Protein 8BOU (pdb70)

InterPro domains:
  IPR002052 DNA methylase, N-6 adenine-specific, conserved site [PS00092] (614-620)
  IPR008928 Six-hairpin glycosidase superfamily [SSF48208] (299-788)
  IPR010383 Glycosyl hydrolase 94, supersandwich domain [PF06165] (11-293)
  IPR011013 Galactose mutarotase-like domain superfamily [SSF74650] (1-279)
  IPR012341 Six-hairpin glycosidase-like superfamily [G3DSA:1.50.10.10] (323-723)
  IPR033432 Glycosyl hydrolase 94, catalytic domain [PF17167] (309-727)
  IPR037018 Glycoside hydrolase family 65, N-terminal domain [G3DSA:2.70.98.40] (1-312)
  IPR037828 N,N'-diacetylchitobiose phosphorylase, N-terminal [cd11755] (1-301)
  IPR052047 Glycosyl Hydrolase 94 Enzymes [PTHR37469] (2-785)

Nearest PDB structures (foldseek):
  8bou-assembly1_A  TM=1.000E+00  e=0.000E+00  Blautia producta ATCC 27340 = DSM 2950
  1v7v-assembly1_A  TM=9.413E-01  e=2.863E-84  Vibrio proteolyticus
  8ho9-assembly1_B  TM=9.185E-01  e=2.836E-79  Acetivibrio thermocellus
  8hob-assembly1_B  TM=9.188E-01  e=3.646E-79  Acetivibrio thermocellus
  8ho8-assembly1_B  TM=9.212E-01  e=7.005E-79  Acetivibrio thermocellus

Solvent-accessible surface area: 53765 Å² total; per-residue (Å²): 89,74,141,92,43,3,1,70,23,24,61,165,121,25,10,0,0,2,65,80,9,21,0,16,26,50,0,0,0,1,0,17,37,26,110,2,0,0,0,0,0,5,6,0,0,1,0,0,0,27,144,33,5,1,80,6,4,0,5,16,10,30,26,41,50,67,18,41,3,5,1,1,1,0,0,16,2,57,124,81,140,39,30,2,1,1,5,26,34,4,28,26,38,83,64,117,78,4,100,25,39,8,46,0,0,0,2,4,0,25,5,115,6,80,26,46,94,1,14,1,28,0,8,2,0,4,6,64,87,26,28,16,1,0,1,34,0,70,0,28,0,72,6,132,104,86,6,69,1,5,0,3,0,0,0,4,0,2,0,18,26,28,16,68,47,2,56,26,44,2,49,16,0,20,2,0,0,36,9,28,68,75,52,54,11,0,3,0,31,4,12,4,3,6,83,112,40,114,133,73,117,71,10,51,137,53,89,42,70,32,2,2,0,0,3,8,20,24,102,26,60,4,29,0,0,39,7,95,21,1,5,11,92,80,69,25,6,76,25,0,81,4,4,68,106,17,120,5,48,46,112,62,4,33,6,23,17,0,0,0,0,0,2,1,71,6,103,0,136,67,59,57,38,73,19,1,0,1,0,0,0,39,37,153,38,83,88,1,69,103,16,2,112,123,0,106,149,8,70,96,20,2,115,97,12,50,94,106,4,32,158,77,15,40,29,53,2,62,58,2,41,2,139,11,84,12,134,36,0,28,0,0,1,13,0,1,0,2,1,0,0,0,2,1,12,52,2,17,27,22,1,0,21,33,24,6,18,101,102,72,10,61,24,0,14,47,4,0,6,2,0,22,0,0,5,14,2,2,47,108,46,0,16,105,42,1,80,60,0,0,8,0,0,0,43,41,0,1,1,3,0,15,0,21,105,110,19,70,42,30,149,23,21,13,7,113,59,87,64,1,49,157,105,9,58,50,63,40,16,28,8,0,0,6,5,3,1,0,15,0,0,19,37,4,0,1,15,39,20,49,35,113,2,1,80,52,73,8,55,2,0,30,162,50,147,10,40,0,12,57,0,0,44,51,1,2,108,8,8,33,79,63,64,22,171,43,21,0,3,6,6,25,86,10,4,19,6,82,14,5,86,10,22,145,57,0,2,2,0,0,0,0,0,7,1,31,42,1,0,39,2,0,61,86,0,0,152,69,62,170,43,98,141,34,46,111,94,0,33,118,47,14,123,99,0,48,114,24,0,49,152,69,0,78,27,121,17,20,2,7,2,0,10,12,68,133,50,73,63,9,1,77,28,98,36,84,22,1,17,0,8,0,4,0,0,0,10,0,13,16,6,42,4,9,68,116,103,10,2,50,94,0,0,66,27,0,62,178,72,0,45,16,102,7,0,0,0,2,1,13,40,15,6,57,46,106,33,29,112,6,0,20,5,0,10,16,0,19,0,0,5,17,0,0,0,0,14,7,17,0,0,1,13,0,0,15,0,0,1,61,70,11,34,0,52,52,0,26,61,1,1,49,30,10,0,0,3,20,1,7,57,71,0,48,79,6,57,17,2,0,0,0,5,4,28,0,6,0,0,93,58,7,101,36,58,0,67,6,31,3,9,0,0,5,11,0,0,1,11,0,2,12,0,0,11,31,0,0,3,0,7,35,21,38,11,120,0,0,102,4,18,1,0,1,5,92,152,11,105,85,4,50,1,39,0,53,3,62,79,20,59,0,71,2,34,4,54,0,76,41,100,46,46,42,36,57,126,100,2,23,4,52,68,100,108,26,122,46,13,66,0,41,38,124,61,21,66,132,121,1,81,0,58,0,37,3,31,190,79,100,0,1,87,34,23,61,167,127,25,12,0,0,2,67,74,9,20,1,17,27,48,0,0,0,1,2,19,32,20,117,2,0,0,0,0,0,6,6,0,0,1,0,0,0,31,165,36,5,1,74,7,2,0,5,16,8,28,28,39,49,68,17,40,3,4,1,1,1,0,0,14,1,65,123,79,139,37,28,2,0,1,4,26,33,5,28,27,37,84,68,119,76,3,97,26,40,8,46,0,0,0,2,4,0,23,4,110,6,66,25,42,93,1,12,1,31,0,7,2,0,4,6,77,87,27,33,16,2,0,1,32,1,70,0,26,0,71,6,133,100,88,5,70,1,4,1,4,0,0,0,3,0,2,0,18,28,25,19,47,53,2,56,25,43,2,54,17,0,20,2,0,0,38,8,28,64,80,53,52,8,0,3,0,32,4,14,5,2,6,88,99,40,125,142,71,106,62,14,62,133,47,93,23,65,23,1,2,0,0,3,8,19,24,103,27,71,6,30,0,0,35,6,97,29,1,4,13,99,78,66,25,6,76,27,0,87,4,3,67,100,18,144,4,48,52,110,67,2,30,5,21,19,0,0,0,0,0,3,1,70,6,103,0,142,66,60,59,36,73,18,1,0,0,0,0,0,34,36,107,46,73,84,2,74,100,16,4,113,116,0,107,147,9,70,102,21,1,114,83,11,47,105,108,4,31,166,79,15,38,28,51,2,57,55,3,38,7,148,10,82,13,184,58,0,22,6,0,3,15,0,0,0,3,2,0,0,0,2,1,12,52,2,22,30,26,1,0,21,35,23,6,16,93,103,71,13,66,24,0,13,52,7,0,5,4,0,21,0,0,5,16,3,3,44,109,40,0,18,103,43,0,77,61,0,0,8,0,0,0,30,46,0,0,1,1,0,13,0,31,115,112,21,75,44,31,143,22,28,7,12,114,59,88,66,0,48,150,109,8,55,49,62,37,18,30,7,0,0,6,4,4,1,0,15,0,0,22,40,6,0,1,14,39,24,45,28,119,3,0,65,50,79,8,53,1,0,26,158,51,148,10,36,0,12,64,0,0,36,64,1,0,104,7,6,48,81,65,79,16,134,31,31,3,3,5,6,30,114,13,6,19,5,91,15,5,106,11,15,145,76,0,1,3,2,0,0,0,0,7,6,33,44,0,1,38,2,0,60,87,0,0,146,73,75,172,32,100,131,28,42,111,70,0,56,109,86,9,135,94,8,50,77,26,0,44,153,67,1,84,30,116,4,23,1,5,1,0,10,4,70,116,44,72,67,12,1,75,28,101,39,83,22,2,16,0,8,0,5,0,0,0,10,0,14,14,5,44,4,11,88,120,128,21,3,33,122,0,0,54,15,0,68,171,76,0,38,16,103,5,0,0,0,2,1,14,41,14,6,62,51,109,28,31,105,2,0,23,5,0,9,17,0,21,0,0,7,15,0,0,0,0,16,9,16,0,0,0,13,0,0,18,0,0,2,66,60,16,39,0,68,52,0,17,58,0,1,55,25,12,0,0,7,21,2,14,76,61,0,28,78,6,51,13,3,0,0,0,5,3,26,0,6,1,0,87,58,6,101,34,60,0,74,7,32,3,10,1,0,6,11,1,0,1,12,0,2,11,0,0,10,32,0,0,2,0,6,41,26,38,11,115,0,0,104,4,31,3,0,0,2,102,124,3,104,85,4,63,1,46,0,49,3,65,78,17,51,0,37,1,69,3,48,0,79,48,68,52,46,48,33,55,128,100,1,20,3,53,66,99,101,28,124,48,17,48,0,45,34,141,70,23,66,126,100,0,80,2,54,0,52,3,32

Secondary structure (DSSP, 8-state):
--TTSSEEEETTTTEEEE--S--SS--EEEEE-SSEEEEEETTSBEEEEES-TTTSB-B--B-SSS-BSB-EEEEEETTT--EEESSSTTTT--TTTEEEEEEEETTEEEEEEEETTEEEEEEEEPPTT-SEEEEEEEEEE-SSS-EEEEEEEEE-B-SSSSHHHHHT-HHHHTTSEEEEE-SSEEEEEETGGGGGPPTT--BTTB--EEEEEEEESS---EEEEEHHHHH-TT--TTS-HHHHTTS------BSS-EEEEEEEEEEE-TT-EEEEEEEEES--HHHHHHHHHHTSSHHHHHHHHHHHHHHHHHHHHTTEEEE-S-HHHHHIIIIIHHHHHHHHHHHTT--SSSB-S---EEEHHHHHHHHHTTTTT-HHHHHHHHHHHHHTB-TTSPBPSEEETT--TTS---TTSHHHHHHH---S-BSSTGGGHHHHHHHHHHHH--THHHH-EEE-SSS-EEEHHHHHHHHHHHHHHSB-SSSSBB-BS--S-TTB---TT-EEHHHHHHHHHHHHHHHHHHHHHT-HHHHHHHHHHHHHHHHHHHHHSB-SSSB--EE-TTSPEES-TT-SSS-EEHHHHHHHHHHT-S-HHHHHHHHHHHHHHHEETTEE-SEESPSSSS--TTBGGGGSPTTBTTBT-EEHHHHHHHHHHHHHTT-HHHHHHHHHHH-TGGGGGGHHHH-S-TTS-EEEE--TTSTTTT-EEEESSSSHHHHHHHIIIIIIS-EEEETTEEEE-----TT--EEEEEEEETTEEEEEEEE-TT--SS--SEEEETTEE-STTEEEGGG--SEEEEEEE--/----EEEETTTTEEEE--S--SS--EEEEE-SSSEEEEETTSBEEEEESEEEEEE-B--B-SSS-BSB-EEEEEETTT--EEESSSTTT---TTT-EEEEEEETTEEEEEEEETTEEEEEEEEPPTT-SEEEEEEEEEE-SSS-EEEEEEEEE-B-SSSSHHHHHTBHHHHTTSEEEEE-SSEEEEEETGGGGGSPTT--BTTB--EEEEEEEESS---EEEEEHHHHH-TT--TTS-HHHHTTS------BSS-EEEEEEEEEEE-TT-EEEEEEEEE---HHHHHHHHHHTSSHHHHHHHHHHHHHHHHHHHHTTEEEE-S-HHHHHIIIIIHHHHHHHHHHHTT--SSS--S---EEEHHHHHHHHHTTTTT-HHHHHHHHHHHHHTB-TTSPBPSEEETT--TTS---TTSHHHHHHH---S-BSSGGGGHHHHHHHHHHHH--GGGGG-EEE-SSS-EEEHHHHHHHHHHHHHTSB-TTSSBB-BS--S-TTB---TT-EEHHHHHHHHHHHHHHHHHHHHTT-HHHHHHHHHHHHHHHHHHHHHTB-SSSB--EE-TTS-EET-TT-SSS-EEHHHHHHHHHHT-S-HHHHHHHHHHHHHHHEETTEE-SEESPSSSS--TTBGGGGSPTTBTTBT-EEHHHHHHHHHHHHHTT-HHHHHHHHHHH-TGGGGGGHHHH-S-TTS-EEEE--TTSTTTT-EEEESSSTHHHHHHHIIIIIIT-EEEETTEEEE-----TT--EEEEEEEETTEEEEEEEE-TT--SS--SEEEETTEE-STTEEEGGG--SEEEEEEE--

Sequence (1612 aa):
GSHMKYGYFDEEKKEYVITRPDTPAPWVNYLGSPEYGAIISNNAGGYSFEKSGANGRILRYVFNNFDQPGRYIYIRDQENKDFWSASWQPVGKPQDVYQCECRHGTAYTNMRAEYSEISSEVLYYVPLGAAYEVWRLRLTNNSDRPRNLCVTGYAEFTNNSNYEQDQVNLQYSQFITQTAFRGNRICQMIHANLDQLEPGKDVDDKQVTERFFGLAGNPVTSWCGDKDGFLGRYHGYDAPKGVIEGKLSCLPNYNGNGCGALSSDFVLKPGEAKEVVFVLGMKKDAEVEEILKRYEIPETVCREEFHKLVKYWHGYLSHFQVKTPSREFNTMVNTWNAYNCFMTFIWSRAASFIYCGLRNGYGYRDTVQDIQGIIHLAPDMALEKIRFMLSAQADNGGGLPLVKFTHNPGHEDTPDDASYVKETGHPAYRADDALWLFPTVYKYIAETGNMDFIDEVIPFANRGKATVYEHLKRAVKFSMDHLGRHGMPAGLYADWNDCLRLGKDGESTFVAMQFYYAMTILKKFAKYKKDVEYMEFLCERQKKLEELIQKFCWDEGRFIRGFTENGEIIGKSTDPEANMWLNPQSWAVISGVANEEQADRVLDVVEKRLNTEYGLVLMDPPYHAHAFDGALAVIYNPGTKENAGIFSQSQGWIILAEALRGHGERAFTYFMENAPAAQNDRADIRKLEPYCYGQFTEGKDSPNFGRSHVHWLTGTASTIMVGCVEGILGIRPDFYGIRLAPAIPKEWEEYEVEKDFRGCHLHIKVKNPGHVESGCEKLVVNGNVVTGSYIPADLLTEQTDIELFISHMKYGYFDEEKKEYVITRPDTPAPWVNYLGSPEEYGAIISNNAGGYSFEKSGANGRILRYVFNNFDQPGRYIYIRDQENKDFWSASWQPVGKPQDVYQCECRHGTAYTNMRAEYSEISSEVLYYVPLGAAYEVWRLRLTNNSDRPRNLCVTGYAEFTNNSNYEQDQVNLQYSQFITQTAFRGNRICQMIHANLDQLEPGKDVDDKQVTERFFGLAGNPVTSWCGDKDGFLGRYHGYDAPKGVIEGKLSCLPNYNGNGCGALSSDFVLKPGEAKEVVFVLGMKKDAEVEEILKRYEIPETVCREEFHKLVKYWHGYLSHFQVKTPSREFNTMVNTWNAYNCFMTFIWSRAASFIYCGLRNGYGYRDTVQDIQGIIHLAPDMALEKIRFMLSAQADNGGGLPLVKFTHNPGHEDTPDDASYVKETGHPAYRADDALWLFPTVYKYIAETGNMDFIDEVIPFANRGKATVYEEHLKRAVKFSMDHLGRHGMPAGLYADWNDCLRLGKDGESTFVAMQFYYAMTILKKFAKYKKDVEYMEFLCCERQKKLEELIQKFCWDEGRFIRGFTENGEIIGKSTDPEANMWLNPQSWAVISGVANEEEQADRVLDVVEKRLNTEYGLVLMDPPYHAHAFDGALAVIYNPGTKENAGIFSQSQGWIILAEALRGHGERAFTYFMENAPAAQNDRADIRKLEPYCYGQFTEGKDSPNFGRSHVHWLTGTASTIMVGCVEGILGIRPDFYGIRRLAPAIPKEWEEYEVEKDFRGCHHLHIKVKNPGHVESGCEKLVVNGNVVTGSYIPADLLTEQTDDIELFIS

Structure (mmCIF, N/CA/C/O backbone):
data_8BOU
#
_entry.id   8BOU
#
_cell.length_a   98.460
_cell.length_b   135.290
_cell.length_c   166.990
_cell.angle_alpha   90.000
_cell.angle_beta   90.000
_cell.angle_gamma   90.000
#
_symmetry.space_group_name_H-M   'P 21 21 21'
#
loop_
_entity.id
_entity.type
_entity.pdbx_description
1 polymer "N,N'-diacetylchitobiose phosphorylase"
2 non-polymer GLYCEROL
3 non-polymer '2-(N-MORPHOLINO)-ETHANESULFONIC ACID'
4 non-polymer 'ACETATE ION'
5 non-polymer 'CHLORIDE ION'
6 non-polymer 'SULFATE ION'
7 non-polymer 1,2-ETHANEDIOL
8 water water
#
loop_
_atom_site.group_PDB
_atom_site.id
_atom_site.type_symbol
_atom_site.label_atom_id
_atom_site.label_alt_id
_atom_site.label_comp_id
_atom_site.label_asym_id
_atom_site.label_entity_id
_atom_site.label_seq_id
_atom_site.pdbx_PDB_ins_code
_atom_site.Cartn_x
_atom_site.Cartn_y
_atom_site.Cartn_z
_atom_site.occupancy
_atom_site.B_iso_or_equiv
_atom_site.auth_seq_id
_atom_site.auth_comp_id
_atom_site.auth_asym_id
_atom_site.auth_atom_id
_atom_site.pdbx_PDB_model_num
ATOM 1 N N . GLY A 1 18 ? 85.77540 92.04103 139.91063 1.000 117.37010 18 GLY A N 1
ATOM 2 C CA . GLY A 1 18 ? 85.70550 93.48835 139.83839 1.000 120.67871 18 GLY A CA 1
ATOM 3 C C . GLY A 1 18 ? 84.64918 93.96674 138.86393 1.000 121.65908 18 GLY A C 1
ATOM 4 O O . GLY A 1 18 ? 84.97666 94.52054 137.81532 1.000 116.12818 18 GLY A O 1
ATOM 5 N N . SER A 1 19 ? 83.37661 93.76474 139.23071 1.000 139.31705 19 SER A N 1
ATOM 6 C CA . SER A 1 19 ? 82.27618 94.00259 138.29715 1.000 131.64805 19 SER A CA 1
ATOM 7 C C . SER A 1 19 ? 82.31226 95.41409 137.72182 1.000 133.51547 19 SER A C 1
ATOM 8 O O . SER A 1 19 ? 81.96481 95.62158 136.55349 1.000 133.02459 19 SER A O 1
ATOM 11 N N . HIS A 1 20 ? 82.74024 96.39318 138.51796 1.000 121.40815 20 HIS A N 1
ATOM 12 C CA . HIS A 1 20 ? 82.90552 97.76110 138.03817 1.000 120.10312 20 HIS A CA 1
ATOM 13 C C . HIS A 1 20 ? 83.95761 97.81306 136.93467 1.000 116.36846 20 HIS A C 1
ATOM 14 O O . HIS A 1 20 ? 85.14891 97.62419 137.20339 1.000 111.67322 20 HIS A O 1
ATOM 21 N N . MET A 1 21 ? 83.52701 98.07042 135.69824 1.000 105.74039 21 MET A N 1
ATOM 22 C CA . MET A 1 21 ? 84.40497 98.08580 134.52622 1.000 90.04594 21 MET A CA 1
ATOM 23 C C . MET A 1 21 ? 85.18965 96.77449 134.42231 1.000 84.51277 21 MET A C 1
ATOM 24 O O . MET A 1 21 ? 86.42240 96.75252 134.40214 1.000 81.83184 21 MET A O 1
ATOM 29 N N . LYS A 1 22 ? 84.43548 95.67079 134.35711 1.000 86.95646 22 LYS A N 1
ATOM 30 C CA . LYS A 1 22 ? 85.02233 94.33149 134.40870 1.000 77.22704 22 LYS A CA 1
ATOM 31 C C . LYS A 1 22 ? 86.13378 94.16307 133.38436 1.000 62.21089 22 LYS A C 1
ATOM 32 O O . LYS A 1 22 ? 87.29903 93.94317 133.73454 1.000 68.84367 22 LYS A O 1
ATOM 38 N N . TYR A 1 23 ? 85.78106 94.24069 132.10559 1.000 56.12210 23 TYR A N 1
ATOM 39 C CA . TYR A 1 23 ? 86.70646 93.93278 131.03181 1.000 59.90337 23 TYR A CA 1
ATOM 40 C C . TYR A 1 23 ? 87.10338 95.14935 130.21347 1.000 57.37744 23 TYR A C 1
ATOM 41 O O . TYR A 1 23 ? 87.97017 95.02909 129.34102 1.000 57.04199 23 TYR A O 1
ATOM 50 N N . GLY A 1 24 ? 86.51291 96.30925 130.47048 1.000 60.66437 24 GLY A N 1
ATOM 51 C CA . GLY A 1 24 ? 86.91045 97.48974 129.73099 1.000 54.67037 24 GLY A CA 1
ATOM 52 C C . GLY A 1 24 ? 86.05497 98.68808 130.07142 1.000 63.30248 24 GLY A C 1
ATOM 53 O O . GLY A 1 24 ? 85.15668 98.62897 130.91839 1.000 62.17776 24 GLY A O 1
ATOM 54 N N . TYR A 1 25 ? 86.35461 99.78853 129.38360 1.000 55.81173 25 TYR A N 1
ATOM 55 C CA . TYR A 1 25 ? 85.66010 101.04994 129.59200 1.000 66.71853 25 TYR A CA 1
ATOM 56 C C . TYR A 1 25 ? 85.57503 101.79116 128.26434 1.000 59.06390 25 TYR A C 1
ATOM 57 O O . TYR A 1 25 ? 86.27699 101.47061 127.30172 1.000 59.98452 25 TYR A O 1
ATOM 66 N N . PHE A 1 26 ? 84.71011 102.80205 128.22818 1.000 60.66573 26 PHE A N 1
ATOM 67 C CA . PHE A 1 26 ? 84.51732 103.61791 127.03665 1.000 60.34308 26 PHE A CA 1
ATOM 68 C C . PHE A 1 26 ? 85.40595 104.85399 127.09825 1.000 58.66056 26 PHE A C 1
ATOM 69 O O . PHE A 1 26 ? 85.37483 105.60119 128.08148 1.000 59.01429 26 PHE A O 1
ATOM 77 N N . ASP A 1 27 ? 86.19489 105.06356 126.04671 1.000 57.51673 27 ASP A N 1
ATOM 78 C CA . ASP A 1 27 ? 87.01622 106.26379 125.89132 1.000 65.51255 27 ASP A CA 1
ATOM 79 C C . ASP A 1 27 ? 86.25151 107.20956 124.97103 1.000 65.34225 27 ASP A C 1
ATOM 80 O O . ASP A 1 27 ? 86.33738 107.10633 123.74485 1.000 68.48068 27 ASP A O 1
ATOM 85 N N . GLU A 1 28 ? 85.50552 108.13849 125.56670 1.000 67.99262 28 GLU A N 1
ATOM 86 C CA . GLU A 1 28 ? 84.66737 109.03358 124.78271 1.000 67.24727 28 GLU A CA 1
ATOM 87 C C . GLU A 1 28 ? 85.44858 110.17128 124.13909 1.000 66.49693 28 GLU A C 1
ATOM 88 O O . GLU A 1 28 ? 84.88673 110.88908 123.30499 1.000 70.15584 28 GLU A O 1
ATOM 94 N N . GLU A 1 29 ? 86.72046 110.35424 124.49805 1.000 68.48314 29 GLU A N 1
ATOM 95 C CA . GLU A 1 29 ? 87.54498 111.33912 123.80701 1.000 65.88118 29 GLU A CA 1
ATOM 96 C C . GLU A 1 29 ? 88.05747 110.79535 122.47902 1.000 65.84618 29 GLU A C 1
ATOM 97 O O . GLU A 1 29 ? 88.03439 111.50108 121.46477 1.000 66.77703 29 GLU A O 1
ATOM 103 N N . LYS A 1 30 ? 88.51672 109.54561 122.46595 1.000 66.18268 30 LYS A N 1
ATOM 104 C CA . LYS A 1 30 ? 88.96433 108.89371 121.24392 1.000 58.42633 30 LYS A CA 1
ATOM 105 C C . LYS A 1 30 ? 87.84159 108.17848 120.50613 1.000 57.07996 30 LYS A C 1
ATOM 106 O O . LYS A 1 30 ? 88.06173 107.71495 119.38146 1.000 55.39979 30 LYS A O 1
ATOM 112 N N . LYS A 1 31 ? 86.65205 108.08813 121.10603 1.000 63.71433 31 LYS A N 1
ATOM 113 C CA . LYS A 1 31 ? 85.53399 107.32142 120.55331 1.000 56.16986 31 LYS A CA 1
ATOM 114 C C . LYS A 1 31 ? 85.94083 105.86835 120.31499 1.000 64.17862 31 LYS A C 1
ATOM 115 O O . LYS A 1 31 ? 85.79394 105.32334 119.21843 1.000 60.93732 31 LYS A O 1
ATOM 121 N N . GLU A 1 32 ? 86.47026 105.24265 121.36458 1.000 63.32148 32 GLU A N 1
ATOM 122 C CA . GLU A 1 32 ? 86.92152 103.86147 121.30471 1.000 62.22924 32 GLU A CA 1
ATOM 123 C C . GLU A 1 32 ? 86.45258 103.12829 122.55148 1.000 58.92612 32 GLU A C 1
ATOM 124 O O . GLU A 1 32 ? 86.18827 103.73674 123.59177 1.000 58.64810 32 GLU A O 1
ATOM 130 N N . TYR A 1 33 ? 86.34466 101.80882 122.43651 1.000 53.27483 33 TYR A N 1
ATOM 131 C CA . TYR A 1 33 ? 86.15094 100.95079 123.59575 1.000 56.81527 33 TYR A CA 1
ATOM 132 C C . TYR A 1 33 ? 87.47208 100.27531 123.93212 1.000 55.70138 33 TYR A C 1
ATOM 133 O O . TYR A 1 33 ? 88.08120 99.62802 123.07323 1.000 58.71628 33 TYR A O 1
ATOM 142 N N . VAL A 1 34 ? 87.90514 100.42915 125.17752 1.000 55.15538 34 VAL A N 1
ATOM 143 C CA . VAL A 1 34 ? 89.19980 99.94471 125.63952 1.000 56.70756 34 VAL A CA 1
ATOM 144 C C . VAL A 1 34 ? 88.96906 98.65001 126.40476 1.000 54.67115 34 VAL A C 1
ATOM 145 O O . VAL A 1 34 ? 88.37832 98.66273 127.48679 1.000 58.34667 34 VAL A O 1
ATOM 149 N N . ILE A 1 35 ? 89.42873 97.53237 125.85040 1.000 52.01521 35 ILE A N 1
ATOM 150 C CA . ILE A 1 35 ? 89.40674 96.24274 126.52845 1.000 51.88178 35 ILE A CA 1
ATOM 151 C C . ILE A 1 35 ? 90.72843 96.10237 127.27210 1.000 51.99575 35 ILE A C 1
ATOM 152 O O . ILE A 1 35 ? 91.78296 95.94475 126.65175 1.000 51.49021 35 ILE A O 1
ATOM 157 N N . THR A 1 36 ? 90.67156 96.17083 128.60076 1.000 52.75406 36 THR A N 1
ATOM 158 C CA . THR A 1 36 ? 91.86446 96.08332 129.43139 1.000 53.05613 36 THR A CA 1
ATOM 159 C C . THR A 1 36 ? 92.14747 94.66977 129.91415 1.000 53.69141 36 THR A C 1
ATOM 160 O O . THR A 1 36 ? 93.26503 94.39636 130.36606 1.000 54.39756 36 THR A O 1
ATOM 164 N N . ARG A 1 37 ? 91.17004 93.77635 129.83030 1.000 54.61407 37 ARG A N 1
ATOM 165 C CA . ARG A 1 37 ? 91.31947 92.39368 130.27965 1.000 52.62833 37 ARG A CA 1
ATOM 166 C C . ARG A 1 37 ? 90.97940 91.46796 129.12180 1.000 58.03713 37 ARG A C 1
ATOM 167 O O . ARG A 1 37 ? 89.80953 91.41851 128.69686 1.000 59.23998 37 ARG A O 1
ATOM 175 N N . PRO A 1 38 ? 91.94267 90.71511 128.58126 1.000 55.54689 38 PRO A N 1
ATOM 176 C CA . PRO A 1 38 ? 91.70102 90.01887 127.30747 1.000 50.34430 38 PRO A CA 1
ATOM 177 C C . PRO A 1 38 ? 90.83397 88.77235 127.40704 1.000 55.59545 38 PRO A C 1
ATOM 178 O O . PRO A 1 38 ? 90.27257 88.35974 126.38304 1.000 52.47716 38 PRO A O 1
ATOM 182 N N . ASP A 1 39 ? 90.70308 88.14983 128.57981 1.000 50.88456 39 ASP A N 1
ATOM 183 C CA . ASP A 1 39 ? 89.86816 86.95388 128.71063 1.000 52.96907 39 ASP A CA 1
ATOM 184 C C . ASP A 1 39 ? 88.39029 87.34365 128.83243 1.000 55.76875 39 ASP A C 1
ATOM 185 O O . ASP A 1 39 ? 87.71371 87.09287 129.83044 1.000 52.01489 39 ASP A O 1
ATOM 190 N N . THR A 1 40 ? 87.89473 87.96199 127.76227 1.000 50.83186 40 THR A N 1
ATOM 191 C CA . THR A 1 40 ? 86.52415 88.43577 127.70444 1.000 55.16084 40 THR A CA 1
ATOM 192 C C . THR A 1 40 ? 85.54429 87.26097 127.69542 1.000 51.25295 40 THR A C 1
ATOM 193 O O . THR A 1 40 ? 85.89541 86.15104 127.28966 1.000 54.01662 40 THR A O 1
ATOM 197 N N . PRO A 1 41 ? 84.30373 87.48209 128.14490 1.000 54.49462 41 PRO A N 1
ATOM 198 C CA . PRO A 1 41 ? 83.32461 86.37866 128.16884 1.000 52.08986 41 PRO A CA 1
ATOM 199 C C . PRO A 1 41 ? 82.98446 85.83915 126.79377 1.000 57.55224 41 PRO A C 1
ATOM 200 O O . PRO A 1 41 ? 82.45405 84.72579 126.69165 1.000 54.36361 41 PRO A O 1
ATOM 204 N N . ALA A 1 42 ? 83.25804 86.59587 125.73950 1.000 55.03182 42 ALA A N 1
ATOM 205 C CA . ALA A 1 42 ? 83.04891 86.16110 124.36858 1.000 50.16416 42 ALA A CA 1
ATOM 206 C C . ALA A 1 42 ? 84.03002 86.91912 123.49317 1.000 52.97463 42 ALA A C 1
ATOM 207 O O . ALA A 1 42 ? 84.58190 87.94046 123.91935 1.000 49.73003 42 ALA A O 1
ATOM 209 N N . PRO A 1 43 ? 84.29383 86.43843 122.27971 1.000 48.92859 43 PRO A N 1
ATOM 210 C CA . PRO A 1 43 ? 85.07842 87.25094 121.33966 1.000 54.19307 43 PRO A CA 1
ATOM 211 C C . PRO A 1 43 ? 84.34027 88.54384 121.02831 1.000 52.81610 43 PRO A C 1
ATOM 212 O O . PRO A 1 43 ? 83.22789 88.53140 120.49719 1.000 56.14919 43 PRO A O 1
ATOM 216 N N . TRP A 1 44 ? 84.95466 89.66694 121.39485 1.000 48.96981 44 TRP A N 1
ATOM 217 C CA . TRP A 1 44 ? 84.38274 90.98946 121.16263 1.000 50.61538 44 TRP A CA 1
ATOM 218 C C . TRP A 1 44 ? 85.02074 91.55874 119.90172 1.000 51.95283 44 TRP A C 1
ATOM 219 O O . TRP A 1 44 ? 86.22122 91.84815 119.88050 1.000 49.04003 44 TRP A O 1
ATOM 230 N N . VAL A 1 45 ? 84.21623 91.72442 118.85751 1.000 49.64131 45 VAL A N 1
ATOM 231 C CA . VAL A 1 45 ? 84.72602 91.93596 117.51346 1.000 49.60326 45 VAL A CA 1
ATOM 232 C C . VAL A 1 45 ? 84.50184 93.38068 117.07121 1.000 56.89313 45 VAL A C 1
ATOM 233 O O . VAL A 1 45 ? 83.75353 94.14696 117.67932 1.000 49.59997 45 VAL A O 1
ATOM 237 N N . ASN A 1 46 ? 85.17232 93.73563 115.98157 1.000 51.08271 46 ASN A N 1
ATOM 238 C CA . ASN A 1 46 ? 85.04489 95.01780 115.31746 1.000 49.14222 46 ASN A CA 1
ATOM 239 C C . ASN A 1 46 ? 85.13757 94.77841 113.81666 1.000 50.95710 46 ASN A C 1
ATOM 240 O O . ASN A 1 46 ? 85.64556 93.74549 113.35621 1.000 50.47157 46 ASN A O 1
ATOM 245 N N . TYR A 1 47 ? 84.63613 95.74886 113.05818 1.000 49.40392 47 TYR A N 1
ATOM 246 C CA . TYR A 1 47 ? 84.53379 95.65603 111.60989 1.000 50.79815 47 TYR A CA 1
ATOM 247 C C . TYR A 1 47 ? 85.50703 96.62203 110.94880 1.000 54.37234 47 TYR A C 1
ATOM 248 O O . TYR A 1 47 ? 85.62171 97.78328 111.35577 1.000 57.52525 47 TYR A O 1
ATOM 257 N N . LEU A 1 48 ? 86.20428 96.13341 109.92744 1.000 53.64262 48 LEU A N 1
ATOM 258 C CA . LEU A 1 48 ? 87.13668 96.93097 109.14765 1.000 54.07693 48 LEU A CA 1
ATOM 259 C C . LEU A 1 48 ? 86.73436 96.87687 107.68335 1.000 53.74872 48 LEU A C 1
ATOM 260 O O . LEU A 1 48 ? 86.32502 95.82517 107.18212 1.000 53.00696 48 LEU A O 1
ATOM 265 N N . GLY A 1 49 ? 86.84675 98.01626 107.00433 1.000 58.40474 49 GLY A N 1
ATOM 266 C CA . GLY A 1 49 ? 86.50157 98.07504 105.59855 1.000 50.73645 49 GLY A CA 1
ATOM 267 C C . GLY A 1 49 ? 85.00050 98.13617 105.36493 1.000 52.57883 49 GLY A C 1
ATOM 268 O O . GLY A 1 49 ? 84.24494 98.73876 106.12871 1.000 59.44321 49 GLY A O 1
ATOM 269 N N . SER A 1 50 ? 84.57328 97.49183 104.28197 1.000 52.38754 50 SER A N 1
ATOM 270 C CA . SER A 1 50 ? 83.19165 97.49912 103.82064 1.000 57.39789 50 SER A CA 1
ATOM 271 C C . SER A 1 50 ? 82.88258 96.12820 103.23016 1.000 58.39631 50 SER A C 1
ATOM 272 O O . SER A 1 50 ? 83.77447 95.27567 103.18365 1.000 52.76073 50 SER A O 1
ATOM 275 N N . PRO A 1 51 ? 81.65087 95.85423 102.78922 1.000 57.35172 51 PRO A N 1
ATOM 276 C CA . PRO A 1 51 ? 81.42015 94.58911 102.07293 1.000 57.05336 51 PRO A CA 1
ATOM 277 C C . PRO A 1 51 ? 82.30332 94.41790 100.84569 1.000 64.09007 51 PRO A C 1
ATOM 278 O O . PRO A 1 51 ? 82.57431 93.27737 100.45202 1.000 60.04157 51 PRO A O 1
ATOM 282 N N . GLU A 1 52 ? 82.76443 95.51427 100.23510 1.000 60.43476 52 GLU A N 1
ATOM 283 C CA . GLU A 1 52 ? 83.69550 95.42174 99.11260 1.000 56.95823 52 GLU A CA 1
ATOM 284 C C . GLU A 1 52 ? 84.95350 94.65760 99.51092 1.000 53.86562 52 GLU A C 1
ATOM 285 O O . GLU A 1 52 ? 85.33850 93.68046 98.85921 1.000 57.14874 52 GLU A O 1
ATOM 291 N N . TYR A 1 53 ? 85.62083 95.10993 100.57218 1.000 52.71026 53 TYR A N 1
ATOM 292 C CA . TYR A 1 53 ? 86.67887 94.34666 101.23095 1.000 52.19722 53 TYR A CA 1
ATOM 293 C C . TYR A 1 53 ? 86.48816 94.51735 102.72982 1.000 53.80099 53 TYR A C 1
ATOM 294 O O . TYR A 1 53 ? 86.72533 95.60461 103.26598 1.000 54.07263 53 TYR A O 1
ATOM 303 N N . GLY A 1 54 ? 86.05962 93.45568 103.40339 1.000 55.85108 54 GLY A N 1
ATOM 304 C CA . GLY A 1 54 ? 85.75030 93.51470 104.81743 1.000 55.50315 54 GLY A CA 1
ATOM 305 C C . GLY A 1 54 ? 86.63942 92.59547 105.62929 1.000 53.82034 54 GLY A C 1
ATOM 306 O O . GLY A 1 54 ? 87.13550 91.58501 105.13077 1.000 51.10805 54 GLY A O 1
ATOM 307 N N . ALA A 1 55 ? 86.83830 92.96033 106.89312 1.000 54.91931 55 ALA A N 1
ATOM 308 C CA . ALA A 1 55 ? 87.61884 92.15091 107.82158 1.000 53.21873 55 ALA A CA 1
ATOM 309 C C . ALA A 1 55 ? 87.00375 92.28402 109.20459 1.000 58.03581 55 ALA A C 1
ATOM 310 O O . ALA A 1 55 ? 86.90441 93.39424 109.73527 1.000 52.09700 55 ALA A O 1
ATOM 312 N N . ILE A 1 56 ? 86.58060 91.16074 109.77578 1.000 49.97866 56 ILE A N 1
ATOM 313 C CA . ILE A 1 56 ? 86.03301 91.11585 111.12575 1.000 47.47932 56 ILE A CA 1
ATOM 314 C C . ILE A 1 56 ? 87.12288 90.59781 112.05002 1.000 57.46490 56 ILE A C 1
ATOM 315 O O . ILE A 1 56 ? 87.74598 89.56604 111.76598 1.000 59.53331 56 ILE A O 1
ATOM 320 N N . ILE A 1 57 ? 87.37169 91.31143 113.14681 1.000 51.38526 57 ILE A N 1
ATOM 321 C CA . ILE A 1 57 ? 88.49945 90.99415 114.01556 1.000 46.95242 57 ILE A CA 1
ATOM 322 C C . ILE A 1 57 ? 88.03806 91.01068 115.46744 1.000 49.38711 57 ILE A C 1
ATOM 323 O O . ILE A 1 57 ? 87.36958 91.95284 115.90179 1.000 49.60721 57 ILE A O 1
ATOM 328 N N . SER A 1 58 ? 88.39090 89.96875 116.21271 1.000 46.96256 58 SER A N 1
ATOM 329 C CA . SER A 1 58 ? 88.06319 89.88347 117.62666 1.000 47.25098 58 SER A CA 1
ATOM 330 C C . SER A 1 58 ? 89.17064 90.51458 118.46540 1.000 47.37112 58 SER A C 1
ATOM 331 O O . SER A 1 58 ? 90.24485 90.85670 117.96823 1.000 47.18309 58 SER A O 1
ATOM 334 N N . ASN A 1 59 ? 88.90174 90.65714 119.76535 1.000 47.77311 59 ASN A N 1
ATOM 335 C CA . ASN A 1 59 ? 89.89855 91.22271 120.66745 1.000 51.45965 59 ASN A CA 1
ATOM 336 C C . ASN A 1 59 ? 91.10621 90.31387 120.85581 1.000 50.17042 59 ASN A C 1
ATOM 337 O O . ASN A 1 59 ? 92.07535 90.72734 121.50138 1.000 55.03134 59 ASN A O 1
ATOM 342 N N . ASN A 1 60 ? 91.07206 89.09557 120.31727 1.000 47.31344 60 ASN A N 1
ATOM 343 C CA . ASN A 1 60 ? 92.22676 88.20712 120.29795 1.000 51.66477 60 ASN A CA 1
ATOM 344 C C . ASN A 1 60 ? 92.66255 87.91586 118.86611 1.000 50.71064 60 ASN A C 1
ATOM 345 O O . ASN A 1 60 ? 93.19137 86.84123 118.57547 1.000 46.37402 60 ASN A O 1
ATOM 350 N N . ALA A 1 61 ? 92.41798 88.86990 117.96470 1.000 46.56988 61 ALA A N 1
ATOM 351 C CA . ALA A 1 61 ? 92.85836 88.87914 116.57141 1.000 46.29064 61 ALA A CA 1
ATOM 352 C C . ALA A 1 61 ? 92.19668 87.80843 115.71289 1.000 49.31252 61 ALA A C 1
ATOM 353 O O . ALA A 1 61 ? 92.56700 87.65259 114.54257 1.000 45.84529 61 ALA A O 1
ATOM 355 N N . GLY A 1 62 ? 91.22845 87.07183 116.24419 1.000 46.05923 62 GLY A N 1
ATOM 356 C CA . GLY A 1 62 ? 90.54719 86.07210 115.45237 1.000 45.88111 62 GLY A CA 1
ATOM 357 C C . GLY A 1 62 ? 89.61045 86.69272 114.43236 1.000 54.26462 62 GLY A C 1
ATOM 358 O O . GLY A 1 62 ? 89.25006 87.87086 114.48922 1.000 48.12771 62 GLY A O 1
ATOM 359 N N . GLY A 1 63 ? 89.21044 85.86815 113.46150 1.000 46.08900 63 GLY A N 1
ATOM 360 C CA . GLY A 1 63 ? 88.22071 86.27979 112.49653 1.000 45.99646 63 GLY A CA 1
ATOM 361 C C . GLY A 1 63 ? 88.65181 85.93137 111.08841 1.000 50.19555 63 GLY A C 1
ATOM 362 O O . GLY A 1 63 ? 89.45686 85.01933 110.86062 1.000 53.42687 63 GLY A O 1
ATOM 363 N N . TYR A 1 64 ? 88.10593 86.67681 110.13388 1.000 50.07212 64 TYR A N 1
ATOM 364 C CA . TYR A 1 64 ? 88.28265 86.36718 108.72357 1.000 50.59374 64 TYR A CA 1
ATOM 365 C C . TYR A 1 64 ? 88.01521 87.61656 107.89872 1.000 56.04703 64 TYR A C 1
ATOM 366 O O . TYR A 1 64 ? 87.38793 88.57119 108.36584 1.000 55.60059 64 TYR A O 1
ATOM 375 N N . SER A 1 65 ? 88.49772 87.58839 106.65802 1.000 51.09364 65 SER A N 1
ATOM 376 C CA . SER A 1 65 ? 88.33193 88.68119 105.71273 1.000 48.84574 65 SER A CA 1
ATOM 377 C C . SER A 1 65 ? 87.70913 88.14908 104.42913 1.000 57.45497 65 SER A C 1
ATOM 378 O O . SER A 1 65 ? 87.81360 86.96153 104.11237 1.000 56.85012 65 SER A O 1
ATOM 381 N N . PHE A 1 66 ? 87.06416 89.04250 103.68063 1.000 55.59103 66 PHE A N 1
ATOM 382 C CA . PHE A 1 66 ? 86.32598 88.61286 102.50081 1.000 50.30003 66 PHE A CA 1
ATOM 383 C C . PHE A 1 66 ? 86.17030 89.76771 101.52266 1.000 56.49374 66 PHE A C 1
ATOM 384 O O . PHE A 1 66 ? 86.27248 90.94212 101.88842 1.000 53.40200 66 PHE A O 1
ATOM 392 N N . GLU A 1 67 ? 85.90488 89.40509 100.26932 1.000 51.46256 67 GLU A N 1
ATOM 393 C CA . GLU A 1 67 ? 85.60149 90.34759 99.20178 1.000 61.76859 67 GLU A CA 1
ATOM 394 C C . GLU A 1 67 ? 84.16940 90.11919 98.73825 1.000 64.24982 67 GLU A C 1
ATOM 395 O O . GLU A 1 67 ? 83.79187 88.98567 98.42201 1.000 54.93447 67 GLU A O 1
ATOM 401 N N . LYS A 1 68 ? 83.37659 91.19494 98.70964 1.000 60.81266 68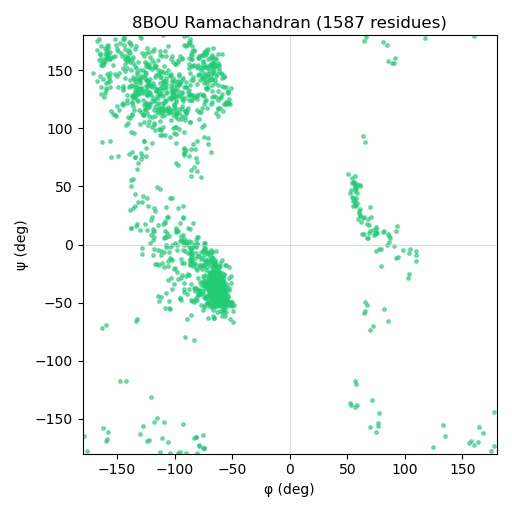 LYS A N 1
ATOM 402 C CA . LYS A 1 68 ? 82.00384 91.19161 98.20292 1.000 62.78632 68 LYS A CA 1
ATOM 403 C C . LYS A 1 68 ? 81.05826 90.32977 99.03773 1.000 60.42513 68 LYS A C 1
ATOM 404 O O . LYS A 1 68 ? 79.97189 90.78562 99.40898 1.000 62.80181 68 LYS A O 1
ATOM 410 N N . SER A 1 69 ? 81.44327 89.09100 99.33649 1.000 59.77045 69 SER A N 1
ATOM 411 C CA . SER A 1 69 ? 80.58343 88.16789 100.06444 1.000 58.06547 69 SER A CA 1
ATOM 412 C C . SER A 1 69 ? 81.36842 87.48947 101.17708 1.000 55.02692 69 SER A C 1
ATOM 413 O O . SER A 1 69 ? 82.51507 87.07779 100.97843 1.000 60.02518 69 SER A O 1
ATOM 416 N N . GLY A 1 70 ? 80.73650 87.36285 102.34659 1.000 56.47467 70 GLY A N 1
ATOM 417 C CA . GLY A 1 70 ? 81.41710 86.77948 103.49063 1.000 49.12907 70 GLY A CA 1
ATOM 418 C C . GLY A 1 70 ? 81.64920 85.28596 103.37197 1.000 54.06304 70 GLY A C 1
ATOM 419 O O . GLY A 1 70 ? 82.62234 84.76129 103.92350 1.000 50.69267 70 GLY A O 1
ATOM 420 N N . ALA A 1 71 ? 80.76849 84.57879 102.66033 1.000 53.10097 71 ALA A N 1
ATOM 421 C CA . ALA A 1 71 ? 80.87789 83.13332 102.52748 1.000 50.93525 71 ALA A CA 1
ATOM 422 C C . ALA A 1 71 ? 81.24240 82.66863 101.12613 1.000 53.38140 71 ALA A C 1
ATOM 423 O O . ALA A 1 71 ? 81.64843 81.51331 100.96636 1.000 51.12702 71 ALA A O 1
ATOM 425 N N . ASN A 1 72 ? 81.10617 83.52521 100.11460 1.000 49.85582 72 ASN A N 1
ATOM 426 C CA . ASN A 1 72 ? 81.53117 83.19974 98.76158 1.000 50.88262 72 ASN A CA 1
ATOM 427 C C . ASN A 1 72 ? 82.78447 83.95229 98.33732 1.000 50.95618 72 ASN A C 1
ATOM 428 O O . ASN A 1 72 ? 83.27353 83.73448 97.22397 1.000 56.44848 72 ASN A O 1
ATOM 433 N N . GLY A 1 73 ? 83.31560 84.82821 99.18637 1.000 52.26370 73 GLY A N 1
ATOM 434 C CA . GLY A 1 73 ? 84.55483 85.51687 98.88432 1.000 51.47764 73 GLY A CA 1
ATOM 435 C C . GLY A 1 73 ? 85.52382 85.52376 100.04967 1.000 52.13294 73 GLY A C 1
ATOM 436 O O . GLY A 1 73 ? 86.28775 86.47734 100.21979 1.000 53.69473 73 GLY A O 1
ATOM 437 N N . ARG A 1 74 ? 85.51111 84.45777 100.84893 1.000 48.37199 74 ARG A N 1
ATOM 438 C CA . ARG A 1 74 ? 86.29084 84.40536 102.07960 1.000 48.82698 74 ARG A CA 1
ATOM 439 C C . ARG A 1 74 ? 87.76984 84.18542 101.77912 1.000 48.25634 74 ARG A C 1
ATOM 440 O O . ARG A 1 74 ? 88.13731 83.24766 101.06407 1.000 48.45542 74 ARG A O 1
ATOM 448 N N . ILE A 1 75 ? 88.61449 85.03817 102.34861 1.000 47.32262 75 ILE A N 1
ATOM 449 C CA . ILE A 1 75 ? 90.05537 85.00008 102.11978 1.000 49.65592 75 ILE A CA 1
ATOM 450 C C . ILE A 1 75 ? 90.77718 84.21626 103.21075 1.000 47.72215 75 ILE A C 1
ATOM 451 O O . ILE A 1 75 ? 91.64369 83.39071 102.92371 1.000 52.81350 75 ILE A O 1
ATOM 456 N N . LEU A 1 76 ? 90.43677 84.46561 104.47041 1.000 46.40555 76 LEU A N 1
ATOM 457 C CA . LEU A 1 76 ? 91.02231 83.75474 105.59829 1.000 52.85969 76 LEU A CA 1
ATOM 458 C C . LEU A 1 76 ? 90.04439 82.71580 106.12718 1.000 47.76692 76 LEU A C 1
ATOM 459 O O . LEU A 1 76 ? 88.84621 82.98366 106.25461 1.000 51.01479 76 LEU A O 1
ATOM 464 N N . ARG A 1 77 ? 90.55863 81.53100 106.44001 1.000 48.86081 77 ARG A N 1
ATOM 465 C CA . ARG A 1 77 ? 89.71438 80.50803 107.03766 1.000 51.56383 77 ARG A CA 1
ATOM 466 C C . ARG A 1 77 ? 89.41909 80.85483 108.49004 1.000 48.66326 77 ARG A C 1
ATOM 467 O O . ARG A 1 77 ? 90.26040 81.41748 109.19626 1.000 47.75004 77 ARG A O 1
ATOM 475 N N . TYR A 1 78 ? 88.20929 80.52077 108.93104 1.000 49.77601 78 TYR A N 1
ATOM 476 C CA . TYR A 1 78 ? 87.80133 80.74066 110.31075 1.000 45.64699 78 TYR A CA 1
ATOM 477 C C . TYR A 1 78 ? 86.88703 79.59963 110.72545 1.000 49.10252 78 TYR A C 1
ATOM 478 O O . TYR A 1 78 ? 85.97098 79.23832 109.98086 1.000 52.06156 78 TYR A O 1
ATOM 487 N N . VAL A 1 79 ? 87.14308 79.03129 111.89838 1.000 53.44306 79 VAL A N 1
ATOM 488 C CA . VAL A 1 79 ? 86.32222 77.96124 112.45235 1.000 45.99371 79 VAL A CA 1
ATOM 489 C C . VAL A 1 79 ? 85.33674 78.59964 113.42406 1.000 50.31268 79 VAL A C 1
ATOM 490 O O . VAL A 1 79 ? 85.71732 79.04094 114.51412 1.000 49.80175 79 VAL A O 1
ATOM 494 N N . PHE A 1 80 ? 84.06847 78.65351 113.02644 1.000 48.65344 80 PHE A N 1
ATOM 495 C CA . PHE A 1 80 ? 83.03312 79.30633 113.81100 1.000 51.39187 80 PHE A CA 1
ATOM 496 C C . PHE A 1 80 ? 82.57133 78.41307 114.95988 1.000 53.11040 80 PHE A C 1
ATOM 497 O O . PHE A 1 80 ? 82.77547 77.19464 114.95874 1.000 51.38484 80 PHE A O 1
ATOM 505 N N . ASN A 1 81 ? 81.93910 79.04758 115.95188 1.000 47.52458 81 ASN A N 1
ATOM 506 C CA . ASN A 1 81 ? 81.33675 78.34901 117.08985 1.000 47.98408 81 ASN A CA 1
ATOM 507 C C . ASN A 1 81 ? 82.35368 77.45830 117.80130 1.000 56.98314 81 ASN A C 1
ATOM 508 O O . ASN A 1 81 ? 82.04544 76.34083 118.21890 1.000 49.47015 81 ASN A O 1
ATOM 513 N N . ASN A 1 82 ? 83.58183 77.95582 117.93988 1.000 57.20269 82 ASN A N 1
ATOM 514 C CA . ASN A 1 82 ? 84.64273 77.16406 118.54823 1.000 51.31742 82 ASN A CA 1
ATOM 515 C C . ASN A 1 82 ? 85.54663 78.03138 119.41654 1.000 47.38383 82 ASN A C 1
ATOM 516 O O . ASN A 1 82 ? 85.08866 78.61453 120.40379 1.000 56.41634 82 ASN A O 1
ATOM 521 N N . PHE A 1 83 ? 86.82755 78.13027 119.05559 1.000 47.08542 83 PHE A N 1
ATOM 522 C CA . PHE A 1 83 ? 87.83152 78.77350 119.89529 1.000 56.10251 83 PHE A CA 1
ATOM 523 C C . PHE A 1 83 ? 88.29638 80.12024 119.34723 1.000 50.60252 83 PHE A C 1
ATOM 524 O O . PHE A 1 83 ? 89.35406 80.61133 119.75460 1.000 52.96651 83 PHE A O 1
ATOM 532 N N . ASP A 1 84 ? 87.52993 80.72988 118.43978 1.000 52.72354 84 ASP A N 1
ATOM 533 C CA . ASP A 1 84 ? 87.90240 82.00795 117.82690 1.000 46.38529 84 ASP A CA 1
ATOM 534 C C . ASP A 1 84 ? 89.26584 81.89967 117.14030 1.000 58.41059 84 ASP A C 1
ATOM 535 O O . ASP A 1 84 ? 90.15760 82.73036 117.32745 1.000 49.56286 84 ASP A O 1
ATOM 540 N N . GLN A 1 85 ? 89.42693 80.84672 116.34576 1.000 48.77855 85 GLN A N 1
ATOM 541 C CA . GLN A 1 85 ? 90.68043 80.55663 115.67103 1.000 49.16092 85 GLN A CA 1
ATOM 542 C C . GLN A 1 85 ? 90.38788 80.10683 114.24858 1.000 48.14528 85 GLN A C 1
ATOM 543 O O . GLN A 1 85 ? 89.32333 79.53442 113.98338 1.000 45.56674 85 GLN A O 1
ATOM 549 N N . PRO A 1 86 ? 91.30454 80.37241 113.30360 1.000 45.31684 86 PRO A N 1
ATOM 550 C CA . PRO A 1 86 ? 92.54661 81.12561 113.51353 1.000 45.99263 86 PRO A CA 1
ATOM 551 C C . PRO A 1 86 ? 92.32199 82.63535 113.48744 1.000 48.76654 86 PRO A C 1
ATOM 552 O O . PRO A 1 86 ? 91.18029 83.08930 113.56524 1.000 45.38419 86 PRO A O 1
ATOM 556 N N . GLY A 1 87 ? 93.40242 83.39875 113.37922 1.000 50.51184 87 GLY A N 1
ATOM 557 C CA . GLY A 1 87 ? 93.29088 84.83732 113.36023 1.000 45.39852 87 GLY A CA 1
ATOM 558 C C . GLY A 1 87 ? 94.50338 85.48348 112.72950 1.000 49.67498 87 GLY A C 1
ATOM 559 O O . GLY A 1 87 ? 95.32952 84.82068 112.09913 1.000 47.14606 87 GLY A O 1
ATOM 560 N N . ARG A 1 88 ? 94.59641 86.80235 112.91227 1.000 49.63126 88 ARG A N 1
ATOM 561 C CA . ARG A 1 88 ? 95.68789 87.60090 112.35446 1.000 45.73047 88 ARG A CA 1
ATOM 562 C C . ARG A 1 88 ? 96.79769 87.67952 113.39848 1.000 50.10524 88 ARG A C 1
ATOM 563 O O . ARG A 1 88 ? 96.97882 88.67707 114.10135 1.000 52.40849 88 ARG A O 1
ATOM 571 N N . TYR A 1 89 ? 97.56342 86.59624 113.48183 1.000 48.30551 89 TYR A N 1
ATOM 572 C CA . TYR A 1 89 ? 98.48194 86.37701 114.58737 1.000 45.95174 89 TYR A CA 1
ATOM 573 C C . TYR A 1 89 ? 99.85677 86.95483 114.29078 1.000 49.24799 89 TYR A C 1
ATOM 574 O O . TYR A 1 89 ? 100.39933 86.78316 113.19527 1.000 49.19521 89 TYR A O 1
ATOM 583 N N . ILE A 1 90 ? 100.41801 87.63512 115.28530 1.000 47.81136 90 ILE A N 1
ATOM 584 C CA . ILE A 1 90 ? 101.77009 88.16948 115.21883 1.000 54.13684 90 ILE A CA 1
ATOM 585 C C . ILE A 1 90 ? 102.52756 87.64955 116.43059 1.000 50.42514 90 ILE A C 1
ATOM 586 O O . ILE A 1 90 ? 102.15681 87.94426 117.57326 1.000 47.23402 90 ILE A O 1
ATOM 591 N N . TYR A 1 91 ? 103.56674 86.86244 116.18233 1.000 48.99641 91 TYR A N 1
ATOM 592 C CA . TYR A 1 91 ? 104.41728 86.31415 117.22541 1.000 47.64304 91 TYR A CA 1
ATOM 593 C C . TYR A 1 91 ? 105.69213 87.13812 117.32649 1.000 48.14765 91 TYR A C 1
ATOM 594 O O . TYR A 1 91 ? 106.28360 87.50872 116.31107 1.000 48.41862 91 TYR A O 1
ATOM 603 N N . ILE A 1 92 ? 106.10290 87.42821 118.55589 1.000 51.51772 92 ILE A N 1
ATOM 604 C CA . ILE A 1 92 ? 107.37397 88.07587 118.85117 1.000 50.86223 92 ILE A CA 1
ATOM 605 C C . ILE A 1 92 ? 108.19219 87.09557 119.67454 1.000 53.77015 92 ILE A C 1
ATOM 606 O O . ILE A 1 92 ? 107.72994 86.61980 120.71953 1.000 57.89220 92 ILE A O 1
ATOM 611 N N . ARG A 1 93 ? 109.39807 86.78998 119.20895 1.000 50.47925 93 ARG A N 1
ATOM 612 C CA . ARG A 1 93 ? 110.26973 85.82907 119.86617 1.000 50.57159 93 ARG A CA 1
ATOM 613 C C . ARG A 1 93 ? 111.57410 86.51080 120.25087 1.000 53.19302 93 ARG A C 1
ATOM 614 O O . ARG A 1 93 ? 112.21142 87.15702 119.41412 1.000 52.28060 93 ARG A O 1
ATOM 622 N N . ASP A 1 94 ? 111.96070 86.37300 121.51442 1.000 51.95095 94 ASP A N 1
ATOM 623 C CA . ASP A 1 94 ? 113.24967 86.86599 121.97836 1.000 52.83978 94 ASP A CA 1
ATOM 624 C C . ASP A 1 94 ? 114.32725 85.85479 121.60180 1.000 63.54107 94 ASP A C 1
ATOM 625 O O . ASP A 1 94 ? 114.31479 84.71764 122.08514 1.000 55.76125 94 ASP A O 1
ATOM 630 N N . GLN A 1 95 ? 115.26003 86.26858 120.74004 1.000 59.87212 95 GLN A N 1
ATOM 631 C CA . GLN A 1 95 ? 116.29119 85.35448 120.26228 1.000 54.18279 95 GLN A CA 1
ATOM 632 C C . GLN A 1 95 ? 117.28258 84.96984 121.35040 1.000 56.59897 95 GLN A C 1
ATOM 633 O O . GLN A 1 95 ? 117.99832 83.97531 121.19376 1.000 73.39862 95 GLN A O 1
ATOM 639 N N . GLU A 1 96 ? 117.33746 85.72563 122.44739 1.000 64.13904 96 GLU A N 1
ATOM 640 C CA . GLU A 1 96 ? 118.32470 85.45681 123.48594 1.000 67.27620 96 GLU A CA 1
ATOM 641 C C . GLU A 1 96 ? 117.90337 84.29620 124.38116 1.000 59.66262 96 GLU A C 1
ATOM 642 O O . GLU A 1 96 ? 118.73612 83.45757 124.74150 1.000 61.70775 96 GLU A O 1
ATOM 648 N N . ASN A 1 97 ? 116.62452 84.23049 124.75515 1.000 56.07813 97 ASN A N 1
ATOM 649 C CA . ASN A 1 97 ? 116.13594 83.19082 125.65350 1.000 57.59109 97 ASN A CA 1
ATOM 650 C C . ASN A 1 97 ? 115.08736 82.29414 125.00706 1.000 57.29258 97 ASN A C 1
ATOM 651 O O . ASN A 1 97 ? 114.48833 81.46290 125.70096 1.000 63.96239 97 ASN A O 1
ATOM 656 N N . LYS A 1 98 ? 114.84111 82.45079 123.70535 1.000 59.89265 98 LYS A N 1
ATOM 657 C CA . LYS A 1 98 ? 113.93318 81.62784 122.90813 1.000 64.21002 98 LYS A CA 1
ATOM 658 C C . LYS A 1 98 ? 112.47508 81.75021 123.33868 1.000 61.27194 98 LYS A C 1
ATOM 659 O O . LYS A 1 98 ? 111.62789 80.98730 122.85518 1.000 57.40733 98 LYS A O 1
ATOM 665 N N . ASP A 1 99 ? 112.15165 82.68854 124.22375 1.000 55.33665 99 ASP A N 1
ATOM 666 C CA . ASP A 1 99 ? 110.77347 82.90021 124.63763 1.000 52.59993 99 ASP A CA 1
ATOM 667 C C . ASP A 1 99 ? 110.01388 83.66737 123.56171 1.000 58.77815 99 ASP A C 1
ATOM 668 O O . ASP A 1 99 ? 110.57392 84.51744 122.86442 1.000 53.96715 99 ASP A O 1
ATOM 673 N N . PHE A 1 100 ? 108.72592 83.35698 123.42385 1.000 51.07026 100 PHE A N 1
ATOM 674 C CA . PHE A 1 100 ? 107.89644 84.03209 122.43833 1.000 52.44783 100 PHE A CA 1
ATOM 675 C C . PHE A 1 100 ? 106.49665 84.25210 122.99404 1.000 49.95316 100 PHE A C 1
ATOM 676 O O . PHE A 1 100 ? 106.03550 83.54749 123.89480 1.000 50.16175 100 PHE A O 1
ATOM 684 N N . TRP A 1 101 ? 105.83157 85.25801 122.43503 1.000 50.55747 101 TRP A N 1
ATOM 685 C CA . TRP A 1 101 ? 104.47408 85.61908 122.81335 1.000 49.20118 101 TRP A CA 1
ATOM 686 C C . TRP A 1 101 ? 103.77490 86.16239 121.57634 1.000 55.15848 101 TRP A C 1
ATOM 687 O O . TRP A 1 101 ? 104.38737 86.32898 120.52229 1.000 53.30361 101 TRP A O 1
ATOM 698 N N . SER A 1 102 ? 102.47906 86.42476 121.69955 1.000 52.77272 102 SER A N 1
ATOM 699 C CA . SER A 1 102 ? 101.70590 86.95294 120.58584 1.000 51.99932 102 SER A CA 1
ATOM 700 C C . SER A 1 102 ? 101.32596 88.40589 120.84693 1.000 47.91716 102 SER A C 1
ATOM 701 O O . SER A 1 102 ? 101.23443 88.84585 121.99674 1.000 49.99233 102 SER A O 1
ATOM 704 N N . ALA A 1 103 ? 101.12337 89.15519 119.75851 1.000 55.98488 103 ALA A N 1
ATOM 705 C CA . ALA A 1 103 ? 100.75190 90.56187 119.88537 1.000 47.85383 103 ALA A CA 1
ATOM 706 C C . ALA A 1 103 ? 99.36896 90.72041 120.50023 1.000 51.07497 103 ALA A C 1
ATOM 707 O O . ALA A 1 103 ? 99.09815 91.72589 121.16833 1.000 48.19219 103 ALA A O 1
ATOM 709 N N . SER A 1 104 ? 98.48313 89.75982 120.26524 1.000 47.47387 104 SER A N 1
ATOM 710 C CA . SER A 1 104 ? 97.26160 89.59794 121.03509 1.000 47.55448 104 SER A CA 1
ATOM 711 C C . SER A 1 104 ? 97.51758 88.58014 122.13857 1.000 52.00223 104 SER A C 1
ATOM 712 O O . SER A 1 104 ? 98.49007 87.82431 122.09381 1.000 49.02100 104 SER A O 1
ATOM 715 N N . TRP A 1 105 ? 96.64621 88.57942 123.14852 1.000 48.10265 105 TRP A N 1
ATOM 716 C CA . TRP A 1 105 ? 96.82198 87.64947 124.25989 1.000 48.46148 105 TRP A CA 1
ATOM 717 C C . TRP A 1 105 ? 96.81410 86.20894 123.76314 1.000 49.02582 105 TRP A C 1
ATOM 718 O O . TRP A 1 105 ? 97.79915 85.47720 123.91070 1.000 49.96196 105 TRP A O 1
ATOM 729 N N . GLN A 1 106 ? 95.71343 85.78953 123.17141 1.000 50.20539 106 GLN A N 1
ATOM 730 C CA . GLN A 1 106 ? 95.70992 84.53435 122.44548 1.000 53.39070 106 GLN A CA 1
ATOM 731 C C . GLN A 1 106 ? 96.41429 84.72516 121.10293 1.000 50.71564 106 GLN A C 1
ATOM 732 O O . GLN A 1 106 ? 96.43069 85.83326 120.56027 1.000 50.00883 106 GLN A O 1
ATOM 738 N N . PRO A 1 107 ? 96.99590 83.65738 120.53007 1.000 52.87396 107 PRO A N 1
ATOM 739 C CA . PRO A 1 107 ? 96.94331 82.24768 120.93554 1.000 52.87914 107 PRO A CA 1
ATOM 740 C C . PRO A 1 107 ? 97.98039 81.80796 121.97100 1.000 49.16653 107 PRO A C 1
ATOM 741 O O . PRO A 1 107 ? 97.82392 80.72439 122.53282 1.000 51.43792 107 PRO A O 1
ATOM 745 N N . VAL A 1 108 ? 99.01729 82.61170 122.21750 1.000 47.65965 108 VAL A N 1
ATOM 746 C CA . VAL A 1 108 ? 100.05202 82.18987 123.15817 1.000 51.41945 108 VAL A CA 1
ATOM 747 C C . VAL A 1 108 ? 99.50951 82.18547 124.58297 1.000 52.29811 108 VAL A C 1
ATOM 748 O O . VAL A 1 108 ? 99.82908 81.29562 125.37918 1.000 55.88657 108 VAL A O 1
ATOM 752 N N . GLY A 1 109 ? 98.67693 83.16638 124.92391 1.000 51.18646 109 GLY A N 1
ATOM 753 C CA . GLY A 1 109 ? 98.02493 83.19844 126.21919 1.000 49.99945 109 GLY A CA 1
ATOM 754 C C . GLY A 1 109 ? 98.97077 83.26719 127.39988 1.000 53.67248 109 GLY A C 1
ATOM 755 O O . GLY A 1 109 ? 98.85002 82.47732 128.34123 1.000 56.03043 109 GLY A O 1
ATOM 756 N N . LYS A 1 110 ? 99.91512 84.20595 127.36001 1.000 53.00383 110 LYS A N 1
ATOM 757 C CA . LYS A 1 110 ? 100.85296 84.37477 128.45812 1.000 50.99919 110 LYS A CA 1
ATOM 758 C C . LYS A 1 110 ? 100.10580 84.72708 129.74408 1.000 54.01841 110 LYS A C 1
ATOM 759 O O . LYS A 1 110 ? 99.04472 85.35798 129.70122 1.000 57.21553 110 LYS A O 1
ATOM 765 N N . PRO A 1 111 ? 100.63095 84.32113 130.90102 1.000 55.80887 111 PRO A N 1
ATOM 766 C CA . PRO A 1 111 ? 99.99824 84.70405 132.16920 1.000 59.90572 111 PRO A CA 1
ATOM 767 C C . PRO A 1 111 ? 99.89751 86.21675 132.29057 1.000 64.03858 111 PRO A C 1
ATOM 768 O O . PRO A 1 111 ? 100.84421 86.94953 131.99529 1.000 63.99703 111 PRO A O 1
ATOM 772 N N . GLN A 1 112 ? 98.72937 86.68173 132.73077 1.000 61.35541 112 GLN A N 1
ATOM 773 C CA . GLN A 1 112 ? 98.43934 88.10875 132.70053 1.000 67.70485 112 GLN A CA 1
ATOM 774 C C . GLN A 1 112 ? 99.18242 88.89679 133.77151 1.000 61.72598 112 GLN A C 1
ATOM 775 O O . GLN A 1 112 ? 99.09152 90.12879 133.77849 1.000 67.36989 112 GLN A O 1
ATOM 781 N N . ASP A 1 113 ? 99.92040 88.23114 134.66129 1.000 61.10807 113 ASP A N 1
ATOM 782 C CA . ASP A 1 113 ? 100.72016 88.94895 135.64552 1.000 61.15247 113 ASP A CA 1
ATOM 783 C C . ASP A 1 113 ? 102.06742 89.39329 135.08929 1.000 69.88949 113 ASP A C 1
ATOM 784 O O . ASP A 1 113 ? 102.72097 90.24994 135.69505 1.000 62.28051 113 ASP A O 1
ATOM 789 N N . VAL A 1 114 ? 102.49611 88.83198 133.95873 1.000 57.99901 114 VAL A N 1
ATOM 790 C CA . VAL A 1 114 ? 103.70764 89.26115 133.27176 1.000 55.13246 114 VAL A CA 1
ATOM 791 C C . VAL A 1 114 ? 103.42484 89.78554 131.87455 1.000 54.10459 114 VAL A C 1
ATOM 792 O O . VAL A 1 114 ? 104.34678 90.26203 131.20467 1.000 54.74239 114 VAL A O 1
ATOM 796 N N . TYR A 1 115 ? 102.17650 89.72271 131.41986 1.000 55.58151 115 TYR A N 1
ATOM 797 C CA . TYR A 1 115 ? 101.79104 90.11916 130.06988 1.000 55.93606 115 TYR A CA 1
ATOM 798 C C . TYR A 1 115 ? 100.64259 91.10971 130.19051 1.000 61.60841 115 TYR A C 1
ATOM 799 O O . TYR A 1 115 ? 99.54288 90.73525 130.61019 1.000 59.77532 115 TYR A O 1
ATOM 808 N N . GLN A 1 116 ? 100.89002 92.36920 129.83952 1.000 54.72578 116 GLN A N 1
ATOM 809 C CA . GLN A 1 116 ? 99.84668 93.38512 129.87144 1.000 61.65272 116 GLN A CA 1
ATOM 810 C C . GLN A 1 116 ? 99.39163 93.67475 128.44976 1.000 54.30049 116 GLN A C 1
ATOM 811 O O . GLN A 1 116 ? 100.19119 93.62312 127.51624 1.000 56.45928 116 GLN A O 1
ATOM 817 N N . CYS A 1 117 ? 98.10644 93.95930 128.27752 1.000 51.69372 117 CYS A N 1
ATOM 818 C CA . CYS A 1 117 ? 97.60955 94.20742 126.93236 1.000 50.99852 117 CYS A CA 1
ATOM 819 C C . CYS A 1 117 ? 96.31996 95.00920 127.00565 1.000 55.24369 117 CYS A C 1
ATOM 820 O O . CYS A 1 117 ? 95.68766 95.12874 128.05854 1.000 54.66974 117 CYS A O 1
ATOM 823 N N . GLU A 1 118 ? 95.93993 95.55252 125.85305 1.000 51.31317 118 GLU A N 1
ATOM 824 C CA . GLU A 1 118 ? 94.79335 96.44514 125.75719 1.000 59.07777 118 GLU A CA 1
ATOM 825 C C . GLU A 1 118 ? 94.34857 96.50808 124.30540 1.000 51.87555 118 GLU A C 1
ATOM 826 O O . GLU A 1 118 ? 95.15916 96.78641 123.41988 1.000 53.72988 118 GLU A O 1
ATOM 832 N N . CYS A 1 119 ? 93.07029 96.25167 124.06329 1.000 50.30000 119 CYS A N 1
ATOM 833 C CA . CYS A 1 119 ? 92.51772 96.25823 122.71211 1.000 49.83016 119 CYS A CA 1
ATOM 834 C C . CYS A 1 119 ? 91.52707 97.40787 122.58937 1.000 50.30496 119 CYS A C 1
ATOM 835 O O . CYS A 1 119 ? 90.46915 97.39203 123.22197 1.000 56.97311 119 CYS A O 1
ATOM 838 N N . ARG A 1 120 ? 91.86704 98.40089 121.77813 1.000 52.59385 120 ARG A N 1
ATOM 839 C CA . ARG A 1 120 ? 91.01067 99.55504 121.54362 1.000 58.88021 120 ARG A CA 1
ATOM 840 C C . ARG A 1 120 ? 90.26137 99.33412 120.23720 1.000 53.94327 120 ARG A C 1
ATOM 841 O O . ARG A 1 120 ? 90.87036 99.28926 119.16398 1.000 53.96783 120 ARG A O 1
ATOM 849 N N . HIS A 1 121 ? 88.94577 99.18011 120.33195 1.000 62.57683 121 HIS A N 1
ATOM 850 C CA . HIS A 1 121 ? 88.09146 99.10405 119.15482 1.000 54.53835 121 HIS A CA 1
ATOM 851 C C . HIS A 1 121 ? 87.58392 100.50328 118.82847 1.000 57.19451 121 HIS A C 1
ATOM 852 O O . HIS A 1 121 ? 86.98067 101.16647 119.68023 1.000 51.97904 121 HIS A O 1
ATOM 859 N N . GLY A 1 122 ? 87.84434 100.95482 117.60619 1.000 57.93581 122 GLY A N 1
ATOM 860 C CA . GLY A 1 122 ? 87.35642 102.24220 117.15855 1.000 51.94593 122 GLY A CA 1
ATOM 861 C C . GLY A 1 122 ? 86.53282 102.12069 115.89507 1.000 62.70644 122 GLY A C 1
ATOM 862 O O . GLY A 1 122 ? 86.18383 101.00849 115.48414 1.000 51.43175 122 GLY A O 1
ATOM 863 N N . THR A 1 123 ? 86.21926 103.25264 115.26636 1.000 59.32947 123 THR A N 1
ATOM 864 C CA . THR A 1 123 ? 85.41788 103.25690 114.04432 1.000 57.08706 123 THR A CA 1
ATOM 865 C C . THR A 1 123 ? 86.30526 102.81816 112.88668 1.000 52.81670 123 THR A C 1
ATOM 866 O O . THR A 1 123 ? 87.11048 103.59976 112.37407 1.000 52.48762 123 THR A O 1
ATOM 870 N N . ALA A 1 124 ? 86.16126 101.54973 112.48945 1.000 51.61276 124 ALA A N 1
ATOM 871 C CA . ALA A 1 124 ? 86.85368 100.95754 111.34298 1.000 52.83327 124 ALA A CA 1
ATOM 872 C C . ALA A 1 124 ? 88.35350 100.79034 111.58082 1.000 56.03443 124 ALA A C 1
ATOM 873 O O . ALA A 1 124 ? 89.14572 100.86817 110.63976 1.000 57.79043 124 ALA A O 1
ATOM 875 N N . TYR A 1 125 ? 88.75643 100.54616 112.82651 1.000 53.75446 125 TYR A N 1
ATOM 876 C CA . TYR A 1 125 ? 90.14178 100.21408 113.13502 1.000 50.02564 125 TYR A CA 1
ATOM 877 C C . TYR A 1 125 ? 90.18560 99.53970 114.49721 1.000 51.85086 125 TYR A C 1
ATOM 878 O O . TYR A 1 125 ? 89.27993 99.70529 115.31913 1.000 50.23643 125 TYR A O 1
ATOM 887 N N . THR A 1 126 ? 91.25467 98.77588 114.72642 1.000 50.78360 126 THR A N 1
ATOM 888 C CA . THR A 1 126 ? 91.43895 98.06370 115.99019 1.000 54.72349 126 THR A CA 1
ATOM 889 C C . THR A 1 126 ? 92.90836 98.12417 116.38042 1.000 50.48263 126 THR A C 1
ATOM 890 O O . THR A 1 126 ? 93.77192 97.71508 115.60368 1.000 51.38474 126 THR A O 1
ATOM 894 N N . ASN A 1 127 ? 93.19636 98.62321 117.57871 1.000 50.76264 127 ASN A N 1
ATOM 895 C CA . ASN A 1 127 ? 94.56639 98.83557 118.03465 1.000 53.19036 127 ASN A CA 1
ATOM 896 C C . ASN A 1 127 ? 94.86215 97.90674 119.20614 1.000 49.93138 127 ASN A C 1
ATOM 897 O O . ASN A 1 127 ? 94.25109 98.03437 120.26898 1.000 51.83485 127 ASN A O 1
ATOM 902 N N . MET A 1 128 ? 95.80297 96.98389 119.01876 1.000 54.32559 128 MET A N 1
ATOM 903 C CA . MET A 1 128 ? 96.14991 95.98952 120.03092 1.000 58.43944 128 MET A CA 1
ATOM 904 C C . MET A 1 128 ? 97.52710 96.31480 120.59573 1.000 49.96273 128 MET A C 1
ATOM 905 O O . MET A 1 128 ? 98.53696 96.20238 119.89163 1.000 50.05441 128 MET A O 1
ATOM 910 N N . ARG A 1 129 ? 97.55570 96.72184 121.86046 1.000 54.94190 129 ARG A N 1
ATOM 911 C CA . ARG A 1 129 ? 98.77036 97.03424 122.59506 1.000 55.13168 129 ARG A CA 1
ATOM 912 C C . ARG A 1 129 ? 99.12574 95.86786 123.50537 1.000 52.13009 129 ARG A C 1
ATOM 913 O O . ARG A 1 129 ? 98.24505 95.25819 124.11829 1.000 50.58169 129 ARG A O 1
ATOM 921 N N . ALA A 1 130 ? 100.41811 95.57622 123.60998 1.000 52.50266 130 ALA A N 1
ATOM 922 C CA . ALA A 1 130 ? 100.88359 94.55446 124.53396 1.000 50.36583 130 ALA A CA 1
ATOM 923 C C . ALA A 1 130 ? 102.26426 94.93479 125.04317 1.000 50.94824 130 ALA A C 1
ATOM 924 O O . ALA A 1 130 ? 103.05135 95.56732 124.33877 1.000 57.47743 130 ALA A O 1
ATOM 926 N N . GLU A 1 131 ? 102.54073 94.55908 126.28492 1.000 51.48007 131 GLU A N 1
ATOM 927 C CA . GLU A 1 131 ? 103.85478 94.72510 126.88212 1.000 56.74567 131 GLU A CA 1
ATOM 928 C C . GLU A 1 131 ? 104.23125 93.43328 127.58819 1.000 58.73034 131 GLU A C 1
ATOM 929 O O . GLU A 1 131 ? 103.44077 92.88310 128.36947 1.000 52.39608 131 GLU A O 1
ATOM 935 N N . TYR A 1 132 ? 105.43488 92.95117 127.29001 1.000 52.38571 132 TYR A N 1
ATOM 936 C CA . TYR A 1 132 ? 105.93506 91.70711 127.85810 1.000 52.62107 132 TYR A CA 1
ATOM 937 C C . TYR A 1 132 ? 107.45006 91.71357 127.74564 1.000 58.00543 132 TYR A C 1
ATOM 938 O O . TYR A 1 132 ? 107.98806 92.05695 126.68832 1.000 52.81137 132 TYR A O 1
ATOM 947 N N . SER A 1 133 ? 108.12808 91.33821 128.83204 1.000 54.10081 133 SER A N 1
ATOM 948 C CA . SER A 1 133 ? 109.59039 91.28924 128.86976 1.000 54.74915 133 SER A CA 1
ATOM 949 C C . SER A 1 133 ? 110.20307 92.63265 128.47323 1.000 57.96844 133 SER A C 1
ATOM 950 O O . SER A 1 133 ? 111.23420 92.69077 127.79910 1.000 56.39188 133 SER A O 1
ATOM 953 N N . GLU A 1 134 ? 109.55529 93.72130 128.89428 1.000 56.51161 134 GLU A N 1
ATOM 954 C CA . GLU A 1 134 ? 109.97608 95.09139 128.60008 1.000 55.26012 134 GLU A CA 1
ATOM 955 C C . GLU A 1 134 ? 109.98793 95.38896 127.10410 1.000 57.53076 134 GLU A C 1
ATOM 956 O O . GLU A 1 134 ? 110.71485 96.27729 126.64804 1.000 55.60091 134 GLU A O 1
ATOM 962 N N . ILE A 1 135 ? 109.19312 94.65434 126.33189 1.000 54.59892 135 ILE A N 1
ATOM 963 C CA . ILE A 1 135 ? 108.99718 94.90590 124.91056 1.000 52.98446 135 ILE A CA 1
ATOM 964 C C . ILE A 1 135 ? 107.55677 95.34781 124.71483 1.000 52.44904 135 ILE A C 1
ATOM 965 O O . ILE A 1 135 ? 106.62661 94.68440 125.19626 1.000 54.44716 135 ILE A O 1
ATOM 970 N N . SER A 1 136 ? 107.37303 96.46719 124.01945 1.000 55.12273 136 SER A N 1
ATOM 971 C CA . SER A 1 136 ? 106.05522 97.01523 123.73899 1.000 56.06632 136 SER A CA 1
ATOM 972 C C . SER A 1 136 ? 105.72281 96.79066 122.27067 1.000 53.63666 136 SER A C 1
ATOM 973 O O . SER A 1 136 ? 106.54069 97.07929 121.39224 1.000 59.79666 136 SER A O 1
ATOM 976 N N . SER A 1 137 ? 104.53325 96.26452 122.01124 1.000 50.72903 137 SER A N 1
ATOM 977 C CA . SER A 1 137 ? 104.03917 96.04067 120.66408 1.000 51.64489 137 SER A CA 1
ATOM 978 C C . SER A 1 137 ? 102.70870 96.75668 120.49856 1.000 49.98353 137 SER A C 1
ATOM 979 O O . SER A 1 137 ? 101.89106 96.78817 121.42325 1.000 50.72552 137 SER A O 1
ATOM 982 N N . GLU A 1 138 ? 102.50475 97.34146 119.32211 1.000 51.31416 138 GLU A N 1
ATOM 983 C CA . GLU A 1 138 ? 101.24206 97.99133 118.97950 1.000 56.87872 138 GLU A CA 1
ATOM 984 C C . GLU A 1 138 ? 100.88966 97.60495 117.55113 1.000 49.29150 138 GLU A C 1
ATOM 985 O O . GLU A 1 138 ? 101.57761 98.01537 116.61353 1.000 49.86138 138 GLU A O 1
ATOM 991 N N . VAL A 1 139 ? 99.82912 96.82320 117.37929 1.000 48.82636 139 VAL A N 1
ATOM 992 C CA . VAL A 1 139 ? 99.35245 96.43021 116.05777 1.000 48.44903 139 VAL A CA 1
ATOM 993 C C . VAL A 1 139 ? 98.06548 97.18880 115.76936 1.000 48.55458 139 VAL A C 1
ATOM 994 O O . VAL A 1 139 ? 97.05397 96.99929 116.45325 1.000 52.64255 139 VAL A O 1
ATOM 998 N N . LEU A 1 140 ? 98.10624 98.04682 114.76283 1.000 51.16768 140 LEU A N 1
ATOM 999 C CA . LEU A 1 140 ? 96.93111 98.76080 114.28160 1.000 61.28804 140 LEU A CA 1
ATOM 1000 C C . LEU A 1 140 ? 96.40556 98.02382 113.05358 1.000 48.94066 140 LEU A C 1
ATOM 1001 O O . LEU A 1 140 ? 97.07460 97.97890 112.01561 1.000 58.00873 140 LEU A O 1
ATOM 1006 N N . TYR A 1 141 ? 95.23129 97.41250 113.19271 1.000 53.01880 141 TYR A N 1
ATOM 1007 C CA . TYR A 1 141 ? 94.54479 96.71389 112.11603 1.000 49.55930 141 TYR A CA 1
ATOM 1008 C C . TYR A 1 141 ? 93.52322 97.65094 111.49167 1.000 53.10545 141 TYR A C 1
ATOM 1009 O O . TYR A 1 141 ? 92.67934 98.21497 112.20201 1.000 52.47011 141 TYR A O 1
ATOM 1018 N N . TYR A 1 142 ? 93.58196 97.79502 110.17021 1.000 50.78597 142 TYR A N 1
ATOM 1019 C CA . TYR A 1 142 ? 92.59582 98.62208 109.48793 1.000 50.88242 142 TYR A CA 1
ATOM 1020 C C . TYR A 1 142 ? 92.61348 98.32260 107.99928 1.000 53.46076 142 TYR A C 1
ATOM 1021 O O . TYR A 1 142 ? 93.62135 97.88286 107.44448 1.000 50.40162 142 TYR A O 1
ATOM 1030 N N . VAL A 1 143 ? 91.48032 98.58116 107.36159 1.000 56.50600 143 VAL A N 1
ATOM 1031 C CA . VAL A 1 143 ? 91.37786 98.62458 105.90637 1.000 49.99380 143 VAL A CA 1
ATOM 1032 C C . VAL A 1 143 ? 91.39607 100.09066 105.49462 1.000 57.68783 143 VAL A C 1
ATOM 1033 O O . VAL A 1 143 ? 90.52927 100.85662 105.94513 1.000 54.43897 143 VAL A O 1
ATOM 1037 N N . PRO A 1 144 ? 92.35499 100.53209 104.67995 1.000 59.62377 144 PRO A N 1
ATOM 1038 C CA . PRO A 1 144 ? 92.39064 101.94608 104.29177 1.000 52.01004 144 PRO A CA 1
ATOM 1039 C C . PRO A 1 144 ? 91.12733 102.34230 103.54371 1.000 63.20580 144 PRO A C 1
ATOM 1040 O O . PRO A 1 144 ? 90.47582 101.51816 102.89724 1.000 57.35322 144 PRO A O 1
ATOM 1044 N N . LEU A 1 145 ? 90.77955 103.62227 103.65472 1.000 61.76936 145 LEU A N 1
ATOM 1045 C CA . LEU A 1 145 ? 89.58005 104.14369 103.01222 1.000 60.12470 145 LEU A CA 1
ATOM 1046 C C . LEU A 1 145 ? 89.62054 103.88491 101.51151 1.000 54.82610 145 LEU A C 1
ATOM 1047 O O . LEU A 1 145 ? 90.54379 104.32468 100.81926 1.000 66.56435 145 LEU A O 1
ATOM 1052 N N . GLY A 1 146 ? 88.61938 103.16346 101.01278 1.000 64.60755 146 GLY A N 1
ATOM 1053 C CA . GLY A 1 146 ? 88.51936 102.86028 99.60154 1.000 72.14826 146 GLY A CA 1
ATOM 1054 C C . GLY A 1 146 ? 89.43412 101.76348 99.10656 1.000 65.40605 146 GLY A C 1
ATOM 1055 O O . GLY A 1 146 ? 89.35309 101.40073 97.92582 1.000 75.47295 146 GLY A O 1
ATOM 1056 N N . ALA A 1 147 ? 90.29454 101.21945 99.96063 1.000 64.72437 147 ALA A N 1
ATOM 1057 C CA . ALA A 1 147 ? 91.23252 100.20054 99.52517 1.000 60.11877 147 ALA A CA 1
ATOM 1058 C C . ALA A 1 147 ? 90.59029 98.81737 99.56451 1.000 63.52764 147 ALA A C 1
ATOM 1059 O O . ALA A 1 147 ? 89.58980 98.58218 100.24733 1.000 67.59276 147 ALA A O 1
ATOM 1061 N N . ALA A 1 148 ? 91.18306 97.89556 98.80765 1.000 58.33206 148 ALA A N 1
ATOM 1062 C CA . ALA A 1 148 ? 90.73853 96.50865 98.80890 1.000 56.92549 148 ALA A CA 1
ATOM 1063 C C . ALA A 1 148 ? 91.83193 95.61211 99.37309 1.000 56.28631 148 ALA A C 1
ATOM 1064 O O . ALA A 1 148 ? 92.19311 94.59803 98.76743 1.000 56.14519 148 ALA A O 1
ATOM 1066 N N . TYR A 1 149 ? 92.37215 95.99538 100.52565 1.000 53.32955 149 TYR A N 1
ATOM 1067 C CA . TYR A 1 149 ? 93.32103 95.17366 101.26424 1.000 55.26953 149 TYR A CA 1
ATOM 1068 C C . TYR A 1 149 ? 93.31905 95.65380 102.70782 1.000 57.03232 149 TYR A C 1
ATOM 1069 O O . TYR A 1 149 ? 92.78413 96.71763 103.02690 1.000 57.88614 149 TYR A O 1
ATOM 1078 N N . GLU A 1 150 ? 93.92240 94.85533 103.58105 1.000 48.93932 150 GLU A N 1
ATOM 1079 C CA . GLU A 1 150 ? 93.99195 95.18034 104.99435 1.000 48.63207 150 GLU A CA 1
ATOM 1080 C C . GLU A 1 150 ? 95.44334 95.29106 105.43408 1.000 55.10193 150 GLU A C 1
ATOM 1081 O O . GLU A 1 150 ? 96.33557 94.63743 104.87704 1.000 50.99214 150 GLU A O 1
ATOM 1087 N N . VAL A 1 151 ? 95.65582 96.12028 106.45388 1.000 52.05080 151 VAL A N 1
ATOM 1088 C CA . VAL A 1 151 ? 96.97140 96.46505 106.96773 1.000 48.68783 151 VAL A CA 1
ATOM 1089 C C . VAL A 1 151 ? 97.00146 96.13802 108.45287 1.000 49.78736 151 VAL A C 1
ATOM 1090 O O . VAL A 1 151 ? 96.10337 96.54365 109.20501 1.000 53.48734 151 VAL A O 1
ATOM 1094 N N . TRP A 1 152 ? 98.02183 95.39131 108.86405 1.000 48.06362 152 TRP A N 1
ATOM 1095 C CA . TRP A 1 152 ? 98.37379 95.20027 110.26662 1.000 53.30452 152 TRP A CA 1
ATOM 1096 C C . TRP A 1 152 ? 99.70643 95.92315 110.44360 1.000 53.27144 152 TRP A C 1
ATOM 1097 O O . TRP A 1 152 ? 100.76109 95.39393 110.07964 1.000 48.27206 152 TRP A O 1
ATOM 1108 N N . ARG A 1 153 ? 99.65538 97.15044 110.95440 1.000 58.38684 153 ARG A N 1
ATOM 1109 C CA . ARG A 1 153 ? 100.85868 97.93672 111.19225 1.000 50.17752 153 ARG A CA 1
ATOM 1110 C C . ARG A 1 153 ? 101.37870 97.62287 112.58786 1.000 50.55608 153 ARG A C 1
ATOM 1111 O O . ARG A 1 153 ? 100.69532 97.88895 113.57870 1.000 51.15561 153 ARG A O 1
ATOM 1119 N N . LEU A 1 154 ? 102.58150 97.06632 112.66775 1.000 53.03556 154 LEU A N 1
ATOM 1120 C CA . LEU A 1 154 ? 103.18892 96.70203 113.93882 1.000 52.24534 154 LEU A CA 1
ATOM 1121 C C . LEU A 1 154 ? 104.28272 97.69898 114.29107 1.000 54.91761 154 LEU A C 1
ATOM 1122 O O . LEU A 1 154 ? 105.19183 97.93998 113.49032 1.000 56.00886 154 LEU A O 1
ATOM 1127 N N . ARG A 1 155 ? 104.19131 98.27008 115.48828 1.000 58.18771 155 ARG A N 1
ATOM 1128 C CA . ARG A 1 155 ? 105.22409 99.13019 116.04987 1.000 50.66118 155 ARG A CA 1
ATOM 1129 C C . ARG A 1 155 ? 105.81698 98.42733 117.26279 1.000 53.10148 155 ARG A C 1
ATOM 1130 O O . ARG A 1 155 ? 105.08906 98.08215 118.20062 1.000 51.95332 155 ARG A O 1
ATOM 1138 N N . LEU A 1 156 ? 107.12682 98.20253 117.22960 1.000 53.08542 156 LEU A N 1
ATOM 1139 C CA . LEU A 1 156 ? 107.86021 97.53842 118.29771 1.000 52.59593 156 LEU A CA 1
ATOM 1140 C C . LEU A 1 156 ? 108.76269 98.55505 118.97818 1.000 54.26989 156 LEU A C 1
ATOM 1141 O O . LEU A 1 156 ? 109.46955 99.30752 118.30155 1.000 59.40595 156 LEU A O 1
ATOM 1146 N N . THR A 1 157 ? 108.74910 98.56834 120.30796 1.000 52.41218 157 THR A N 1
ATOM 1147 C CA . THR A 1 157 ? 109.57764 99.47863 121.08473 1.000 55.68386 157 THR A CA 1
ATOM 1148 C C . THR A 1 157 ? 110.28976 98.70490 122.18301 1.000 59.50012 157 THR A C 1
ATOM 1149 O O . THR A 1 157 ? 109.66055 97.94158 122.92642 1.000 53.35572 157 THR A O 1
ATOM 1153 N N . ASN A 1 158 ? 111.60112 98.90956 122.27629 1.000 56.09473 158 ASN A N 1
ATOM 1154 C CA . ASN A 1 158 ? 112.43589 98.26658 123.28279 1.000 54.87753 158 ASN A CA 1
ATOM 1155 C C . ASN A 1 158 ? 112.49510 99.17161 124.50824 1.000 57.11834 158 ASN A C 1
ATOM 1156 O O . ASN A 1 158 ? 113.15914 100.21310 124.48926 1.000 56.56842 158 ASN A O 1
ATOM 1161 N N . ASN A 1 159 ? 111.80861 98.77184 125.57509 1.000 55.63563 159 ASN A N 1
ATOM 1162 C CA . ASN A 1 159 ? 111.78054 99.54467 126.80834 1.000 56.44412 159 ASN A CA 1
ATOM 1163 C C . ASN A 1 159 ? 112.84949 99.11342 127.80580 1.000 57.32459 159 ASN A C 1
ATOM 1164 O O . ASN A 1 159 ? 112.90204 99.66593 128.90933 1.000 65.68281 159 ASN A O 1
ATOM 1169 N N . SER A 1 160 ? 113.69997 98.15446 127.44939 1.000 57.29253 160 SER A N 1
ATOM 1170 C CA . SER A 1 160 ? 114.76643 97.69990 128.32765 1.000 58.21221 160 SER A CA 1
ATOM 1171 C C . SER A 1 160 ? 116.03838 98.51465 128.09610 1.000 64.43825 160 SER A C 1
ATOM 1172 O O . SER A 1 160 ? 116.14381 99.30172 127.15394 1.000 65.00604 160 SER A O 1
ATOM 1175 N N . ASP A 1 161 ? 117.02085 98.31218 128.97535 1.000 64.81209 161 ASP A N 1
ATOM 1176 C CA . ASP A 1 161 ? 118.26586 99.06844 128.94146 1.000 66.03933 161 ASP A CA 1
ATOM 1177 C C . ASP A 1 161 ? 119.38054 98.34279 128.19095 1.000 65.56289 161 ASP A C 1
ATOM 1178 O O . ASP A 1 161 ? 120.55664 98.67875 128.36537 1.000 64.33863 161 ASP A O 1
ATOM 1183 N N . ARG A 1 162 ? 119.04061 97.36108 127.36866 1.000 65.84906 162 ARG A N 1
ATOM 1184 C CA . ARG A 1 162 ? 120.01855 96.58783 126.62183 1.000 67.86684 162 ARG A CA 1
ATOM 1185 C C . ARG A 1 162 ? 119.49141 96.37095 125.21182 1.000 59.44667 162 ARG A C 1
ATOM 1186 O O . ARG A 1 162 ? 118.28302 96.46427 124.97558 1.000 60.16210 162 ARG A O 1
ATOM 1194 N N . PRO A 1 163 ? 120.37683 96.10615 124.25170 1.000 64.65837 163 PRO A N 1
ATOM 1195 C CA . PRO A 1 163 ? 119.90547 95.78099 122.90012 1.000 58.72785 163 PRO A CA 1
ATOM 1196 C C . PRO A 1 163 ? 119.11932 94.47944 122.90853 1.000 58.89897 163 PRO A C 1
ATOM 1197 O O . PRO A 1 163 ? 119.42315 93.55544 123.66567 1.000 61.27538 163 PRO A O 1
ATOM 1201 N N . ARG A 1 164 ? 118.09199 94.41380 122.06503 1.000 56.85196 164 ARG A N 1
ATOM 1202 C CA . ARG A 1 164 ? 117.23691 93.23678 121.99464 1.000 56.01863 164 ARG A CA 1
ATOM 1203 C C . ARG A 1 164 ? 117.17445 92.73234 120.56151 1.000 55.46590 164 ARG A C 1
ATOM 1204 O O . ARG A 1 164 ? 116.97705 93.51846 119.62866 1.000 56.71693 164 ARG A O 1
ATOM 1212 N N . ASN A 1 165 ? 117.35544 91.42310 120.39276 1.000 55.67170 165 ASN A N 1
ATOM 1213 C CA . ASN A 1 165 ? 117.22119 90.75106 119.10394 1.000 54.84245 165 ASN A CA 1
ATOM 1214 C C . ASN A 1 165 ? 115.90510 89.98750 119.11569 1.000 55.50881 165 ASN A C 1
ATOM 1215 O O . ASN A 1 165 ? 115.73834 89.03750 119.88823 1.000 57.63852 165 ASN A O 1
ATOM 1220 N N . LEU A 1 166 ? 114.97550 90.39973 118.26369 1.000 53.16076 166 LEU A N 1
ATOM 1221 C CA . LEU A 1 166 ? 113.65293 89.80112 118.21724 1.000 55.76804 166 LEU A CA 1
ATOM 1222 C C . LEU A 1 166 ? 113.36772 89.26338 116.82341 1.000 56.92297 166 LEU A C 1
ATOM 1223 O O . LEU A 1 166 ? 113.91643 89.73768 115.82800 1.000 53.65837 166 LEU A O 1
ATOM 1228 N N . CYS A 1 167 ? 112.51915 88.24678 116.76398 1.000 56.97108 167 CYS A N 1
ATOM 1229 C CA . CYS A 1 167 ? 112.03286 87.70885 115.50222 1.000 55.36477 167 CYS A CA 1
ATOM 1230 C C . CYS A 1 167 ? 110.51681 87.80545 115.50811 1.000 51.47997 167 CYS A C 1
ATOM 1231 O O . CYS A 1 167 ? 109.85888 87.21558 116.37236 1.000 53.52558 167 CYS A O 1
ATOM 1234 N N . VAL A 1 168 ? 109.97028 88.56850 114.56666 1.000 54.65591 168 VAL A N 1
ATOM 1235 C CA . VAL A 1 168 ? 108.53067 88.75960 114.44762 1.000 52.00304 168 VAL A CA 1
ATOM 1236 C C . VAL A 1 168 ? 108.02209 87.89992 113.30240 1.000 48.68936 168 VAL A C 1
ATOM 1237 O O . VAL A 1 168 ? 108.58998 87.91323 112.20528 1.000 48.92144 168 VAL A O 1
ATOM 1241 N N . THR A 1 169 ? 106.94502 87.16317 113.55308 1.000 53.76330 169 THR A N 1
ATOM 1242 C CA . THR A 1 169 ? 106.33387 86.28380 112.56606 1.000 47.85243 169 THR A CA 1
ATOM 1243 C C . THR A 1 169 ? 104.86567 86.64620 112.41251 1.000 47.36202 169 THR A C 1
ATOM 1244 O O . THR A 1 169 ? 104.10330 86.57868 113.38042 1.000 49.06721 169 THR A O 1
ATOM 1248 N N . GLY A 1 170 ? 104.46998 87.02542 111.20135 1.000 47.28904 170 GLY A N 1
ATOM 1249 C CA . GLY A 1 170 ? 103.06318 87.19336 110.88512 1.000 46.90324 170 GLY A CA 1
ATOM 1250 C C . GLY A 1 170 ? 102.50742 85.91239 110.28355 1.000 50.01973 170 GLY A C 1
ATOM 1251 O O . GLY A 1 170 ? 103.18114 85.22973 109.51591 1.000 52.28462 170 GLY A O 1
ATOM 1252 N N . TYR A 1 171 ? 101.26980 85.58772 110.65035 1.000 46.30474 171 TYR A N 1
ATOM 1253 C CA . TYR A 1 171 ? 100.62194 84.37389 110.16806 1.000 50.93157 171 TYR A CA 1
ATOM 1254 C C . TYR A 1 171 ? 99.22430 84.69183 109.66312 1.000 48.53156 171 TYR A C 1
ATOM 1255 O O . TYR A 1 171 ? 98.44073 85.34477 110.35973 1.000 51.78453 171 TYR A O 1
ATOM 1264 N N . ALA A 1 172 ? 98.91545 84.21583 108.45858 1.000 55.65501 172 ALA A N 1
ATOM 1265 C CA . ALA A 1 172 ? 97.58542 84.33286 107.87667 1.000 45.82729 172 ALA A CA 1
ATOM 1266 C C . ALA A 1 172 ? 97.21111 82.99175 107.26544 1.000 45.79630 172 ALA A C 1
ATOM 1267 O O . ALA A 1 172 ? 97.96426 82.44964 106.45074 1.000 49.15643 172 ALA A O 1
ATOM 1269 N N . GLU A 1 173 ? 96.05770 82.45506 107.66282 1.000 53.26367 173 GLU A N 1
ATOM 1270 C CA . GLU A 1 173 ? 95.59971 81.14434 107.20209 1.000 47.58972 173 GLU A CA 1
ATOM 1271 C C . GLU A 1 173 ? 94.59921 81.34752 106.06833 1.000 45.74802 173 GLU A C 1
ATOM 1272 O O . GLU A 1 173 ? 93.42572 81.64700 106.30473 1.000 47.83426 173 GLU A O 1
ATOM 1278 N N . PHE A 1 174 ? 95.06712 81.16995 104.83543 1.000 47.50878 174 PHE A N 1
ATOM 1279 C CA . PHE A 1 174 ? 94.21600 81.32885 103.66789 1.000 47.85326 174 PHE A CA 1
ATOM 1280 C C . PHE A 1 174 ? 93.16487 80.22432 103.60571 1.000 52.70129 174 PHE A C 1
ATOM 1281 O O . PHE A 1 174 ? 93.33622 79.12887 104.14810 1.000 51.36093 174 PHE A O 1
ATOM 1289 N N . THR A 1 175 ? 92.06383 80.52795 102.92551 1.000 47.15382 175 THR A N 1
ATOM 1290 C CA . THR A 1 175 ? 91.15969 79.48789 102.46951 1.000 47.68122 175 THR A CA 1
ATOM 1291 C C . THR A 1 175 ? 91.71747 78.84883 101.20297 1.000 50.61792 175 THR A C 1
ATOM 1292 O O . THR A 1 175 ? 92.49323 79.45699 100.46075 1.000 51.01326 175 THR A O 1
ATOM 1296 N N . ASN A 1 176 ? 91.32170 77.59969 100.96412 1.000 53.57809 176 ASN A N 1
ATOM 1297 C CA . ASN A 1 176 ? 91.66185 76.94425 99.70836 1.000 47.73535 176 ASN A CA 1
ATOM 1298 C C . ASN A 1 176 ? 90.67757 77.28090 98.60053 1.000 50.83382 176 ASN A C 1
ATOM 1299 O O . ASN A 1 176 ? 90.92672 76.93766 97.43910 1.000 48.77444 176 ASN A O 1
ATOM 1304 N N . ASN A 1 177 ? 89.57475 77.94242 98.93949 1.000 48.49296 177 ASN A N 1
ATOM 1305 C CA . ASN A 1 177 ? 88.57422 78.37054 97.97675 1.000 53.58797 177 ASN A CA 1
ATOM 1306 C C . ASN A 1 177 ? 87.73147 79.44479 98.64401 1.000 49.58724 177 ASN A C 1
ATOM 1307 O O . ASN A 1 177 ? 87.45314 79.35888 99.84283 1.000 47.99444 177 ASN A O 1
ATOM 1312 N N . SER A 1 178 ? 87.34117 80.45814 97.86710 1.000 48.91849 178 SER A N 1
ATOM 1313 C CA . SER A 1 178 ? 86.58203 81.56815 98.43527 1.000 50.48334 178 SER A CA 1
ATOM 1314 C C . SER A 1 178 ? 85.20268 81.12714 98.90446 1.000 54.15822 178 SER A C 1
ATOM 1315 O O . SER A 1 178 ? 84.64055 81.73180 99.82457 1.000 52.55206 178 SER A O 1
ATOM 1318 N N . ASN A 1 179 ? 84.64133 80.09032 98.28925 1.000 49.25386 179 ASN A N 1
ATOM 1319 C CA . ASN A 1 179 ? 83.35514 79.56583 98.72104 1.000 50.66406 179 ASN A CA 1
ATOM 1320 C C . ASN A 1 179 ? 83.55227 78.65500 99.92531 1.000 50.21262 179 ASN A C 1
ATOM 1321 O O . ASN A 1 179 ? 84.37548 77.73438 99.89085 1.000 48.78464 179 ASN A O 1
ATOM 1326 N N . TYR A 1 180 ? 82.79006 78.91417 100.99013 1.000 53.29631 180 TYR A N 1
ATOM 1327 C CA . TYR A 1 180 ? 82.98946 78.18427 102.23753 1.000 48.13423 180 TYR A CA 1
ATOM 1328 C C . TYR A 1 180 ? 82.69816 76.69682 102.06974 1.000 48.31152 180 TYR A C 1
ATOM 1329 O O . TYR A 1 180 ? 83.36457 75.85851 102.68339 1.000 52.66332 180 TYR A O 1
ATOM 1338 N N . GLU A 1 181 ? 81.70606 76.34529 101.24873 1.000 48.90186 181 GLU A N 1
ATOM 1339 C CA . GLU A 1 181 ? 81.38402 74.93309 101.06668 1.000 49.15850 181 GLU A CA 1
ATOM 1340 C C . GLU A 1 181 ? 82.51052 74.20302 100.34819 1.000 54.38973 181 GLU A C 1
ATOM 1341 O O . GLU A 1 181 ? 82.84928 73.06771 100.70196 1.000 50.06590 181 GLU A O 1
ATOM 1347 N N . GLN A 1 182 ? 83.10283 74.84250 99.33837 1.000 51.90489 182 GLN A N 1
ATOM 1348 C CA . GLN A 1 182 ? 84.22640 74.23863 98.63259 1.000 49.54118 182 GLN A CA 1
ATOM 1349 C C . GLN A 1 182 ? 85.41474 74.03477 99.56299 1.000 53.22795 182 GLN A C 1
ATOM 1350 O O . GLN A 1 182 ? 86.09150 73.00112 99.50536 1.000 48.77017 182 GLN A O 1
ATOM 1356 N N . ASP A 1 183 ? 85.67476 75.00799 100.43665 1.000 55.20652 183 ASP A N 1
ATOM 1357 C CA . ASP A 1 183 ? 86.84724 74.96262 101.30171 1.000 49.27887 183 ASP A CA 1
ATOM 1358 C C . ASP A 1 183 ? 86.65470 74.02839 102.49115 1.000 50.28520 183 ASP A C 1
ATOM 1359 O O . ASP A 1 183 ? 87.62034 73.40612 102.94824 1.000 47.31528 183 ASP A O 1
ATOM 1364 N N . GLN A 1 184 ? 85.42695 73.90409 102.99086 1.000 49.70149 184 GLN A N 1
ATOM 1365 C CA . GLN A 1 184 ? 85.15326 73.17827 104.22325 1.000 49.95903 184 GLN A CA 1
ATOM 1366 C C . GLN A 1 184 ? 84.62275 71.77209 103.99689 1.000 49.25833 184 GLN A C 1
ATOM 1367 O O . GLN A 1 184 ? 84.93064 70.87404 104.78683 1.000 55.30781 184 GLN A O 1
ATOM 1373 N N . VAL A 1 185 ? 83.83942 71.55618 102.94614 1.000 48.32671 185 VAL A N 1
ATOM 1374 C CA . VAL A 1 185 ? 83.14577 70.29479 102.72026 1.000 51.38515 185 VAL A CA 1
ATOM 1375 C C . VAL A 1 185 ? 83.75804 69.51960 101.55737 1.000 57.97053 185 VAL A C 1
ATOM 1376 O O . VAL A 1 185 ? 84.13784 68.35729 101.70607 1.000 52.90633 185 VAL A O 1
ATOM 1380 N N . ASN A 1 186 ? 83.86831 70.15291 100.38929 1.000 54.38473 186 ASN A N 1
ATOM 1381 C CA . ASN A 1 186 ? 84.39127 69.49251 99.19336 1.000 54.42543 186 ASN A CA 1
ATOM 1382 C C . ASN A 1 186 ? 85.91805 69.38124 99.25693 1.000 49.57046 186 ASN A C 1
ATOM 1383 O O . ASN A 1 186 ? 86.64804 69.85363 98.38682 1.000 56.01824 186 ASN A O 1
ATOM 1388 N N . LEU A 1 187 ? 86.39344 68.72181 100.31782 1.000 54.85063 187 LEU A N 1
ATOM 1389 C CA . LEU A 1 187 ? 87.83237 68.60162 100.53712 1.000 49.71393 187 LEU A CA 1
ATOM 1390 C C . LEU A 1 187 ? 88.50005 67.78816 99.43336 1.000 52.53716 187 LEU A C 1
ATOM 1391 O O . LEU A 1 187 ? 89.59686 68.13548 98.97744 1.000 55.93082 187 LEU A O 1
ATOM 1396 N N . GLN A 1 188 ? 87.84364 66.71587 98.97430 1.000 50.13718 188 GLN A N 1
ATOM 1397 C CA . GLN A 1 188 ? 88.39712 65.87483 97.91723 1.000 53.41634 188 GLN A CA 1
ATOM 1398 C C . GLN A 1 188 ? 88.66594 66.64339 96.63240 1.000 51.36390 188 GLN A C 1
ATOM 1399 O O . GLN A 1 188 ? 89.35017 66.11746 95.74822 1.000 53.89761 188 GLN A O 1
ATOM 1405 N N . TYR A 1 189 ? 88.13665 67.85886 96.50172 1.000 52.50992 189 TYR A N 1
ATOM 1406 C CA . TYR A 1 189 ? 88.44955 68.73719 95.38225 1.000 51.20551 189 TYR A CA 1
ATOM 1407 C C . TYR A 1 189 ? 89.40955 69.84902 95.79509 1.000 55.82836 189 TYR A C 1
ATOM 1408 O O . TYR A 1 189 ? 90.48662 69.99398 95.20941 1.000 53.95145 189 TYR A O 1
ATOM 1417 N N . SER A 1 190 ? 89.04875 70.62270 96.82224 1.000 55.61115 190 SER A N 1
ATOM 1418 C CA . SER A 1 190 ? 89.79173 71.83321 97.15470 1.000 56.47861 190 SER A CA 1
ATOM 1419 C C . SER A 1 190 ? 91.13956 71.55928 97.81154 1.000 52.47884 190 SER A C 1
ATOM 1420 O O . SER A 1 190 ? 91.95795 72.48149 97.89771 1.000 53.72156 190 SER A O 1
ATOM 1423 N N . GLN A 1 191 ? 91.40038 70.33332 98.27046 1.000 50.65364 191 GLN A N 1
ATOM 1424 C CA . GLN A 1 191 ? 92.71275 70.03574 98.83661 1.000 52.64179 191 GLN A CA 1
ATOM 1425 C C . GLN A 1 191 ? 93.79800 69.89606 97.78185 1.000 50.65799 191 GLN A C 1
ATOM 1426 O O . GLN A 1 191 ? 94.94751 69.61925 98.13955 1.000 49.70770 191 GLN A O 1
ATOM 1432 N N . PHE A 1 192 ? 93.47503 70.07500 96.50060 1.000 50.60931 192 PHE A N 1
ATOM 1433 C CA . PHE A 1 192 ? 94.41594 69.74730 95.43919 1.000 50.95295 192 PHE A CA 1
ATOM 1434 C C . PHE A 1 192 ? 94.41503 70.79354 94.32844 1.000 51.34096 192 PHE A C 1
ATOM 1435 O O . PHE A 1 192 ? 94.69083 70.46774 93.16813 1.000 52.13784 192 PHE A O 1
ATOM 1443 N N . ILE A 1 193 ? 94.12465 72.05410 94.65923 1.000 50.87884 193 ILE A N 1
ATOM 1444 C CA . ILE A 1 193 ? 94.06196 73.11948 93.66596 1.000 51.28951 193 ILE A CA 1
ATOM 1445 C C . ILE A 1 193 ? 94.90277 74.33272 94.03370 1.000 50.96713 193 ILE A C 1
ATOM 1446 O O . ILE A 1 193 ? 94.9801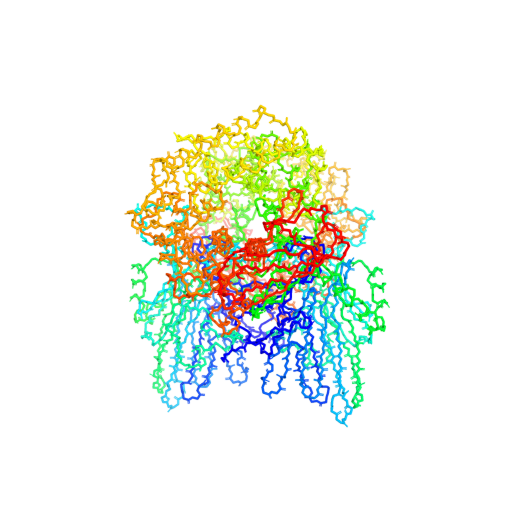9 75.27453 93.24376 1.000 51.97331 193 ILE A O 1
ATOM 1451 N N . THR A 1 194 ? 95.53732 74.35468 95.20203 1.000 51.30582 194 THR A N 1
ATOM 1452 C CA . THR A 1 194 ? 96.24495 75.54391 95.65273 1.000 57.33248 194 THR A CA 1
ATOM 1453 C C . THR A 1 194 ? 97.75054 75.31370 95.68676 1.000 53.74853 194 THR A C 1
ATOM 1454 O O . THR A 1 194 ? 98.22813 74.19412 95.90072 1.000 50.38402 194 THR A O 1
ATOM 1458 N N . GLN A 1 195 ? 98.48932 76.39832 95.45922 1.000 54.42505 195 GLN A N 1
ATOM 1459 C CA . GLN A 1 195 ? 99.93818 76.40859 95.62561 1.000 50.63218 195 GLN A CA 1
ATOM 1460 C C . GLN A 1 195 ? 100.35162 77.73445 96.24802 1.000 54.60180 195 GLN A C 1
ATOM 1461 O O . GLN A 1 195 ? 99.61973 78.72115 96.18223 1.000 57.19613 195 GLN A O 1
ATOM 1467 N N . THR A 1 196 ? 101.53238 77.75456 96.86445 1.000 50.65314 196 THR A N 1
ATOM 1468 C CA . THR A 1 196 ? 102.10064 78.98657 97.39351 1.000 54.81304 196 THR A CA 1
ATOM 1469 C C . THR A 1 196 ? 103.46605 79.23457 96.76897 1.000 52.19276 196 THR A C 1
ATOM 1470 O O . THR A 1 196 ? 104.15687 78.29989 96.35331 1.000 54.12809 196 THR A O 1
ATOM 1474 N N . ALA A 1 197 ? 103.84541 80.50853 96.70092 1.000 53.12615 197 ALA A N 1
ATOM 1475 C CA . ALA A 1 197 ? 105.12552 80.90257 96.13176 1.000 58.47077 197 ALA A CA 1
ATOM 1476 C C . ALA A 1 197 ? 105.67906 82.09703 96.89338 1.000 57.11719 197 ALA A C 1
ATOM 1477 O O . ALA A 1 197 ? 104.94631 83.03808 97.21065 1.000 54.87886 197 ALA A O 1
ATOM 1479 N N . PHE A 1 198 ? 106.97507 82.05303 97.18274 1.000 51.87827 198 PHE A N 1
ATOM 1480 C CA . PHE A 1 198 ? 107.65474 83.15300 97.84870 1.000 51.85681 198 PHE A CA 1
ATOM 1481 C C . PHE A 1 198 ? 108.23653 84.10254 96.81210 1.000 53.86787 198 PHE A C 1
ATOM 1482 O O . PHE A 1 198 ? 108.84253 83.66937 95.82779 1.000 53.52562 198 PHE A O 1
ATOM 1490 N N . ARG A 1 199 ? 108.04957 85.40067 97.03705 1.000 53.98440 199 ARG A N 1
ATOM 1491 C CA . ARG A 1 199 ? 108.47447 86.41809 96.07935 1.000 59.61855 199 ARG A CA 1
ATOM 1492 C C . ARG A 1 199 ? 109.12676 87.59390 96.80307 1.000 56.75172 199 ARG A C 1
ATOM 1493 O O . ARG A 1 199 ? 108.72724 88.74909 96.65621 1.000 53.57617 199 ARG A O 1
ATOM 1501 N N . GLY A 1 200 ? 110.15174 87.30050 97.59967 1.000 57.52106 200 GLY A N 1
ATOM 1502 C CA . GLY A 1 200 ? 110.98299 88.33759 98.17937 1.000 60.68653 200 GLY A CA 1
ATOM 1503 C C . GLY A 1 200 ? 110.46404 88.92791 99.47282 1.000 59.20792 200 GLY A C 1
ATOM 1504 O O . GLY A 1 200 ? 111.09294 88.78019 100.52495 1.000 55.21164 200 GLY A O 1
ATOM 1505 N N . ASN A 1 201 ? 109.32368 89.61389 99.40698 1.000 52.57742 201 ASN A N 1
ATOM 1506 C CA . ASN A 1 201 ? 108.73027 90.24793 100.57743 1.000 54.38689 201 ASN A CA 1
ATOM 1507 C C . ASN A 1 201 ? 107.29995 89.79012 100.81733 1.000 58.56342 201 ASN A C 1
ATOM 1508 O O . ASN A 1 201 ? 106.58631 90.40670 101.61902 1.000 50.62188 201 ASN A O 1
ATOM 1513 N N . ARG A 1 202 ? 106.86072 88.72961 100.14731 1.000 54.08068 202 ARG A N 1
ATOM 1514 C CA . ARG A 1 202 ? 105.46781 88.32482 100.23399 1.000 52.67536 202 ARG A CA 1
ATOM 1515 C C . ARG A 1 202 ? 105.34291 86.85769 99.86365 1.000 52.38569 202 ARG A C 1
ATOM 1516 O O . ARG A 1 202 ? 106.22516 86.27515 99.22694 1.000 54.20133 202 ARG A O 1
ATOM 1524 N N . ILE A 1 203 ? 104.22505 86.27349 100.27898 1.000 51.83252 203 ILE A N 1
ATOM 1525 C CA . ILE A 1 203 ? 103.79802 84.95041 99.84834 1.000 49.56760 203 ILE A CA 1
ATOM 1526 C C . ILE A 1 203 ? 102.54656 85.12749 99.00275 1.000 49.59528 203 ILE A C 1
ATOM 1527 O O . ILE A 1 203 ? 101.59592 85.80534 99.41741 1.000 49.23059 203 ILE A O 1
ATOM 1532 N N . CYS A 1 204 ? 102.55517 84.54026 97.81326 1.000 53.28638 204 CYS A N 1
ATOM 1533 C CA . CYS A 1 204 ? 101.41023 84.55843 96.91939 1.000 51.05035 204 CYS A CA 1
ATOM 1534 C C . CYS A 1 204 ? 100.79289 83.16783 96.87645 1.000 58.62724 204 CYS A C 1
ATOM 1535 O O . CYS A 1 204 ? 101.48325 82.18301 96.59204 1.000 55.36338 204 CYS A O 1
ATOM 1538 N N . GLN A 1 205 ? 99.50241 83.09234 97.17700 1.000 53.25065 205 GLN A N 1
ATOM 1539 C CA . GLN A 1 205 ? 98.74109 81.85630 97.10305 1.000 51.05825 205 GLN A CA 1
ATOM 1540 C C . GLN A 1 205 ? 97.91755 81.86295 95.82271 1.000 54.52909 205 GLN A C 1
ATOM 1541 O O . GLN A 1 205 ? 97.21160 82.83695 95.53724 1.000 53.63882 205 GLN A O 1
ATOM 1547 N N . MET A 1 206 ? 98.02271 80.78478 95.05287 1.000 50.42284 206 MET A N 1
ATOM 1548 C CA . MET A 1 206 ? 97.31688 80.62847 93.79055 1.000 51.08697 206 MET A CA 1
ATOM 1549 C C . MET A 1 206 ? 96.26608 79.53727 93.94228 1.000 57.57188 206 MET A C 1
ATOM 1550 O O . MET A 1 206 ? 96.59966 78.38042 94.24265 1.000 52.47482 206 MET A O 1
ATOM 1555 N N . ILE A 1 207 ? 95.00480 79.92509 93.76392 1.000 60.03858 207 ILE A N 1
ATOM 1556 C CA . ILE A 1 207 ? 93.88289 79.00406 93.65766 1.000 50.83586 207 ILE A CA 1
ATOM 1557 C C . ILE A 1 207 ? 93.72930 78.62384 92.19404 1.000 55.15838 207 ILE A C 1
ATOM 1558 O O . ILE A 1 207 ? 93.69631 79.50117 91.31531 1.000 56.61267 207 ILE A O 1
ATOM 1563 N N . HIS A 1 208 ? 93.61673 77.31575 91.93990 1.000 51.99335 208 HIS A N 1
ATOM 1564 C CA . HIS A 1 208 ? 93.70140 76.74655 90.59603 1.000 54.06741 208 HIS A CA 1
ATOM 1565 C C . HIS A 1 208 ? 95.02248 77.14131 89.93661 1.000 54.21683 208 HIS A C 1
ATOM 1566 O O . HIS A 1 208 ? 95.06177 77.63959 88.81128 1.000 54.41127 208 HIS A O 1
ATOM 1573 N N . ALA A 1 209 ? 96.11785 76.89806 90.66354 1.000 53.12736 209 ALA A N 1
ATOM 1574 C CA . ALA A 1 209 ? 97.43520 77.35851 90.23379 1.000 53.60960 209 ALA A CA 1
ATOM 1575 C C . ALA A 1 209 ? 97.81417 76.80042 88.86681 1.000 55.64711 209 ALA A C 1
ATOM 1576 O O . ALA A 1 209 ? 98.36553 77.52178 88.02474 1.000 62.29403 209 ALA A O 1
ATOM 1578 N N . ASN A 1 210 ? 97.51104 75.52378 88.61796 1.000 55.00420 210 ASN A N 1
ATOM 1579 C CA . ASN A 1 210 ? 97.90899 74.89198 87.36624 1.000 56.17019 210 ASN A CA 1
ATOM 1580 C C . ASN A 1 210 ? 97.24112 75.50869 86.14336 1.000 59.44437 210 ASN A C 1
ATOM 1581 O O . ASN A 1 210 ? 97.57641 75.12294 85.01722 1.000 58.18179 210 ASN A O 1
ATOM 1586 N N . LEU A 1 211 ? 96.30772 76.43814 86.32818 1.000 56.69812 211 LEU A N 1
ATOM 1587 C CA . LEU A 1 211 ? 95.70931 77.16848 85.22243 1.000 60.60052 211 LEU A CA 1
ATOM 1588 C C . LEU A 1 211 ? 96.52020 78.39813 84.83200 1.000 62.57779 211 LEU A C 1
ATOM 1589 O O . LEU A 1 211 ? 96.01457 79.25143 84.09490 1.000 58.70701 211 LEU A O 1
ATOM 1594 N N . ASP A 1 212 ? 97.75978 78.51409 85.31867 1.000 62.51976 212 ASP A N 1
ATOM 1595 C CA . ASP A 1 212 ? 98.55656 79.70591 85.04549 1.000 58.19152 212 ASP A CA 1
ATOM 1596 C C . ASP A 1 212 ? 98.90225 79.86054 83.56980 1.000 71.60370 212 ASP A C 1
ATOM 1597 O O . ASP A 1 212 ? 99.14451 80.98613 83.12138 1.000 71.82564 212 ASP A O 1
ATOM 1602 N N . GLN A 1 213 ? 98.93183 78.76982 82.80441 1.000 61.88490 213 GLN A N 1
ATOM 1603 C CA . GLN A 1 213 ? 99.33241 78.82390 81.40465 1.000 64.75693 213 GLN A CA 1
ATOM 1604 C C . GLN A 1 213 ? 98.15181 78.63341 80.45762 1.000 62.81146 213 GLN A C 1
ATOM 1605 O O . GLN A 1 213 ? 98.30760 78.08195 79.36646 1.000 68.67509 213 GLN A O 1
ATOM 1611 N N . LEU A 1 214 ? 96.96967 79.09101 80.85823 1.000 69.74782 214 LEU A N 1
ATOM 1612 C CA . LEU A 1 214 ? 95.82363 79.07747 79.96224 1.000 69.41181 214 LEU A CA 1
ATOM 1613 C C . LEU A 1 214 ? 95.96183 80.16973 78.90775 1.000 78.11690 214 LEU A C 1
ATOM 1614 O O . LEU A 1 214 ? 96.61010 81.19734 79.12563 1.000 78.12403 214 LEU A O 1
ATOM 1619 N N . GLU A 1 215 ? 95.33691 79.93775 77.75165 1.000 85.38089 215 GLU A N 1
ATOM 1620 C CA . GLU A 1 215 ? 95.34501 80.92484 76.68584 1.000 86.93415 215 GLU A CA 1
ATOM 1621 C C . GLU A 1 215 ? 94.64701 82.20280 77.15313 1.000 94.24684 215 GLU A C 1
ATOM 1622 O O . GLU A 1 215 ? 93.83770 82.17072 78.08355 1.000 96.36697 215 GLU A O 1
ATOM 1628 N N . PRO A 1 216 ? 94.96517 83.35428 76.52890 1.000 104.15240 216 PRO A N 1
ATOM 1629 C CA . PRO A 1 216 ? 94.43977 84.63865 77.02231 1.000 106.16953 216 PRO A CA 1
ATOM 1630 C C . PRO A 1 216 ? 92.92718 84.67598 77.18932 1.000 102.34359 216 PRO A C 1
ATOM 1631 O O . PRO A 1 216 ? 92.17830 84.44874 76.23338 1.000 102.41745 216 PRO A O 1
ATOM 1635 N N . GLY A 1 217 ? 92.47315 84.95805 78.41313 1.000 90.73127 217 GLY A N 1
ATOM 1636 C CA . GLY A 1 217 ? 91.06396 85.09883 78.71008 1.000 92.82517 217 GLY A CA 1
ATOM 1637 C C . GLY A 1 217 ? 90.29548 83.80724 78.88636 1.000 95.53604 217 GLY A C 1
ATOM 1638 O O . GLY A 1 217 ? 89.20818 83.82857 79.47687 1.000 91.01265 217 GLY A O 1
ATOM 1639 N N . LYS A 1 218 ? 90.81790 82.68403 78.40077 1.000 92.66638 218 LYS A N 1
ATOM 1640 C CA . LYS A 1 218 ? 90.10041 81.42154 78.48056 1.000 87.42746 218 LYS A CA 1
ATOM 1641 C C . LYS A 1 218 ? 90.01469 80.93153 79.92498 1.000 81.34002 218 LYS A C 1
ATOM 1642 O O . LYS A 1 218 ? 90.77861 81.34389 80.80219 1.000 77.93789 218 LYS A O 1
ATOM 1648 N N . ASP A 1 219 ? 89.05814 80.03744 80.16316 1.000 70.83682 219 ASP A N 1
ATOM 1649 C CA . ASP A 1 219 ? 88.87425 79.41557 81.46477 1.000 67.27270 219 ASP A CA 1
ATOM 1650 C C . ASP A 1 219 ? 88.63232 77.92710 81.26455 1.000 65.91810 219 ASP A C 1
ATOM 1651 O O . ASP A 1 219 ? 88.27765 77.47737 80.17220 1.000 62.72537 219 ASP A O 1
ATOM 1656 N N . VAL A 1 220 ? 88.83389 77.16270 82.33407 1.000 60.35849 220 VAL A N 1
ATOM 1657 C CA . VAL A 1 220 ? 88.56869 75.72810 82.34392 1.000 65.33328 220 VAL A CA 1
ATOM 1658 C C . VAL A 1 220 ? 87.57998 75.44789 83.46400 1.000 63.97493 220 VAL A C 1
ATOM 1659 O O . VAL A 1 220 ? 87.87733 75.70707 84.63635 1.000 63.94619 220 VAL A O 1
ATOM 1663 N N . ASP A 1 221 ? 86.40772 74.92224 83.10280 1.000 63.42051 221 ASP A N 1
ATOM 1664 C CA . ASP A 1 221 ? 85.35020 74.60614 84.06425 1.000 73.37092 221 ASP A CA 1
ATOM 1665 C C . ASP A 1 221 ? 84.95651 75.84283 84.87408 1.000 72.52387 221 ASP A C 1
ATOM 1666 O O . ASP A 1 221 ? 84.81976 75.79487 86.09869 1.000 71.65442 221 ASP A O 1
ATOM 1671 N N . ASP A 1 222 ? 84.77768 76.96421 84.16799 1.000 67.76765 222 ASP A N 1
ATOM 1672 C CA . ASP A 1 222 ? 84.42171 78.24764 84.78255 1.000 66.45911 222 ASP A CA 1
ATOM 1673 C C . ASP A 1 222 ? 85.41173 78.63714 85.87759 1.000 68.14524 222 ASP A C 1
ATOM 1674 O O . ASP A 1 222 ? 85.04629 79.26174 86.87608 1.000 73.28330 222 ASP A O 1
ATOM 1679 N N . LYS A 1 223 ? 86.67638 78.26993 85.69683 1.000 60.08676 223 LYS A N 1
ATOM 1680 C CA . LYS A 1 223 ? 87.70428 78.49472 86.69939 1.000 59.14292 223 LYS A CA 1
ATOM 1681 C C . LYS A 1 223 ? 88.94904 79.06556 86.04156 1.000 65.29286 223 LYS A C 1
ATOM 1682 O O . LYS A 1 223 ? 89.31468 78.67055 84.93066 1.000 70.81299 223 LYS A O 1
ATOM 1688 N N . GLN A 1 224 ? 89.58215 80.01328 86.72852 1.000 63.23192 224 GLN A N 1
ATOM 1689 C CA . GLN A 1 224 ? 90.87455 80.55115 86.33470 1.000 57.83634 224 GLN A CA 1
ATOM 1690 C C . GLN A 1 224 ? 91.72134 80.69214 87.58974 1.000 55.37361 224 GLN A C 1
ATOM 1691 O O . GLN A 1 224 ? 91.23716 80.51092 88.70959 1.000 58.28785 224 GLN A O 1
ATOM 1697 N N . VAL A 1 225 ? 93.00487 81.00442 87.40013 1.000 55.55255 225 VAL A N 1
ATOM 1698 C CA . VAL A 1 225 ? 93.86604 81.27942 88.54364 1.000 54.63196 225 VAL A CA 1
ATOM 1699 C C . VAL A 1 225 ? 93.33522 82.49115 89.28753 1.000 54.11636 225 VAL A C 1
ATOM 1700 O O . VAL A 1 225 ? 93.02262 83.52282 88.67985 1.000 54.72356 225 VAL A O 1
ATOM 1704 N N . THR A 1 226 ? 93.22213 82.37478 90.60738 1.000 53.08014 226 THR A N 1
ATOM 1705 C CA . THR A 1 226 ? 92.99460 83.54473 91.44233 1.000 52.58728 226 THR A CA 1
ATOM 1706 C C . THR A 1 226 ? 94.10347 83.62473 92.47991 1.000 52.38156 226 THR A C 1
ATOM 1707 O O . THR A 1 226 ? 94.70789 82.61250 92.83975 1.000 55.28698 226 THR A O 1
ATOM 1711 N N . GLU A 1 227 ? 94.38664 84.83574 92.94628 1.000 51.73189 227 GLU A N 1
ATOM 1712 C CA . GLU A 1 227 ? 95.57759 85.07125 93.74725 1.000 52.98481 227 GLU A CA 1
ATOM 1713 C C . GLU A 1 227 ? 95.24073 85.80908 95.03336 1.000 51.44588 227 GLU A C 1
ATOM 1714 O O . GLU A 1 227 ? 94.48379 86.78438 95.02792 1.000 57.21563 227 GLU A O 1
ATOM 1720 N N . ARG A 1 228 ? 95.81374 85.32844 96.13127 1.000 51.10058 228 ARG A N 1
ATOM 1721 C CA . ARG A 1 228 ? 95.81089 86.01638 97.41049 1.000 49.31426 228 ARG A CA 1
ATOM 1722 C C . ARG A 1 228 ? 97.25729 86.28585 97.80060 1.000 51.87935 228 ARG A C 1
ATOM 1723 O O . ARG A 1 228 ? 98.17663 85.62831 97.31086 1.000 52.99478 228 ARG A O 1
ATOM 1731 N N . PHE A 1 229 ? 97.47016 87.26419 98.67788 1.000 50.31329 229 PHE A N 1
ATOM 1732 C CA . PHE A 1 229 ? 98.83149 87.64273 99.02787 1.000 49.12851 229 PHE A CA 1
ATOM 1733 C C . PHE A 1 229 ? 98.92976 87.99997 100.50052 1.000 52.09526 229 PHE A C 1
ATOM 1734 O O . PHE A 1 229 ? 97.97734 88.49724 101.10751 1.000 53.11311 229 PHE A O 1
ATOM 1742 N N . PHE A 1 230 ? 100.10877 87.74156 101.06044 1.000 53.43603 230 PHE A N 1
ATOM 1743 C CA . PHE A 1 230 ? 100.45088 88.15617 102.41791 1.000 52.57800 230 PHE A CA 1
ATOM 1744 C C . PHE A 1 230 ? 101.87212 88.69616 102.37133 1.000 53.42173 230 PHE A C 1
ATOM 1745 O O . PHE A 1 230 ? 102.81452 87.93450 102.14394 1.000 58.95161 230 PHE A O 1
ATOM 1753 N N . GLY A 1 231 ? 102.03089 90.00379 102.57357 1.000 53.09122 231 GLY A N 1
ATOM 1754 C CA . GLY A 1 231 ? 103.31723 90.63877 102.40902 1.000 53.56414 231 GLY A CA 1
ATOM 1755 C C . GLY A 1 231 ? 103.73907 91.39930 103.65090 1.000 57.57464 231 GLY A C 1
ATOM 1756 O O . GLY A 1 231 ? 102.94148 91.67568 104.54747 1.000 57.18152 231 GLY A O 1
ATOM 1757 N N . LEU A 1 232 ? 105.02628 91.73830 103.68103 1.000 55.63565 232 LEU A N 1
ATOM 1758 C CA . LEU A 1 232 ? 105.62255 92.49418 104.77279 1.000 55.90205 232 LEU A CA 1
ATOM 1759 C C . LEU A 1 232 ? 106.47017 93.61592 104.19230 1.000 60.85375 232 LEU A C 1
ATOM 1760 O O . LEU A 1 232 ? 107.29386 93.37775 103.30312 1.000 53.56630 232 LEU A O 1
ATOM 1765 N N . ALA A 1 233 ? 106.26372 94.83363 104.69242 1.000 52.74267 233 ALA A N 1
ATOM 1766 C CA . ALA A 1 233 ? 107.00674 96.00637 104.25508 1.000 55.66386 233 ALA A CA 1
ATOM 1767 C C . ALA A 1 233 ? 107.51430 96.76031 105.47421 1.000 55.01021 233 ALA A C 1
ATOM 1768 O O . ALA A 1 233 ? 106.82192 96.84668 106.49243 1.000 51.09161 233 ALA A O 1
ATOM 1770 N N . GLY A 1 234 ? 108.72551 97.30256 105.36613 1.000 57.03954 234 GLY A N 1
ATOM 1771 C CA . GLY A 1 234 ? 109.36733 98.01105 106.45613 1.000 57.29988 234 GLY A CA 1
ATOM 1772 C C . GLY A 1 234 ? 110.54397 97.28351 107.06950 1.000 57.55230 234 GLY A C 1
ATOM 1773 O O . GLY A 1 234 ? 111.25471 97.87505 107.89234 1.000 53.53882 234 GLY A O 1
ATOM 1774 N N . ASN A 1 235 ? 110.77136 96.02399 106.69874 1.000 54.50432 235 ASN A N 1
ATOM 1775 C CA . ASN A 1 235 ? 111.87193 95.20994 107.20009 1.000 55.82884 235 ASN A CA 1
ATOM 1776 C C . ASN A 1 235 ? 112.02698 93.99180 106.29576 1.000 61.06142 235 ASN A C 1
ATOM 1777 O O . ASN A 1 235 ? 111.02635 93.47153 105.78511 1.000 55.62338 235 ASN A O 1
ATOM 1782 N N . PRO A 1 236 ? 113.24913 93.51489 106.06181 1.000 55.75778 236 PRO A N 1
ATOM 1783 C CA . PRO A 1 236 ? 113.42645 92.36292 105.16770 1.000 53.90627 236 PRO A CA 1
ATOM 1784 C C . PRO A 1 236 ? 112.84199 91.08680 105.75702 1.000 61.33958 236 PRO A C 1
ATOM 1785 O O . PRO A 1 236 ? 112.91088 90.84464 106.96475 1.000 52.36259 236 PRO A O 1
ATOM 1789 N N . VAL A 1 237 ? 112.25721 90.26845 104.88426 1.000 57.53992 237 VAL A N 1
ATOM 1790 C CA . VAL A 1 237 ? 111.81972 88.93482 105.28032 1.000 51.56319 237 VAL A CA 1
ATOM 1791 C C . VAL A 1 237 ? 113.05108 88.05428 105.44248 1.000 52.09537 237 VAL A C 1
ATOM 1792 O O . VAL A 1 237 ? 113.85967 87.91677 104.51719 1.000 55.98615 237 VAL A O 1
ATOM 1796 N N . THR A 1 238 ? 113.20761 87.46446 106.62660 1.000 53.70214 238 THR A N 1
ATOM 1797 C CA . THR A 1 238 ? 114.34006 86.59120 106.89704 1.000 53.96326 238 THR A CA 1
ATOM 1798 C C . THR A 1 238 ? 114.00361 85.11474 106.75171 1.000 57.54964 238 THR A C 1
ATOM 1799 O O . THR A 1 238 ? 114.91374 84.31074 106.52386 1.000 52.74735 238 THR A O 1
ATOM 1803 N N . SER A 1 239 ? 112.73129 84.74207 106.88061 1.000 54.71738 239 SER A N 1
ATOM 1804 C CA . SER A 1 239 ? 112.30890 83.38269 106.55891 1.000 53.16611 239 SER A CA 1
ATOM 1805 C C . SER A 1 239 ? 110.81124 83.39327 106.28825 1.000 56.30969 239 SER A C 1
ATOM 1806 O O . SER A 1 239 ? 110.11082 84.34952 106.62264 1.000 52.67111 239 SER A O 1
ATOM 1809 N N . TRP A 1 240 ? 110.32575 82.32112 105.66897 1.000 52.51912 240 TRP A N 1
ATOM 1810 C CA . TRP A 1 240 ? 108.93766 82.28037 105.23198 1.000 49.67304 240 TRP A CA 1
ATOM 1811 C C . TRP A 1 240 ? 108.43843 80.84380 105.26279 1.000 55.49263 240 TRP A C 1
ATOM 1812 O O . TRP A 1 240 ? 109.21447 79.89777 105.40396 1.000 56.16090 240 TRP A O 1
ATOM 1823 N N . CYS A 1 241 ? 107.12175 80.69100 105.12593 1.000 52.47018 241 CYS A N 1
ATOM 1824 C CA . CYS A 1 241 ? 106.50582 79.37154 105.05459 1.000 48.75836 241 CYS A CA 1
ATOM 1825 C C . CYS A 1 241 ? 105.09694 79.51700 104.50195 1.000 52.64663 241 CYS A C 1
ATOM 1826 O O . CYS A 1 241 ? 104.31648 80.33681 104.99633 1.000 52.03860 241 CYS A O 1
ATOM 1829 N N . GLY A 1 242 ? 104.77622 78.72204 103.48243 1.000 48.54762 242 GLY A N 1
ATOM 1830 C CA . GLY A 1 242 ? 103.45434 78.72084 102.89201 1.000 48.26752 242 GLY A CA 1
ATOM 1831 C C . GLY A 1 242 ? 102.63071 77.48736 103.17727 1.000 48.02933 242 GLY A C 1
ATOM 1832 O O . GLY A 1 242 ? 101.52873 77.35725 102.62886 1.000 51.68983 242 GLY A O 1
ATOM 1833 N N . ASP A 1 243 ? 103.11646 76.57482 104.01073 1.000 50.71185 243 ASP A N 1
ATOM 1834 C CA . ASP A 1 243 ? 102.42723 75.33303 104.33147 1.000 51.56853 243 ASP A CA 1
ATOM 1835 C C . ASP A 1 243 ? 102.02412 75.37368 105.79816 1.000 49.80029 243 ASP A C 1
ATOM 1836 O O . ASP A 1 243 ? 102.89017 75.41418 106.67876 1.000 47.58636 243 ASP A O 1
ATOM 1841 N N . LYS A 1 244 ? 100.71271 75.36565 106.05370 1.000 52.06535 244 LYS A N 1
ATOM 1842 C CA . LYS A 1 244 ? 100.21823 75.43836 107.42615 1.000 55.17492 244 LYS A CA 1
ATOM 1843 C C . LYS A 1 244 ? 100.81005 74.32851 108.28735 1.000 46.96975 244 LYS A C 1
ATOM 1844 O O . LYS A 1 244 ? 101.36446 74.59121 109.36123 1.000 51.16992 244 LYS A O 1
ATOM 1850 N N . ASP A 1 245 ? 100.71780 73.07932 107.82062 1.000 54.12073 245 ASP A N 1
ATOM 1851 C CA . ASP A 1 245 ? 101.24738 71.95825 108.59265 1.000 54.16343 245 ASP A CA 1
ATOM 1852 C C . ASP A 1 245 ? 102.74000 72.12020 108.85113 1.000 47.96894 245 ASP A C 1
ATOM 1853 O O . ASP A 1 245 ? 103.22507 71.80941 109.94442 1.000 54.22100 245 ASP A O 1
ATOM 1858 N N . GLY A 1 246 ? 103.48464 72.60920 107.85824 1.000 48.73712 246 GLY A N 1
ATOM 1859 C CA . GLY A 1 246 ? 104.89361 72.88237 108.07156 1.000 49.00236 246 GLY A CA 1
ATOM 1860 C C . GLY A 1 246 ? 105.14099 73.98628 109.07845 1.000 48.36888 246 GLY A C 1
ATOM 1861 O O . GLY A 1 246 ? 106.11702 73.93284 109.83161 1.000 50.68772 246 GLY A O 1
ATOM 1862 N N . PHE A 1 247 ? 104.26055 74.98926 109.11987 1.000 50.91934 247 PHE A N 1
ATOM 1863 C CA . PHE A 1 247 ? 104.45015 76.10574 110.04101 1.000 47.65039 247 PHE A CA 1
ATOM 1864 C C . PHE A 1 247 ? 104.13711 75.69219 111.47448 1.000 48.36818 247 PHE A C 1
ATOM 1865 O O . PHE A 1 247 ? 104.95603 75.88409 112.38111 1.000 47.86514 247 PHE A O 1
ATOM 1873 N N . LEU A 1 248 ? 102.95599 75.11093 111.69457 1.000 47.29796 248 LEU A N 1
ATOM 1874 C CA . LEU A 1 248 ? 102.56112 74.70139 113.03878 1.000 48.19912 248 LEU A CA 1
ATOM 1875 C C . LEU A 1 248 ? 103.40159 73.53103 113.53085 1.000 53.12704 248 LEU A C 1
ATOM 1876 O O . LEU A 1 248 ? 103.89961 73.54205 114.66224 1.000 51.31450 248 LEU A O 1
ATOM 1881 N N . GLY A 1 249 ? 103.57607 72.51770 112.69424 1.000 51.09995 249 GLY A N 1
ATOM 1882 C CA . GLY A 1 249 ? 104.16520 71.27120 113.12872 1.000 50.08655 249 GLY A CA 1
ATOM 1883 C C . GLY A 1 249 ? 103.11035 70.27797 113.58499 1.000 58.41974 249 GLY A C 1
ATOM 1884 O O . GLY A 1 249 ? 101.97312 70.62790 113.90091 1.000 57.22095 249 GLY A O 1
ATOM 1885 N N . ARG A 1 250 ? 103.50827 69.00930 113.61533 1.000 52.68121 250 ARG A N 1
ATOM 1886 C CA . ARG A 1 250 ? 102.56530 67.93828 113.90687 1.000 53.74660 250 ARG A CA 1
ATOM 1887 C C . ARG A 1 250 ? 102.05308 68.04672 115.33730 1.000 49.74502 250 ARG A C 1
ATOM 1888 O O . ARG A 1 250 ? 102.83976 68.14197 116.28426 1.000 55.24726 250 ARG A O 1
ATOM 1896 N N . TYR A 1 251 ? 100.72575 68.04447 115.48410 1.000 48.97561 251 TYR A N 1
ATOM 1897 C CA . TYR A 1 251 ? 100.05656 68.07605 116.78734 1.000 59.67264 251 TYR A CA 1
ATOM 1898 C C . TYR A 1 251 ? 100.40838 69.32942 117.58538 1.000 60.57234 251 TYR A C 1
ATOM 1899 O O . TYR A 1 251 ? 100.40122 69.31579 118.81867 1.000 56.79068 251 TYR A O 1
ATOM 1908 N N . HIS A 1 252 ? 100.71079 70.42154 116.88843 1.000 55.30042 252 HIS A N 1
ATOM 1909 C CA . HIS A 1 252 ? 100.91695 71.72402 117.50387 1.000 48.99208 252 HIS A CA 1
ATOM 1910 C C . HIS A 1 252 ? 99.73434 72.62647 117.18383 1.000 50.29010 252 HIS A C 1
ATOM 1911 O O . HIS A 1 252 ? 99.17939 72.57177 116.08156 1.000 48.75147 252 HIS A O 1
ATOM 1918 N N . GLY A 1 253 ? 99.34655 73.45447 118.15339 1.000 57.83699 253 GLY A N 1
ATOM 1919 C CA . GLY A 1 253 ? 98.32796 74.45668 117.94532 1.000 47.12745 253 GLY A CA 1
ATOM 1920 C C . GLY A 1 253 ? 98.93655 75.81829 117.64472 1.000 51.96411 253 GLY A C 1
ATOM 1921 O O . GLY A 1 253 ? 100.15067 75.99688 117.58706 1.000 48.57612 253 GLY A O 1
ATOM 1922 N N . TYR A 1 254 ? 98.05073 76.79828 117.45458 1.000 47.42172 254 TYR A N 1
ATOM 1923 C CA . TYR A 1 254 ? 98.50794 78.16175 117.21511 1.000 48.51907 254 TYR A CA 1
ATOM 1924 C C . TYR A 1 254 ? 99.23534 78.74448 118.42002 1.000 46.74275 254 TYR A C 1
ATOM 1925 O O . TYR A 1 254 ? 99.93584 79.75093 118.27667 1.000 48.59761 254 TYR A O 1
ATOM 1934 N N . ASP A 1 255 ? 99.09515 78.12535 119.59578 1.000 47.10889 255 ASP A N 1
ATOM 1935 C CA . ASP A 1 255 ? 99.76053 78.62307 120.79474 1.000 47.55458 255 ASP A CA 1
ATOM 1936 C C . ASP A 1 255 ? 101.27482 78.47464 120.70968 1.000 53.22181 255 ASP A C 1
ATOM 1937 O O . ASP A 1 255 ? 102.00734 79.21272 121.37984 1.000 48.20820 255 ASP A O 1
ATOM 1942 N N . ALA A 1 256 ? 101.76436 77.52543 119.90832 1.000 47.87801 256 ALA A N 1
ATOM 1943 C CA . ALA A 1 256 ? 103.19744 77.24378 119.81822 1.000 48.30398 256 ALA A CA 1
ATOM 1944 C C . ALA A 1 256 ? 103.50413 76.62001 118.46499 1.000 50.75225 256 ALA A C 1
ATOM 1945 O O . ALA A 1 256 ? 103.73975 75.41319 118.35138 1.000 55.04541 256 ALA A O 1
ATOM 1947 N N . PRO A 1 257 ? 103.50606 77.42612 117.40610 1.000 50.34259 257 PRO A N 1
ATOM 1948 C CA . PRO A 1 257 ? 103.90927 76.90945 116.09389 1.000 50.48071 257 PRO A CA 1
ATOM 1949 C C . PRO A 1 257 ? 105.37490 76.50241 116.09870 1.000 51.95551 257 PRO A C 1
ATOM 1950 O O . PRO A 1 257 ? 106.22113 77.16614 116.70379 1.000 49.36275 257 PRO A O 1
ATOM 1954 N N . LYS A 1 258 ? 105.66824 75.39583 115.41332 1.000 55.59909 258 LYS A N 1
ATOM 1955 C CA . LYS A 1 258 ? 107.04626 74.92061 115.32661 1.000 50.65147 258 LYS A CA 1
ATOM 1956 C C . LYS A 1 258 ? 107.94996 75.97824 114.70225 1.000 49.27926 258 LYS A C 1
ATOM 1957 O O . LYS A 1 258 ? 109.03304 76.27357 115.22326 1.000 53.89744 258 LYS A O 1
ATOM 1963 N N . GLY A 1 259 ? 107.49620 76.59300 113.60595 1.000 48.85257 259 GLY A N 1
ATOM 1964 C CA . GLY A 1 259 ? 108.28618 77.62820 112.95951 1.000 49.00481 259 GLY A CA 1
ATOM 1965 C C . GLY A 1 259 ? 108.61436 78.79573 113.86935 1.000 52.44607 259 GLY A C 1
ATOM 1966 O O . GLY A 1 259 ? 109.65191 79.44359 113.70543 1.000 52.23805 259 GLY A O 1
ATOM 1967 N N . VAL A 1 260 ? 107.74334 79.08446 114.83590 1.000 52.05193 260 VAL A N 1
ATOM 1968 C CA . VAL A 1 260 ? 108.05636 80.11932 115.81288 1.000 48.87752 260 VAL A CA 1
ATOM 1969 C C . VAL A 1 260 ? 109.00374 79.57880 116.87490 1.000 56.99710 260 VAL A C 1
ATOM 1970 O O . VAL A 1 260 ? 109.94598 80.26596 117.28834 1.000 50.62270 260 VAL A O 1
ATOM 1974 N N . ILE A 1 261 ? 108.78811 78.33417 117.31257 1.000 54.35227 261 ILE A N 1
ATOM 1975 C CA . ILE A 1 261 ? 109.63209 77.75708 118.35576 1.000 50.42925 261 ILE A CA 1
ATOM 1976 C C . ILE A 1 261 ? 111.07848 77.68250 117.88875 1.000 59.28442 261 ILE A C 1
ATOM 1977 O O . ILE A 1 261 ? 112.00612 78.03613 118.62684 1.000 55.77676 261 ILE A O 1
ATOM 1982 N N . GLU A 1 262 ? 111.29314 77.23511 116.65297 1.000 59.37838 262 GLU A N 1
ATOM 1983 C CA . GLU A 1 262 ? 112.64042 77.03298 116.14091 1.000 59.52685 262 GLU A CA 1
ATOM 1984 C C . GLU A 1 262 ? 113.32917 78.32911 115.73500 1.000 58.76357 262 GLU A C 1
ATOM 1985 O O . GLU A 1 262 ? 114.51857 78.29769 115.40331 1.000 61.24529 262 GLU A O 1
ATOM 1991 N N . GLY A 1 263 ? 112.62618 79.45949 115.76243 1.000 58.60530 263 GLY A N 1
ATOM 1992 C CA . GLY A 1 263 ? 113.23836 80.72677 115.41821 1.000 55.11816 263 GLY A CA 1
ATOM 1993 C C . GLY A 1 263 ? 113.53473 80.91513 113.95074 1.000 59.41878 263 GLY A C 1
ATOM 1994 O O . GLY A 1 263 ? 114.24967 81.85560 113.59238 1.000 70.40629 263 GLY A O 1
ATOM 1995 N N . LYS A 1 264 ? 113.00498 80.05116 113.09044 1.000 61.42055 264 LYS A N 1
ATOM 1996 C CA . LYS A 1 264 ? 113.23450 80.13479 111.65667 1.000 68.43911 264 LYS A CA 1
ATOM 1997 C C . LYS A 1 264 ? 112.18542 79.27911 110.96503 1.000 57.94910 264 LYS A C 1
ATOM 1998 O O . LYS A 1 264 ? 111.90934 78.15908 111.40121 1.000 55.82317 264 LYS A O 1
ATOM 2004 N N . LEU A 1 265 ? 111.59908 79.81449 109.90175 1.000 57.40054 265 LEU A N 1
ATOM 2005 C CA . LEU A 1 265 ? 110.55369 79.10579 109.18424 1.000 54.95369 265 LEU A CA 1
ATOM 2006 C C . LEU A 1 265 ? 111.16123 78.17056 108.14218 1.000 53.56721 265 LEU A C 1
ATOM 2007 O O . LEU A 1 265 ? 112.33320 78.28169 107.77519 1.000 62.92437 265 LEU A O 1
ATOM 2012 N N . SER A 1 266 ? 110.33465 77.23751 107.66429 1.000 54.60068 266 SER A N 1
ATOM 2013 C CA . SER A 1 266 ? 110.81958 76.16444 106.80301 1.000 61.62054 266 SER A CA 1
ATOM 2014 C C . SER A 1 266 ? 111.31102 76.66003 105.45020 1.000 55.99389 266 SER A C 1
ATOM 2015 O O . SER A 1 266 ? 112.11391 75.96926 104.81310 1.000 53.33093 266 SER A O 1
ATOM 2018 N N . CYS A 1 267 ? 110.84975 77.82996 105.00133 1.000 54.68127 267 CYS A N 1
ATOM 2019 C CA . CYS A 1 267 ? 111.13323 78.33777 103.65661 1.000 54.44621 267 CYS A CA 1
ATOM 2020 C C . CYS A 1 267 ? 110.66729 77.36028 102.58188 1.000 53.82103 267 CYS A C 1
ATOM 2021 O O . CYS A 1 267 ? 111.27890 77.24699 101.51674 1.000 58.28390 267 CYS A O 1
ATOM 2024 N N . LEU A 1 268 ? 109.57419 76.65066 102.85940 1.000 54.08081 268 LEU A N 1
ATOM 2025 C CA . LEU A 1 268 ? 108.97663 75.70965 101.93370 1.000 56.21788 268 LEU A CA 1
ATOM 2026 C C . LEU A 1 268 ? 107.53848 76.10842 101.63367 1.000 53.13970 268 LEU A C 1
ATOM 2027 O O . LEU A 1 268 ? 106.82533 76.57784 102.52746 1.000 49.89176 268 LEU A O 1
ATOM 2032 N N . PRO A 1 269 ? 107.08548 75.93860 100.39603 1.000 54.51249 269 PRO A N 1
ATOM 2033 C CA . PRO A 1 269 ? 105.70053 76.29240 100.06783 1.000 50.34703 269 PRO A CA 1
ATOM 2034 C C . PRO A 1 269 ? 104.73825 75.15132 100.34329 1.000 55.12685 269 PRO A C 1
ATOM 2035 O O . PRO A 1 269 ? 105.15313 74.05928 100.74427 1.000 50.35962 269 PRO A O 1
ATOM 2039 N N . ASN A 1 270 ? 103.45024 75.39119 100.13462 1.000 50.81760 270 ASN A N 1
ATOM 2040 C CA . ASN A 1 270 ? 102.47410 74.31580 100.11319 1.000 49.46767 270 ASN A CA 1
ATOM 2041 C C . ASN A 1 270 ? 102.22072 73.89133 98.67198 1.000 50.26376 270 ASN A C 1
ATOM 2042 O O . ASN A 1 270 ? 102.30125 74.69625 97.73999 1.000 50.38994 270 ASN A O 1
ATOM 2047 N N . TYR A 1 271 ? 101.94817 72.60068 98.50063 1.000 59.60261 271 TYR A N 1
ATOM 2048 C CA . TYR A 1 271 ? 101.61207 72.01285 97.20394 1.000 52.55614 271 TYR A CA 1
ATOM 2049 C C . TYR A 1 271 ? 100.53125 70.97876 97.50073 1.000 56.61774 271 TYR A C 1
ATOM 2050 O O . TYR A 1 271 ? 100.83715 69.88800 97.99213 1.000 50.85195 271 TYR A O 1
ATOM 2059 N N . ASN A 1 272 ? 99.27795 71.33578 97.20017 1.000 53.61921 272 ASN A N 1
ATOM 2060 C CA . ASN A 1 272 ? 98.08132 70.69828 97.74623 1.000 55.79609 272 ASN A CA 1
ATOM 2061 C C . ASN A 1 272 ? 97.99751 70.97363 99.24181 1.000 50.38247 272 ASN A C 1
ATOM 2062 O O . ASN A 1 272 ? 98.87365 71.63646 99.80625 1.000 49.16071 272 ASN A O 1
ATOM 2067 N N . GLY A 1 273 ? 96.94678 70.47680 99.89067 1.000 49.03529 273 GLY A N 1
ATOM 2068 C CA . GLY A 1 273 ? 96.84277 70.66704 101.32078 1.000 48.45685 273 GLY A CA 1
ATOM 2069 C C . GLY A 1 273 ? 96.39763 72.07508 101.68301 1.000 52.35951 273 GLY A C 1
ATOM 2070 O O . GLY A 1 273 ? 95.77084 72.78901 100.89529 1.000 51.59292 273 GLY A O 1
ATOM 2071 N N . ASN A 1 274 ? 96.73822 72.48032 102.90065 1.000 48.60674 274 ASN A N 1
ATOM 2072 C CA . ASN A 1 274 ? 96.30840 73.75499 103.46365 1.000 56.43131 274 ASN A CA 1
ATOM 2073 C C . ASN A 1 274 ? 97.48433 74.72364 103.45718 1.000 52.05900 274 ASN A C 1
ATOM 2074 O O . ASN A 1 274 ? 98.47259 74.51556 104.16902 1.000 52.52562 274 ASN A O 1
ATOM 2079 N N . GLY A 1 275 ? 97.37600 75.78003 102.64399 1.000 48.39291 275 GLY A N 1
ATOM 2080 C CA . GLY A 1 275 ? 98.40772 76.79227 102.58003 1.000 50.80559 275 GLY A CA 1
ATOM 2081 C C . GLY A 1 275 ? 98.21504 77.88837 103.61492 1.000 52.85572 275 GLY A C 1
ATOM 2082 O O . GLY A 1 275 ? 97.22041 77.93772 104.33558 1.000 59.69891 275 GLY A O 1
ATOM 2083 N N . CYS A 1 276 ? 99.19332 78.78596 103.67558 1.000 50.00412 276 CYS A N 1
ATOM 2084 C CA . CYS A 1 276 ? 99.18734 79.84242 104.67739 1.000 55.06316 276 CYS A CA 1
ATOM 2085 C C . CYS A 1 276 ? 100.18185 80.91697 104.26888 1.000 50.58365 276 CYS A C 1
ATOM 2086 O O . CYS A 1 276 ? 100.96416 80.74815 103.33205 1.000 49.29795 276 CYS A O 1
ATOM 2089 N N . GLY A 1 277 ? 100.13961 82.02896 104.99429 1.000 52.54199 277 GLY A N 1
ATOM 2090 C CA . GLY A 1 277 ? 101.13140 83.07063 104.84163 1.000 49.88713 277 GLY A CA 1
ATOM 2091 C C . GLY A 1 277 ? 101.88220 83.30976 106.13445 1.000 48.93873 277 GLY A C 1
ATOM 2092 O O . GLY A 1 277 ? 101.36313 83.96542 107.04116 1.000 50.00925 277 GLY A O 1
ATOM 2093 N N . ALA A 1 278 ? 103.09530 82.76876 106.23968 1.000 47.19296 278 ALA A N 1
ATOM 2094 C CA . ALA A 1 278 ? 103.94772 82.94647 107.40936 1.000 47.24825 278 ALA A CA 1
ATOM 2095 C C . ALA A 1 278 ? 105.21952 83.66391 106.98078 1.000 52.76060 278 ALA A C 1
ATOM 2096 O O . ALA A 1 278 ? 105.93493 83.18655 106.09294 1.000 49.43473 278 ALA A O 1
ATOM 2098 N N . LEU A 1 279 ? 105.49849 84.80494 107.61122 1.000 54.90120 279 LEU A N 1
ATOM 2099 C CA . LEU A 1 279 ? 106.65514 85.63168 107.28201 1.000 52.39634 279 LEU A CA 1
ATOM 2100 C C . LEU A 1 279 ? 107.36073 86.02063 108.57040 1.000 48.47457 279 LEU A C 1
ATOM 2101 O O .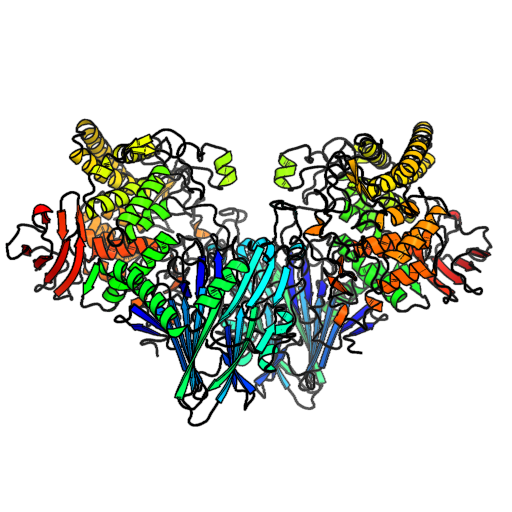 LEU A 1 279 ? 106.73804 86.59688 109.46677 1.000 48.16974 279 LEU A O 1
ATOM 2106 N N . SER A 1 280 ? 108.65484 85.71904 108.65819 1.000 49.00084 280 SER A N 1
ATOM 2107 C CA . SER A 1 280 ? 109.46938 86.01132 109.82795 1.000 49.27089 280 SER A CA 1
ATOM 2108 C C . SER A 1 280 ? 110.55008 87.01410 109.45056 1.000 56.50360 280 SER A C 1
ATOM 2109 O O . SER A 1 280 ? 111.25318 86.82936 108.44709 1.000 57.85399 280 SER A O 1
ATOM 2112 N N . SER A 1 281 ? 110.68774 88.05073 110.27890 1.000 50.00854 281 SER A N 1
ATOM 2113 C CA . SER A 1 281 ? 111.60701 89.16073 110.08127 1.000 55.33842 281 SER A CA 1
ATOM 2114 C C . SER A 1 281 ? 112.40543 89.38970 111.35884 1.000 64.17154 281 SER A C 1
ATOM 2115 O O . SER A 1 281 ? 111.86379 89.29881 112.46629 1.000 58.41248 281 SER A O 1
ATOM 2118 N N . ASP A 1 282 ? 113.69165 89.69529 111.19879 1.000 64.16131 282 ASP A N 1
ATOM 2119 C CA . ASP A 1 282 ? 114.60387 89.90267 112.31544 1.000 59.42730 282 ASP A CA 1
ATOM 2120 C C . ASP A 1 282 ? 114.70982 91.38586 112.65088 1.000 63.64028 282 ASP A C 1
ATOM 2121 O O . ASP A 1 282 ? 114.76821 92.23528 111.75683 1.000 65.50452 282 ASP A O 1
ATOM 2126 N N . PHE A 1 283 ? 114.74721 91.68696 113.94757 1.000 55.25572 283 PHE A N 1
ATOM 2127 C CA . PHE A 1 283 ? 114.83242 93.04240 114.46562 1.000 59.10879 283 PHE A CA 1
ATOM 2128 C C . PHE A 1 283 ? 115.96497 93.11961 115.47449 1.000 58.56843 283 PHE A C 1
ATOM 2129 O O . PHE A 1 283 ? 116.09592 92.24759 116.33798 1.000 54.99331 283 PHE A O 1
ATOM 2137 N N . VAL A 1 284 ? 116.77120 94.16953 115.37070 1.000 61.81566 284 VAL A N 1
ATOM 2138 C CA . VAL A 1 284 ? 117.75787 94.51316 116.38598 1.000 56.07564 284 VAL A CA 1
ATOM 2139 C C . VAL A 1 284 ? 117.39726 95.90572 116.87767 1.000 55.57204 284 VAL A C 1
ATOM 2140 O O . VAL A 1 284 ? 117.54607 96.88842 116.14079 1.000 59.33571 284 VAL A O 1
ATOM 2144 N N . LEU A 1 285 ? 116.90463 95.99419 118.10869 1.000 55.45270 285 LEU A N 1
ATOM 2145 C CA . LEU A 1 285 ? 116.43071 97.25023 118.67332 1.000 55.59707 285 LEU A CA 1
ATOM 2146 C C . LEU A 1 285 ? 117.39777 97.71214 119.75237 1.000 56.58458 285 LEU A C 1
ATOM 2147 O O . LEU A 1 285 ? 117.65156 96.98431 120.72030 1.000 56.78087 285 LEU A O 1
ATOM 2152 N N . LYS A 1 286 ? 117.94029 98.91450 119.57471 1.000 63.24385 286 LYS A N 1
ATOM 2153 C CA . LYS A 1 286 ? 118.70686 99.55924 120.62168 1.000 59.69604 286 LYS A CA 1
ATOM 2154 C C . LYS A 1 286 ? 117.78095 99.92318 121.78003 1.000 58.07279 286 LYS A C 1
ATOM 2155 O O . LYS A 1 286 ? 116.55918 99.96860 121.61527 1.000 57.25245 286 LYS A O 1
ATOM 2161 N N . PRO A 1 287 ? 118.33401 100.16413 122.96954 1.000 58.89789 287 PRO A N 1
ATOM 2162 C CA . PRO A 1 287 ? 117.49451 100.62730 124.08571 1.000 58.94109 287 PRO A CA 1
ATOM 2163 C C . PRO A 1 287 ? 116.74213 101.89528 123.71099 1.000 58.75499 287 PRO A C 1
ATOM 2164 O O . PRO A 1 287 ? 117.34032 102.91354 123.35413 1.000 59.74086 287 PRO A O 1
ATOM 2168 N N . GLY A 1 288 ? 115.41488 101.82001 123.77737 1.000 57.94791 288 GLY A N 1
ATOM 2169 C CA . GLY A 1 288 ? 114.56551 102.94593 123.45464 1.000 57.81446 288 GLY A CA 1
ATOM 2170 C C . GLY A 1 288 ? 114.21784 103.09460 121.99002 1.000 61.29041 288 GLY A C 1
ATOM 2171 O O . GLY A 1 288 ? 113.52030 104.05191 121.63117 1.000 60.74871 288 GLY A O 1
ATOM 2172 N N . GLU A 1 289 ? 114.67279 102.18462 121.13412 1.000 56.84807 289 GLU A N 1
ATOM 2173 C CA . GLU A 1 289 ? 114.44076 102.29234 119.70259 1.000 56.42303 289 GLU A CA 1
ATOM 2174 C C . GLU A 1 289 ? 113.10374 101.66721 119.33019 1.000 61.78119 289 GLU A C 1
ATOM 2175 O O . GLU A 1 289 ? 112.74101 100.59433 119.82406 1.000 54.85532 289 GLU A O 1
ATOM 2181 N N . ALA A 1 290 ? 112.37275 102.35184 118.45657 1.000 61.16684 290 ALA A N 1
ATOM 2182 C CA . ALA A 1 290 ? 111.09601 101.87948 117.94831 1.000 54.90502 290 ALA A CA 1
ATOM 2183 C C . ALA A 1 290 ? 111.19805 101.66422 116.44527 1.000 55.19255 290 ALA A C 1
ATOM 2184 O O . ALA A 1 290 ? 111.89455 102.40703 115.74524 1.000 58.11989 290 ALA A O 1
ATOM 2186 N N . LYS A 1 291 ? 110.50643 100.63867 115.95906 1.000 59.16054 291 LYS A N 1
ATOM 2187 C CA . LYS A 1 291 ? 110.49462 100.30601 114.54197 1.000 61.46824 291 LYS A CA 1
ATOM 2188 C C . LYS A 1 291 ? 109.08576 99.91798 114.12244 1.000 57.58960 291 LYS A C 1
ATOM 2189 O O . LYS A 1 291 ? 108.39928 99.17724 114.83094 1.000 53.40887 291 LYS A O 1
ATOM 2195 N N . GLU A 1 292 ? 108.66300 100.42047 112.96674 1.000 52.88896 292 GLU A N 1
ATOM 2196 C CA . GLU A 1 292 ? 107.33655 100.15925 112.42731 1.000 62.39556 292 GLU A CA 1
ATOM 2197 C C . GLU A 1 292 ? 107.46016 99.35782 111.13898 1.000 61.22989 292 GLU A C 1
ATOM 2198 O O . GLU A 1 292 ? 108.28482 99.68159 110.27739 1.000 57.12573 292 GLU A O 1
ATOM 2204 N N . VAL A 1 293 ? 106.65217 98.30325 111.02487 1.000 53.80879 293 VAL A N 1
ATOM 2205 C CA . VAL A 1 293 ? 106.53541 97.50211 109.81420 1.000 50.72849 293 VAL A CA 1
ATOM 2206 C C . VAL A 1 293 ? 105.05385 97.29157 109.53032 1.000 57.36694 293 VAL A C 1
ATOM 2207 O O . VAL A 1 293 ? 104.19018 97.60290 110.34957 1.000 53.23710 293 VAL A O 1
ATOM 2211 N N . VAL A 1 294 ? 104.76510 96.74343 108.35437 1.000 57.41563 294 VAL A N 1
ATOM 2212 C CA . VAL A 1 294 ? 103.38937 96.57199 107.90380 1.000 49.55016 294 VAL A CA 1
ATOM 2213 C C . VAL A 1 294 ? 103.23513 95.18842 107.29009 1.000 63.15285 294 VAL A C 1
ATOM 2214 O O . VAL A 1 294 ? 104.01510 94.80094 106.41286 1.000 58.29933 294 VAL A O 1
ATOM 2218 N N . PHE A 1 295 ? 102.24257 94.43882 107.76379 1.000 52.82338 295 PHE A N 1
ATOM 2219 C CA . PHE A 1 295 ? 101.74530 93.26419 107.06609 1.000 51.41671 295 PHE A CA 1
ATOM 2220 C C . PHE A 1 295 ? 100.52229 93.67487 106.25755 1.000 59.07301 295 PHE A C 1
ATOM 2221 O O . PHE A 1 295 ? 99.68092 94.43686 106.73944 1.000 51.29709 295 PHE A O 1
ATOM 2229 N N . VAL A 1 296 ? 100.43264 93.19049 105.02234 1.000 54.11961 296 VAL A N 1
ATOM 2230 C CA . VAL A 1 296 ? 99.30152 93.49100 104.15398 1.000 53.49063 296 VAL A CA 1
ATOM 2231 C C . VAL A 1 296 ? 98.68756 92.18368 103.68160 1.000 58.58676 296 VAL A C 1
ATOM 2232 O O . VAL A 1 296 ? 99.40164 91.21601 103.39554 1.000 54.03637 296 VAL A O 1
ATOM 2236 N N . LEU A 1 297 ? 97.36051 92.15983 103.60229 1.000 50.86556 297 LEU A N 1
ATOM 2237 C CA . LEU A 1 297 ? 96.64716 90.97687 103.14503 1.000 47.95168 297 LEU A CA 1
ATOM 2238 C C . LEU A 1 297 ? 95.55200 91.39070 102.17632 1.000 49.42588 297 LEU A C 1
ATOM 2239 O O . LEU A 1 297 ? 94.93645 92.44628 102.34022 1.000 50.38500 297 LEU A O 1
ATOM 2244 N N . GLY A 1 298 ? 95.31743 90.56008 101.16905 1.000 50.73601 298 GLY A N 1
ATOM 2245 C CA . GLY A 1 298 ? 94.25951 90.84026 100.22115 1.000 48.93806 298 GLY A CA 1
ATOM 2246 C C . GLY A 1 298 ? 94.21544 89.78796 99.13679 1.000 56.40145 298 GLY A C 1
ATOM 2247 O O . GLY A 1 298 ? 94.92204 88.77892 99.18960 1.000 50.84277 298 GLY A O 1
ATOM 2248 N N . MET A 1 299 ? 93.36773 90.04693 98.14462 1.000 55.09799 299 MET A N 1
ATOM 2249 C CA . MET A 1 299 ? 93.12707 89.14985 97.01552 1.000 52.31916 299 MET A CA 1
ATOM 2250 C C . MET A 1 299 ? 93.38182 89.93225 95.73363 1.000 61.33215 299 MET A C 1
ATOM 2251 O O . MET A 1 299 ? 92.44534 90.34529 95.04665 1.000 57.12820 299 MET A O 1
ATOM 2256 N N . LYS A 1 300 ? 94.65778 90.13872 95.41429 1.000 56.06427 300 LYS A N 1
ATOM 2257 C CA . LYS A 1 300 ? 95.04324 90.90526 94.23954 1.000 66.16854 300 LYS A CA 1
ATOM 2258 C C . LYS A 1 300 ? 96.21439 90.21641 93.55174 1.000 66.38613 300 LYS A C 1
ATOM 2259 O O . LYS A 1 300 ? 96.86997 89.33880 94.12008 1.000 63.74715 300 LYS A O 1
ATOM 2265 N N . LYS A 1 301 ? 96.47089 90.62245 92.31024 1.000 60.96510 301 LYS A N 1
ATOM 2266 C CA . LYS A 1 301 ? 97.52764 90.01564 91.51564 1.000 71.46366 301 LYS A CA 1
ATOM 2267 C C . LYS A 1 301 ? 98.87906 90.65837 91.81989 1.000 69.81768 301 LYS A C 1
ATOM 2268 O O . LYS A 1 301 ? 98.96608 91.76378 92.36136 1.000 75.86044 301 LYS A O 1
ATOM 2274 N N . ASP A 1 302 ? 99.94176 89.94788 91.42704 1.000 66.38834 302 ASP A N 1
ATOM 2275 C CA . ASP A 1 302 ? 101.30360 90.30717 91.82017 1.000 74.58490 302 ASP A CA 1
ATOM 2276 C C . ASP A 1 302 ? 101.65902 91.74694 91.46040 1.000 73.18767 302 ASP A C 1
ATOM 2277 O O . ASP A 1 302 ? 102.29849 92.45324 92.25203 1.000 76.02560 302 ASP A O 1
ATOM 2282 N N . ALA A 1 303 ? 101.26892 92.19370 90.26332 1.000 82.95963 303 ALA A N 1
ATOM 2283 C CA . ALA A 1 303 ? 101.67033 93.51852 89.79798 1.000 71.89067 303 ALA A CA 1
ATOM 2284 C C . ALA A 1 303 ? 101.14665 94.61415 90.71784 1.000 79.11384 303 ALA A C 1
ATOM 2285 O O . ALA A 1 303 ? 101.86685 95.56944 91.03246 1.000 83.56216 303 ALA A O 1
ATOM 2287 N N . GLU A 1 304 ? 99.89434 94.49246 91.16134 1.000 68.90172 304 GLU A N 1
ATOM 2288 C CA . GLU A 1 304 ? 99.34200 95.47092 92.08957 1.000 64.69363 304 GLU A CA 1
ATOM 2289 C C . GLU A 1 304 ? 99.92124 95.30479 93.48988 1.000 70.91626 304 GLU A C 1
ATOM 2290 O O . GLU A 1 304 ? 100.09464 96.29731 94.21136 1.000 65.74170 304 GLU A O 1
ATOM 2296 N N . VAL A 1 305 ? 100.22252 94.06509 93.88790 1.000 63.96150 305 VAL A N 1
ATOM 2297 C CA . VAL A 1 305 ? 100.76331 93.81640 95.22135 1.000 61.90910 305 VAL A CA 1
ATOM 2298 C C . VAL A 1 305 ? 102.12826 94.47106 95.37345 1.000 68.25053 305 VAL A C 1
ATOM 2299 O O . VAL A 1 305 ? 102.46824 94.98919 96.44436 1.000 68.03586 305 VAL A O 1
ATOM 2303 N N . GLU A 1 306 ? 102.93640 94.45081 94.31084 1.000 63.62423 306 GLU A N 1
ATOM 2304 C CA . GLU A 1 306 ? 104.23813 95.10751 94.37517 1.000 66.57157 306 GLU A CA 1
ATOM 2305 C C . GLU A 1 306 ? 104.09010 96.59115 94.69012 1.000 63.34470 306 GLU A C 1
ATOM 2306 O O . GLU A 1 306 ? 104.81171 97.12689 95.53940 1.000 65.47422 306 GLU A O 1
ATOM 2312 N N . GLU A 1 307 ? 103.14666 97.26634 94.02662 1.000 65.24096 307 GLU A N 1
ATOM 2313 C CA . GLU A 1 307 ? 102.91573 98.68436 94.28948 1.000 69.46361 307 GLU A CA 1
ATOM 2314 C C . GLU A 1 307 ? 102.38490 98.90772 95.69969 1.000 59.82282 307 GLU A C 1
ATOM 2315 O O . GLU A 1 307 ? 102.81628 99.84024 96.39431 1.000 68.77123 307 GLU A O 1
ATOM 2321 N N . ILE A 1 308 ? 101.44551 98.06382 96.13548 1.000 57.44329 308 ILE A N 1
ATOM 2322 C CA . ILE A 1 308 ? 100.90014 98.18583 97.48619 1.000 58.56517 308 ILE A CA 1
ATOM 2323 C C . ILE A 1 308 ? 102.01695 98.08689 98.51874 1.000 64.92975 308 ILE A C 1
ATOM 2324 O O . ILE A 1 308 ? 102.09045 98.88457 99.46113 1.000 69.64889 308 ILE A O 1
ATOM 2329 N N . LEU A 1 309 ? 102.91702 97.11712 98.34200 1.000 62.00654 309 LEU A N 1
ATOM 2330 C CA . LEU A 1 309 ? 104.00921 96.93129 99.29279 1.000 58.79983 309 LEU A CA 1
ATOM 2331 C C . LEU A 1 309 ? 105.00466 98.08242 99.23197 1.000 62.78229 309 LEU A C 1
ATOM 2332 O O . LEU A 1 309 ? 105.47544 98.55532 100.27345 1.000 57.37706 309 LEU A O 1
ATOM 2337 N N . LYS A 1 310 ? 105.34330 98.54161 98.02256 1.000 60.35164 310 LYS A N 1
ATOM 2338 C CA . LYS A 1 310 ? 106.23438 99.68825 97.88823 1.000 64.07718 310 LYS A CA 1
ATOM 2339 C C . LYS A 1 310 ? 105.66980 100.91312 98.59243 1.000 68.14313 310 LYS A C 1
ATOM 2340 O O . LYS A 1 310 ? 106.43109 101.74272 99.10340 1.000 67.68819 310 LYS A O 1
ATOM 2346 N N . ARG A 1 311 ? 104.34038 101.03833 98.63374 1.000 62.94078 311 ARG A N 1
ATOM 2347 C CA . ARG A 1 311 ? 103.72281 102.18616 99.29286 1.000 60.02131 311 ARG A CA 1
ATOM 2348 C C . ARG A 1 311 ? 104.03851 102.23131 100.78759 1.000 63.79672 311 ARG A C 1
ATOM 2349 O O . ARG A 1 311 ? 104.07379 103.31545 101.38163 1.000 56.67159 311 ARG A O 1
ATOM 2357 N N . TYR A 1 312 ? 104.28797 101.07857 101.41083 1.000 60.14874 312 TYR A N 1
ATOM 2358 C CA . TYR A 1 312 ? 104.48954 101.00366 102.85328 1.000 53.11425 312 TYR A CA 1
ATOM 2359 C C . TYR A 1 312 ? 105.94851 100.76087 103.23514 1.000 61.84900 312 TYR A C 1
ATOM 2360 O O . TYR A 1 312 ? 106.22006 100.25369 104.32950 1.000 59.65643 312 TYR A O 1
ATOM 2369 N N . GLU A 1 313 ? 106.89104 101.12047 102.35807 1.000 56.17700 313 GLU A N 1
ATOM 2370 C CA . GLU A 1 313 ? 108.31065 100.91432 102.64058 1.000 64.54372 313 GLU A CA 1
ATOM 2371 C C . GLU A 1 313 ? 108.71854 101.60227 103.93881 1.000 62.03589 313 GLU A C 1
ATOM 2372 O O . GLU A 1 313 ? 109.22892 100.96310 104.86559 1.000 65.57290 313 GLU A O 1
ATOM 2378 N N . ILE A 1 314 ? 108.51295 102.91297 104.01456 1.000 64.16592 314 ILE A N 1
ATOM 2379 C CA . ILE A 1 314 ? 108.67202 103.66024 105.25935 1.000 67.23678 314 ILE A CA 1
ATOM 2380 C C . ILE A 1 314 ? 107.26737 103.95687 105.77280 1.000 59.25875 314 ILE A C 1
ATOM 2381 O O . ILE A 1 314 ? 106.66913 104.97596 105.39486 1.000 65.92121 314 ILE A O 1
ATOM 2386 N N . PRO A 1 315 ? 106.70671 103.10275 106.63365 1.000 59.39490 315 PRO A N 1
ATOM 2387 C CA . PRO A 1 315 ? 105.25534 103.10311 106.85459 1.000 54.90503 315 PRO A CA 1
ATOM 2388 C C . PRO A 1 315 ? 104.69779 104.08509 107.87510 1.000 55.75296 315 PRO A C 1
ATOM 2389 O O . PRO A 1 315 ? 103.47230 104.26374 107.89315 1.000 59.23948 315 PRO A O 1
ATOM 2393 N N . GLU A 1 316 ? 105.52175 104.71480 108.71695 1.000 55.03333 316 GLU A N 1
ATOM 2394 C CA . GLU A 1 316 ? 104.98602 105.50629 109.82497 1.000 62.34492 316 GLU A CA 1
ATOM 2395 C C . GLU A 1 316 ? 104.05780 106.61142 109.32920 1.000 54.27371 316 GLU A C 1
ATOM 2396 O O . GLU A 1 316 ? 102.89401 106.69934 109.74177 1.000 54.00945 316 GLU A O 1
ATOM 2402 N N . THR A 1 317 ? 104.55705 107.46186 108.43057 1.000 55.07748 317 THR A N 1
ATOM 2403 C CA . THR A 1 317 ? 103.78110 108.62249 108.00697 1.000 55.72561 317 THR A CA 1
ATOM 2404 C C . THR A 1 317 ? 102.56391 108.21711 107.18385 1.000 59.44191 317 THR A C 1
ATOM 2405 O O . THR A 1 317 ? 101.46658 108.74320 107.39903 1.000 62.53091 317 THR A O 1
ATOM 2409 N N . VAL A 1 318 ? 102.73106 107.29131 106.23534 1.000 57.11849 318 VAL A N 1
ATOM 2410 C CA . VAL A 1 318 ? 101.60460 106.90643 105.38722 1.000 54.88676 318 VAL A CA 1
ATOM 2411 C C . VAL A 1 318 ? 100.51698 106.24194 106.22073 1.000 56.14008 318 VAL A C 1
ATOM 2412 O O . VAL A 1 318 ? 99.31862 106.47851 106.01246 1.000 58.94484 318 VAL A O 1
ATOM 2416 N N . CYS A 1 319 ? 100.91520 105.42634 107.19985 1.000 54.32091 319 CYS A N 1
ATOM 2417 C CA . CYS A 1 319 ? 99.93278 104.76651 108.04956 1.000 52.69333 319 CYS A CA 1
ATOM 2418 C C . CYS A 1 319 ? 99.22129 105.76601 108.94966 1.000 56.28124 319 CYS A C 1
ATOM 2419 O O . CYS A 1 319 ? 98.00187 105.67382 109.13703 1.000 56.05502 319 CYS A O 1
ATOM 2422 N N . ARG A 1 320 ? 99.95623 106.73236 109.51298 1.000 53.60869 320 ARG A N 1
ATOM 2423 C CA . ARG A 1 320 ? 99.29489 107.76189 110.30832 1.000 54.08141 320 ARG A CA 1
ATOM 2424 C C . ARG A 1 320 ? 98.33300 108.57714 109.45411 1.000 54.67228 320 ARG A C 1
ATOM 2425 O O . ARG A 1 320 ? 97.23974 108.93068 109.90781 1.000 55.68186 320 ARG A O 1
ATOM 2433 N N . GLU A 1 321 ? 98.71171 108.86402 108.20501 1.000 58.13756 321 GLU A N 1
ATOM 2434 C CA . GLU A 1 321 ? 97.83363 109.62186 107.31822 1.000 59.37373 321 GLU A CA 1
ATOM 2435 C C . GLU A 1 321 ? 96.56052 108.84715 107.00844 1.000 58.16408 321 GLU A C 1
ATOM 2436 O O . GLU A 1 321 ? 95.46159 109.41426 107.01305 1.000 64.47411 321 GLU A O 1
ATOM 2442 N N . GLU A 1 322 ? 96.68676 107.54837 106.73348 1.000 54.49574 322 GLU A N 1
ATOM 2443 C CA . GLU A 1 322 ? 95.50196 106.75167 106.42795 1.000 61.09498 322 GLU A CA 1
ATOM 2444 C C . GLU A 1 322 ? 94.61247 106.58949 107.65651 1.000 53.69588 322 GLU A C 1
ATOM 2445 O O . GLU A 1 322 ? 93.37801 106.63049 107.55018 1.000 61.41562 322 GLU A O 1
ATOM 2451 N N . PHE A 1 323 ? 95.22075 106.41756 108.83251 1.000 57.74083 323 PHE A N 1
ATOM 2452 C CA . PHE A 1 323 ? 94.44818 106.38817 110.06864 1.000 58.00175 323 PHE A CA 1
ATOM 2453 C C . PHE A 1 323 ? 93.69753 107.69628 110.27264 1.000 55.83254 323 PHE A C 1
ATOM 2454 O O . PHE A 1 323 ? 92.51914 107.69344 110.65268 1.000 63.87695 323 PHE A O 1
ATOM 2462 N N . HIS A 1 324 ? 94.36949 108.82553 110.02519 1.000 59.34284 324 HIS A N 1
ATOM 2463 C CA . HIS A 1 324 ? 93.71962 110.12633 110.13138 1.000 62.85360 324 HIS A CA 1
ATOM 2464 C C . HIS A 1 324 ? 92.55352 110.23667 109.16089 1.000 56.09155 324 HIS A C 1
ATOM 2465 O O . HIS A 1 324 ? 91.49452 110.76250 109.51381 1.000 64.30625 324 HIS A O 1
ATOM 2472 N N . LYS A 1 325 ? 92.73654 109.75837 107.92821 1.000 58.80581 325 LYS A N 1
ATOM 2473 C CA . LYS A 1 325 ? 91.66128 109.80464 106.94039 1.000 62.53758 325 LYS A CA 1
ATOM 2474 C C . LYS A 1 325 ? 90.44612 109.01703 107.41772 1.000 60.67358 325 LYS A C 1
ATOM 2475 O O . LYS A 1 325 ? 89.30792 109.50097 107.34707 1.000 57.50396 325 LYS A O 1
ATOM 2481 N N . LEU A 1 326 ? 90.67543 107.79437 107.90869 1.000 55.69914 326 LEU A N 1
ATOM 2482 C CA . LEU A 1 326 ? 89.57808 106.96175 108.39933 1.000 54.42456 326 LEU A CA 1
ATOM 2483 C C . LEU A 1 326 ? 88.85329 107.63361 109.56001 1.000 56.41382 326 LEU A C 1
ATOM 2484 O O . LEU A 1 326 ? 87.61158 107.68987 109.59465 1.000 62.72406 326 LEU A O 1
ATOM 2489 N N . VAL A 1 327 ? 89.62133 108.13389 110.53227 1.000 57.79091 327 VAL A N 1
ATOM 2490 C CA . VAL A 1 327 ? 89.02871 108.78163 111.69785 1.000 55.36518 327 VAL A CA 1
ATOM 2491 C C . VAL A 1 327 ? 88.22212 109.99947 111.27050 1.000 60.33075 327 VAL A C 1
ATOM 2492 O O . VAL A 1 327 ? 87.09423 110.20341 111.72589 1.000 56.89846 327 VAL A O 1
ATOM 2496 N N . LYS A 1 328 ? 88.78286 110.82240 110.38069 1.000 57.04455 328 LYS A N 1
ATOM 2497 C CA . LYS A 1 328 ? 88.07336 112.01094 109.91863 1.000 63.79583 328 LYS A CA 1
ATOM 2498 C C . LYS A 1 328 ? 86.76139 111.63524 109.24864 1.000 64.83170 328 LYS A C 1
ATOM 2499 O O . LYS A 1 328 ? 85.71433 112.20668 109.55790 1.000 59.13953 328 LYS A O 1
ATOM 2505 N N . TYR A 1 329 ? 86.79698 110.65060 108.34915 1.000 57.77927 329 TYR A N 1
ATOM 2506 C CA . TYR A 1 329 ? 85.58679 110.20415 107.66469 1.000 57.96369 329 TYR A CA 1
ATOM 2507 C C . TYR A 1 329 ? 84.49868 109.80766 108.66203 1.000 60.99450 329 TYR A C 1
ATOM 2508 O O . TYR A 1 329 ? 83.39619 110.38269 108.67797 1.000 59.91137 329 TYR A O 1
ATOM 2517 N N . TRP A 1 330 ? 84.80638 108.84346 109.53337 1.000 56.87976 330 TRP A N 1
ATOM 2518 C CA . TRP A 1 330 ? 83.75989 108.27767 110.38165 1.000 56.75041 330 TRP A CA 1
ATOM 2519 C C . TRP A 1 330 ? 83.33636 109.24960 111.48213 1.000 62.67996 330 TRP A C 1
ATOM 2520 O O . TRP A 1 330 ? 82.13663 109.43148 111.73828 1.000 63.42633 330 TRP A O 1
ATOM 2531 N N . HIS A 1 331 ? 84.30307 109.88794 112.14659 1.000 57.57133 331 HIS A N 1
ATOM 2532 C CA . HIS A 1 331 ? 83.97334 110.87834 113.16212 1.000 60.34244 331 HIS A CA 1
ATOM 2533 C C . HIS A 1 331 ? 83.22161 112.06439 112.57334 1.000 62.43605 331 HIS A C 1
ATOM 2534 O O . HIS A 1 331 ? 82.38121 112.65602 113.25541 1.000 68.64974 331 HIS A O 1
ATOM 2541 N N . GLY A 1 332 ? 83.49022 112.42675 111.31498 1.000 62.37527 332 GLY A N 1
ATOM 2542 C CA . GLY A 1 332 ? 82.77245 113.53120 110.71089 1.000 65.22667 332 GLY A CA 1
ATOM 2543 C C . GLY A 1 332 ? 81.35104 113.16995 110.35576 1.000 67.40442 332 GLY A C 1
ATOM 2544 O O . GLY A 1 332 ? 80.46254 114.02567 110.39938 1.000 66.28129 332 GLY A O 1
ATOM 2545 N N . TYR A 1 333 ? 81.11034 111.90632 109.99564 1.000 68.78123 333 TYR A N 1
ATOM 2546 C CA . TYR A 1 333 ? 79.72201 111.46803 109.88048 1.000 65.46491 333 TYR A CA 1
ATOM 2547 C C . TYR A 1 333 ? 79.02724 111.48523 111.23903 1.000 73.07099 333 TYR A C 1
ATOM 2548 O O . TYR A 1 333 ? 77.85304 111.86329 111.33718 1.000 68.58013 333 TYR A O 1
ATOM 2557 N N . LEU A 1 334 ? 79.74299 111.10283 112.30158 1.000 65.82179 334 LEU A N 1
ATOM 2558 C CA . LEU A 1 334 ? 79.13122 111.08000 113.63061 1.000 60.81528 334 LEU A CA 1
ATOM 2559 C C . LEU A 1 334 ? 78.86961 112.48278 114.17497 1.000 68.02024 334 LEU A C 1
ATOM 2560 O O . LEU A 1 334 ? 77.90914 112.68516 114.92718 1.000 62.83006 334 LEU A O 1
ATOM 2565 N N . SER A 1 335 ? 79.70875 113.45537 113.81728 1.000 68.76967 335 SER A N 1
ATOM 2566 C CA . SER A 1 335 ? 79.64924 114.78627 114.41089 1.000 63.63705 335 SER A CA 1
ATOM 2567 C C . SER A 1 335 ? 78.38983 115.55869 114.04656 1.000 65.02553 335 SER A C 1
ATOM 2568 O O . SER A 1 335 ? 78.14428 116.61325 114.64073 1.000 66.14208 335 SER A O 1
ATOM 2571 N N . HIS A 1 336 ? 77.59153 115.07468 113.09477 1.000 65.07371 336 HIS A N 1
ATOM 2572 C CA . HIS A 1 336 ? 76.37852 115.78795 112.71644 1.000 66.49832 336 HIS A CA 1
ATOM 2573 C C . HIS A 1 336 ? 75.30015 115.72564 113.78938 1.000 69.22610 336 HIS A C 1
ATOM 2574 O O . HIS A 1 336 ? 74.28536 116.42057 113.66364 1.000 69.87202 336 HIS A O 1
ATOM 2581 N N . PHE A 1 337 ? 75.49641 114.92407 114.83470 1.000 68.80709 337 PHE A N 1
ATOM 2582 C CA . PHE A 1 337 ? 74.55565 114.85904 115.95021 1.000 76.26168 337 PHE A CA 1
ATOM 2583 C C . PHE A 1 337 ? 75.32585 114.42045 117.18712 1.000 71.72898 337 PHE A C 1
ATOM 2584 O O . PHE A 1 337 ? 75.78663 113.27748 117.25713 1.000 64.83304 337 PHE A O 1
ATOM 2592 N N . GLN A 1 338 ? 75.46507 115.32367 118.15536 1.000 72.48404 338 GLN A N 1
ATOM 2593 C CA . GLN A 1 338 ? 76.17049 115.02103 119.39349 1.000 66.43576 338 GLN A CA 1
ATOM 2594 C C . GLN A 1 338 ? 75.37088 115.54750 120.57498 1.000 73.30652 338 GLN A C 1
ATOM 2595 O O . GLN A 1 338 ? 74.87344 116.67383 120.54332 1.000 73.88975 338 GLN A O 1
ATOM 2601 N N . VAL A 1 339 ? 75.25121 114.73706 121.62135 1.000 73.90455 339 VAL A N 1
ATOM 2602 C CA . VAL A 1 339 ? 74.45360 115.11313 122.78054 1.000 68.55143 339 VAL A CA 1
ATOM 2603 C C . VAL A 1 339 ? 75.35299 115.22937 124.00207 1.000 68.44837 339 VAL A C 1
ATOM 2604 O O . VAL A 1 339 ? 76.41627 114.60615 124.08522 1.000 67.23570 339 VAL A O 1
ATOM 2608 N N . LYS A 1 340 ? 74.91518 116.05355 124.95268 1.000 77.00673 340 LYS A N 1
ATOM 2609 C CA . LYS A 1 340 ? 75.58770 116.22198 126.24016 1.000 75.22568 340 LYS A CA 1
ATOM 2610 C C . LYS A 1 340 ? 74.49092 116.20099 127.29959 1.000 81.58785 340 LYS A C 1
ATOM 2611 O O . LYS A 1 340 ? 73.84187 117.22405 127.54653 1.000 76.04163 340 LYS A O 1
ATOM 2617 N N . THR A 1 341 ? 74.27006 115.03085 127.88880 1.000 69.43738 341 THR A N 1
ATOM 2618 C CA . THR A 1 341 ? 73.25356 114.78218 128.89634 1.000 70.84086 341 THR A CA 1
ATOM 2619 C C . THR A 1 341 ? 73.91451 114.27617 130.17254 1.000 73.22294 341 THR A C 1
ATOM 2620 O O . THR A 1 341 ? 75.06670 113.82811 130.14622 1.000 80.78979 341 THR A O 1
ATOM 2624 N N . PRO A 1 342 ? 73.22333 114.34496 131.31455 1.000 78.85643 342 PRO A N 1
ATOM 2625 C CA . PRO A 1 342 ? 73.82807 113.84088 132.55907 1.000 71.72858 342 PRO A CA 1
ATOM 2626 C C . PRO A 1 342 ? 74.08289 112.34215 132.56036 1.000 71.35186 342 PRO A C 1
ATOM 2627 O O . PRO A 1 342 ? 74.83221 111.86301 133.41999 1.000 74.54750 342 PRO A O 1
ATOM 2631 N N . SER A 1 343 ? 73.49704 111.58687 131.63263 1.000 72.17039 343 SER A N 1
ATOM 2632 C CA . SER A 1 343 ? 73.66361 110.13630 131.59084 1.000 78.59121 343 SER A CA 1
ATOM 2633 C C . SER A 1 343 ? 74.86296 109.79251 130.71423 1.000 74.59982 343 SER A C 1
ATOM 2634 O O . SER A 1 343 ? 74.83198 109.99936 129.49653 1.000 77.21156 343 SER A O 1
ATOM 2637 N N . ARG A 1 344 ? 75.91331 109.24967 131.33436 1.000 66.53920 344 ARG A N 1
ATOM 2638 C CA . ARG A 1 344 ? 77.11360 108.88877 130.58697 1.000 70.13815 344 ARG A CA 1
ATOM 2639 C C . ARG A 1 344 ? 76.82941 107.77703 129.58234 1.000 71.43218 344 ARG A C 1
ATOM 2640 O O . ARG A 1 344 ? 77.33650 107.80503 128.45443 1.000 67.17247 344 ARG A O 1
ATOM 2648 N N . GLU A 1 345 ? 76.02012 106.78875 129.97284 1.000 66.18157 345 GLU A N 1
ATOM 2649 C CA . GLU A 1 345 ? 75.69332 105.69617 129.06080 1.000 69.42564 345 GLU A CA 1
ATOM 2650 C C . GLU A 1 345 ? 74.91361 106.20159 127.85380 1.000 69.24253 345 GLU A C 1
ATOM 2651 O O . GLU A 1 345 ? 75.18193 105.79747 126.71439 1.000 70.71601 345 GLU A O 1
ATOM 2657 N N . PHE A 1 346 ? 73.93443 107.07803 128.08678 1.000 72.12196 346 PHE A N 1
ATOM 2658 C CA . PHE A 1 346 ? 73.18646 107.66300 126.98006 1.000 65.48752 346 PHE A CA 1
ATOM 2659 C C . PHE A 1 346 ? 74.10889 108.44226 126.05256 1.000 64.13911 346 PHE A C 1
ATOM 2660 O O . PHE A 1 346 ? 73.99613 108.34237 124.82417 1.000 65.52389 346 PHE A O 1
ATOM 2668 N N . ASN A 1 347 ? 75.03352 109.21883 126.62580 1.000 66.19880 347 ASN A N 1
ATOM 2669 C CA . ASN A 1 347 ? 75.99104 109.96722 125.81667 1.000 63.70546 347 ASN A CA 1
ATOM 2670 C C . ASN A 1 347 ? 76.82122 109.03110 124.95031 1.000 65.58854 347 ASN A C 1
ATOM 2671 O O . ASN A 1 347 ? 76.96747 109.24779 123.74204 1.000 62.57612 347 ASN A O 1
ATOM 2676 N N . THR A 1 348 ? 77.37042 107.97759 125.55861 1.000 61.88675 348 THR A N 1
ATOM 2677 C CA . THR A 1 348 ? 78.22038 107.04796 124.82337 1.000 60.84635 348 THR A CA 1
ATOM 2678 C C . THR A 1 348 ? 77.45404 106.36455 123.69823 1.000 62.09850 348 THR A C 1
ATOM 2679 O O . THR A 1 348 ? 77.96847 106.22448 122.58193 1.000 61.95588 348 THR A O 1
ATOM 2683 N N . MET A 1 349 ? 76.22145 105.93270 123.97049 1.000 61.87782 349 MET A N 1
ATOM 2684 C CA . MET A 1 349 ? 75.44319 105.24428 122.94657 1.000 58.88101 349 MET A CA 1
ATOM 2685 C C . MET A 1 349 ? 75.06485 106.18796 121.80930 1.000 64.14058 349 MET A C 1
ATOM 2686 O O . MET A 1 349 ? 75.34567 105.90712 120.63869 1.000 58.53909 349 MET A O 1
ATOM 2691 N N . VAL A 1 350 ? 74.43899 107.32195 122.13227 1.000 60.08276 350 VAL A N 1
ATOM 2692 C CA . VAL A 1 350 ? 73.92355 108.20093 121.08756 1.000 60.42284 350 VAL A CA 1
ATOM 2693 C C . VAL A 1 350 ? 75.06256 108.82966 120.29140 1.000 66.50331 350 VAL A C 1
ATOM 2694 O O . VAL A 1 350 ? 74.99409 108.92701 119.05947 1.000 60.57579 350 VAL A O 1
ATOM 2698 N N . ASN A 1 351 ? 76.13276 109.25146 120.97249 1.000 60.95673 351 ASN A N 1
ATOM 2699 C CA . ASN A 1 351 ? 77.18857 110.00226 120.30034 1.000 61.28319 351 ASN A CA 1
ATOM 2700 C C . ASN A 1 351 ? 78.05707 109.11689 119.41808 1.000 71.52331 351 ASN A C 1
ATOM 2701 O O . ASN A 1 351 ? 78.56290 109.58199 118.39013 1.000 67.39897 351 ASN A O 1
ATOM 2706 N N . THR A 1 352 ? 78.24615 107.85134 119.79277 1.000 67.05611 352 THR A N 1
ATOM 2707 C CA . THR A 1 352 ? 79.26908 107.04204 119.14354 1.000 68.02461 352 THR A CA 1
ATOM 2708 C C . THR A 1 352 ? 78.77605 105.65837 118.73568 1.000 64.72190 352 THR A C 1
ATOM 2709 O O . THR A 1 352 ? 78.72907 105.33864 117.54349 1.000 57.35426 352 THR A O 1
ATOM 2713 N N . TRP A 1 353 ? 78.40178 104.83080 119.71088 1.000 58.50134 353 TRP A N 1
ATOM 2714 C CA . TRP A 1 353 ? 78.30339 103.40202 119.43879 1.000 56.88471 353 TRP A CA 1
ATOM 2715 C C . TRP A 1 353 ? 76.97599 103.01930 118.79583 1.000 59.73193 353 TRP A C 1
ATOM 2716 O O . TRP A 1 353 ? 76.94924 102.15842 117.91086 1.000 56.36350 353 TRP A O 1
ATOM 2727 N N . ASN A 1 354 ? 75.86872 103.64601 119.19355 1.000 56.72551 354 ASN A N 1
ATOM 2728 C CA . ASN A 1 354 ? 74.63355 103.41071 118.45301 1.000 58.09652 354 ASN A CA 1
ATOM 2729 C C . ASN A 1 354 ? 74.74183 103.95292 117.03314 1.000 58.14653 354 ASN A C 1
ATOM 2730 O O . ASN A 1 354 ? 74.27901 103.31303 116.08477 1.000 56.21222 354 ASN A O 1
ATOM 2735 N N . ALA A 1 355 ? 75.37609 105.11565 116.86335 1.000 57.94215 355 ALA A N 1
ATOM 2736 C CA . ALA A 1 355 ? 75.53037 105.69352 115.53076 1.000 58.21952 355 ALA A CA 1
ATOM 2737 C C . ALA A 1 355 ? 76.43691 104.83373 114.65573 1.000 56.77356 355 ALA A C 1
ATOM 2738 O O . ALA A 1 355 ? 76.11912 104.55802 113.48898 1.000 59.03966 355 ALA A O 1
ATOM 2740 N N . TYR A 1 356 ? 77.58269 104.41642 115.20243 1.000 59.24319 356 TYR A N 1
ATOM 2741 C CA . TYR A 1 356 ? 78.47767 103.51550 114.48287 1.000 59.24512 356 TYR A CA 1
ATOM 2742 C C . TYR A 1 356 ? 77.77543 102.20734 114.13900 1.000 55.25550 356 TYR A C 1
ATOM 2743 O O . TYR A 1 356 ? 77.93214 101.68059 113.03178 1.000 59.45231 356 TYR A O 1
ATOM 2752 N N . ASN A 1 357 ? 76.98455 101.67754 115.07590 1.000 58.81668 357 ASN A N 1
ATOM 2753 C CA . ASN A 1 357 ? 76.22907 100.45435 114.82738 1.000 55.48586 357 ASN A CA 1
ATOM 2754 C C . ASN A 1 357 ? 75.21366 100.64826 113.70915 1.000 56.49816 357 ASN A C 1
ATOM 2755 O O . ASN A 1 357 ? 75.00229 99.74834 112.88696 1.000 55.56332 357 ASN A O 1
ATOM 2760 N N . CYS A 1 358 ? 74.55897 101.81065 113.67708 1.000 55.29449 358 CYS A N 1
ATOM 2761 C CA . CYS A 1 358 ? 73.60040 102.09378 112.61537 1.000 55.61780 358 CYS A CA 1
ATOM 2762 C C . CYS A 1 358 ? 74.29030 102.15330 111.26341 1.000 55.65394 358 CYS A C 1
ATOM 2763 O O . CYS A 1 358 ? 73.76188 101.65023 110.26603 1.000 62.65851 358 CYS A O 1
ATOM 2766 N N . PHE A 1 359 ? 75.47838 102.75763 111.21131 1.000 55.81404 359 PHE A N 1
ATOM 2767 C CA . PHE A 1 359 ? 76.22789 102.76775 109.95748 1.000 55.91668 359 PHE A CA 1
ATOM 2768 C C . PHE A 1 359 ? 76.63693 101.35651 109.55098 1.000 57.72643 359 PHE A C 1
ATOM 2769 O O . PHE A 1 359 ? 76.59371 101.00474 108.36464 1.000 60.00378 359 PHE A O 1
ATOM 2777 N N . MET A 1 360 ? 77.01540 100.52814 110.52733 1.000 55.00136 360 MET A N 1
ATOM 2778 C CA . MET A 1 360 ? 77.39039 99.14793 110.23469 1.000 54.16700 360 MET A CA 1
ATOM 2779 C C . MET A 1 360 ? 76.21503 98.37386 109.65189 1.000 60.78239 360 MET A C 1
ATOM 2780 O O . MET A 1 360 ? 76.35978 97.66389 108.65232 1.000 57.54101 360 MET A O 1
ATOM 2785 N N . THR A 1 361 ? 75.03580 98.50257 110.26331 1.000 63.94658 361 THR A N 1
ATOM 2786 C CA . THR A 1 361 ? 73.86872 97.78639 109.75404 1.000 56.86143 361 THR A CA 1
ATOM 2787 C C . THR A 1 361 ? 73.40121 98.34884 108.41717 1.000 63.67674 361 THR A C 1
ATOM 2788 O O . THR A 1 361 ? 72.88922 97.59899 107.57869 1.000 66.54620 361 THR A O 1
ATOM 2792 N N . PHE A 1 362 ? 73.57145 99.65568 108.19630 1.000 62.20650 362 PHE A N 1
ATOM 2793 C CA . PHE A 1 362 ? 73.15694 100.25576 106.93303 1.000 63.63603 362 PHE A CA 1
ATOM 2794 C C . PHE A 1 362 ? 74.05438 99.81014 105.78603 1.000 63.85597 362 PHE A C 1
ATOM 2795 O O . PHE A 1 362 ? 73.56965 99.54416 104.68008 1.000 63.45890 362 PHE A O 1
ATOM 2803 N N . ILE A 1 363 ? 75.35985 99.72721 106.02329 1.000 55.61122 363 ILE A N 1
ATOM 2804 C CA . ILE A 1 363 ? 76.29878 99.39869 104.95518 1.000 59.40381 363 ILE A CA 1
ATOM 2805 C C . ILE A 1 363 ? 76.43047 97.89238 104.76633 1.000 55.46998 363 ILE A C 1
ATOM 2806 O O . ILE A 1 363 ? 76.35310 97.38922 103.64236 1.000 62.13488 363 ILE A O 1
ATOM 2811 N N . TRP A 1 364 ? 76.62663 97.15010 105.85540 1.000 61.74771 364 TRP A N 1
ATOM 2812 C CA . TRP A 1 364 ? 76.87452 95.71541 105.80101 1.000 62.46520 364 TRP A CA 1
ATOM 2813 C C . TRP A 1 364 ? 75.60277 94.87868 105.78786 1.000 62.00458 364 TRP A C 1
ATOM 2814 O O . TRP A 1 364 ? 75.68399 93.67290 105.52678 1.000 57.35127 364 TRP A O 1
ATOM 2825 N N . SER A 1 365 ? 74.44389 95.47700 106.07198 1.000 60.62795 365 SER A N 1
ATOM 2826 C CA . SER A 1 365 ? 73.16021 94.76888 106.10869 1.000 60.08394 365 SER A CA 1
ATOM 2827 C C . SER A 1 365 ? 73.28805 93.62625 107.11145 1.000 56.61800 365 SER A C 1
ATOM 2828 O O . SER A 1 365 ? 73.49477 93.90169 108.30603 1.000 57.36728 365 SER A O 1
ATOM 2831 N N . ARG A 1 366 ? 73.16963 92.36490 106.70296 1.000 57.17271 366 ARG A N 1
ATOM 2832 C CA . ARG A 1 366 ? 73.43429 91.20870 107.55470 1.000 61.49028 366 ARG A CA 1
ATOM 2833 C C . ARG A 1 366 ? 74.40772 90.26884 106.86405 1.000 58.58534 366 ARG A C 1
ATOM 2834 O O . ARG A 1 366 ? 74.25181 89.04515 106.89697 1.000 55.52755 366 ARG A O 1
ATOM 2842 N N . ALA A 1 367 ? 75.43735 90.83802 106.23379 1.000 58.10143 367 ALA A N 1
ATOM 2843 C CA . ALA A 1 367 ? 76.29026 90.06276 105.33965 1.000 57.09551 367 ALA A CA 1
ATOM 2844 C C . ALA A 1 367 ? 77.11137 89.02715 106.09859 1.000 68.79052 367 ALA A C 1
ATOM 2845 O O . ALA A 1 367 ? 77.13055 87.84757 105.72787 1.000 59.31354 367 ALA A O 1
ATOM 2847 N N . ALA A 1 368 ? 77.80390 89.44443 107.15658 1.000 56.33828 368 ALA A N 1
ATOM 2848 C CA . ALA A 1 368 ? 78.75688 88.54971 107.79560 1.000 53.65109 368 ALA A CA 1
ATOM 2849 C C . ALA A 1 368 ? 79.02353 88.99696 109.22510 1.000 60.32346 368 ALA A C 1
ATOM 2850 O O . ALA A 1 368 ? 79.02307 90.19287 109.53034 1.000 51.96496 368 ALA A O 1
ATOM 2852 N N . SER A 1 369 ? 79.26378 88.01457 110.08743 1.000 51.64874 369 SER A N 1
ATOM 2853 C CA . SER A 1 369 ? 79.61443 88.23234 111.48519 1.000 51.40459 369 SER A CA 1
ATOM 2854 C C . SER A 1 369 ? 80.23606 86.93798 112.00550 1.000 54.89276 369 SER A C 1
ATOM 2855 O O . SER A 1 369 ? 80.73593 86.12292 111.22166 1.000 51.43250 369 SER A O 1
ATOM 2858 N N . PHE A 1 370 ? 80.21225 86.74863 113.32290 1.000 54.92733 370 PHE A N 1
ATOM 2859 C CA . PHE A 1 370 ? 80.60453 85.47178 113.90335 1.000 53.46062 370 PHE A CA 1
ATOM 2860 C C . PHE A 1 370 ? 79.42111 84.53105 114.07147 1.000 55.09922 370 PHE A C 1
ATOM 2861 O O . PHE A 1 370 ? 79.61414 83.37296 114.45540 1.000 51.04386 370 PHE A O 1
ATOM 2869 N N . ILE A 1 371 ? 78.20961 85.00691 113.79644 1.000 51.00681 371 ILE A N 1
ATOM 2870 C CA . ILE A 1 371 ? 77.02083 84.17283 113.76720 1.000 55.31220 371 ILE A CA 1
ATOM 2871 C C . ILE A 1 371 ? 76.53403 83.94855 112.34124 1.000 58.50412 371 ILE A C 1
ATOM 2872 O O . ILE A 1 371 ? 76.15395 82.83287 111.97940 1.000 55.14630 371 ILE A O 1
ATOM 2877 N N . TYR A 1 372 ? 76.55285 84.99400 111.51659 1.000 51.38519 372 TYR A N 1
ATOM 2878 C CA . TYR A 1 372 ? 76.18428 84.89247 110.10969 1.000 51.72008 372 TYR A CA 1
ATOM 2879 C C . TYR A 1 372 ? 77.42335 84.49228 109.31742 1.000 53.89943 372 TYR A C 1
ATOM 2880 O O . TYR A 1 372 ? 78.32183 85.31123 109.09677 1.000 51.85824 372 TYR A O 1
ATOM 2889 N N . CYS A 1 373 ? 77.47361 83.22839 108.89515 1.000 52.07514 373 CYS A N 1
ATOM 2890 C CA . CYS A 1 373 ? 78.61895 82.69760 108.16890 1.000 52.32820 373 CYS A CA 1
ATOM 2891 C C . CYS A 1 373 ? 78.21234 81.96888 106.89447 1.000 52.88530 373 CYS A C 1
ATOM 2892 O O . CYS A 1 373 ? 79.04363 81.26988 106.30311 1.000 53.22102 373 CYS A O 1
ATOM 2895 N N . GLY A 1 374 ? 76.95971 82.10726 106.46029 1.000 59.29924 374 GLY A N 1
ATOM 2896 C CA . GLY A 1 374 ? 76.46394 81.43711 105.28383 1.000 55.53403 374 GLY A CA 1
ATOM 2897 C C . GLY A 1 374 ? 76.29589 82.37125 104.10075 1.000 54.18759 374 GLY A C 1
ATOM 2898 O O . GLY A 1 374 ? 76.72788 83.52545 104.10706 1.000 60.07381 374 GLY A O 1
ATOM 2899 N N . LEU A 1 375 ? 75.64114 81.84732 103.07049 1.000 58.05001 375 LEU A N 1
ATOM 2900 C CA . LEU A 1 375 ? 75.46680 82.58957 101.83327 1.000 62.68580 375 LEU A CA 1
ATOM 2901 C C . LEU A 1 375 ? 74.32730 83.59471 101.94836 1.000 65.96505 375 LEU A C 1
ATOM 2902 O O . LEU A 1 375 ? 73.32403 83.36161 102.62859 1.000 67.91164 375 LEU A O 1
ATOM 2907 N N . ARG A 1 376 ? 74.50069 84.72731 101.27486 1.000 66.21857 376 ARG A N 1
ATOM 2908 C CA . ARG A 1 376 ? 73.45856 85.72805 101.10756 1.000 70.63886 376 ARG A CA 1
ATOM 2909 C C . ARG A 1 376 ? 73.20301 85.91846 99.62013 1.000 68.30914 376 ARG A C 1
ATOM 2910 O O . ARG A 1 376 ? 74.14560 85.97910 98.82499 1.000 74.63995 376 ARG A O 1
ATOM 2918 N N . ASN A 1 377 ? 71.92826 86.00499 99.24132 1.000 74.68169 377 ASN A N 1
ATOM 2919 C CA . ASN A 1 377 ? 71.56102 86.21610 97.84676 1.000 79.06842 377 ASN A CA 1
ATOM 2920 C C . ASN A 1 377 ? 70.78971 87.51242 97.63134 1.000 79.53711 377 ASN A C 1
ATOM 2921 O O . ASN A 1 377 ? 70.21485 87.70493 96.55324 1.000 85.26655 377 ASN A O 1
ATOM 2926 N N . GLY A 1 378 ? 70.76471 88.40333 98.61203 1.000 80.17526 378 GLY A N 1
ATOM 2927 C CA . GLY A 1 378 ? 70.09319 89.67425 98.44446 1.000 76.12556 378 GLY A CA 1
ATOM 2928 C C . GLY A 1 378 ? 69.85062 90.34828 99.78140 1.000 65.90017 378 GLY A C 1
ATOM 2929 O O . GLY A 1 378 ? 70.36777 89.92907 100.81614 1.000 73.37178 378 GLY A O 1
ATOM 2930 N N . TYR A 1 379 ? 69.04861 91.40972 99.72680 1.000 68.30137 379 TYR A N 1
ATOM 2931 C CA . TYR A 1 379 ? 68.68945 92.19762 100.89720 1.000 67.62310 379 TYR A CA 1
ATOM 2932 C C . TYR A 1 379 ? 67.23780 91.94139 101.27743 1.000 63.45382 379 TYR A C 1
ATOM 2933 O O . TYR A 1 379 ? 66.36454 91.85662 100.40862 1.000 65.66042 379 TYR A O 1
ATOM 2942 N N . GLY A 1 380 ? 66.98428 91.81770 102.57719 1.000 57.36610 380 GLY A N 1
ATOM 2943 C CA . GLY A 1 380 ? 65.61295 91.77178 103.05042 1.000 59.68189 380 GLY A CA 1
ATOM 2944 C C . GLY A 1 380 ? 64.96627 93.14038 102.93116 1.000 74.43273 380 GLY A C 1
ATOM 2945 O O . GLY A 1 380 ? 65.58806 94.16936 103.20213 1.000 64.66497 380 GLY A O 1
ATOM 2946 N N . TYR A 1 381 ? 63.70101 93.15288 102.50419 1.000 63.74273 381 TYR A N 1
ATOM 2947 C CA . TYR A 1 381 ? 63.04724 94.42686 102.22207 1.000 64.87666 381 TYR A CA 1
ATOM 2948 C C . TYR A 1 381 ? 62.85009 95.23913 103.49588 1.000 65.31255 381 TYR A C 1
ATOM 2949 O O . TYR A 1 381 ? 63.38328 96.34669 103.62574 1.000 61.32844 381 TYR A O 1
ATOM 2958 N N . ARG A 1 382 ? 62.08342 94.70483 104.45054 1.000 62.43590 382 ARG A N 1
ATOM 2959 C CA . ARG A 1 382 ? 61.84150 95.43827 105.68852 1.000 68.71440 382 ARG A CA 1
ATOM 2960 C C . ARG A 1 382 ? 63.14289 95.75834 106.41497 1.000 67.28472 382 ARG A C 1
ATOM 2961 O O . ARG A 1 382 ? 63.26503 96.82740 107.02704 1.000 68.96216 382 ARG A O 1
ATOM 2969 N N . ASP A 1 383 ? 64.13457 94.86805 106.32196 1.000 61.57073 383 ASP A N 1
ATOM 2970 C CA . ASP A 1 383 ? 65.40323 95.07736 107.01194 1.000 65.19152 383 ASP A CA 1
ATOM 2971 C C . ASP A 1 383 ? 66.12051 96.31342 106.48236 1.000 65.96204 383 ASP A C 1
ATOM 2972 O O . ASP A 1 383 ? 66.51085 97.19514 107.25354 1.000 64.42996 383 ASP A O 1
ATOM 2977 N N . THR A 1 384 ? 66.30759 96.38593 105.16101 1.000 57.98226 384 THR A N 1
ATOM 2978 C CA . THR A 1 384 ? 67.00369 97.51310 104.53833 1.000 68.26945 384 THR A CA 1
ATOM 2979 C C . THR A 1 384 ? 66.26382 98.83082 104.76144 1.000 62.18923 384 THR A C 1
ATOM 2980 O O . THR A 1 384 ? 66.86578 99.84413 105.15745 1.000 65.32351 384 THR A O 1
ATOM 2984 N N . VAL A 1 385 ? 64.95704 98.83680 104.49341 1.000 60.46223 385 VAL A N 1
ATOM 2985 C CA . VAL A 1 385 ? 64.16682 100.05222 104.65030 1.000 67.21302 385 VAL A CA 1
ATOM 2986 C C . VAL A 1 385 ? 64.23033 100.54667 106.08820 1.000 67.52035 385 VAL A C 1
ATOM 2987 O O . VAL A 1 385 ? 64.37943 101.74887 106.33871 1.000 70.30601 385 VAL A O 1
ATOM 2991 N N . GLN A 1 386 ? 64.13205 99.63111 107.05642 1.000 61.46047 386 GLN A N 1
ATOM 2992 C CA . GLN A 1 386 ? 64.19633 100.04231 108.45418 1.000 62.09089 386 GLN A CA 1
ATOM 2993 C C . GLN A 1 386 ? 65.59590 100.51605 108.83147 1.000 66.39390 386 GLN A C 1
ATOM 2994 O O . GLN A 1 386 ? 65.74428 101.47854 109.59475 1.000 63.78414 386 GLN A O 1
ATOM 3000 N N . ASP A 1 387 ? 66.63476 99.85903 108.30230 1.000 62.13287 387 ASP A N 1
ATOM 3001 C CA . ASP A 1 387 ? 68.00417 100.25755 108.61117 1.000 61.94833 387 ASP A CA 1
ATOM 3002 C C . ASP A 1 387 ? 68.30866 101.65631 108.09541 1.000 63.29755 387 ASP A C 1
ATOM 3003 O O . ASP A 1 387 ? 69.17661 102.34443 108.64623 1.000 61.93350 387 ASP A O 1
ATOM 3008 N N . ILE A 1 388 ? 67.62061 102.08519 107.03354 1.000 65.06208 388 ILE A N 1
ATOM 3009 C CA . ILE A 1 388 ? 67.83397 103.43903 106.51754 1.000 67.09679 388 ILE A CA 1
ATOM 3010 C C . ILE A 1 388 ? 67.62898 104.47923 107.61869 1.000 68.29092 388 ILE A C 1
ATOM 3011 O O . ILE A 1 388 ? 68.38187 105.45744 107.71613 1.000 69.49152 388 ILE A O 1
ATOM 3016 N N . GLN A 1 389 ? 66.62451 104.27140 108.47891 1.000 66.33617 389 GLN A N 1
ATOM 3017 C CA . GLN A 1 389 ? 66.23300 105.29464 109.44848 1.000 65.00405 389 GLN A CA 1
ATOM 3018 C C . GLN A 1 389 ? 67.36862 105.67328 110.39191 1.000 62.54233 389 GLN A C 1
ATOM 3019 O O . GLN A 1 389 ? 67.47257 106.83661 110.79849 1.000 63.01360 389 GLN A O 1
ATOM 3025 N N . GLY A 1 390 ? 68.22483 104.71558 110.75176 1.000 60.31000 390 GLY A N 1
ATOM 3026 C CA . GLY A 1 390 ? 69.22330 104.95428 111.78004 1.000 61.35099 390 GLY A CA 1
ATOM 3027 C C . GLY A 1 390 ? 70.29224 105.96173 111.40888 1.000 65.57823 390 GLY A C 1
ATOM 3028 O O . GLY A 1 390 ? 71.00407 106.44407 112.29604 1.000 62.53138 390 GLY A O 1
ATOM 3029 N N . ILE A 1 391 ? 70.42325 106.29305 110.12456 1.000 64.46318 391 ILE A N 1
ATOM 3030 C CA . ILE A 1 391 ? 71.47286 107.18526 109.65420 1.000 66.81044 391 ILE A CA 1
ATOM 3031 C C . ILE A 1 391 ? 70.91133 108.41993 108.96237 1.000 60.34537 391 ILE A C 1
ATOM 3032 O O . ILE A 1 391 ? 71.67070 109.19478 108.38085 1.000 64.25262 391 ILE A O 1
ATOM 3037 N N . ILE A 1 392 ? 69.59075 108.61867 109.01342 1.000 68.35411 392 ILE A N 1
ATOM 3038 C CA . ILE A 1 392 ? 68.96480 109.71128 108.27002 1.000 69.98399 392 ILE A CA 1
ATOM 3039 C C . ILE A 1 392 ? 69.48827 111.05909 108.75104 1.000 71.44665 392 ILE A C 1
ATOM 3040 O O . ILE A 1 392 ? 69.74362 111.96607 107.94868 1.000 71.24681 392 ILE A O 1
ATOM 3045 N N . HIS A 1 393 ? 69.67069 111.20929 110.06032 1.000 64.27818 393 HIS A N 1
ATOM 3046 C CA . HIS A 1 393 ? 70.18548 112.45355 110.61616 1.000 68.08578 393 HIS A CA 1
ATOM 3047 C C . HIS A 1 393 ? 71.70267 112.55780 110.53895 1.000 69.86059 393 HIS A C 1
ATOM 3048 O O . HIS A 1 393 ? 72.25693 113.57579 110.96652 1.000 63.66330 393 HIS A O 1
ATOM 3055 N N . LEU A 1 394 ? 72.38440 111.54296 110.00981 1.000 68.78122 394 LEU A N 1
ATOM 3056 C CA . LEU A 1 394 ? 73.83858 111.53717 109.91542 1.000 61.82054 394 LEU A CA 1
ATOM 3057 C C . LEU A 1 394 ? 74.33934 111.58968 108.48014 1.000 65.49497 394 LEU A C 1
ATOM 3058 O O . LEU A 1 394 ? 75.21552 112.39816 108.16006 1.000 63.13505 394 LEU A O 1
ATOM 3063 N N . ALA A 1 395 ? 73.80698 110.74212 107.60165 1.000 71.32413 395 ALA A N 1
ATOM 3064 C CA . ALA A 1 395 ? 74.20634 110.69222 106.19526 1.000 69.44812 395 ALA A CA 1
ATOM 3065 C C . ALA A 1 395 ? 72.94855 110.76214 105.34004 1.000 70.68959 395 ALA A C 1
ATOM 3066 O O . ALA A 1 395 ? 72.46660 109.73884 104.83426 1.000 66.97156 395 ALA A O 1
ATOM 3068 N N . PRO A 1 396 ? 72.38655 111.96002 105.15893 1.000 67.12525 396 PRO A N 1
ATOM 3069 C CA . PRO A 1 396 ? 71.11600 112.06656 104.42240 1.000 64.10250 396 PRO A CA 1
ATOM 3070 C C . PRO A 1 396 ? 71.21168 111.65405 102.96354 1.000 72.26712 396 PRO A C 1
ATOM 3071 O O . PRO A 1 396 ? 70.23954 111.11244 102.42295 1.000 73.41135 396 PRO A O 1
ATOM 3075 N N . ASP A 1 397 ? 72.34842 111.88865 102.30380 1.000 72.62528 397 ASP A N 1
ATOM 3076 C CA . ASP A 1 397 ? 72.46687 111.50626 100.89900 1.000 74.82025 397 ASP A CA 1
ATOM 3077 C C . ASP A 1 397 ? 72.55905 109.99161 100.74637 1.000 69.45559 397 ASP A C 1
ATOM 3078 O O . ASP A 1 397 ? 72.01765 109.42211 99.78865 1.000 76.71075 397 ASP A O 1
ATOM 3083 N N . MET A 1 398 ? 73.23421 109.32286 101.68529 1.000 66.14913 398 MET A N 1
ATOM 3084 C CA . MET A 1 398 ? 73.22301 107.86353 101.71616 1.000 64.30937 398 MET A CA 1
ATOM 3085 C C . MET A 1 398 ? 71.80351 107.33569 101.87841 1.000 70.09127 398 MET A C 1
ATOM 3086 O O . MET A 1 398 ? 71.39066 106.39251 101.18827 1.000 75.23506 398 MET A O 1
ATOM 3091 N N . ALA A 1 399 ? 71.04765 107.92774 102.80811 1.000 65.29213 399 ALA A N 1
ATOM 3092 C CA . ALA A 1 399 ? 69.66086 107.52679 103.00982 1.000 69.10000 399 ALA A CA 1
ATOM 3093 C C . ALA A 1 399 ? 68.83866 107.74891 101.74965 1.000 67.29448 399 ALA A C 1
ATOM 3094 O O . ALA A 1 399 ? 67.98782 106.92439 101.40429 1.000 71.62569 399 ALA A O 1
ATOM 3096 N N . LEU A 1 400 ? 69.08643 108.85309 101.04254 1.000 64.53149 400 LEU A N 1
ATOM 3097 C CA . LEU A 1 400 ? 68.36732 109.10714 99.79909 1.000 67.89462 400 LEU A CA 1
ATOM 3098 C C . LEU A 1 400 ? 68.68108 108.04746 98.75161 1.000 66.61360 400 LEU A C 1
ATOM 3099 O O . LEU A 1 400 ? 67.77733 107.55420 98.06753 1.000 67.32463 400 LEU A O 1
ATOM 3104 N N . GLU A 1 401 ? 69.95654 107.68497 98.61150 1.000 64.26916 401 GLU A N 1
ATOM 3105 C CA . GLU A 1 401 ? 70.32971 106.67127 97.62923 1.000 69.09736 401 GLU A CA 1
ATOM 3106 C C . GLU A 1 401 ? 69.68850 105.32545 97.95694 1.000 68.19220 401 GLU A C 1
ATOM 3107 O O . GLU A 1 401 ? 69.13469 104.65206 97.07623 1.000 69.62867 401 GLU A O 1
ATOM 3113 N N . LYS A 1 402 ? 69.73654 104.92461 99.22995 1.000 62.43604 402 LYS A N 1
ATOM 3114 C CA . LYS A 1 402 ? 69.15462 103.64122 99.61173 1.000 67.64527 402 LYS A CA 1
ATOM 3115 C C . LYS A 1 402 ? 67.63372 103.65683 99.49549 1.000 67.77882 402 LYS A C 1
ATOM 3116 O O . LYS A 1 402 ? 67.03200 102.63678 99.14186 1.000 66.91102 402 LYS A O 1
ATOM 3122 N N . ILE A 1 403 ? 66.99887 104.80302 99.75385 1.000 67.40921 403 ILE A N 1
ATOM 3123 C CA . ILE A 1 403 ? 65.55318 104.90852 99.58952 1.000 72.20362 403 ILE A CA 1
ATOM 3124 C C . ILE A 1 403 ? 65.17807 104.81393 98.11704 1.000 75.11622 403 ILE A C 1
ATOM 3125 O O . ILE A 1 403 ? 64.20376 104.14536 97.75398 1.000 74.04169 403 ILE A O 1
ATOM 3130 N N . ARG A 1 404 ? 65.93570 105.49014 97.24957 1.000 77.66194 404 ARG A N 1
ATOM 3131 C CA . ARG A 1 404 ? 65.75273 105.33902 95.80987 1.000 74.94132 404 ARG A CA 1
ATOM 3132 C C . ARG A 1 404 ? 65.83008 103.87356 95.40707 1.000 74.91144 404 ARG A C 1
ATOM 3133 O O . ARG A 1 404 ? 64.97353 103.36789 94.67082 1.000 73.98808 404 ARG A O 1
ATOM 3141 N N . PHE A 1 405 ? 66.86226 103.17643 95.88931 1.000 67.91845 405 PHE A N 1
ATOM 3142 C CA . PHE A 1 405 ? 67.04073 101.77004 95.54138 1.000 64.57964 405 PHE A CA 1
ATOM 3143 C C . PHE A 1 405 ? 65.86073 100.92934 96.01861 1.000 67.26660 405 PHE A C 1
ATOM 3144 O O . PHE A 1 405 ? 65.32304 100.10557 95.26846 1.000 70.22997 405 PHE A O 1
ATOM 3152 N N . MET A 1 406 ? 65.43436 101.13605 97.26593 1.000 63.80203 406 MET A N 1
ATOM 3153 C CA . MET A 1 406 ? 64.35199 100.33216 97.82520 1.000 63.66269 406 MET A CA 1
ATOM 3154 C C . MET A 1 406 ? 63.03084 100.61266 97.11625 1.000 73.40465 406 MET A C 1
ATOM 3155 O O . MET A 1 406 ? 62.20860 99.70594 96.93983 1.000 71.21903 406 MET A O 1
ATOM 3160 N N . LEU A 1 407 ? 62.80500 101.86262 96.70539 1.000 70.63268 407 LEU A N 1
ATOM 3161 C CA . LEU A 1 407 ? 61.60551 102.17717 95.93667 1.000 74.38747 407 LEU A CA 1
ATOM 3162 C C . LEU A 1 407 ? 61.66336 101.53969 94.55577 1.000 76.25771 407 LEU A C 1
ATOM 3163 O O . LEU A 1 407 ? 60.63946 101.08519 94.03145 1.000 69.10957 407 LEU A O 1
ATOM 3168 N N . SER A 1 408 ? 62.85493 101.49068 93.95369 1.000 73.38983 408 SER A N 1
ATOM 3169 C CA . SER A 1 408 ? 63.03030 100.73090 92.72189 1.000 74.54667 408 SER A CA 1
ATOM 3170 C C . SER A 1 408 ? 62.86415 99.23320 92.94725 1.000 81.78888 408 SER A C 1
ATOM 3171 O O . SER A 1 408 ? 62.65744 98.49109 91.98084 1.000 77.22930 408 SER A O 1
ATOM 3174 N N . ALA A 1 409 ? 62.96039 98.77586 94.19421 1.000 72.01900 409 ALA A N 1
ATOM 3175 C CA . ALA A 1 409 ? 62.71334 97.38223 94.53957 1.000 76.72498 409 ALA A CA 1
ATOM 3176 C C . ALA A 1 409 ? 61.24171 97.08751 94.80077 1.000 81.64636 409 ALA A C 1
ATOM 3177 O O . ALA A 1 409 ? 60.90405 95.94917 95.14504 1.000 76.15422 409 ALA A O 1
ATOM 3179 N N . GLN A 1 410 ? 60.36698 98.08014 94.65659 1.000 74.67889 410 GLN A N 1
ATOM 3180 C CA . GLN A 1 410 ? 58.93509 97.87060 94.81616 1.000 77.19117 410 GLN A CA 1
ATOM 3181 C C . GLN A 1 410 ? 58.33570 97.34455 93.51836 1.000 78.37674 410 GLN A C 1
ATOM 3182 O O . GLN A 1 410 ? 58.75533 97.72840 92.42253 1.000 77.54788 410 GLN A O 1
ATOM 3188 N N . ALA A 1 411 ? 57.34603 96.46476 93.64590 1.000 80.82212 411 ALA A N 1
ATOM 3189 C CA . ALA A 1 411 ? 56.76706 95.79749 92.49165 1.000 81.84624 411 ALA A CA 1
ATOM 3190 C C . ALA A 1 411 ? 55.59619 96.59958 91.92464 1.000 80.68024 411 ALA A C 1
ATOM 3191 O O . ALA A 1 411 ? 55.24203 97.67309 92.41816 1.000 77.57326 411 ALA A O 1
ATOM 3193 N N . ASP A 1 412 ? 54.98279 96.05551 90.86828 1.000 91.23610 412 ASP A N 1
ATOM 3194 C CA . ASP A 1 412 ? 53.86603 96.72890 90.20890 1.000 86.30098 412 ASP A CA 1
ATOM 3195 C C . ASP A 1 412 ? 52.69211 96.92924 91.15490 1.000 86.35211 412 ASP A C 1
ATOM 3196 O O . ASP A 1 412 ? 52.12514 98.02514 91.23840 1.000 80.22754 412 ASP A O 1
ATOM 3201 N N . ASN A 1 413 ? 52.28848 95.86463 91.84957 1.000 84.94608 413 ASN A N 1
ATOM 3202 C CA . ASN A 1 413 ? 51.10547 95.92968 92.69626 1.000 81.13264 413 ASN A CA 1
ATOM 3203 C C . ASN A 1 413 ? 51.28452 96.87950 93.87141 1.000 77.39122 413 ASN A C 1
ATOM 3204 O O . ASN A 1 413 ? 50.28924 97.28156 94.48046 1.000 86.39323 413 ASN A O 1
ATOM 3209 N N . GLY A 1 414 ? 52.52037 97.25442 94.19359 1.000 74.47707 414 GLY A N 1
ATOM 3210 C CA . GLY A 1 414 ? 52.81572 98.12809 95.30490 1.000 73.41929 414 GLY A CA 1
ATOM 3211 C C . GLY A 1 414 ? 53.51260 97.44172 96.45742 1.000 77.57365 414 GLY A C 1
ATOM 3212 O O . GLY A 1 414 ? 54.04242 98.12773 97.34214 1.000 75.25804 414 GLY A O 1
ATOM 3213 N N . GLY A 1 415 ? 53.52358 96.11102 96.47720 1.000 71.32853 415 GLY A N 1
ATOM 3214 C CA . GLY A 1 415 ? 54.24696 95.39605 97.50575 1.000 82.09305 415 GLY A CA 1
ATOM 3215 C C . GLY A 1 415 ? 55.73050 95.30889 97.19949 1.000 80.00548 415 GLY A C 1
ATOM 3216 O O . GLY A 1 415 ? 56.16176 95.33963 96.04730 1.000 77.47724 415 GLY A O 1
ATOM 3217 N N . GLY A 1 416 ? 56.52454 95.20695 98.26075 1.000 76.59902 416 GLY A N 1
ATOM 3218 C CA . GLY A 1 416 ? 57.96342 95.10323 98.11855 1.000 72.09544 416 GLY A CA 1
ATOM 3219 C C . GLY A 1 416 ? 58.39044 93.66063 97.90481 1.000 66.97838 416 GLY A C 1
ATOM 3220 O O . GLY A 1 416 ? 57.82159 92.73691 98.48482 1.000 70.34022 416 GLY A O 1
ATOM 3221 N N . LEU A 1 417 ? 59.38789 93.48056 97.04634 1.000 68.15953 417 LEU A N 1
ATOM 3222 C CA . LEU A 1 417 ? 59.98854 92.16585 96.88452 1.000 67.50152 417 LEU A CA 1
ATOM 3223 C C . LEU A 1 417 ? 60.55209 91.71086 98.22660 1.000 68.71270 417 LEU A C 1
ATOM 3224 O O . LEU A 1 417 ? 61.31710 92.45767 98.85347 1.000 62.78710 417 LEU A O 1
ATOM 3229 N N . PRO A 1 418 ? 60.18798 90.51913 98.71191 1.000 63.44472 418 PRO A N 1
ATOM 3230 C CA . PRO A 1 418 ? 60.70454 90.08375 100.02101 1.000 69.35346 418 PRO A CA 1
ATOM 3231 C C . PRO A 1 418 ? 62.21962 90.06294 100.07961 1.000 63.45199 418 PRO A C 1
ATOM 3232 O O . PRO A 1 418 ? 62.80311 90.40219 101.11664 1.000 67.01303 418 PRO A O 1
ATOM 3236 N N . LEU A 1 419 ? 62.87426 89.69178 98.98210 1.000 66.79844 419 LEU A N 1
ATOM 3237 C CA . LEU A 1 419 ? 64.32624 89.73888 98.87705 1.000 73.05113 419 LEU A CA 1
ATOM 3238 C C . LEU A 1 419 ? 64.69655 90.51002 97.62044 1.000 72.52486 419 LEU A C 1
ATOM 3239 O O . LEU A 1 419 ? 64.24629 90.16549 96.52240 1.000 72.39609 419 LEU A O 1
ATOM 3244 N N . VAL A 1 420 ? 65.50872 91.54815 97.78250 1.000 64.87214 420 VAL A N 1
ATOM 3245 C CA . VAL A 1 420 ? 66.00054 92.33796 96.66009 1.000 66.79589 420 VAL A CA 1
ATOM 3246 C C . VAL A 1 420 ? 67.34578 91.76770 96.23221 1.000 71.64124 420 VAL A C 1
ATOM 3247 O O . VAL A 1 420 ? 68.29752 91.74952 97.01932 1.000 71.04713 420 VAL A O 1
ATOM 3251 N N . LYS A 1 421 ? 67.42460 91.30185 94.98740 1.000 71.84502 421 LYS A N 1
ATOM 3252 C CA . LYS A 1 421 ? 68.64781 90.68548 94.49270 1.000 66.30227 421 LYS A CA 1
ATOM 3253 C C . LYS A 1 421 ? 69.79577 91.68880 94.48236 1.000 79.82400 421 LYS A C 1
ATOM 3254 O O . LYS A 1 421 ? 69.59145 92.90218 94.38956 1.000 80.38027 421 LYS A O 1
ATOM 3260 N N . PHE A 1 422 ? 71.02110 91.16637 94.58993 1.000 81.61053 422 PHE A N 1
ATOM 3261 C CA . PHE A 1 422 ? 72.19677 92.01615 94.43332 1.000 74.86083 422 PHE A CA 1
ATOM 3262 C C . PHE A 1 422 ? 72.29562 92.56355 93.01649 1.000 81.03865 422 PHE A C 1
ATOM 3263 O O . PHE A 1 422 ? 72.81390 93.66693 92.81122 1.000 80.81429 422 PHE A O 1
ATOM 3271 N N . THR A 1 423 ? 71.80787 91.80714 92.03166 1.000 77.02785 423 THR A N 1
ATOM 3272 C CA . THR A 1 423 ? 71.72800 92.25547 90.64784 1.000 72.55810 423 THR A CA 1
ATOM 3273 C C . THR A 1 423 ? 70.38007 92.88333 90.31726 1.000 77.47580 423 THR A C 1
ATOM 3274 O O . THR A 1 423 ? 69.90220 92.75255 89.18187 1.000 84.94837 423 THR A O 1
ATOM 3278 N N . HIS A 1 424 ? 69.75173 93.55334 91.28455 1.000 77.10615 424 HIS A N 1
ATOM 3279 C CA . HIS A 1 424 ? 68.42452 94.12970 91.10406 1.000 74.71771 424 HIS A CA 1
ATOM 3280 C C . HIS A 1 424 ? 68.40534 95.11050 89.93907 1.000 78.94281 424 HIS A C 1
ATOM 3281 O O . HIS A 1 424 ? 69.06248 96.15520 89.98728 1.000 77.21597 424 HIS A O 1
ATOM 3288 N N . ASN A 1 425 ? 67.65947 94.77737 88.88878 1.000 77.49666 425 ASN A N 1
ATOM 3289 C CA . ASN A 1 425 ? 67.56843 95.60441 87.68494 1.000 78.54459 425 ASN A CA 1
ATOM 3290 C C . ASN A 1 425 ? 66.13613 96.08777 87.51056 1.000 78.77221 425 ASN A C 1
ATOM 3291 O O . ASN A 1 425 ? 65.28570 95.34094 86.99349 1.000 76.03485 425 ASN A O 1
ATOM 3296 N N . PRO A 1 426 ? 65.81815 97.31486 87.92442 1.000 80.83786 426 PRO A N 1
ATOM 3297 C CA . PRO A 1 426 ? 64.43435 97.79776 87.80913 1.000 81.76902 426 PRO A CA 1
ATOM 3298 C C . PRO A 1 426 ? 63.95022 97.77285 86.36627 1.000 88.80088 426 PRO A C 1
ATOM 3299 O O . PRO A 1 426 ? 64.66907 98.15595 85.44052 1.000 86.66563 426 PRO A O 1
ATOM 3303 N N . GLY A 1 427 ? 62.71301 97.30884 86.18512 1.000 92.39389 427 GLY A N 1
ATOM 3304 C CA . GLY A 1 427 ? 62.12327 97.16400 84.87379 1.000 84.28481 427 GLY A CA 1
ATOM 3305 C C . GLY A 1 427 ? 62.30991 95.80565 84.23347 1.000 84.89040 427 GLY A C 1
ATOM 3306 O O . GLY A 1 427 ? 61.64933 95.51838 83.22690 1.000 90.13678 427 GLY A O 1
ATOM 3307 N N . HIS A 1 428 ? 63.18043 94.95587 84.78640 1.000 84.91811 428 HIS A N 1
ATOM 3308 C CA . HIS A 1 428 ? 63.47428 93.65239 84.20225 1.000 76.14431 428 HIS A CA 1
ATOM 3309 C C . HIS A 1 428 ? 63.46220 92.53941 85.24528 1.000 77.10008 428 HIS A C 1
ATOM 3310 O O . HIS A 1 428 ? 63.96441 91.44374 84.97677 1.000 86.04679 428 HIS A O 1
ATOM 3317 N N . GLU A 1 429 ? 62.90025 92.78917 86.42246 1.000 82.04823 429 GLU A N 1
ATOM 3318 C CA . GLU A 1 429 ? 62.95106 91.84232 87.52626 1.000 77.96987 429 GLU A CA 1
ATOM 3319 C C . GLU A 1 429 ? 61.67996 91.00371 87.59694 1.000 77.64904 429 GLU A C 1
ATOM 3320 O O . GLU A 1 429 ? 60.61568 91.39362 87.11054 1.000 83.27559 429 GLU A O 1
ATOM 3326 N N . ASP A 1 430 ? 61.80897 89.83583 88.22172 1.000 80.08410 430 ASP A N 1
ATOM 3327 C CA . ASP A 1 430 ? 60.67201 88.97240 88.48460 1.000 78.86154 430 ASP A CA 1
ATOM 3328 C C . ASP A 1 430 ? 60.08820 89.28644 89.86193 1.000 81.79953 430 ASP A C 1
ATOM 3329 O O . ASP A 1 430 ? 60.57675 90.14862 90.59609 1.000 75.68882 430 ASP A O 1
ATOM 3334 N N . THR A 1 431 ? 59.03511 88.56704 90.21974 1.000 86.01933 431 THR A N 1
ATOM 3335 C CA . THR A 1 431 ? 58.23204 88.84789 91.39747 1.000 76.97049 431 THR A CA 1
ATOM 3336 C C . THR A 1 431 ? 57.84503 87.52654 92.04356 1.000 80.03403 431 THR A C 1
ATOM 3337 O O . THR A 1 431 ? 57.93856 86.47146 91.40762 1.000 80.28294 431 THR A O 1
ATOM 3341 N N . PRO A 1 432 ? 57.44033 87.54554 93.31895 1.000 84.62950 432 PRO A N 1
ATOM 3342 C CA . PRO A 1 432 ? 56.93594 86.30932 93.94366 1.000 89.67984 432 PRO A CA 1
ATOM 3343 C C . PRO A 1 432 ? 55.86237 85.59042 93.13963 1.000 92.49515 432 PRO A C 1
ATOM 3344 O O . PRO A 1 432 ? 55.72807 84.36601 93.26494 1.000 98.99354 432 PRO A O 1
ATOM 3348 N N . ASP A 1 433 ? 55.09264 86.30739 92.31656 1.000 90.48517 433 ASP A N 1
ATOM 3349 C CA . ASP A 1 433 ? 54.10993 85.66323 91.45292 1.000 88.92416 433 ASP A CA 1
ATOM 3350 C C . ASP A 1 433 ? 54.74838 84.91538 90.28891 1.000 90.27953 433 ASP A C 1
ATOM 3351 O O . ASP A 1 433 ? 54.03199 84.23315 89.54854 1.000 98.68047 433 ASP A O 1
ATOM 3356 N N . ASP A 1 434 ? 56.06150 85.03003 90.10715 1.000 90.27399 434 ASP A N 1
ATOM 3357 C CA . ASP A 1 434 ? 56.78605 84.31347 89.06718 1.000 88.81602 434 ASP A CA 1
ATOM 3358 C C . ASP A 1 434 ? 57.52266 83.12604 89.67391 1.000 94.64870 434 ASP A C 1
ATOM 3359 O O . ASP A 1 434 ? 58.07129 83.21938 90.77617 1.000 93.04053 434 ASP A O 1
ATOM 3364 N N . ALA A 1 435 ? 57.53414 82.00717 88.94483 1.000 91.97619 435 ALA A N 1
ATOM 3365 C CA . ALA A 1 435 ? 58.20419 80.81063 89.44361 1.000 83.48214 435 ALA A CA 1
ATOM 3366 C C . ALA A 1 435 ? 59.71828 80.97492 89.45457 1.000 92.36295 435 ALA A C 1
ATOM 3367 O O . ALA A 1 435 ? 60.39632 80.41048 90.32321 1.000 93.95666 435 ALA A O 1
ATOM 3369 N N . SER A 1 436 ? 60.26260 81.74010 88.50449 1.000 91.54271 436 SER A N 1
ATOM 3370 C CA . SER A 1 436 ? 61.70596 81.94946 88.45517 1.000 93.18379 436 SER A CA 1
ATOM 3371 C C . SER A 1 436 ? 62.20034 82.68113 89.69576 1.000 98.10769 436 SER A C 1
ATOM 3372 O O . SER A 1 436 ? 63.26618 82.35724 90.23238 1.000 95.95472 436 SER A O 1
ATOM 3375 N N . TYR A 1 437 ? 61.43824 83.67176 90.16700 1.000 95.07431 437 TYR A N 1
ATOM 3376 C CA . TYR A 1 437 ? 61.82873 84.39231 91.37467 1.000 92.04303 437 TYR A CA 1
ATOM 3377 C C . TYR A 1 437 ? 61.80936 83.47590 92.59085 1.000 86.62069 437 TYR A C 1
ATOM 3378 O O . TYR A 1 437 ? 62.73349 83.50330 93.41194 1.000 84.52036 437 TYR A O 1
ATOM 3387 N N . VAL A 1 438 ? 60.76151 82.65893 92.72503 1.000 90.42011 438 VAL A N 1
ATOM 3388 C CA . VAL A 1 438 ? 60.67548 81.73931 93.85661 1.000 94.65499 438 VAL A CA 1
ATOM 3389 C C . VAL A 1 438 ? 61.83075 80.74751 93.82526 1.000 90.75547 438 VAL A C 1
ATOM 3390 O O . VAL A 1 438 ? 62.42699 80.43199 94.86248 1.000 85.33956 438 VAL A O 1
ATOM 3394 N N . LYS A 1 439 ? 62.17449 80.25098 92.63442 1.000 97.06453 439 LYS A N 1
ATOM 3395 C CA . LYS A 1 439 ? 63.27875 79.30341 92.52248 1.000 105.60499 439 LYS A CA 1
ATOM 3396 C C . LYS A 1 439 ? 64.61652 79.96839 92.82650 1.000 101.79714 439 LYS A C 1
ATOM 3397 O O . LYS A 1 439 ? 65.49823 79.35164 93.43595 1.000 110.12110 439 LYS A O 1
ATOM 3403 N N . GLU A 1 440 ? 64.78178 81.22914 92.42302 1.000 92.40318 440 GLU A N 1
ATOM 3404 C CA . GLU A 1 440 ? 66.07215 81.89678 92.55699 1.000 87.04717 440 GLU A CA 1
ATOM 3405 C C . GLU A 1 440 ? 66.29333 82.42448 93.97071 1.000 86.92774 440 GLU A C 1
ATOM 3406 O O . GLU A 1 440 ? 67.35657 82.20732 94.56244 1.000 87.37958 440 GLU A O 1
ATOM 3412 N N . THR A 1 441 ? 65.30372 83.12161 94.52704 1.000 87.84818 441 THR A N 1
ATOM 3413 C CA . THR A 1 441 ? 65.47308 83.77721 95.81849 1.000 85.10246 441 THR A CA 1
ATOM 3414 C C . THR A 1 441 ? 65.01561 82.92421 96.99342 1.000 83.97635 441 THR A C 1
ATOM 3415 O O . THR A 1 441 ? 65.51494 83.10782 98.11003 1.000 77.94011 441 THR A O 1
ATOM 3419 N N . GLY A 1 442 ? 64.08307 82.00191 96.77730 1.000 83.95294 442 GLY A N 1
ATOM 3420 C CA . GLY A 1 442 ? 63.57965 81.17365 97.85193 1.000 79.59269 442 GLY A CA 1
ATOM 3421 C C . GLY A 1 442 ? 62.43942 81.76653 98.64756 1.000 78.88759 442 GLY A C 1
ATOM 3422 O O . GLY A 1 442 ? 62.05052 81.18554 99.66793 1.000 80.69488 442 GLY A O 1
ATOM 3423 N N . HIS A 1 443 ? 61.89546 82.90474 98.22408 1.000 86.37968 443 HIS A N 1
ATOM 3424 C CA . HIS A 1 443 ? 60.73424 83.49666 98.87070 1.000 80.16144 443 HIS A CA 1
ATOM 3425 C C . HIS A 1 443 ? 59.51668 83.27585 97.98868 1.000 75.07370 443 HIS A C 1
ATOM 3426 O O . HIS A 1 443 ? 59.49396 83.75895 96.84691 1.000 83.11825 443 HIS A O 1
ATOM 3433 N N . PRO A 1 444 ? 58.49527 82.55746 98.45759 1.000 84.94683 444 PRO A N 1
ATOM 3434 C CA . PRO A 1 444 ? 57.41356 82.14151 97.55497 1.000 82.42273 444 PRO A CA 1
ATOM 3435 C C . PRO A 1 444 ? 56.27737 83.14422 97.42506 1.000 86.79535 444 PRO A C 1
ATOM 3436 O O . PRO A 1 444 ? 55.57997 83.15220 96.40574 1.000 91.55799 444 PRO A O 1
ATOM 3440 N N . ALA A 1 445 ? 56.06991 83.98781 98.43394 1.000 75.96497 445 ALA A N 1
ATOM 3441 C CA . ALA A 1 445 ? 54.91714 84.87581 98.45034 1.000 82.73717 445 ALA A CA 1
ATOM 3442 C C . ALA A 1 445 ? 55.31950 86.24340 98.98390 1.000 79.29882 445 ALA A C 1
ATOM 3443 O O . ALA A 1 445 ? 56.39174 86.42144 99.56785 1.000 77.53198 445 ALA A O 1
ATOM 3445 N N . TYR A 1 446 ? 54.43888 87.21706 98.76587 1.000 83.07415 446 TYR A N 1
ATOM 3446 C CA . TYR A 1 446 ? 54.63126 88.54938 99.31683 1.000 76.52308 446 TYR A CA 1
ATOM 3447 C C . TYR A 1 446 ? 54.39572 88.54443 100.82194 1.000 73.89848 446 TYR A C 1
ATOM 3448 O O . TYR A 1 446 ? 53.62677 87.73873 101.35267 1.000 72.93084 446 TYR A O 1
ATOM 3457 N N . ARG A 1 447 ? 55.05912 89.46512 101.50871 1.000 76.18818 447 ARG A N 1
ATOM 3458 C CA . ARG A 1 447 ? 54.84943 89.67096 102.93183 1.000 68.26273 447 ARG A CA 1
ATOM 3459 C C . ARG A 1 447 ? 54.01967 90.92915 103.15263 1.000 75.03717 447 ARG A C 1
ATOM 3460 O O . ARG A 1 447 ? 54.11800 91.90153 102.40012 1.000 81.57051 447 ARG A O 1
ATOM 3468 N N . ALA A 1 448 ? 53.18790 90.89548 104.19492 1.000 76.46145 448 ALA A N 1
ATOM 3469 C CA . ALA A 1 448 ? 52.14555 91.90370 104.34327 1.000 67.25611 448 ALA A CA 1
ATOM 3470 C C . ALA A 1 448 ? 52.67736 93.25214 104.80918 1.000 70.17908 448 ALA A C 1
ATOM 3471 O O . ALA A 1 448 ? 51.98607 94.26276 104.64454 1.000 76.72085 448 ALA A O 1
ATOM 3473 N N . ASP A 1 449 ? 53.88357 93.30141 105.37059 1.000 65.64586 449 ASP A N 1
ATOM 3474 C CA . ASP A 1 449 ? 54.36917 94.50732 106.02309 1.000 65.97182 449 ASP A CA 1
ATOM 3475 C C . ASP A 1 449 ? 55.51882 95.19314 105.29898 1.000 70.02244 449 ASP A C 1
ATOM 3476 O O . ASP A 1 449 ? 55.87360 96.31480 105.67779 1.000 68.91078 449 ASP A O 1
ATOM 3481 N N . ASP A 1 450 ? 56.09738 94.56408 104.27079 1.000 70.75664 450 ASP A N 1
ATOM 3482 C CA . ASP A 1 450 ? 57.35018 95.05142 103.69401 1.000 67.22044 450 ASP A CA 1
ATOM 3483 C C . ASP A 1 450 ? 57.22267 96.49169 103.20399 1.000 72.73084 450 ASP A C 1
ATOM 3484 O O . ASP A 1 450 ? 58.00572 97.36341 103.59920 1.000 71.13150 450 ASP A O 1
ATOM 3489 N N . ALA A 1 451 ? 56.23279 96.76489 102.34834 1.000 67.84200 451 ALA A N 1
ATOM 3490 C CA . ALA A 1 451 ? 56.12271 98.09437 101.75201 1.000 73.01122 451 ALA A CA 1
ATOM 3491 C C . ALA A 1 451 ? 55.74340 99.15761 102.77796 1.000 70.88159 451 ALA A C 1
ATOM 3492 O O . ALA A 1 451 ? 56.14311 100.31972 102.63656 1.000 72.47053 451 ALA A O 1
ATOM 3494 N N . LEU A 1 452 ? 54.98589 98.78399 103.81397 1.000 73.12228 452 LEU A N 1
ATOM 3495 C CA . LEU A 1 452 ? 54.52715 99.76498 104.79457 1.000 72.44787 452 LEU A CA 1
ATOM 3496 C C . LEU A 1 452 ? 55.69176 100.47033 105.47884 1.000 74.59847 452 LEU A C 1
ATOM 3497 O O . LEU A 1 452 ? 55.59379 101.66133 105.80320 1.000 71.57603 452 LEU A O 1
ATOM 3502 N N . TRP A 1 453 ? 56.80669 99.76308 105.68411 1.000 73.17186 453 TRP A N 1
ATOM 3503 C CA . TRP A 1 453 ? 57.97355 100.36393 106.32021 1.000 71.08227 453 TRP A CA 1
ATOM 3504 C C . TRP A 1 453 ? 58.51692 101.55322 105.53987 1.000 71.29264 453 TRP A C 1
ATOM 3505 O O . TRP A 1 453 ? 59.26291 102.35973 106.10576 1.000 74.63727 453 TRP A O 1
ATOM 3516 N N . LEU A 1 454 ? 58.16405 101.68195 104.25741 1.000 73.08445 454 LEU A N 1
ATOM 3517 C CA . LEU A 1 454 ? 58.60210 102.84251 103.49057 1.000 70.21288 454 LEU A CA 1
ATOM 3518 C C . LEU A 1 454 ? 58.04030 104.13603 104.06172 1.000 75.35142 454 LEU A C 1
ATOM 3519 O O . LEU A 1 454 ? 58.67130 105.19225 103.94051 1.000 73.87217 454 LEU A O 1
ATOM 3524 N N . PHE A 1 455 ? 56.86326 104.07635 104.69524 1.000 71.59086 455 PHE A N 1
ATOM 3525 C CA . PHE A 1 455 ? 56.19353 105.31694 105.08410 1.000 70.48564 455 PHE A CA 1
ATOM 3526 C C . PHE A 1 455 ? 56.89561 106.02139 106.23782 1.000 70.42305 455 PHE A C 1
ATOM 3527 O O . PHE A 1 455 ? 57.15867 107.23140 106.12067 1.000 78.64016 455 PHE A O 1
ATOM 3535 N N . PRO A 1 456 ? 57.22986 105.36545 107.35474 1.000 69.41112 456 PRO A N 1
ATOM 3536 C CA . PRO A 1 456 ? 58.03377 106.06752 108.36735 1.000 68.34894 456 PRO A CA 1
ATOM 3537 C C . PRO A 1 456 ? 59.41607 106.44420 107.86797 1.000 74.72076 456 PRO A C 1
ATOM 3538 O O . PRO A 1 456 ? 59.96340 107.46621 108.29792 1.000 76.00223 456 PRO A O 1
ATOM 3542 N N . THR A 1 457 ? 59.99193 105.65845 106.95703 1.000 70.68948 457 THR A N 1
ATOM 3543 C CA . THR A 1 457 ? 61.33822 105.94437 106.47186 1.000 68.98754 457 THR A CA 1
ATOM 3544 C C . THR A 1 457 ? 61.34919 107.17936 105.57594 1.000 67.28749 457 THR A C 1
ATOM 3545 O O . THR A 1 457 ? 61.97109 108.19656 105.90929 1.000 72.31284 457 THR A O 1
ATOM 3549 N N . VAL A 1 458 ? 60.64600 107.11028 104.43900 1.000 65.51780 458 VAL A N 1
ATOM 3550 C CA . VAL A 1 458 ? 60.66555 108.19859 103.45937 1.000 75.22675 458 VAL A CA 1
ATOM 3551 C C . VAL A 1 458 ? 60.31649 109.52460 104.12319 1.000 77.15791 458 VAL A C 1
ATOM 3552 O O . VAL A 1 458 ? 61.04313 110.51830 103.98844 1.000 72.49015 458 VAL A O 1
ATOM 3556 N N . TYR A 1 459 ? 59.20351 109.55108 104.86331 1.000 71.23393 459 TYR A N 1
ATOM 3557 C CA . TYR A 1 459 ? 58.81964 110.75222 105.59804 1.000 68.74056 459 TYR A CA 1
ATOM 3558 C C . TYR A 1 459 ? 59.97805 111.27816 106.43298 1.000 76.09875 459 TYR A C 1
ATOM 3559 O O . TYR A 1 459 ? 60.37259 112.44510 106.30737 1.000 70.52999 459 TYR A O 1
ATOM 3568 N N . LYS A 1 460 ? 60.56279 110.41110 107.26633 1.000 71.07096 460 LYS A N 1
ATOM 3569 C CA . LYS A 1 460 ? 61.62507 110.85938 108.15852 1.000 76.98210 460 LYS A CA 1
ATOM 3570 C C . LYS A 1 460 ? 62.81297 111.39858 107.37752 1.000 71.61675 460 LYS A C 1
ATOM 3571 O O . LYS A 1 460 ? 63.53561 112.27058 107.87363 1.000 77.25090 460 LYS A O 1
ATOM 3577 N N . TYR A 1 461 ? 63.02086 110.91407 106.15098 1.000 66.03033 461 TYR A N 1
ATOM 3578 C CA . TYR A 1 461 ? 64.06413 111.49577 105.31640 1.000 66.91837 461 TYR A CA 1
ATOM 3579 C C . TYR A 1 461 ? 63.66896 112.89465 104.86233 1.000 69.72046 461 TYR A C 1
ATOM 3580 O O . TYR A 1 461 ? 64.42997 113.85497 105.03462 1.000 70.02750 461 TYR A O 1
ATOM 3589 N N . ILE A 1 462 ? 62.46614 113.03070 104.29909 1.000 70.11999 462 ILE A N 1
ATOM 3590 C CA . ILE A 1 462 ? 62.05244 114.31437 103.74365 1.000 70.05204 462 ILE A CA 1
ATOM 3591 C C . ILE A 1 462 ? 61.91969 115.35067 104.85003 1.000 74.39553 462 ILE A C 1
ATOM 3592 O O . ILE A 1 462 ? 62.22969 116.53248 104.65528 1.000 77.01725 462 ILE A O 1
ATOM 3597 N N . ALA A 1 463 ? 61.47545 114.92260 106.03366 1.000 70.13520 463 ALA A N 1
ATOM 3598 C CA . ALA A 1 463 ? 61.42513 115.83082 107.17188 1.000 70.65372 463 ALA A CA 1
ATOM 3599 C C . ALA A 1 463 ? 62.81950 116.27772 107.58954 1.000 82.17045 463 ALA A C 1
ATOM 3600 O O . ALA A 1 463 ? 63.00201 117.42413 108.01788 1.000 71.28763 463 ALA A O 1
ATOM 3602 N N . GLU A 1 464 ? 63.81610 115.39671 107.45977 1.000 76.17814 464 GLU A N 1
ATOM 3603 C CA . GLU A 1 464 ? 65.17007 115.75601 107.86589 1.000 72.05857 464 GLU A CA 1
ATOM 3604 C C . GLU A 1 464 ? 65.81885 116.71573 106.87723 1.000 77.74114 464 GLU A C 1
ATOM 3605 O O . GLU A 1 464 ? 66.59016 117.59430 107.28124 1.000 69.57488 464 GLU A O 1
ATOM 3611 N N . THR A 1 465 ? 65.51072 116.57625 105.58933 1.000 69.54288 465 THR A N 1
ATOM 3612 C CA . THR A 1 465 ? 66.20111 117.31326 104.54127 1.000 70.22309 465 THR A CA 1
ATOM 3613 C C . THR A 1 465 ? 65.38614 118.44607 103.93965 1.000 77.72455 465 THR A C 1
ATOM 3614 O O . THR A 1 465 ? 65.96759 119.44476 103.51145 1.000 72.70343 465 THR A O 1
ATOM 3618 N N . GLY A 1 466 ? 64.06312 118.32340 103.89881 1.000 74.47187 466 GLY A N 1
ATOM 3619 C CA . GLY A 1 466 ? 63.25737 119.27467 103.16663 1.000 74.71481 466 GLY A CA 1
ATOM 3620 C C . GLY A 1 466 ? 63.28717 119.09190 101.66835 1.000 76.78112 466 GLY A C 1
ATOM 3621 O O . GLY A 1 466 ? 62.78885 119.95984 100.94262 1.000 76.46504 466 GLY A O 1
ATOM 3622 N N . ASN A 1 467 ? 63.86043 117.99041 101.18163 1.000 73.32584 467 ASN A N 1
ATOM 3623 C CA . ASN A 1 467 ? 63.93323 117.69726 99.75099 1.000 75.60861 467 ASN A CA 1
ATOM 3624 C C . ASN A 1 467 ? 62.52525 117.41138 99.23566 1.000 74.54127 467 ASN A C 1
ATOM 3625 O O . ASN A 1 467 ? 62.10794 116.26473 99.05796 1.000 78.83637 467 ASN A O 1
ATOM 3630 N N . MET A 1 468 ? 61.77637 118.48949 98.99379 1.000 76.10459 468 MET A N 1
ATOM 3631 C CA . MET A 1 468 ? 60.41780 118.34677 98.47971 1.000 77.13387 468 MET A CA 1
ATOM 3632 C C . MET A 1 468 ? 60.41761 117.76395 97.07208 1.000 81.73068 468 MET A C 1
ATOM 3633 O O . MET A 1 468 ? 59.51767 116.99486 96.71112 1.000 88.81879 468 MET A O 1
ATOM 3638 N N . ASP A 1 469 ? 61.42847 118.10698 96.26875 1.000 85.86018 469 ASP A N 1
ATOM 3639 C CA . ASP A 1 469 ? 61.48232 117.62962 94.89023 1.000 92.41702 469 ASP A CA 1
ATOM 3640 C C . ASP A 1 469 ? 61.48959 116.10877 94.81586 1.000 89.37016 469 ASP A C 1
ATOM 3641 O O . ASP A 1 469 ? 61.07208 115.53690 93.80211 1.000 90.79350 469 ASP A O 1
ATOM 3646 N N . PHE A 1 470 ? 61.94921 115.43571 95.87495 1.000 83.82304 470 PHE A N 1
ATOM 3647 C CA . PHE A 1 470 ? 61.98293 113.97723 95.85572 1.000 75.70473 470 PHE A CA 1
ATOM 3648 C C . PHE A 1 470 ? 60.58398 113.38385 95.76342 1.000 80.63479 470 PHE A C 1
ATOM 3649 O O . PHE A 1 470 ? 60.41609 112.28598 95.22216 1.000 82.75906 470 PHE A O 1
ATOM 3657 N N . ILE A 1 471 ? 59.56852 114.08815 96.27429 1.000 86.64725 471 ILE A N 1
ATOM 3658 C CA . ILE A 1 471 ? 58.19847 113.60524 96.11390 1.000 84.08393 471 ILE A CA 1
ATOM 3659 C C . ILE A 1 471 ? 57.83100 113.52540 94.63815 1.000 83.72628 471 ILE A C 1
ATOM 3660 O O . ILE A 1 471 ? 57.05711 112.65136 94.22629 1.000 80.15703 471 ILE A O 1
ATOM 3665 N N . ASP A 1 472 ? 58.38715 114.42222 93.81899 1.000 90.39558 472 ASP A N 1
ATOM 3666 C CA . ASP A 1 472 ? 58.14247 114.41866 92.38160 1.000 93.02394 472 ASP A CA 1
ATOM 3667 C C . ASP A 1 472 ? 59.00577 113.41565 91.63125 1.000 100.54924 472 ASP A C 1
ATOM 3668 O O . ASP A 1 472 ? 58.65954 113.04699 90.50328 1.000 98.46302 472 ASP A O 1
ATOM 3673 N N . GLU A 1 473 ? 60.11530 112.97697 92.22164 1.000 88.98939 473 GLU A N 1
ATOM 3674 C CA . GLU A 1 473 ? 61.08268 112.16046 91.50002 1.000 87.55768 473 GLU A CA 1
ATOM 3675 C C . GLU A 1 473 ? 60.45751 110.84562 91.05691 1.000 92.78528 473 GLU A C 1
ATOM 3676 O O . GLU A 1 473 ? 59.91951 110.09299 91.87504 1.000 90.02531 473 GLU A O 1
ATOM 3682 N N . VAL A 1 474 ? 60.52996 110.57490 89.75938 1.000 90.22006 474 VAL A N 1
ATOM 3683 C CA . VAL A 1 474 ? 60.01093 109.33049 89.20867 1.000 81.63780 474 VAL A CA 1
ATOM 3684 C C . VAL A 1 474 ? 61.05817 108.24013 89.38531 1.000 85.43512 474 VAL A C 1
ATOM 3685 O O . VAL A 1 474 ? 62.21980 108.40705 88.99513 1.000 82.26415 474 VAL A O 1
ATOM 3689 N N . ILE A 1 475 ? 60.65431 107.12598 89.98651 1.000 85.01951 475 ILE A N 1
ATOM 3690 C CA . ILE A 1 475 ? 61.53858 105.97818 90.17772 1.000 86.85689 475 ILE A CA 1
ATOM 3691 C C . ILE A 1 475 ? 60.88116 104.75563 89.54713 1.000 81.97469 475 ILE A C 1
ATOM 3692 O O . ILE A 1 475 ? 59.67961 104.52438 89.75708 1.000 80.03764 475 ILE A O 1
ATOM 3697 N N . PRO A 1 476 ? 61.60622 103.96223 88.76272 1.000 78.42340 476 PRO A N 1
ATOM 3698 C CA . PRO A 1 476 ? 60.99255 102.78578 88.14106 1.000 81.31243 476 PRO A CA 1
ATOM 3699 C C . PRO A 1 476 ? 60.59918 101.74602 89.17647 1.000 79.83765 476 PRO A C 1
ATOM 3700 O O . PRO A 1 476 ? 61.12115 101.70352 90.29200 1.000 85.83045 476 PRO A O 1
ATOM 3704 N N . PHE A 1 477 ? 59.64976 100.90210 88.78821 1.000 82.25137 477 PHE A N 1
ATOM 3705 C CA . PHE A 1 477 ? 59.25992 99.76704 89.60673 1.000 90.17660 477 PHE A CA 1
ATOM 3706 C C . PHE A 1 477 ? 60.16763 98.57534 89.30613 1.000 87.90439 477 PHE A C 1
ATOM 3707 O O . PHE A 1 477 ? 61.00748 98.61140 88.40388 1.000 86.30198 477 PHE A O 1
ATOM 3715 N N . ALA A 1 478 ? 59.98900 97.50298 90.08005 1.000 79.57205 478 ALA A N 1
ATOM 3716 C CA . ALA A 1 478 ? 60.87607 96.34939 89.95788 1.000 77.41942 478 ALA A CA 1
ATOM 3717 C C . ALA A 1 478 ? 60.64891 95.60500 88.64710 1.000 82.11745 478 ALA A C 1
ATOM 3718 O O . ALA A 1 478 ? 61.60090 95.31676 87.91236 1.000 80.41706 478 ALA A O 1
ATOM 3720 N N . ASN A 1 479 ? 59.39464 95.28397 88.33536 1.000 79.11429 479 ASN A N 1
ATOM 3721 C CA . ASN A 1 479 ? 59.10442 94.44692 87.17828 1.000 84.38245 479 ASN A CA 1
ATOM 3722 C C . ASN A 1 479 ? 58.77703 95.26480 85.93220 1.000 84.56659 479 ASN A C 1
ATOM 3723 O O . ASN A 1 479 ? 59.29269 94.97607 84.84785 1.000 90.57635 479 ASN A O 1
ATOM 3728 N N . ARG A 1 480 ? 57.93038 96.28222 86.06575 1.000 84.20179 480 ARG A N 1
ATOM 3729 C CA . ARG A 1 480 ? 57.50229 97.06488 84.91537 1.000 94.26205 480 ARG A CA 1
ATOM 3730 C C . ARG A 1 480 ? 56.90691 98.37443 85.40836 1.000 90.90239 480 ARG A C 1
ATOM 3731 O O . ARG A 1 480 ? 56.41309 98.46101 86.53572 1.000 90.21400 480 ARG A O 1
ATOM 3739 N N . GLY A 1 481 ? 56.96052 99.39057 84.55092 1.000 90.90735 481 GLY A N 1
ATOM 3740 C CA . GLY A 1 481 ? 56.36718 100.67296 84.86662 1.000 88.24993 481 GLY A CA 1
ATOM 3741 C C . GLY A 1 481 ? 57.24320 101.53655 85.75495 1.000 88.79961 481 GLY A C 1
ATOM 3742 O O . GLY A 1 481 ? 58.29885 101.13376 86.24623 1.000 86.60566 481 GLY A O 1
ATOM 3743 N N . LYS A 1 482 ? 56.77482 102.76529 85.95953 1.000 90.61859 482 LYS A N 1
ATOM 3744 C CA . LYS A 1 482 ? 57.48139 103.75188 86.76413 1.000 91.93657 482 LYS A CA 1
ATOM 3745 C C . LYS A 1 482 ? 56.46855 104.76642 87.27179 1.000 87.98694 482 LYS A C 1
ATOM 3746 O O . LYS A 1 482 ? 55.37848 104.91182 86.71186 1.000 101.17313 482 LYS A O 1
ATOM 3752 N N . ALA A 1 483 ? 56.84246 105.46732 88.33939 1.000 87.11153 483 ALA A N 1
ATOM 3753 C CA . ALA A 1 483 ? 55.96488 106.45663 88.95421 1.000 87.78648 483 ALA A CA 1
ATOM 3754 C C . ALA A 1 483 ? 56.78021 107.29024 89.93307 1.000 85.26332 483 ALA A C 1
ATOM 3755 O O . ALA A 1 483 ? 57.91499 106.94844 90.27683 1.000 82.33305 483 ALA A O 1
ATOM 3757 N N . THR A 1 484 ? 56.17990 108.39129 90.38098 1.000 80.96618 484 THR A N 1
ATOM 3758 C CA . THR A 1 484 ? 56.81598 109.25760 91.36066 1.000 83.66701 484 THR A CA 1
ATOM 3759 C C . THR A 1 484 ? 56.81312 108.59669 92.73969 1.000 81.39935 484 THR A C 1
ATOM 3760 O O . THR A 1 484 ? 56.13314 107.59531 92.98137 1.000 84.30320 484 THR A O 1
ATOM 3764 N N . VAL A 1 485 ? 57.59276 109.17960 93.65488 1.000 80.17592 485 VAL A N 1
ATOM 3765 C CA . VAL A 1 485 ? 57.65860 108.66794 95.02303 1.000 81.26843 485 VAL A CA 1
ATOM 3766 C C . VAL A 1 485 ? 56.28333 108.71198 95.67588 1.000 83.17625 485 VAL A C 1
ATOM 3767 O O . VAL A 1 485 ? 55.86318 107.76081 96.35062 1.000 85.63097 485 VAL A O 1
ATOM 3771 N N . TYR A 1 486 ? 55.56705 109.82245 95.49367 1.000 87.70461 486 TYR A N 1
ATOM 3772 C CA . TYR A 1 486 ? 54.19904 109.91972 95.98806 1.000 86.27901 486 TYR A CA 1
ATOM 3773 C C . TYR A 1 486 ? 53.33271 108.80814 95.41086 1.000 87.27946 486 TYR A C 1
ATOM 3774 O O . TYR A 1 486 ? 52.57596 108.15302 96.13921 1.000 86.57318 486 TYR A O 1
ATOM 3783 N N . GLU A 1 487 ? 53.45529 108.55973 94.10533 1.000 94.55542 487 GLU A N 1
ATOM 3784 C CA . GLU A 1 487 ? 52.71843 107.46344 93.49024 1.000 95.34863 487 GLU A CA 1
ATOM 3785 C C . GLU A 1 487 ? 53.23275 106.10752 93.96022 1.000 94.63443 487 GLU A C 1
ATOM 3786 O O . GLU A 1 487 ? 52.47163 105.13743 93.98336 1.000 93.78436 487 GLU A O 1
ATOM 3792 N N . HIS A 1 488 ? 54.50437 106.01987 94.36080 1.000 87.61559 488 HIS A N 1
ATOM 3793 C CA . HIS A 1 488 ? 55.00969 104.77014 94.92600 1.000 87.39685 488 HIS A CA 1
ATOM 3794 C C . HIS A 1 488 ? 54.33681 104.45719 96.25813 1.000 77.83387 488 HIS A C 1
ATOM 3795 O O . HIS A 1 488 ? 53.92943 103.31456 96.50567 1.000 78.57006 488 HIS A O 1
ATOM 3802 N N . LEU A 1 489 ? 54.20377 105.46189 97.12664 1.000 80.35390 489 LEU A N 1
ATOM 3803 C CA . LEU A 1 489 ? 53.48872 105.25330 98.38317 1.000 75.72663 489 LEU A CA 1
ATOM 3804 C C . LEU A 1 489 ? 52.00735 104.98663 98.13622 1.000 79.62917 489 LEU A C 1
ATOM 3805 O O . LEU A 1 489 ? 51.38311 104.18491 98.84744 1.000 82.78743 489 LEU A O 1
ATOM 3810 N N . LYS A 1 490 ? 51.42977 105.65039 97.13061 1.000 84.35929 490 LYS A N 1
ATOM 3811 C CA . LYS A 1 490 ? 50.06114 105.34383 96.72714 1.000 83.65566 490 LYS A CA 1
ATOM 3812 C C . LYS A 1 490 ? 49.92195 103.87878 96.32912 1.000 84.46004 490 LYS A C 1
ATOM 3813 O O . LYS A 1 490 ? 48.96403 103.20585 96.72639 1.000 80.57098 490 LYS A O 1
ATOM 3819 N N . ARG A 1 491 ? 50.87357 103.36918 95.54407 1.000 77.73826 491 ARG A N 1
ATOM 3820 C CA . ARG A 1 491 ? 50.83428 101.97328 95.12594 1.000 80.93633 491 ARG A CA 1
ATOM 3821 C C . ARG A 1 491 ? 51.00387 101.03731 96.31400 1.000 82.09693 491 ARG A C 1
ATOM 3822 O O . ARG A 1 491 ? 50.39728 99.96303 96.35112 1.000 76.73511 491 ARG A O 1
ATOM 3830 N N . ALA A 1 492 ? 51.83128 101.42245 97.28860 1.000 75.64589 492 ALA A N 1
ATOM 3831 C CA . ALA A 1 492 ? 51.97480 100.61472 98.49845 1.000 72.59430 492 ALA A CA 1
ATOM 3832 C C . ALA A 1 492 ? 50.64980 100.51159 99.24838 1.000 79.32272 492 ALA A C 1
ATOM 3833 O O . ALA A 1 492 ? 50.24065 99.42152 99.67745 1.000 77.82026 492 ALA A O 1
ATOM 3835 N N . VAL A 1 493 ? 49.96329 101.64584 99.41436 1.000 83.73428 493 VAL A N 1
ATOM 3836 C CA . VAL A 1 493 ? 48.66343 101.63497 100.08302 1.000 78.88058 493 VAL A CA 1
ATOM 3837 C C . VAL A 1 493 ? 47.64417 100.83823 99.27784 1.000 85.79400 493 VAL A C 1
ATOM 3838 O O . VAL A 1 493 ? 46.78457 100.15576 99.84930 1.000 90.64628 493 VAL A O 1
ATOM 3842 N N . LYS A 1 494 ? 47.73115 100.88904 97.94693 1.000 82.94601 494 LYS A N 1
ATOM 3843 C CA . LYS A 1 494 ? 46.81962 100.10311 97.11968 1.000 79.40639 494 LYS A CA 1
ATOM 3844 C C . LYS A 1 494 ? 47.08399 98.60817 97.27168 1.000 90.51970 494 LYS A C 1
ATOM 3845 O O . LYS A 1 494 ? 46.14208 97.80942 97.34375 1.000 92.95044 494 LYS A O 1
ATOM 3851 N N . PHE A 1 495 ? 48.35844 98.21278 97.31859 1.000 81.21512 495 PHE A N 1
ATOM 3852 C CA . PHE A 1 495 ? 48.70076 96.81096 97.53909 1.000 82.57131 495 PHE A CA 1
ATOM 3853 C C . PHE A 1 495 ? 48.15759 96.32738 98.87383 1.000 85.04227 495 PHE A C 1
ATOM 3854 O O . PHE A 1 495 ? 47.55618 95.24975 98.96267 1.000 83.99889 495 PHE A O 1
ATOM 3862 N N . SER A 1 496 ? 48.36910 97.11327 99.93114 1.000 84.48568 496 SER A N 1
ATOM 3863 C CA . SER A 1 496 ? 47.80508 96.74782 101.22352 1.000 86.48361 496 SER A CA 1
ATOM 3864 C C . SER A 1 496 ? 46.28035 96.76350 101.20652 1.000 92.54167 496 SER A C 1
ATOM 3865 O O . SER A 1 496 ? 45.65636 96.07388 102.02020 1.000 91.62975 496 SER A O 1
ATOM 3868 N N . MET A 1 497 ? 45.67225 97.52254 100.29172 1.000 96.30525 497 MET A N 1
ATOM 3869 C CA . MET A 1 497 ? 44.22243 97.57266 100.15478 1.000 86.92796 497 MET A CA 1
ATOM 3870 C C . MET A 1 497 ? 43.66443 96.48213 99.25236 1.000 90.62543 497 MET A C 1
ATOM 3871 O O . MET A 1 497 ? 42.45651 96.22007 99.29390 1.000 86.07322 497 MET A O 1
ATOM 3876 N N . ASP A 1 498 ? 44.50502 95.85620 98.43264 1.000 93.33850 498 ASP A N 1
ATOM 3877 C CA . ASP A 1 498 ? 44.07688 94.77996 97.55191 1.000 85.15138 498 ASP A CA 1
ATOM 3878 C C . ASP A 1 498 ? 44.08905 93.41843 98.22962 1.000 90.70114 498 ASP A C 1
ATOM 3879 O O . ASP A 1 498 ? 43.59820 92.44744 97.64339 1.000 99.05854 498 ASP A O 1
ATOM 3884 N N . HIS A 1 499 ? 44.63489 93.32221 99.44251 1.000 89.83372 499 HIS A N 1
ATOM 3885 C CA . HIS A 1 499 ? 44.78730 92.05171 100.14456 1.000 91.83878 499 HIS A CA 1
ATOM 3886 C C . HIS A 1 499 ? 44.27421 92.22086 101.57611 1.000 89.66800 499 HIS A C 1
ATOM 3887 O O . HIS A 1 499 ? 45.04347 92.23026 102.53884 1.000 84.96063 499 HIS A O 1
ATOM 3894 N N . LEU A 1 500 ? 42.95897 92.35759 101.70539 1.000 97.27485 500 LEU A N 1
ATOM 3895 C CA . LEU A 1 500 ? 42.31001 92.46452 103.00237 1.000 97.75300 500 LEU A CA 1
ATOM 3896 C C . LEU A 1 500 ? 41.85707 91.09136 103.48633 1.000 89.85461 500 LEU A C 1
ATOM 3897 O O . LEU A 1 500 ? 41.71064 90.14545 102.70874 1.000 93.13887 500 LEU A O 1
ATOM 3902 N N . GLY A 1 501 ? 41.63471 90.99513 104.78843 1.000 86.70829 501 GLY A N 1
ATOM 3903 C CA . GLY A 1 501 ? 41.17234 89.77344 105.41437 1.000 89.14641 501 GLY A CA 1
ATOM 3904 C C . GLY A 1 501 ? 39.66634 89.71813 105.53017 1.000 88.74737 501 GLY A C 1
ATOM 3905 O O . GLY A 1 501 ? 38.93407 90.34869 104.76138 1.000 99.80190 501 GLY A O 1
ATOM 3906 N N . ARG A 1 502 ? 39.19500 88.94899 106.51066 1.000 104.27878 502 ARG A N 1
ATOM 3907 C CA . ARG A 1 502 ? 37.76500 88.81998 106.75972 1.000 97.79475 502 ARG A CA 1
ATOM 3908 C C . ARG A 1 502 ? 37.23289 89.89783 107.69232 1.000 94.09545 502 ARG A C 1
ATOM 3909 O O . ARG A 1 502 ? 36.04312 90.22840 107.62959 1.000 95.51937 502 ARG A O 1
ATOM 3917 N N . HIS A 1 503 ? 38.08252 90.45034 108.55727 1.000 95.27534 503 HIS A N 1
ATOM 3918 C CA . HIS A 1 503 ? 37.70695 91.55661 109.42445 1.000 94.62045 503 HIS A CA 1
ATOM 3919 C C . HIS A 1 503 ? 38.03734 92.91298 108.81323 1.000 97.94045 503 HIS A C 1
ATOM 3920 O O . HIS A 1 503 ? 38.21092 93.88758 109.55255 1.000 103.45732 503 HIS A O 1
ATOM 3927 N N . GLY A 1 504 ? 38.14392 92.99247 107.48734 1.000 87.70068 504 GLY A N 1
ATOM 3928 C CA . GLY A 1 504 ? 38.43278 94.24675 106.82050 1.000 89.78582 504 GLY A CA 1
ATOM 3929 C C . GLY A 1 504 ? 39.82782 94.78978 107.02639 1.000 87.37410 504 GLY A C 1
ATOM 3930 O O . GLY A 1 504 ? 40.08275 95.94658 106.67880 1.000 90.95966 504 GLY A O 1
ATOM 3931 N N . MET A 1 505 ? 40.73758 93.99852 107.57635 1.000 85.10044 505 MET A N 1
ATOM 3932 C CA . MET A 1 505 ? 42.10406 94.41250 107.84053 1.000 92.59620 505 MET A CA 1
ATOM 3933 C C . MET A 1 505 ? 43.07046 93.68369 106.91183 1.000 78.98958 505 MET A C 1
ATOM 3934 O O . MET A 1 505 ? 42.71057 92.67018 106.30353 1.000 78.24791 505 MET A O 1
ATOM 3939 N N . PRO A 1 506 ? 44.29550 94.18834 106.75207 1.000 79.08605 506 PRO A N 1
ATOM 3940 C CA . PRO A 1 506 ? 45.24052 93.55568 105.82104 1.000 84.70583 506 PRO A CA 1
ATOM 3941 C C . PRO A 1 506 ? 45.42269 92.06981 106.09573 1.000 81.90174 506 PRO A C 1
ATOM 3942 O O . PRO A 1 506 ? 45.61807 91.64629 107.23776 1.000 72.36977 506 PRO A O 1
ATOM 3946 N N . ALA A 1 507 ? 45.34460 91.27473 105.03178 1.000 76.96155 507 ALA A N 1
ATOM 3947 C CA . ALA A 1 507 ? 45.54089 89.83926 105.15214 1.000 73.19419 507 ALA A CA 1
ATOM 3948 C C . ALA A 1 507 ? 46.98667 89.52826 105.52220 1.000 79.03537 507 ALA A C 1
ATOM 3949 O O . ALA A 1 507 ? 47.90982 90.28758 105.21318 1.000 77.66890 507 ALA A O 1
ATOM 3951 N N . GLY A 1 508 ? 47.17557 88.39174 106.19611 1.000 76.76386 508 GLY A N 1
ATOM 3952 C CA . GLY A 1 508 ? 48.49760 88.04174 106.68521 1.000 78.63286 508 GLY A CA 1
ATOM 3953 C C . GLY A 1 508 ? 49.51131 87.81221 105.58252 1.000 84.22687 508 GLY A C 1
ATOM 3954 O O . GLY A 1 508 ? 50.70381 88.07534 105.76890 1.000 77.41018 508 GLY A O 1
ATOM 3955 N N . LEU A 1 509 ? 49.05849 87.33064 104.42993 1.000 79.01181 509 LEU A N 1
ATOM 3956 C CA . LEU A 1 509 ? 49.92872 87.00023 103.28564 1.000 74.90172 509 LEU A CA 1
ATOM 3957 C C . LEU A 1 509 ? 50.93783 85.95605 103.77759 1.000 85.11561 509 LEU A C 1
ATOM 3958 O O . LEU A 1 509 ? 50.55974 85.03447 104.51725 1.000 89.30025 509 LEU A O 1
ATOM 3963 N N . TYR A 1 510 ? 52.21406 86.06016 103.40384 1.000 68.27275 510 TYR A N 1
ATOM 3964 C CA . TYR A 1 510 ? 53.18834 85.07722 103.86688 1.000 80.17754 510 TYR A CA 1
ATOM 3965 C C . TYR A 1 510 ? 53.45916 85.23511 105.35843 1.000 78.98076 510 TYR A C 1
ATOM 3966 O O . TYR A 1 510 ? 53.34916 84.27025 106.12451 1.000 87.54827 510 TYR A O 1
ATOM 3975 N N . ALA A 1 511 ? 53.80628 86.44361 105.78846 1.000 79.24704 511 ALA A N 1
ATOM 3976 C CA . ALA A 1 511 ? 54.07901 86.72825 107.19362 1.000 77.15910 511 ALA A CA 1
ATOM 3977 C C . ALA A 1 511 ? 54.13249 88.24023 107.37042 1.000 73.83313 511 ALA A C 1
ATOM 3978 O O . ALA A 1 511 ? 54.03554 89.00510 106.40491 1.000 72.19026 511 ALA A O 1
ATOM 3980 N N . ASP A 1 512 ? 54.28298 88.66405 108.62367 1.000 66.73115 512 ASP A N 1
ATOM 3981 C CA . ASP A 1 512 ? 54.55708 90.03880 108.99482 1.000 68.00572 512 ASP A CA 1
ATOM 3982 C C . ASP A 1 512 ? 56.00052 90.12228 109.49956 1.000 71.19365 512 ASP A C 1
ATOM 3983 O O . ASP A 1 512 ? 56.84552 89.30460 109.09242 1.000 70.97934 512 ASP A O 1
ATOM 3988 N N . TRP A 1 513 ? 56.28052 91.08711 110.37937 1.000 71.95197 513 TRP A N 1
ATOM 3989 C CA . TRP A 1 513 ? 57.63369 91.23680 110.90655 1.000 71.03965 513 TRP A CA 1
ATOM 3990 C C . TRP A 1 513 ? 58.08022 89.98741 111.65906 1.000 71.55797 513 TRP A C 1
ATOM 3991 O O . TRP A 1 513 ? 59.24849 89.58921 111.57715 1.000 65.91671 513 TRP A O 1
ATOM 4002 N N . ASN A 1 514 ? 57.16680 89.35632 112.39468 1.000 65.46441 514 ASN A N 1
ATOM 4003 C CA . ASN A 1 514 ? 57.49507 88.17391 113.18226 1.000 65.01149 514 ASN A CA 1
ATOM 4004 C C . ASN A 1 514 ? 57.61423 86.96075 112.26721 1.000 70.00926 514 ASN A C 1
ATOM 4005 O O . ASN A 1 514 ? 56.63369 86.55069 111.63684 1.000 75.15717 514 ASN A O 1
ATOM 4010 N N . ASP A 1 515 ? 58.81274 86.37618 112.21386 1.000 75.48027 515 ASP A N 1
ATOM 4011 C CA . ASP A 1 515 ? 59.06732 85.23821 111.33837 1.000 73.32208 515 ASP A CA 1
ATOM 4012 C C . ASP A 1 515 ? 58.39701 83.95685 111.81978 1.000 71.76498 515 ASP A C 1
ATOM 4013 O O . ASP A 1 515 ? 58.22882 83.02658 111.02367 1.000 77.88287 515 ASP A O 1
ATOM 4018 N N . CYS A 1 516 ? 58.01738 83.87995 113.09521 1.000 67.67701 516 CYS A N 1
ATOM 4019 C CA . CYS A 1 516 ? 57.55876 82.63345 113.69641 1.000 74.17629 516 CYS A CA 1
ATOM 4020 C C . CYS A 1 516 ? 56.05697 82.60471 113.95701 1.000 73.47471 516 CYS A C 1
ATOM 4021 O O . CYS A 1 516 ? 55.56550 81.65212 114.57227 1.000 69.61417 516 CYS A O 1
ATOM 4024 N N . LEU A 1 517 ? 55.31596 83.60991 113.50289 1.000 65.14622 517 LEU A N 1
ATOM 4025 C CA . LEU A 1 517 ? 53.87168 83.68546 113.71252 1.000 61.81875 517 LEU A CA 1
ATOM 4026 C C . LEU A 1 517 ? 53.18078 83.49313 112.36388 1.000 68.57020 517 LEU A C 1
ATOM 4027 O O . LEU A 1 517 ? 52.98526 84.44625 111.60829 1.000 69.56728 517 LEU A O 1
ATOM 4032 N N . ARG A 1 518 ? 52.80579 82.24853 112.07031 1.000 68.36678 518 ARG A N 1
ATOM 4033 C CA . ARG A 1 518 ? 52.12847 81.90645 110.81987 1.000 67.92623 518 ARG A CA 1
ATOM 4034 C C . ARG A 1 518 ? 50.62465 81.97923 111.05178 1.000 78.07154 518 ARG A C 1
ATOM 4035 O O . ARG A 1 518 ? 50.01520 81.03203 111.55420 1.000 74.77560 518 ARG A O 1
ATOM 4043 N N . LEU A 1 519 ? 50.02058 83.10635 110.68524 1.000 75.03292 519 LEU A N 1
ATOM 4044 C CA . LEU A 1 519 ? 48.57902 83.27774 110.79816 1.000 68.24315 519 LEU A CA 1
ATOM 4045 C C . LEU A 1 519 ? 47.83280 82.84799 109.54276 1.000 74.05560 519 LEU A C 1
ATOM 4046 O O . LEU A 1 519 ? 46.60324 82.95771 109.50240 1.000 85.93756 519 LEU A O 1
ATOM 4051 N N . GLY A 1 520 ? 48.53666 82.36127 108.52904 1.000 68.55436 520 GLY A N 1
ATOM 4052 C CA . GLY A 1 520 ? 47.92086 82.02082 107.26584 1.000 76.44090 520 GLY A CA 1
ATOM 4053 C C . GLY A 1 520 ? 47.80923 83.21929 106.33925 1.000 83.41935 520 GLY A C 1
ATOM 4054 O O . GLY A 1 520 ? 47.82388 84.37603 106.75804 1.000 82.74558 520 GLY A O 1
ATOM 4055 N N . LYS A 1 521 ? 47.69875 82.92264 105.04235 1.000 86.02282 521 LYS A N 1
ATOM 4056 C CA . LYS A 1 521 ? 47.58267 83.98795 104.05423 1.000 85.05918 521 LYS A CA 1
ATOM 4057 C C . LYS A 1 521 ? 46.26512 84.74043 104.17263 1.000 87.09846 521 LYS A C 1
ATOM 4058 O O . LYS A 1 521 ? 46.16724 85.87372 103.68944 1.000 89.94852 521 LYS A O 1
ATOM 4064 N N . ASP A 1 522 ? 45.25873 84.14473 104.80935 1.000 89.70992 522 ASP A N 1
ATOM 4065 C CA . ASP A 1 522 ? 43.97108 84.78978 105.01807 1.000 90.56509 522 ASP A CA 1
ATOM 4066 C C . ASP A 1 522 ? 43.78187 85.26164 106.45342 1.000 84.17542 522 ASP A C 1
ATOM 4067 O O . ASP A 1 522 ? 42.68533 85.70272 106.81113 1.000 82.05692 522 ASP A O 1
ATOM 4072 N N . GLY A 1 523 ? 44.82040 85.17263 107.28324 1.000 86.17073 523 GLY A N 1
ATOM 4073 C CA . GLY A 1 523 ? 44.76892 85.71514 108.62157 1.000 79.48513 523 GLY A CA 1
ATOM 4074 C C . GLY A 1 523 ? 44.89186 87.22588 108.62011 1.000 76.16802 523 GLY A C 1
ATOM 4075 O O . GLY A 1 523 ? 44.93125 87.88179 107.58001 1.000 78.70605 523 GLY A O 1
ATOM 4076 N N . GLU A 1 524 ? 44.95566 87.78848 109.82404 1.000 71.90326 524 GLU A N 1
ATOM 4077 C CA . GLU A 1 524 ? 45.06191 89.23594 109.97814 1.000 77.23424 524 GLU A CA 1
ATOM 4078 C C . GLU A 1 524 ? 45.93509 89.52970 111.18529 1.000 71.30714 524 GLU A C 1
ATOM 4079 O O . GLU A 1 524 ? 45.61616 89.09599 112.29534 1.000 86.85421 524 GLU A O 1
ATOM 4085 N N . SER A 1 525 ? 47.02521 90.26039 110.97254 1.000 69.36888 525 SER A N 1
ATOM 4086 C CA . SER A 1 525 ? 47.94748 90.61752 112.04179 1.000 68.15622 525 SER A CA 1
ATOM 4087 C C . SER A 1 525 ? 47.69867 92.05665 112.47444 1.000 70.68151 525 SER A C 1
ATOM 4088 O O . SER A 1 525 ? 47.62209 92.95917 111.63344 1.000 77.62815 525 SER A O 1
ATOM 4091 N N . THR A 1 526 ? 47.56933 92.26320 113.78803 1.000 68.55781 526 THR A N 1
ATOM 4092 C CA . THR A 1 526 ? 47.34651 93.60731 114.31349 1.000 70.35522 526 THR A CA 1
ATOM 4093 C C . THR A 1 526 ? 48.51977 94.52719 113.99619 1.000 77.13869 526 THR A C 1
ATOM 4094 O O . THR A 1 526 ? 48.32593 95.71333 113.69946 1.000 75.43178 526 THR A O 1
ATOM 4098 N N . PHE A 1 527 ? 49.74386 93.99528 114.07225 1.000 68.41827 527 PHE A N 1
ATOM 4099 C CA . PHE A 1 527 ? 50.93969 94.74080 113.68820 1.000 69.78514 527 PHE A CA 1
ATOM 4100 C C . PHE A 1 527 ? 50.76387 95.40568 112.32660 1.000 74.75956 527 PHE A C 1
ATOM 4101 O O . PHE A 1 527 ? 50.98595 96.61476 112.17339 1.000 75.48213 527 PHE A O 1
ATOM 4109 N N . VAL A 1 528 ? 50.36092 94.62035 111.32467 1.000 69.93617 528 VAL A N 1
ATOM 4110 C CA . VAL A 1 528 ? 50.20963 95.14582 109.97155 1.000 75.19292 528 VAL A CA 1
ATOM 4111 C C . VAL A 1 528 ? 49.10825 96.19488 109.92253 1.000 75.87683 528 VAL A C 1
ATOM 4112 O O . VAL A 1 528 ? 49.20375 97.17763 109.18076 1.000 81.25587 528 VAL A O 1
ATOM 4116 N N . ALA A 1 529 ? 48.04992 96.01090 110.71466 1.000 82.19519 529 ALA A N 1
ATOM 4117 C CA . ALA A 1 529 ? 46.95934 96.98072 110.72004 1.000 75.14311 529 ALA A CA 1
ATOM 4118 C C . ALA A 1 529 ? 47.42280 98.33153 111.25620 1.000 80.89978 529 ALA A C 1
ATOM 4119 O O . ALA A 1 529 ? 47.09383 99.38325 110.68951 1.000 81.86858 529 ALA A O 1
ATOM 4121 N N . MET A 1 530 ? 48.19804 98.32466 112.34247 1.000 69.78137 530 MET A N 1
ATOM 4122 C CA . MET A 1 530 ? 48.71982 99.58167 112.87245 1.000 72.20043 530 MET A CA 1
ATOM 4123 C C . MET A 1 530 ? 49.71365 100.21210 111.90408 1.000 79.34015 530 MET A C 1
ATOM 4124 O O . MET A 1 530 ? 49.72649 101.43999 111.72282 1.000 82.89442 530 MET A O 1
ATOM 4129 N N . GLN A 1 531 ? 50.55269 99.38469 111.27300 1.000 67.93329 531 GLN A N 1
ATOM 4130 C CA . GLN A 1 531 ? 51.45491 99.88926 110.24372 1.000 75.68032 531 GLN A CA 1
ATOM 4131 C C . GLN A 1 531 ? 50.67941 100.57249 109.12553 1.000 72.38016 531 GLN A C 1
ATOM 4132 O O . GLN A 1 531 ? 51.08133 101.63352 108.63670 1.000 76.83667 531 GLN A O 1
ATOM 4138 N N . PHE A 1 532 ? 49.55611 99.97944 108.71774 1.000 73.27852 532 PHE A N 1
ATOM 4139 C CA . PHE A 1 532 ? 48.75290 100.53899 107.63606 1.000 73.09187 532 PHE A CA 1
ATOM 4140 C C . PHE A 1 532 ? 48.09282 101.84696 108.05434 1.000 78.24794 532 PHE A C 1
ATOM 4141 O O . PHE A 1 532 ? 48.01150 102.78980 107.25878 1.000 78.78807 532 PHE A O 1
ATOM 4149 N N . TYR A 1 533 ? 47.62347 101.92516 109.30071 1.000 81.30081 533 TYR A N 1
ATOM 4150 C CA . TYR A 1 533 ? 47.07121 103.17950 109.80877 1.000 79.83725 533 TYR A CA 1
ATOM 4151 C C . TYR A 1 533 ? 48.11677 104.29206 109.77934 1.000 83.74224 533 TYR A C 1
ATOM 4152 O O . TYR A 1 533 ? 47.84330 105.41769 109.33261 1.000 86.20468 533 TYR A O 1
ATOM 4161 N N . TYR A 1 534 ? 49.32912 103.99330 110.25488 1.000 75.04111 534 TYR A N 1
ATOM 4162 C CA . TYR A 1 534 ? 50.37499 105.01226 110.25840 1.000 80.46067 534 TYR A CA 1
ATOM 4163 C C . TYR A 1 534 ? 50.77772 105.39520 108.83873 1.000 81.65863 534 TYR A C 1
ATOM 4164 O O . TYR A 1 534 ? 51.06378 106.56871 108.56072 1.000 76.60312 534 TYR A O 1
ATOM 4173 N N . ALA A 1 535 ? 50.80909 104.41719 107.92934 1.000 73.48017 535 ALA A N 1
ATOM 4174 C CA . ALA A 1 535 ? 51.07666 104.71393 106.52718 1.000 71.16173 535 ALA A CA 1
ATOM 4175 C C . ALA A 1 535 ? 50.01720 105.64443 105.95651 1.000 79.47063 535 ALA A C 1
ATOM 4176 O O . ALA A 1 535 ? 50.32936 106.55316 105.17860 1.000 81.28260 535 ALA A O 1
ATOM 4178 N N . MET A 1 536 ? 48.75599 105.43049 106.33689 1.000 87.22435 536 MET A N 1
ATOM 4179 C CA . MET A 1 536 ? 47.68264 106.31012 105.88978 1.000 78.12831 536 MET A CA 1
ATOM 4180 C C . MET A 1 536 ? 47.88476 107.72828 106.40184 1.000 89.52055 536 MET A C 1
ATOM 4181 O O . MET A 1 536 ? 47.67119 108.69556 105.66551 1.000 89.30286 536 MET A O 1
ATOM 4186 N N . THR A 1 537 ? 48.29499 107.87265 107.66349 1.000 85.16962 537 THR A N 1
ATOM 4187 C CA . THR A 1 537 ? 48.54412 109.21066 108.20464 1.000 87.49589 537 THR A CA 1
ATOM 4188 C C . THR A 1 537 ? 49.68105 109.90921 107.45643 1.000 83.09453 537 THR A C 1
ATOM 4189 O O . THR A 1 537 ? 49.57894 111.09167 107.08577 1.000 78.56740 537 THR A O 1
ATOM 4193 N N . ILE A 1 538 ? 50.77816 109.18495 107.22814 1.000 78.57950 538 ILE A N 1
ATOM 4194 C CA . ILE A 1 538 ? 51.92413 109.75283 106.51920 1.000 81.25341 538 ILE A CA 1
ATOM 4195 C C . ILE A 1 538 ? 51.51941 110.17715 105.10906 1.000 81.71761 538 ILE A C 1
ATOM 4196 O O . ILE A 1 538 ? 51.83665 111.28602 104.64753 1.000 83.18493 538 ILE A O 1
ATOM 4201 N N . LEU A 1 539 ? 50.79394 109.30302 104.40825 1.000 82.14710 539 LEU A N 1
ATOM 4202 C CA . LEU A 1 539 ? 50.33452 109.63173 103.06601 1.000 91.12509 539 LEU A CA 1
ATOM 4203 C C . LEU A 1 539 ? 49.33575 110.78183 103.08167 1.000 86.66477 539 LEU A C 1
ATOM 4204 O O . LEU A 1 539 ? 49.24155 111.52516 102.10279 1.000 91.96096 539 LEU A O 1
ATOM 4209 N N . LYS A 1 540 ? 48.58898 110.94707 104.17682 1.000 90.37478 540 LYS A N 1
ATOM 4210 C CA . LYS A 1 540 ? 47.72887 112.11750 104.31967 1.000 90.48109 540 LYS A CA 1
ATOM 4211 C C . LYS A 1 540 ? 48.55389 113.39443 104.35747 1.000 90.20285 540 LYS A C 1
ATOM 4212 O O . LYS A 1 540 ? 48.18831 114.39890 103.73615 1.000 90.60617 540 LYS A O 1
ATOM 4218 N N . LYS A 1 541 ? 49.66649 113.37639 105.09427 1.000 95.65678 541 LYS A N 1
ATOM 4219 C CA . LYS A 1 541 ? 50.57080 114.52802 105.08006 1.000 95.91331 541 LYS A CA 1
ATOM 4220 C C . LYS A 1 541 ? 51.06042 114.82126 103.66235 1.000 85.82809 541 LYS A C 1
ATOM 4221 O O . LYS A 1 541 ? 51.05177 115.97705 103.20388 1.000 86.72226 541 LYS A O 1
ATOM 4227 N N . PHE A 1 542 ? 51.48794 113.77534 102.94950 1.000 81.74419 542 PHE A N 1
ATOM 4228 C CA . PHE A 1 542 ? 51.96256 113.97141 101.57847 1.000 85.46571 542 PHE A CA 1
ATOM 4229 C C . PHE A 1 542 ? 50.86636 114.54465 100.68078 1.000 84.58425 542 PHE A C 1
ATOM 4230 O O . PHE A 1 542 ? 51.11483 115.46343 99.88846 1.000 84.77599 542 PHE A O 1
ATOM 4238 N N . ALA A 1 543 ? 49.64619 114.01648 100.79250 1.000 86.59339 543 ALA A N 1
ATOM 4239 C CA . ALA A 1 543 ? 48.54573 114.49141 99.96111 1.000 99.78575 543 ALA A CA 1
ATOM 4240 C C . ALA A 1 543 ? 48.18438 115.93202 100.29433 1.000 101.43849 543 ALA A C 1
ATOM 4241 O O . ALA A 1 543 ? 47.79667 116.70045 99.40609 1.000 107.35151 543 ALA A O 1
ATOM 4243 N N . LYS A 1 544 ? 48.29627 116.31503 101.56957 1.000 98.51740 544 LYS A N 1
ATOM 4244 C CA . LYS A 1 544 ? 48.10366 117.71467 101.92978 1.000 96.76015 544 LYS A CA 1
ATOM 4245 C C . LYS A 1 544 ? 49.12820 118.59680 101.23699 1.000 97.52041 544 LYS A C 1
ATOM 4246 O O . LYS A 1 544 ? 48.78955 119.67289 100.72968 1.000 102.79236 544 LYS A O 1
ATOM 4252 N N . TYR A 1 545 ? 50.38981 118.15958 101.20377 1.000 96.59769 545 TYR A N 1
ATOM 4253 C CA . TYR A 1 545 ? 51.38475 118.94778 100.48017 1.000 99.85873 545 TYR A CA 1
ATOM 4254 C C . TYR A 1 545 ? 51.07857 119.00294 98.98730 1.000 95.72156 545 TYR A C 1
ATOM 4255 O O . TYR A 1 545 ? 51.35101 120.01822 98.33583 1.000 93.65770 545 TYR A O 1
ATOM 4264 N N . LYS A 1 546 ? 50.50843 117.93637 98.43047 1.000 99.19015 546 LYS A N 1
ATOM 4265 C CA . LYS A 1 546 ? 50.33445 117.82941 96.98656 1.000 102.76178 54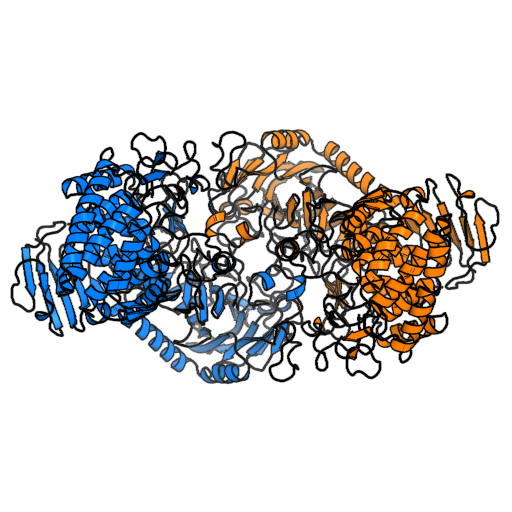6 LYS A CA 1
ATOM 4266 C C . LYS A 1 546 ? 48.97638 118.31594 96.48911 1.000 102.72271 546 LYS A C 1
ATOM 4267 O O . LYS A 1 546 ? 48.70994 118.22088 95.28554 1.000 94.05101 546 LYS A O 1
ATOM 4273 N N . LYS A 1 547 ? 48.12200 118.83638 97.37180 1.000 110.03276 547 LYS A N 1
ATOM 4274 C CA . LYS A 1 547 ? 46.78342 119.30331 96.99702 1.000 107.15173 547 LYS A CA 1
ATOM 4275 C C . LYS A 1 547 ? 45.99594 118.21359 96.27224 1.000 107.64080 547 LYS A C 1
ATOM 4276 O O . LYS A 1 547 ? 45.30004 118.46791 95.28651 1.000 108.19679 547 LYS A O 1
ATOM 4282 N N . ASP A 1 548 ? 46.11542 116.98211 96.76134 1.000 103.43109 548 ASP A N 1
ATOM 4283 C CA . ASP A 1 548 ? 45.34066 115.86038 96.23426 1.000 103.68968 548 ASP A CA 1
ATOM 4284 C C . ASP A 1 548 ? 44.11404 115.64394 97.11956 1.000 100.06430 548 ASP A C 1
ATOM 4285 O O . ASP A 1 548 ? 43.97833 114.64611 97.82891 1.000 105.27536 548 ASP A O 1
ATOM 4290 N N . VAL A 1 549 ? 43.20666 116.62374 97.05690 1.000 108.13788 549 VAL A N 1
ATOM 4291 C CA . VAL A 1 549 ? 42.08655 116.67330 97.99372 1.000 106.04852 549 VAL A CA 1
ATOM 4292 C C . VAL A 1 549 ? 41.17233 115.46493 97.83327 1.000 111.02928 549 VAL A C 1
ATOM 4293 O O . VAL A 1 549 ? 40.62367 114.96227 98.82095 1.000 112.92328 549 VAL A O 1
ATOM 4297 N N . GLU A 1 550 ? 41.00528 114.96557 96.60601 1.000 106.15488 550 GLU A N 1
ATOM 4298 C CA . GLU A 1 550 ? 40.20918 113.75832 96.40154 1.000 112.72786 550 GLU A CA 1
ATOM 4299 C C . GLU A 1 550 ? 40.84636 112.56545 97.10455 1.000 108.24516 550 GLU A C 1
ATOM 4300 O O . GLU A 1 550 ? 40.17949 111.82133 97.84075 1.000 114.62380 550 GLU A O 1
ATOM 4306 N N . TYR A 1 551 ? 42.14944 112.37521 96.89383 1.000 99.45105 551 TYR A N 1
ATOM 4307 C CA . TYR A 1 551 ? 42.86024 111.32701 97.61014 1.000 100.80800 551 TYR A CA 1
ATOM 4308 C C . TYR A 1 551 ? 42.86007 111.58058 99.11022 1.000 104.30434 551 TYR A C 1
ATOM 4309 O O . TYR A 1 551 ? 42.87904 110.62960 99.89544 1.000 100.64602 551 TYR A O 1
ATOM 4318 N N . MET A 1 552 ? 42.82190 112.84811 99.52995 1.000 105.61812 552 MET A N 1
ATOM 4319 C CA . MET A 1 552 ? 42.76400 113.14162 100.95862 1.000 106.76111 552 MET A CA 1
ATOM 4320 C C . MET A 1 552 ? 41.44255 112.68394 101.56541 1.000 110.89148 552 MET A C 1
ATOM 4321 O O . MET A 1 552 ? 41.42104 112.14353 102.67808 1.000 108.30432 552 MET A O 1
ATOM 4326 N N . GLU A 1 553 ? 40.32762 112.90219 100.85954 1.000 103.02224 553 GLU A N 1
ATOM 4327 C CA . GLU A 1 553 ? 39.05091 112.38507 101.34585 1.000 111.03096 553 GLU A CA 1
ATOM 4328 C C . GLU A 1 553 ? 39.04953 110.86335 101.36155 1.000 102.93856 553 GLU A C 1
ATOM 4329 O O . GLU A 1 553 ? 38.55139 110.25049 102.31370 1.000 105.34062 553 GLU A O 1
ATOM 4335 N N . PHE A 1 554 ? 39.59450 110.23895 100.31225 1.000 93.43341 554 PHE A N 1
ATOM 4336 C CA . PHE A 1 554 ? 39.78372 108.78859 100.32569 1.000 102.97267 554 PHE A CA 1
ATOM 4337 C C . PHE A 1 554 ? 40.51489 108.35429 101.59379 1.000 102.28097 554 PHE A C 1
ATOM 4338 O O . PHE A 1 554 ? 40.07902 107.43426 102.30022 1.000 101.65691 554 PHE A O 1
ATOM 4346 N N . LEU A 1 555 ? 41.63977 109.00904 101.88659 1.000 101.17948 555 LEU A N 1
ATOM 4347 C CA . LEU A 1 555 ? 42.47981 108.60821 103.00946 1.000 99.50800 555 LEU A CA 1
ATOM 4348 C C . LEU A 1 555 ? 41.74861 108.77852 104.33236 1.000 97.13208 555 LEU A C 1
ATOM 4349 O O . LEU A 1 555 ? 41.74047 107.86899 105.16459 1.000 101.96848 555 LEU A O 1
ATOM 4354 N N . CYS A 1 556 ? 41.11939 109.93701 104.53940 1.000 104.99073 556 CYS A N 1
ATOM 4355 C CA . CYS A 1 556 ? 40.38140 110.17309 105.77778 1.000 112.59471 556 CYS A CA 1
ATOM 4356 C C . CYS A 1 556 ? 39.26349 109.15171 105.95339 1.000 103.93309 556 CYS A C 1
ATOM 4357 O O . CYS A 1 556 ? 39.06636 108.60937 107.04780 1.000 97.16114 556 CYS A O 1
ATOM 4360 N N . GLU A 1 557 ? 38.53356 108.86007 104.87433 1.000 103.77333 557 GLU A N 1
ATOM 4361 C CA . GLU A 1 557 ? 37.42084 107.91945 104.94673 1.000 107.01304 557 GLU A CA 1
ATOM 4362 C C . GLU A 1 557 ? 37.90113 106.52285 105.32416 1.000 110.17095 557 GLU A C 1
ATOM 4363 O O . GLU A 1 557 ? 37.46004 105.94303 106.32858 1.000 109.59564 557 GLU A O 1
ATOM 4369 N N . ARG A 1 558 ? 38.80355 105.95949 104.51555 1.000 104.89874 558 ARG A N 1
ATOM 4370 C CA . ARG A 1 558 ? 39.28729 104.61277 104.79012 1.000 109.18181 558 ARG A CA 1
ATOM 4371 C C . ARG A 1 558 ? 40.05997 104.54037 106.09861 1.000 100.95513 558 ARG A C 1
ATOM 4372 O O . ARG A 1 558 ? 40.09118 103.47915 106.72387 1.000 97.48644 558 ARG A O 1
ATOM 4380 N N . GLN A 1 559 ? 40.63161 105.65470 106.55794 1.000 101.28328 559 GLN A N 1
ATOM 4381 C CA . GLN A 1 559 ? 41.34920 105.66328 107.82587 1.000 96.68518 559 GLN A CA 1
ATOM 4382 C C . GLN A 1 559 ? 40.38384 105.60259 109.00234 1.000 99.46094 559 GLN A C 1
ATOM 4383 O O . GLN A 1 559 ? 40.59081 104.83078 109.94669 1.000 98.80121 559 GLN A O 1
ATOM 4389 N N . LYS A 1 560 ? 39.32481 106.41904 108.96796 1.000 102.41417 560 LYS A N 1
ATOM 4390 C CA . LYS A 1 560 ? 38.27837 106.30887 109.97992 1.000 103.59485 560 LYS A CA 1
ATOM 4391 C C . LYS A 1 560 ? 37.69979 104.90027 110.01081 1.000 97.71471 560 LYS A C 1
ATOM 4392 O O . LYS A 1 560 ? 37.51317 104.31580 111.08858 1.000 95.85460 560 LYS A O 1
ATOM 4398 N N . LYS A 1 561 ? 37.43752 104.32686 108.83293 1.000 100.00623 561 LYS A N 1
ATOM 4399 C CA . LYS A 1 561 ? 36.92166 102.96205 108.77962 1.000 105.22179 561 LYS A CA 1
ATOM 4400 C C . LYS A 1 561 ? 37.89717 101.97738 109.41834 1.000 102.76144 561 LYS A C 1
ATOM 4401 O O . LYS A 1 561 ? 37.51976 101.20640 110.30973 1.000 100.40080 561 LYS A O 1
ATOM 4407 N N . LEU A 1 562 ? 39.15828 101.99610 108.97277 1.000 97.40245 562 LEU A N 1
ATOM 4408 C CA . LEU A 1 562 ? 40.15612 101.04774 109.45702 1.000 103.42025 562 LEU A CA 1
ATOM 4409 C C . LEU A 1 562 ? 40.33717 101.16285 110.96514 1.000 98.08878 562 LEU A C 1
ATOM 4410 O O . LEU A 1 562 ? 40.48126 100.14915 111.66058 1.000 94.22114 562 LEU A O 1
ATOM 4415 N N . GLU A 1 563 ? 40.31059 102.38932 111.49229 1.000 95.21830 563 GLU A N 1
ATOM 4416 C CA . GLU A 1 563 ? 40.37139 102.56990 112.93793 1.000 94.60627 563 GLU A CA 1
ATOM 4417 C C . GLU A 1 563 ? 39.15977 101.94570 113.61785 1.000 97.41259 563 GLU A C 1
ATOM 4418 O O . GLU A 1 563 ? 39.28733 101.31474 114.67592 1.000 89.76794 563 GLU A O 1
ATOM 4424 N N . GLU A 1 564 ? 37.97388 102.10942 113.02425 1.000 93.28148 564 GLU A N 1
ATOM 4425 C CA . GLU A 1 564 ? 36.77975 101.49202 113.59273 1.000 92.50311 564 GLU A CA 1
ATOM 4426 C C . GLU A 1 564 ? 36.92499 99.97530 113.66262 1.000 93.41279 564 GLU A C 1
ATOM 4427 O O . GLU A 1 564 ? 36.63490 99.35962 114.69667 1.000 90.90420 564 GLU A O 1
ATOM 4433 N N . LEU A 1 565 ? 37.38070 99.35234 112.57043 1.000 92.64569 565 LEU A N 1
ATOM 4434 C CA . LEU A 1 565 ? 37.50250 97.89491 112.58802 1.000 98.75303 565 LEU A CA 1
ATOM 4435 C C . LEU A 1 565 ? 38.57905 97.44514 113.57151 1.000 100.11674 565 LEU A C 1
ATOM 4436 O O . LEU A 1 565 ? 38.41579 96.42157 114.25150 1.000 93.18594 565 LEU A O 1
ATOM 4441 N N . ILE A 1 566 ? 39.67751 98.20185 113.67746 1.000 93.84836 566 ILE A N 1
ATOM 4442 C CA . ILE A 1 566 ? 40.72627 97.84460 114.63091 1.000 93.00568 566 ILE A CA 1
ATOM 4443 C C . ILE A 1 566 ? 40.17949 97.86770 116.05170 1.000 84.59445 566 ILE A C 1
ATOM 4444 O O . ILE A 1 566 ? 40.32245 96.89895 116.80568 1.000 87.10623 566 ILE A O 1
ATOM 4449 N N . GLN A 1 567 ? 39.53624 98.97245 116.43808 1.000 90.78833 567 GLN A N 1
ATOM 4450 C CA . GLN A 1 567 ? 39.03278 99.07644 117.80363 1.000 91.19132 567 GLN A CA 1
ATOM 4451 C C . GLN A 1 567 ? 37.87894 98.12086 118.07721 1.000 95.55994 567 GLN A C 1
ATOM 4452 O O . GLN A 1 567 ? 37.65570 97.75909 119.23755 1.000 91.85288 567 GLN A O 1
ATOM 4458 N N . LYS A 1 568 ? 37.14817 97.69504 117.04545 1.000 96.66507 568 LYS A N 1
ATOM 4459 C CA . LYS A 1 568 ? 36.04280 96.77403 117.27848 1.000 84.94433 568 LYS A CA 1
ATOM 4460 C C . LYS A 1 568 ? 36.52383 95.33266 117.40901 1.000 101.87000 568 LYS A C 1
ATOM 4461 O O . LYS A 1 568 ? 35.99057 94.57312 118.22638 1.000 91.06666 568 LYS A O 1
ATOM 4467 N N . PHE A 1 569 ? 37.53436 94.93586 116.63094 1.000 97.73435 569 PHE A N 1
ATOM 4468 C CA . PHE A 1 569 ? 37.92941 93.53466 116.57538 1.000 101.11589 569 PHE A CA 1
ATOM 4469 C C . PHE A 1 569 ? 39.20234 93.21299 117.35147 1.000 94.78487 569 PHE A C 1
ATOM 4470 O O . PHE A 1 569 ? 39.48968 92.03003 117.56179 1.000 94.30247 569 PHE A O 1
ATOM 4478 N N . CYS A 1 570 ? 39.96531 94.21607 117.79240 1.000 87.64842 570 CYS A N 1
ATOM 4479 C CA . CYS A 1 570 ? 41.26986 93.97052 118.38949 1.000 86.93915 570 CYS A CA 1
ATOM 4480 C C . CYS A 1 570 ? 41.39711 94.39684 119.84360 1.000 84.28691 570 CYS A C 1
ATOM 4481 O O . CYS A 1 570 ? 42.33720 93.95201 120.51085 1.000 87.03437 570 CYS A O 1
ATOM 4484 N N . TRP A 1 571 ? 40.50042 95.23633 120.35328 1.000 90.84245 571 TRP A N 1
ATOM 4485 C CA . TRP A 1 571 ? 40.62192 95.70805 121.72683 1.000 84.45054 571 TRP A CA 1
ATOM 4486 C C . TRP A 1 571 ? 40.26750 94.58767 122.69915 1.000 85.38223 571 TRP A C 1
ATOM 4487 O O . TRP A 1 571 ? 39.17977 94.00737 122.62160 1.000 90.32243 571 TRP A O 1
ATOM 4498 N N . ASP A 1 572 ? 41.18985 94.28334 123.61258 1.000 88.47279 572 ASP A N 1
ATOM 4499 C CA . ASP A 1 572 ? 40.98088 93.24414 124.61415 1.000 94.53514 572 ASP A CA 1
ATOM 4500 C C . ASP A 1 572 ? 41.01374 93.85081 126.01290 1.000 92.26151 572 ASP A C 1
ATOM 4501 O O . ASP A 1 572 ? 40.70200 95.03294 126.18883 1.000 94.14285 572 ASP A O 1
ATOM 4506 N N . GLU A 1 573 ? 41.39461 93.05350 127.01126 1.000 101.01494 573 GLU A N 1
ATOM 4507 C CA . GLU A 1 573 ? 41.46626 93.51945 128.39065 1.000 105.94347 573 GLU A CA 1
ATOM 4508 C C . GLU A 1 573 ? 42.63231 94.48238 128.57564 1.000 100.56992 573 GLU A C 1
ATOM 4509 O O . GLU A 1 573 ? 43.72975 94.07127 128.96698 1.000 97.93028 573 GLU A O 1
ATOM 4515 N N . GLY A 1 574 ? 42.40148 95.76436 128.30039 1.000 97.71702 574 GLY A N 1
ATOM 4516 C CA . GLY A 1 574 ? 43.44965 96.75566 128.42075 1.000 83.91247 574 GLY A CA 1
ATOM 4517 C C . GLY A 1 574 ? 44.60782 96.56798 127.47174 1.000 96.23464 574 GLY A C 1
ATOM 4518 O O . GLY A 1 574 ? 45.70914 97.04989 127.74751 1.000 95.81430 574 GLY A O 1
ATOM 4519 N N . ARG A 1 575 ? 44.39075 95.88379 126.35259 1.000 92.57552 575 ARG A N 1
ATOM 4520 C CA . ARG A 1 575 ? 45.46319 95.58485 125.41560 1.000 74.84343 575 ARG A CA 1
ATOM 4521 C C . ARG A 1 575 ? 44.85803 95.26918 124.05694 1.000 76.62859 575 ARG A C 1
ATOM 4522 O O . ARG A 1 575 ? 43.67512 94.93881 123.94508 1.000 79.14656 575 ARG A O 1
ATOM 4530 N N . PHE A 1 576 ? 45.68803 95.37511 123.02499 1.000 72.67012 576 PHE A N 1
ATOM 4531 C CA . PHE A 1 576 ? 45.31674 94.96699 121.67870 1.000 81.13816 576 PHE A CA 1
ATOM 4532 C C . PHE A 1 576 ? 45.80773 93.54763 121.42852 1.000 81.92684 576 PHE A C 1
ATOM 4533 O O . PHE A 1 576 ? 46.91818 93.18561 121.82745 1.000 79.82611 576 PHE A O 1
ATOM 4541 N N . ILE A 1 577 ? 44.97104 92.74357 120.77422 1.000 83.24628 577 ILE A N 1
ATOM 4542 C CA . ILE A 1 577 ? 45.29811 91.34657 120.50977 1.000 75.40683 577 ILE A CA 1
ATOM 4543 C C . ILE A 1 577 ? 46.38032 91.27174 119.44045 1.000 78.20919 577 ILE A C 1
ATOM 4544 O O . ILE A 1 577 ? 46.65633 92.25928 118.75037 1.000 83.99207 577 ILE A O 1
ATOM 4549 N N . ARG A 1 578 ? 47.00486 90.10035 119.29857 1.000 76.12452 578 ARG A N 1
ATOM 4550 C CA . ARG A 1 578 ? 48.07561 89.94543 118.31927 1.000 67.46476 578 ARG A CA 1
ATOM 4551 C C . ARG A 1 578 ? 47.52991 89.81884 116.90166 1.000 68.00213 578 ARG A C 1
ATOM 4552 O O . ARG A 1 578 ? 48.15310 90.30340 115.95066 1.000 74.91896 578 ARG A O 1
ATOM 4560 N N . GLY A 1 579 ? 46.38294 89.17663 116.73656 1.000 72.56016 579 GLY A N 1
ATOM 4561 C CA . GLY A 1 579 ? 45.77112 89.08158 115.42903 1.000 70.78130 579 GLY A CA 1
ATOM 4562 C C . GLY A 1 579 ? 44.82993 87.89549 115.34358 1.000 77.24614 579 GLY A C 1
ATOM 4563 O O . GLY A 1 579 ? 44.49827 87.26137 116.34593 1.000 77.02880 579 GLY A O 1
ATOM 4564 N N . PHE A 1 580 ? 44.40945 87.61792 114.11066 1.000 76.62868 580 PHE A N 1
ATOM 4565 C CA . PHE A 1 580 ? 43.50300 86.52390 113.79540 1.000 83.20167 580 PHE A CA 1
ATOM 4566 C C . PHE A 1 580 ? 44.18842 85.55021 112.84887 1.000 74.51282 580 PHE A C 1
ATOM 4567 O O . PHE A 1 580 ? 44.87878 85.96490 111.91216 1.000 81.41115 580 PHE A O 1
ATOM 4575 N N . THR A 1 581 ? 43.99231 84.25923 113.08853 1.000 75.51607 581 THR A N 1
ATOM 4576 C CA . THR A 1 581 ? 44.41921 83.24284 112.14013 1.000 84.44094 581 THR A CA 1
ATOM 4577 C C . THR A 1 581 ? 43.33369 83.02403 111.09195 1.000 86.56623 581 THR A C 1
ATOM 4578 O O . THR A 1 581 ? 42.16205 83.34733 111.29890 1.000 81.34737 581 THR A O 1
ATOM 4582 N N . GLU A 1 582 ? 43.73754 82.46255 109.95222 1.000 90.85403 582 GLU A N 1
ATOM 4583 C CA . GLU A 1 582 ? 42.77449 82.19844 108.88951 1.000 88.25799 582 GLU A CA 1
ATOM 4584 C C . GLU A 1 582 ? 41.77806 81.10555 109.25350 1.000 98.44418 582 GLU A C 1
ATOM 4585 O O . GLU A 1 582 ? 40.85663 80.84882 108.46987 1.000 97.58641 582 GLU A O 1
ATOM 4591 N N . ASN A 1 583 ? 41.93531 80.46471 110.41097 1.000 101.15261 583 ASN A N 1
ATOM 4592 C CA . ASN A 1 583 ? 40.97774 79.48929 110.91080 1.000 104.17908 583 ASN A CA 1
ATOM 4593 C C . ASN A 1 583 ? 40.07456 80.05338 111.99928 1.000 101.81060 583 ASN A C 1
ATOM 4594 O O . ASN A 1 583 ? 39.21670 79.32714 112.51050 1.000 110.74521 583 ASN A O 1
ATOM 4599 N N . GLY A 1 584 ? 40.24943 81.32150 112.37010 1.000 100.08201 584 GLY A N 1
ATOM 4600 C CA . GLY A 1 584 ? 39.36360 81.98373 113.30395 1.000 93.08412 584 GLY A CA 1
ATOM 4601 C C . GLY A 1 584 ? 39.90307 82.18016 114.70419 1.000 90.99766 584 GLY A C 1
ATOM 4602 O O . GLY A 1 584 ? 39.22244 82.80958 115.52349 1.000 98.46855 584 GLY A O 1
ATOM 4603 N N . GLU A 1 585 ? 41.09379 81.67054 115.00760 1.000 92.19496 585 GLU A N 1
ATOM 4604 C CA . GLU A 1 585 ? 41.63622 81.79215 116.35321 1.000 86.16358 585 GLU A CA 1
ATOM 4605 C C . GLU A 1 585 ? 42.04857 83.22959 116.64771 1.000 78.22307 585 GLU A C 1
ATOM 4606 O O . GLU A 1 585 ? 42.50011 83.96572 115.76666 1.000 84.21886 585 GLU A O 1
ATOM 4612 N N . ILE A 1 586 ? 41.89513 83.62277 117.90837 1.000 86.69010 586 ILE A N 1
ATOM 4613 C CA . ILE A 1 586 ? 42.33753 84.92592 118.38864 1.000 73.84074 586 ILE A CA 1
ATOM 4614 C C . ILE A 1 586 ? 43.65675 84.71124 119.11511 1.000 72.21927 586 ILE A C 1
ATOM 4615 O O . ILE A 1 586 ? 43.72231 83.94363 120.08278 1.000 80.17482 586 ILE A O 1
ATOM 4620 N N . ILE A 1 587 ? 44.71183 85.36570 118.64125 1.000 73.34593 587 ILE A N 1
ATOM 4621 C CA . ILE A 1 587 ? 46.03023 85.28327 119.25842 1.000 71.95252 587 ILE A CA 1
ATOM 4622 C C . ILE A 1 587 ? 46.25368 86.54597 120.07495 1.000 77.55659 587 ILE A C 1
ATOM 4623 O O . ILE A 1 587 ? 46.04195 87.66005 119.57969 1.000 75.16203 587 ILE A O 1
ATOM 4628 N N . GLY A 1 588 ? 46.67297 86.37600 121.32505 1.000 72.43269 588 GLY A N 1
ATOM 4629 C CA . GLY A 1 588 ? 46.86278 87.50190 122.21483 1.000 71.66076 588 GLY A CA 1
ATOM 4630 C C . GLY A 1 588 ? 45.67370 87.84776 123.07971 1.000 76.75531 588 GLY A C 1
ATOM 4631 O O . GLY A 1 588 ? 45.62960 88.95490 123.62798 1.000 82.30724 588 GLY A O 1
ATOM 4632 N N . LYS A 1 589 ? 44.70362 86.94533 123.21420 1.000 79.11413 589 LYS A N 1
ATOM 4633 C CA . LYS A 1 589 ? 43.56960 87.18735 124.09612 1.000 84.70258 589 LYS A CA 1
ATOM 4634 C C . LYS A 1 589 ? 44.01073 87.06759 125.54853 1.000 81.78407 589 LYS A C 1
ATOM 4635 O O . LYS A 1 589 ? 44.71034 86.11982 125.91559 1.000 78.49982 589 LYS A O 1
ATOM 4641 N N . SER A 1 590 ? 43.58575 88.02682 126.37702 1.000 82.01838 590 SER A N 1
ATOM 4642 C CA . SER A 1 590 ? 44.00359 88.06210 127.77645 1.000 81.81930 590 SER A CA 1
ATOM 4643 C C . SER A 1 590 ? 43.74350 86.74412 128.49484 1.000 81.59216 590 SER A C 1
ATOM 4644 O O . SER A 1 590 ? 44.46110 86.40062 129.44067 1.000 74.73259 590 SER A O 1
ATOM 4647 N N . THR A 1 591 ? 42.73302 85.99475 128.06343 1.000 80.11882 591 THR A N 1
ATOM 4648 C CA . THR A 1 591 ? 42.35869 84.74078 128.70134 1.000 86.60779 591 THR A CA 1
ATOM 4649 C C . THR A 1 591 ? 43.13345 83.53948 128.17219 1.000 85.52345 591 THR A C 1
ATOM 4650 O O . THR A 1 591 ? 42.94719 82.43033 128.68313 1.000 83.01686 591 THR A O 1
ATOM 4654 N N . ASP A 1 592 ? 43.98951 83.72658 127.17209 1.000 80.50952 592 ASP A N 1
ATOM 4655 C CA . ASP A 1 592 ? 44.73625 82.60590 126.62109 1.000 72.46811 592 ASP A CA 1
ATOM 4656 C C . ASP A 1 592 ? 45.78315 82.12761 127.62542 1.000 78.92804 592 ASP A C 1
ATOM 4657 O O . ASP A 1 592 ? 46.40881 82.94468 128.30830 1.000 77.60809 592 ASP A O 1
ATOM 4662 N N . PRO A 1 593 ? 45.99608 80.81317 127.73933 1.000 77.94160 593 PRO A N 1
ATOM 4663 C CA . PRO A 1 593 ? 46.96585 80.31801 128.72955 1.000 70.92037 593 PRO A CA 1
ATOM 4664 C C . PRO A 1 593 ? 48.40075 80.69492 128.41209 1.000 70.48815 593 PRO A C 1
ATOM 4665 O O . PRO A 1 593 ? 49.19254 80.90476 129.33915 1.000 68.81132 593 PRO A O 1
ATOM 4669 N N . GLU A 1 594 ? 48.76485 80.78469 127.13703 1.000 77.57183 594 GLU A N 1
ATOM 4670 C CA . GLU A 1 594 ? 50.10800 81.17476 126.73980 1.000 75.53977 594 GLU A CA 1
ATOM 4671 C C . GLU A 1 594 ? 50.02826 82.29976 125.71932 1.000 69.64457 594 GLU A C 1
ATOM 4672 O O . GLU A 1 594 ? 49.11131 82.34671 124.89480 1.000 76.61135 594 GLU A O 1
ATOM 4678 N N . ALA A 1 595 ? 50.99710 83.21101 125.79576 1.000 65.62069 595 ALA A N 1
ATOM 4679 C CA . ALA A 1 595 ? 51.10778 84.33909 124.87313 1.000 74.04604 595 ALA A CA 1
ATOM 4680 C C . ALA A 1 595 ? 49.81905 85.15832 124.84448 1.000 76.82354 595 ALA A C 1
ATOM 4681 O O . ALA A 1 595 ? 49.22836 85.40360 123.79003 1.000 72.22756 595 ALA A O 1
ATOM 4683 N N . ASN A 1 596 ? 49.38030 85.58404 126.02679 1.000 67.44506 596 ASN A N 1
ATOM 4684 C CA . ASN A 1 596 ? 48.18011 86.39886 126.15074 1.000 77.01152 596 ASN A CA 1
ATOM 4685 C C . ASN A 1 596 ? 48.47571 87.89322 126.18209 1.000 76.20201 596 ASN A C 1
ATOM 4686 O O . ASN A 1 596 ? 47.54583 88.68796 126.35716 1.000 71.06968 596 ASN A O 1
ATOM 4691 N N . MET A 1 597 ? 49.73548 88.29456 126.01127 1.000 67.12888 597 MET A N 1
ATOM 4692 C CA . MET A 1 597 ? 50.10812 89.70527 126.09505 1.000 74.59643 597 MET A CA 1
ATOM 4693 C C . MET A 1 597 ? 51.32308 89.93853 125.20796 1.000 74.12084 597 MET A C 1
ATOM 4694 O O . MET A 1 597 ? 52.42084 89.47935 125.53327 1.000 70.54581 597 MET A O 1
ATOM 4699 N N . TRP A 1 598 ? 51.13275 90.65939 124.10521 1.000 68.37948 598 TRP A N 1
ATOM 4700 C CA . TRP A 1 598 ? 52.19129 90.92576 123.14273 1.000 64.59967 598 TRP A CA 1
ATOM 4701 C C . TRP A 1 598 ? 52.58739 92.39790 123.17917 1.000 73.85535 598 TRP A C 1
ATOM 4702 O O . TRP A 1 598 ? 51.76019 93.27620 123.43597 1.000 73.39479 598 TRP A O 1
ATOM 4713 N N . LEU A 1 599 ? 53.86644 92.66057 122.90007 1.000 73.64805 599 LEU A N 1
ATOM 4714 C CA . LEU A 1 599 ? 54.41434 94.00506 123.06388 1.000 70.45778 599 LEU A CA 1
ATOM 4715 C C . LEU A 1 599 ? 54.17802 94.87072 121.83075 1.000 70.18730 599 LEU A C 1
ATOM 4716 O O . LEU A 1 599 ? 53.73547 96.02388 121.94136 1.000 77.55757 599 LEU A O 1
ATOM 4721 N N . ASN A 1 600 ? 54.47402 94.32704 120.65197 1.000 69.31065 600 ASN A N 1
ATOM 4722 C CA . ASN A 1 600 ? 54.39775 95.11517 119.42525 1.000 68.08586 600 ASN A CA 1
ATOM 4723 C C . ASN A 1 600 ? 53.00945 95.67842 119.12832 1.000 71.82983 600 ASN A C 1
ATOM 4724 O O . ASN A 1 600 ? 52.93581 96.83107 118.66311 1.000 65.58094 600 ASN A O 1
ATOM 4729 N N . PRO A 1 601 ? 51.89758 94.95383 119.33570 1.000 68.66201 601 PRO A N 1
ATOM 4730 C CA . PRO A 1 601 ? 50.58680 95.57950 119.08491 1.000 66.28897 601 PRO A CA 1
ATOM 4731 C C . PRO A 1 601 ? 50.36424 96.84519 119.89027 1.000 73.97721 601 PRO A C 1
ATOM 4732 O O . PRO A 1 601 ? 49.85994 97.83399 119.34934 1.000 76.97398 601 PRO A O 1
ATOM 4736 N N . GLN A 1 602 ? 50.75814 96.85570 121.16451 1.000 68.73912 602 GLN A N 1
ATOM 4737 C CA . GLN A 1 602 ? 50.57541 98.04990 121.98436 1.000 75.62973 602 GLN A CA 1
ATOM 4738 C C . GLN A 1 602 ? 51.54524 99.15175 121.57536 1.000 70.47009 602 GLN A C 1
ATOM 4739 O O . GLN A 1 602 ? 51.15940 100.32934 121.46791 1.000 70.74549 602 GLN A O 1
ATOM 4745 N N . SER A 1 603 ? 52.81003 98.78378 121.35084 1.000 67.59075 603 SER A N 1
ATOM 4746 C CA . SER A 1 603 ? 53.79595 99.74489 120.87107 1.000 65.29258 603 SER A CA 1
ATOM 4747 C C . SER A 1 603 ? 53.27455 100.49434 119.65298 1.000 70.03725 603 SER A C 1
ATOM 4748 O O . SER A 1 603 ? 53.29133 101.73048 119.60739 1.000 66.44434 603 SER A O 1
ATOM 4751 N N . TRP A 1 604 ? 52.76657 99.75793 118.66482 1.000 65.81244 604 TRP A N 1
ATOM 4752 C CA . TRP A 1 604 ? 52.35820 100.39864 117.42342 1.000 71.82802 604 TRP A CA 1
ATOM 4753 C C . TRP A 1 604 ? 50.94401 100.95967 117.48193 1.000 67.93960 604 TRP A C 1
ATOM 4754 O O . TRP A 1 604 ? 50.59976 101.80584 116.65095 1.000 68.63218 604 TRP A O 1
ATOM 4765 N N . ALA A 1 605 ? 50.13241 100.53695 118.45396 1.000 71.14768 605 ALA A N 1
ATOM 4766 C CA . ALA A 1 605 ? 48.94240 101.30218 118.80022 1.000 74.28966 605 ALA A CA 1
ATOM 4767 C C . ALA A 1 605 ? 49.32530 102.72290 119.17778 1.000 78.38553 605 ALA A C 1
ATOM 4768 O O . ALA A 1 605 ? 48.73000 103.69360 118.69564 1.000 75.25312 605 ALA A O 1
ATOM 4770 N N . VAL A 1 606 ? 50.34050 102.85963 120.03055 1.000 74.82563 606 VAL A N 1
ATOM 4771 C CA . VAL A 1 606 ? 50.78228 104.19038 120.43866 1.000 73.91715 606 VAL A CA 1
ATOM 4772 C C . VAL A 1 606 ? 51.41206 104.93146 119.26164 1.000 76.52870 606 VAL A C 1
ATOM 4773 O O . VAL A 1 606 ? 51.09737 106.09988 119.00401 1.000 77.31986 606 VAL A O 1
ATOM 4777 N N . ILE A 1 607 ? 52.29715 104.25824 118.52040 1.000 81.19419 607 ILE A N 1
ATOM 4778 C CA . ILE A 1 607 ? 53.04820 104.93080 117.45933 1.000 70.52844 607 ILE A CA 1
ATOM 4779 C C . ILE A 1 607 ? 52.11872 105.40153 116.34353 1.000 75.63601 607 ILE A C 1
ATOM 4780 O O . ILE A 1 607 ? 52.17377 106.56231 115.92129 1.000 76.89767 607 ILE A O 1
ATOM 4785 N N . SER A 1 608 ? 51.26245 104.51015 115.83636 1.000 72.72245 608 SER A N 1
ATOM 4786 C CA . SER A 1 608 ? 50.40658 104.86344 114.70941 1.000 70.44158 608 SER A CA 1
ATOM 4787 C C . SER A 1 608 ? 49.27393 105.80581 115.09322 1.000 78.17628 608 SER A C 1
ATOM 4788 O O . SER A 1 608 ? 48.64017 106.37713 114.19965 1.000 86.12670 608 SER A O 1
ATOM 4791 N N . GLY A 1 609 ? 49.00178 105.98191 116.38296 1.000 74.16951 609 GLY A N 1
ATOM 4792 C CA . GLY A 1 609 ? 47.92165 106.84724 116.80527 1.000 82.67072 609 GLY A CA 1
ATOM 4793 C C . GLY A 1 609 ? 46.54477 106.22538 116.77236 1.000 86.60246 609 GLY A C 1
ATOM 4794 O O . GLY A 1 609 ? 45.55390 106.95536 116.89375 1.000 80.97474 609 GLY A O 1
ATOM 4795 N N . VAL A 1 610 ? 46.44730 104.90402 116.59758 1.000 87.18795 610 VAL A N 1
ATOM 4796 C CA . VAL A 1 610 ? 45.15057 104.23392 116.67304 1.000 79.01133 610 VAL A CA 1
ATOM 4797 C C . VAL A 1 610 ? 44.56239 104.38750 118.06907 1.000 87.58235 610 VAL A C 1
ATOM 4798 O O . VAL A 1 610 ? 43.38580 104.73137 118.23546 1.000 89.82746 610 VAL A O 1
ATOM 4802 N N . ALA A 1 611 ? 45.37573 104.14203 119.09181 1.000 89.25702 611 ALA A N 1
ATOM 4803 C CA . ALA A 1 611 ? 44.93227 104.30191 120.46661 1.000 88.63016 611 ALA A CA 1
ATOM 4804 C C . ALA A 1 611 ? 44.87973 105.77793 120.83352 1.000 103.60117 611 ALA A C 1
ATOM 4805 O O . ALA A 1 611 ? 45.72513 106.56916 120.40331 1.000 107.53413 611 ALA A O 1
ATOM 4807 N N . ASN A 1 612 ? 43.87857 106.15005 121.63269 1.000 105.82685 612 ASN A N 1
ATOM 4808 C CA . ASN A 1 612 ? 43.79568 107.52122 122.12206 1.000 113.01956 612 ASN A CA 1
ATOM 4809 C C . ASN A 1 612 ? 44.81619 107.74845 123.23293 1.000 109.40263 612 ASN A C 1
ATOM 4810 O O . ASN A 1 612 ? 45.74920 106.95594 123.39823 1.000 107.17577 612 ASN A O 1
ATOM 4815 N N . GLU A 1 613 ? 44.65064 108.82328 124.00239 1.000 114.39835 613 GLU A N 1
ATOM 4816 C CA . GLU A 1 613 ? 45.64799 109.16027 125.01219 1.000 107.92317 613 GLU A CA 1
ATOM 4817 C C . GLU A 1 613 ? 45.53350 108.23959 126.22273 1.000 108.74038 613 GLU A C 1
ATOM 4818 O O . GLU A 1 613 ? 46.50206 107.57182 126.60666 1.000 109.74728 613 GLU A O 1
ATOM 4824 N N . GLU A 1 614 ? 44.34568 108.18357 126.83120 1.000 111.87088 614 GLU A N 1
ATOM 4825 C CA . GLU A 1 614 ? 44.16387 107.31770 127.98944 1.000 109.02523 614 GLU A CA 1
ATOM 4826 C C . GLU A 1 614 ? 44.29663 105.84555 127.61563 1.000 102.16942 614 GLU A C 1
ATOM 4827 O O . GLU A 1 614 ? 44.81253 105.05808 128.41321 1.000 101.37173 614 GLU A O 1
ATOM 4833 N N . GLN A 1 615 ? 43.87225 105.46140 126.40629 1.000 99.02525 615 GLN A N 1
ATOM 4834 C CA . GLN A 1 615 ? 44.04639 104.08045 125.95944 1.000 96.48153 615 GLN A CA 1
ATOM 4835 C C . GLN A 1 615 ? 45.52177 103.73073 125.80910 1.000 93.99038 615 GLN A C 1
ATOM 4836 O O . GLN A 1 615 ? 45.95596 102.64222 126.21516 1.000 92.11969 615 GLN A O 1
ATOM 4842 N N . ALA A 1 616 ? 46.30079 104.63293 125.20505 1.000 93.68170 616 ALA A N 1
ATOM 4843 C CA . ALA A 1 616 ? 47.74506 104.44328 125.14894 1.000 96.45600 616 ALA A CA 1
ATOM 4844 C C . ALA A 1 616 ? 48.32716 104.30967 126.54761 1.000 91.72368 616 ALA A C 1
ATOM 4845 O O . ALA A 1 616 ? 49.22857 103.49586 126.78010 1.000 85.40627 616 ALA A O 1
ATOM 4847 N N . ASP A 1 617 ? 47.81061 105.08931 127.49889 1.000 86.04635 617 ASP A N 1
ATOM 4848 C CA . ASP A 1 617 ? 48.29451 104.97812 128.86959 1.000 87.02120 617 ASP A CA 1
ATOM 4849 C C . ASP A 1 617 ? 47.99790 103.60037 129.45418 1.000 88.94640 617 ASP A C 1
ATOM 4850 O O . ASP A 1 617 ? 48.86763 102.99599 130.09330 1.000 91.05663 617 ASP A O 1
ATOM 4855 N N . ARG A 1 618 ? 46.78238 103.08119 129.24017 1.000 82.25380 618 ARG A N 1
ATOM 4856 C CA . ARG A 1 618 ? 46.46981 101.73590 129.72737 1.000 91.35720 618 ARG A CA 1
ATOM 4857 C C . ARG A 1 618 ? 47.41337 100.70316 129.12454 1.000 82.89693 618 ARG A C 1
ATOM 4858 O O . ARG A 1 618 ? 47.96287 99.85604 129.84164 1.000 83.10207 618 ARG A O 1
ATOM 4866 N N . VAL A 1 619 ? 47.59593 100.74279 127.79964 1.000 84.11573 619 VAL A N 1
ATOM 4867 C CA . VAL A 1 619 ? 48.38937 99.69945 127.15234 1.000 86.27622 619 VAL A CA 1
ATOM 4868 C C . VAL A 1 619 ? 49.84762 99.78062 127.59572 1.000 76.77457 619 VAL A C 1
ATOM 4869 O O . VAL A 1 619 ? 50.50557 98.75171 127.79408 1.000 84.06773 619 VAL A O 1
ATOM 4873 N N . LEU A 1 620 ? 50.36511 100.99308 127.81362 1.000 81.37171 620 LEU A N 1
ATOM 4874 C CA . LEU A 1 620 ? 51.74424 101.11387 128.27749 1.000 81.22334 620 LEU A CA 1
ATOM 4875 C C . LEU A 1 620 ? 51.88521 100.65377 129.72621 1.000 79.03714 620 LEU A C 1
ATOM 4876 O O . LEU A 1 620 ? 52.87660 100.00055 130.08533 1.000 78.22396 620 LEU A O 1
ATOM 4881 N N . ASP A 1 621 ? 50.89636 100.96419 130.56961 1.000 72.57458 621 ASP A N 1
ATOM 4882 C CA . ASP A 1 621 ? 50.91920 100.46199 131.93863 1.000 82.19536 621 ASP A CA 1
ATOM 4883 C C . ASP A 1 621 ? 50.93645 98.93939 131.96435 1.000 76.49696 621 ASP A C 1
ATOM 4884 O O . ASP A 1 621 ? 51.71196 98.33163 132.71461 1.000 74.40481 621 ASP A O 1
ATOM 4889 N N . VAL A 1 622 ? 50.10105 98.30142 131.13984 1.000 72.33233 622 VAL A N 1
ATOM 4890 C CA . VAL A 1 622 ? 50.03635 96.84525 131.20857 1.000 76.38386 622 VAL A CA 1
ATOM 4891 C C . VAL A 1 622 ? 51.28854 96.22317 130.60062 1.000 77.16894 622 VAL A C 1
ATOM 4892 O O . VAL A 1 622 ? 51.75574 95.18231 131.07857 1.000 75.50559 622 VAL A O 1
ATOM 4896 N N . VAL A 1 623 ? 51.87715 96.84014 129.56761 1.000 69.09737 623 VAL A N 1
ATOM 4897 C CA . VAL A 1 623 ? 53.10752 96.24957 129.04408 1.000 80.14557 623 VAL A CA 1
ATOM 4898 C C . VAL A 1 623 ? 54.23983 96.38660 130.05409 1.000 74.72412 623 VAL A C 1
ATOM 4899 O O . VAL A 1 623 ? 55.07451 95.48247 130.17045 1.000 77.81695 623 VAL A O 1
ATOM 4903 N N . GLU A 1 624 ? 54.28301 97.47901 130.82528 1.000 77.06076 624 GLU A N 1
ATOM 4904 C CA . GLU A 1 624 ? 55.26482 97.53757 131.90645 1.000 83.49004 624 GLU A CA 1
ATOM 4905 C C . GLU A 1 624 ? 55.00259 96.45132 132.94142 1.000 78.10368 624 GLU A C 1
ATOM 4906 O O . GLU A 1 624 ? 55.91756 95.72059 133.33910 1.000 79.11327 624 GLU A O 1
ATOM 4912 N N . LYS A 1 625 ? 53.75173 96.32870 133.38881 1.000 74.09318 625 LYS A N 1
ATOM 4913 C CA . LYS A 1 625 ? 53.45318 95.39992 134.47384 1.000 83.89232 625 LYS A CA 1
ATOM 4914 C C . LYS A 1 625 ? 53.68024 93.94759 134.06713 1.000 79.91324 625 LYS A C 1
ATOM 4915 O O . LYS A 1 625 ? 54.06635 93.12608 134.90669 1.000 72.48046 625 LYS A O 1
ATOM 4921 N N . ARG A 1 626 ? 53.47286 93.61450 132.79439 1.000 75.10002 626 ARG A N 1
ATOM 4922 C CA . ARG A 1 626 ? 53.47970 92.22613 132.35135 1.000 70.08879 626 ARG A CA 1
ATOM 4923 C C . ARG A 1 626 ? 54.76527 91.80988 131.64897 1.000 73.66014 626 ARG A C 1
ATOM 4924 O O . ARG A 1 626 ? 55.22415 90.67907 131.83726 1.000 71.20484 626 ARG A O 1
ATOM 4932 N N . LEU A 1 627 ? 55.35958 92.68553 130.83491 1.000 70.72339 627 LEU A N 1
ATOM 4933 C CA . LEU A 1 627 ? 56.46891 92.29834 129.97714 1.000 73.61889 627 LEU A CA 1
ATOM 4934 C C . LEU A 1 627 ? 57.81578 92.86178 130.40108 1.000 67.62761 627 LEU A C 1
ATOM 4935 O O . LEU A 1 627 ? 58.84487 92.32554 129.98103 1.000 67.22156 627 LEU A O 1
ATOM 4940 N N . ASN A 1 628 ? 57.84291 93.91368 131.21278 1.000 70.39031 628 ASN A N 1
ATOM 4941 C CA . ASN A 1 628 ? 59.10808 94.55304 131.54547 1.000 69.49497 628 ASN A CA 1
ATOM 4942 C C . ASN A 1 628 ? 59.91960 93.68826 132.50090 1.000 65.89586 628 ASN A C 1
ATOM 4943 O O . ASN A 1 628 ? 59.38957 93.15312 133.47930 1.000 72.02984 628 ASN A O 1
ATOM 4948 N N . THR A 1 629 ? 61.20949 93.54753 132.20401 1.000 71.78830 629 THR A N 1
ATOM 4949 C CA . THR A 1 629 ? 62.17315 92.86906 133.05774 1.000 62.45626 629 THR A CA 1
ATOM 4950 C C . THR A 1 629 ? 63.37940 93.78090 133.25423 1.000 63.61061 629 THR A C 1
ATOM 4951 O O . THR A 1 629 ? 63.46301 94.87088 132.68180 1.000 62.23018 629 THR A O 1
ATOM 4955 N N . GLU A 1 630 ? 64.33468 93.31774 134.06224 1.000 72.36984 630 GLU A N 1
ATOM 4956 C CA . GLU A 1 630 ? 65.53253 94.11145 134.31631 1.000 70.19005 630 GLU A CA 1
ATOM 4957 C C . GLU A 1 630 ? 66.34717 94.33095 133.04369 1.000 71.27974 630 GLU A C 1
ATOM 4958 O O . GLU A 1 630 ? 67.03030 95.35392 132.91312 1.000 69.99684 630 GLU A O 1
ATOM 4964 N N . TYR A 1 631 ? 66.26455 93.40884 132.08262 1.000 66.18355 631 TYR A N 1
ATOM 4965 C CA . TYR A 1 631 ? 67.04680 93.49175 130.85476 1.000 60.79420 631 TYR A CA 1
ATOM 4966 C C . TYR A 1 631 ? 66.19810 93.83052 129.63183 1.000 63.38763 631 TYR A C 1
ATOM 4967 O O . TYR A 1 631 ? 66.62663 93.58021 128.50114 1.000 57.82911 631 TYR A O 1
ATOM 4976 N N . GLY A 1 632 ? 65.01236 94.39267 129.82726 1.000 64.53961 632 GLY A N 1
ATOM 4977 C CA . GLY A 1 632 ? 64.14509 94.78269 128.73283 1.000 59.41600 632 GLY A CA 1
ATOM 4978 C C . GLY A 1 632 ? 62.82983 94.02652 128.75017 1.000 62.21032 632 GLY A C 1
ATOM 4979 O O . GLY A 1 632 ? 62.59048 93.15187 129.58150 1.000 62.44084 632 GLY A O 1
ATOM 4980 N N . LEU A 1 633 ? 61.97441 94.37984 127.79002 1.000 59.89538 633 LEU A N 1
ATOM 4981 C CA . LEU A 1 633 ? 60.62042 93.84303 127.71022 1.000 60.45801 633 LEU A CA 1
ATOM 4982 C C . LEU A 1 633 ? 60.57251 92.62463 126.79611 1.000 61.76328 633 LEU A C 1
ATOM 4983 O O . LEU A 1 633 ? 61.06872 92.66906 125.66549 1.000 58.94050 633 LEU A O 1
ATOM 4988 N N . VAL A 1 634 ? 59.95485 91.54459 127.28592 1.000 62.38457 634 VAL A N 1
ATOM 4989 C CA . VAL A 1 634 ? 59.81052 90.33105 126.49038 1.000 59.48630 634 VAL A CA 1
ATOM 4990 C C . VAL A 1 634 ? 58.84145 90.57822 125.34038 1.000 60.32811 634 VAL A C 1
ATOM 4991 O O . VAL A 1 634 ? 57.96447 91.45118 125.40748 1.000 68.20571 634 VAL A O 1
ATOM 4995 N N . LEU A 1 635 ? 59.00144 89.79685 124.26787 1.000 65.28413 635 LEU A N 1
ATOM 4996 C CA . LEU A 1 635 ? 58.15326 89.96926 123.09140 1.000 72.52011 635 LEU A CA 1
ATOM 4997 C C . LEU A 1 635 ? 56.69847 89.63906 123.40212 1.000 61.71046 635 LEU A C 1
ATOM 4998 O O . LEU A 1 635 ? 55.78536 90.32458 122.92784 1.000 61.12190 635 LEU A O 1
ATOM 5003 N N . MET A 1 636 ? 56.46542 88.59436 124.19057 1.000 67.37333 636 MET A N 1
ATOM 5004 C CA . MET A 1 636 ? 55.12477 88.23351 124.62881 1.000 64.17712 636 MET A CA 1
ATOM 5005 C C . MET A 1 636 ? 55.25769 87.39506 125.89140 1.000 73.29838 636 MET A C 1
ATOM 5006 O O . MET A 1 636 ? 56.35872 87.00319 126.28466 1.000 63.44543 636 MET A O 1
ATOM 5011 N N . ASP A 1 637 ? 54.11548 87.12814 126.53092 1.000 69.89642 637 ASP A N 1
ATOM 5012 C CA . ASP A 1 637 ? 54.12089 86.39055 127.78621 1.000 72.76057 637 ASP A CA 1
ATOM 5013 C C . ASP A 1 637 ? 52.73911 85.81095 128.02542 1.000 75.28291 637 ASP A C 1
ATOM 5014 O O . ASP A 1 637 ? 51.74364 86.49921 127.75977 1.000 77.19998 637 ASP A O 1
ATOM 5019 N N . PRO A 1 638 ? 52.62746 84.56389 128.51168 1.000 71.69646 638 PRO A N 1
ATOM 5020 C CA . PRO A 1 638 ? 53.72679 83.62845 128.78896 1.000 72.01955 638 PRO A CA 1
ATOM 5021 C C . PRO A 1 638 ? 54.33199 83.03244 127.51263 1.000 68.87664 638 PRO A C 1
ATOM 5022 O O . PRO A 1 638 ? 53.73561 83.16679 126.44470 1.000 75.29464 638 PRO A O 1
ATOM 5026 N N . PRO A 1 639 ? 55.50072 82.40273 127.61686 1.000 64.63761 639 PRO A N 1
ATOM 5027 C CA . PRO A 1 639 ? 56.10214 81.77099 126.43775 1.000 63.19730 639 PRO A CA 1
ATOM 5028 C C . PRO A 1 639 ? 55.26618 80.60409 125.93606 1.000 65.24376 639 PRO A C 1
ATOM 5029 O O . PRO A 1 639 ? 54.49665 79.98492 126.67351 1.000 66.90681 639 PRO A O 1
ATOM 5033 N N . TYR A 1 640 ? 55.43677 80.30695 124.65031 1.000 64.99832 640 TYR A N 1
ATOM 5034 C CA . TYR A 1 640 ? 54.77682 79.15487 124.05337 1.000 64.28367 640 TYR A CA 1
ATOM 5035 C C . TYR A 1 640 ? 55.42744 77.86361 124.53451 1.000 66.32749 640 TYR A C 1
ATOM 5036 O O . TYR A 1 640 ? 56.65066 77.77943 124.67611 1.000 74.28171 640 TYR A O 1
ATOM 5045 N N . HIS A 1 641 ? 54.59988 76.84992 124.78193 1.000 71.00174 641 HIS A N 1
ATOM 5046 C CA . HIS A 1 641 ? 55.09498 75.56402 125.25667 1.000 63.67918 641 HIS A CA 1
ATOM 5047 C C . HIS A 1 641 ? 54.04352 74.47877 125.06666 1.000 70.52361 641 HIS A C 1
ATOM 5048 O O . HIS A 1 641 ? 54.18686 73.61048 124.19968 1.000 70.43811 641 HIS A O 1
ATOM 5055 N N . ALA A 1 642 ? 52.98086 74.52389 125.86834 1.000 74.60932 642 ALA A N 1
ATOM 5056 C CA . ALA A 1 642 ? 51.94630 73.50076 125.84874 1.000 72.00835 642 ALA A CA 1
ATOM 5057 C C . ALA A 1 642 ? 50.63923 73.97297 125.23061 1.000 70.80618 642 ALA A C 1
ATOM 5058 O O . ALA A 1 642 ? 49.69205 73.18423 125.15217 1.000 76.44648 642 ALA A O 1
ATOM 5060 N N . HIS A 1 643 ? 50.55689 75.22499 124.78706 1.000 70.02933 643 HIS A N 1
ATOM 5061 C CA . HIS A 1 643 ? 49.31947 75.77302 124.23493 1.000 70.25584 643 HIS A CA 1
ATOM 5062 C C . HIS A 1 643 ? 49.62004 76.60233 122.99119 1.000 69.70655 643 HIS A C 1
ATOM 5063 O O . HIS A 1 643 ? 49.17420 77.74107 122.84663 1.000 67.19160 643 HIS A O 1
ATOM 5070 N N . ALA A 1 644 ? 50.38383 76.02333 122.07045 1.000 71.92621 644 ALA A N 1
ATOM 5071 C CA . ALA A 1 644 ? 50.75551 76.68296 120.82737 1.000 73.23284 644 ALA A CA 1
ATOM 5072 C C . ALA A 1 644 ? 49.87125 76.17587 119.69664 1.000 78.59017 644 ALA A C 1
ATOM 5073 O O . ALA A 1 644 ? 49.66609 74.96498 119.55924 1.000 80.71726 644 ALA A O 1
ATOM 5075 N N . PHE A 1 645 ? 49.34612 77.10052 118.89528 1.000 74.90696 645 PHE A N 1
ATOM 5076 C CA . PHE A 1 645 ? 48.53646 76.72318 117.74800 1.000 78.38997 645 PHE A CA 1
ATOM 5077 C C . PHE A 1 645 ? 49.44380 76.32084 116.58503 1.000 78.65021 645 PHE A C 1
ATOM 5078 O O . PHE A 1 645 ? 50.67349 76.32442 116.69266 1.000 76.19620 645 PHE A O 1
ATOM 5086 N N . ASP A 1 646 ? 48.82419 75.96078 115.45602 1.000 81.39378 646 ASP A N 1
ATOM 5087 C CA . ASP A 1 646 ? 49.57337 75.38421 114.34089 1.000 86.38755 646 ASP A CA 1
ATOM 5088 C C . ASP A 1 646 ? 50.66516 76.32580 113.84535 1.000 83.72740 646 ASP A C 1
ATOM 5089 O O . ASP A 1 646 ? 51.76406 75.88161 113.49211 1.000 78.59097 646 ASP A O 1
ATOM 5094 N N . GLY A 1 647 ? 50.38668 77.62368 113.81492 1.000 68.70335 647 GLY A N 1
ATOM 5095 C CA . GLY A 1 647 ? 51.33779 78.59973 113.33340 1.000 69.58377 647 GLY A CA 1
ATOM 5096 C C . GLY A 1 647 ? 52.19118 79.25710 114.39420 1.000 71.51012 647 GLY A C 1
ATOM 5097 O O . GLY A 1 647 ? 52.92230 80.20197 114.08004 1.000 72.43724 647 GLY A O 1
ATOM 5098 N N . ALA A 1 648 ? 52.12262 78.79579 115.64415 1.000 63.82080 648 ALA A N 1
ATOM 5099 C CA . ALA A 1 648 ? 52.94621 79.34654 116.72066 1.000 66.89577 648 ALA A CA 1
ATOM 5100 C C . ALA A 1 648 ? 54.32816 78.69368 116.67207 1.000 66.32737 648 ALA A C 1
ATOM 5101 O O . ALA A 1 648 ? 54.74241 77.94787 117.56152 1.000 73.17826 648 ALA A O 1
ATOM 5103 N N . LEU A 1 649 ? 55.05335 79.00247 115.59368 1.000 71.89052 649 LEU A N 1
ATOM 5104 C CA . LEU A 1 649 ? 56.31163 78.31351 115.31924 1.000 74.92040 649 LEU A CA 1
ATOM 5105 C C . LEU A 1 649 ? 57.37448 78.62524 116.36618 1.000 63.08231 649 LEU A C 1
ATOM 5106 O O . LEU A 1 649 ? 58.28743 77.81770 116.58261 1.000 67.40202 649 LEU A O 1
ATOM 5111 N N . ALA A 1 650 ? 57.26156 79.77156 117.04261 1.000 65.17657 650 ALA A N 1
ATOM 5112 C CA . ALA A 1 650 ? 58.23972 80.15010 118.05656 1.000 61.67169 650 ALA A CA 1
ATOM 5113 C C . ALA A 1 650 ? 58.38436 79.09795 119.14868 1.000 63.63227 650 ALA A C 1
ATOM 5114 O O . ALA A 1 650 ? 59.38940 79.10261 119.86650 1.000 63.19597 650 ALA A O 1
ATOM 5116 N N . VAL A 1 651 ? 57.41590 78.18671 119.27787 1.000 62.37894 651 VAL A N 1
ATOM 5117 C CA . VAL A 1 651 ? 57.49499 77.12883 120.27714 1.000 59.67338 651 VAL A CA 1
ATOM 5118 C C . VAL A 1 651 ? 58.70164 76.22025 120.05619 1.000 59.28585 651 VAL A C 1
ATOM 5119 O O . VAL A 1 651 ? 59.12863 75.52819 120.98717 1.000 61.93997 651 VAL A O 1
ATOM 5123 N N . ILE A 1 652 ? 59.27891 76.20971 118.84918 1.000 65.24007 652 ILE A N 1
ATOM 5124 C CA . ILE A 1 652 ? 60.44138 75.35241 118.62345 1.000 60.07874 652 ILE A CA 1
ATOM 5125 C C . ILE A 1 652 ? 61.65166 75.86052 119.39805 1.000 57.18347 652 ILE A C 1
ATOM 5126 O O . ILE A 1 652 ? 62.54754 75.08082 119.74338 1.000 56.91441 652 ILE A O 1
ATOM 5131 N N . TYR A 1 653 ? 61.70250 77.15529 119.69025 1.000 56.84537 653 TYR A N 1
ATOM 5132 C CA . TYR A 1 653 ? 62.80846 77.70964 120.45265 1.000 56.16949 653 TYR A CA 1
ATOM 5133 C C . TYR A 1 653 ? 62.57279 77.53070 121.94782 1.000 62.85165 653 TYR A C 1
ATOM 5134 O O . TYR A 1 653 ? 61.43324 77.43280 122.41437 1.000 57.29971 653 TYR A O 1
ATOM 5143 N N . ASN A 1 654 ? 63.67065 77.48514 122.69820 1.000 58.46321 654 ASN A N 1
ATOM 5144 C CA . ASN A 1 654 ? 63.57985 77.39139 124.14458 1.000 63.81471 654 ASN A CA 1
ATOM 5145 C C . ASN A 1 654 ? 62.88859 78.63397 124.70781 1.000 61.25213 654 ASN A C 1
ATOM 5146 O O . ASN A 1 654 ? 63.02109 79.72965 124.15531 1.000 56.42554 654 ASN A O 1
ATOM 5151 N N . PRO A 1 655 ? 62.12812 78.48662 125.79402 1.000 66.38203 655 PRO A N 1
ATOM 5152 C CA . PRO A 1 655 ? 61.43384 79.64564 126.37278 1.000 58.01738 655 PRO A CA 1
ATOM 5153 C C . PRO A 1 655 ? 62.40379 80.75839 126.74687 1.000 63.89431 655 PRO A C 1
ATOM 5154 O O . PRO A 1 655 ? 63.52618 80.50925 127.19344 1.000 57.10953 655 PRO A O 1
ATOM 5158 N N . GLY A 1 656 ? 61.95511 81.99859 126.55393 1.000 57.58733 656 GLY A N 1
ATOM 5159 C CA . GLY A 1 656 ? 62.78805 83.15722 126.80140 1.000 57.19641 656 GLY A CA 1
ATOM 5160 C C . GLY A 1 656 ? 63.87536 83.39039 125.77993 1.000 61.52793 656 GLY A C 1
ATOM 5161 O O . GLY A 1 656 ? 64.72529 84.26213 125.98711 1.000 58.41685 656 GLY A O 1
ATOM 5162 N N . THR A 1 657 ? 63.87470 82.64342 124.68029 1.000 55.89859 657 THR A N 1
ATOM 5163 C CA . THR A 1 657 ? 64.92376 82.71172 123.67467 1.000 60.43763 657 THR A CA 1
ATOM 5164 C C . THR A 1 657 ? 64.31231 83.05049 122.32473 1.000 59.12822 657 THR A C 1
ATOM 5165 O O . THR A 1 657 ? 63.24200 82.54295 121.97495 1.000 57.97342 657 THR A O 1
ATOM 5169 N N . LYS A 1 658 ? 65.00131 83.91126 121.57395 1.000 58.78069 658 LYS A N 1
ATOM 5170 C CA . LYS A 1 658 ? 64.55600 84.33894 120.25250 1.000 59.88260 658 LYS A CA 1
ATOM 5171 C C . LYS A 1 658 ? 63.11859 84.84413 120.31037 1.000 55.25446 658 LYS A C 1
ATOM 5172 O O . LYS A 1 658 ? 62.74669 85.56697 121.24106 1.000 61.01363 658 LYS A O 1
ATOM 5178 N N . GLU A 1 659 ? 62.29728 84.45261 119.33464 1.000 56.77197 659 GLU A N 1
ATOM 5179 C CA . GLU A 1 659 ? 60.92535 84.94083 119.26444 1.000 56.38069 659 GLU A CA 1
ATOM 5180 C C . GLU A 1 659 ? 60.00701 84.30414 120.30297 1.000 64.35607 659 GLU A C 1
ATOM 5181 O O . GLU A 1 659 ? 58.86936 84.76150 120.45442 1.000 64.90380 659 GLU A O 1
ATOM 5187 N N . ASN A 1 660 ? 60.46050 83.27374 121.02156 1.000 58.65989 660 ASN A N 1
ATOM 5188 C CA . ASN A 1 660 ? 59.63391 82.63194 122.04595 1.000 65.45931 660 ASN A CA 1
ATOM 5189 C C . ASN A 1 660 ? 59.82004 83.37269 123.36660 1.000 62.77566 660 ASN A C 1
ATOM 5190 O O . ASN A 1 660 ? 60.50870 82.92015 124.28505 1.000 63.88485 660 ASN A O 1
ATOM 5195 N N . ALA A 1 661 ? 59.18394 84.54241 123.44950 1.000 58.23451 661 ALA A N 1
ATOM 5196 C CA . ALA A 1 661 ? 59.16710 85.36260 124.66083 1.000 58.61720 661 ALA A CA 1
ATOM 5197 C C . ALA A 1 661 ? 60.56795 85.79699 125.08432 1.000 63.30354 661 ALA A C 1
ATOM 5198 O O . ALA A 1 661 ? 60.81595 86.06900 126.26110 1.000 61.28432 661 ALA A O 1
ATOM 5200 N N . GLY A 1 662 ? 61.49759 85.85833 124.13921 1.000 57.03704 662 GLY A N 1
ATOM 5201 C CA . GLY A 1 662 ? 62.76192 86.50826 124.39811 1.000 56.45835 662 GLY A CA 1
ATOM 5202 C C . GLY A 1 662 ? 62.60512 88.01781 124.40387 1.000 64.37126 662 GLY A C 1
ATOM 5203 O O . GLY A 1 662 ? 61.59560 88.57845 123.97268 1.000 60.32126 662 GLY A O 1
ATOM 5204 N N . ILE A 1 663 ? 63.62456 88.69465 124.92562 1.000 64.84070 663 ILE A N 1
ATOM 5205 C CA . ILE A 1 663 ? 63.65896 90.15072 124.86089 1.000 59.14306 663 ILE A CA 1
ATOM 5206 C C . ILE A 1 663 ? 64.22298 90.54029 123.50295 1.000 61.27329 663 ILE A C 1
ATOM 5207 O O . ILE A 1 663 ? 65.43501 90.73540 123.35463 1.000 55.42963 663 ILE A O 1
ATOM 5212 N N . PHE A 1 664 ? 63.35251 90.63532 122.49938 1.000 56.15968 664 PHE A N 1
ATOM 5213 C CA . PHE A 1 664 ? 63.80024 90.95584 121.15039 1.000 59.30198 664 PHE A CA 1
ATOM 5214 C C . PHE A 1 664 ? 64.21478 92.41905 121.08666 1.000 60.65748 664 PHE A C 1
ATOM 5215 O O . PHE A 1 664 ? 63.39093 93.31861 121.28476 1.000 67.80909 664 PHE A O 1
ATOM 5223 N N . SER A 1 665 ? 65.49528 92.65193 120.79905 1.000 58.33416 665 SER A N 1
ATOM 5224 C CA . SER A 1 665 ? 66.07537 93.97202 121.00945 1.000 67.36163 665 SER A CA 1
ATOM 5225 C C . SER A 1 665 ? 65.56602 94.99703 120.00207 1.000 60.00762 665 SER A C 1
ATOM 5226 O O . SER A 1 665 ? 65.53772 96.19461 120.30657 1.000 58.80177 665 SER A O 1
ATOM 5229 N N . GLN A 1 666 ? 65.15753 94.55951 118.80879 1.000 59.15479 666 GLN A N 1
ATOM 5230 C CA . GLN A 1 666 ? 64.61940 95.50530 117.83556 1.000 63.64556 666 GLN A CA 1
ATOM 5231 C C . GLN A 1 666 ? 63.28833 96.08330 118.30298 1.000 65.49478 666 GLN A C 1
ATOM 5232 O O . GLN A 1 666 ? 63.00065 97.26320 118.06832 1.000 60.21949 666 GLN A O 1
ATOM 5238 N N . SER A 1 667 ? 62.46621 95.26970 118.96982 1.000 57.10692 667 SER A N 1
ATOM 5239 C CA . SER A 1 667 ? 61.17082 95.74962 119.43690 1.000 59.94053 667 SER A CA 1
ATOM 5240 C C . SER A 1 667 ? 61.31906 96.80796 120.52135 1.000 63.40411 667 SER A C 1
ATOM 5241 O O . SER A 1 667 ? 60.45595 97.68661 120.64735 1.000 67.76553 667 SER A O 1
ATOM 5244 N N . GLN A 1 668 ? 62.40389 96.74706 121.29955 1.000 60.47786 668 GLN A N 1
ATOM 5245 C CA . GLN A 1 668 ? 62.63129 97.73620 122.34965 1.000 62.20357 668 GLN A CA 1
ATOM 5246 C C . GLN A 1 668 ? 62.61461 99.14992 121.78253 1.000 59.10381 668 GLN A C 1
ATOM 5247 O O . GLN A 1 668 ? 61.93166 100.03662 122.31075 1.000 63.73065 668 GLN A O 1
ATOM 5253 N N . GLY A 1 669 ? 63.34671 99.37101 120.68760 1.000 61.95602 669 GLY A N 1
ATOM 5254 C CA . GLY A 1 669 ? 63.35487 100.68103 120.06098 1.000 59.00989 669 GLY A CA 1
ATOM 5255 C C . GLY A 1 669 ? 61.96551 101.21493 119.78709 1.000 68.43438 669 GLY A C 1
ATOM 5256 O O . GLY A 1 669 ? 61.73107 102.42379 119.87173 1.000 68.01121 669 GLY A O 1
ATOM 5257 N N . TRP A 1 670 ? 61.01720 100.32739 119.48306 1.000 66.80235 670 TRP A N 1
ATOM 5258 C CA . TRP A 1 670 ? 59.65149 100.78194 119.26248 1.000 61.06178 670 TRP A CA 1
ATOM 5259 C C . TRP A 1 670 ? 59.00314 101.20939 120.57364 1.000 71.52290 670 TRP A C 1
ATOM 5260 O O . TRP A 1 670 ? 58.47479 102.32495 120.67717 1.000 74.27904 670 TRP A O 1
ATOM 5271 N N . ILE A 1 671 ? 59.07021 100.35620 121.60351 1.000 64.27094 671 ILE A N 1
ATOM 5272 C CA . ILE A 1 671 ? 58.35944 100.66728 122.84294 1.000 69.79828 671 ILE A CA 1
ATOM 5273 C C . ILE A 1 671 ? 58.92396 101.93615 123.46740 1.000 65.85653 671 ILE A C 1
ATOM 5274 O O . ILE A 1 671 ? 58.16998 102.81188 123.91399 1.000 67.64849 671 ILE A O 1
ATOM 5279 N N . ILE A 1 672 ? 60.25328 102.08113 123.45417 1.000 62.46126 672 ILE A N 1
ATOM 5280 C CA . ILE A 1 672 ? 60.88279 103.33874 123.85554 1.000 64.99432 672 ILE A CA 1
ATOM 5281 C C . ILE A 1 672 ? 60.22028 104.50271 123.13067 1.000 70.99318 672 ILE A C 1
ATOM 5282 O O . ILE A 1 672 ? 59.67306 105.42253 123.75530 1.000 70.72731 672 ILE A O 1
ATOM 5287 N N . LEU A 1 673 ? 60.21931 104.44557 121.79293 1.000 68.64547 673 LEU A N 1
ATOM 5288 C CA . LEU A 1 673 ? 59.59749 105.50518 121.00837 1.000 70.02798 673 LEU A CA 1
ATOM 5289 C C . LEU A 1 673 ? 58.16560 105.73725 121.46025 1.000 78.48121 673 LEU A C 1
ATOM 5290 O O . LEU A 1 673 ? 57.74664 106.88547 121.65856 1.000 72.87606 673 LEU A O 1
ATOM 5295 N N . ALA A 1 674 ? 57.41724 104.65199 121.68330 1.000 71.29790 674 ALA A N 1
ATOM 5296 C CA . ALA A 1 674 ? 56.04362 104.79284 122.14649 1.000 67.53739 674 ALA A CA 1
ATOM 5297 C C . ALA A 1 674 ? 55.99906 105.61511 123.42458 1.000 79.50052 674 ALA A C 1
ATOM 5298 O O . ALA A 1 674 ? 55.32722 106.65273 123.48934 1.000 80.44251 674 ALA A O 1
ATOM 5300 N N . GLU A 1 675 ? 56.77383 105.20116 124.43235 1.000 73.95955 675 GLU A N 1
ATOM 5301 C CA . GLU A 1 675 ? 56.76370 105.91896 125.70063 1.000 82.43049 675 GLU A CA 1
ATOM 5302 C C . GLU A 1 675 ? 57.22898 107.35316 125.52173 1.000 85.01723 675 GLU A C 1
ATOM 5303 O O . GLU A 1 675 ? 56.81315 108.24303 126.27363 1.000 87.06735 675 GLU A O 1
ATOM 5309 N N . ALA A 1 676 ? 58.07037 107.60090 124.51894 1.000 81.12809 676 ALA A N 1
ATOM 5310 C CA . ALA A 1 676 ? 58.54903 108.95397 124.29436 1.000 79.35358 676 ALA A CA 1
ATOM 5311 C C . ALA A 1 676 ? 57.52220 109.79656 123.55583 1.000 85.00815 676 ALA A C 1
ATOM 5312 O O . ALA A 1 676 ? 57.47699 111.01701 123.74600 1.000 78.70644 676 ALA A O 1
ATOM 5314 N N . LEU A 1 677 ? 56.68373 109.16921 122.72697 1.000 86.57598 677 LEU A N 1
ATOM 5315 C CA . LEU A 1 677 ? 55.67364 109.93667 122.00989 1.000 81.17916 677 LEU A CA 1
ATOM 5316 C C . LEU A 1 677 ? 54.59714 110.44904 122.95501 1.000 85.70839 677 LEU A C 1
ATOM 5317 O O . LEU A 1 677 ? 53.99664 111.49885 122.69927 1.000 91.59086 677 LEU A O 1
ATOM 5322 N N . ARG A 1 678 ? 54.35170 109.73588 124.05085 1.000 81.41275 678 ARG A N 1
ATOM 5323 C CA . ARG A 1 678 ? 53.38746 110.15446 125.05723 1.000 88.77761 678 ARG A CA 1
ATOM 5324 C C . ARG A 1 678 ? 54.00789 111.02158 126.14429 1.000 85.19379 678 ARG A C 1
ATOM 5325 O O . ARG A 1 678 ? 53.30859 111.39773 127.09074 1.000 95.23712 678 ARG A O 1
ATOM 5333 N N . GLY A 1 679 ? 55.29500 111.34363 126.03513 1.000 88.02137 679 GLY A N 1
ATOM 5334 C CA . GLY A 1 679 ? 55.95271 112.19010 127.00836 1.000 79.34980 679 GLY A CA 1
ATOM 5335 C C . GLY A 1 679 ? 56.39721 111.49951 128.27644 1.000 88.15245 679 GLY A C 1
ATOM 5336 O O . GLY A 1 679 ? 56.78799 112.18524 129.22807 1.000 81.00534 679 GLY A O 1
ATOM 5337 N N . HIS A 1 680 ? 56.35569 110.16638 128.32432 1.000 90.72380 680 HIS A N 1
ATOM 5338 C CA . HIS A 1 680 ? 56.75416 109.41458 129.51531 1.000 85.85517 680 HIS A CA 1
ATOM 5339 C C . HIS A 1 680 ? 58.27409 109.27028 129.51464 1.000 86.18412 680 HIS A C 1
ATOM 5340 O O . HIS A 1 680 ? 58.84128 108.24739 129.12237 1.000 80.23422 680 HIS A O 1
ATOM 5347 N N . GLY A 1 681 ? 58.94367 110.32577 129.98000 1.000 87.15694 681 GLY A N 1
ATOM 5348 C CA . GLY A 1 681 ? 60.39686 110.33529 129.95817 1.000 83.12181 681 GLY A CA 1
ATOM 5349 C C . GLY A 1 681 ? 61.01740 109.29319 130.86932 1.000 81.94172 681 GLY A C 1
ATOM 5350 O O . GLY A 1 681 ? 61.99771 108.64062 130.49957 1.000 82.46887 681 GLY A O 1
ATOM 5351 N N . GLU A 1 682 ? 60.46177 109.12402 132.07196 1.000 88.41657 682 GLU A N 1
ATOM 5352 C CA . GLU A 1 682 ? 61.04173 108.18350 133.02623 1.000 84.84427 682 GLU A CA 1
ATOM 5353 C C . GLU A 1 682 ? 60.98583 106.75577 132.49911 1.000 83.34395 682 GLU A C 1
ATOM 5354 O O . GLU A 1 682 ? 61.96993 106.01258 132.59033 1.000 82.88905 682 GLU A O 1
ATOM 5360 N N . ARG A 1 683 ? 59.84404 106.35706 131.93657 1.000 83.45540 683 ARG A N 1
ATOM 5361 C CA . ARG A 1 683 ? 59.70202 104.99292 131.44058 1.000 73.19987 683 ARG A CA 1
ATOM 5362 C C . ARG A 1 683 ? 60.56037 104.75985 130.20309 1.000 80.07811 683 ARG A C 1
ATOM 5363 O O . ARG A 1 683 ? 61.17823 103.69761 130.06062 1.000 75.26127 683 ARG A O 1
ATOM 5371 N N . ALA A 1 684 ? 60.61469 105.74100 129.29876 1.000 74.02899 684 ALA A N 1
ATOM 5372 C CA . ALA A 1 684 ? 61.41029 105.58225 128.08564 1.000 76.90071 684 ALA A CA 1
ATOM 5373 C C . ALA A 1 684 ? 62.89661 105.48680 128.40612 1.000 76.07391 684 ALA A C 1
ATOM 5374 O O . ALA A 1 684 ? 63.60888 104.64944 127.83626 1.000 75.76985 684 ALA A O 1
ATOM 5376 N N . PHE A 1 685 ? 63.38369 106.32727 129.32279 1.000 68.58978 685 PHE A N 1
ATOM 5377 C CA . PHE A 1 685 ? 64.80151 106.28359 129.66236 1.000 75.61909 685 PHE A CA 1
ATOM 5378 C C . PHE A 1 685 ? 65.16088 104.98896 130.38298 1.000 73.49568 685 PHE A C 1
ATOM 5379 O O . PHE A 1 685 ? 66.24702 104.44008 130.17255 1.000 68.15574 685 PHE A O 1
ATOM 5387 N N . THR A 1 686 ? 64.26493 104.47933 131.23189 1.000 71.57743 686 THR A N 1
ATOM 5388 C CA . THR A 1 686 ? 64.54332 103.21272 131.90389 1.000 73.07581 686 THR A CA 1
ATOM 5389 C C . THR A 1 686 ? 64.50538 102.04960 130.91840 1.000 70.85082 686 THR A C 1
ATOM 5390 O O . THR A 1 686 ? 65.28664 101.09790 131.04059 1.000 68.48622 686 THR A O 1
ATOM 5394 N N . TYR A 1 687 ? 63.61128 102.11363 129.92788 1.000 63.84267 687 TYR A N 1
ATOM 5395 C CA . TYR A 1 687 ? 63.58664 101.09164 128.88672 1.000 62.61242 687 TYR A CA 1
ATOM 5396 C C . TYR A 1 687 ? 64.85969 101.12926 128.05144 1.000 73.45453 687 TYR A C 1
ATOM 5397 O O . TYR A 1 687 ? 65.35345 100.08367 127.61269 1.000 72.89282 687 TYR A O 1
ATOM 5406 N N . PHE A 1 688 ? 65.40122 102.32477 127.81300 1.000 69.46390 688 PHE A N 1
ATOM 5407 C CA . PHE A 1 688 ? 66.69802 102.41863 127.14948 1.000 61.35958 688 PHE A CA 1
ATOM 5408 C C . PHE A 1 688 ? 67.80326 101.83278 128.02395 1.000 69.58819 688 PHE A C 1
ATOM 5409 O O . PHE A 1 688 ? 68.63621 101.05034 127.55045 1.000 67.99981 688 PHE A O 1
ATOM 5417 N N . MET A 1 689 ? 67.82688 102.21161 129.30604 1.000 69.71279 689 MET A N 1
ATOM 5418 C CA . MET A 1 689 ? 68.87858 101.75936 130.21276 1.000 61.99013 689 MET A CA 1
ATOM 5419 C C . MET A 1 689 ? 68.88594 100.24197 130.33960 1.000 65.27082 689 MET A C 1
ATOM 5420 O O . MET A 1 689 ? 69.95397 99.62299 130.41645 1.000 70.54368 689 MET A O 1
ATOM 5425 N N . GLU A 1 690 ? 67.70129 99.62479 130.36344 1.000 63.85058 690 GLU A N 1
ATOM 5426 C CA . GLU A 1 690 ? 67.62643 98.17071 130.46609 1.000 68.99948 690 GLU A CA 1
ATOM 5427 C C . GLU A 1 690 ? 68.26199 97.48858 129.26265 1.000 62.12806 690 GLU A C 1
ATOM 5428 O O . GLU A 1 690 ? 68.71797 96.34491 129.36707 1.000 66.28805 690 GLU A O 1
ATOM 5434 N N . ASN A 1 691 ? 68.30799 98.16972 128.11845 1.000 61.28922 691 ASN A N 1
ATOM 5435 C CA . ASN A 1 691 ? 68.83085 97.58540 126.89510 1.000 66.52293 691 ASN A CA 1
ATOM 5436 C C . ASN A 1 691 ? 70.16702 98.17114 126.45932 1.000 61.20416 691 ASN A C 1
ATOM 5437 O O . ASN A 1 691 ? 70.76599 97.65605 125.50871 1.000 63.23223 691 ASN A O 1
ATOM 5442 N N . ALA A 1 692 ? 70.64999 99.21357 127.11887 1.000 58.10571 692 ALA A N 1
ATOM 5443 C CA . ALA A 1 692 ? 71.88642 99.86471 126.69685 1.000 62.61610 692 ALA A CA 1
ATOM 5444 C C . ALA A 1 692 ? 73.07885 98.94738 126.93356 1.000 62.98379 692 ALA A C 1
ATOM 5445 O O . ALA A 1 692 ? 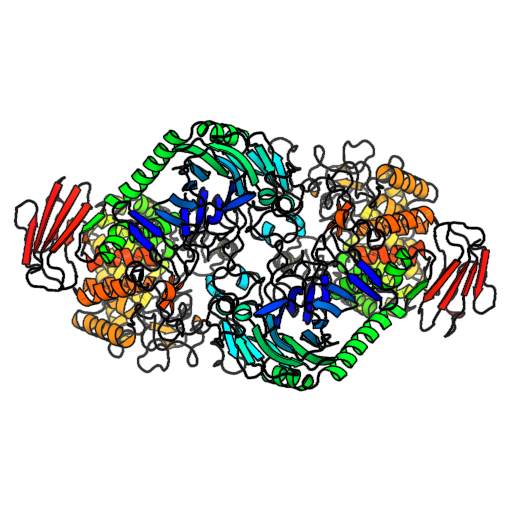73.31660 98.53835 128.07822 1.000 62.98099 692 ALA A O 1
ATOM 5447 N N . PRO A 1 693 ? 73.84535 98.59498 125.89781 1.000 57.65795 693 PRO A N 1
ATOM 5448 C CA . PRO A 1 693 ? 75.04193 97.76971 126.13048 1.000 58.50319 693 PRO A CA 1
ATOM 5449 C C . PRO A 1 693 ? 76.05295 98.44045 127.04091 1.000 61.20566 693 PRO A C 1
ATOM 5450 O O . PRO A 1 693 ? 76.68359 97.76527 127.86431 1.000 60.31418 693 PRO A O 1
ATOM 5454 N N . ALA A 1 694 ? 76.22181 99.75951 126.91806 1.000 57.47854 694 ALA A N 1
ATOM 5455 C CA . ALA A 1 694 ? 77.12471 100.47371 127.81366 1.000 58.30810 694 ALA A CA 1
ATOM 5456 C C . ALA A 1 694 ? 76.68562 100.32943 129.26445 1.000 59.09703 694 ALA A C 1
ATOM 5457 O O . ALA A 1 694 ? 77.51506 100.10064 130.15339 1.000 67.59281 694 ALA A O 1
ATOM 5459 N N . ALA A 1 695 ? 75.37952 100.43782 129.52039 1.000 59.37228 695 ALA A N 1
ATOM 5460 C CA . ALA A 1 695 ? 74.87137 100.29575 130.87983 1.000 69.56035 695 ALA A CA 1
ATOM 5461 C C . ALA A 1 695 ? 75.10737 98.90040 131.44278 1.000 63.75771 695 ALA A C 1
ATOM 5462 O O . ALA A 1 695 ? 75.08459 98.72507 132.66557 1.000 60.67203 695 ALA A O 1
ATOM 5464 N N . GLN A 1 696 ? 75.33580 97.90762 130.58571 1.000 63.10104 696 GLN A N 1
ATOM 5465 C CA . GLN A 1 696 ? 75.63692 96.55381 131.02494 1.000 59.12252 696 GLN A CA 1
ATOM 5466 C C . GLN A 1 696 ? 77.13141 96.26455 131.04183 1.000 59.59086 696 GLN A C 1
ATOM 5467 O O . GLN A 1 696 ? 77.52456 95.10182 131.18433 1.000 58.46819 696 GLN A O 1
ATOM 5473 N N . ASN A 1 697 ? 77.97282 97.29521 130.90560 1.000 63.99417 697 ASN A N 1
ATOM 5474 C CA . ASN A 1 697 ? 79.41587 97.07562 130.93634 1.000 63.19206 697 ASN A CA 1
ATOM 5475 C C . ASN A 1 697 ? 79.86778 96.47965 132.26293 1.000 59.39419 697 ASN A C 1
ATOM 5476 O O . ASN A 1 697 ? 80.86042 95.74405 132.30647 1.000 65.37825 697 ASN A O 1
ATOM 5481 N N . ASP A 1 698 ? 79.16031 96.78466 133.34862 1.000 60.28442 698 ASP A N 1
ATOM 5482 C CA . ASP A 1 698 ? 79.47716 96.24253 134.66176 1.000 61.12383 698 ASP A CA 1
ATOM 5483 C C . ASP A 1 698 ? 78.87761 94.86187 134.89247 1.000 71.75239 698 ASP A C 1
ATOM 5484 O O . ASP A 1 698 ? 79.09784 94.28042 135.96066 1.000 70.80208 698 ASP A O 1
ATOM 5489 N N . ARG A 1 699 ? 78.12851 94.32845 133.93024 1.000 59.67589 699 ARG A N 1
ATOM 5490 C CA . ARG A 1 699 ? 77.54007 92.99692 134.02103 1.000 63.29613 699 ARG A CA 1
ATOM 5491 C C . ARG A 1 699 ? 77.87989 92.18461 132.77951 1.000 58.07776 699 ARG A C 1
ATOM 5492 O O . ARG A 1 699 ? 77.07488 91.38133 132.29550 1.000 59.61493 699 ARG A O 1
ATOM 5500 N N . ALA A 1 700 ? 79.09452 92.38171 132.25725 1.000 57.82044 700 ALA A N 1
ATOM 5501 C CA . ALA A 1 700 ? 79.49455 91.73521 131.01060 1.000 66.01285 700 ALA A CA 1
ATOM 5502 C C . ALA A 1 700 ? 79.39339 90.21744 131.10616 1.000 61.34983 700 ALA A C 1
ATOM 5503 O O . ALA A 1 700 ? 78.95774 89.55767 130.15467 1.000 62.71277 700 ALA A O 1
ATOM 5505 N N . ASP A 1 701 ? 79.77453 89.64734 132.25284 1.000 57.15248 701 ASP A N 1
ATOM 5506 C CA . ASP A 1 701 ? 79.70295 88.19914 132.41815 1.000 59.86658 701 ASP A CA 1
ATOM 5507 C C . ASP A 1 701 ? 78.28217 87.68255 132.24540 1.000 61.30375 701 ASP A C 1
ATOM 5508 O O . ASP A 1 701 ? 78.08608 86.55976 131.76715 1.000 60.17803 701 ASP A O 1
ATOM 5513 N N . ILE A 1 702 ? 77.28183 88.47852 132.62380 1.000 57.05516 702 ILE A N 1
ATOM 5514 C CA . ILE A 1 702 ? 75.90215 88.08986 132.35679 1.000 56.83119 702 ILE A CA 1
ATOM 5515 C C . ILE A 1 702 ? 75.54528 88.36378 130.90371 1.000 60.85505 702 ILE A C 1
ATOM 5516 O O . ILE A 1 702 ? 74.85963 87.56290 130.25852 1.000 61.45357 702 ILE A O 1
ATOM 5521 N N . ARG A 1 703 ? 76.01941 89.48772 130.36096 1.000 59.03853 703 ARG A N 1
ATOM 5522 C CA . ARG A 1 703 ? 75.63779 89.86901 129.00615 1.000 57.92411 703 ARG A CA 1
ATOM 5523 C C . ARG A 1 703 ? 76.35482 89.01690 127.96575 1.000 59.30509 703 ARG A C 1
ATOM 5524 O O . ARG A 1 703 ? 75.77443 88.68464 126.92395 1.000 53.82677 703 ARG A O 1
ATOM 5532 N N . LYS A 1 704 ? 77.61365 88.65469 128.23485 1.000 54.41239 704 LYS A N 1
ATOM 5533 C CA . LYS A 1 704 ? 78.47473 87.92442 127.30665 1.000 54.47582 704 LYS A CA 1
ATOM 5534 C C . LYS A 1 704 ? 78.76797 88.75363 126.05948 1.000 55.29985 704 LYS A C 1
ATOM 5535 O O . LYS A 1 704 ? 79.93078 89.04138 125.75996 1.000 53.40597 704 LYS A O 1
ATOM 5541 N N . LEU A 1 705 ? 77.71914 89.14657 125.33866 1.000 53.15599 705 LEU A N 1
ATOM 5542 C CA . LEU A 1 705 ? 77.85692 89.88850 124.09449 1.000 52.94103 705 LEU A CA 1
ATOM 5543 C C . LEU A 1 705 ? 78.60979 91.20301 124.30866 1.000 58.15514 705 LEU A C 1
ATOM 5544 O O . LEU A 1 705 ? 78.76100 91.69441 125.43218 1.000 53.74928 705 LEU A O 1
ATOM 5549 N N . GLU A 1 706 ? 79.07645 91.77077 123.19756 1.000 56.57199 706 GLU A N 1
ATOM 5550 C CA . GLU A 1 706 ? 79.85025 93.00344 123.22119 1.000 58.39553 706 GLU A CA 1
ATOM 5551 C C . GLU A 1 706 ? 79.09714 94.09483 123.98061 1.000 53.85766 706 GLU A C 1
ATOM 5552 O O . GLU A 1 706 ? 77.90627 94.31502 123.72262 1.000 53.79749 706 GLU A O 1
ATOM 5558 N N . PRO A 1 707 ? 79.74445 94.78922 124.91815 1.000 54.50033 707 PRO A N 1
ATOM 5559 C CA . PRO A 1 707 ? 79.08600 95.88911 125.62850 1.000 60.65043 707 PRO A CA 1
ATOM 5560 C C . PRO A 1 707 ? 79.05634 97.20534 124.86728 1.000 58.06182 707 PRO A C 1
ATOM 5561 O O . PRO A 1 707 ? 78.62920 98.21346 125.43585 1.000 56.78404 707 PRO A O 1
ATOM 5565 N N . TYR A 1 708 ? 79.49230 97.22895 123.60702 1.000 54.87130 708 TYR A N 1
ATOM 5566 C CA . TYR A 1 708 ? 79.53554 98.45615 122.82497 1.000 55.10888 708 TYR A CA 1
ATOM 5567 C C . TYR A 1 708 ? 78.71109 98.38855 121.54797 1.000 56.18794 708 TYR A C 1
ATOM 5568 O O . TYR A 1 708 ? 78.70319 99.36022 120.78337 1.000 61.19733 708 TYR A O 1
ATOM 5577 N N . CYS A 1 709 ? 78.02795 97.27654 121.28775 1.000 54.07125 709 CYS A N 1
ATOM 5578 C CA . CYS A 1 709 ? 77.14952 97.16037 120.13419 1.000 53.73821 709 CYS A CA 1
ATOM 5579 C C . CYS A 1 709 ? 75.90001 96.39694 120.54591 1.000 53.88469 709 CYS A C 1
ATOM 5580 O O . CYS A 1 709 ? 75.87754 95.70534 121.56752 1.000 53.62988 709 CYS A O 1
ATOM 5583 N N . TYR A 1 710 ? 74.85488 96.53603 119.73871 1.000 54.32898 710 TYR A N 1
ATOM 5584 C CA . TYR A 1 710 ? 73.57227 95.91554 120.02819 1.000 57.17997 710 TYR A CA 1
ATOM 5585 C C . TYR A 1 710 ? 73.51917 94.49542 119.47604 1.000 64.73973 710 TYR A C 1
ATOM 5586 O O . TYR A 1 710 ? 74.22990 94.13658 118.53429 1.000 55.54732 710 TYR A O 1
ATOM 5595 N N . GLY A 1 711 ? 72.65859 93.68271 120.08858 1.000 64.87561 711 GLY A N 1
ATOM 5596 C CA . GLY A 1 711 ? 72.39981 92.33513 119.64381 1.000 52.67102 711 GLY A CA 1
ATOM 5597 C C . GLY A 1 711 ? 70.98589 92.17521 119.10755 1.000 57.70356 711 GLY A C 1
ATOM 5598 O O . GLY A 1 711 ? 70.19539 93.11357 119.04392 1.000 67.39053 711 GLY A O 1
ATOM 5599 N N . GLN A 1 712 ? 70.67995 90.93945 118.71151 1.000 60.09712 712 GLN A N 1
ATOM 5600 C CA . GLN A 1 712 ? 69.34289 90.65553 118.20445 1.000 58.97958 712 GLN A CA 1
ATOM 5601 C C . GLN A 1 712 ? 68.33548 90.50173 119.33663 1.000 53.34870 712 GLN A C 1
ATOM 5602 O O . GLN A 1 712 ? 67.19953 90.97645 119.22706 1.000 58.54687 712 GLN A O 1
ATOM 5608 N N . PHE A 1 713 ? 68.72818 89.84769 120.42676 1.000 57.44344 713 PHE A N 1
ATOM 5609 C CA . PHE A 1 713 ? 67.80320 89.59743 121.52178 1.000 60.74098 713 PHE A CA 1
ATOM 5610 C C . PHE A 1 713 ? 68.58503 89.32846 122.79725 1.000 60.19711 713 PHE A C 1
ATOM 5611 O O . PHE A 1 713 ? 69.78655 89.05214 122.77093 1.000 55.84930 713 PHE A O 1
ATOM 5619 N N . THR A 1 714 ? 67.87295 89.41203 123.91564 1.000 62.41774 714 THR A N 1
ATOM 5620 C CA . THR A 1 714 ? 68.38482 89.04784 125.22617 1.000 57.68756 714 THR A CA 1
ATOM 5621 C C . THR A 1 714 ? 67.50057 87.95058 125.80187 1.000 59.78055 714 THR A C 1
ATOM 5622 O O . THR A 1 714 ? 66.27138 88.01799 125.69751 1.000 55.63395 714 THR A O 1
ATOM 5626 N N . GLU A 1 715 ? 68.12672 86.93273 126.39081 1.000 54.89280 715 GLU A N 1
ATOM 5627 C CA . GLU A 1 715 ? 67.36950 85.83049 126.96950 1.000 59.15862 715 GLU A CA 1
ATOM 5628 C C . GLU A 1 715 ? 66.45058 86.34399 128.07127 1.000 61.26203 715 GLU A C 1
ATOM 5629 O O . GLU A 1 715 ? 66.89302 87.02046 129.00433 1.000 65.79372 715 GLU A O 1
ATOM 5635 N N . GLY A 1 716 ? 65.16255 86.02625 127.95113 1.000 61.79816 716 GLY A N 1
ATOM 5636 C CA . GLY A 1 716 ? 64.15551 86.56175 128.83952 1.000 57.58801 716 GLY A CA 1
ATOM 5637 C C . GLY A 1 716 ? 64.16801 85.93245 130.21966 1.000 64.77034 716 GLY A C 1
ATOM 5638 O O . GLY A 1 716 ? 65.01343 85.10748 130.56692 1.000 67.15393 716 GLY A O 1
ATOM 5639 N N . LYS A 1 717 ? 63.18464 86.34483 131.02392 1.000 67.93873 717 LYS A N 1
ATOM 5640 C CA . LYS A 1 717 ? 63.08398 85.88222 132.40303 1.000 73.31228 717 LYS A CA 1
ATOM 5641 C C . LYS A 1 717 ? 62.77160 84.39588 132.50184 1.000 66.78207 717 LYS A C 1
ATOM 5642 O O . LYS A 1 717 ? 63.05318 83.78486 133.53816 1.000 71.77250 717 LYS A O 1
ATOM 5648 N N . ASP A 1 718 ? 62.19789 83.80269 131.45661 1.000 67.87125 718 ASP A N 1
ATOM 5649 C CA . ASP A 1 718 ? 61.85202 82.38781 131.45906 1.000 78.59921 718 ASP A CA 1
ATOM 5650 C C . ASP A 1 718 ? 63.02332 81.48701 131.08425 1.000 68.05851 718 ASP A C 1
ATOM 5651 O O . ASP A 1 718 ? 62.80241 80.32791 130.71490 1.000 66.69859 718 ASP A O 1
ATOM 5656 N N . SER A 1 719 ? 64.25444 81.98813 131.17055 1.000 68.89044 719 SER A N 1
ATOM 5657 C CA . SER A 1 719 ? 65.44294 81.21371 130.86074 1.000 66.74294 719 SER A CA 1
ATOM 5658 C C . SER A 1 719 ? 66.43611 81.31769 132.00868 1.000 62.02400 719 SER A C 1
ATOM 5659 O O . SER A 1 719 ? 66.54850 82.37666 132.63864 1.000 72.99149 719 SER A O 1
ATOM 5662 N N . PRO A 1 720 ? 67.17218 80.24212 132.30343 1.000 59.57307 720 PRO A N 1
ATOM 5663 C CA . PRO A 1 720 ? 68.16147 80.31164 133.38989 1.000 64.02558 720 PRO A CA 1
ATOM 5664 C C . PRO A 1 720 ? 69.31139 81.25697 133.09680 1.000 62.93791 720 PRO A C 1
ATOM 5665 O O . PRO A 1 720 ? 70.01952 81.65043 134.03164 1.000 65.72181 720 PRO A O 1
ATOM 5669 N N . ASN A 1 721 ? 69.52427 81.62587 131.83526 1.000 65.29216 721 ASN A N 1
ATOM 5670 C CA . ASN A 1 721 ? 70.53943 82.60246 131.44545 1.000 67.16230 721 ASN A CA 1
ATOM 5671 C C . ASN A 1 721 ? 69.91603 83.95645 131.14527 1.000 64.69436 721 ASN A C 1
ATOM 5672 O O . ASN A 1 721 ? 70.29437 84.63722 130.18732 1.000 62.16996 721 ASN A O 1
ATOM 5677 N N . PHE A 1 722 ? 68.93835 84.34709 131.95897 1.000 71.85706 722 PHE A N 1
ATOM 5678 C CA . PHE A 1 722 ? 68.27027 85.63331 131.81528 1.000 62.37795 722 PHE A CA 1
ATOM 5679 C C . PHE A 1 722 ? 69.28755 86.76744 131.84757 1.000 59.64309 722 PHE A C 1
ATOM 5680 O O . PHE A 1 722 ? 70.04421 86.90850 132.81309 1.000 64.41205 722 PHE A O 1
ATOM 5688 N N . GLY A 1 723 ? 69.31708 87.56445 130.78113 1.000 62.21655 723 GLY A N 1
ATOM 5689 C CA . GLY A 1 723 ? 70.22666 88.68759 130.67187 1.000 56.70172 723 GLY A CA 1
ATOM 5690 C C . GLY A 1 723 ? 71.33844 88.50751 129.66202 1.000 61.67126 723 GLY A C 1
ATOM 5691 O O . GLY A 1 723 ? 72.09607 89.45883 129.42846 1.000 59.62439 723 GLY A O 1
ATOM 5692 N N . ARG A 1 724 ? 71.46423 87.32826 129.05575 1.000 59.07966 724 ARG A N 1
ATOM 5693 C CA . ARG A 1 724 ? 72.49457 87.07078 128.05794 1.000 57.64934 724 ARG A CA 1
ATOM 5694 C C . ARG A 1 724 ? 71.99385 87.47513 126.67599 1.000 54.75585 724 ARG A C 1
ATOM 5695 O O . ARG A 1 724 ? 70.90921 87.05959 126.25598 1.000 54.56367 724 ARG A O 1
ATOM 5703 N N . SER A 1 725 ? 72.78483 88.28350 125.97641 1.000 56.76940 725 SER A N 1
ATOM 5704 C CA . SER A 1 725 ? 72.45795 88.75293 124.63795 1.000 53.30958 725 SER A CA 1
ATOM 5705 C C . SER A 1 725 ? 73.17431 87.91167 123.58554 1.000 52.71225 725 SER A C 1
ATOM 5706 O O . SER A 1 725 ? 74.22029 87.31100 123.84353 1.000 54.46321 725 SER A O 1
ATOM 5709 N N . HIS A 1 726 ? 72.59631 87.87962 122.38350 1.000 53.16164 726 HIS A N 1
ATOM 5710 C CA . HIS A 1 726 ? 73.10495 87.04319 121.30419 1.000 54.89456 726 HIS A CA 1
ATOM 5711 C C . HIS A 1 726 ? 73.03743 87.78861 119.97714 1.000 53.49929 726 HIS A C 1
ATOM 5712 O O . HIS A 1 726 ? 72.27144 88.74278 119.81310 1.000 52.35452 726 HIS A O 1
ATOM 5719 N N . VAL A 1 727 ? 73.85239 87.31933 119.02585 1.000 51.53273 727 VAL A N 1
ATOM 5720 C CA . VAL A 1 727 ? 73.89512 87.81076 117.64822 1.000 60.22708 727 VAL A CA 1
ATOM 5721 C C . VAL A 1 727 ? 74.33508 89.27049 117.61799 1.000 64.52777 727 VAL A C 1
ATOM 5722 O O . VAL A 1 727 ? 73.50775 90.18422 117.70979 1.000 52.03718 727 VAL A O 1
ATOM 5726 N N . HIS A 1 728 ? 75.63546 89.49804 117.45072 1.000 58.65080 728 HIS A N 1
ATOM 5727 C CA . HIS A 1 728 ? 76.21633 90.82235 117.62004 1.000 57.46027 728 HIS A CA 1
ATOM 5728 C C . HIS A 1 728 ? 76.17647 91.64339 116.33482 1.000 55.23567 728 HIS A C 1
ATOM 5729 O O . HIS A 1 728 ? 76.17165 91.10601 115.22293 1.000 51.51739 728 HIS A O 1
ATOM 5736 N N . TRP A 1 729 ? 76.12254 92.96647 116.51684 1.000 53.16164 729 TRP A N 1
ATOM 5737 C CA . TRP A 1 729 ? 76.38578 93.96639 115.48507 1.000 52.78985 729 TRP A CA 1
ATOM 5738 C C . TRP A 1 729 ? 75.27893 94.07788 114.44051 1.000 53.07996 729 TRP A C 1
ATOM 5739 O O . TRP A 1 729 ? 74.56346 95.08345 114.39881 1.000 60.00421 729 TRP A O 1
ATOM 5750 N N . LEU A 1 730 ? 75.13425 93.06455 113.58600 1.000 58.82413 730 LEU A N 1
ATOM 5751 C CA . LEU A 1 730 ? 74.27771 93.16735 112.40308 1.000 58.89555 730 LEU A CA 1
ATOM 5752 C C . LEU A 1 730 ? 72.86959 92.68116 112.73942 1.000 61.10918 730 LEU A C 1
ATOM 5753 O O . LEU A 1 730 ? 72.49381 91.53147 112.50138 1.000 59.87502 730 LEU A O 1
ATOM 5758 N N . THR A 1 731 ? 72.07950 93.58636 113.31811 1.000 55.31764 731 THR A N 1
ATOM 5759 C CA . THR A 1 731 ? 70.67030 93.34235 113.60110 1.000 57.84503 731 THR A CA 1
ATOM 5760 C C . THR A 1 731 ? 69.87653 94.60389 113.28923 1.000 59.66474 731 THR A C 1
ATOM 5761 O O . THR A 1 731 ? 70.43635 95.65915 112.98078 1.000 59.70033 731 THR A O 1
ATOM 5765 N N . GLY A 1 732 ? 68.55445 94.49052 113.38078 1.000 63.46506 732 GLY A N 1
ATOM 5766 C CA . GLY A 1 732 ? 67.69813 95.64827 113.22448 1.000 58.54474 732 GLY A CA 1
ATOM 5767 C C . GLY A 1 732 ? 67.57533 96.52013 114.45135 1.000 63.74767 732 GLY A C 1
ATOM 5768 O O . GLY A 1 732 ? 66.87834 97.53837 114.41896 1.000 63.98702 732 GLY A O 1
ATOM 5769 N N . THR A 1 733 ? 68.26032 96.15141 115.53561 1.000 66.55257 733 THR A N 1
ATOM 5770 C CA . THR A 1 733 ? 68.09455 96.84621 116.80773 1.000 60.93799 733 THR A CA 1
ATOM 5771 C C . THR A 1 733 ? 68.70033 98.24508 116.77493 1.000 57.55967 733 THR A C 1
ATOM 5772 O O . THR A 1 733 ? 68.12869 99.18577 117.33926 1.000 64.47385 733 THR A O 1
ATOM 5776 N N . ALA A 1 734 ? 69.85776 98.40029 116.12789 1.000 54.82071 734 ALA A N 1
ATOM 5777 C CA . ALA A 1 734 ? 70.55705 99.68150 116.14812 1.000 57.75036 734 ALA A CA 1
ATOM 5778 C C . ALA A 1 734 ? 69.67915 100.79943 115.59844 1.000 59.67335 734 ALA A C 1
ATOM 5779 O O . ALA A 1 734 ? 69.57117 101.87252 116.20181 1.000 56.49128 734 ALA A O 1
ATOM 5781 N N . SER A 1 735 ? 69.02061 100.55128 114.46427 1.000 55.95992 735 SER A N 1
ATOM 5782 C CA . SER A 1 735 ? 68.22607 101.58929 113.81429 1.000 60.25333 735 SER A CA 1
ATOM 5783 C C . SER A 1 735 ? 67.04288 102.01413 114.67956 1.000 61.32140 735 SER A C 1
ATOM 5784 O O . SER A 1 735 ? 66.83276 103.20924 114.92312 1.000 63.18364 735 SER A O 1
ATOM 5787 N N . THR A 1 736 ? 66.25526 101.04704 115.15507 1.000 60.84307 736 THR A N 1
ATOM 5788 C CA . THR A 1 736 ? 65.03730 101.39099 115.88430 1.000 66.30466 736 THR A CA 1
ATOM 5789 C C . THR A 1 736 ? 65.34981 102.00329 117.24475 1.000 60.84529 736 THR A C 1
ATOM 5790 O O . THR A 1 736 ? 64.67053 102.94105 117.67711 1.000 60.03335 736 THR A O 1
ATOM 5794 N N . ILE A 1 737 ? 66.37689 101.50258 117.93307 1.000 59.44949 737 ILE A N 1
ATOM 5795 C CA . ILE A 1 737 ? 66.74117 102.10205 119.21293 1.000 62.56717 737 ILE A CA 1
ATOM 5796 C C . ILE A 1 737 ? 67.32799 103.49331 119.00134 1.000 64.37710 737 ILE A C 1
ATOM 5797 O O . ILE A 1 737 ? 67.08153 104.41191 119.79275 1.000 59.31308 737 ILE A O 1
ATOM 5802 N N . MET A 1 738 ? 68.09389 103.68286 117.92279 1.000 58.19400 738 MET A N 1
ATOM 5803 C CA . MET A 1 738 ? 68.58422 105.02068 117.60883 1.000 60.55933 738 MET A CA 1
ATOM 5804 C C . MET A 1 738 ? 67.42967 105.98057 117.36042 1.000 60.36388 738 MET A C 1
ATOM 5805 O O . MET A 1 738 ? 67.46571 107.13284 117.80426 1.000 62.23609 738 MET A O 1
ATOM 5810 N N . VAL A 1 739 ? 66.39425 105.52195 116.65400 1.000 60.43947 739 VAL A N 1
ATOM 5811 C CA . VAL A 1 739 ? 65.23643 106.37573 116.40415 1.000 64.98530 739 VAL A CA 1
ATOM 5812 C C . VAL A 1 739 ? 64.50088 106.67070 117.70679 1.000 65.46269 739 VAL A C 1
ATOM 5813 O O . VAL A 1 739 ? 64.03462 107.79448 117.93352 1.000 64.57404 739 VAL A O 1
ATOM 5817 N N . GLY A 1 740 ? 64.39170 105.67223 118.58609 1.000 61.00372 740 GLY A N 1
ATOM 5818 C CA . GLY A 1 740 ? 63.77460 105.90271 119.88074 1.000 61.72506 740 GLY A CA 1
ATOM 5819 C C . GLY A 1 740 ? 64.55728 106.87090 120.74472 1.000 69.65343 740 GLY A C 1
ATOM 5820 O O . GLY A 1 740 ? 63.98278 107.55877 121.59277 1.000 76.12561 740 GLY A O 1
ATOM 5821 N N . CYS A 1 741 ? 65.87381 106.93812 120.54604 1.000 63.52689 741 CYS A N 1
ATOM 5822 C CA . CYS A 1 741 ? 66.69381 107.86295 121.32178 1.000 69.26490 741 CYS A CA 1
ATOM 5823 C C . CYS A 1 741 ? 66.66947 109.27276 120.73938 1.000 69.58024 741 CYS A C 1
ATOM 5824 O O . CYS A 1 741 ? 66.65377 110.25487 121.48948 1.000 67.21306 741 CYS A O 1
ATOM 5827 N N . VAL A 1 742 ? 66.66650 109.39367 119.41266 1.000 65.70580 742 VAL A N 1
ATOM 5828 C CA . VAL A 1 742 ? 66.77741 110.69050 118.75236 1.000 74.18041 742 VAL A CA 1
ATOM 5829 C C . VAL A 1 742 ? 65.39267 111.28705 118.53885 1.000 70.35144 742 VAL A C 1
ATOM 5830 O O . VAL A 1 742 ? 65.06466 112.34139 119.09530 1.000 66.91566 742 VAL A O 1
ATOM 5834 N N . GLU A 1 743 ? 64.57317 110.62249 117.72237 1.000 67.79357 743 GLU A N 1
ATOM 5835 C CA . GLU A 1 743 ? 63.21872 111.11153 117.49179 1.000 71.45916 743 GLU A CA 1
ATOM 5836 C C . GLU A 1 743 ? 62.36379 110.99181 118.74399 1.000 72.62243 743 GLU A C 1
ATOM 5837 O O . GLU A 1 743 ? 61.44136 111.79008 118.94417 1.000 74.30534 743 GLU A O 1
ATOM 5843 N N . GLY A 1 744 ? 62.66153 110.01884 119.59868 1.000 76.25762 744 GLY A N 1
ATOM 5844 C CA . GLY A 1 744 ? 61.84681 109.77013 120.76721 1.000 69.81853 744 GLY A CA 1
ATOM 5845 C C . GLY A 1 744 ? 62.27671 110.52217 122.00922 1.000 77.43406 744 GLY A C 1
ATOM 5846 O O . GLY A 1 744 ? 61.66997 111.53826 122.36197 1.000 75.45347 744 GLY A O 1
ATOM 5847 N N . ILE A 1 745 ? 63.31314 110.02363 122.68897 1.000 72.35425 745 ILE A N 1
ATOM 5848 C CA . ILE A 1 745 ? 63.68756 110.57372 123.99086 1.000 78.24091 745 ILE A CA 1
ATOM 5849 C C . ILE A 1 745 ? 64.11813 112.02911 123.85497 1.000 76.20758 745 ILE A C 1
ATOM 5850 O O . ILE A 1 745 ? 63.60788 112.91313 124.55293 1.000 77.55403 745 ILE A O 1
ATOM 5855 N N . LEU A 1 746 ? 65.06082 112.30234 122.95175 1.000 74.13678 746 LEU A N 1
ATOM 5856 C CA . LEU A 1 746 ? 65.54548 113.66708 122.78180 1.000 80.98068 746 LEU A CA 1
ATOM 5857 C C . LEU A 1 746 ? 64.52103 114.58171 122.12216 1.000 78.60449 746 LEU A C 1
ATOM 5858 O O . LEU A 1 746 ? 64.70835 115.80318 122.13722 1.000 75.48170 746 LEU A O 1
ATOM 5863 N N . GLY A 1 747 ? 63.45127 114.02914 121.55317 1.000 77.06110 747 GLY A N 1
ATOM 5864 C CA . GLY A 1 747 ? 62.39586 114.83992 120.98238 1.000 69.78628 747 GLY A CA 1
ATOM 5865 C C . GLY A 1 747 ? 62.71857 115.48968 119.65881 1.000 76.15278 747 GLY A C 1
ATOM 5866 O O . GLY A 1 747 ? 61.99941 116.40348 119.24515 1.000 78.58964 747 GLY A O 1
ATOM 5867 N N . ILE A 1 748 ? 63.77783 115.05430 118.98059 1.000 70.27513 748 ILE A N 1
ATOM 5868 C CA . ILE A 1 748 ? 64.13529 115.60243 117.67738 1.000 74.31583 748 ILE A CA 1
ATOM 5869 C C . ILE A 1 748 ? 63.11069 115.13626 116.65095 1.000 76.96329 748 ILE A C 1
ATOM 5870 O O . ILE A 1 748 ? 63.25991 114.06747 116.04736 1.000 67.53464 748 ILE A O 1
ATOM 5875 N N . ARG A 1 749 ? 62.06169 115.93268 116.44681 1.000 72.48250 749 ARG A N 1
ATOM 5876 C CA . ARG A 1 749 ? 60.94098 115.55750 115.58557 1.000 76.31957 749 ARG A CA 1
ATOM 5877 C C . ARG A 1 749 ? 60.70305 116.64095 114.54352 1.000 75.53120 749 ARG A C 1
ATOM 5878 O O . ARG A 1 749 ? 59.90821 117.56560 114.76232 1.000 76.51004 749 ARG A O 1
ATOM 5886 N N . PRO A 1 750 ? 61.36909 116.55904 113.39621 1.000 73.62143 750 PRO A N 1
ATOM 5887 C CA . PRO A 1 750 ? 61.09913 117.49666 112.30576 1.000 77.65524 750 PRO A CA 1
ATOM 5888 C C . PRO A 1 750 ? 59.97120 117.01186 111.40437 1.000 78.49302 750 PRO A C 1
ATOM 5889 O O . PRO A 1 750 ? 59.61906 115.83092 111.37646 1.000 71.15156 750 PRO A O 1
ATOM 5893 N N . ASP A 1 751 ? 59.39915 117.95805 110.66696 1.000 78.16232 751 ASP A N 1
ATOM 5894 C CA . ASP A 1 751 ? 58.40784 117.63722 109.64638 1.000 78.46503 751 ASP A CA 1
ATOM 5895 C C . ASP A 1 751 ? 58.84220 118.28471 108.33275 1.000 79.69161 751 ASP A C 1
ATOM 5896 O O . ASP A 1 751 ? 60.02204 118.57706 108.10185 1.000 82.40532 751 ASP A O 1
ATOM 5901 N N . PHE A 1 752 ? 57.87047 118.53043 107.45339 1.000 82.26488 752 PHE A N 1
ATOM 5902 C CA . PHE A 1 752 ? 58.18292 119.00589 106.11106 1.000 85.76063 752 PHE A CA 1
ATOM 5903 C C . PHE A 1 752 ? 58.75640 120.41726 106.11774 1.000 87.97253 752 PHE A C 1
ATOM 5904 O O . PHE A 1 752 ? 59.57897 120.75146 105.25733 1.000 85.91991 752 PHE A O 1
ATOM 5912 N N . TYR A 1 753 ? 58.34618 121.25627 107.07302 1.000 84.83877 753 TYR A N 1
ATOM 5913 C CA . TYR A 1 753 ? 58.64597 122.68248 107.01051 1.000 94.87539 753 TYR A CA 1
ATOM 5914 C C . TYR A 1 753 ? 59.33233 123.19812 108.27120 1.000 94.56183 753 TYR A C 1
ATOM 5915 O O . TYR A 1 753 ? 59.35466 124.41086 108.50318 1.000 86.31839 753 TYR A O 1
ATOM 5924 N N . GLY A 1 754 ? 59.89399 122.31524 109.08850 1.000 89.23175 754 GLY A N 1
ATOM 5925 C CA . GLY A 1 754 ? 60.56502 122.76292 110.29342 1.000 85.70808 754 GLY A CA 1
ATOM 5926 C C . GLY A 1 754 ? 60.85873 121.59636 111.21335 1.000 88.03665 754 GLY A C 1
ATOM 5927 O O . GLY A 1 754 ? 60.83348 120.43690 110.79665 1.000 84.55008 754 GLY A O 1
ATOM 5928 N N . ILE A 1 755 ? 61.13250 121.92685 112.47192 1.000 81.99194 755 ILE A N 1
ATOM 5929 C CA . ILE A 1 755 ? 61.51095 120.94077 113.47538 1.000 87.28996 755 ILE A CA 1
ATOM 5930 C C . ILE A 1 755 ? 60.77108 121.24988 114.76890 1.000 82.78039 755 ILE A C 1
ATOM 5931 O O . ILE A 1 755 ? 60.64761 122.41322 115.16631 1.000 86.42669 755 ILE A O 1
ATOM 5936 N N . ARG A 1 756 ? 60.26442 120.20480 115.41521 1.000 80.93851 756 ARG A N 1
ATOM 5937 C CA . ARG A 1 756 ? 59.61000 120.31081 116.70966 1.000 81.78026 756 ARG A CA 1
ATOM 5938 C C . ARG A 1 756 ? 60.48808 119.66536 117.77322 1.000 75.50769 756 ARG A C 1
ATOM 5939 O O . ARG A 1 756 ? 61.10361 118.62229 117.53287 1.000 77.46196 756 ARG A O 1
ATOM 5947 N N . LEU A 1 757 ? 60.54841 120.29006 118.94511 1.000 75.72392 757 LEU A N 1
ATOM 5948 C CA . LEU A 1 757 ? 61.33646 119.79270 120.07042 1.000 75.53093 757 LEU A CA 1
ATOM 5949 C C . LEU A 1 757 ? 60.37465 119.39257 121.18487 1.000 80.41204 757 LEU A C 1
ATOM 5950 O O . LEU A 1 757 ? 59.89979 120.24289 121.94332 1.000 86.13492 757 LEU A O 1
ATOM 5955 N N . ALA A 1 758 ? 60.09034 118.09479 121.28129 1.000 76.07749 758 ALA A N 1
ATOM 5956 C CA . ALA A 1 758 ? 59.21138 117.54401 122.31261 1.000 74.78255 758 ALA A CA 1
ATOM 5957 C C . ALA A 1 758 ? 59.93878 116.39463 122.99522 1.000 75.76633 758 ALA A C 1
ATOM 5958 O O . ALA A 1 758 ? 59.64422 115.21787 122.74449 1.000 73.95859 758 ALA A O 1
ATOM 5960 N N . PRO A 1 759 ? 60.89647 116.69759 123.86574 1.000 80.07526 759 PRO A N 1
ATOM 5961 C CA . PRO A 1 759 ? 61.66996 115.63433 124.50925 1.000 75.56265 759 PRO A CA 1
ATOM 5962 C C . PRO A 1 759 ? 60.91385 114.97933 125.65363 1.000 76.69495 759 PRO A C 1
ATOM 5963 O O . PRO A 1 759 ? 60.12974 115.61091 126.36531 1.000 74.15842 759 PRO A O 1
ATOM 5967 N N . ALA A 1 760 ? 61.16347 113.68325 125.81722 1.000 85.95723 760 ALA A N 1
ATOM 5968 C CA . ALA A 1 760 ? 60.65451 112.89745 126.93807 1.000 80.20302 760 ALA A CA 1
ATOM 5969 C C . ALA A 1 760 ? 61.87662 112.36665 127.68084 1.000 75.44740 760 ALA A C 1
ATOM 5970 O O . ALA A 1 760 ? 62.34962 111.25956 127.41318 1.000 86.14374 760 ALA A O 1
ATOM 5972 N N . ILE A 1 761 ? 62.38562 113.16633 128.61253 1.000 83.65594 761 ILE A N 1
ATOM 5973 C CA . ILE A 1 761 ? 63.62440 112.86497 129.32599 1.000 79.63448 761 ILE A CA 1
ATOM 5974 C C . ILE A 1 761 ? 63.29469 112.46950 130.76107 1.000 79.73392 761 ILE A C 1
ATOM 5975 O O . ILE A 1 761 ? 62.18069 112.74054 131.23260 1.000 87.36144 761 ILE A O 1
ATOM 5980 N N . PRO A 1 762 ? 64.20860 111.82338 131.48559 1.000 80.87256 762 PRO A N 1
ATOM 5981 C CA . PRO A 1 762 ? 63.95768 111.55443 132.90533 1.000 72.71235 762 PRO A CA 1
ATOM 5982 C C . PRO A 1 762 ? 63.95048 112.83685 133.72219 1.000 90.09003 762 PRO A C 1
ATOM 5983 O O . PRO A 1 762 ? 64.69285 113.78320 133.44757 1.000 90.56160 762 PRO A O 1
ATOM 5987 N N . LYS A 1 763 ? 63.09226 112.85269 134.74693 1.000 93.57216 763 LYS A N 1
ATOM 5988 C CA . LYS A 1 763 ? 62.91147 114.04726 135.56620 1.000 91.72587 763 LYS A CA 1
ATOM 5989 C C . LYS A 1 763 ? 64.18730 114.46288 136.28647 1.000 93.03945 763 LYS A C 1
ATOM 5990 O O . LYS A 1 763 ? 64.32971 115.63866 136.64057 1.000 87.79183 763 LYS A O 1
ATOM 5996 N N . GLU A 1 764 ? 65.11613 113.52890 136.50825 1.000 91.49794 764 GLU A N 1
ATOM 5997 C CA . GLU A 1 764 ? 66.34481 113.85703 137.22330 1.000 84.93994 764 GLU A CA 1
ATOM 5998 C C . GLU A 1 764 ? 67.20255 114.84884 136.44851 1.000 85.01941 764 GLU A C 1
ATOM 5999 O O . GLU A 1 764 ? 67.96017 115.61684 137.05241 1.000 81.01510 764 GLU A O 1
ATOM 6005 N N . TRP A 1 765 ? 67.09704 114.85268 135.12162 1.000 80.94352 765 TRP A N 1
ATOM 6006 C CA . TRP A 1 765 ? 67.93569 115.71371 134.29674 1.000 84.29528 765 TRP A CA 1
ATOM 6007 C C . TRP A 1 765 ? 67.56548 117.17468 134.51636 1.000 94.29433 765 TRP A C 1
ATOM 6008 O O . TRP A 1 765 ? 66.40986 117.56738 134.32250 1.000 89.83622 765 TRP A O 1
ATOM 6019 N N . GLU A 1 766 ? 68.54815 117.97935 134.91783 1.000 98.66682 766 GLU A N 1
ATOM 6020 C CA . GLU A 1 766 ? 68.32788 119.40512 135.11526 1.000 92.73385 766 GLU A CA 1
ATOM 6021 C C . GLU A 1 766 ? 68.49698 120.20676 133.83380 1.000 93.91327 766 GLU A C 1
ATOM 6022 O O . GLU A 1 766 ? 67.78423 121.19861 133.63665 1.000 91.13375 766 GLU A O 1
ATOM 6028 N N . GLU A 1 767 ? 69.41370 119.79686 132.95915 1.000 85.37779 767 GLU A N 1
ATOM 6029 C CA . GLU A 1 767 ? 69.68407 120.51600 131.72162 1.000 85.48729 767 GLU A CA 1
ATOM 6030 C C . GLU A 1 767 ? 70.61003 119.68028 130.84792 1.000 91.57551 767 GLU A C 1
ATOM 6031 O O . GLU A 1 767 ? 71.45035 118.93077 131.35506 1.000 87.91940 767 GLU A O 1
ATOM 6037 N N . TYR A 1 768 ? 70.43938 119.80940 129.53182 1.000 89.25536 768 TYR A N 1
ATOM 6038 C CA . TYR A 1 768 ? 71.29738 119.10266 128.58735 1.000 82.06094 768 TYR A CA 1
ATOM 6039 C C . TYR A 1 768 ? 71.40432 119.90357 127.29437 1.000 85.70390 768 TYR A C 1
ATOM 6040 O O . TYR A 1 768 ? 70.72326 120.91605 127.10290 1.000 87.46996 768 TYR A O 1
ATOM 6049 N N . GLU A 1 769 ? 72.29398 119.44610 126.40936 1.000 74.64851 769 GLU A N 1
ATOM 6050 C CA . GLU A 1 769 ? 72.58013 120.14198 125.16034 1.000 78.48694 769 GLU A CA 1
ATOM 6051 C C . GLU A 1 769 ? 72.60404 119.16370 123.99333 1.000 78.53546 769 GLU A C 1
ATOM 6052 O O . GLU A 1 769 ? 72.89544 117.97599 124.16139 1.000 70.63771 769 GLU A O 1
ATOM 6058 N N . VAL A 1 770 ? 72.31193 119.68427 122.80034 1.000 74.97721 770 VAL A N 1
ATOM 6059 C CA . VAL A 1 770 ? 72.30590 118.89546 121.56951 1.000 77.52256 770 VAL A CA 1
ATOM 6060 C C . VAL A 1 770 ? 72.87334 119.74464 120.43791 1.000 79.79014 770 VAL A C 1
ATOM 6061 O O . VAL A 1 770 ? 72.42129 120.87058 120.21354 1.000 76.94217 770 VAL A O 1
ATOM 6065 N N . GLU A 1 771 ? 73.85519 119.20831 119.71767 1.000 69.82437 771 GLU A N 1
ATOM 6066 C CA . GLU A 1 771 ? 74.41539 119.85111 118.53413 1.000 70.08366 771 GLU A CA 1
ATOM 6067 C C . GLU A 1 771 ? 73.98108 119.03567 117.32494 1.000 68.97635 771 GLU A C 1
ATOM 6068 O O . GLU A 1 771 ? 74.37718 117.87147 117.18569 1.000 70.53152 771 GLU A O 1
ATOM 6074 N N . LYS A 1 772 ? 73.16764 119.63823 116.45411 1.000 69.55280 772 LYS A N 1
ATOM 6075 C CA . LYS A 1 772 ? 72.58537 118.90678 115.33338 1.000 69.38472 772 LYS A CA 1
ATOM 6076 C C . LYS A 1 772 ? 72.70603 119.70497 114.04463 1.000 71.94532 772 LYS A C 1
ATOM 6077 O O . LYS A 1 772 ? 72.33705 120.87958 114.00319 1.000 77.88242 772 LYS A O 1
ATOM 6083 N N . ASP A 1 773 ? 73.20304 119.06349 112.99053 1.000 71.42077 773 ASP A N 1
ATOM 6084 C CA . ASP A 1 773 ? 73.15618 119.65608 111.66106 1.000 69.14286 773 ASP A CA 1
ATOM 6085 C C . ASP A 1 773 ? 71.78419 119.40473 111.04780 1.000 70.31950 773 ASP A C 1
ATOM 6086 O O . ASP A 1 773 ? 71.32108 118.26119 110.99171 1.000 68.73255 773 ASP A O 1
ATOM 6091 N N . PHE A 1 774 ? 71.13198 120.47241 110.59264 1.000 70.46138 774 PHE A N 1
ATOM 6092 C CA . PHE A 1 774 ? 69.76211 120.37057 110.09928 1.000 70.80908 774 PHE A CA 1
ATOM 6093 C C . PHE A 1 774 ? 69.54035 121.42063 109.02294 1.000 72.73458 774 PHE A C 1
ATOM 6094 O O . PHE A 1 774 ? 69.64907 122.62009 109.29808 1.000 76.40663 774 PHE A O 1
ATOM 6102 N N . ARG A 1 775 ? 69.22413 120.96394 107.80799 1.000 71.83784 775 ARG A N 1
ATOM 6103 C CA . ARG A 1 775 ? 68.94578 121.84077 106.66792 1.000 79.86056 775 ARG A CA 1
ATOM 6104 C C . ARG A 1 775 ? 70.11964 122.78106 106.39379 1.000 79.21081 775 ARG A C 1
ATOM 6105 O O . ARG A 1 775 ? 69.95491 123.99345 106.24347 1.000 75.21118 775 ARG A O 1
ATOM 6113 N N . GLY A 1 776 ? 71.31887 122.20522 106.32848 1.000 72.83286 776 GLY A N 1
ATOM 6114 C CA . GLY A 1 776 ? 72.51490 122.99450 106.10321 1.000 73.46269 776 GLY A CA 1
ATOM 6115 C C . GLY A 1 776 ? 72.80605 124.01232 107.18015 1.000 76.38430 776 GLY A C 1
ATOM 6116 O O . GLY A 1 776 ? 73.55257 124.96445 106.93812 1.000 84.80414 776 GLY A O 1
ATOM 6117 N N . CYS A 1 777 ? 72.23294 123.84036 108.36834 1.000 74.08317 777 CYS A N 1
ATOM 6118 C CA . CYS A 1 777 ? 72.41627 124.76109 109.47896 1.000 76.20061 777 CYS A CA 1
ATOM 6119 C C . CYS A 1 777 ? 72.77903 123.97505 110.72813 1.000 81.90148 777 CYS A C 1
ATOM 6120 O O . CYS A 1 777 ? 72.25137 122.88254 110.95824 1.000 83.22641 777 CYS A O 1
ATOM 6123 N N . HIS A 1 778 ? 73.67964 124.53203 111.53213 1.000 78.74281 778 HIS A N 1
ATOM 6124 C CA . HIS A 1 778 ? 74.06574 123.91815 112.79522 1.000 78.07243 778 HIS A CA 1
ATOM 6125 C C . HIS A 1 778 ? 73.21641 124.50544 113.91627 1.000 81.44008 778 HIS A C 1
ATOM 6126 O O . HIS A 1 778 ? 73.29262 125.70821 114.19698 1.000 85.06686 778 HIS A O 1
ATOM 6133 N N . LEU A 1 779 ? 72.40754 123.65842 114.54854 1.000 80.45830 779 LEU A N 1
ATOM 6134 C CA . LEU A 1 779 ? 71.55284 124.04674 115.65898 1.000 79.98359 779 LEU A CA 1
ATOM 6135 C C . LEU A 1 779 ? 72.22947 123.65565 116.96576 1.000 80.74334 779 LEU A C 1
ATOM 6136 O O . LEU A 1 779 ? 72.56422 122.47924 117.17609 1.000 79.18160 779 LEU A O 1
ATOM 6141 N N . HIS A 1 780 ? 72.43913 124.65274 117.82296 1.000 84.01046 780 HIS A N 1
ATOM 6142 C CA . HIS A 1 780 ? 72.93900 124.48289 119.18274 1.000 85.06196 780 HIS A CA 1
ATOM 6143 C C . HIS A 1 780 ? 71.72591 124.58265 120.10253 1.000 88.07410 780 HIS A C 1
ATOM 6144 O O . HIS A 1 780 ? 71.24228 125.68145 120.38793 1.000 91.13991 780 HIS A O 1
ATOM 6151 N N . ILE A 1 781 ? 71.21903 123.43099 120.54483 1.000 83.20655 781 ILE A N 1
ATOM 6152 C CA . ILE A 1 781 ? 69.99446 123.33661 121.32962 1.000 84.03310 781 ILE A CA 1
ATOM 6153 C C . ILE A 1 781 ? 70.36306 123.19343 122.79767 1.000 78.39153 781 ILE A C 1
ATOM 6154 O O . ILE A 1 781 ? 71.21459 122.36943 123.15620 1.000 82.94892 781 ILE A O 1
ATOM 6159 N N . LYS A 1 782 ? 69.70031 123.97496 123.64616 1.000 92.81299 782 LYS A N 1
ATOM 6160 C CA . LYS A 1 782 ? 69.96630 124.01780 125.07933 1.000 95.64703 782 LYS A CA 1
ATOM 6161 C C . LYS A 1 782 ? 68.64465 123.78691 125.80071 1.000 97.10611 782 LYS A C 1
ATOM 6162 O O . LYS A 1 782 ? 67.79619 124.68316 125.83888 1.000 101.28814 782 LYS A O 1
ATOM 6168 N N . VAL A 1 783 ? 68.45580 122.59172 126.36075 1.000 94.88548 783 VAL A N 1
ATOM 6169 C CA . VAL A 1 783 ? 67.20776 122.22655 127.02296 1.000 93.58251 783 VAL A CA 1
ATOM 6170 C C . VAL A 1 783 ? 67.39124 122.36016 128.52813 1.000 88.74091 783 VAL A C 1
ATOM 6171 O O . VAL A 1 783 ? 68.35565 121.82777 129.09522 1.000 92.34163 783 VAL A O 1
ATOM 6175 N N . LYS A 1 784 ? 66.46417 123.06973 129.17247 1.000 93.18615 784 LYS A N 1
ATOM 6176 C CA . LYS A 1 784 ? 66.47127 123.30172 130.60967 1.000 103.37709 784 LYS A CA 1
ATOM 6177 C C . LYS A 1 784 ? 65.18626 122.75549 131.21636 1.000 97.86327 784 LYS A C 1
ATOM 6178 O O . LYS A 1 784 ? 64.09875 122.94083 130.65993 1.000 95.91764 784 LYS A O 1
ATOM 6184 N N . ASN A 1 785 ? 65.31447 122.08904 132.36187 1.000 92.29378 785 ASN A N 1
ATOM 6185 C CA . ASN A 1 785 ? 64.17967 121.46828 133.04761 1.000 97.24892 785 ASN A CA 1
ATOM 6186 C C . ASN A 1 785 ? 64.30864 121.75244 134.53786 1.000 96.47556 785 ASN A C 1
ATOM 6187 O O . ASN A 1 785 ? 64.76116 120.90438 135.31704 1.000 99.97142 785 ASN A O 1
ATOM 6192 N N . PRO A 1 786 ? 63.93097 122.96105 134.97348 1.000 86.70070 786 PRO A N 1
ATOM 6193 C CA . PRO A 1 786 ? 64.05950 123.29853 136.40022 1.000 94.82780 786 PRO A CA 1
ATOM 6194 C C . PRO A 1 786 ? 62.98211 122.69087 137.27889 1.000 95.86440 786 PRO A C 1
ATOM 6195 O O . PRO A 1 786 ? 63.16742 122.64101 138.50200 1.000 90.22477 786 PRO A O 1
ATOM 6199 N N . GLY A 1 787 ? 61.86704 122.24465 136.70880 1.000 95.03820 787 GLY A N 1
ATOM 6200 C CA . GLY A 1 787 ? 60.79803 121.63889 137.47103 1.000 92.48403 787 GLY A CA 1
ATOM 6201 C C . GLY A 1 787 ? 60.90465 120.14420 137.65656 1.000 104.50136 787 GLY A C 1
ATOM 6202 O O . GLY A 1 787 ? 60.03719 119.54910 138.30412 1.000 102.72343 787 GLY A O 1
ATOM 6203 N N . HIS A 1 788 ? 61.95675 119.52389 137.12142 1.000 100.01330 788 HIS A N 1
ATOM 6204 C CA . HIS A 1 788 ? 62.16937 118.07719 137.18543 1.000 96.65307 788 HIS A CA 1
ATOM 6205 C C . HIS A 1 788 ? 60.92072 117.31835 136.73109 1.000 91.72471 788 HIS A C 1
ATOM 6206 O O . HIS A 1 788 ? 60.32460 116.53551 137.47310 1.000 94.88639 788 HIS A O 1
ATOM 6213 N N . VAL A 1 789 ? 60.53409 117.56233 135.48047 1.000 95.22784 789 VAL A N 1
ATOM 6214 C CA . VAL A 1 789 ? 59.36780 116.93066 134.88095 1.000 93.91723 789 VAL A CA 1
ATOM 6215 C C . VAL A 1 789 ? 59.81979 116.08779 133.68948 1.000 90.14926 789 VAL A C 1
ATOM 6216 O O . VAL A 1 789 ? 60.95701 116.17998 133.22682 1.000 92.73391 789 VAL A O 1
ATOM 6220 N N . GLU A 1 790 ? 58.90088 115.25280 133.19770 1.000 96.29354 790 GLU A N 1
ATOM 6221 C CA . GLU A 1 790 ? 59.21766 114.34156 132.10104 1.000 91.61479 790 GLU A CA 1
ATOM 6222 C C . GLU A 1 790 ? 59.25538 115.06821 130.76192 1.000 100.84217 790 GLU A C 1
ATOM 6223 O O . GLU A 1 790 ? 60.23009 114.95148 130.01056 1.000 96.75434 790 GLU A O 1
ATOM 6229 N N . SER A 1 791 ? 58.19467 115.80865 130.44247 1.000 102.70183 791 SER A N 1
ATOM 6230 C CA . SER A 1 791 ? 58.09413 116.55226 129.19551 1.000 94.61585 791 SER A CA 1
ATOM 6231 C C . SER A 1 791 ? 57.36255 117.85790 129.46927 1.000 101.22329 791 SER A C 1
ATOM 6232 O O . SER A 1 791 ? 56.90290 118.11498 130.58592 1.000 103.17225 791 SER A O 1
ATOM 6235 N N . GLY A 1 792 ? 57.24574 118.68207 128.43971 1.000 107.39270 792 GLY A N 1
ATOM 6236 C CA . GLY A 1 792 ? 56.54088 119.93862 128.56859 1.000 85.69504 792 GLY A CA 1
ATOM 6237 C C . GLY A 1 792 ? 57.02577 120.93250 127.53231 1.000 93.74170 792 GLY A C 1
ATOM 6238 O O . GLY A 1 792 ? 57.76928 120.59175 126.61313 1.000 89.08317 792 GLY A O 1
ATOM 6239 N N . CYS A 1 793 ? 56.56969 122.17371 127.70375 1.000 93.10675 793 CYS A N 1
ATOM 6240 C CA . CYS A 1 793 ? 56.99012 123.27523 126.83529 1.000 92.62591 793 CYS A CA 1
ATOM 6241 C C . CYS A 1 793 ? 56.63729 124.57692 127.56149 1.000 98.14792 793 CYS A C 1
ATOM 6242 O O . CYS A 1 793 ? 55.55060 125.12433 127.37498 1.000 92.37463 793 CYS A O 1
ATOM 6245 N N . GLU A 1 794 ? 57.56782 125.05217 128.38593 1.000 105.69820 794 GLU A N 1
ATOM 6246 C CA . GLU A 1 794 ? 57.35438 126.29672 129.10923 1.000 106.74859 794 GLU A CA 1
ATOM 6247 C C . GLU A 1 794 ? 57.88793 127.50911 128.36222 1.000 102.31315 794 GLU A C 1
ATOM 6248 O O . GLU A 1 794 ? 57.29786 128.59089 128.46409 1.000 100.91690 794 GLU A O 1
ATOM 6254 N N . LYS A 1 795 ? 58.97992 127.36745 127.61139 1.000 100.95992 795 LYS A N 1
ATOM 6255 C CA . LYS A 1 795 ? 59.46155 128.51642 126.85051 1.000 104.95811 795 LYS A CA 1
ATOM 6256 C C . LYS A 1 795 ? 60.29527 128.03661 125.67011 1.000 102.60655 795 LYS A C 1
ATOM 6257 O O . LYS A 1 795 ? 60.96458 127.00822 125.74895 1.000 110.25169 795 LYS A O 1
ATOM 6263 N N . LEU A 1 796 ? 60.24629 128.78799 124.57174 1.000 103.37289 796 LEU A N 1
ATOM 6264 C CA . LEU A 1 796 ? 61.04644 128.46936 123.39321 1.000 94.36511 796 LEU A CA 1
ATOM 6265 C C . LEU A 1 796 ? 61.64688 129.75244 122.84335 1.000 98.58309 796 LEU A C 1
ATOM 6266 O O . LEU A 1 796 ? 60.91378 130.68238 122.49429 1.000 96.11032 796 LEU A O 1
ATOM 6271 N N . VAL A 1 797 ? 62.97456 129.79877 122.76335 1.000 97.15016 797 VAL A N 1
ATOM 6272 C CA . VAL A 1 797 ? 63.70452 130.94150 122.23114 1.000 91.02873 797 VAL A CA 1
ATOM 6273 C C . VAL A 1 797 ? 64.56019 130.45487 121.07074 1.000 93.31004 797 VAL A C 1
ATOM 6274 O O . VAL A 1 797 ? 65.26194 129.44479 121.19251 1.000 87.39347 797 VAL A O 1
ATOM 6278 N N . VAL A 1 798 ? 64.49619 131.16461 119.94800 1.000 92.56549 798 VAL A N 1
ATOM 6279 C CA . VAL A 1 798 ? 65.28663 130.84535 118.76400 1.000 92.12728 798 VAL A CA 1
ATOM 6280 C C . VAL A 1 798 ? 66.03528 132.10897 118.36543 1.000 96.30538 798 VAL A C 1
ATOM 6281 O O . VAL A 1 798 ? 65.41682 133.08984 117.93193 1.000 94.37575 798 VAL A O 1
ATOM 6285 N N . ASN A 1 799 ? 67.36188 132.08793 118.51494 1.000 91.57262 799 ASN A N 1
ATOM 6286 C CA . ASN A 1 799 ? 68.21879 133.23273 118.20044 1.000 97.09427 799 ASN A CA 1
ATOM 6287 C C . ASN A 1 799 ? 67.79192 134.47268 118.98546 1.000 93.15781 799 ASN A C 1
ATOM 6288 O O . ASN A 1 799 ? 67.62374 135.56196 118.43354 1.000 101.63000 799 ASN A O 1
ATOM 6293 N N . GLY A 1 800 ? 67.61029 134.29486 120.29371 1.000 95.97826 800 GLY A N 1
ATOM 6294 C CA . GLY A 1 800 ? 67.25324 135.38420 121.17723 1.000 102.25619 800 GLY A CA 1
ATOM 6295 C C . GLY A 1 800 ? 65.82265 135.86206 121.08702 1.000 105.68518 800 GLY A C 1
ATOM 6296 O O . GLY A 1 800 ? 65.42660 136.72022 121.88599 1.000 106.37369 800 GLY A O 1
ATOM 6297 N N . ASN A 1 801 ? 65.03114 135.34477 120.15252 1.000 101.09202 801 ASN A N 1
ATOM 6298 C CA . ASN A 1 801 ? 63.63997 135.74105 119.98549 1.000 102.32668 801 ASN A CA 1
ATOM 6299 C C . ASN A 1 801 ? 62.73490 134.61698 120.46956 1.000 94.88845 801 ASN A C 1
ATOM 6300 O O . ASN A 1 801 ? 62.91400 133.45843 120.07896 1.000 99.13447 801 ASN A O 1
ATOM 6305 N N . VAL A 1 802 ? 61.76711 134.96201 121.31885 1.000 100.99483 802 VAL A N 1
ATOM 6306 C CA . VAL A 1 802 ? 60.85243 133.96575 121.86271 1.000 96.56926 802 VAL A CA 1
ATOM 6307 C C . VAL A 1 802 ? 59.85796 133.54885 120.78873 1.000 93.85703 802 VAL A C 1
ATOM 6308 O O . VAL A 1 802 ? 59.19928 134.39190 120.16595 1.000 101.65350 802 VAL A O 1
ATOM 6312 N N . VAL A 1 803 ? 59.74550 132.24295 120.56549 1.000 95.80148 803 VAL A N 1
ATOM 6313 C CA . VAL A 1 803 ? 58.81875 131.68046 119.59146 1.000 97.84340 803 VAL A CA 1
ATOM 6314 C C . VAL A 1 803 ? 57.74550 130.90424 120.34025 1.000 102.68273 803 VAL A C 1
ATOM 6315 O O . VAL A 1 803 ? 58.02306 130.26661 121.36342 1.000 96.24809 803 VAL A O 1
ATOM 6319 N N . THR A 1 804 ? 56.51979 130.96202 119.83071 1.000 108.35601 804 THR A N 1
ATOM 6320 C CA . THR A 1 804 ? 55.39742 130.31132 120.48658 1.000 110.71167 804 THR A CA 1
ATOM 6321 C C . THR A 1 804 ? 55.42195 128.80704 120.24144 1.000 106.95652 804 THR A C 1
ATOM 6322 O O . THR A 1 804 ? 55.90366 128.32837 119.21029 1.000 114.26405 804 THR A O 1
ATOM 6326 N N . GLY A 1 805 ? 54.89965 128.06074 121.21302 1.000 98.45889 805 GLY A N 1
ATOM 6327 C CA . GLY A 1 805 ? 54.82868 126.61967 121.09212 1.000 97.66062 805 GLY A CA 1
ATOM 6328 C C . GLY A 1 805 ? 56.19645 125.95611 121.17085 1.000 99.04996 805 GLY A C 1
ATOM 6329 O O . GLY A 1 805 ? 57.16360 126.49660 121.71455 1.000 99.13607 805 GLY A O 1
ATOM 6330 N N . SER A 1 806 ? 56.25989 124.74852 120.60825 1.000 92.44462 806 SER A N 1
ATOM 6331 C CA . SER A 1 806 ? 57.48152 123.95459 120.56906 1.000 88.10262 806 SER A CA 1
ATOM 6332 C C . SER A 1 806 ? 57.99301 123.75291 119.14677 1.000 83.28110 806 SER A C 1
ATOM 6333 O O . SER A 1 806 ? 58.82226 122.86981 118.90939 1.000 87.92116 806 SER A O 1
ATOM 6336 N N . TYR A 1 807 ? 57.52052 124.55547 118.19858 1.000 87.63938 807 TYR A N 1
ATOM 6337 C CA . TYR A 1 807 ? 57.83324 124.38055 116.78861 1.000 87.22872 807 TYR A CA 1
ATOM 6338 C C . TYR A 1 807 ? 58.78619 125.46656 116.31007 1.000 91.88742 807 TYR A C 1
ATOM 6339 O O . TYR A 1 807 ? 58.66222 126.63232 116.69960 1.000 98.93795 807 TYR A O 1
ATOM 6348 N N . ILE A 1 808 ? 59.73235 125.07604 115.46070 1.000 87.38703 808 ILE A N 1
ATOM 6349 C CA . ILE A 1 808 ? 60.67706 126.01418 114.85798 1.000 92.13381 808 ILE A CA 1
ATOM 6350 C C . ILE A 1 808 ? 60.58261 125.89661 113.34117 1.000 90.17835 808 ILE A C 1
ATOM 6351 O O . ILE A 1 808 ? 61.11840 124.93611 112.76653 1.000 94.63573 808 ILE A O 1
ATOM 6356 N N . PRO A 1 809 ? 59.91538 126.82502 112.65467 1.000 96.14329 809 PRO A N 1
ATOM 6357 C CA . PRO A 1 809 ? 59.84822 126.74700 111.19185 1.000 91.76439 809 PRO A CA 1
ATOM 6358 C C . PRO A 1 809 ? 61.22490 126.89520 110.56059 1.000 96.74026 809 PRO A C 1
ATOM 6359 O O . PRO A 1 809 ? 62.16699 127.41369 111.16356 1.000 93.87618 809 PRO A O 1
ATOM 6363 N N . ALA A 1 810 ? 61.32984 126.42139 109.31560 1.000 96.77524 810 ALA A N 1
ATOM 6364 C CA . ALA A 1 810 ? 62.62335 126.38415 108.64194 1.000 89.85540 810 ALA A CA 1
ATOM 6365 C C . ALA A 1 810 ? 63.16312 127.78056 108.35489 1.000 98.02486 810 ALA A C 1
ATOM 6366 O O . ALA A 1 810 ? 64.38448 127.96987 108.31794 1.000 88.69494 810 ALA A O 1
ATOM 6368 N N . ASP A 1 811 ? 62.28431 128.76857 108.15247 1.000 103.70423 811 ASP A N 1
ATOM 6369 C CA . ASP A 1 811 ? 62.75959 130.11561 107.85217 1.000 97.95273 811 ASP A CA 1
ATOM 6370 C C . ASP A 1 811 ? 63.39785 130.79152 109.06062 1.000 98.02419 811 ASP A C 1
ATOM 6371 O O . ASP A 1 811 ? 64.09536 131.79841 108.89427 1.000 98.24691 811 ASP A O 1
ATOM 6376 N N . LEU A 1 812 ? 63.17640 130.26445 110.26669 1.000 88.36702 812 LEU A N 1
ATOM 6377 C CA . LEU A 1 812 ? 63.83380 130.77663 111.46246 1.000 93.49653 812 LEU A CA 1
ATOM 6378 C C . LEU A 1 812 ? 65.26498 130.27992 111.60932 1.000 90.81593 812 LEU A C 1
ATOM 6379 O O . LEU A 1 812 ? 65.99090 130.78229 112.47446 1.000 90.03086 812 LEU A O 1
ATOM 6384 N N . LEU A 1 813 ? 65.68604 129.31993 110.79011 1.000 85.39772 813 LEU A N 1
ATOM 6385 C CA . LEU A 1 813 ? 66.98259 128.67881 110.96367 1.000 92.65583 813 LEU A CA 1
ATOM 6386 C C . LEU A 1 813 ? 68.07160 129.50057 110.28601 1.000 89.95992 813 LEU A C 1
ATOM 6387 O O . LEU A 1 813 ? 67.98931 129.78734 109.08667 1.000 91.23376 813 LEU A O 1
ATOM 6392 N N . THR A 1 814 ? 69.08617 129.87638 111.05487 1.000 89.39554 814 THR A N 1
ATOM 6393 C CA . THR A 1 814 ? 70.28527 130.52026 110.54464 1.000 90.01180 814 THR A CA 1
ATOM 6394 C C . THR A 1 814 ? 71.43611 129.52132 110.54942 1.000 93.06911 814 THR A C 1
ATOM 6395 O O . THR A 1 814 ? 71.32625 128.41832 111.09068 1.000 87.06533 814 THR A O 1
ATOM 6399 N N . GLU A 1 815 ? 72.55162 129.92536 109.93455 1.000 89.94020 815 GLU A N 1
ATOM 6400 C CA . GLU A 1 815 ? 73.70633 129.03733 109.82314 1.000 84.27388 815 GLU A CA 1
ATOM 6401 C C . GLU A 1 815 ? 74.14744 128.53203 111.19180 1.000 92.93555 815 GLU A C 1
ATOM 6402 O O . GLU A 1 815 ? 74.40720 127.33627 111.37199 1.000 88.86037 815 GLU A O 1
ATOM 6408 N N . GLN A 1 816 ? 74.23370 129.42833 112.16900 1.000 87.33457 816 GLN A N 1
ATOM 6409 C CA . GLN A 1 816 ? 74.46882 129.06739 113.56498 1.000 84.37804 816 GLN A CA 1
ATOM 6410 C C . GLN A 1 816 ? 73.19564 129.42529 114.32745 1.000 85.24390 816 GLN A C 1
ATOM 6411 O O . GLN A 1 816 ? 73.00800 130.56718 114.75002 1.000 89.73879 816 GLN A O 1
ATOM 6417 N N . THR A 1 817 ? 72.31262 128.44202 114.49259 1.000 82.45780 817 THR A N 1
ATOM 6418 C CA . THR A 1 817 ? 71.00603 128.65926 115.10256 1.000 84.26618 817 THR A CA 1
ATOM 6419 C C . THR A 1 817 ? 71.08445 128.30642 116.58338 1.000 88.52346 817 THR A C 1
ATOM 6420 O O . THR A 1 817 ? 71.25691 127.13738 116.94244 1.000 82.22405 817 THR A O 1
ATOM 6424 N N . ASP A 1 818 ? 70.94713 129.31630 117.43711 1.000 83.65175 818 ASP A N 1
ATOM 6425 C CA . ASP A 1 818 ? 70.89516 129.12078 118.87965 1.000 83.29586 818 ASP A CA 1
ATOM 6426 C C . ASP A 1 818 ? 69.45023 128.84887 119.28306 1.000 86.54843 818 ASP A C 1
ATOM 6427 O O . ASP A 1 818 ? 68.55887 129.65207 118.98722 1.000 91.24232 818 ASP A O 1
ATOM 6432 N N . ILE A 1 819 ? 69.21628 127.72022 119.95090 1.000 92.25864 819 ILE A N 1
ATOM 6433 C CA . ILE A 1 819 ? 67.88735 127.32935 120.40123 1.000 91.75679 819 ILE A CA 1
ATOM 6434 C C . ILE A 1 819 ? 67.94262 127.08550 121.90120 1.000 84.95554 819 ILE A C 1
ATOM 6435 O O . ILE A 1 819 ? 68.87716 126.45152 122.40266 1.000 87.55584 819 ILE A O 1
ATOM 6440 N N . GLU A 1 820 ? 66.93591 127.57997 122.61613 1.000 89.90683 820 GLU A N 1
ATOM 6441 C CA . GLU A 1 820 ? 66.85985 127.42300 124.06257 1.000 91.53264 820 GLU A CA 1
ATOM 6442 C C . GLU A 1 820 ? 65.43817 127.02600 124.42817 1.000 92.29103 820 GLU A C 1
ATOM 6443 O O . GLU A 1 820 ? 64.49579 127.79242 124.20513 1.000 97.31273 820 GLU A O 1
ATOM 6449 N N . LEU A 1 821 ? 65.28673 125.82190 124.96794 1.000 92.94083 821 LEU A N 1
ATOM 6450 C CA . LEU A 1 821 ? 63.99127 125.25843 125.31268 1.000 91.09352 821 LEU A CA 1
ATOM 6451 C C . LEU A 1 821 ? 63.87549 125.13227 126.82519 1.000 96.56043 821 LEU A C 1
ATOM 6452 O O . LEU A 1 821 ? 64.83921 124.76295 127.50144 1.000 102.72774 821 LEU A O 1
ATOM 6457 N N . PHE A 1 822 ? 62.69893 125.46180 127.34995 1.000 101.67391 822 PHE A N 1
ATOM 6458 C CA . PHE A 1 822 ? 62.37064 125.33228 128.76621 1.000 99.34640 822 PHE A CA 1
ATOM 6459 C C . PHE A 1 822 ? 61.21293 124.35184 128.86539 1.000 101.42709 822 PHE A C 1
ATOM 6460 O O . PHE A 1 822 ? 60.06237 124.70997 128.57627 1.000 107.14806 822 PHE A O 1
ATOM 6468 N N . ILE A 1 823 ? 61.54609 123.11993 129.26090 1.000 100.20275 823 ILE A N 1
ATOM 6469 C CA . ILE A 1 823 ? 60.55516 122.07665 129.48960 1.000 98.65243 823 ILE A CA 1
ATOM 6470 C C . ILE A 1 823 ? 59.70954 122.40530 130.71325 1.000 90.38520 823 ILE A C 1
ATOM 6471 O O . ILE A 1 823 ? 58.50589 122.11702 130.74456 1.000 96.85292 823 ILE A O 1
ATOM 6476 N N . SER A 1 824 ? 60.31083 123.02280 131.72612 1.000 88.66891 824 SER A N 1
ATOM 6477 C CA . SER A 1 824 ? 59.59196 123.41116 132.93515 1.000 93.84853 824 SER A CA 1
ATOM 6478 C C . SER A 1 824 ? 60.06484 124.76856 133.45117 1.000 91.00907 824 SER A C 1
ATOM 6479 O O . SER A 1 824 ? 60.84850 125.45581 132.79624 1.000 93.06683 824 SER A O 1
ATOM 6482 N N . HIS B 1 20 ? 113.43366 52.37778 110.78836 1.000 117.29051 20 HIS B N 1
ATOM 6483 C CA . HIS B 1 20 ? 112.93467 53.65920 110.29172 1.000 130.47348 20 HIS B CA 1
ATOM 6484 C C . HIS B 1 20 ? 112.07065 54.33152 111.34862 1.000 120.66300 20 HIS B C 1
ATOM 6485 O O . HIS B 1 20 ? 112.14846 53.97585 112.52411 1.000 116.50519 20 HIS B O 1
ATOM 6492 N N . MET B 1 21 ? 111.24978 55.30035 110.95334 1.000 123.65051 21 MET B N 1
ATOM 6493 C CA . MET B 1 21 ? 110.21040 55.79510 111.85568 1.000 121.35816 21 MET B CA 1
ATOM 6494 C C . MET B 1 21 ? 108.87367 55.13170 111.50820 1.000 116.22312 21 MET B C 1
ATOM 6495 O O . MET B 1 21 ? 107.94375 55.68533 110.92594 1.000 116.01271 21 MET B O 1
ATOM 6500 N N . LYS B 1 22 ? 108.87725 53.83559 111.83258 1.000 93.95392 22 LYS B N 1
ATOM 6501 C CA . LYS B 1 22 ? 107.69319 52.98808 111.80008 1.000 67.51413 22 LYS B CA 1
ATOM 6502 C C . LYS B 1 22 ? 106.74574 53.36945 112.92850 1.000 66.65917 22 LYS B C 1
ATOM 6503 O O . LYS B 1 22 ? 107.16499 53.57832 114.06998 1.000 64.11004 22 LYS B O 1
ATOM 6509 N N . TYR B 1 23 ? 105.45683 53.45235 112.60763 1.000 60.55233 23 TYR B N 1
ATOM 6510 C CA . TYR B 1 23 ? 104.44718 53.82675 113.58701 1.000 57.17118 23 TYR B CA 1
ATOM 6511 C C . TYR B 1 23 ? 103.63625 52.64263 114.08982 1.000 54.82439 23 TYR B C 1
ATOM 6512 O O . TYR B 1 23 ? 102.91553 52.78307 115.08392 1.000 59.05240 23 TYR B O 1
ATOM 6521 N N . GLY B 1 24 ? 103.73948 51.49072 113.44104 1.000 51.56721 24 GLY B N 1
ATOM 6522 C CA . GLY B 1 24 ? 103.00987 50.32180 113.89043 1.000 52.02322 24 GLY B CA 1
ATOM 6523 C C . GLY B 1 24 ? 103.36020 49.12143 113.04239 1.000 51.68835 24 GLY B C 1
ATOM 6524 O O . GLY B 1 24 ? 104.19460 49.19124 112.13417 1.000 48.90771 24 GLY B O 1
ATOM 6525 N N . TYR B 1 25 ? 102.70051 48.00783 113.35303 1.000 48.08380 25 TYR B N 1
ATOM 6526 C CA . TYR B 1 25 ? 102.91195 46.75945 112.63748 1.000 53.55774 25 TYR B CA 1
ATOM 6527 C C . TYR B 1 25 ? 101.58724 46.01887 112.52363 1.000 53.42944 25 TYR B C 1
ATOM 6528 O O . TYR B 1 25 ? 100.58041 46.39842 113.12892 1.000 47.53156 25 TYR B O 1
ATOM 6537 N N . PHE B 1 26 ? 101.59989 44.94564 111.73853 1.000 53.63736 26 PHE B N 1
ATOM 6538 C CA . PHE B 1 26 ? 100.41688 44.13109 111.49809 1.000 52.56738 26 PHE B CA 1
ATOM 6539 C C . PHE B 1 26 ? 100.44051 42.90613 112.40129 1.000 50.43639 26 PHE B C 1
ATOM 6540 O O . PHE B 1 26 ? 101.43406 42.17275 112.43700 1.000 55.99506 26 PHE B O 1
ATOM 6548 N N . ASP B 1 27 ? 99.35078 42.69445 113.13108 1.000 48.38951 27 ASP B N 1
ATOM 6549 C CA . ASP B 1 27 ? 99.15837 41.49399 113.94082 1.000 53.01195 27 ASP B CA 1
ATOM 6550 C C . ASP B 1 27 ? 98.24336 40.56801 113.14746 1.000 54.23559 27 ASP B C 1
ATOM 6551 O O . ASP B 1 27 ? 97.01737 40.69632 113.19622 1.000 54.27134 27 ASP B O 1
ATOM 6556 N N . GLU B 1 28 ? 98.84407 39.63115 112.41250 1.000 53.30839 28 GLU B N 1
ATOM 6557 C CA . GLU B 1 28 ? 98.05172 38.72380 111.59419 1.000 54.48796 28 GLU B CA 1
ATOM 6558 C C . GLU B 1 28 ? 97.34633 37.66105 112.42319 1.000 55.58211 28 GLU B C 1
ATOM 6559 O O . GLU B 1 28 ? 96.39061 37.04910 111.93624 1.000 58.17882 28 GLU B O 1
ATOM 6565 N N . GLU B 1 29 ? 97.78775 37.43053 113.65987 1.000 56.97137 29 GLU B N 1
ATOM 6566 C CA . GLU B 1 29 ? 97.06826 36.51443 114.53809 1.000 59.19759 29 GLU B CA 1
ATOM 6567 C C . GLU B 1 29 ? 95.71516 37.09215 114.93012 1.000 54.68044 29 GLU B C 1
ATOM 6568 O O . GLU B 1 29 ? 94.67666 36.44299 114.76102 1.000 54.98827 29 GLU B O 1
ATOM 6574 N N . LYS B 1 30 ? 95.71028 38.31859 115.45261 1.000 57.56318 30 LYS B N 1
ATOM 6575 C CA . LYS B 1 30 ? 94.48295 38.97822 115.87547 1.000 56.75255 30 LYS B CA 1
ATOM 6576 C C . LYS B 1 30 ? 93.77110 39.69909 114.73736 1.000 54.31823 30 LYS B C 1
ATOM 6577 O O . LYS B 1 30 ? 92.65773 40.19680 114.94500 1.000 49.13433 30 LYS B O 1
ATOM 6583 N N . LYS B 1 31 ? 94.38086 39.76238 113.55161 1.000 54.04072 31 LYS B N 1
ATOM 6584 C CA . LYS B 1 31 ? 93.84194 40.51340 112.41734 1.000 46.38331 31 LYS B CA 1
ATOM 6585 C C . LYS B 1 31 ? 93.63908 41.98067 112.79145 1.000 50.86987 31 LYS B C 1
ATOM 6586 O O . LYS B 1 31 ? 92.57943 42.56817 112.56905 1.000 53.71853 31 LYS B O 1
ATOM 6592 N N . GLU B 1 32 ? 94.67606 42.57097 113.37571 1.000 51.56961 32 GLU B N 1
ATOM 6593 C CA . GLU B 1 32 ? 94.64163 43.95036 113.82963 1.000 45.46125 32 GLU B CA 1
ATOM 6594 C C . GLU B 1 32 ? 95.89276 44.67502 113.36022 1.000 52.33314 32 GLU B C 1
ATOM 6595 O O . GLU B 1 32 ? 96.96487 44.07539 113.23481 1.000 48.63851 32 GLU B O 1
ATOM 6601 N N . TYR B 1 33 ? 95.75203 45.97205 113.09940 1.000 48.66952 33 TYR B N 1
ATOM 6602 C CA . TYR B 1 33 ? 96.90798 46.84243 112.93422 1.000 45.50727 33 TYR B CA 1
ATOM 6603 C C . TYR B 1 33 ? 97.14048 47.56842 114.24834 1.000 45.42600 33 TYR B C 1
ATOM 6604 O O . TYR B 1 33 ? 96.23316 48.22170 114.76901 1.000 47.85574 33 TYR B O 1
ATOM 6613 N N . VAL B 1 34 ? 98.34430 47.44492 114.78978 1.000 45.94314 34 VAL B N 1
ATOM 6614 C CA . VAL B 1 34 ? 98.65331 47.97215 116.11147 1.000 48.12868 34 VAL B CA 1
ATOM 6615 C C . VAL B 1 34 ? 99.58454 49.16349 115.93359 1.000 51.77072 34 VAL B C 1
ATOM 6616 O O . VAL B 1 34 ? 100.68160 49.03512 115.37558 1.000 51.89090 34 VAL B O 1
ATOM 6620 N N . ILE B 1 35 ? 99.11460 50.32938 116.36182 1.000 48.89293 35 ILE B N 1
ATOM 6621 C CA . ILE B 1 35 ? 99.85876 51.57656 116.28485 1.000 47.04864 35 ILE B CA 1
ATOM 6622 C C . ILE B 1 35 ? 100.57892 51.73966 117.61391 1.000 46.52236 35 ILE B C 1
ATOM 6623 O O . ILE B 1 35 ? 99.94238 51.94431 118.65095 1.000 47.04862 35 ILE B O 1
ATOM 6628 N N . THR B 1 36 ? 101.90313 51.61922 117.58334 1.000 51.39757 36 THR B N 1
ATOM 6629 C CA . THR B 1 36 ? 102.71581 51.68993 118.78734 1.000 60.18627 36 THR B CA 1
ATOM 6630 C C . THR B 1 36 ? 103.20738 53.09742 119.08567 1.000 51.64885 36 THR B C 1
ATOM 6631 O O . THR B 1 36 ? 103.64151 53.36232 120.21170 1.000 48.48869 36 THR B O 1
ATOM 6635 N N . ARG B 1 37 ? 103.14781 53.99813 118.10976 1.000 47.87949 37 ARG B N 1
ATOM 6636 C CA . ARG B 1 37 ? 103.56133 55.38216 118.28704 1.000 49.15020 37 ARG B CA 1
ATOM 6637 C C . ARG B 1 37 ? 102.39493 56.29419 117.92751 1.000 56.00633 37 ARG B C 1
ATOM 6638 O O . ARG B 1 37 ? 101.92763 56.26639 116.77593 1.000 53.64871 37 ARG B O 1
ATOM 6646 N N . PRO B 1 38 ? 101.90020 57.12386 118.85260 1.000 55.48433 38 PRO B N 1
ATOM 6647 C CA . PRO B 1 38 ? 100.61467 57.80033 118.61896 1.000 49.76262 38 PRO B CA 1
ATOM 6648 C C . PRO B 1 38 ? 100.68413 59.05887 117.76612 1.000 46.50010 38 PRO B C 1
ATOM 6649 O O . PRO B 1 38 ? 99.63338 59.50367 117.28492 1.000 45.95041 38 PRO B O 1
ATOM 6653 N N . ASP B 1 39 ? 101.85588 59.66020 117.56691 1.000 49.59303 39 ASP B N 1
ATOM 6654 C CA . ASP B 1 39 ? 101.95054 60.85968 116.73055 1.000 48.27309 39 ASP B CA 1
ATOM 6655 C C . ASP B 1 39 ? 102.10999 60.47289 115.25798 1.000 54.94851 39 ASP B C 1
ATOM 6656 O O . ASP B 1 39 ? 103.12214 60.74284 114.60779 1.000 48.00081 39 ASP B O 1
ATOM 6661 N N . THR B 1 40 ? 101.06360 59.82975 114.74025 1.000 46.66315 40 THR B N 1
ATOM 6662 C CA . THR B 1 40 ? 101.05662 59.37365 113.36074 1.000 46.65913 40 THR B CA 1
ATOM 6663 C C . THR B 1 40 ? 101.07915 60.56788 112.40625 1.000 46.85427 40 THR B C 1
ATOM 6664 O O . THR B 1 40 ? 100.65509 61.66673 112.76955 1.000 47.30812 40 THR B O 1
ATOM 6668 N N . PRO B 1 41 ? 101.58026 60.38245 111.17947 1.000 47.24332 41 PRO B N 1
ATOM 6669 C CA . PRO B 1 41 ? 101.61939 61.50408 110.22345 1.000 50.53600 41 PRO B CA 1
ATOM 6670 C C . PRO B 1 41 ? 100.24597 62.00866 109.81368 1.000 50.55136 41 PRO B C 1
ATOM 6671 O O . PRO B 1 41 ? 100.15477 63.08670 109.21345 1.000 50.97454 41 PRO B O 1
ATOM 6675 N N . ALA B 1 42 ? 99.18746 61.26575 110.10919 1.000 46.19189 42 ALA B N 1
ATOM 6676 C CA . ALA B 1 42 ? 97.81824 61.69213 109.87388 1.000 45.63463 42 ALA B CA 1
ATOM 6677 C C . ALA B 1 42 ? 96.92983 60.93852 110.84691 1.000 45.02417 42 ALA B C 1
ATOM 6678 O O . ALA B 1 42 ? 97.35520 59.93155 111.42397 1.000 46.95561 42 ALA B O 1
ATOM 6680 N N . PRO B 1 43 ? 95.70820 61.41353 111.08141 1.000 47.56389 43 PRO B N 1
ATOM 6681 C CA . PRO B 1 43 ? 94.75467 60.60641 111.85591 1.000 44.08087 43 PRO B CA 1
ATOM 6682 C C . PRO B 1 43 ? 94.45269 59.30540 111.12865 1.000 46.93506 43 PRO B C 1
ATOM 6683 O O . PRO B 1 43 ? 93.91870 59.30209 110.01702 1.000 55.83668 43 PRO B O 1
ATOM 6687 N N . TRP B 1 44 ? 94.82431 58.19360 111.75298 1.000 45.10320 44 TRP B N 1
ATOM 6688 C CA . TRP B 1 44 ? 94.57178 56.86836 111.20364 1.000 51.24677 44 TRP B CA 1
ATOM 6689 C C . TRP B 1 44 ? 93.28664 56.33390 111.82119 1.000 45.38352 44 TRP B C 1
ATOM 6690 O O . TRP B 1 44 ? 93.21385 56.13601 113.03924 1.000 45.15579 44 TRP B O 1
ATOM 6701 N N . VAL B 1 45 ? 92.27532 56.11544 110.98598 1.000 43.26666 45 VAL B N 1
ATOM 6702 C CA . VAL B 1 45 ? 90.91758 55.91428 111.46649 1.000 44.78938 45 VAL B CA 1
ATOM 6703 C C . VAL B 1 45 ? 90.45672 54.48642 111.20393 1.000 46.89372 45 VAL B C 1
ATOM 6704 O O . VAL B 1 45 ? 91.02658 53.73823 110.40390 1.000 49.78484 45 VAL B O 1
ATOM 6708 N N . ASN B 1 46 ? 89.39174 54.12325 111.90712 1.000 43.04906 46 ASN B N 1
ATOM 6709 C CA . ASN B 1 46 ? 88.70265 52.85639 111.77045 1.000 46.87810 46 ASN B CA 1
ATOM 6710 C C . ASN B 1 46 ? 87.20630 53.13309 111.79696 1.000 46.45670 46 ASN B C 1
ATOM 6711 O O . ASN B 1 46 ? 86.75314 54.18557 112.26854 1.000 46.22389 46 ASN B O 1
ATOM 6716 N N . TYR B 1 47 ? 86.44393 52.17325 111.27822 1.000 45.11962 47 TYR B N 1
ATOM 6717 C CA . TYR B 1 47 ? 84.99389 52.26589 111.18639 1.000 42.90239 47 TYR B CA 1
ATOM 6718 C C . TYR B 1 47 ? 84.34506 51.28532 112.15282 1.000 48.38876 47 TYR B C 1
ATOM 6719 O O . TYR B 1 47 ? 84.79491 50.14247 112.28862 1.000 55.03985 47 TYR B O 1
ATOM 6728 N N . LEU B 1 48 ? 83.28878 51.73965 112.82487 1.000 47.13652 48 LEU B N 1
ATOM 6729 C CA . LEU B 1 48 ? 82.51297 50.90296 113.72744 1.000 44.21979 48 LEU B CA 1
ATOM 6730 C C . LEU B 1 48 ? 81.04902 50.93726 113.31387 1.000 50.69513 48 LEU B C 1
ATOM 6731 O O . LEU B 1 48 ? 80.55395 51.94629 112.80212 1.000 50.62088 48 LEU B O 1
ATOM 6736 N N . GLY B 1 49 ? 80.36401 49.81755 113.53326 1.000 50.97974 49 GLY B N 1
ATOM 6737 C CA . GLY B 1 49 ? 78.97073 49.69013 113.16475 1.000 44.77125 49 GLY B CA 1
ATOM 6738 C C . GLY B 1 49 ? 78.71367 49.59408 111.67424 1.000 46.48028 49 GLY B C 1
ATOM 6739 O O . GLY B 1 49 ? 79.38635 48.84355 110.95891 1.000 51.24167 49 GLY B O 1
ATOM 6740 N N . SER B 1 50 ? 77.73887 50.36020 111.20088 1.000 53.42272 50 SER B N 1
ATOM 6741 C CA . SER B 1 50 ? 77.26602 50.31550 109.82469 1.000 48.91629 50 SER B CA 1
ATOM 6742 C C . SER B 1 50 ? 76.71368 51.69087 109.46464 1.000 56.13399 50 SER B C 1
ATOM 6743 O O . SER B 1 50 ? 76.70124 52.58115 110.32042 1.000 47.89477 50 SER B O 1
ATOM 6746 N N . PRO B 1 51 ? 76.27198 51.92586 108.22482 1.000 55.32564 51 PRO B N 1
ATOM 6747 C CA . PRO B 1 51 ? 75.58788 53.19813 107.94053 1.000 54.61714 51 PRO B CA 1
ATOM 6748 C C . PRO B 1 51 ? 74.36213 53.44200 108.80765 1.000 52.40198 51 PRO B C 1
ATOM 6749 O O . PRO B 1 51 ? 74.02613 54.60367 109.06304 1.000 50.66085 51 PRO B O 1
ATOM 6753 N N A GLU B 1 52 ? 73.69348 52.38514 109.27506 0.490 54.76574 52 GLU B N 1
ATOM 6754 N N B GLU B 1 52 ? 73.68422 52.38570 109.26655 0.510 54.74407 52 GLU B N 1
ATOM 6755 C CA A GLU B 1 52 ? 72.52176 52.56081 110.12936 0.490 57.31408 52 GLU B CA 1
ATOM 6756 C CA B GLU B 1 52 ? 72.51927 52.56593 110.13033 0.510 57.34397 52 GLU B CA 1
ATOM 6757 C C A GLU B 1 52 ? 72.89884 53.24854 111.43715 0.490 55.92276 52 GLU B C 1
ATOM 6758 C C B GLU B 1 52 ? 72.90717 53.26094 111.43084 0.510 55.92335 52 GLU B C 1
ATOM 6759 O O A GLU B 1 52 ? 72.20767 54.16685 111.89306 0.490 50.47503 52 GLU B O 1
ATOM 6760 O O B GLU B 1 52 ? 72.23266 54.19725 111.87559 0.510 52.12101 52 GLU B O 1
ATOM 6771 N N . TYR B 1 53 ? 73.98992 52.80803 112.06021 1.000 51.57728 53 TYR B N 1
ATOM 6772 C CA . TYR B 1 53 ? 74.61295 53.53318 113.16538 1.000 50.92365 53 TYR B CA 1
ATOM 6773 C C . TYR B 1 53 ? 76.11555 53.35823 113.01378 1.000 49.87541 53 TYR B C 1
ATOM 6774 O O . TYR B 1 53 ? 76.63203 52.24980 113.18472 1.000 53.52604 53 TYR B O 1
ATOM 6783 N N . GLY B 1 54 ? 76.81120 54.44146 112.69570 1.000 53.28032 54 GLY B N 1
ATOM 6784 C CA . GLY B 1 54 ? 78.22225 54.36963 112.38113 1.000 45.43943 54 GLY B CA 1
ATOM 6785 C C . GLY B 1 54 ? 79.04523 55.31110 113.23218 1.000 53.04300 54 GLY B C 1
ATOM 6786 O O . GLY B 1 54 ? 78.59563 56.38732 113.62675 1.000 45.71295 54 GLY B O 1
ATOM 6787 N N . ALA B 1 55 ? 80.27502 54.88248 113.50605 1.000 47.97022 55 ALA B N 1
ATOM 6788 C CA . ALA B 1 55 ? 81.23703 55.67181 114.26277 1.000 45.97710 55 ALA B CA 1
ATOM 6789 C C . ALA B 1 55 ? 82.58914 55.56035 113.57851 1.000 52.96810 55 ALA B C 1
ATOM 6790 O O . ALA B 1 55 ? 83.09885 54.45230 113.38283 1.000 46.46394 55 ALA B O 1
ATOM 6792 N N . ILE B 1 56 ? 83.15924 56.70058 113.20552 1.000 44.24131 56 ILE B N 1
ATOM 6793 C CA . ILE B 1 56 ? 84.51064 56.76779 112.66606 1.000 43.49151 56 ILE B CA 1
ATOM 6794 C C . ILE B 1 56 ? 85.41842 57.28816 113.76750 1.000 49.93938 56 ILE B C 1
ATOM 6795 O O . ILE B 1 56 ? 85.14185 58.33794 114.36252 1.000 47.78003 56 ILE B O 1
ATOM 6800 N N . ILE B 1 57 ? 86.48811 56.55205 114.06223 1.000 48.40892 57 ILE B N 1
ATOM 6801 C CA . ILE B 1 57 ? 87.34510 56.88075 115.19581 1.000 42.49219 57 ILE B CA 1
ATOM 6802 C C . ILE B 1 57 ? 88.79938 56.85988 114.74729 1.000 49.30615 57 ILE B C 1
ATOM 6803 O O . ILE B 1 57 ? 89.22565 55.93647 114.04935 1.000 48.27566 57 ILE B O 1
ATOM 6808 N N . SER B 1 58 ? 89.55647 57.87824 115.13911 1.000 42.65878 58 SER B N 1
ATOM 6809 C CA . SER B 1 58 ? 90.97173 57.94375 114.81267 1.000 45.11241 58 SER B CA 1
ATOM 6810 C C . SER B 1 58 ? 91.80468 57.31172 115.92516 1.000 43.02983 58 SER B C 1
ATOM 6811 O O . SER B 1 58 ? 91.30639 56.98609 117.00475 1.000 42.99893 58 SER B O 1
ATOM 6814 N N . ASN B 1 59 ? 93.10271 57.15212 115.65356 1.000 43.30801 59 ASN B N 1
ATOM 6815 C CA . ASN B 1 59 ? 94.00902 56.60463 116.65650 1.000 47.73986 59 ASN B CA 1
ATOM 6816 C C . ASN B 1 59 ? 94.20794 57.53781 117.84323 1.000 48.72404 59 ASN B C 1
ATOM 6817 O O . ASN B 1 59 ? 94.85822 57.14135 118.81607 1.000 47.44402 59 ASN B O 1
ATOM 6822 N N . ASN B 1 60 ? 93.67186 58.75786 117.78845 1.000 43.64147 60 ASN B N 1
ATOM 6823 C CA . ASN B 1 60 ? 93.65537 59.66212 118.93088 1.000 46.45625 60 ASN B CA 1
ATOM 6824 C C . ASN B 1 60 ? 92.22502 59.98585 119.34897 1.000 49.27380 60 ASN B C 1
ATOM 6825 O O . ASN B 1 60 ? 91.93902 61.08890 119.81850 1.000 48.30281 60 ASN B O 1
ATOM 6830 N N . ALA B 1 61 ? 91.31903 59.02544 119.15705 1.000 43.39474 61 ALA B N 1
ATOM 6831 C CA . ALA B 1 61 ? 89.93008 59.04859 119.60866 1.000 44.82124 61 ALA B CA 1
ATOM 6832 C C . ALA B 1 61 ? 89.07807 60.09527 118.90576 1.000 42.99750 61 ALA B C 1
ATOM 6833 O O . ALA B 1 61 ? 87.90778 60.26691 119.26774 1.000 47.92407 61 ALA B O 1
ATOM 6835 N N . GLY B 1 62 ? 89.61504 60.79372 117.90914 1.000 42.99191 62 GLY B N 1
ATOM 6836 C CA . GLY B 1 62 ? 88.82249 61.77349 117.19649 1.000 48.64109 62 GLY B CA 1
ATOM 6837 C C . GLY B 1 62 ? 87.80385 61.12849 116.27720 1.000 50.58995 62 GLY B C 1
ATOM 6838 O O . GLY B 1 62 ? 87.88208 59.94688 115.94289 1.000 47.48052 62 GLY B O 1
ATOM 6839 N N . GLY B 1 63 ? 86.81292 61.92432 115.86854 1.000 42.75591 63 GLY B N 1
ATOM 6840 C CA . GLY B 1 63 ? 85.84464 61.46657 114.90037 1.000 42.67973 63 GLY B CA 1
ATOM 6841 C C . GLY B 1 63 ? 84.43691 61.83065 115.31380 1.000 56.37034 63 GLY B C 1
ATOM 6842 O O . GLY B 1 63 ? 84.22136 62.66612 116.19969 1.000 48.82338 63 GLY B O 1
ATOM 6843 N N . TYR B 1 64 ? 83.46950 61.18510 114.66385 1.000 43.93907 64 TYR B N 1
ATOM 6844 C CA . TYR B 1 64 ? 82.06578 61.51799 114.84874 1.000 48.91943 64 TYR B CA 1
ATOM 6845 C C . TYR B 1 64 ? 81.21447 60.28326 114.60388 1.000 49.90968 64 TYR B C 1
ATOM 6846 O O . TYR B 1 64 ? 81.65443 59.30978 113.98611 1.000 48.63429 64 TYR B O 1
ATOM 6855 N N . SER B 1 65 ? 79.97836 60.34250 115.08980 1.000 48.98945 65 SER B N 1
ATOM 6856 C CA . SER B 1 65 ? 79.02515 59.25535 114.93722 1.000 52.34515 65 SER B CA 1
ATOM 6857 C C . SER B 1 65 ? 77.75687 59.78886 114.28981 1.000 46.53078 65 SER B C 1
ATOM 6858 O O . SER B 1 65 ? 77.45347 60.98212 114.36501 1.000 48.76876 65 SER B O 1
ATOM 6861 N N . PHE B 1 66 ? 77.01212 58.88777 113.65285 1.000 49.10671 66 PHE B N 1
ATOM 6862 C CA . PHE B 1 66 ? 75.85639 59.30042 112.87112 1.000 51.17110 66 PHE B CA 1
ATOM 6863 C C . PHE B 1 66 ? 74.90211 58.12947 112.69159 1.000 55.68573 66 PHE B C 1
ATOM 6864 O O . PHE B 1 66 ? 75.27003 56.96670 112.87602 1.000 56.18929 66 PHE B O 1
ATOM 6872 N N . GLU B 1 67 ? 73.66742 58.46088 112.31474 1.000 52.89651 67 GLU B N 1
ATOM 6873 C CA . GLU B 1 67 ? 72.64518 57.48289 111.96117 1.000 50.72044 67 GLU B CA 1
ATOM 6874 C C . GLU B 1 67 ? 72.21896 57.72753 110.52120 1.000 55.05892 67 GLU B C 1
ATOM 6875 O O . GLU B 1 67 ? 71.81118 58.84230 110.17550 1.000 52.79513 67 GLU B O 1
ATOM 6881 N N . LYS B 1 68 ? 72.33150 56.69040 109.68680 1.000 53.41876 68 LYS B N 1
ATOM 6882 C CA . LYS B 1 68 ? 71.86888 56.69478 108.29919 1.000 53.96219 68 LYS B CA 1
ATOM 6883 C C . LYS B 1 68 ? 72.66488 57.63820 107.40400 1.000 53.92461 68 LYS B C 1
ATOM 6884 O O . LYS B 1 68 ? 73.15023 57.22292 106.34681 1.000 52.95966 68 LYS B O 1
ATOM 6890 N N . SER B 1 69 ? 72.80705 58.89958 107.80043 1.000 51.95612 69 SER B N 1
ATOM 6891 C CA . SER B 1 69 ? 73.51565 59.89197 107.00306 1.000 49.34215 69 SER B CA 1
ATOM 6892 C C . SER B 1 69 ? 74.63374 60.50850 107.83023 1.000 57.17280 69 SER B C 1
ATOM 6893 O O . SER B 1 69 ? 74.40563 60.94778 108.96267 1.000 49.10799 69 SER B O 1
ATOM 6896 N N . GLY B 1 70 ? 75.84053 60.53820 107.26233 1.000 53.10841 70 GLY B N 1
ATOM 6897 C CA . GLY B 1 70 ? 76.96726 61.10819 107.98137 1.000 46.91814 70 GLY B CA 1
ATOM 6898 C C . GLY B 1 70 ? 76.81382 62.59645 108.22974 1.000 49.21076 70 GLY B C 1
ATOM 6899 O O . GLY B 1 70 ? 77.17816 63.09825 109.29611 1.000 52.71700 70 GLY B O 1
ATOM 6900 N N . ALA B 1 71 ? 76.26137 63.32054 107.25641 1.000 50.32682 71 ALA B N 1
ATOM 6901 C CA . ALA B 1 71 ? 76.13039 64.76706 107.34959 1.000 45.65658 71 ALA B CA 1
ATOM 6902 C C . ALA B 1 71 ? 74.72198 65.23148 107.69850 1.000 51.60057 71 ALA B C 1
ATOM 6903 O O . ALA B 1 71 ? 74.54299 66.40889 108.03120 1.000 56.51046 71 ALA B O 1
ATOM 6905 N N . ASN B 1 72 ? 73.72315 64.35399 107.62561 1.000 46.53923 72 ASN B N 1
ATOM 6906 C CA . ASN B 1 72 ? 72.35478 64.71021 107.97775 1.000 52.02961 72 ASN B CA 1
ATOM 6907 C C . ASN B 1 72 ? 71.84195 63.96721 109.20176 1.000 52.43849 72 ASN B C 1
ATOM 6908 O O . ASN B 1 72 ? 70.72505 64.24056 109.65233 1.000 54.56804 72 ASN B O 1
ATOM 6913 N N . GLY B 1 73 ? 72.61893 63.03650 109.74747 1.000 49.89001 73 GLY B N 1
ATOM 6914 C CA . GLY B 1 73 ? 72.24162 62.36046 110.97080 1.000 48.53757 73 GLY B CA 1
ATOM 6915 C C . GLY B 1 73 ? 73.37862 62.33189 111.96890 1.000 57.58462 73 GLY B C 1
ATOM 6916 O O . GLY B 1 73 ? 73.54961 61.34661 112.69401 1.000 50.80133 73 GLY B O 1
ATOM 6917 N N . ARG B 1 74 ? 74.15395 63.41419 112.02102 1.000 45.69242 74 ARG B N 1
ATOM 6918 C CA . ARG B 1 74 ? 75.38661 63.43657 112.79741 1.000 50.14876 74 ARG B CA 1
ATOM 6919 C C . ARG B 1 74 ? 75.09957 63.69126 114.27288 1.000 46.28583 74 ARG B C 1
ATOM 6920 O O . ARG B 1 74 ? 74.46529 64.68839 114.63134 1.000 45.67373 74 ARG B O 1
ATOM 6928 N N . ILE B 1 75 ? 75.59046 62.79481 115.12448 1.000 50.79668 75 ILE B N 1
ATOM 6929 C CA . ILE B 1 75 ? 75.35407 62.86968 116.56383 1.000 46.47443 75 ILE B CA 1
ATOM 6930 C C . ILE B 1 75 ? 76.46204 63.63821 117.27564 1.000 45.69317 75 ILE B C 1
ATOM 6931 O O . ILE B 1 75 ? 76.19366 64.42345 118.18770 1.000 49.97121 75 ILE B O 1
ATOM 6936 N N . LEU B 1 76 ? 77.71250 63.42161 116.87891 1.000 50.49594 76 LEU B N 1
ATOM 6937 C CA . LEU B 1 76 ? 78.86598 64.06698 117.48717 1.000 49.06691 76 LEU B CA 1
ATOM 6938 C C . LEU B 1 76 ? 79.42866 65.11741 116.54382 1.000 51.89979 76 LEU B C 1
ATOM 6939 O O . LEU B 1 76 ? 79.57931 64.86683 115.34361 1.000 49.21026 76 LEU B O 1
ATOM 6944 N N . ARG B 1 77 ? 79.75531 66.28587 117.08948 1.000 44.25432 77 ARG B N 1
ATOM 6945 C CA . ARG B 1 77 ? 80.37855 67.32688 116.28740 1.000 44.26524 77 ARG B CA 1
ATOM 6946 C C . ARG B 1 77 ? 81.83705 66.98277 116.02343 1.000 45.94976 77 ARG B C 1
ATOM 6947 O O . ARG B 1 77 ? 82.52502 66.41780 116.87839 1.000 48.24068 77 ARG B O 1
ATOM 6955 N N . TYR B 1 78 ? 82.30020 67.31919 114.82482 1.000 43.87689 78 TYR B N 1
ATOM 6956 C CA . TYR B 1 78 ? 83.68290 67.11519 114.42933 1.000 43.67645 78 TYR B CA 1
ATOM 6957 C C . TYR B 1 78 ? 84.09966 68.26262 113.52471 1.000 49.75989 78 TYR B C 1
ATOM 6958 O O . TYR B 1 78 ? 83.35018 68.65584 112.62585 1.000 47.91751 78 TYR B O 1
ATOM 6967 N N . VAL B 1 79 ? 85.28551 68.80562 113.77206 1.000 45.58792 79 VAL B N 1
ATOM 6968 C CA . VAL B 1 79 ? 85.84065 69.87699 112.95524 1.000 44.33906 79 VAL B CA 1
ATOM 6969 C C . VAL B 1 79 ? 86.82383 69.24337 111.98092 1.000 52.72448 79 VAL B C 1
ATOM 6970 O O . VAL B 1 79 ? 87.89982 68.78055 112.37656 1.000 48.71900 79 VAL B O 1
ATOM 6974 N N . PHE B 1 80 ? 86.44859 69.21720 110.70577 1.000 52.67971 80 PHE B N 1
ATOM 6975 C CA . PHE B 1 80 ? 87.24600 68.57534 109.67473 1.000 47.22683 80 PHE B CA 1
ATOM 6976 C C . PHE B 1 80 ? 88.39687 69.47904 109.24136 1.000 50.56024 80 PHE B C 1
ATOM 6977 O O . PHE B 1 80 ? 88.38715 70.69286 109.46677 1.000 49.80663 80 PHE B O 1
ATOM 6985 N N . ASN B 1 81 ? 89.40292 68.86065 108.61950 1.000 49.65195 81 ASN B N 1
ATOM 6986 C CA . ASN B 1 81 ? 90.55200 69.57258 108.05790 1.000 45.36132 81 ASN B CA 1
ATOM 6987 C C . ASN B 1 81 ? 91.20660 70.48051 109.09984 1.000 52.39601 81 ASN B C 1
ATOM 6988 O O . ASN B 1 81 ? 91.50999 71.64789 108.84449 1.000 46.08782 81 ASN B O 1
ATOM 6993 N N . ASN B 1 82 ? 91.42182 69.93064 110.29654 1.000 48.04555 82 ASN B N 1
ATOM 6994 C CA . ASN B 1 82 ? 91.95999 70.72202 111.39778 1.000 50.51016 82 ASN B CA 1
ATOM 6995 C C . ASN B 1 82 ? 92.84241 69.88194 112.31451 1.000 46.72919 82 ASN B C 1
ATOM 6996 O O . ASN B 1 82 ? 93.87498 69.36148 111.88080 1.000 50.99946 82 ASN B O 1
ATOM 7001 N N . PHE B 1 83 ? 92.44603 69.74282 113.58191 1.000 45.13752 83 PHE B N 1
ATOM 7002 C CA . PHE B 1 83 ? 93.27498 69.10633 114.59898 1.000 46.03102 83 PHE B CA 1
ATOM 7003 C C . PHE B 1 83 ? 92.73476 67.75119 115.04320 1.000 46.78477 83 PHE B C 1
ATOM 7004 O O . PHE B 1 83 ? 93.12633 67.25770 116.10649 1.000 44.62160 83 PHE B O 1
ATOM 7012 N N . ASP B 1 84 ? 91.84551 67.13996 114.25745 1.000 50.32101 84 ASP B N 1
ATOM 7013 C CA . ASP B 1 84 ? 91.23144 65.85914 114.62111 1.000 43.83958 84 ASP B CA 1
ATOM 7014 C C . ASP B 1 84 ? 90.48906 65.97033 115.95190 1.000 47.03076 84 ASP B C 1
ATOM 7015 O O . ASP B 1 84 ? 90.59565 65.10705 116.82568 1.000 45.17143 84 ASP B O 1
ATOM 7020 N N . GLN B 1 85 ? 89.73552 67.05183 116.11135 1.000 49.30036 85 GLN B N 1
ATOM 7021 C CA . GLN B 1 85 ? 88.99759 67.31369 117.33390 1.000 46.80698 85 GLN B CA 1
ATOM 7022 C C . GLN B 1 85 ? 87.57735 67.74048 116.99603 1.000 47.93574 85 GLN B C 1
ATOM 7023 O O . GLN B 1 85 ? 87.32665 68.26563 115.90676 1.000 45.89289 85 GLN B O 1
ATOM 7029 N N . PRO B 1 86 ? 86.61272 67.48526 117.89488 1.000 44.93684 86 PRO B N 1
ATOM 7030 C CA . PRO B 1 86 ? 86.79545 66.75976 119.15544 1.000 45.24686 86 PRO B CA 1
ATOM 7031 C C . PRO B 1 86 ? 86.77312 65.24973 118.95007 1.000 52.40014 86 PRO B C 1
ATOM 7032 O O . PRO B 1 86 ? 86.88012 64.78110 117.81518 1.000 52.62169 86 PRO B O 1
ATOM 7036 N N . GLY B 1 87 ? 86.63526 64.50050 120.03580 1.000 45.81119 87 GLY B N 1
ATOM 7037 C CA . GLY B 1 87 ? 86.63544 63.06208 119.93453 1.000 45.57051 87 GLY B CA 1
ATOM 7038 C C . GLY B 1 87 ? 85.99512 62.41634 121.14111 1.000 44.94959 87 GLY B C 1
ATOM 7039 O O . GLY B 1 87 ? 85.36895 63.08041 121.96988 1.000 49.56309 87 GLY B O 1
ATOM 7040 N N . ARG B 1 88 ? 86.16930 61.09721 121.22722 1.000 45.86281 88 ARG B N 1
ATOM 7041 C CA . ARG B 1 88 ? 85.57975 60.29257 122.29596 1.000 48.61616 88 ARG B CA 1
ATOM 7042 C C . ARG B 1 88 ? 86.58711 60.20685 123.43773 1.000 44.89286 88 ARG B C 1
ATOM 7043 O O . ARG B 1 88 ? 87.27685 59.20436 123.63826 1.000 53.46014 88 ARG B O 1
ATOM 7051 N N . TYR B 1 89 ? 86.65192 61.28661 124.21000 1.000 47.24897 89 TYR B N 1
ATOM 7052 C CA . TYR B 1 89 ? 87.73410 61.49678 125.16019 1.000 45.18107 89 TYR B CA 1
ATOM 7053 C C . TYR B 1 89 ? 87.40696 60.90884 126.52537 1.000 47.35428 89 TYR B C 1
ATOM 7054 O O . TYR B 1 89 ? 86.29966 61.07855 127.04495 1.000 46.02422 89 TYR B O 1
ATOM 7063 N N . ILE B 1 90 ? 88.38837 60.21661 127.10030 1.000 46.97659 90 ILE B N 1
ATOM 7064 C CA . ILE B 1 90 ? 88.31130 59.68513 128.45510 1.000 45.54829 90 ILE B CA 1
ATOM 7065 C C . ILE B 1 90 ? 89.52245 60.19698 129.22283 1.000 45.99133 90 ILE B C 1
ATOM 7066 O O . ILE B 1 90 ? 90.66485 59.87850 128.87139 1.000 48.19489 90 ILE B O 1
ATOM 7071 N N . TYR B 1 91 ? 89.27275 60.99765 130.25328 1.000 46.48309 91 TYR B N 1
ATOM 7072 C CA . TYR B 1 91 ? 90.30449 61.55863 131.11072 1.000 47.04861 91 TYR B CA 1
ATOM 7073 C C . TYR B 1 91 ? 90.40331 60.73765 132.38805 1.000 47.65461 91 TYR B C 1
ATOM 7074 O O . TYR B 1 91 ? 89.38769 60.30375 132.93607 1.000 47.92816 91 TYR B O 1
ATOM 7083 N N . ILE B 1 92 ? 91.62994 60.53346 132.85727 1.000 48.07930 92 ILE B N 1
ATOM 7084 C CA . ILE B 1 92 ? 91.91348 59.83686 134.10549 1.000 48.79533 92 ILE B CA 1
ATOM 7085 C C . ILE B 1 92 ? 92.73941 60.77774 134.96768 1.000 49.51821 92 ILE B C 1
ATOM 7086 O O . ILE B 1 92 ? 93.82083 61.21527 134.55428 1.000 49.55689 92 ILE B O 1
ATOM 7091 N N . ARG B 1 93 ? 92.23608 61.08806 136.15852 1.000 50.17582 93 ARG B N 1
ATOM 7092 C CA . ARG B 1 93 ? 92.85621 62.05923 137.04590 1.000 54.72350 93 ARG B CA 1
ATOM 7093 C C . ARG B 1 93 ? 93.24870 61.38076 138.34904 1.000 58.58601 93 ARG B C 1
ATOM 7094 O O . ARG B 1 93 ? 92.41358 60.74246 138.99622 1.000 57.55242 93 ARG B O 1
ATOM 7102 N N . ASP B 1 94 ? 94.51737 61.51395 138.72482 1.000 52.47577 94 ASP B N 1
ATOM 7103 C CA . ASP B 1 94 ? 94.99843 61.01365 140.00765 1.000 53.51292 94 ASP B CA 1
ATOM 7104 C C . ASP B 1 94 ? 94.59380 62.00484 141.09252 1.000 55.29507 94 ASP B C 1
ATOM 7105 O O . ASP B 1 94 ? 95.06521 63.14602 141.10696 1.000 58.08589 94 ASP B O 1
ATOM 7110 N N . GLN B 1 95 ? 93.71566 61.57499 142.00088 1.000 54.76281 95 GLN B N 1
ATOM 7111 C CA . GLN B 1 95 ? 93.26866 62.44797 143.07930 1.000 60.76578 95 GLN B CA 1
ATOM 7112 C C . GLN B 1 95 ? 94.37021 62.75862 144.08374 1.000 64.35889 95 GLN B C 1
ATOM 7113 O O . GLN B 1 95 ? 94.20916 63.68912 144.87941 1.000 65.26245 95 GLN B O 1
ATOM 7119 N N . GLU B 1 96 ? 95.47937 62.01540 144.06483 1.000 64.64657 96 GLU B N 1
ATOM 7120 C CA . GLU B 1 96 ? 96.53413 62.22746 145.05012 1.000 64.03597 96 GLU B CA 1
ATOM 7121 C C . GLU B 1 96 ? 97.41295 63.42172 144.69439 1.000 64.18487 96 GLU B C 1
ATOM 7122 O O . GLU B 1 96 ? 97.74961 64.22557 145.57015 1.000 71.06465 96 GLU B O 1
ATOM 7128 N N . ASN B 1 97 ? 97.79959 63.55712 143.42493 1.000 71.34891 97 ASN B N 1
ATOM 7129 C CA . ASN B 1 97 ? 98.65913 64.65587 142.99729 1.000 62.42633 97 ASN B CA 1
ATOM 7130 C C . ASN B 1 97 ? 98.00068 65.55150 141.95579 1.000 64.13095 97 ASN B C 1
ATOM 7131 O O . ASN B 1 97 ? 98.68750 66.38013 141.34693 1.000 74.08763 97 ASN B O 1
ATOM 7136 N N . LYS B 1 98 ? 96.69837 65.39635 141.72375 1.000 64.59469 98 LYS B N 1
ATOM 7137 C CA . LYS B 1 98 ? 95.91003 66.22117 140.81143 1.000 69.49434 98 LYS B CA 1
ATOM 7138 C C . LYS B 1 98 ? 96.37296 66.11856 139.36060 1.000 58.42991 98 LYS B C 1
ATOM 7139 O O . LYS B 1 98 ? 95.90034 66.88098 138.50843 1.000 61.23808 98 LYS B O 1
ATOM 7145 N N . ASP B 1 99 ? 97.28124 65.19675 139.05545 1.000 54.09131 99 ASP B N 1
ATOM 7146 C CA . ASP B 1 99 ? 97.69558 64.96825 137.68002 1.000 53.26959 99 ASP B CA 1
ATOM 7147 C C . ASP B 1 99 ? 96.60196 64.22919 136.91568 1.000 55.91613 99 ASP B C 1
ATOM 7148 O O . ASP B 1 99 ? 95.86586 63.41332 137.47718 1.000 56.59835 99 ASP B O 1
ATOM 7153 N N . PHE B 1 100 ? 96.49438 64.52304 135.61963 1.000 51.41410 100 PHE B N 1
ATOM 7154 C CA . PHE B 1 100 ? 95.51341 63.86087 134.77278 1.000 50.46822 100 PHE B CA 1
ATOM 7155 C C . PHE B 1 100 ? 96.07597 63.65958 133.37283 1.000 54.84431 100 PHE B C 1
ATOM 7156 O O . PHE B 1 100 ? 96.92861 64.42026 132.90627 1.000 50.01376 100 PHE B O 1
ATOM 7164 N N . TRP B 1 101 ? 95.57739 62.61729 132.70925 1.000 52.25297 101 TRP B N 1
ATOM 7165 C CA . TRP B 1 101 ? 95.96749 62.27547 131.34802 1.000 50.59281 101 TRP B CA 1
ATOM 7166 C C . TRP B 1 101 ? 94.73905 61.75050 130.61689 1.000 47.77657 101 TRP B C 1
ATOM 7167 O O . TRP B 1 101 ? 93.65223 61.65097 131.18864 1.000 55.07180 101 TRP B O 1
ATOM 7178 N N . SER B 1 102 ? 94.90023 61.42131 129.33967 1.000 47.21886 102 SER B N 1
ATOM 7179 C CA . SER B 1 102 ? 93.79693 60.91406 128.53719 1.000 50.65217 102 SER B CA 1
ATOM 7180 C C . SER B 1 102 ? 94.06320 59.47277 128.12178 1.000 48.84587 102 SER B C 1
ATOM 7181 O O . SER B 1 102 ? 95.21518 59.05574 127.96402 1.000 50.25052 102 SER B O 1
ATOM 7184 N N . ALA B 1 103 ? 92.97664 58.71179 127.95282 1.000 47.12163 103 ALA B N 1
ATOM 7185 C CA . ALA B 1 103 ? 93.10692 57.31054 127.56462 1.000 45.82454 103 ALA B CA 1
ATOM 7186 C C . ALA B 1 103 ? 93.71752 57.17333 126.17682 1.000 53.14336 103 ALA B C 1
ATOM 7187 O O . ALA B 1 103 ? 94.38308 56.17335 125.88641 1.000 45.55537 103 ALA B O 1
ATOM 7189 N N . SER B 1 104 ? 93.49154 58.15207 125.30888 1.000 48.29160 104 SER B N 1
ATOM 7190 C CA . SER B 1 104 ? 94.24972 58.31096 124.07911 1.000 44.96467 104 SER B CA 1
ATOM 7191 C C . SER B 1 104 ? 95.35113 59.33602 124.31651 1.000 49.50270 104 SER B C 1
ATOM 7192 O O . SER B 1 104 ? 95.28127 60.13988 125.24839 1.000 45.71480 104 SER B O 1
ATOM 7195 N N . TRP B 1 105 ? 96.38787 59.28788 123.47684 1.000 45.53846 105 TRP B N 1
ATOM 7196 C CA . TRP B 1 105 ? 97.49990 60.21946 123.64035 1.000 46.07799 105 TRP B CA 1
ATOM 7197 C C . TRP B 1 105 ? 97.00373 61.66018 123.60202 1.000 49.95833 105 TRP B C 1
ATOM 7198 O O . TRP B 1 105 ? 97.14002 62.40696 124.57736 1.000 49.69391 105 TRP B O 1
ATOM 7209 N N . GLN B 1 106 ? 96.41683 62.06250 122.48563 1.000 46.83732 106 GLN B N 1
ATOM 7210 C CA . GLN B 1 106 ? 95.68928 63.31735 122.45167 1.000 47.35690 106 GLN B CA 1
ATOM 7211 C C . GLN B 1 106 ? 94.33489 63.13709 123.13638 1.000 51.68225 106 GLN B C 1
ATOM 7212 O O . GLN B 1 106 ? 93.77506 62.03766 123.13308 1.000 50.16984 106 GLN B O 1
ATOM 7218 N N . PRO B 1 107 ? 93.76957 64.20570 123.72051 1.000 48.81880 107 PRO B N 1
ATOM 7219 C CA . PRO B 1 107 ? 94.18084 65.61452 123.67673 1.000 46.85601 107 PRO B CA 1
ATOM 7220 C C . PRO B 1 107 ? 95.21961 66.05190 124.71918 1.000 50.39587 107 PRO B C 1
ATOM 7221 O O . PRO B 1 107 ? 95.82311 67.11080 124.54021 1.000 47.66505 107 PRO B O 1
ATOM 7225 N N . VAL B 1 108 ? 95.42608 65.27141 125.78312 1.000 46.96013 108 VAL B N 1
ATOM 7226 C CA . VAL B 1 108 ? 96.34840 65.70420 126.83104 1.000 49.98375 108 VAL B CA 1
ATOM 7227 C C . VAL B 1 108 ? 97.78487 65.69687 126.31861 1.000 52.41762 108 VAL B C 1
ATOM 7228 O O . VAL B 1 108 ? 98.58351 66.57812 126.65917 1.000 55.66390 108 VAL B O 1
ATOM 7232 N N . GLY B 1 109 ? 98.13549 64.71342 125.49313 1.000 48.99101 109 GLY B N 1
ATOM 7233 C CA . GLY B 1 109 ? 99.43712 64.68479 124.85129 1.000 49.59711 109 GLY B CA 1
ATOM 7234 C C . GLY B 1 109 ? 100.61366 64.62196 125.80370 1.000 51.16780 109 GLY B C 1
ATOM 7235 O O . GLY B 1 109 ? 101.55078 65.41866 125.69467 1.000 49.40380 109 GLY B O 1
ATOM 7236 N N . LYS B 1 110 ? 100.57530 63.67321 126.73642 1.000 50.54249 110 LYS B N 1
ATOM 7237 C CA . LYS B 1 110 ? 101.65620 63.51098 127.69430 1.000 49.79088 110 LYS B CA 1
ATOM 7238 C C . LYS B 1 110 ? 102.95983 63.17295 126.97057 1.000 50.54871 110 LYS B C 1
ATOM 7239 O O . LYS B 1 110 ? 102.93944 62.63159 125.86004 1.000 57.54651 110 LYS B O 1
ATOM 7245 N N . PRO B 1 111 ? 104.10873 63.49546 127.56765 1.000 53.46373 111 PRO B N 1
ATOM 7246 C CA . PRO B 1 111 ? 105.38536 63.12909 126.94220 1.000 51.86174 111 PRO B CA 1
ATOM 7247 C C . PRO B 1 111 ? 105.51951 61.61761 126.83227 1.000 60.23981 111 PRO B C 1
ATOM 7248 O O . PRO B 1 111 ? 105.18896 60.87482 127.75900 1.000 54.36841 111 PRO B O 1
ATOM 7252 N N . GLN B 1 112 ? 106.01118 61.16402 125.68051 1.000 51.63243 112 GLN B N 1
ATOM 7253 C CA . GLN B 1 112 ? 106.01574 59.73867 125.38220 1.000 59.72212 112 GLN B CA 1
ATOM 7254 C C . GLN B 1 112 ? 107.09518 58.97165 126.13328 1.000 59.90830 112 GLN B C 1
ATOM 7255 O O . GLN B 1 112 ? 107.11870 57.73926 126.05520 1.000 67.75305 112 GLN B O 1
ATOM 7261 N N . ASP B 1 113 ? 107.97469 59.65902 126.86473 1.000 56.80244 113 ASP B N 1
ATOM 7262 C CA . ASP B 1 113 ? 108.92768 58.97161 127.72670 1.000 63.27581 113 ASP B CA 1
ATOM 7263 C C . ASP B 1 113 ? 108.29873 58.51068 129.03563 1.000 61.69081 113 ASP B C 1
ATOM 7264 O O . ASP B 1 113 ? 108.86983 57.64958 129.71227 1.000 64.92286 113 ASP B O 1
ATOM 7269 N N . VAL B 1 114 ? 107.14275 59.05953 129.40265 1.000 58.07398 114 VAL B N 1
ATOM 7270 C CA . VAL B 1 114 ? 106.42247 58.63716 130.59916 1.000 57.52880 114 VAL B CA 1
ATOM 7271 C C . VAL B 1 114 ? 105.03807 58.08968 130.29095 1.000 56.98802 114 VAL B C 1
ATOM 7272 O O . VAL B 1 114 ? 104.39098 57.54320 131.19723 1.000 61.44290 114 VAL B O 1
ATOM 7276 N N . TYR B 1 115 ? 104.56209 58.20832 129.05348 1.000 56.63471 115 TYR B N 1
ATOM 7277 C CA . TYR B 1 115 ? 103.21093 57.81223 128.66771 1.000 58.50073 115 TYR B CA 1
ATOM 7278 C C . TYR B 1 115 ? 103.31731 56.78818 127.54587 1.000 52.57478 115 TYR B C 1
ATOM 7279 O O . TYR B 1 115 ? 103.64365 57.14263 126.40819 1.000 55.76393 115 TYR B O 1
ATOM 7288 N N . GLN B 1 116 ? 103.04700 55.52411 127.86007 1.000 52.12247 116 GLN B N 1
ATOM 7289 C CA . GLN B 1 116 ? 103.06637 54.46292 126.86166 1.000 56.20098 116 GLN B CA 1
ATOM 7290 C C . GLN B 1 116 ? 101.65028 54.22755 126.35651 1.000 57.22989 116 GLN B C 1
ATOM 7291 O O . GLN B 1 116 ? 100.69098 54.33529 127.11924 1.000 51.12660 116 GLN B O 1
ATOM 7297 N N . CYS B 1 117 ? 101.51273 53.90648 125.07423 1.000 48.33149 117 CYS B N 1
ATOM 7298 C CA . CYS B 1 117 ? 100.17402 53.65585 124.55950 1.000 48.25468 117 CYS B CA 1
ATOM 7299 C C . CYS B 1 117 ? 100.25750 52.86251 123.26684 1.000 47.97033 117 CYS B C 1
ATOM 7300 O O . CYS B 1 117 ? 101.31131 52.76988 122.63229 1.000 50.04205 117 CYS B O 1
ATOM 7303 N N . GLU B 1 118 ? 99.11794 52.29260 122.89034 1.000 46.64753 118 GLU B N 1
ATOM 7304 C CA . GLU B 1 118 ? 99.01181 51.52432 121.66122 1.000 53.40643 118 GLU B CA 1
ATOM 7305 C C . GLU B 1 118 ? 97.55329 51.50875 121.22919 1.000 48.82711 118 GLU B C 1
ATOM 7306 O O . GLU B 1 118 ? 96.64737 51.51043 122.06749 1.000 49.04945 118 GLU B O 1
ATOM 7312 N N . CYS B 1 119 ? 97.33442 51.53206 119.91815 1.000 46.49339 119 CYS B N 1
ATOM 7313 C CA . CYS B 1 119 ? 95.98583 51.57794 119.35872 1.000 51.16409 119 CYS B CA 1
ATOM 7314 C C . CYS B 1 119 ? 95.83485 50.45992 118.33837 1.000 44.72850 119 CYS B C 1
ATOM 7315 O O . CYS B 1 119 ? 96.46538 50.49170 117.28119 1.000 48.92356 119 CYS B O 1
ATOM 7318 N N . ARG B 1 120 ? 94.99923 49.48085 118.64521 1.000 49.99867 120 ARG B N 1
ATOM 7319 C CA . ARG B 1 120 ? 94.76681 48.34863 117.76369 1.000 52.27488 120 ARG B CA 1
ATOM 7320 C C . ARG B 1 120 ? 93.46088 48.56112 117.01177 1.000 47.96948 120 ARG B C 1
ATOM 7321 O O . ARG B 1 120 ? 92.39336 48.64898 117.62443 1.000 54.94280 120 ARG B O 1
ATOM 7329 N N . HIS B 1 121 ? 93.55261 48.66482 115.69167 1.000 45.48550 121 HIS B N 1
ATOM 7330 C CA . HIS B 1 121 ? 92.37905 48.69318 114.83277 1.000 45.38583 121 HIS B CA 1
ATOM 7331 C C . HIS B 1 121 ? 92.09292 47.27004 114.37055 1.000 50.17337 121 HIS B C 1
ATOM 7332 O O . HIS B 1 121 ? 92.97636 46.59913 113.82005 1.000 47.97443 121 HIS B O 1
ATOM 7339 N N . GLY B 1 122 ? 90.87110 46.80701 114.61711 1.000 47.10869 122 GLY B N 1
ATOM 7340 C CA . GLY B 1 122 ? 90.43084 45.51818 114.12762 1.000 44.19757 122 GLY B CA 1
ATOM 7341 C C . GLY B 1 122 ? 89.19092 45.64747 113.27036 1.000 49.06062 122 GLY B C 1
ATOM 7342 O O . GLY B 1 122 ? 88.80790 46.75728 112.88517 1.000 47.85229 122 GLY B O 1
ATOM 7343 N N . THR B 1 123 ? 88.55176 44.52402 112.96460 1.000 53.36716 123 THR B N 1
ATOM 7344 C CA . THR B 1 123 ? 87.32643 44.53813 112.17072 1.000 45.05581 123 THR B CA 1
ATOM 7345 C C . THR B 1 123 ? 86.18376 45.03403 113.04539 1.000 45.79438 123 THR B C 1
ATOM 7346 O O . THR B 1 123 ? 85.66621 44.29686 113.88850 1.000 49.85988 123 THR B O 1
ATOM 7350 N N . ALA B 1 124 ? 85.80501 46.30008 112.85272 1.000 47.95650 124 ALA B N 1
ATOM 7351 C CA . ALA B 1 124 ? 84.66110 46.93890 113.50062 1.000 49.06473 124 ALA B CA 1
ATOM 7352 C C . ALA B 1 124 ? 84.87857 47.18736 114.98926 1.000 44.55190 124 ALA B C 1
ATOM 7353 O O . ALA B 1 124 ? 83.90809 47.29636 115.74479 1.000 48.47656 124 ALA B O 1
ATOM 7355 N N . TYR B 1 125 ? 86.13054 47.28632 115.43370 1.000 43.63764 125 TYR B N 1
ATOM 7356 C CA . TYR B 1 125 ? 86.42258 47.62079 116.81998 1.000 43.65489 125 TYR B CA 1
ATOM 7357 C C . TYR B 1 125 ? 87.78996 48.27875 116.89467 1.000 48.78706 125 TYR B C 1
ATOM 7358 O O . TYR B 1 125 ? 88.64972 48.05268 116.03714 1.000 43.82932 125 TYR B O 1
ATOM 7367 N N . THR B 1 126 ? 87.98347 49.08996 117.93563 1.000 43.47488 126 THR B N 1
ATOM 7368 C CA . THR B 1 126 ? 89.25638 49.76639 118.15911 1.000 43.45289 126 THR B CA 1
ATOM 7369 C C . THR B 1 126 ? 89.60912 49.69074 119.63775 1.000 48.04435 126 THR B C 1
ATOM 7370 O O . THR B 1 126 ? 88.78982 50.03677 120.48889 1.000 49.32350 126 THR B O 1
ATOM 7374 N N . ASN B 1 127 ? 90.82173 49.24150 119.94746 1.000 47.34140 127 ASN B N 1
ATOM 7375 C CA . ASN B 1 127 ? 91.26119 49.05878 121.32528 1.000 44.38824 127 ASN B CA 1
ATOM 7376 C C . ASN B 1 127 ? 92.39978 50.02207 121.63294 1.000 47.31183 127 ASN B C 1
ATOM 7377 O O . ASN B 1 127 ? 93.40799 50.04730 120.92441 1.000 55.01785 127 ASN B O 1
ATOM 7382 N N . MET B 1 128 ? 92.24320 50.79775 122.69745 1.000 48.56363 128 MET B N 1
ATOM 7383 C CA . MET B 1 128 ? 93.15640 51.88166 123.05068 1.000 52.05472 128 MET B CA 1
ATOM 7384 C C . MET B 1 128 ? 93.76188 51.54893 124.40927 1.000 49.33760 128 MET B C 1
ATOM 7385 O O . MET B 1 128 ? 93.08775 51.67615 125.43432 1.000 52.37871 128 MET B O 1
ATOM 7390 N N . ARG B 1 129 ? 95.01573 51.10879 124.42576 1.000 48.46752 129 ARG B N 1
ATOM 7391 C CA . ARG B 1 129 ? 95.71727 50.81801 125.66647 1.000 52.18831 129 ARG B CA 1
ATOM 7392 C C . ARG B 1 129 ? 96.66203 51.96473 125.99719 1.000 51.21717 129 ARG B C 1
ATOM 7393 O O . ARG B 1 129 ? 97.26520 52.56245 125.10185 1.000 48.30986 129 ARG B O 1
ATOM 7401 N N . ALA B 1 130 ? 96.78638 52.26422 127.28691 1.000 51.32727 130 ALA B N 1
ATOM 7402 C CA . ALA B 1 130 ? 97.67952 53.31646 127.74756 1.000 49.22837 130 ALA B CA 1
ATOM 7403 C C . ALA B 1 130 ? 98.17421 52.97845 129.14395 1.000 50.58016 130 ALA B C 1
ATOM 7404 O O . ALA B 1 130 ? 97.44300 52.40247 129.94965 1.000 52.96327 130 ALA B O 1
ATOM 7406 N N . GLU B 1 131 ? 99.42356 53.33517 129.41601 1.000 51.77533 131 GLU B N 1
ATOM 7407 C CA . GLU B 1 131 ? 100.04456 53.13738 130.71641 1.000 55.30605 131 GLU B CA 1
ATOM 7408 C C . GLU B 1 131 ? 100.72190 54.43722 131.11497 1.000 57.60796 131 GLU B C 1
ATOM 7409 O O . GLU B 1 131 ? 101.56500 54.95750 130.37151 1.000 57.24128 131 GLU B O 1
ATOM 7415 N N . TYR B 1 132 ? 100.33587 54.96262 132.27555 1.000 50.64190 132 TYR B N 1
ATOM 7416 C CA . TYR B 1 132 ? 100.90591 56.19221 132.80407 1.000 51.16925 132 TYR B CA 1
ATOM 7417 C C . TYR B 1 132 ? 100.72017 56.18904 134.31260 1.000 54.41618 132 TYR B C 1
ATOM 7418 O O . TYR B 1 132 ? 99.64371 55.84219 134.80563 1.000 55.54216 132 TYR B O 1
ATOM 7427 N N . SER B 1 133 ? 101.77508 56.57373 135.03384 1.000 52.88834 133 SER B N 1
ATOM 7428 C CA . SER B 1 133 ? 101.75352 56.62378 136.49737 1.000 53.78263 133 SER B CA 1
ATOM 7429 C C . SER B 1 133 ? 101.41856 55.25659 137.09094 1.000 54.06574 133 SER B C 1
ATOM 7430 O O . SER B 1 133 ? 100.74056 55.15318 138.11526 1.000 54.60911 133 SER B O 1
ATOM 7433 N N . GLU B 1 134 ? 101.89748 54.19760 136.43349 1.000 63.70926 134 GLU B N 1
ATOM 7434 C CA . GLU B 1 134 ? 101.62933 52.81127 136.81611 1.000 59.38052 134 GLU B CA 1
ATOM 7435 C C . GLU B 1 134 ? 100.13861 52.48924 136.81309 1.000 54.32089 134 GLU B C 1
ATOM 7436 O O . GLU B 1 134 ? 99.69904 51.54772 137.48059 1.000 53.77812 134 GLU B O 1
ATOM 7442 N N . ILE B 1 135 ? 99.35036 53.27140 136.08299 1.000 53.18945 135 ILE B N 1
ATOM 7443 C CA . ILE B 1 135 ? 97.93278 53.01180 135.87133 1.000 54.39077 135 ILE B CA 1
ATOM 7444 C C . ILE B 1 135 ? 97.75475 52.61061 134.41654 1.000 52.01320 135 ILE B C 1
ATOM 7445 O O . ILE B 1 135 ? 98.22693 53.31331 133.51207 1.000 56.42203 135 ILE B O 1
ATOM 7450 N N . SER B 1 136 ? 97.09337 51.48049 134.18694 1.000 52.60749 136 SER B N 1
ATOM 7451 C CA . SER B 1 136 ? 96.83226 51.00992 132.83675 1.000 53.56812 136 SER B CA 1
ATOM 7452 C C . SER B 1 136 ? 95.35076 51.15945 132.51921 1.000 51.39397 136 SER B C 1
ATOM 7453 O O . SER B 1 136 ? 94.49102 50.89870 133.36456 1.000 57.12579 136 SER B O 1
ATOM 7456 N N . SER B 1 137 ? 95.06241 51.59578 131.30171 1.000 51.91672 137 SER B N 1
ATOM 7457 C CA . SER B 1 137 ? 93.70353 51.75161 130.81533 1.000 52.69598 137 SER B CA 1
ATOM 7458 C C . SER B 1 137 ? 93.58959 51.07155 129.46190 1.000 52.43458 137 SER B C 1
ATOM 7459 O O . SER B 1 137 ? 94.53163 51.09792 128.66477 1.000 47.50775 137 SER B O 1
ATOM 7462 N N . GLU B 1 138 ? 92.44476 50.43687 129.22127 1.000 53.49052 138 GLU B N 1
ATOM 7463 C CA . GLU B 1 138 ? 92.13719 49.85668 127.91688 1.000 56.65159 138 GLU B CA 1
ATOM 7464 C C . GLU B 1 138 ? 90.70392 50.20908 127.56132 1.000 46.01391 138 GLU B C 1
ATOM 7465 O O . GLU B 1 138 ? 89.77679 49.82430 128.27496 1.000 47.49943 138 GLU B O 1
ATOM 7471 N N . VAL B 1 139 ? 90.51975 50.92983 126.46511 1.000 51.07726 139 VAL B N 1
ATOM 7472 C CA . VAL B 1 139 ? 89.19677 51.32976 126.00629 1.000 46.26599 139 VAL B CA 1
ATOM 7473 C C . VAL B 1 139 ? 88.90836 50.59293 124.70770 1.000 45.94687 139 VAL B C 1
ATOM 7474 O O . VAL B 1 139 ? 89.57656 50.81616 123.69299 1.000 44.93286 139 VAL B O 1
ATOM 7478 N N . LEU B 1 140 ? 87.91670 49.71087 124.74582 1.000 49.38826 140 LEU B N 1
ATOM 7479 C CA . LEU B 1 140 ? 87.40809 49.03568 123.55757 1.000 47.89243 140 LEU B CA 1
ATOM 7480 C C . LEU B 1 140 ? 86.21511 49.82945 123.03597 1.000 44.36703 140 LEU B C 1
ATOM 7481 O O . LEU B 1 140 ? 85.15513 49.85482 123.66874 1.000 46.71071 140 LEU B O 1
ATOM 7486 N N . TYR B 1 141 ? 86.40903 50.51997 121.91461 1.000 45.76979 141 TYR B N 1
ATOM 7487 C CA . TYR B 1 141 ? 85.34202 51.21020 121.20673 1.000 43.73205 141 TYR B CA 1
ATOM 7488 C C . TYR B 1 141 ? 84.73562 50.26409 120.18277 1.000 43.72241 141 TYR B C 1
ATOM 7489 O O . TYR B 1 141 ? 85.45395 49.71423 119.33700 1.000 44.01201 141 TYR B O 1
ATOM 7498 N N . TYR B 1 142 ? 83.41918 50.08955 120.24654 1.000 43.92287 142 TYR B N 1
ATOM 7499 C CA . TYR B 1 142 ? 82.75484 49.27073 119.24270 1.000 45.27015 142 TYR B CA 1
ATOM 7500 C C . TYR B 1 142 ? 81.26487 49.56635 119.23936 1.000 47.34563 142 TYR B C 1
ATOM 7501 O O . TYR B 1 142 ? 80.69389 50.00555 120.23933 1.000 46.15888 142 TYR B O 1
ATOM 7510 N N . VAL B 1 143 ? 80.64569 49.31838 118.09332 1.000 44.69718 143 VAL B N 1
ATOM 7511 C CA . VAL B 1 143 ? 79.19318 49.26485 117.97233 1.000 44.65068 143 VAL B CA 1
ATOM 7512 C C . VAL B 1 143 ? 78.79478 47.79090 117.99037 1.000 48.45568 143 VAL B C 1
ATOM 7513 O O . VAL B 1 143 ? 79.24117 47.03599 117.11378 1.000 47.83262 143 VAL B O 1
ATOM 7517 N N . PRO B 1 144 ? 78.00445 47.34215 118.96306 1.000 48.54480 144 PRO B N 1
ATOM 7518 C CA . PRO B 1 144 ? 77.63693 45.92201 119.00826 1.000 46.16063 144 PRO B CA 1
ATOM 7519 C C . PRO B 1 144 ? 76.91683 45.49846 117.73809 1.000 52.21659 144 PRO B C 1
ATOM 7520 O O . PRO B 1 144 ? 76.19501 46.28151 117.11549 1.000 51.22107 144 PRO B O 1
ATOM 7524 N N . LEU B 1 145 ? 77.14292 44.24543 117.34985 1.000 46.60677 145 LEU B N 1
ATOM 7525 C CA . LEU B 1 145 ? 76.52170 43.68369 116.15743 1.000 53.07731 145 LEU B CA 1
ATOM 7526 C C . LEU B 1 145 ? 75.01629 43.89402 116.18238 1.000 48.92869 145 LEU B C 1
ATOM 7527 O O . LEU B 1 145 ? 74.33148 43.45283 117.10955 1.000 55.04945 145 LEU B O 1
ATOM 7532 N N . GLY B 1 146 ? 74.50787 44.58656 115.16656 1.000 50.41140 146 GLY B N 1
ATOM 7533 C CA . GLY B 1 146 ? 73.08428 44.81952 115.05201 1.000 48.10049 146 GLY B CA 1
ATOM 7534 C C . GLY B 1 146 ? 72.51423 45.85774 115.98964 1.000 60.97674 146 GLY B C 1
ATOM 7535 O O . GLY B 1 146 ? 71.28939 45.98040 116.07595 1.000 64.00066 146 GLY B O 1
ATOM 7536 N N . ALA B 1 147 ? 73.35311 46.61265 116.69115 1.000 57.83158 147 ALA B N 1
ATOM 7537 C CA . ALA B 1 147 ? 72.88823 47.61531 117.63739 1.000 59.90950 147 ALA B CA 1
ATOM 7538 C C . ALA B 1 147 ? 72.96583 49.01054 117.02875 1.000 50.97187 147 ALA B C 1
ATOM 7539 O O . ALA B 1 147 ? 73.72990 49.26915 116.09599 1.000 53.64159 147 ALA B O 1
ATOM 7541 N N . ALA B 1 148 ? 72.15341 49.91442 117.57545 1.000 53.26559 148 ALA B N 1
ATOM 7542 C CA . ALA B 1 148 ? 72.12307 51.29435 117.10832 1.000 49.78041 148 ALA B CA 1
ATOM 7543 C C . ALA B 1 148 ? 72.67060 52.23051 118.17738 1.000 56.78483 148 ALA B C 1
ATOM 7544 O O . ALA B 1 148 ? 72.05432 53.25276 118.49643 1.000 54.24475 148 ALA B O 1
ATOM 7546 N N . TYR B 1 149 ? 73.82213 51.87451 118.73939 1.000 50.74125 149 TYR B N 1
ATOM 7547 C CA . TYR B 1 149 ? 74.52124 52.69912 119.71521 1.000 51.87411 149 TYR B CA 1
ATOM 7548 C C . TYR B 1 149 ? 75.97026 52.23386 119.75489 1.000 54.07192 149 TYR B C 1
ATOM 7549 O O . TYR B 1 149 ? 76.32000 51.19059 119.19920 1.000 52.81861 149 TYR B O 1
ATOM 7558 N N . GLU B 1 150 ? 76.81425 53.01990 120.41627 1.000 45.27539 150 GLU B N 1
ATOM 7559 C CA . GLU B 1 150 ? 78.22841 52.70142 120.52354 1.000 50.76762 150 GLU B CA 1
ATOM 7560 C C . GLU B 1 150 ? 78.64412 52.61114 121.98567 1.000 50.79185 150 GLU B C 1
ATOM 7561 O O . GLU B 1 150 ? 78.04676 53.24615 122.86668 1.000 51.94886 150 GLU B O 1
ATOM 7567 N N . VAL B 1 151 ? 79.69501 51.82462 122.21800 1.000 50.76204 151 VAL B N 1
ATOM 7568 C CA . VAL B 1 151 ? 80.17476 51.46391 123.54288 1.000 48.81378 151 VAL B CA 1
ATOM 7569 C C . VAL B 1 151 ? 81.66124 51.78020 123.61382 1.000 50.18162 151 VAL B C 1
ATOM 7570 O O . VAL B 1 151 ? 82.42751 51.40263 122.71683 1.000 44.75845 151 VAL B O 1
ATOM 7574 N N . TRP B 1 152 ? 82.05980 52.48277 124.66961 1.000 52.62333 152 TRP B N 1
ATOM 7575 C CA . TRP B 1 152 ? 83.45795 52.68359 125.03235 1.000 51.07237 152 TRP B CA 1
ATOM 7576 C C . TRP B 1 152 ? 83.64932 51.93035 126.34678 1.000 48.78807 152 TRP B C 1
ATOM 7577 O O . TRP B 1 152 ? 83.26922 52.42513 127.41072 1.000 48.35553 152 TRP B O 1
ATOM 7588 N N . ARG B 1 153 ? 84.20418 50.72228 126.27488 1.000 47.18401 153 ARG B N 1
ATOM 7589 C CA . ARG B 1 153 ? 84.42810 49.90425 127.46366 1.000 50.29707 153 ARG B CA 1
ATOM 7590 C C . ARG B 1 153 ? 85.81505 50.21334 128.01317 1.000 50.19398 153 ARG B C 1
ATOM 7591 O O . ARG B 1 153 ? 86.82380 49.89220 127.38086 1.000 51.86918 153 ARG B O 1
ATOM 7599 N N . LEU B 1 154 ? 85.86791 50.82248 129.19074 1.000 47.00317 154 LEU B N 1
ATOM 7600 C CA . LEU B 1 154 ? 87.12653 51.15762 129.83811 1.000 46.66600 154 LEU B CA 1
ATOM 7601 C C . LEU B 1 154 ? 87.43949 50.13485 130.92237 1.000 49.61077 154 LEU B C 1
ATOM 7602 O O . LEU B 1 154 ? 86.60744 49.86955 131.79599 1.000 50.89541 154 LEU B O 1
ATOM 7607 N N . ARG B 1 155 ? 88.63478 49.56131 130.85637 1.000 47.46514 155 ARG B N 1
ATOM 7608 C CA . ARG B 1 155 ? 89.16967 48.70026 131.90017 1.000 48.20999 155 ARG B CA 1
ATOM 7609 C C . ARG B 1 155 ? 90.36033 49.41444 132.52193 1.000 51.41542 155 ARG B C 1
ATOM 7610 O O . ARG B 1 155 ? 91.34326 49.70265 131.82938 1.000 52.05788 155 ARG B O 1
ATOM 7618 N N . LEU B 1 156 ? 90.24860 49.72776 133.81079 1.000 52.40430 156 LEU B N 1
ATOM 7619 C CA . LEU B 1 156 ? 91.29967 50.37955 134.57945 1.000 55.42946 156 LEU B CA 1
ATOM 7620 C C . LEU B 1 156 ? 91.98208 49.34173 135.45621 1.000 54.06873 156 LEU B C 1
ATOM 7621 O O . LEU B 1 156 ? 91.30744 48.53712 136.10466 1.000 59.28794 156 LEU B O 1
ATOM 7626 N N . THR B 1 157 ? 93.31148 49.36724 135.48550 1.000 51.78710 157 THR B N 1
ATOM 7627 C CA . THR B 1 157 ? 94.09020 48.42982 136.28208 1.000 54.74129 157 THR B CA 1
ATOM 7628 C C . THR B 1 157 ? 95.15886 49.19936 137.04062 1.000 57.78466 157 THR B C 1
ATOM 7629 O O . THR B 1 157 ? 95.90969 49.98086 136.44237 1.000 58.75174 157 THR B O 1
ATOM 7633 N N . ASN B 1 158 ? 95.22655 48.97645 138.35247 1.000 58.16372 158 ASN B N 1
ATOM 7634 C CA . ASN B 1 158 ? 96.25409 49.58307 139.19275 1.000 54.71269 158 ASN B CA 1
ATOM 7635 C C . ASN B 1 158 ? 97.46424 48.65503 139.22247 1.000 62.22921 158 ASN B C 1
ATOM 7636 O O . ASN B 1 158 ? 97.38520 47.53821 139.74325 1.000 58.28054 158 ASN B O 1
ATOM 7641 N N . ASN B 1 159 ? 98.58512 49.11772 138.67007 1.000 58.00333 159 ASN B N 1
ATOM 7642 C CA . ASN B 1 159 ? 99.81971 48.34411 138.64375 1.000 55.19847 159 ASN B CA 1
ATOM 7643 C C . ASN B 1 159 ? 100.79165 48.72840 139.75247 1.000 64.08852 159 ASN B C 1
ATOM 7644 O O . ASN B 1 159 ? 101.83612 48.08389 139.88930 1.000 67.98766 159 ASN B O 1
ATOM 7649 N N . SER B 1 160 ? 100.48433 49.75469 140.53997 1.000 56.65000 160 SER B N 1
ATOM 7650 C CA . SER B 1 160 ? 101.36953 50.17843 141.61307 1.000 64.47166 160 SER B CA 1
ATOM 7651 C C . SER B 1 160 ? 101.10594 49.36232 142.87672 1.000 63.19002 160 SER B C 1
ATOM 7652 O O . SER B 1 160 ? 100.09921 48.66182 143.00080 1.000 64.59141 160 SER B O 1
ATOM 7655 N N . ASP B 1 161 ? 102.03425 49.45967 143.82527 1.000 63.91749 161 ASP B N 1
ATOM 7656 C CA . ASP B 1 161 ? 101.96153 48.70063 145.06610 1.000 72.07443 161 ASP B CA 1
ATOM 7657 C C . ASP B 1 161 ? 101.18298 49.42242 146.15896 1.000 62.87190 161 ASP B C 1
ATOM 7658 O O . ASP B 1 161 ? 101.25857 49.02009 147.32426 1.000 63.10201 161 ASP B O 1
ATOM 7663 N N . ARG B 1 162 ? 100.44435 50.46659 145.81578 1.000 69.12206 162 ARG B N 1
ATOM 7664 C CA . ARG B 1 162 ? 99.66357 51.24073 146.76560 1.000 68.19426 162 ARG B CA 1
ATOM 7665 C C . ARG B 1 162 ? 98.25339 51.42539 146.23080 1.000 61.67594 162 ARG B C 1
ATOM 7666 O O . ARG B 1 162 ? 98.01885 51.31242 145.02257 1.000 59.11385 162 ARG B O 1
ATOM 7674 N N . PRO B 1 163 ? 97.28290 51.67803 147.10922 1.000 67.49856 163 PRO B N 1
ATOM 7675 C CA . PRO B 1 163 ? 95.93001 51.99087 146.63333 1.000 59.81260 163 PRO B CA 1
ATOM 7676 C C . PRO B 1 163 ? 95.91103 53.32727 145.90978 1.000 62.54221 163 PRO B C 1
ATOM 7677 O O . PRO B 1 163 ? 96.60196 54.27221 146.29756 1.000 59.42725 163 PRO B O 1
ATOM 7681 N N . ARG B 1 164 ? 95.11271 53.40124 144.84843 1.000 57.73202 164 ARG B N 1
ATOM 7682 C CA . ARG B 1 164 ? 95.02656 54.59925 144.02793 1.000 61.37939 164 ARG B CA 1
ATOM 7683 C C . ARG B 1 164 ? 93.58850 55.09375 143.96514 1.000 65.55663 164 ARG B C 1
ATOM 7684 O O . ARG B 1 164 ? 92.65072 54.30098 143.83026 1.000 58.34585 164 ARG B O 1
ATOM 7692 N N . ASN B 1 165 ? 93.42346 56.41037 144.07023 1.000 58.54000 165 ASN B N 1
ATOM 7693 C CA . ASN B 1 165 ? 92.12801 57.06870 143.93933 1.000 60.12312 165 ASN B CA 1
ATOM 7694 C C . ASN B 1 165 ? 92.13850 57.85256 142.63432 1.000 61.77959 165 ASN B C 1
ATOM 7695 O O . ASN B 1 165 ? 92.90414 58.81161 142.48678 1.000 56.44876 165 ASN B O 1
ATOM 7700 N N . LEU B 1 166 ? 91.29403 57.44485 141.69178 1.000 58.04911 166 LEU B N 1
ATOM 7701 C CA . LEU B 1 166 ? 91.24767 58.05385 140.37236 1.000 52.89300 166 LEU B CA 1
ATOM 7702 C C . LEU B 1 166 ? 89.85289 58.58772 140.08138 1.000 60.98739 166 LEU B C 1
ATOM 7703 O O . LEU B 1 166 ? 88.86030 58.12875 140.64749 1.000 64.88124 166 LEU B O 1
ATOM 7708 N N . CYS B 1 167 ? 89.79248 59.57759 139.19889 1.000 56.96637 167 CYS B N 1
ATOM 7709 C CA . CYS B 1 167 ? 88.53778 60.14198 138.72189 1.000 51.43091 167 CYS B CA 1
ATOM 7710 C C . CYS B 1 167 ? 88.53963 60.05873 137.20437 1.000 56.37100 167 CYS B C 1
ATOM 7711 O O . CYS B 1 167 ? 89.39891 60.65771 136.54867 1.000 56.94138 167 CYS B O 1
ATOM 7714 N N . VAL B 1 168 ? 87.60306 59.29630 136.65158 1.000 52.20438 168 VAL B N 1
ATOM 7715 C CA . VAL B 1 168 ? 87.49874 59.10604 135.21142 1.000 57.85093 168 VAL B CA 1
ATOM 7716 C C . VAL B 1 168 ? 86.36485 59.97493 134.69126 1.000 52.75434 168 VAL B C 1
ATOM 7717 O O . VAL B 1 168 ? 85.27123 59.99142 135.26533 1.000 52.06142 168 VAL B O 1
ATOM 7721 N N . THR B 1 169 ? 86.62832 60.70232 133.60968 1.000 48.11785 169 THR B N 1
ATOM 7722 C CA . THR B 1 169 ? 85.65530 61.59826 132.99869 1.000 47.86065 169 THR B CA 1
ATOM 7723 C C . THR B 1 169 ? 85.51010 61.23845 131.52837 1.000 47.35456 169 THR B C 1
ATOM 7724 O O . THR B 1 169 ? 86.49356 61.25522 130.78575 1.000 46.65523 169 THR B O 1
ATOM 7728 N N . GLY B 1 170 ? 84.29410 60.91008 131.10861 1.000 51.00424 170 GLY B N 1
ATOM 7729 C CA . GLY B 1 170 ? 83.99329 60.69762 129.70166 1.000 46.27105 170 GLY B CA 1
ATOM 7730 C C . GLY B 1 170 ? 83.40437 61.96227 129.10100 1.000 49.67861 170 GLY B C 1
ATOM 7731 O O . GLY B 1 170 ? 82.61681 62.65551 129.74356 1.000 51.09773 170 GLY B O 1
ATOM 7732 N N . TYR B 1 171 ? 83.79893 62.26179 127.86534 1.000 46.40941 171 TYR B N 1
ATOM 7733 C CA . TYR B 1 171 ? 83.35179 63.47484 127.19216 1.000 46.99416 171 TYR B CA 1
ATOM 7734 C C . TYR B 1 171 ? 82.84910 63.14962 125.79501 1.000 45.67080 171 TYR B C 1
ATOM 7735 O O . TYR B 1 171 ? 83.54514 62.49271 125.01402 1.000 49.56233 171 TYR B O 1
ATOM 7744 N N . ALA B 1 172 ? 81.65017 63.63026 125.48078 1.000 50.36587 172 ALA B N 1
ATOM 7745 C CA . ALA B 1 172 ? 81.07721 63.52767 124.14705 1.000 49.18760 172 ALA B CA 1
ATOM 7746 C C . ALA B 1 172 ? 80.49914 64.88245 123.77170 1.000 47.28089 172 ALA B C 1
ATOM 7747 O O . ALA B 1 172 ? 79.71263 65.45389 124.53351 1.000 51.49303 172 ALA B O 1
ATOM 7749 N N . GLU B 1 173 ? 80.89459 65.40060 122.60988 1.000 50.70629 173 GLU B N 1
ATOM 7750 C CA . GLU B 1 173 ? 80.44536 66.71272 122.14435 1.000 51.68156 173 GLU B CA 1
ATOM 7751 C C . GLU B 1 173 ? 79.31727 66.50701 121.13765 1.000 48.16632 173 GLU B C 1
ATOM 7752 O O . GLU B 1 173 ? 79.56101 66.18593 119.97159 1.000 46.74962 173 GLU B O 1
ATOM 7758 N N . PHE B 1 174 ? 78.08033 66.69816 121.59203 1.000 48.51017 174 PHE B N 1
ATOM 7759 C CA . PHE B 1 174 ? 76.92421 66.54450 120.72026 1.000 46.00687 174 PHE B CA 1
ATOM 7760 C C . PHE B 1 174 ? 76.87560 67.64898 119.67125 1.000 49.36243 174 PHE B C 1
ATOM 7761 O O . PHE B 1 174 ? 77.35851 68.76521 119.88461 1.000 49.45827 174 PHE B O 1
ATOM 7769 N N . THR B 1 175 ? 76.27352 67.32677 118.52915 1.000 49.89360 175 THR B N 1
ATOM 7770 C CA . THR B 1 175 ? 75.82539 68.35553 117.60641 1.000 45.96228 175 THR B CA 1
ATOM 7771 C C . THR B 1 175 ? 74.55312 69.00553 118.14357 1.000 49.62644 175 THR B C 1
ATOM 7772 O O . THR B 1 175 ? 73.81918 68.42429 118.94790 1.000 50.31772 175 THR B O 1
ATOM 7776 N N . ASN B 1 176 ? 74.29812 70.23163 117.69770 1.000 49.25056 176 ASN B N 1
ATOM 7777 C CA . ASN B 1 176 ? 73.03560 70.88915 118.00489 1.000 49.28057 176 ASN B CA 1
ATOM 7778 C C . ASN B 1 176 ? 71.94296 70.52988 117.01134 1.000 53.50002 176 ASN B C 1
ATOM 7779 O O . ASN B 1 176 ? 70.77003 70.83609 117.25461 1.000 51.17564 176 ASN B O 1
ATOM 7784 N N . ASN B 1 177 ? 72.30695 69.88192 115.91035 1.000 50.00002 177 ASN B N 1
ATOM 7785 C CA . ASN B 1 177 ? 71.36307 69.43126 114.90334 1.000 50.83640 177 ASN B CA 1
ATOM 7786 C C . ASN B 1 177 ? 72.02222 68.29529 114.13941 1.000 51.19038 177 ASN B C 1
ATOM 7787 O O . ASN B 1 177 ? 73.23433 68.32167 113.90820 1.000 49.07734 177 ASN B O 1
ATOM 7792 N N . SER B 1 178 ? 71.22372 67.29481 113.76592 1.000 49.35598 178 SER B N 1
ATOM 7793 C CA . SER B 1 178 ? 71.76460 66.17835 112.99888 1.000 58.39376 178 SER B CA 1
ATOM 7794 C C . SER B 1 178 ? 72.28406 66.62948 111.63929 1.000 47.10953 178 SER B C 1
ATOM 7795 O O . SER B 1 178 ? 73.17212 65.98566 111.07064 1.000 52.13161 178 SER B O 1
ATOM 7798 N N . ASN B 1 179 ? 71.75366 67.72659 111.10630 1.000 50.47605 179 ASN B N 1
ATOM 7799 C CA . ASN B 1 179 ? 72.19514 68.25207 109.82226 1.000 48.69334 179 ASN B CA 1
ATOM 7800 C C . ASN B 1 179 ? 73.40785 69.15231 110.02574 1.000 50.32198 179 ASN B C 1
ATOM 7801 O O . ASN B 1 179 ? 73.37636 70.06663 110.85701 1.000 47.77292 179 ASN B O 1
ATOM 7806 N N . TYR B 1 180 ? 74.47132 68.89452 109.25708 1.000 46.82389 180 TYR B N 1
ATOM 7807 C CA . TYR B 1 180 ? 75.72070 69.62640 109.45002 1.000 47.54210 180 TYR B CA 1
ATOM 7808 C C . TYR B 1 180 ? 75.55620 71.10856 109.13399 1.000 48.00038 180 TYR B C 1
ATOM 7809 O O . TYR B 1 180 ? 76.15773 71.95949 109.79829 1.000 49.60784 180 TYR B O 1
ATOM 7818 N N . GLU B 1 181 ? 74.74240 71.44051 108.12897 1.000 50.41202 181 GLU B N 1
ATOM 7819 C CA . GLU B 1 181 ? 74.55403 72.84469 107.77462 1.000 49.66699 181 GLU B CA 1
ATOM 7820 C C . GLU B 1 181 ? 73.83375 73.60169 108.88407 1.000 53.80798 181 GLU B C 1
ATOM 7821 O O . GLU B 1 181 ? 74.20417 74.73507 109.21151 1.000 58.71938 181 GLU B O 1
ATOM 7827 N N . GLN B 1 182 ? 72.80500 72.99111 109.47630 1.000 50.66107 182 GLN B N 1
ATOM 7828 C CA . GLN B 1 182 ? 72.08987 73.63995 110.57048 1.000 49.17288 182 GLN B CA 1
ATOM 7829 C C . GLN B 1 182 ? 72.98803 73.82395 111.78835 1.000 51.06993 182 GLN B C 1
ATOM 7830 O O . GLN B 1 182 ? 72.93463 74.86527 112.45400 1.000 50.88320 182 GLN B O 1
ATOM 7836 N N . ASP B 1 183 ? 73.82665 72.82823 112.08810 1.000 47.93816 183 ASP B N 1
ATOM 7837 C CA . ASP B 1 183 ? 74.67758 72.88023 113.27367 1.000 47.53143 183 ASP B CA 1
ATOM 7838 C C . ASP B 1 183 ? 75.86830 73.81569 113.09728 1.000 50.24407 183 ASP B C 1
ATOM 7839 O O . ASP B 1 183 ? 76.30988 74.43740 114.06997 1.000 49.41147 183 ASP B O 1
ATOM 7844 N N . GLN B 1 184 ? 76.39136 73.93906 111.87862 1.000 49.77988 184 GLN B N 1
ATOM 7845 C CA . GLN B 1 184 ? 77.63027 74.66707 111.63825 1.000 51.95564 184 GLN B CA 1
ATOM 7846 C C . GLN B 1 184 ? 77.42272 76.04628 111.03077 1.000 54.16472 184 GLN B C 1
ATOM 7847 O O . GLN B 1 184 ? 78.24590 76.93902 111.25778 1.000 58.65012 184 GLN B O 1
ATOM 7853 N N . VAL B 1 185 ? 76.35421 76.24845 110.26611 1.000 49.48364 185 VAL B N 1
ATOM 7854 C CA . VAL B 1 185 ? 76.13736 77.49053 109.54335 1.000 49.12287 185 VAL B CA 1
ATOM 7855 C C . VAL B 1 185 ? 74.95580 78.27461 110.10302 1.000 56.88076 185 VAL B C 1
ATOM 7856 O O . VAL B 1 185 ? 75.05332 79.48834 110.29926 1.000 50.33842 185 VAL B O 1
ATOM 7860 N N . ASN B 1 186 ? 73.83592 77.60479 110.37401 1.000 57.96283 186 ASN B N 1
ATOM 7861 C CA . ASN B 1 186 ? 72.63098 78.28393 110.85493 1.000 56.70163 186 ASN B CA 1
ATOM 7862 C C . ASN B 1 186 ? 72.66820 78.43897 112.37689 1.000 56.46554 186 ASN B C 1
ATOM 7863 O O . ASN B 1 186 ? 71.78850 77.98158 113.10777 1.000 53.74745 186 ASN B O 1
ATOM 7868 N N . LEU B 1 187 ? 73.71785 79.12065 112.84305 1.000 52.63781 187 LEU B N 1
ATOM 7869 C CA . LEU B 1 187 ? 73.91438 79.30022 114.27814 1.000 53.06708 187 LEU B CA 1
ATOM 7870 C C . LEU B 1 187 ? 72.77506 80.09757 114.90359 1.000 56.22195 187 LEU B C 1
ATOM 7871 O O . LEU B 1 187 ? 72.33048 79.78593 116.01607 1.000 51.40466 187 LEU B O 1
ATOM 7876 N N . GLN B 1 188 ? 72.27190 81.11261 114.19160 1.000 52.06752 188 GLN B N 1
ATOM 7877 C CA . GLN B 1 188 ? 71.18252 81.93666 114.70853 1.000 53.62916 188 GLN B CA 1
ATOM 7878 C C . GLN B 1 188 ? 69.92482 81.12627 114.98989 1.000 60.02778 188 GLN B C 1
ATOM 7879 O O . GLN B 1 188 ? 69.03099 81.61197 115.69175 1.000 54.11828 188 GLN B O 1
ATOM 7885 N N . TYR B 1 189 ? 69.82855 79.91123 114.45159 1.000 52.77756 189 TYR B N 1
ATOM 7886 C CA . TYR B 1 189 ? 68.72357 79.01190 114.75707 1.000 53.02848 189 TYR B CA 1
ATOM 7887 C C . TYR B 1 189 ? 69.15372 77.89859 115.70596 1.000 52.29252 189 TYR B C 1
ATOM 7888 O O . TYR B 1 189 ? 68.55523 77.72072 116.77007 1.000 54.26840 189 TYR B O 1
ATOM 7897 N N . SER B 1 190 ? 70.20606 77.16000 115.34957 1.000 51.34051 190 SER B N 1
ATOM 7898 C CA . SER B 1 190 ? 70.55259 75.95433 116.09284 1.000 53.98226 190 SER B CA 1
ATOM 7899 C C . SER B 1 190 ? 71.17752 76.24856 117.45029 1.000 53.28938 190 SER B C 1
ATOM 7900 O O . SER B 1 190 ? 71.25310 75.34210 118.28588 1.000 53.55829 190 SER B O 1
ATOM 7903 N N . GLN B 1 191 ? 71.62357 77.48090 117.70004 1.000 50.84007 191 GLN B N 1
ATOM 7904 C CA . GLN B 1 191 ? 72.16269 77.78055 119.01994 1.000 50.84103 191 GLN B CA 1
ATOM 7905 C C . GLN B 1 191 ? 71.08338 77.90694 120.08636 1.000 55.15969 191 GLN B C 1
ATOM 7906 O O . GLN B 1 191 ? 71.41940 78.14184 121.25075 1.000 51.75791 191 GLN B O 1
ATOM 7912 N N . PHE B 1 192 ? 69.80516 77.75314 119.73416 1.000 52.23585 192 PHE B N 1
ATOM 7913 C CA . PHE B 1 192 ? 68.73724 78.06351 120.67453 1.000 57.98187 192 PHE B CA 1
ATOM 7914 C C . PHE B 1 192 ? 67.63947 77.00357 120.68274 1.000 56.60642 192 PHE B C 1
ATOM 7915 O O . PHE B 1 192 ? 66.47355 77.32444 120.94439 1.000 54.48573 192 PHE B O 1
ATOM 7923 N N . ILE B 1 193 ? 67.98243 75.73890 120.42344 1.000 52.71677 193 ILE B N 1
ATOM 7924 C CA . ILE B 1 193 ? 66.95856 74.70295 120.31340 1.000 53.03753 193 ILE B CA 1
ATOM 7925 C C . ILE B 1 193 ? 67.27009 73.50507 121.20262 1.000 56.43097 193 ILE B C 1
ATOM 7926 O O . ILE B 1 193 ? 66.43835 72.60306 121.34373 1.000 55.60518 193 ILE B O 1
ATOM 7931 N N . THR B 1 194 ? 68.45832 73.46938 121.79841 1.000 52.55973 194 THR B N 1
ATOM 7932 C CA . THR B 1 194 ? 68.89264 72.29941 122.54724 1.000 52.96592 194 THR B CA 1
ATOM 7933 C C . THR B 1 194 ? 68.84325 72.54841 124.04922 1.000 54.99421 194 THR B C 1
ATOM 7934 O O . THR B 1 194 ? 68.99725 73.67862 124.52182 1.000 52.35209 194 THR B O 1
ATOM 7938 N N . GLN B 1 195 ? 68.61437 71.46574 124.78959 1.000 54.13116 195 GLN B N 1
ATOM 7939 C CA . GLN B 1 195 ? 68.76482 71.45898 126.24012 1.000 52.68811 195 GLN B CA 1
ATOM 7940 C C . GLN B 1 195 ? 69.39853 70.13870 126.65586 1.000 56.70014 195 GLN B C 1
ATOM 7941 O O . GLN B 1 195 ? 69.36787 69.15890 125.91318 1.000 51.72835 195 GLN B O 1
ATOM 7947 N N . THR B 1 196 ? 69.99091 70.11665 127.84617 1.000 51.93690 196 THR B N 1
ATOM 7948 C CA . THR B 1 196 ? 70.50326 68.88088 128.42053 1.000 51.61421 196 THR B CA 1
ATOM 7949 C C . THR B 1 196 ? 69.89088 68.65819 129.79486 1.000 57.56489 196 THR B C 1
ATOM 7950 O O . THR B 1 196 ? 69.48372 69.60569 130.47486 1.000 59.62840 196 THR B O 1
ATOM 7954 N N . ALA B 1 197 ? 69.82297 67.39048 130.19155 1.000 52.54860 197 ALA B N 1
ATOM 7955 C CA . ALA B 1 197 ? 69.28338 67.01328 131.48871 1.000 57.52328 197 ALA B CA 1
ATOM 7956 C C . ALA B 1 197 ? 70.07375 65.83868 132.04135 1.000 60.31491 197 ALA B C 1
ATOM 7957 O O . ALA B 1 197 ? 70.50052 64.95828 131.29025 1.000 57.10024 197 ALA B O 1
ATOM 7959 N N . PHE B 1 198 ? 70.27380 65.83156 133.35381 1.000 56.42937 198 PHE B N 1
ATOM 7960 C CA . PHE B 1 198 ? 70.94217 64.72754 134.02467 1.000 60.80753 198 PHE B CA 1
ATOM 7961 C C . PHE B 1 198 ? 69.90272 63.79036 134.62122 1.000 60.61017 198 PHE B C 1
ATOM 7962 O O . PHE B 1 198 ? 68.92741 64.23664 135.23368 1.000 60.54707 198 PHE B O 1
ATOM 7970 N N . ARG B 1 199 ? 70.11602 62.48716 134.43893 1.000 64.87962 199 ARG B N 1
ATOM 7971 C CA . ARG B 1 199 ? 69.15786 61.47871 134.86922 1.000 61.36167 199 ARG B CA 1
ATOM 7972 C C . ARG B 1 199 ? 69.88040 60.31652 135.55556 1.000 58.79412 199 ARG B C 1
ATOM 7973 O O . ARG B 1 199 ? 69.75999 59.15519 135.17810 1.000 62.31791 199 ARG B O 1
ATOM 7981 N N . GLY B 1 200 ? 70.64915 60.63879 136.59402 1.000 60.06213 200 GLY B N 1
ATOM 7982 C CA . GLY B 1 200 ? 71.20933 59.62597 137.46940 1.000 58.83201 200 GLY B CA 1
ATOM 7983 C C . GLY B 1 200 ? 72.47347 58.95708 136.97142 1.000 58.23842 200 GLY B C 1
ATOM 7984 O O . GLY B 1 200 ? 73.49174 58.94539 137.66997 1.000 60.67166 200 GLY B O 1
ATOM 7985 N N . ASN B 1 201 ? 72.42002 58.38316 135.76749 1.000 58.35869 201 ASN B N 1
ATOM 7986 C CA . ASN B 1 201 ? 73.56273 57.68185 135.19334 1.000 58.90551 201 ASN B CA 1
ATOM 7987 C C . ASN B 1 201 ? 73.82043 58.10052 133.75064 1.000 60.64939 201 ASN B C 1
ATOM 7988 O O . ASN B 1 201 ? 74.51955 57.38918 133.02111 1.000 56.33445 201 ASN B O 1
ATOM 7993 N N . ARG B 1 202 ? 73.26864 59.23289 133.32204 1.000 51.59308 202 ARG B N 1
ATOM 7994 C CA . ARG B 1 202 ? 73.34551 59.61654 131.92107 1.000 56.03727 202 ARG B CA 1
ATOM 7995 C C . ARG B 1 202 ? 73.00390 61.09047 131.77985 1.000 54.33807 202 ARG B C 1
ATOM 7996 O O . ARG B 1 202 ? 72.38553 61.69593 132.65923 1.000 56.23629 202 ARG B O 1
ATOM 8004 N N . ILE B 1 203 ? 73.41436 61.65461 130.64981 1.000 53.46717 203 ILE B N 1
ATOM 8005 C CA . ILE B 1 203 ? 72.97109 62.96832 130.20671 1.000 53.42059 203 ILE B CA 1
ATOM 8006 C C . ILE B 1 203 ? 72.13849 62.76680 128.94985 1.000 50.03050 203 ILE B C 1
ATOM 8007 O O . ILE B 1 203 ? 72.55593 62.05594 128.02557 1.000 54.45545 203 ILE B O 1
ATOM 8012 N N . CYS B 1 204 ? 70.95250 63.36433 128.93149 1.000 53.22084 204 CYS B N 1
ATOM 8013 C CA . CYS B 1 204 ? 70.06614 63.34703 127.77700 1.000 59.85364 204 CYS B CA 1
ATOM 8014 C C . CYS B 1 204 ? 70.07580 64.73063 127.14109 1.000 54.31542 204 CYS B C 1
ATOM 8015 O O . CYS B 1 204 ? 69.79809 65.72845 127.81499 1.000 59.78682 204 CYS B O 1
ATOM 8018 N N . GLN B 1 205 ? 70.41205 64.78716 125.85600 1.000 57.02248 205 GLN B N 1
ATOM 8019 C CA . GLN B 1 205 ? 70.36251 66.01382 125.07397 1.000 51.56242 205 GLN B CA 1
ATOM 8020 C C . GLN B 1 205 ? 69.10338 66.00801 124.21666 1.000 55.92756 205 GLN B C 1
ATOM 8021 O O . GLN B 1 205 ? 68.85187 65.04994 123.47734 1.000 56.57546 205 GLN B O 1
ATOM 8027 N N . MET B 1 206 ? 68.31582 67.07195 124.32369 1.000 53.97318 206 MET B N 1
ATOM 8028 C CA . MET B 1 206 ? 67.06383 67.21729 123.59722 1.000 51.83628 206 MET B CA 1
ATOM 8029 C C . MET B 1 206 ? 67.22257 68.30233 122.54251 1.000 52.43650 206 MET B C 1
ATOM 8030 O O . MET B 1 206 ? 67.47746 69.46892 122.87632 1.000 53.54586 206 MET B O 1
ATOM 8035 N N . ILE B 1 207 ? 67.09740 67.90142 121.27878 1.000 52.82270 207 ILE B N 1
ATOM 8036 C CA . ILE B 1 207 ? 67.00810 68.82015 120.15271 1.000 55.79489 207 ILE B CA 1
ATOM 8037 C C . ILE B 1 207 ? 65.54883 69.20529 119.97477 1.000 55.98056 207 ILE B C 1
ATOM 8038 O O . ILE B 1 207 ? 64.67001 68.33026 119.89729 1.000 53.75344 207 ILE B O 1
ATOM 8043 N N . HIS B 1 208 ? 65.30003 70.51619 119.88950 1.000 54.26279 208 HIS B N 1
ATOM 8044 C CA . HIS B 1 208 ? 63.95482 71.08750 119.95480 1.000 57.60876 208 HIS B CA 1
ATOM 8045 C C . HIS B 1 208 ? 63.28302 70.69875 121.26980 1.000 54.96739 208 HIS B C 1
ATOM 8046 O O . HIS B 1 208 ? 62.15816 70.19834 121.30106 1.000 57.15657 208 HIS B O 1
ATOM 8053 N N . ALA B 1 209 ? 63.99743 70.95733 122.37014 1.000 57.05713 209 ALA B N 1
ATOM 8054 C CA . ALA B 1 209 ? 63.57514 70.49144 123.68728 1.000 58.08952 209 ALA B CA 1
ATOM 8055 C C . ALA B 1 209 ? 62.20699 71.02744 124.08284 1.000 56.75818 209 ALA B C 1
ATOM 8056 O O . ALA B 1 209 ? 61.47412 70.36262 124.82324 1.000 63.81307 209 ALA B O 1
ATOM 8058 N N . ASN B 1 210 ? 61.84258 72.21724 123.60802 1.000 57.85708 210 ASN B N 1
ATOM 8059 C CA . ASN B 1 210 ? 60.58685 72.82808 124.02454 1.000 58.73228 210 ASN B CA 1
ATOM 8060 C C . ASN B 1 210 ? 59.35962 72.18111 123.39190 1.000 59.58390 210 ASN B C 1
ATOM 8061 O O . ASN B 1 210 ? 58.23953 72.58033 123.72846 1.000 65.58633 210 ASN B O 1
ATOM 8066 N N . LEU B 1 211 ? 59.52111 71.20633 122.49636 1.000 61.60906 211 LEU B N 1
ATOM 8067 C CA . LEU B 1 211 ? 58.38405 70.52496 121.89210 1.000 68.45376 211 LEU B CA 1
ATOM 8068 C C . LEU B 1 211 ? 57.97921 69.26481 122.64944 1.000 67.66752 211 LEU B C 1
ATOM 8069 O O . LEU B 1 211 ? 57.36070 68.37031 122.06146 1.000 69.70766 211 LEU B O 1
ATOM 8074 N N . ASP B 1 212 ? 58.31890 69.17088 123.93632 1.000 64.02310 212 ASP B N 1
ATOM 8075 C CA . ASP B 1 212 ? 57.96631 67.99058 124.71446 1.000 65.55176 212 ASP B CA 1
ATOM 8076 C C . ASP B 1 212 ? 56.47941 67.92833 125.03544 1.000 68.51842 212 ASP B C 1
ATOM 8077 O O . ASP B 1 212 ? 55.98814 66.86317 125.42201 1.000 79.19473 212 ASP B O 1
ATOM 8082 N N . GLN B 1 213 ? 55.75458 69.03560 124.88246 1.000 73.96421 213 GLN B N 1
ATOM 8083 C CA . GLN B 1 213 ? 54.33707 69.09620 125.21101 1.000 75.89575 213 GLN B CA 1
ATOM 8084 C C . GLN B 1 213 ? 53.43873 68.94412 123.98997 1.000 74.98150 213 GLN B C 1
ATOM 8085 O O . GLN B 1 213 ? 52.23151 69.18482 124.08830 1.000 82.91177 213 GLN B O 1
ATOM 8091 N N . LEU B 1 214 ? 53.99493 68.56125 122.84491 1.000 76.89168 214 LEU B N 1
ATOM 8092 C CA . LEU B 1 214 ? 53.18460 68.30449 121.66454 1.000 79.10784 214 LEU B CA 1
ATOM 8093 C C . LEU B 1 214 ? 52.45545 66.97674 121.81465 1.000 98.03627 214 LEU B C 1
ATOM 8094 O O . LEU B 1 214 ? 52.99968 66.01352 122.36305 1.000 96.25475 214 LEU B O 1
ATOM 8099 N N . GLU B 1 215 ? 51.21667 66.93411 121.33314 1.000 99.76206 215 GLU B N 1
ATOM 8100 C CA . GLU B 1 215 ? 50.45024 65.69881 121.38152 1.000 105.82757 215 GLU B CA 1
ATOM 8101 C C . GLU B 1 215 ? 51.18992 64.60458 120.61586 1.000 112.66105 215 GLU B C 1
ATOM 8102 O O . GLU B 1 215 ? 51.83145 64.88826 119.59655 1.000 107.09960 215 GLU B O 1
ATOM 8108 N N . PRO B 1 216 ? 51.13751 63.34962 121.08579 1.000 124.75521 216 PRO B N 1
ATOM 8109 C CA . PRO B 1 216 ? 51.92423 62.27885 120.45350 1.000 123.69857 216 PRO B CA 1
ATOM 8110 C C . PRO B 1 216 ? 51.67153 62.14733 118.95955 1.000 123.50913 216 PRO B C 1
ATOM 8111 O O . PRO B 1 216 ? 50.53755 61.91821 118.52660 1.000 121.59185 216 PRO B O 1
ATOM 8115 N N . GLY B 1 217 ? 52.73043 62.30376 118.16232 1.000 108.24067 217 GLY B N 1
ATOM 8116 C CA . GLY B 1 217 ? 52.66659 62.19149 116.72606 1.000 97.36998 217 GLY B CA 1
ATOM 8117 C C . GLY B 1 217 ? 52.66521 63.51890 115.99285 1.000 101.52900 217 GLY B C 1
ATOM 8118 O O . GLY B 1 217 ? 53.13493 63.58375 114.85092 1.000 102.30272 217 GLY B O 1
ATOM 8119 N N . LYS B 1 218 ? 52.15180 64.57495 116.61872 1.000 108.95734 218 LYS B N 1
ATOM 8120 C CA . LYS B 1 218 ? 52.07320 65.87384 115.96881 1.000 107.59998 218 LYS B CA 1
ATOM 8121 C C . LYS B 1 218 ? 53.44708 66.53881 115.91260 1.000 101.67612 218 LYS B C 1
ATOM 8122 O O . LYS B 1 218 ? 54.37961 66.17038 116.63162 1.000 104.49212 218 LYS B O 1
ATOM 8128 N N . ASP B 1 219 ? 53.55859 67.53798 115.04059 1.000 93.13208 219 ASP B N 1
ATOM 8129 C CA . ASP B 1 219 ? 54.81906 68.21986 114.79551 1.000 81.95838 219 ASP B CA 1
ATOM 8130 C C . ASP B 1 219 ? 54.56640 69.70742 114.59161 1.000 85.85022 219 ASP B C 1
ATOM 8131 O O . ASP B 1 219 ? 53.45441 70.13452 114.26887 1.000 83.47963 219 ASP B O 1
ATOM 8136 N N . VAL B 1 220 ? 55.62283 70.49503 114.78421 1.000 81.31769 220 VAL B N 1
ATOM 8137 C CA . VAL B 1 220 ? 55.59956 71.93543 114.55211 1.000 79.30597 220 VAL B CA 1
ATOM 8138 C C . VAL B 1 220 ? 56.75309 72.27505 113.61937 1.000 79.33493 220 VAL B C 1
ATOM 8139 O O . VAL B 1 220 ? 57.91751 72.02492 113.95415 1.000 77.37400 220 VAL B O 1
ATOM 8143 N N . ASP B 1 221 ? 56.42965 72.83810 112.45207 1.000 85.75299 221 ASP B N 1
ATOM 8144 C CA . ASP B 1 221 ? 57.42633 73.20003 111.44088 1.000 80.92171 221 ASP B CA 1
ATOM 8145 C C . ASP B 1 221 ? 58.27110 71.99150 111.04069 1.000 79.73095 221 ASP B C 1
ATOM 8146 O O . ASP B 1 221 ? 59.47935 72.10086 110.82163 1.000 83.25130 221 ASP B O 1
ATOM 8151 N N . ASP B 1 222 ? 57.62233 70.82729 110.94649 1.000 86.55346 222 ASP B N 1
ATOM 8152 C CA . ASP B 1 222 ? 58.28216 69.55966 110.62127 1.000 82.29656 222 ASP B CA 1
ATOM 8153 C C . ASP B 1 222 ? 59.40528 69.23519 111.60165 1.000 80.74404 222 ASP B C 1
ATOM 8154 O O . ASP B 1 222 ? 60.42361 68.65043 111.22448 1.000 77.39308 222 ASP B O 1
ATOM 8159 N N . LYS B 1 223 ? 59.22870 69.61075 112.86685 1.000 78.41312 223 LYS B N 1
ATOM 8160 C CA . LYS B 1 223 ? 60.21924 69.36727 113.90450 1.000 72.65807 223 LYS B CA 1
ATOM 8161 C C . LYS B 1 223 ? 59.53949 68.77824 115.13067 1.000 74.29150 223 LYS B C 1
ATOM 8162 O O . LYS B 1 223 ? 58.40467 69.13830 115.45824 1.000 72.81038 223 LYS B O 1
ATOM 8168 N N . GLN B 1 224 ? 60.23463 67.85227 115.78927 1.000 80.92163 224 GLN B N 1
ATOM 8169 C CA . GLN B 1 224 ? 59.79881 67.26761 117.04985 1.000 70.60330 224 GLN B CA 1
ATOM 8170 C C . GLN B 1 224 ? 61.01379 67.15454 117.96043 1.000 61.77957 224 GLN B C 1
ATOM 8171 O O . GLN B 1 224 ? 62.14755 67.41375 117.54819 1.000 67.54266 224 GLN B O 1
ATOM 8177 N N . VAL B 1 225 ? 60.77613 66.77037 119.21449 1.000 63.45140 225 VAL B N 1
ATOM 8178 C CA . VAL B 1 225 ? 61.88384 66.52020 120.12904 1.000 61.87761 225 VAL B CA 1
ATOM 8179 C C . VAL B 1 225 ? 62.65105 65.29420 119.66124 1.000 54.21632 225 VAL B C 1
ATOM 8180 O O . VAL B 1 225 ? 62.06828 64.22367 119.44764 1.000 58.43070 225 VAL B O 1
ATOM 8184 N N . THR B 1 226 ? 63.96064 65.43940 119.49683 1.000 54.05904 226 THR B N 1
ATOM 8185 C CA . THR B 1 226 ? 64.81981 64.28052 119.30609 1.000 52.17382 226 THR B CA 1
ATOM 8186 C C . THR B 1 226 ? 65.79176 64.20124 120.47148 1.000 53.69490 226 THR B C 1
ATOM 8187 O O . THR B 1 226 ? 66.11308 65.21377 121.09600 1.000 58.73866 226 THR B O 1
ATOM 8191 N N . GLU B 1 227 ? 66.24365 62.98923 120.77812 1.000 59.17932 227 GLU B N 1
ATOM 8192 C CA . GLU B 1 227 ? 67.02639 62.75275 121.98207 1.000 54.44165 227 GLU B CA 1
ATOM 8193 C C . GLU B 1 227 ? 68.31145 62.01474 121.64606 1.000 54.47323 227 GLU B C 1
ATOM 8194 O O . GLU B 1 227 ? 68.29099 61.01089 120.92721 1.000 62.61762 227 GLU B O 1
ATOM 8200 N N . ARG B 1 228 ? 69.42086 62.52337 122.16643 1.000 51.54128 228 ARG B N 1
ATOM 8201 C CA . ARG B 1 228 ? 70.69329 61.82371 122.21064 1.000 53.40767 228 ARG B CA 1
ATOM 8202 C C . ARG B 1 228 ? 71.03953 61.56319 123.67027 1.000 59.35938 228 ARG B C 1
ATOM 8203 O O . ARG B 1 228 ? 70.52625 62.22705 124.57289 1.000 56.71945 228 ARG B O 1
ATOM 8211 N N . PHE B 1 229 ? 71.90641 60.58403 123.90980 1.000 49.92282 229 PHE B N 1
ATOM 8212 C CA . PHE B 1 229 ? 72.22998 60.22070 125.28099 1.000 52.78203 229 PHE B CA 1
ATOM 8213 C C . PHE B 1 229 ? 73.70600 59.88436 125.40975 1.000 47.65869 229 PHE B C 1
ATOM 8214 O O . PHE B 1 229 ? 74.35027 59.44446 124.45412 1.000 51.83008 229 PHE B O 1
ATOM 8222 N N . PHE B 1 230 ? 74.22885 60.10093 126.61431 1.000 48.74424 230 PHE B N 1
ATOM 8223 C CA . PHE B 1 230 ? 75.58684 59.69984 126.97345 1.000 54.09782 230 PHE B CA 1
ATOM 8224 C C . PHE B 1 230 ? 75.53680 59.18088 128.40372 1.000 52.98582 230 PHE B C 1
ATOM 8225 O O . PHE B 1 230 ? 75.34496 59.96276 129.33913 1.000 60.03184 230 PHE B O 1
ATOM 8233 N N . GLY B 1 231 ? 75.70031 57.86561 128.57698 1.000 51.93384 231 GLY B N 1
ATOM 8234 C CA . GLY B 1 231 ? 75.53435 57.22964 129.86350 1.000 57.41669 231 GLY B CA 1
ATOM 8235 C C . GLY B 1 231 ? 76.77765 56.47504 130.31234 1.000 52.88426 231 GLY B C 1
ATOM 8236 O O . GLY B 1 231 ? 77.70283 56.21664 129.53438 1.000 57.43564 231 GLY B O 1
ATOM 8237 N N . LEU B 1 232 ? 76.78264 56.12442 131.59654 1.000 60.22899 232 LEU B N 1
ATOM 8238 C CA . LEU B 1 232 ? 77.86096 55.35787 132.20439 1.000 58.54933 232 LEU B CA 1
ATOM 8239 C C . LEU B 1 232 ? 77.25927 54.22802 133.02559 1.000 56.59133 232 LEU B C 1
ATOM 8240 O O . LEU B 1 232 ? 76.32190 54.45044 133.79825 1.000 57.73651 232 LEU B O 1
ATOM 8245 N N . ALA B 1 233 ? 77.79332 53.02138 132.85403 1.000 52.44173 233 ALA B N 1
ATOM 8246 C CA . ALA B 1 233 ? 77.34824 51.85397 133.59993 1.000 57.30550 233 ALA B CA 1
ATOM 8247 C C . ALA B 1 233 ? 78.55388 51.13682 134.18928 1.000 52.74354 233 ALA B C 1
ATOM 8248 O O . ALA B 1 233 ? 79.65404 51.17600 133.63097 1.000 52.96093 233 ALA B O 1
ATOM 8250 N N . GLY B 1 234 ? 78.33562 50.48043 135.32740 1.000 57.51685 234 GLY B N 1
ATOM 8251 C CA . GLY B 1 234 ? 79.38804 49.77230 136.02439 1.000 51.79730 234 GLY B CA 1
ATOM 8252 C C . GLY B 1 234 ? 80.01796 50.52715 137.17365 1.000 60.10471 234 GLY B C 1
ATOM 8253 O O . GLY B 1 234 ? 80.86606 49.95809 137.87298 1.000 56.86402 234 GLY B O 1
ATOM 8254 N N . ASN B 1 235 ? 79.63331 51.78539 137.38875 1.000 54.51317 235 ASN B N 1
ATOM 8255 C CA . ASN B 1 235 ? 80.13844 52.61333 138.47639 1.000 53.52504 235 ASN B CA 1
ATOM 8256 C C . ASN B 1 235 ? 79.26363 53.85405 138.60514 1.000 55.56343 235 ASN B C 1
ATOM 8257 O O . ASN B 1 235 ? 78.84395 54.42301 137.58988 1.000 55.30559 235 ASN B O 1
ATOM 8262 N N . PRO B 1 236 ? 78.96229 54.30059 139.82104 1.000 60.27263 236 PRO B N 1
ATOM 8263 C CA . PRO B 1 236 ? 78.09803 55.47566 139.97649 1.000 60.18005 236 PRO B CA 1
ATOM 8264 C C . PRO B 1 236 ? 78.75868 56.74691 139.46228 1.000 61.76987 236 PRO B C 1
ATOM 8265 O O . PRO B 1 236 ? 79.97917 56.91736 139.52656 1.000 57.70007 236 PRO B O 1
ATOM 8269 N N . VAL B 1 237 ? 77.92491 57.64067 138.93456 1.000 57.33090 237 VAL B N 1
ATOM 8270 C CA . VAL B 1 237 ? 78.37986 58.94650 138.46822 1.000 53.57154 237 VAL B CA 1
ATOM 8271 C C . VAL B 1 237 ? 78.51196 59.87568 139.66616 1.000 56.04819 237 VAL B C 1
ATOM 8272 O O . VAL B 1 237 ? 77.57164 60.02467 140.45510 1.000 59.25487 237 VAL B O 1
ATOM 8276 N N . THR B 1 238 ? 79.67990 60.50582 139.80719 1.000 54.89741 238 THR B N 1
ATOM 8277 C CA . THR B 1 238 ? 79.93469 61.39298 140.93609 1.000 56.94428 238 THR B CA 1
ATOM 8278 C C . THR B 1 238 ? 79.76419 62.86926 140.60161 1.000 56.76907 238 THR B C 1
ATOM 8279 O O . THR B 1 238 ? 79.58572 63.67506 141.52041 1.000 54.89758 238 THR B O 1
ATOM 8283 N N . SER B 1 239 ? 79.82060 63.24133 139.32509 1.000 53.07790 239 SER B N 1
ATOM 8284 C CA . SER B 1 239 ? 79.49788 64.59405 138.88550 1.000 59.86519 239 SER B CA 1
ATOM 8285 C C . SER B 1 239 ? 79.31723 64.56208 137.37489 1.000 60.21734 239 SER B C 1
ATOM 8286 O O . SER B 1 239 ? 79.79661 63.64946 136.69524 1.000 52.64693 239 SER B O 1
ATOM 8289 N N . TRP B 1 240 ? 78.60962 65.56531 136.86100 1.000 51.94113 240 TRP B N 1
ATOM 8290 C CA . TRP B 1 240 ? 78.22007 65.60728 135.45956 1.000 51.58475 240 TRP B CA 1
ATOM 8291 C C . TRP B 1 240 ? 78.29197 67.04227 134.95936 1.000 54.51167 240 TRP B C 1
ATOM 8292 O O . TRP B 1 240 ? 78.42074 67.99024 135.73722 1.000 52.90381 240 TRP B O 1
ATOM 8303 N N . CYS B 1 241 ? 78.20085 67.19438 133.63969 1.000 51.93183 241 CYS B N 1
ATOM 8304 C CA . CYS B 1 241 ? 78.13327 68.51477 133.02519 1.000 50.24400 241 CYS B CA 1
ATOM 8305 C C . CYS B 1 241 ? 77.55963 68.36547 131.62576 1.000 49.65432 241 CYS B C 1
ATOM 8306 O O . CYS B 1 241 ? 78.02503 67.52155 130.85340 1.000 51.48805 241 CYS B O 1
ATOM 8309 N N . GLY B 1 242 ? 76.55355 69.17900 131.30598 1.000 55.23132 242 GLY B N 1
ATOM 8310 C CA . GLY B 1 242 ? 75.96143 69.19248 129.98633 1.000 49.61912 242 GLY B CA 1
ATOM 8311 C C . GLY B 1 242 ? 76.27500 70.40765 129.14595 1.000 50.99282 242 GLY B C 1
ATOM 8312 O O . GLY B 1 242 ? 75.70785 70.54329 128.05620 1.000 50.33197 242 GLY B O 1
ATOM 8313 N N . ASP B 1 243 ? 77.15460 71.29784 129.60164 1.000 53.73273 243 ASP B N 1
ATOM 8314 C CA . ASP B 1 243 ? 77.49606 72.52613 128.89147 1.000 56.30931 243 ASP B CA 1
ATOM 8315 C C . ASP B 1 243 ? 78.96959 72.48138 128.51427 1.000 55.25014 243 ASP B C 1
ATOM 8316 O O . ASP B 1 243 ? 79.83344 72.42821 129.39562 1.000 51.85321 243 ASP B O 1
ATOM 8321 N N . LYS B 1 244 ? 79.25072 72.51338 127.20803 1.000 57.33208 244 LYS B N 1
ATOM 8322 C CA . LYS B 1 244 ? 80.63007 72.40057 126.73751 1.000 54.19420 244 LYS B CA 1
ATOM 8323 C C . LYS B 1 244 ? 81.51631 73.48073 127.34927 1.000 54.95638 244 LYS B C 1
ATOM 8324 O O . LYS B 1 244 ? 82.57263 73.18416 127.92326 1.000 54.33000 244 LYS B O 1
ATOM 8330 N N . ASP B 1 245 ? 81.09167 74.74313 127.24523 1.000 48.84010 245 ASP B N 1
ATOM 8331 C CA . ASP B 1 245 ? 81.87516 75.84430 127.79756 1.000 58.51356 245 ASP B CA 1
ATOM 8332 C C . ASP B 1 245 ? 82.09433 75.67517 129.29494 1.000 53.30122 245 ASP B C 1
ATOM 8333 O O . ASP B 1 245 ? 83.19330 75.93212 129.80090 1.000 51.85834 245 ASP B O 1
ATOM 8338 N N . GLY B 1 246 ? 81.06032 75.24308 130.02121 1.000 53.50699 246 GLY B N 1
ATOM 8339 C CA . GLY B 1 246 ? 81.21792 75.00427 131.44460 1.000 50.49624 246 GLY B CA 1
ATOM 8340 C C . GLY B 1 246 ? 82.15746 73.85694 131.75378 1.000 59.27248 246 GLY B C 1
ATOM 8341 O O . GLY B 1 246 ? 82.77634 73.82676 132.82210 1.000 55.40551 246 GLY B O 1
ATOM 8342 N N . PHE B 1 247 ? 82.28150 72.90032 130.83247 1.000 50.15627 247 PHE B N 1
ATOM 8343 C CA . PHE B 1 247 ? 83.19804 71.78855 131.05084 1.000 49.01880 247 PHE B CA 1
ATOM 8344 C C . PHE B 1 247 ? 84.62671 72.18219 130.69668 1.000 52.07662 247 PHE B C 1
ATOM 8345 O O . PHE B 1 247 ? 85.56291 71.90751 131.45559 1.000 48.99142 247 PHE B O 1
ATOM 8353 N N . LEU B 1 248 ? 84.80784 72.83962 129.55063 1.000 49.40030 248 LEU B N 1
ATOM 8354 C CA . LEU B 1 248 ? 86.14724 73.22230 129.11889 1.000 49.69618 248 LEU B CA 1
ATOM 8355 C C . LEU B 1 248 ? 86.68994 74.36802 129.96072 1.000 50.60157 248 LEU B C 1
ATOM 8356 O O . LEU B 1 248 ? 87.83610 74.32717 130.42150 1.000 53.37884 248 LEU B O 1
ATOM 8361 N N . GLY B 1 249 ? 85.87615 75.38852 130.18744 1.000 54.77085 249 GLY B N 1
ATOM 8362 C CA . GLY B 1 249 ? 86.35453 76.61790 130.77735 1.000 50.36591 249 GLY B CA 1
ATOM 8363 C C . GLY B 1 249 ? 86.80585 77.61086 129.72039 1.000 56.44567 249 GLY B C 1
ATOM 8364 O O . GLY B 1 249 ? 87.15921 77.25698 128.59537 1.000 53.83542 249 GLY B O 1
ATOM 8365 N N . ARG B 1 250 ? 86.78525 78.88389 130.10229 1.000 54.91276 250 ARG B N 1
ATOM 8366 C CA . ARG B 1 250 ? 87.07874 79.95052 129.15579 1.000 55.05229 250 ARG B CA 1
ATOM 8367 C C . ARG B 1 250 ? 88.51372 79.85119 128.65619 1.000 51.35632 250 ARG B C 1
ATOM 8368 O O . ARG B 1 250 ? 89.45678 79.77704 129.44954 1.000 51.56939 250 ARG B O 1
ATOM 8376 N N . TYR B 1 251 ? 88.66840 79.84136 127.33078 1.000 50.59211 251 TYR B N 1
ATOM 8377 C CA . TYR B 1 251 ? 89.97691 79.81665 126.67419 1.000 58.98877 251 TYR B CA 1
ATOM 8378 C C . TYR B 1 251 ? 90.77593 78.56746 127.03946 1.000 58.39267 251 TYR B C 1
ATOM 8379 O O . TYR B 1 251 ? 92.00845 78.58973 127.07086 1.000 62.06034 251 TYR B O 1
ATOM 8388 N N . HIS B 1 252 ? 90.07808 77.46957 127.31252 1.000 58.05144 252 HIS B N 1
ATOM 8389 C CA . HIS B 1 252 ? 90.69469 76.17242 127.54256 1.000 52.72328 252 HIS B CA 1
ATOM 8390 C C . HIS B 1 252 ? 90.40147 75.25666 126.36426 1.000 48.43981 252 HIS B C 1
ATOM 8391 O O . HIS B 1 252 ? 89.29311 75.26705 125.81990 1.000 49.56179 252 HIS B O 1
ATOM 8398 N N . GLY B 1 253 ? 91.39704 74.46052 125.97525 1.000 54.21466 253 GLY B N 1
ATOM 8399 C CA . GLY B 1 253 ? 91.21376 73.43466 124.97512 1.000 50.11378 253 GLY B CA 1
ATOM 8400 C C . GLY B 1 253 ? 90.92452 72.07653 125.60182 1.000 48.80634 253 GLY B C 1
ATOM 8401 O O . GLY B 1 253 ? 90.85067 71.91412 126.81725 1.000 47.45266 253 GLY B O 1
ATOM 8402 N N . TYR B 1 254 ? 90.76697 71.08031 124.72912 1.000 49.37462 254 TYR B N 1
ATOM 8403 C CA . TYR B 1 254 ? 90.51144 69.72165 125.18999 1.000 46.20363 254 TYR B CA 1
ATOM 8404 C C . TYR B 1 254 ? 91.69814 69.11575 125.93039 1.000 48.33841 254 TYR B C 1
ATOM 8405 O O . TYR B 1 254 ? 91.53967 68.06893 126.56483 1.000 50.17640 254 TYR B O 1
ATOM 8414 N N . ASP B 1 255 ? 92.86999 69.75210 125.88002 1.000 53.06575 255 ASP B N 1
ATOM 8415 C CA . ASP B 1 255 ? 94.04016 69.21634 126.56599 1.000 47.31878 255 ASP B CA 1
ATOM 8416 C C . ASP B 1 255 ? 93.94736 69.39084 128.07648 1.000 53.29005 255 ASP B C 1
ATOM 8417 O O . ASP B 1 255 ? 94.56406 68.62257 128.82310 1.000 55.53659 255 ASP B O 1
ATOM 8422 N N . ALA B 1 256 ? 93.20127 70.38842 128.54723 1.000 49.77079 256 ALA B N 1
ATOM 8423 C CA . ALA B 1 256 ? 93.09181 70.66844 129.98032 1.000 48.79613 256 ALA B CA 1
ATOM 8424 C C . ALA B 1 256 ? 91.72399 71.25983 130.28224 1.000 55.67878 256 ALA B C 1
ATOM 8425 O O . ALA B 1 256 ? 91.58107 72.46839 130.50668 1.000 51.13460 256 ALA B O 1
ATOM 8427 N N . PRO B 1 257 ? 90.68332 70.42785 130.30405 1.000 54.36492 257 PRO B N 1
ATOM 8428 C CA . PRO B 1 257 ? 89.35037 70.93483 130.64832 1.000 50.79692 257 PRO B CA 1
ATOM 8429 C C . PRO B 1 257 ? 89.28329 71.36737 132.10406 1.000 53.25124 257 PRO B C 1
ATOM 8430 O O . PRO B 1 257 ? 89.80354 70.69364 132.99657 1.000 49.88402 257 PRO B O 1
ATOM 8434 N N . LYS B 1 258 ? 88.63644 72.51319 132.33233 1.000 57.32988 258 LYS B N 1
ATOM 8435 C CA . LYS B 1 258 ? 88.46388 73.02095 133.69004 1.000 50.80974 258 LYS B CA 1
ATOM 8436 C C . LYS B 1 258 ? 87.80604 71.97750 134.58669 1.000 53.35644 258 LYS B C 1
ATOM 8437 O O . LYS B 1 258 ? 88.28801 71.69444 135.69043 1.000 53.04475 258 LYS B O 1
ATOM 8443 N N . GLY B 1 259 ? 86.71370 71.37290 134.10875 1.000 56.86104 259 GLY B N 1
ATOM 8444 C CA . GLY B 1 259 ? 86.03781 70.34741 134.88491 1.000 50.39870 259 GLY B CA 1
ATOM 8445 C C . GLY B 1 259 ? 86.93155 69.17492 135.23491 1.000 57.69334 259 GLY B C 1
ATOM 8446 O O . GLY B 1 259 ? 86.75720 68.54795 136.28333 1.000 56.29435 259 GLY B O 1
ATOM 8447 N N . VAL B 1 260 ? 87.89770 68.86147 134.37102 1.000 56.59366 260 VAL B N 1
ATOM 8448 C CA . VAL B 1 260 ? 88.87254 67.82860 134.70143 1.000 50.85370 260 VAL B CA 1
ATOM 8449 C C . VAL B 1 260 ? 89.92980 68.37424 135.65306 1.000 53.61300 260 VAL B C 1
ATOM 8450 O O . VAL B 1 260 ? 90.34465 67.68678 136.59407 1.000 55.33618 260 VAL B O 1
ATOM 8454 N N . ILE B 1 261 ? 90.36951 69.61849 135.43801 1.000 51.05300 261 ILE B N 1
ATOM 8455 C CA . ILE B 1 261 ? 91.42416 70.18952 136.27433 1.000 51.64993 261 ILE B CA 1
ATOM 8456 C C . ILE B 1 261 ? 90.98108 70.22418 137.72927 1.000 59.98596 261 ILE B C 1
ATOM 8457 O O . ILE B 1 261 ? 91.72830 69.84094 138.63807 1.000 60.38608 261 ILE B O 1
ATOM 8462 N N . GLU B 1 262 ? 89.74836 70.66881 137.96667 1.000 55.67937 262 GLU B N 1
ATOM 8463 C CA . GLU B 1 262 ? 89.23743 70.84374 139.31735 1.000 59.52350 262 GLU B CA 1
ATOM 8464 C C . GLU B 1 262 ? 88.86349 69.53275 139.99446 1.000 57.45237 262 GLU B C 1
ATOM 8465 O O . GLU B 1 262 ? 88.62230 69.53210 141.20597 1.000 56.16218 262 GLU B O 1
ATOM 8471 N N . GLY B 1 263 ? 88.81128 68.42628 139.25595 1.000 53.27036 263 GLY B N 1
ATOM 8472 C CA . GLY B 1 263 ? 88.42470 67.16087 139.84470 1.000 63.07529 263 GLY B CA 1
ATOM 8473 C C . GLY B 1 263 ? 86.94972 67.01371 140.13564 1.000 62.78193 263 GLY B C 1
ATOM 8474 O O . GLY B 1 263 ? 86.55922 66.05710 140.81138 1.000 67.47301 263 GLY B O 1
ATOM 8475 N N . LYS B 1 264 ? 86.11656 67.93088 139.64791 1.000 61.23916 264 LYS B N 1
ATOM 8476 C CA . LYS B 1 264 ? 84.67756 67.86135 139.86656 1.000 58.86751 264 LYS B CA 1
ATOM 8477 C C . LYS B 1 264 ? 83.99317 68.70608 138.80455 1.000 52.70621 264 LYS B C 1
ATOM 8478 O O . LYS B 1 264 ? 84.40315 69.84458 138.56075 1.000 60.68601 264 LYS B O 1
ATOM 8484 N N . LEU B 1 265 ? 82.96271 68.15032 138.17486 1.000 60.99130 265 LEU B N 1
ATOM 8485 C CA . LEU B 1 265 ? 82.25381 68.87240 137.13137 1.000 56.97518 265 LEU B CA 1
ATOM 8486 C C . LEU B 1 265 ? 81.21072 69.81075 137.74065 1.000 52.65026 265 LEU B C 1
ATOM 8487 O O . LEU B 1 265 ? 80.86278 69.72312 138.92154 1.000 57.43965 265 LEU B O 1
ATOM 8492 N N . SER B 1 266 ? 80.69755 70.71380 136.90253 1.000 57.03722 266 SER B N 1
ATOM 8493 C CA . SER B 1 266 ? 79.82413 71.78114 137.37685 1.000 55.35335 266 SER B CA 1
ATOM 8494 C C . SER B 1 266 ? 78.46588 71.28122 137.85234 1.000 58.92515 266 SER B C 1
ATOM 8495 O O . SER B 1 266 ? 77.82783 71.96059 138.66279 1.000 57.02393 266 SER B O 1
ATOM 8498 N N . CYS B 1 267 ? 78.00909 70.12332 137.36968 1.000 55.34347 267 CYS B N 1
ATOM 8499 C CA . CYS B 1 267 ? 76.65733 69.63016 137.64923 1.000 53.89544 267 CYS B CA 1
ATOM 8500 C C . CYS B 1 267 ? 75.60440 70.63719 137.19533 1.000 56.46820 267 CYS B C 1
ATOM 8501 O O . CYS B 1 267 ? 74.59854 70.86758 137.86975 1.000 59.86238 267 CYS B O 1
ATOM 8504 N N . LEU B 1 268 ? 75.84794 71.24462 136.03684 1.000 58.46352 268 LEU B N 1
ATOM 8505 C CA . LEU B 1 268 ? 74.94366 72.19301 135.41816 1.000 53.77465 268 LEU B CA 1
ATOM 8506 C C . LEU B 1 268 ? 74.64534 71.75057 133.99265 1.000 59.70912 268 LEU B C 1
ATOM 8507 O O . LEU B 1 268 ? 75.52329 71.20568 133.30972 1.000 53.97448 268 LEU B O 1
ATOM 8512 N N . PRO B 1 269 ? 73.41825 71.94795 133.52393 1.000 56.38433 269 PRO B N 1
ATOM 8513 C CA . PRO B 1 269 ? 73.09537 71.58689 132.13987 1.000 57.72181 269 PRO B CA 1
ATOM 8514 C C . PRO B 1 269 ? 73.35091 72.73881 131.18623 1.000 63.90926 269 PRO B C 1
ATOM 8515 O O . PRO B 1 269 ? 73.77541 73.82104 131.60612 1.000 59.85381 269 PRO B O 1
ATOM 8519 N N . ASN B 1 270 ? 73.09316 72.52027 129.90328 1.000 53.98137 270 ASN B N 1
ATOM 8520 C CA . ASN B 1 270 ? 73.12943 73.59252 128.92462 1.000 53.88392 270 ASN B CA 1
ATOM 8521 C C . ASN B 1 270 ? 71.70940 74.01153 128.56949 1.000 58.82513 270 ASN B C 1
ATOM 8522 O O . ASN B 1 270 ? 70.77633 73.20329 128.57873 1.000 54.78998 270 ASN B O 1
ATOM 8527 N N . TYR B 1 271 ? 71.55727 75.30066 128.28406 1.000 55.52186 271 TYR B N 1
ATOM 8528 C CA . TYR B 1 271 ? 70.28058 75.89262 127.89106 1.000 53.51363 271 TYR B CA 1
ATOM 8529 C C . TYR B 1 271 ? 70.63334 76.88455 126.79003 1.000 58.44464 271 TYR B C 1
ATOM 8530 O O . TYR B 1 271 ? 71.17698 77.95573 127.07492 1.000 57.77381 271 TYR B O 1
ATOM 8539 N N . ASN B 1 272 ? 70.34517 76.50657 125.54103 1.000 56.24327 272 ASN B N 1
ATOM 8540 C CA . ASN B 1 272 ? 70.91110 77.14160 124.35417 1.000 55.31828 272 ASN B CA 1
ATOM 8541 C C . ASN B 1 272 ? 72.41881 76.91551 124.32495 1.000 55.10210 272 ASN B C 1
ATOM 8542 O O . ASN B 1 272 ? 72.98769 76.34353 125.26116 1.000 51.26259 272 ASN B O 1
ATOM 8547 N N . GLY B 1 273 ? 73.07559 77.35067 123.25384 1.000 53.80926 273 GLY B N 1
ATOM 8548 C CA . GLY B 1 273 ? 74.50825 77.15691 123.14877 1.000 50.28706 273 GLY B CA 1
ATOM 8549 C C . GLY B 1 273 ? 74.86754 75.72414 122.78820 1.000 54.69442 273 GLY B C 1
ATOM 8550 O O . GLY B 1 273 ? 74.08800 74.99231 122.17568 1.000 61.53352 273 GLY B O 1
ATOM 8551 N N . ASN B 1 274 ? 76.06694 75.32037 123.19340 1.000 51.78682 274 ASN B N 1
ATOM 8552 C CA . ASN B 1 274 ? 76.64660 74.04302 122.79959 1.000 50.70869 274 ASN B CA 1
ATOM 8553 C C . ASN B 1 274 ? 76.59040 73.07284 123.97189 1.000 51.82970 274 ASN B C 1
ATOM 8554 O O . ASN B 1 274 ? 77.22840 73.30037 125.00546 1.000 52.84579 274 ASN B O 1
ATOM 8559 N N . GLY B 1 275 ? 75.82273 71.99562 123.80949 1.000 56.74364 275 GLY B N 1
ATOM 8560 C CA . GLY B 1 275 ? 75.73373 70.97792 124.83332 1.000 50.85799 275 GLY B CA 1
ATOM 8561 C C . GLY B 1 275 ? 76.81379 69.92285 124.69065 1.000 53.17399 275 GLY B C 1
ATOM 8562 O O . GLY B 1 275 ? 77.56478 69.89192 123.71721 1.000 55.32673 275 GLY B O 1
ATOM 8563 N N . CYS B 1 276 ? 76.87826 69.04341 125.68610 1.000 51.80183 276 CYS B N 1
ATOM 8564 C CA . CYS B 1 276 ? 77.88695 67.99480 125.70123 1.000 54.40123 276 CYS B CA 1
ATOM 8565 C C . CYS B 1 276 ? 77.49622 66.94326 126.72657 1.000 57.58814 276 CYS B C 1
ATOM 8566 O O . CYS B 1 276 ? 76.63770 67.16903 127.58268 1.000 52.36618 276 CYS B O 1
ATOM 8569 N N . GLY B 1 277 ? 78.13962 65.78572 126.62075 1.000 55.20509 277 GLY B N 1
ATOM 8570 C CA . GLY B 1 277 ? 78.02000 64.75795 127.63169 1.000 49.02108 277 GLY B CA 1
ATOM 8571 C C . GLY B 1 277 ? 79.32228 64.59523 128.38686 1.000 53.15212 277 GLY B C 1
ATOM 8572 O O . GLY B 1 277 ? 80.31547 64.12873 127.82356 1.000 50.96790 277 GLY B O 1
ATOM 8573 N N . ALA B 1 278 ? 79.34139 64.99509 129.65636 1.000 52.78119 278 ALA B N 1
ATOM 8574 C CA . ALA B 1 278 ? 80.53092 64.89093 130.49686 1.000 49.55814 278 ALA B CA 1
ATOM 8575 C C . ALA B 1 278 ? 80.13864 64.19698 131.79286 1.000 49.78327 278 ALA B C 1
ATOM 8576 O O . ALA B 1 278 ? 79.35795 64.74312 132.57797 1.000 56.91178 278 ALA B O 1
ATOM 8578 N N . LEU B 1 279 ? 80.67301 62.99694 132.01441 1.000 49.13872 279 LEU B N 1
ATOM 8579 C CA . LEU B 1 279 ? 80.35814 62.19309 133.18932 1.000 50.23443 279 LEU B CA 1
ATOM 8580 C C . LEU B 1 279 ? 81.64014 61.84469 133.93109 1.000 50.33890 279 LEU B C 1
ATOM 8581 O O . LEU B 1 279 ? 82.58994 61.33565 133.32814 1.000 52.81849 279 LEU B O 1
ATOM 8586 N N . SER B 1 280 ? 81.66198 62.10970 135.23455 1.000 54.79103 280 SER B N 1
ATOM 8587 C CA . SER B 1 280 ? 82.79646 61.78629 136.08780 1.000 58.15444 280 SER B CA 1
ATOM 8588 C C . SER B 1 280 ? 82.41256 60.68886 137.07263 1.000 51.33334 280 SER B C 1
ATOM 8589 O O . SER B 1 280 ? 81.26472 60.60249 137.51667 1.000 57.34010 280 SER B O 1
ATOM 8592 N N . SER B 1 281 ? 83.39069 59.85227 137.41267 1.000 54.00251 281 SER B N 1
ATOM 8593 C CA . SER B 1 281 ? 83.16945 58.69846 138.27354 1.000 59.32793 281 SER B CA 1
ATOM 8594 C C . SER B 1 281 ? 84.43720 58.42837 139.07035 1.000 61.52026 281 SER B C 1
ATOM 8595 O O . SER B 1 281 ? 85.53811 58.44918 138.51158 1.000 59.83170 281 SER B O 1
ATOM 8598 N N . ASP B 1 282 ? 84.27817 58.17559 140.36785 1.000 57.23960 282 ASP B N 1
ATOM 8599 C CA . ASP B 1 282 ? 85.40784 57.94284 141.25727 1.000 61.52275 282 ASP B CA 1
ATOM 8600 C C . ASP B 1 282 ? 85.71086 56.45351 141.36459 1.000 67.74049 282 ASP B C 1
ATOM 8601 O O . ASP B 1 282 ? 84.80196 55.61839 141.38754 1.000 63.33154 282 ASP B O 1
ATOM 8606 N N . PHE B 1 283 ? 86.99960 56.13200 141.44295 1.000 65.06443 283 PHE B N 1
ATOM 8607 C CA . PHE B 1 283 ? 87.48651 54.76492 141.53783 1.000 66.82916 283 PHE B CA 1
ATOM 8608 C C . PHE B 1 283 ? 88.49829 54.68294 142.66808 1.000 65.30524 283 PHE B C 1
ATOM 8609 O O . PHE B 1 283 ? 89.38704 55.53528 142.77172 1.000 61.06799 283 PHE B O 1
ATOM 8617 N N . VAL B 1 284 ? 88.36174 53.66199 143.50692 1.000 59.55450 284 VAL B N 1
ATOM 8618 C CA . VAL B 1 284 ? 89.37076 53.29793 144.49422 1.000 56.49647 284 VAL B CA 1
ATOM 8619 C C . VAL B 1 284 ? 89.87601 51.91724 144.10270 1.000 58.01765 284 VAL B C 1
ATOM 8620 O O . VAL B 1 284 ? 89.11799 50.93932 144.13960 1.000 66.84450 284 VAL B O 1
ATOM 8624 N N . LEU B 1 285 ? 91.14439 51.83266 143.71022 1.000 56.77852 285 LEU B N 1
ATOM 8625 C CA . LEU B 1 285 ? 91.72277 50.59852 143.19489 1.000 55.99447 285 LEU B CA 1
ATOM 8626 C C . LEU B 1 285 ? 92.81358 50.12309 144.14158 1.000 59.82369 285 LEU B C 1
ATOM 8627 O O . LEU B 1 285 ? 93.77980 50.85055 144.39633 1.000 61.07797 285 LEU B O 1
ATOM 8632 N N . LYS B 1 286 ? 92.65202 48.90815 144.66316 1.000 61.56273 286 LYS B N 1
ATOM 8633 C CA . LYS B 1 286 ? 93.70291 48.27017 145.43300 1.000 67.30465 286 LYS B CA 1
ATOM 8634 C C . LYS B 1 286 ? 94.88202 47.93664 144.52221 1.000 58.34485 286 LYS B C 1
ATOM 8635 O O . LYS B 1 286 ? 94.75005 47.93882 143.29585 1.000 57.22464 286 LYS B O 1
ATOM 8641 N N . PRO B 1 287 ? 96.05323 47.66451 145.09790 1.000 65.03397 287 PRO B N 1
ATOM 8642 C CA . PRO B 1 287 ? 97.17211 47.16526 144.28329 1.000 64.22311 287 PRO B CA 1
ATOM 8643 C C . PRO B 1 287 ? 96.77087 45.90898 143.52569 1.000 58.52132 287 PRO B C 1
ATOM 8644 O O . PRO B 1 287 ? 96.34438 44.91473 144.11646 1.000 62.36816 287 PRO B O 1
ATOM 8648 N N . GLY B 1 288 ? 96.89583 45.96769 142.20132 1.000 59.86115 288 GLY B N 1
ATOM 8649 C CA . GLY B 1 288 ? 96.53148 44.85967 141.34620 1.000 56.91172 288 GLY B CA 1
ATOM 8650 C C . GLY B 1 288 ? 95.06755 44.78304 140.97544 1.000 60.81980 288 GLY B C 1
ATOM 8651 O O . GLY B 1 288 ? 94.68342 43.87375 140.22848 1.000 59.15561 288 GLY B O 1
ATOM 8652 N N . GLU B 1 289 ? 94.23843 45.70350 141.45851 1.000 58.03184 289 GLU B N 1
ATOM 8653 C CA . GLU B 1 289 ? 92.81042 45.63850 141.19104 1.000 55.66085 289 GLU B CA 1
ATOM 8654 C C . GLU B 1 289 ? 92.47702 46.26231 139.84107 1.000 62.80719 289 GLU B C 1
ATOM 8655 O O . GLU B 1 289 ? 93.06437 47.27442 139.43619 1.000 58.50266 289 GLU B O 1
ATOM 8661 N N . ALA B 1 290 ? 91.52780 45.63896 139.14374 1.000 61.26824 290 ALA B N 1
ATOM 8662 C CA . ALA B 1 290 ? 91.02381 46.12668 137.87102 1.000 64.61135 290 ALA B CA 1
ATOM 8663 C C . ALA B 1 290 ? 89.50879 46.26278 137.94348 1.000 67.13198 290 ALA B C 1
ATOM 8664 O O . ALA B 1 290 ? 88.82789 45.48334 138.61661 1.000 64.45115 290 ALA B O 1
ATOM 8666 N N . LYS B 1 291 ? 88.99186 47.26984 137.24392 1.000 51.84069 291 LYS B N 1
ATOM 8667 C CA . LYS B 1 291 ? 87.56131 47.53508 137.18124 1.000 58.00567 291 LYS B CA 1
ATOM 8668 C C . LYS B 1 291 ? 87.17244 47.91559 135.76142 1.000 55.42553 291 LYS B C 1
ATOM 8669 O O . LYS B 1 291 ? 87.90609 48.63404 135.07841 1.000 53.00787 291 LYS B O 1
ATOM 8675 N N . GLU B 1 292 ? 86.01040 47.43981 135.32425 1.000 57.63822 292 GLU B N 1
ATOM 8676 C CA . GLU B 1 292 ? 85.50308 47.71902 133.98859 1.000 54.62002 292 GLU B CA 1
ATOM 8677 C C . GLU B 1 292 ? 84.22155 48.53500 134.08976 1.000 52.43105 292 GLU B C 1
ATOM 8678 O O . GLU B 1 292 ? 83.34497 48.22748 134.90460 1.000 55.83232 292 GLU B O 1
ATOM 8684 N N . VAL B 1 293 ? 84.13238 49.58740 133.27622 1.000 50.57745 293 VAL B N 1
ATOM 8685 C CA . VAL B 1 293 ? 82.93475 50.40445 133.13535 1.000 48.95594 293 VAL B CA 1
ATOM 8686 C C . VAL B 1 293 ? 82.70331 50.62519 131.64743 1.000 51.90540 293 VAL B C 1
ATOM 8687 O O . VAL B 1 293 ? 83.56191 50.33472 130.81661 1.000 58.47205 293 VAL B O 1
ATOM 8691 N N . VAL B 1 294 ? 81.52334 51.13628 131.30904 1.000 48.10133 294 VAL B N 1
ATOM 8692 C CA . VAL B 1 294 ? 81.17807 51.40476 129.91857 1.000 51.44318 294 VAL B CA 1
ATOM 8693 C C . VAL B 1 294 ? 80.55735 52.78783 129.80927 1.000 47.53515 294 VAL B C 1
ATOM 8694 O O . VAL B 1 294 ? 79.71595 53.17400 130.62851 1.000 53.37520 294 VAL B O 1
ATOM 8698 N N . PHE B 1 295 ? 80.99016 53.53670 128.80260 1.000 52.51370 295 PHE B N 1
ATOM 8699 C CA . PHE B 1 295 ? 80.26965 54.70429 128.32325 1.000 52.28365 295 PHE B CA 1
ATOM 8700 C C . PHE B 1 295 ? 79.45219 54.28751 127.10970 1.000 50.96759 295 PHE B C 1
ATOM 8701 O O . PHE B 1 295 ? 79.92489 53.52035 126.26769 1.000 53.80901 295 PHE B O 1
ATOM 8709 N N . VAL B 1 296 ? 78.21591 54.76477 127.03570 1.000 54.44103 296 VAL B N 1
ATOM 8710 C CA . VAL B 1 296 ? 77.31777 54.43113 125.93824 1.000 54.70525 296 VAL B CA 1
ATOM 8711 C C . VAL B 1 296 ? 76.84070 55.72265 125.29310 1.000 50.15491 296 VAL B C 1
ATOM 8712 O O . VAL B 1 296 ? 76.49880 56.68543 125.98914 1.000 48.32642 296 VAL B O 1
ATOM 8716 N N . LEU B 1 297 ? 76.81988 55.74247 123.96172 1.000 45.91726 297 LEU B N 1
ATOM 8717 C CA . LEU B 1 297 ? 76.35658 56.91670 123.23537 1.000 47.49860 297 LEU B CA 1
ATOM 8718 C C . LEU B 1 297 ? 75.43560 56.49012 122.10229 1.000 50.20463 297 LEU B C 1
ATOM 8719 O O . LEU B 1 297 ? 75.66188 55.45894 121.46357 1.000 51.91707 297 LEU B O 1
ATOM 8724 N N . GLY B 1 298 ? 74.39867 57.28087 121.86105 1.000 47.66489 298 GLY B N 1
ATOM 8725 C CA . GLY B 1 298 ? 73.51017 57.00429 120.74971 1.000 49.64807 298 GLY B CA 1
ATOM 8726 C C . GLY B 1 298 ? 72.42670 58.05045 120.63697 1.000 56.87630 298 GLY B C 1
ATOM 8727 O O . GLY B 1 298 ? 72.51436 59.12598 121.23276 1.000 49.84057 298 GLY B O 1
ATOM 8728 N N . MET B 1 299 ? 71.39388 57.71632 119.85662 1.000 59.12533 299 MET B N 1
ATOM 8729 C CA . MET B 1 299 ? 70.25042 58.59615 119.61120 1.000 55.32822 299 MET B CA 1
ATOM 8730 C C . MET B 1 299 ? 68.96348 57.81448 119.88555 1.000 60.28967 299 MET B C 1
ATOM 8731 O O . MET B 1 299 ? 68.23635 57.43971 118.96402 1.000 60.47981 299 MET B O 1
ATOM 8736 N N . LYS B 1 300 ? 68.67815 57.58081 121.16277 1.000 55.16549 300 LYS B N 1
ATOM 8737 C CA . LYS B 1 300 ? 67.51362 56.81197 121.57354 1.000 58.23556 300 LYS B CA 1
ATOM 8738 C C . LYS B 1 300 ? 66.71253 57.59930 122.60280 1.000 66.15431 300 LYS B C 1
ATOM 8739 O O . LYS B 1 300 ? 67.19107 58.57814 123.18181 1.000 65.81001 300 LYS B O 1
ATOM 8745 N N . LYS B 1 301 ? 65.47473 57.15782 122.82244 1.000 67.28713 301 LYS B N 1
ATOM 8746 C CA . LYS B 1 301 ? 64.60786 57.74463 123.83168 1.000 66.77172 301 LYS B CA 1
ATOM 8747 C C . LYS B 1 301 ? 64.91658 57.15373 125.20831 1.000 73.74873 301 LYS B C 1
ATOM 8748 O O . LYS B 1 301 ? 65.58687 56.12738 125.33941 1.000 72.18024 301 LYS B O 1
ATOM 8754 N N . ASP B 1 302 ? 64.37139 57.80164 126.24212 1.000 74.45743 302 ASP B N 1
ATOM 8755 C CA . ASP B 1 302 ? 64.82666 57.57347 127.61292 1.000 73.63866 302 ASP B CA 1
ATOM 8756 C C . ASP B 1 302 ? 64.67381 56.11656 128.04719 1.000 73.50311 302 ASP B C 1
ATOM 8757 O O . ASP B 1 302 ? 65.58236 55.55276 128.66926 1.000 73.77979 302 ASP B O 1
ATOM 8762 N N . ALA B 1 303 ? 63.53214 55.49357 127.74574 1.000 74.92819 303 ALA B N 1
ATOM 8763 C CA . ALA B 1 303 ? 63.27210 54.14273 128.24225 1.000 74.76246 303 ALA B CA 1
ATOM 8764 C C . ALA B 1 303 ? 64.24418 53.13189 127.64186 1.000 74.41601 303 ALA B C 1
ATOM 8765 O O . ALA B 1 303 ? 64.82547 52.30107 128.35964 1.000 77.27528 303 ALA B O 1
ATOM 8767 N N . GLU B 1 304 ? 64.41887 53.18002 126.31874 1.000 65.63059 304 GLU B N 1
ATOM 8768 C CA . GLU B 1 304 ? 65.38902 52.31122 125.66413 1.000 72.04572 304 GLU B CA 1
ATOM 8769 C C . GLU B 1 304 ? 66.78736 52.53269 126.22531 1.000 71.19031 304 GLU B C 1
ATOM 8770 O O . GLU B 1 304 ? 67.55934 51.57924 126.38177 1.000 64.06258 304 GLU B O 1
ATOM 8776 N N . VAL B 1 305 ? 67.12295 53.78455 126.55071 1.000 57.50698 305 VAL B N 1
ATOM 8777 C CA . VAL B 1 305 ? 68.43822 54.08610 127.10643 1.000 71.18063 305 VAL B CA 1
ATOM 8778 C C . VAL B 1 305 ? 68.59881 53.45085 128.48029 1.000 66.25594 305 VAL B C 1
ATOM 8779 O O . VAL B 1 305 ? 69.66581 52.92229 128.81263 1.000 62.26405 305 VAL B O 1
ATOM 8783 N N . GLU B 1 306 ? 67.55390 53.50940 129.30735 1.000 65.38898 306 GLU B N 1
ATOM 8784 C CA . GLU B 1 306 ? 67.62445 52.87716 130.62030 1.000 67.05226 306 GLU B CA 1
ATOM 8785 C C . GLU B 1 306 ? 67.81825 51.37358 130.48897 1.000 67.25672 306 GLU B C 1
ATOM 8786 O O . GLU B 1 306 ? 68.59854 50.77115 131.23789 1.000 66.51371 306 GLU B O 1
ATOM 8792 N N . GLU B 1 307 ? 67.13010 50.75437 129.52647 1.000 66.60994 307 GLU B N 1
ATOM 8793 C CA . GLU B 1 307 ? 67.33680 49.32848 129.27453 1.000 64.19734 307 GLU B CA 1
ATOM 8794 C C . GLU B 1 307 ? 68.77937 49.04554 128.85606 1.000 61.88698 307 GLU B C 1
ATOM 8795 O O . GLU B 1 307 ? 69.42202 48.11504 129.36619 1.000 61.96330 307 GLU B O 1
ATOM 8801 N N . ILE B 1 308 ? 69.30147 49.84544 127.92118 1.000 63.47022 308 ILE B N 1
ATOM 8802 C CA . ILE B 1 308 ? 70.66634 49.65985 127.43216 1.000 51.30131 308 ILE B CA 1
ATOM 8803 C C . ILE B 1 308 ? 71.66651 49.77991 128.57446 1.000 58.41520 308 ILE B C 1
ATOM 8804 O O . ILE B 1 308 ? 72.59793 48.97421 128.69385 1.000 61.94146 308 ILE B O 1
ATOM 8809 N N . LEU B 1 309 ? 71.48621 50.78202 129.43595 1.000 62.62265 309 LEU B N 1
ATOM 8810 C CA . LEU B 1 309 ? 72.41087 50.97888 130.54668 1.000 56.80054 309 LEU B CA 1
ATOM 8811 C C . LEU B 1 309 ? 72.31097 49.84274 131.55562 1.000 61.08469 309 LEU B C 1
ATOM 8812 O O . LEU B 1 309 ? 73.32961 49.39983 132.10063 1.000 57.20993 309 LEU B O 1
ATOM 8817 N N . LYS B 1 310 ? 71.09381 49.35534 131.81715 1.000 58.40029 310 LYS B N 1
ATOM 8818 C CA . LYS B 1 310 ? 70.94078 48.21765 132.71695 1.000 65.76895 310 LYS B CA 1
ATOM 8819 C C . LYS B 1 310 ? 71.62944 46.97824 132.16650 1.000 61.45767 310 LYS B C 1
ATOM 8820 O O . LYS B 1 310 ? 72.13653 46.15539 132.93692 1.000 69.09295 310 LYS B O 1
ATOM 8826 N N . ARG B 1 311 ? 71.66178 46.83123 130.84025 1.000 65.59848 311 ARG B N 1
ATOM 8827 C CA . ARG B 1 311 ? 72.31882 45.66944 130.24720 1.000 59.37620 311 ARG B CA 1
ATOM 8828 C C . ARG B 1 311 ? 73.80511 45.61138 130.60132 1.000 64.27401 311 ARG B C 1
ATOM 8829 O O . ARG B 1 311 ? 74.37807 44.51967 130.69893 1.000 60.53418 311 ARG B O 1
ATOM 8837 N N . TYR B 1 312 ? 74.43898 46.76218 130.83218 1.000 65.35242 312 TYR B N 1
ATOM 8838 C CA . TYR B 1 312 ? 75.87693 46.82556 131.06517 1.000 57.97526 312 TYR B CA 1
ATOM 8839 C C . TYR B 1 312 ? 76.23537 47.07960 132.52896 1.000 63.14890 312 TYR B C 1
ATOM 8840 O O . TYR B 1 312 ? 77.32949 47.57873 132.81262 1.000 56.36753 312 TYR B O 1
ATOM 8849 N N . GLU B 1 313 ? 75.34206 46.73887 133.46301 1.000 65.21134 313 GLU B N 1
ATOM 8850 C CA . GLU B 1 313 ? 75.61160 46.97519 134.88049 1.000 70.22329 313 GLU B CA 1
ATOM 8851 C C . GLU B 1 313 ? 76.91402 46.31014 135.31388 1.000 68.05210 313 GLU B C 1
ATOM 8852 O O . GLU B 1 313 ? 77.77136 46.94348 135.94044 1.000 65.61960 313 GLU B O 1
ATOM 8858 N N . ILE B 1 314 ? 77.07373 45.02969 134.99711 1.000 60.53977 314 ILE B N 1
ATOM 8859 C CA . ILE B 1 314 ? 78.33988 44.32685 135.18707 1.000 59.84377 314 ILE B CA 1
ATOM 8860 C C . ILE B 1 314 ? 78.90326 44.05607 133.79677 1.000 56.99975 314 ILE B C 1
ATOM 8861 O O . ILE B 1 314 ? 78.46227 43.11610 133.11914 1.000 62.00181 314 ILE B O 1
ATOM 8866 N N . PRO B 1 315 ? 79.87498 44.84808 133.33327 1.000 52.06387 315 PRO B N 1
ATOM 8867 C CA . PRO B 1 315 ? 80.15415 44.90056 131.88933 1.000 54.68624 315 PRO B CA 1
ATOM 8868 C C . PRO B 1 315 ? 81.06861 43.81327 131.34509 1.000 60.84539 315 PRO B C 1
ATOM 8869 O O . PRO B 1 315 ? 81.05869 43.60070 130.12628 1.000 52.94940 315 PRO B O 1
ATOM 8873 N N . GLU B 1 316 ? 81.85628 43.12762 132.17632 1.000 51.76473 316 GLU B N 1
ATOM 8874 C CA . GLU B 1 316 ? 82.94592 42.30637 131.64989 1.000 58.57381 316 GLU B CA 1
ATOM 8875 C C . GLU B 1 316 ? 82.43150 41.20184 130.72806 1.000 55.74704 316 GLU B C 1
ATOM 8876 O O . GLU B 1 316 ? 82.82981 41.11270 129.55866 1.000 54.81907 316 GLU B O 1
ATOM 8882 N N . THR B 1 317 ? 81.54489 40.34614 131.24131 1.000 51.30179 317 THR B N 1
ATOM 8883 C CA . THR B 1 317 ? 81.09957 39.18836 130.47019 1.000 55.97434 317 THR B CA 1
ATOM 8884 C C . THR B 1 317 ? 80.31002 39.61137 129.23558 1.000 57.87261 317 THR B C 1
ATOM 8885 O O . THR B 1 317 ? 80.54673 39.10337 128.13198 1.000 65.93764 317 THR B O 1
ATOM 8889 N N . VAL B 1 318 ? 79.36692 40.54252 129.40151 1.000 50.91482 318 VAL B N 1
ATOM 8890 C CA . VAL B 1 318 ? 78.51726 40.94505 128.28267 1.000 61.56739 318 VAL B CA 1
ATOM 8891 C C . VAL B 1 318 ? 79.34591 41.62132 127.19492 1.000 49.47334 318 VAL B C 1
ATOM 8892 O O . VAL B 1 318 ? 79.13559 41.38712 125.99634 1.000 52.96148 318 VAL B O 1
ATOM 8896 N N . CYS B 1 319 ? 80.32363 42.44141 127.59111 1.000 49.46811 319 CYS B N 1
ATOM 8897 C CA . CYS B 1 319 ? 81.16582 43.11176 126.60680 1.000 52.23951 319 CYS B CA 1
ATOM 8898 C C . CYS B 1 319 ? 82.06893 42.12045 125.88493 1.000 50.90579 319 CYS B C 1
ATOM 8899 O O . CYS B 1 319 ? 82.25234 42.22180 124.66596 1.000 51.30584 319 CYS B O 1
ATOM 8902 N N . ARG B 1 320 ? 82.64467 41.15451 126.61049 1.000 49.60722 320 ARG B N 1
ATOM 8903 C CA . ARG B 1 320 ? 83.46902 40.15317 125.93936 1.000 53.97196 320 ARG B CA 1
ATOM 8904 C C . ARG B 1 320 ? 82.63587 39.31641 124.97668 1.000 57.47772 320 ARG B C 1
ATOM 8905 O O . ARG B 1 320 ? 83.10790 38.95000 123.89435 1.000 49.42647 320 ARG B O 1
ATOM 8913 N N . GLU B 1 321 ? 81.38234 39.02693 125.34014 1.000 52.76901 321 GLU B N 1
ATOM 8914 C CA . GLU B 1 321 ? 80.51111 38.27645 124.44007 1.000 52.17725 321 GLU B CA 1
ATOM 8915 C C . GLU B 1 321 ? 80.18189 39.07803 123.18497 1.000 57.57099 321 GLU B C 1
ATOM 8916 O O . GLU B 1 321 ? 80.19490 38.53473 122.07287 1.000 54.77419 321 GLU B O 1
ATOM 8922 N N . GLU B 1 322 ? 79.88161 40.37025 123.33999 1.000 54.40904 322 GLU B N 1
ATOM 8923 C CA . GLU B 1 322 ? 79.59718 41.19961 122.17111 1.000 55.73616 322 GLU B CA 1
ATOM 8924 C C . GLU B 1 322 ? 80.82568 41.32638 121.27485 1.000 55.35278 322 GLU B C 1
ATOM 8925 O O . GLU B 1 322 ? 80.71685 41.27976 120.04012 1.000 55.69723 322 GLU B O 1
ATOM 8931 N N . PHE B 1 323 ? 82.00695 41.46988 121.88260 1.000 47.42497 323 PHE B N 1
ATOM 8932 C CA . PHE B 1 323 ? 83.24460 41.53818 121.11296 1.000 47.73672 323 PHE B CA 1
ATOM 8933 C C . PHE B 1 323 ? 83.49117 40.23968 120.35529 1.000 52.63444 323 PHE B C 1
ATOM 8934 O O . PHE B 1 323 ? 83.87878 40.25847 119.17813 1.000 53.54738 323 PHE B O 1
ATOM 8942 N N . HIS B 1 324 ? 83.27025 39.10086 121.01720 1.000 51.46878 324 HIS B N 1
ATOM 8943 C CA . HIS B 1 324 ? 83.40840 37.81218 120.35002 1.000 56.17680 324 HIS B CA 1
ATOM 8944 C C . HIS B 1 324 ? 82.42808 37.68330 119.19320 1.000 51.97206 324 HIS B C 1
ATOM 8945 O O . HIS B 1 324 ? 82.77132 37.13194 118.14528 1.000 50.53681 324 HIS B O 1
ATOM 8952 N N . LYS B 1 325 ? 81.20107 38.18216 119.36323 1.000 51.07692 325 LYS B N 1
ATOM 8953 C CA . LYS B 1 325 ? 80.22858 38.11741 118.27515 1.000 50.12584 325 LYS B CA 1
ATOM 8954 C C . LYS B 1 325 ? 80.68550 38.94602 117.07966 1.000 54.73082 325 LYS B C 1
ATOM 8955 O O . LYS B 1 325 ? 80.59235 38.49740 115.92809 1.000 50.14208 325 LYS B O 1
ATOM 8961 N N . LEU B 1 326 ? 81.19084 40.15573 117.33865 1.000 47.13309 326 LEU B N 1
ATOM 8962 C CA . LEU B 1 326 ? 81.71953 40.99739 116.26609 1.000 49.12615 326 LEU B CA 1
ATOM 8963 C C . LEU B 1 326 ? 82.85055 40.29629 115.51847 1.000 49.48003 326 LEU B C 1
ATOM 8964 O O . LEU B 1 326 ? 82.86202 40.23664 114.27575 1.000 48.52608 326 LEU B O 1
ATOM 8969 N N . VAL B 1 327 ? 83.82678 39.77983 116.26971 1.000 46.72949 327 VAL B N 1
ATOM 8970 C CA . VAL B 1 327 ? 84.96828 39.10616 115.65898 1.000 46.38562 327 VAL B CA 1
ATOM 8971 C C . VAL B 1 327 ? 84.50858 37.88457 114.87578 1.000 53.84094 327 VAL B C 1
ATOM 8972 O O . VAL B 1 327 ? 84.94695 37.65621 113.74593 1.000 54.99818 327 VAL B O 1
ATOM 8976 N N . LYS B 1 328 ? 83.61484 37.08427 115.45687 1.000 47.44676 328 LYS B N 1
ATOM 8977 C CA . LYS B 1 328 ? 83.13560 35.88887 114.77717 1.000 52.30472 328 LYS B CA 1
ATOM 8978 C C . LYS B 1 328 ? 82.46841 36.24579 113.45751 1.000 57.54198 328 LYS B C 1
ATOM 8979 O O . LYS B 1 328 ? 82.76623 35.63943 112.42648 1.000 49.18638 328 LYS B O 1
ATOM 8985 N N . TYR B 1 329 ? 81.62080 37.27671 113.45680 1.000 47.65678 329 TYR B N 1
ATOM 8986 C CA . TYR B 1 329 ? 80.95326 37.70497 112.22980 1.000 49.10654 329 TYR B CA 1
ATOM 8987 C C . TYR B 1 329 ? 81.96316 38.09720 111.15150 1.000 53.87329 329 TYR B C 1
ATOM 8988 O O . TYR B 1 329 ? 81.98627 37.52294 110.04831 1.000 55.14967 329 TYR B O 1
ATOM 8997 N N . TRP B 1 330 ? 82.82462 39.07134 111.45909 1.000 48.09103 330 TRP B N 1
ATOM 8998 C CA . TRP B 1 330 ? 83.67729 39.62598 110.40892 1.000 47.69618 330 TRP B CA 1
ATOM 8999 C C . TRP B 1 330 ? 84.78617 38.65245 110.00834 1.000 50.26632 330 TRP B C 1
ATOM 9000 O O . TRP B 1 330 ? 85.04682 38.45013 108.81339 1.000 47.70259 330 TRP B O 1
ATOM 9011 N N . HIS B 1 331 ? 85.45474 38.03707 110.98811 1.000 46.76381 331 HIS B N 1
ATOM 9012 C CA . HIS B 1 331 ? 86.45060 37.02230 110.67097 1.000 50.76257 331 HIS B CA 1
ATOM 9013 C C . HIS B 1 331 ? 85.83194 35.83407 109.94779 1.000 53.31173 331 HIS B C 1
ATOM 9014 O O . HIS B 1 331 ? 86.50750 35.19107 109.14124 1.000 54.37340 331 HIS B O 1
ATOM 9021 N N . GLY B 1 332 ? 84.55540 35.52731 110.19969 1.000 50.33863 332 GLY B N 1
ATOM 9022 C CA . GLY B 1 332 ? 83.92808 34.43043 109.48862 1.000 52.49247 332 GLY B CA 1
ATOM 9023 C C . GLY B 1 332 ? 83.70480 34.76152 108.03126 1.000 49.69990 332 GLY B C 1
ATOM 9024 O O . GLY B 1 332 ? 83.88743 33.90927 107.15663 1.000 49.36350 332 GLY B O 1
ATOM 9025 N N . TYR B 1 333 ? 83.30766 36.00287 107.74646 1.000 48.30449 333 TYR B N 1
ATOM 9026 C CA . TYR B 1 333 ? 83.26916 36.42065 106.34767 1.000 53.53149 333 TYR B CA 1
ATOM 9027 C C . TYR B 1 333 ? 84.65785 36.34407 105.71712 1.000 61.29939 333 TYR B C 1
ATOM 9028 O O . TYR B 1 333 ? 84.80798 35.87056 104.58361 1.000 50.32693 333 TYR B O 1
ATOM 9037 N N . LEU B 1 334 ? 85.69011 36.77592 106.45120 1.000 58.40426 334 LEU B N 1
ATOM 9038 C CA . LEU B 1 334 ? 87.05119 36.73880 105.91358 1.000 53.61165 334 LEU B CA 1
ATOM 9039 C C . LEU B 1 334 ? 87.53931 35.31199 105.67481 1.000 56.94941 334 LEU B C 1
ATOM 9040 O O . LEU B 1 334 ? 88.33110 35.07058 104.75580 1.000 49.01826 334 LEU B O 1
ATOM 9045 N N . SER B 1 335 ? 87.09000 34.36014 106.49240 1.000 55.75413 335 SER B N 1
ATOM 9046 C CA . SER B 1 335 ? 87.61676 33.00218 106.44956 1.000 54.72955 335 SER B CA 1
ATOM 9047 C C . SER B 1 335 ? 87.25289 32.25600 105.17439 1.000 50.37306 335 SER B C 1
ATOM 9048 O O . SER B 1 335 ? 87.84808 31.20862 104.90552 1.000 53.53778 335 SER B O 1
ATOM 9051 N N . HIS B 1 336 ? 86.30569 32.76171 104.38297 1.000 53.27928 336 HIS B N 1
ATOM 9052 C CA . HIS B 1 336 ? 85.94203 32.09198 103.14005 1.000 53.38513 336 HIS B CA 1
ATOM 9053 C C . HIS B 1 336 ? 87.03162 32.18641 102.07993 1.000 54.61697 336 HIS B C 1
ATOM 9054 O O . HIS B 1 336 ? 86.89715 31.56091 101.02181 1.000 51.97006 336 HIS B O 1
ATOM 9061 N N . PHE B 1 337 ? 88.09474 32.94852 102.33567 1.000 50.77058 337 PHE B N 1
ATOM 9062 C CA . PHE B 1 337 ? 89.23751 33.01288 101.42775 1.000 55.36671 337 PHE B CA 1
ATOM 9063 C C . PHE B 1 337 ? 90.45513 33.43300 102.24073 1.000 51.98060 337 PHE B C 1
ATOM 9064 O O . PHE B 1 337 ? 90.49249 34.54982 102.76261 1.000 50.14214 337 PHE B O 1
ATOM 9072 N N . GLN B 1 338 ? 91.43568 32.54200 102.35754 1.000 51.25959 338 GLN B N 1
ATOM 9073 C CA . GLN B 1 338 ? 92.66275 32.84255 103.08499 1.000 58.25697 338 GLN B CA 1
ATOM 9074 C C . GLN B 1 338 ? 93.85157 32.27272 102.32696 1.000 58.81086 338 GLN B C 1
ATOM 9075 O O . GLN B 1 338 ? 93.81341 31.12937 101.87074 1.000 54.46077 338 GLN B O 1
ATOM 9081 N N . VAL B 1 339 ? 94.91421 33.06221 102.20006 1.000 51.78458 339 VAL B N 1
ATOM 9082 C CA . VAL B 1 339 ? 96.08594 32.62482 101.45586 1.000 55.19892 339 VAL B CA 1
ATOM 9083 C C . VAL B 1 339 ? 97.29019 32.56436 102.38468 1.000 55.04960 339 VAL B C 1
ATOM 9084 O O . VAL B 1 339 ? 97.35095 33.22588 103.42444 1.000 55.65919 339 VAL B O 1
ATOM 9088 N N . LYS B 1 340 ? 98.25861 31.74459 101.98785 1.000 53.69385 340 LYS B N 1
ATOM 9089 C CA . LYS B 1 340 ? 99.53084 31.62122 102.69361 1.000 54.07378 340 LYS B CA 1
ATOM 9090 C C . LYS B 1 340 ? 100.61335 31.56962 101.61941 1.000 57.19105 340 LYS B C 1
ATOM 9091 O O . LYS B 1 340 ? 100.86210 30.51178 101.03167 1.000 55.88830 340 LYS B O 1
ATOM 9097 N N . THR B 1 341 ? 101.21962 32.72538 101.34054 1.000 53.65388 341 THR B N 1
ATOM 9098 C CA . THR B 1 341 ? 102.25049 32.87965 100.32050 1.000 49.94993 341 THR B CA 1
ATOM 9099 C C . THR B 1 341 ? 103.54345 33.34865 100.97738 1.000 49.47520 341 THR B C 1
ATOM 9100 O O . THR B 1 341 ? 103.52349 33.76941 102.14088 1.000 49.48212 341 THR B O 1
ATOM 9104 N N . PRO B 1 342 ? 104.68379 33.28580 100.28240 1.000 50.75273 342 PRO B N 1
ATOM 9105 C CA . PRO B 1 342 ? 105.92866 33.79764 100.87966 1.000 50.47616 342 PRO B CA 1
ATOM 9106 C C . PRO B 1 342 ? 105.92140 35.29528 101.15392 1.000 54.90474 342 PRO B C 1
ATOM 9107 O O . PRO B 1 342 ? 106.74359 35.75925 101.95277 1.000 55.18907 342 PRO B O 1
ATOM 9111 N N . SER B 1 343 ? 105.03225 36.06667 100.53014 1.000 53.63624 343 SER B N 1
ATOM 9112 C CA . SER B 1 343 ? 105.02549 37.51737 100.68846 1.000 51.71354 343 SER B CA 1
ATOM 9113 C C . SER B 1 343 ? 104.12413 37.90776 101.85350 1.000 51.74128 343 SER B C 1
ATOM 9114 O O . SER B 1 343 ? 102.90573 37.70539 101.80254 1.000 57.69228 343 SER B O 1
ATOM 9117 N N . ARG B 1 344 ? 104.72332 38.49210 102.89029 1.000 56.53658 344 ARG B N 1
ATOM 9118 C CA . ARG B 1 344 ? 103.96957 38.81109 104.09788 1.000 50.99411 344 ARG B CA 1
ATOM 9119 C C . ARG B 1 344 ? 102.98601 39.95152 103.85700 1.000 58.24451 344 ARG B C 1
ATOM 9120 O O . ARG B 1 344 ? 101.86730 39.93549 104.38422 1.000 51.20782 344 ARG B O 1
ATOM 9128 N N . GLU B 1 345 ? 103.38037 40.94641 103.05863 1.000 53.63584 345 GLU B N 1
ATOM 9129 C CA . GLU B 1 345 ? 102.47332 42.04682 102.74675 1.000 50.89429 345 GLU B CA 1
ATOM 9130 C C . GLU B 1 345 ? 101.28409 41.56121 101.92839 1.000 54.54861 345 GLU B C 1
ATOM 9131 O O . GLU B 1 345 ? 100.14456 41.99181 102.15567 1.000 46.56137 345 GLU B O 1
ATOM 9137 N N . PHE B 1 346 ? 101.53412 40.66627 100.96934 1.000 53.31042 346 PHE B N 1
ATOM 9138 C CA . PHE B 1 346 ? 100.44887 40.08816 100.18637 1.000 46.50473 346 PHE B CA 1
ATOM 9139 C C . PHE B 1 346 ? 99.47265 39.33836 101.08406 1.000 51.67892 346 PHE B C 1
ATOM 9140 O O . PHE B 1 346 ? 98.25214 39.49581 100.96098 1.000 49.14237 346 PHE B O 1
ATOM 9148 N N . ASN B 1 347 ? 99.99767 38.51197 101.99407 1.000 53.29490 347 ASN B N 1
ATOM 9149 C CA . ASN B 1 347 ? 99.14271 37.79468 102.93617 1.000 49.43445 347 ASN B CA 1
ATOM 9150 C C . ASN B 1 347 ? 98.32177 38.76443 103.77639 1.000 54.64136 347 ASN B C 1
ATOM 9151 O O . ASN B 1 347 ? 97.10892 38.59181 103.93879 1.000 52.37370 347 ASN B O 1
ATOM 9156 N N . THR B 1 348 ? 98.97233 39.79505 104.31937 1.000 50.66381 348 THR B N 1
ATOM 9157 C CA . THR B 1 348 ? 98.27539 40.75261 105.17169 1.000 50.52292 348 THR B CA 1
ATOM 9158 C C . THR B 1 348 ? 97.13181 41.42752 104.42546 1.000 49.92211 348 THR B C 1
ATOM 9159 O O . THR B 1 348 ? 96.01965 41.55269 104.95194 1.000 51.92072 348 THR B O 1
ATOM 9163 N N . MET B 1 349 ? 97.38437 41.86840 103.19151 1.000 46.79230 349 MET B N 1
ATOM 9164 C CA . MET B 1 349 ? 96.34670 42.57925 102.44993 1.000 48.25536 349 MET B CA 1
ATOM 9165 C C . MET B 1 349 ? 95.22058 41.63856 102.02810 1.000 51.78193 349 MET B C 1
ATOM 9166 O O . MET B 1 349 ? 94.04111 41.92720 102.25981 1.000 50.76302 349 MET B O 1
ATOM 9171 N N . VAL B 1 350 ? 95.55992 40.50036 101.41784 1.000 44.48966 350 VAL B N 1
ATOM 9172 C CA . VAL B 1 350 ? 94.52623 39.61588 100.88908 1.000 44.38452 350 VAL B CA 1
ATOM 9173 C C . VAL B 1 350 ? 93.70525 38.99952 102.01748 1.000 48.56682 350 VAL B C 1
ATOM 9174 O O . VAL B 1 350 ? 92.47444 38.91740 101.93326 1.000 44.30401 350 VAL B O 1
ATOM 9178 N N . ASN B 1 351 ? 94.36573 38.56174 103.09073 1.000 47.92312 351 ASN B N 1
ATOM 9179 C CA . ASN B 1 351 ? 93.66873 37.83610 104.14636 1.000 47.09225 351 ASN B CA 1
ATOM 9180 C C . ASN B 1 351 ? 92.80622 38.75191 105.00381 1.000 52.89944 351 ASN B C 1
ATOM 9181 O O . ASN B 1 351 ? 91.79421 38.30486 105.55552 1.000 51.84713 351 ASN B O 1
ATOM 9186 N N . THR B 1 352 ? 93.18005 40.02294 105.13670 1.000 45.11090 352 THR B N 1
ATOM 9187 C CA . THR B 1 352 ? 92.52882 40.86232 106.13325 1.000 45.60794 352 THR B CA 1
ATOM 9188 C C . THR B 1 352 ? 92.12440 42.22818 105.59409 1.000 50.54473 352 THR B C 1
ATOM 9189 O O . THR B 1 352 ? 90.93083 42.53052 105.49015 1.000 49.42604 352 THR B O 1
ATOM 9193 N N . TRP B 1 353 ? 93.10754 43.05519 105.23702 1.000 46.12533 353 TRP B N 1
ATOM 9194 C CA . TRP B 1 353 ? 92.84437 44.48479 105.13023 1.000 45.96846 353 TRP B CA 1
ATOM 9195 C C . TRP B 1 353 ? 92.20859 44.86652 103.80001 1.000 47.09672 353 TRP B C 1
ATOM 9196 O O . TRP B 1 353 ? 91.29110 45.69392 103.77601 1.000 50.21699 353 TRP B O 1
ATOM 9207 N N . ASN B 1 354 ? 92.64284 44.26912 102.68977 1.000 43.40081 354 ASN B N 1
ATOM 9208 C CA . ASN B 1 354 ? 91.92740 44.50046 101.43735 1.000 47.32885 354 ASN B CA 1
ATOM 9209 C C . ASN B 1 354 ? 90.50003 43.96889 101.51731 1.000 50.68933 354 ASN B C 1
ATOM 9210 O O . ASN B 1 354 ? 89.56706 44.60088 101.01405 1.000 49.40074 354 ASN B O 1
ATOM 9215 N N . ALA B 1 355 ? 90.30652 42.82028 102.16961 1.000 53.03037 355 ALA B N 1
ATOM 9216 C CA . ALA B 1 355 ? 88.97066 42.23820 102.27753 1.000 58.41316 355 ALA B CA 1
ATOM 9217 C C . ALA B 1 355 ? 88.06874 43.08024 103.17221 1.000 43.17906 355 ALA B C 1
ATOM 9218 O O . ALA B 1 355 ? 86.90680 43.34589 102.83439 1.000 51.66247 355 ALA B O 1
ATOM 9220 N N . TYR B 1 356 ? 88.58189 43.48013 104.33674 1.000 45.71830 356 TYR B N 1
ATOM 9221 C CA . TYR B 1 356 ? 87.83697 44.37335 105.21718 1.000 46.93541 356 TYR B CA 1
ATOM 9222 C C . TYR B 1 356 ? 87.50276 45.68132 104.50704 1.000 46.85459 356 TYR B C 1
ATOM 9223 O O . TYR B 1 356 ? 86.38328 46.19369 104.62432 1.000 49.60646 356 TYR B O 1
ATOM 9232 N N . ASN B 1 357 ? 88.45525 46.21613 103.73578 1.000 42.90745 357 ASN B N 1
ATOM 9233 C CA . ASN B 1 357 ? 88.21987 47.44336 102.98015 1.000 46.66898 357 ASN B CA 1
ATOM 9234 C C . ASN B 1 357 ? 87.14375 47.24637 101.91916 1.000 50.89636 357 ASN B C 1
ATOM 9235 O O . ASN B 1 357 ? 86.33854 48.15081 101.66376 1.000 48.81928 357 ASN B O 1
ATOM 9240 N N . CYS B 1 358 ? 87.13146 46.07895 101.27229 1.000 47.44173 358 CYS B N 1
ATOM 9241 C CA . CYS B 1 358 ? 86.10418 45.79359 100.27772 1.000 43.09282 358 CYS B CA 1
ATOM 9242 C C . CYS B 1 358 ? 84.73101 45.72340 100.92252 1.000 48.11655 358 CYS B C 1
ATOM 9243 O O . CYS B 1 358 ? 83.75001 46.23313 100.37031 1.000 47.41014 358 CYS B O 1
ATOM 9246 N N . PHE B 1 359 ? 84.64104 45.09138 102.09323 1.000 42.74519 359 PHE B N 1
ATOM 9247 C CA . PHE B 1 359 ? 83.37757 45.09932 102.82218 1.000 42.93859 359 PHE B CA 1
ATOM 9248 C C . PHE B 1 359 ? 82.97168 46.52134 103.19364 1.000 50.37169 359 PHE B C 1
ATOM 9249 O O . PHE B 1 359 ? 81.78790 46.87580 103.12445 1.000 45.25829 359 PHE B O 1
ATOM 9257 N N . MET B 1 360 ? 83.94723 47.35836 103.56201 1.000 47.58650 360 MET B N 1
ATOM 9258 C CA . MET B 1 360 ? 83.64202 48.73810 103.92932 1.000 46.44774 360 MET B CA 1
ATOM 9259 C C . MET B 1 360 ? 83.10341 49.52913 102.74676 1.000 45.93044 360 MET B C 1
ATOM 9260 O O . MET B 1 360 ? 82.15461 50.30284 102.89771 1.000 44.45688 360 MET B O 1
ATOM 9265 N N . THR B 1 361 ? 83.70227 49.36749 101.56750 1.000 44.69264 361 THR B N 1
ATOM 9266 C CA . THR B 1 361 ? 83.19972 50.09740 100.40745 1.000 47.58205 361 THR B CA 1
ATOM 9267 C C . THR B 1 361 ? 81.86984 49.53013 99.92930 1.000 53.62683 361 THR B C 1
ATOM 9268 O O . THR B 1 361 ? 81.01017 50.28223 99.45572 1.000 48.91234 361 THR B O 1
ATOM 9272 N N . PHE B 1 362 ? 81.67864 48.21543 100.05685 1.000 48.08912 362 PHE B N 1
ATOM 9273 C CA . PHE B 1 362 ? 80.41484 47.60345 99.66740 1.000 49.46824 362 PHE B CA 1
ATOM 9274 C C . PHE B 1 362 ? 79.27226 48.08066 100.55626 1.000 49.72780 362 PHE B C 1
ATOM 9275 O O . PHE B 1 362 ? 78.16190 48.32825 100.07202 1.000 53.23788 362 PHE B O 1
ATOM 9283 N N . ILE B 1 363 ? 79.52662 48.22856 101.85446 1.000 49.58120 363 ILE B N 1
ATOM 9284 C CA . ILE B 1 363 ? 78.46332 48.55076 102.80295 1.000 49.31297 363 ILE B CA 1
ATOM 9285 C C . ILE B 1 363 ? 78.27557 50.05713 102.96542 1.000 52.43702 363 ILE B C 1
ATOM 9286 O O . ILE B 1 363 ? 77.14309 50.54355 103.01921 1.000 54.93157 363 ILE B O 1
ATOM 9291 N N . TRP B 1 364 ? 79.36216 50.82114 103.04810 1.000 49.24410 364 TRP B N 1
ATOM 9292 C CA . TRP B 1 364 ? 79.28895 52.25190 103.30994 1.000 50.69066 364 TRP B CA 1
ATOM 9293 C C . TRP B 1 364 ? 79.30217 53.10239 102.04790 1.000 48.34389 364 TRP B C 1
ATOM 9294 O O . TRP B 1 364 ? 79.01668 54.30160 102.13433 1.000 53.21885 364 TRP B O 1
ATOM 9305 N N . SER B 1 365 ? 79.62985 52.52169 100.89147 1.000 46.64211 365 SER B N 1
ATOM 9306 C CA . SER B 1 365 ? 79.70917 53.24560 99.61768 1.000 52.16119 365 SER B CA 1
ATOM 9307 C C . SER B 1 365 ? 80.71521 54.37618 99.79431 1.000 50.50330 365 SER B C 1
ATOM 9308 O O . SER B 1 365 ? 81.89057 54.09091 100.08194 1.000 52.28985 365 SER B O 1
ATOM 9311 N N . ARG B 1 366 ? 80.32945 55.63637 99.62838 1.000 48.91292 366 ARG B N 1
ATOM 9312 C CA . ARG B 1 366 ? 81.17190 56.78851 99.91996 1.000 50.87439 366 ARG B CA 1
ATOM 9313 C C . ARG B 1 366 ? 80.46451 57.70982 100.90282 1.000 55.43188 366 ARG B C 1
ATOM 9314 O O . ARG B 1 366 ? 80.50709 58.93567 100.78167 1.000 58.32159 366 ARG B O 1
ATOM 9322 N N . ALA B 1 367 ? 79.80032 57.11132 101.89340 1.000 49.17695 367 ALA B N 1
ATOM 9323 C CA . ALA B 1 367 ? 78.90761 57.86970 102.76268 1.000 46.00706 367 ALA B CA 1
ATOM 9324 C C . ALA B 1 367 ? 79.66989 58.88990 103.59854 1.000 47.45001 367 ALA B C 1
ATOM 9325 O O . ALA B 1 367 ? 79.33920 60.08127 103.59717 1.000 59.59521 367 ALA B O 1
ATOM 9327 N N . ALA B 1 368 ? 80.68803 58.44338 104.32913 1.000 49.65795 368 ALA B N 1
ATOM 9328 C CA . ALA B 1 368 ? 81.30329 59.31265 105.31894 1.000 46.97765 368 ALA B CA 1
ATOM 9329 C C . ALA B 1 368 ? 82.73324 58.87322 105.58763 1.000 50.56608 368 ALA B C 1
ATOM 9330 O O . ALA B 1 368 ? 83.02665 57.67622 105.64866 1.000 49.14968 368 ALA B O 1
ATOM 9332 N N . SER B 1 369 ? 83.60927 59.85607 105.75318 1.000 46.17649 369 SER B N 1
ATOM 9333 C CA . SER B 1 369 ? 84.99135 59.63435 106.15069 1.000 44.54084 369 SER B CA 1
ATOM 9334 C C . SER B 1 369 ? 85.48904 60.93830 106.76782 1.000 49.33418 369 SER B C 1
ATOM 9335 O O . SER B 1 369 ? 84.68524 61.78945 107.16611 1.000 48.78514 369 SER B O 1
ATOM 9338 N N . PHE B 1 370 ? 86.80586 61.09689 106.85558 1.000 49.79709 370 PHE B N 1
ATOM 9339 C CA . PHE B 1 370 ? 87.36678 62.37603 107.26333 1.000 46.98755 370 PHE B CA 1
ATOM 9340 C C . PHE B 1 370 ? 87.54469 63.32486 106.08681 1.000 53.07769 370 PHE B C 1
ATOM 9341 O O . PHE B 1 370 ? 87.88654 64.49379 106.29540 1.000 45.50670 370 PHE B O 1
ATOM 9349 N N . ILE B 1 371 ? 87.32448 62.84669 104.86675 1.000 47.90893 371 ILE B N 1
ATOM 9350 C CA . ILE B 1 371 ? 87.29777 63.68835 103.67676 1.000 53.45852 371 ILE B CA 1
ATOM 9351 C C . ILE B 1 371 ? 85.87256 63.90469 103.18934 1.000 47.60586 371 ILE B C 1
ATOM 9352 O O . ILE B 1 371 ? 85.45938 65.03500 102.93055 1.000 45.21636 371 ILE B O 1
ATOM 9357 N N . TYR B 1 372 ? 85.10539 62.82445 103.06388 1.000 47.52397 372 TYR B N 1
ATOM 9358 C CA . TYR B 1 372 ? 83.69997 62.91265 102.68520 1.000 44.62340 372 TYR B CA 1
ATOM 9359 C C . TYR B 1 372 ? 82.89368 63.31252 103.91589 1.000 50.04176 372 TYR B C 1
ATOM 9360 O O . TYR B 1 372 ? 82.72145 62.51310 104.84220 1.000 52.63518 372 TYR B O 1
ATOM 9369 N N . CYS B 1 373 ? 82.41109 64.56017 103.93508 1.000 45.44146 373 CYS B N 1
ATOM 9370 C CA . CYS B 1 373 ? 81.71416 65.08208 105.10372 1.000 46.54281 373 CYS B CA 1
ATOM 9371 C C . CYS B 1 373 ? 80.47794 65.90008 104.74642 1.000 46.33084 373 CYS B C 1
ATOM 9372 O O . CYS B 1 373 ? 79.96030 66.61829 105.61218 1.000 46.92560 373 CYS B O 1
ATOM 9375 N N . GLY B 1 374 ? 79.99026 65.82064 103.50862 1.000 47.45714 374 GLY B N 1
ATOM 9376 C CA . GLY B 1 374 ? 78.78966 66.50538 103.09864 1.000 46.73652 374 GLY B CA 1
ATOM 9377 C C . GLY B 1 374 ? 77.64205 65.55316 102.82158 1.000 55.77847 374 GLY B C 1
ATOM 9378 O O . GLY B 1 374 ? 77.67551 64.36908 103.16176 1.000 57.30104 374 GLY B O 1
ATOM 9379 N N . LEU B 1 375 ? 76.61034 66.09664 102.18391 1.000 54.77406 375 LEU B N 1
ATOM 9380 C CA . LEU B 1 375 ? 75.40673 65.32821 101.91130 1.000 49.84765 375 LEU B CA 1
ATOM 9381 C C . LEU B 1 375 ? 75.59351 64.43297 100.69390 1.000 54.84458 375 LEU B C 1
ATOM 9382 O O . LEU B 1 375 ? 76.37980 64.72780 99.78942 1.000 60.09930 375 LEU B O 1
ATOM 9387 N N . ARG B 1 376 ? 74.85962 63.32373 100.68665 1.000 61.27578 376 ARG B N 1
ATOM 9388 C CA . ARG B 1 376 ? 74.79892 62.41151 99.55524 1.000 68.52530 376 ARG B CA 1
ATOM 9389 C C . ARG B 1 376 ? 73.34922 62.26596 99.11599 1.000 72.05912 376 ARG B C 1
ATOM 9390 O O . ARG B 1 376 ? 72.44161 62.21613 99.95229 1.000 60.75079 376 ARG B O 1
ATOM 9398 N N . ASN B 1 377 ? 73.13203 62.21197 97.80218 1.000 77.49388 377 ASN B N 1
ATOM 9399 C CA . ASN B 1 377 ? 71.78930 62.00661 97.27317 1.000 79.85016 377 ASN B CA 1
ATOM 9400 C C . ASN B 1 377 ? 71.45810 60.53527 97.07652 1.000 74.54315 377 ASN B C 1
ATOM 9401 O O . ASN B 1 377 ? 70.28009 60.16129 97.12629 1.000 72.55543 377 ASN B O 1
ATOM 9406 N N . GLY B 1 378 ? 72.46765 59.69654 96.85678 1.000 66.33871 378 GLY B N 1
ATOM 9407 C CA . GLY B 1 378 ? 72.24933 58.28100 96.64152 1.000 58.52031 378 GLY B CA 1
ATOM 9408 C C . GLY B 1 378 ? 73.52603 57.52005 96.34865 1.000 54.04615 378 GLY B C 1
ATOM 9409 O O . GLY B 1 378 ? 74.58390 57.83374 96.90176 1.000 61.53514 378 GLY B O 1
ATOM 9410 N N . TYR B 1 379 ? 73.44413 56.51632 95.48212 1.000 53.78468 379 TYR B N 1
ATOM 9411 C CA . TYR B 1 379 ? 74.58770 55.68632 95.13273 1.000 55.42114 379 TYR B CA 1
ATOM 9412 C C . TYR B 1 379 ? 74.97806 55.94329 93.68590 1.000 48.16535 379 TYR B C 1
ATOM 9413 O O . TYR B 1 379 ? 74.12286 55.91645 92.79461 1.000 47.97218 379 TYR B O 1
ATOM 9422 N N . GLY B 1 380 ? 76.26250 56.20320 93.45962 1.000 46.12950 380 GLY B N 1
ATOM 9423 C CA . GLY B 1 380 ? 76.77237 56.23405 92.10192 1.000 50.95833 380 GLY B CA 1
ATOM 9424 C C . GLY B 1 380 ? 76.67533 54.85673 91.46984 1.000 53.29645 380 GLY B C 1
ATOM 9425 O O . GLY B 1 380 ? 76.93999 53.83644 92.10886 1.000 51.80332 380 GLY B O 1
ATOM 9426 N N . TYR B 1 381 ? 76.27097 54.82801 90.19803 1.000 46.45105 381 TYR B N 1
ATOM 9427 C CA . TYR B 1 381 ? 76.00779 53.54798 89.54652 1.000 48.70608 381 TYR B CA 1
ATOM 9428 C C . TYR B 1 381 ? 77.28459 52.72635 89.40393 1.000 51.36965 381 TYR B C 1
ATOM 9429 O O . TYR B 1 381 ? 77.40619 51.64240 89.98673 1.000 57.10763 381 TYR B O 1
ATOM 9438 N N . ARG B 1 382 ? 78.25379 53.23121 88.63376 1.000 46.26342 382 ARG B N 1
ATOM 9439 C CA . ARG B 1 382 ? 79.47722 52.47095 88.38897 1.000 49.07439 382 ARG B CA 1
ATOM 9440 C C . ARG B 1 382 ? 80.21358 52.15012 89.68514 1.000 53.53520 382 ARG B C 1
ATOM 9441 O O . ARG B 1 382 ? 80.82990 51.08052 89.80225 1.000 48.63985 382 ARG B O 1
ATOM 9449 N N . ASP B 1 383 ? 80.13207 53.04426 90.67546 1.000 45.53785 383 ASP B N 1
ATOM 9450 C CA . ASP B 1 383 ? 80.80817 52.82028 91.94917 1.000 45.06770 383 ASP B CA 1
ATOM 9451 C C . ASP B 1 383 ? 80.24586 51.59574 92.66329 1.000 46.19615 383 ASP B C 1
ATOM 9452 O O . ASP B 1 383 ? 80.99713 50.70841 93.07615 1.000 49.87956 383 ASP B O 1
ATOM 9457 N N . THR B 1 384 ? 78.91990 51.52417 92.80315 1.000 45.99637 384 THR B N 1
ATOM 9458 C CA . THR B 1 384 ? 78.29377 50.41048 93.51476 1.000 54.58580 384 THR B CA 1
ATOM 9459 C C . THR B 1 384 ? 78.47695 49.09434 92.76244 1.000 48.01737 384 THR B C 1
ATOM 9460 O O . THR B 1 384 ? 78.82665 48.06179 93.35905 1.000 57.36472 384 THR B O 1
ATOM 9464 N N . VAL B 1 385 ? 78.23910 49.11483 91.44762 1.000 43.73824 385 VAL B N 1
ATOM 9465 C CA . VAL B 1 385 ? 78.39080 47.90796 90.6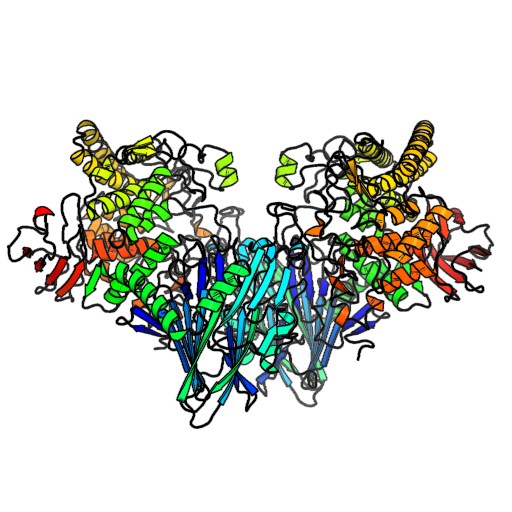4008 1.000 51.18046 385 VAL B CA 1
ATOM 9466 C C . VAL B 1 385 ? 79.80623 47.36298 90.76998 1.000 51.82296 385 VAL B C 1
ATOM 9467 O O . VAL B 1 385 ? 80.00932 46.15915 90.97104 1.000 53.42130 385 VAL B O 1
ATOM 9471 N N . GLN B 1 386 ? 80.80785 48.24558 90.68329 1.000 45.39915 386 GLN B N 1
ATOM 9472 C CA . GLN B 1 386 ? 82.18969 47.78933 90.79913 1.000 43.35338 386 GLN B CA 1
ATOM 9473 C C . GLN B 1 386 ? 82.51676 47.34012 92.21960 1.000 44.18349 386 GLN B C 1
ATOM 9474 O O . GLN B 1 386 ? 83.26369 46.37404 92.41095 1.000 51.66434 386 GLN B O 1
ATOM 9480 N N . ASP B 1 387 ? 81.97035 48.02620 93.22763 1.000 45.61649 387 ASP B N 1
ATOM 9481 C CA . ASP B 1 387 ? 82.22284 47.64573 94.61252 1.000 49.15926 387 ASP B CA 1
ATOM 9482 C C . ASP B 1 387 ? 81.71910 46.24129 94.90573 1.000 48.80475 387 ASP B C 1
ATOM 9483 O O . ASP B 1 387 ? 82.26374 45.55889 95.78157 1.000 45.84918 387 ASP B O 1
ATOM 9488 N N . ILE B 1 388 ? 80.67334 45.80264 94.19814 1.000 48.13262 388 ILE B N 1
ATOM 9489 C CA . ILE B 1 388 ? 80.16577 44.44204 94.39370 1.000 46.03804 388 ILE B CA 1
ATOM 9490 C C . ILE B 1 388 ? 81.27462 43.40927 94.20241 1.000 51.14824 388 ILE B C 1
ATOM 9491 O O . ILE B 1 388 ? 81.33786 42.40164 94.92036 1.000 47.67179 388 ILE B O 1
ATOM 9496 N N . GLN B 1 389 ? 82.17027 43.64571 93.23666 1.000 47.49392 389 GLN B N 1
ATOM 9497 C CA . GLN B 1 389 ? 83.16452 42.63666 92.87519 1.000 46.62331 389 GLN B CA 1
ATOM 9498 C C . GLN B 1 389 ? 84.10351 42.30928 94.02926 1.000 47.81276 389 GLN B C 1
ATOM 9499 O O . GLN B 1 389 ? 84.61999 41.18827 94.10537 1.000 43.08208 389 GLN B O 1
ATOM 9505 N N . GLY B 1 390 ? 84.33458 43.26246 94.93478 1.000 48.94209 390 GLY B N 1
ATOM 9506 C CA . GLY B 1 390 ? 85.31318 43.04726 95.98665 1.000 43.43945 390 GLY B CA 1
ATOM 9507 C C . GLY B 1 390 ? 84.93901 41.94407 96.95790 1.000 52.20727 390 GLY B C 1
ATOM 9508 O O . GLY B 1 390 ? 85.81633 41.32585 97.56622 1.000 51.33509 390 GLY B O 1
ATOM 9509 N N . ILE B 1 391 ? 83.64327 41.67288 97.11397 1.000 43.75854 391 ILE B N 1
ATOM 9510 C CA . ILE B 1 391 ? 83.15997 40.74744 98.12805 1.000 45.97144 391 ILE B CA 1
ATOM 9511 C C . ILE B 1 391 ? 82.44898 39.54216 97.52143 1.000 46.10384 391 ILE B C 1
ATOM 9512 O O . ILE B 1 391 ? 81.80429 38.78200 98.24551 1.000 46.64348 391 ILE B O 1
ATOM 9517 N N . ILE B 1 392 ? 82.55165 39.34950 96.20383 1.000 43.42535 392 ILE B N 1
ATOM 9518 C CA . ILE B 1 392 ? 81.80721 38.27323 95.55124 1.000 49.96354 392 ILE B CA 1
ATOM 9519 C C . ILE B 1 392 ? 82.26049 36.91294 96.07054 1.000 48.98477 392 ILE B C 1
ATOM 9520 O O . ILE B 1 392 ? 81.44174 36.01315 96.29420 1.000 47.18539 392 ILE B O 1
ATOM 9525 N N . HIS B 1 393 ? 83.56272 36.74638 96.28996 1.000 46.37188 393 HIS B N 1
ATOM 9526 C CA . HIS B 1 393 ? 84.10063 35.48738 96.78935 1.000 49.05782 393 HIS B CA 1
ATOM 9527 C C . HIS B 1 393 ? 84.01281 35.36212 98.30474 1.000 47.23795 393 HIS B C 1
ATOM 9528 O O . HIS B 1 393 ? 84.42568 34.33159 98.84707 1.000 48.02933 393 HIS B O 1
ATOM 9535 N N . LEU B 1 394 ? 83.48359 36.36937 98.99639 1.000 55.67950 394 LEU B N 1
ATOM 9536 C CA . LEU B 1 394 ? 83.37202 36.36029 100.45170 1.000 45.85556 394 LEU B CA 1
ATOM 9537 C C . LEU B 1 394 ? 81.93692 36.33553 100.95224 1.000 44.94173 394 LEU B C 1
ATOM 9538 O O . LEU B 1 394 ? 81.62983 35.58801 101.88331 1.000 52.87577 394 LEU B O 1
ATOM 9543 N N . ALA B 1 395 ? 81.04685 37.13901 100.36873 1.000 47.81599 395 ALA B N 1
ATOM 9544 C CA . ALA B 1 395 ? 79.64015 37.19538 100.77075 1.000 50.73442 395 ALA B CA 1
ATOM 9545 C C . ALA B 1 395 ? 78.77275 37.16667 99.51929 1.000 53.89685 395 ALA B C 1
ATOM 9546 O O . ALA B 1 395 ? 78.21753 38.19660 99.11082 1.000 50.97550 395 ALA B O 1
ATOM 9548 N N . PRO B 1 396 ? 78.62828 35.99602 98.88771 1.000 59.46025 396 PRO B N 1
ATOM 9549 C CA . PRO B 1 396 ? 77.89260 35.93972 97.60988 1.000 45.41976 396 PRO B CA 1
ATOM 9550 C C . PRO B 1 396 ? 76.42998 36.34690 97.71179 1.000 51.26704 396 PRO B C 1
ATOM 9551 O O . PRO B 1 396 ? 75.89326 36.89392 96.74218 1.000 51.60215 396 PRO B O 1
ATOM 9555 N N . ASP B 1 397 ? 75.76180 36.10137 98.84324 1.000 53.52568 397 ASP B N 1
ATOM 9556 C CA . ASP B 1 397 ? 74.36504 36.51783 98.97061 1.000 55.33240 397 ASP B CA 1
ATOM 9557 C C . ASP B 1 397 ? 74.24137 38.03707 99.03214 1.000 53.48314 397 ASP B C 1
ATOM 9558 O O . ASP B 1 397 ? 73.31993 38.61832 98.43967 1.000 53.25091 397 ASP B O 1
ATOM 9563 N N . MET B 1 398 ? 75.15096 38.69158 99.76009 1.000 50.32920 398 MET B N 1
ATOM 9564 C CA . MET B 1 398 ? 75.22639 40.15038 99.75063 1.000 47.62516 398 MET B CA 1
ATOM 9565 C C . MET B 1 398 ? 75.38142 40.67769 98.32986 1.000 47.89389 398 MET B C 1
ATOM 9566 O O . MET B 1 398 ? 74.68896 41.61908 97.91449 1.000 56.91558 398 MET B O 1
ATOM 9571 N N . ALA B 1 399 ? 76.30115 40.07371 97.57267 1.000 46.39396 399 ALA B N 1
ATOM 9572 C CA . ALA B 1 399 ? 76.52628 40.48516 96.19354 1.000 51.58816 399 ALA B CA 1
ATOM 9573 C C . ALA B 1 399 ? 75.28005 40.27067 95.34868 1.000 53.48389 399 ALA B C 1
ATOM 9574 O O . ALA B 1 399 ? 74.95119 41.10257 94.49958 1.000 53.91623 399 ALA B O 1
ATOM 9576 N N . LEU B 1 400 ? 74.57298 39.16086 95.57192 1.000 46.39769 400 LEU B N 1
ATOM 9577 C CA . LEU B 1 400 ? 73.34580 38.88722 94.83011 1.000 51.26589 400 LEU B CA 1
ATOM 9578 C C . LEU B 1 400 ? 72.29906 39.96675 95.08212 1.000 49.46369 400 LEU B C 1
ATOM 9579 O O . LEU B 1 400 ? 71.66054 40.46256 94.14559 1.000 54.54319 400 LEU B O 1
ATOM 9584 N N . GLU B 1 401 ? 72.10763 40.34193 96.34832 1.000 45.93109 401 GLU B N 1
ATOM 9585 C CA . GLU B 1 401 ? 71.12125 41.37346 96.66171 1.000 54.14164 401 GLU B CA 1
ATOM 9586 C C . GLU B 1 401 ? 71.51240 42.72052 96.05998 1.000 46.04905 401 GLU B C 1
ATOM 9587 O O . GLU B 1 401 ? 70.66585 43.42890 95.49444 1.000 54.80613 401 GLU B O 1
ATOM 9593 N N . LYS B 1 402 ? 72.79313 43.08959 96.15834 1.000 54.66421 402 LYS B N 1
ATOM 9594 C CA . LYS B 1 402 ? 73.22472 44.35212 95.56381 1.000 50.11145 402 LYS B CA 1
ATOM 9595 C C . LYS B 1 402 ? 73.10609 44.33334 94.04238 1.000 45.04675 402 LYS B C 1
ATOM 9596 O O . LYS B 1 402 ? 72.78463 45.36038 93.43718 1.000 48.87540 402 LYS B O 1
ATOM 9602 N N . ILE B 1 403 ? 73.34203 43.18153 93.41080 1.000 53.77546 403 ILE B N 1
ATOM 9603 C CA . ILE B 1 403 ? 73.21448 43.08495 91.96092 1.000 47.22669 403 ILE B CA 1
ATOM 9604 C C . ILE B 1 403 ? 71.75698 43.21636 91.54695 1.000 53.57674 403 ILE B C 1
ATOM 9605 O O . ILE B 1 403 ? 71.43824 43.89682 90.56549 1.000 54.59013 403 ILE B O 1
ATOM 9610 N N . ARG B 1 404 ? 70.85279 42.55316 92.27333 1.000 52.63005 404 ARG B N 1
ATOM 9611 C CA . ARG B 1 404 ? 69.42420 42.75457 92.05172 1.000 46.69257 404 ARG B CA 1
ATOM 9612 C C . ARG B 1 404 ? 69.07623 44.23405 92.11513 1.000 49.99008 404 ARG B C 1
ATOM 9613 O O . ARG B 1 404 ? 68.41677 44.77581 91.21762 1.000 53.24724 404 ARG B O 1
ATOM 9621 N N . PHE B 1 405 ? 69.52382 44.90168 93.18181 1.000 47.92569 405 PHE B N 1
ATOM 9622 C CA . PHE B 1 405 ? 69.23679 46.32061 93.35490 1.000 46.36147 405 PHE B CA 1
ATOM 9623 C C . PHE B 1 405 ? 69.74138 47.13466 92.16805 1.000 46.25696 405 PHE B C 1
ATOM 9624 O O . PHE B 1 405 ? 68.98938 47.91148 91.56802 1.000 46.68319 405 PHE B O 1
ATOM 9632 N N . MET B 1 406 ? 71.01053 46.94637 91.79744 1.000 46.28894 406 MET B N 1
ATOM 9633 C CA . MET B 1 406 ? 71.60780 47.75852 90.74110 1.000 47.97734 406 MET B CA 1
ATOM 9634 C C . MET B 1 406 ? 70.97763 47.47750 89.38140 1.000 50.13947 406 MET B C 1
ATOM 9635 O O . MET B 1 406 ? 70.84392 48.39477 88.56236 1.000 46.48201 406 MET B O 1
ATOM 9640 N N . LEU B 1 407 ? 70.58566 46.22766 89.11836 1.000 49.60015 407 LEU B N 1
ATOM 9641 C CA . LEU B 1 407 ? 69.85087 45.93362 87.89330 1.000 47.07421 407 LEU B CA 1
ATOM 9642 C C . LEU B 1 407 ? 68.48483 46.60457 87.89866 1.000 53.95245 407 LEU B C 1
ATOM 9643 O O . LEU B 1 407 ? 67.99989 47.03185 86.84368 1.000 50.82021 407 LEU B O 1
ATOM 9648 N N . SER B 1 408 ? 67.84995 46.70417 89.07029 1.000 52.14696 408 SER B N 1
ATOM 9649 C CA . SER B 1 408 ? 66.61498 47.46999 89.18289 1.000 48.30483 408 SER B CA 1
ATOM 9650 C C . SER B 1 408 ? 66.84145 48.97008 89.03481 1.000 50.28229 408 SER B C 1
ATOM 9651 O O . SER B 1 408 ? 65.86902 49.71184 88.85553 1.000 51.52278 408 SER B O 1
ATOM 9654 N N . ALA B 1 409 ? 68.08778 49.43098 89.11571 1.000 47.71450 409 ALA B N 1
ATOM 9655 C CA . ALA B 1 409 ? 68.43069 50.83059 88.89992 1.000 52.50398 409 ALA B CA 1
ATOM 9656 C C . ALA B 1 409 ? 68.80294 51.12394 87.45368 1.000 57.27683 409 ALA B C 1
ATOM 9657 O O . ALA B 1 409 ? 69.21603 52.24764 87.14563 1.000 53.12014 409 ALA B O 1
ATOM 9659 N N . GLN B 1 410 ? 68.67821 50.13782 86.57143 1.000 55.70127 410 GLN B N 1
ATOM 9660 C CA . GLN B 1 410 ? 68.89283 50.32038 85.14477 1.000 48.45116 410 GLN B CA 1
ATOM 9661 C C . GLN B 1 410 ? 67.58783 50.76855 84.49590 1.000 54.33282 410 GLN B C 1
ATOM 9662 O O . GLN B 1 410 ? 66.52767 50.19392 84.76369 1.000 55.99284 410 GLN B O 1
ATOM 9668 N N . ALA B 1 411 ? 67.66008 51.80601 83.66572 1.000 49.74319 411 ALA B N 1
ATOM 9669 C CA . ALA B 1 411 ? 66.47264 52.26265 82.96014 1.000 55.86798 411 ALA B CA 1
ATOM 9670 C C . ALA B 1 411 ? 66.14963 51.31967 81.80486 1.000 54.65681 411 ALA B C 1
ATOM 9671 O O . ALA B 1 411 ? 66.98911 50.53255 81.35953 1.000 55.46839 411 ALA B O 1
ATOM 9673 N N . ASP B 1 412 ? 64.91233 51.41420 81.30966 1.000 52.16337 412 ASP B N 1
ATOM 9674 C CA . ASP B 1 412 ? 64.46299 50.49020 80.27344 1.000 58.00791 412 ASP B CA 1
ATOM 9675 C C . ASP B 1 412 ? 65.11972 50.74260 78.92179 1.000 59.84147 412 ASP B C 1
ATOM 9676 O O . ASP B 1 412 ? 64.92001 49.94286 78.00086 1.000 54.79654 412 ASP B O 1
ATOM 9681 N N . ASN B 1 413 ? 65.88272 51.82252 78.77099 1.000 52.92799 413 ASN B N 1
ATOM 9682 C CA . ASN B 1 413 ? 66.65955 52.02542 77.55662 1.000 53.20753 413 ASN B CA 1
ATOM 9683 C C . ASN B 1 413 ? 68.01595 51.33815 77.61881 1.000 52.74248 413 ASN B C 1
ATOM 9684 O O . ASN B 1 413 ? 68.75305 51.35774 76.62781 1.000 54.23983 413 ASN B O 1
ATOM 9689 N N . GLY B 1 414 ? 68.35604 50.72925 78.75709 1.000 51.53517 414 GLY B N 1
ATOM 9690 C CA . GLY B 1 414 ? 69.60195 50.03358 78.94639 1.000 50.79086 414 GLY B CA 1
ATOM 9691 C C . GLY B 1 414 ? 70.61860 50.79421 79.77228 1.000 51.00446 414 GLY B C 1
ATOM 9692 O O . GLY B 1 414 ? 71.48892 50.17256 80.39092 1.000 49.32205 414 GLY B O 1
ATOM 9693 N N . GLY B 1 415 ? 70.53092 52.12139 79.79385 1.000 56.86743 415 GLY B N 1
ATOM 9694 C CA . GLY B 1 415 ? 71.47246 52.90278 80.56813 1.000 49.54461 415 GLY B CA 1
ATOM 9695 C C . GLY B 1 415 ? 71.21979 52.78380 82.05875 1.000 53.13659 415 GLY B C 1
ATOM 9696 O O . GLY B 1 415 ? 70.10492 52.52354 82.51267 1.000 51.14510 415 GLY B O 1
ATOM 9697 N N . GLY B 1 416 ? 72.28468 52.96954 82.83308 1.000 52.35816 416 GLY B N 1
ATOM 9698 C CA . GLY B 1 416 ? 72.17349 52.98024 84.27889 1.000 57.09918 416 GLY B CA 1
ATOM 9699 C C . GLY B 1 416 ? 71.91831 54.38906 84.78906 1.000 54.96207 416 GLY B C 1
ATOM 9700 O O . GLY B 1 416 ? 72.47937 55.35815 84.28160 1.000 54.18214 416 GLY B O 1
ATOM 9701 N N . LEU B 1 417 ? 71.04416 54.48954 85.78473 1.000 49.15926 417 LEU B N 1
ATOM 9702 C CA . LEU B 1 417 ? 70.81337 55.76264 86.44927 1.000 52.48050 417 LEU B CA 1
ATOM 9703 C C . LEU B 1 417 ? 72.12164 56.23078 87.07195 1.000 48.83312 417 LEU B C 1
ATOM 9704 O O . LEU B 1 417 ? 72.65767 55.53820 87.94989 1.000 52.51483 417 LEU B O 1
ATOM 9709 N N . PRO B 1 418 ? 72.67766 57.37007 86.64400 1.000 51.62543 418 PRO B N 1
ATOM 9710 C CA . PRO B 1 418 ? 73.97420 57.80050 87.19866 1.000 56.21851 418 PRO B CA 1
ATOM 9711 C C . PRO B 1 418 ? 73.96107 57.91913 88.71040 1.000 49.19064 418 PRO B C 1
ATOM 9712 O O . PRO B 1 418 ? 74.94203 57.55706 89.37128 1.000 46.54288 418 PRO B O 1
ATOM 9716 N N . LEU B 1 419 ? 72.86082 58.40801 89.27401 1.000 49.04678 419 LEU B N 1
ATOM 9717 C CA . LEU B 1 419 ? 72.66802 58.50166 90.71356 1.000 50.29113 419 LEU B CA 1
ATOM 9718 C C . LEU B 1 419 ? 71.42862 57.69228 91.06321 1.000 55.97939 419 LEU B C 1
ATOM 9719 O O . LEU B 1 419 ? 70.34161 57.96055 90.54043 1.000 55.06448 419 LEU B O 1
ATOM 9724 N N . VAL B 1 420 ? 71.59395 56.69596 91.92466 1.000 55.01619 420 VAL B N 1
ATOM 9725 C CA . VAL B 1 420 ? 70.49538 55.84230 92.35786 1.000 49.01086 420 VAL B CA 1
ATOM 9726 C C . VAL B 1 420 ? 70.03043 56.35635 93.71194 1.000 57.02096 420 VAL B C 1
ATOM 9727 O O . VAL B 1 420 ? 70.77430 56.29804 94.69659 1.000 59.54695 420 VAL B O 1
ATOM 9731 N N . LYS B 1 421 ? 68.79880 56.85925 93.76053 1.000 55.91468 421 LYS B N 1
ATOM 9732 C CA . LYS B 1 421 ? 6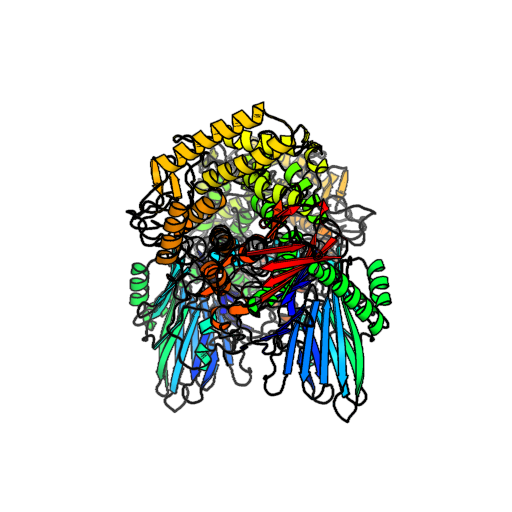8.29350 57.50178 94.96473 1.000 51.68289 421 LYS B CA 1
ATOM 9733 C C . LYS B 1 421 ? 68.21863 56.51374 96.12274 1.000 62.17309 421 LYS B C 1
ATOM 9734 O O . LYS B 1 421 ? 68.07732 55.30286 95.93137 1.000 57.86202 421 LYS B O 1
ATOM 9740 N N . PHE B 1 422 ? 68.31579 57.05132 97.34195 1.000 59.29435 422 PHE B N 1
ATOM 9741 C CA . PHE B 1 422 ? 68.12689 56.22894 98.53137 1.000 56.95813 422 PHE B CA 1
ATOM 9742 C C . PHE B 1 422 ? 66.72009 55.65255 98.59068 1.000 56.29852 422 PHE B C 1
ATOM 9743 O O . PHE B 1 422 ? 66.51663 54.56934 99.14908 1.000 60.88804 422 PHE B O 1
ATOM 9751 N N . THR B 1 423 ? 65.74011 56.36170 98.02799 1.000 54.31776 423 THR B N 1
ATOM 9752 C CA . THR B 1 423 ? 64.35803 55.90454 97.96469 1.000 52.26235 423 THR B CA 1
ATOM 9753 C C . THR B 1 423 ? 64.03121 55.24901 96.62853 1.000 63.90298 423 THR B C 1
ATOM 9754 O O . THR B 1 423 ? 62.89279 55.34792 96.15727 1.000 60.40033 423 THR B O 1
ATOM 9758 N N . HIS B 1 424 ? 65.01213 54.59472 96.00669 1.000 51.65571 424 HIS B N 1
ATOM 9759 C CA . HIS B 1 424 ? 64.82938 54.01639 94.68129 1.000 57.97671 424 HIS B CA 1
ATOM 9760 C C . HIS B 1 424 ? 63.61461 53.10397 94.65439 1.000 52.60956 424 HIS B C 1
ATOM 9761 O O . HIS B 1 424 ? 63.51781 52.15470 95.43708 1.000 56.41733 424 HIS B O 1
ATOM 9768 N N . ASN B 1 425 ? 62.68303 53.40662 93.75380 1.000 53.11344 425 ASN B N 1
ATOM 9769 C CA . ASN B 1 425 ? 61.39472 52.72184 93.67587 1.000 55.73330 425 ASN B CA 1
ATOM 9770 C C . ASN B 1 425 ? 61.21189 52.21876 92.25153 1.000 55.20863 425 ASN B C 1
ATOM 9771 O O . ASN B 1 425 ? 60.64723 52.92214 91.40121 1.000 55.18196 425 ASN B O 1
ATOM 9776 N N . PRO B 1 426 ? 61.67941 51.00482 91.95518 1.000 59.28888 426 PRO B N 1
ATOM 9777 C CA . PRO B 1 426 ? 61.59199 50.48536 90.58426 1.000 56.62071 426 PRO B CA 1
ATOM 9778 C C . PRO B 1 426 ? 60.16523 50.50871 90.05371 1.000 57.09607 426 PRO B C 1
ATOM 9779 O O . PRO B 1 426 ? 59.21449 50.13401 90.74441 1.000 52.71487 426 PRO B O 1
ATOM 9783 N N . GLY B 1 427 ? 60.02595 50.96073 88.80793 1.000 56.09949 427 GLY B N 1
ATOM 9784 C CA . GLY B 1 427 ? 58.73540 51.12521 88.18249 1.000 53.71543 427 GLY B CA 1
ATOM 9785 C C . GLY B 1 427 ? 58.14944 52.51184 88.30244 1.000 58.52179 427 GLY B C 1
ATOM 9786 O O . GLY B 1 427 ? 57.15524 52.80754 87.62776 1.000 65.13622 427 GLY B O 1
ATOM 9787 N N . HIS B 1 428 ? 58.73644 53.37608 89.13335 1.000 55.68428 428 HIS B N 1
ATOM 9788 C CA . HIS B 1 428 ? 58.17504 54.69957 89.36635 1.000 57.56287 428 HIS B CA 1
ATOM 9789 C C . HIS B 1 428 ? 59.23857 55.78935 89.41073 1.000 59.84336 428 HIS B C 1
ATOM 9790 O O . HIS B 1 428 ? 58.94083 56.90370 89.85825 1.000 62.30085 428 HIS B O 1
ATOM 9797 N N . GLU B 1 429 ? 60.45614 55.51356 88.96075 1.000 61.19197 429 GLU B N 1
ATOM 9798 C CA . GLU B 1 429 ? 61.54123 56.47428 89.05650 1.000 61.13497 429 GLU B CA 1
ATOM 9799 C C . GLU B 1 429 ? 61.65419 57.29890 87.77838 1.000 63.29452 429 GLU B C 1
ATOM 9800 O O . GLU B 1 429 ? 61.16332 56.91608 86.71384 1.000 53.40085 429 GLU B O 1
ATOM 9806 N N . ASP B 1 430 ? 62.30731 58.45022 87.90213 1.000 59.16891 430 ASP B N 1
ATOM 9807 C CA . ASP B 1 430 ? 62.61698 59.30088 86.76427 1.000 57.38066 430 ASP B CA 1
ATOM 9808 C C . ASP B 1 430 ? 64.08095 59.13746 86.36926 1.000 61.65111 430 ASP B C 1
ATOM 9809 O O . ASP B 1 430 ? 64.90880 58.63811 87.13596 1.000 56.21644 430 ASP B O 1
ATOM 9814 N N . THR B 1 431 ? 64.38784 59.56173 85.14684 1.000 68.41999 431 THR B N 1
ATOM 9815 C CA . THR B 1 431 ? 65.69941 59.35094 84.54775 1.000 64.18525 431 THR B CA 1
ATOM 9816 C C . THR B 1 431 ? 66.29363 60.68898 84.11783 1.000 63.42563 431 THR B C 1
ATOM 9817 O O . THR B 1 431 ? 65.58589 61.70445 84.12866 1.000 61.13740 431 THR B O 1
ATOM 9821 N N . PRO B 1 432 ? 67.59110 60.74005 83.73699 1.000 59.38589 432 PRO B N 1
ATOM 9822 C CA . PRO B 1 432 ? 68.16732 61.99464 83.22364 1.000 58.61313 432 PRO B CA 1
ATOM 9823 C C . PRO B 1 432 ? 67.37929 62.62612 82.08317 1.000 62.87828 432 PRO B C 1
ATOM 9824 O O . PRO B 1 432 ? 67.54264 63.81704 81.80046 1.000 65.69895 432 PRO B O 1
ATOM 9828 N N . ASP B 1 433 ? 66.53404 61.84186 81.41221 1.000 69.80648 433 ASP B N 1
ATOM 9829 C CA . ASP B 1 433 ? 65.64457 62.38369 80.39229 1.000 62.83139 433 ASP B CA 1
ATOM 9830 C C . ASP B 1 433 ? 64.48849 63.17889 80.98178 1.000 69.75828 433 ASP B C 1
ATOM 9831 O O . ASP B 1 433 ? 63.69391 63.73992 80.21876 1.000 70.66946 433 ASP B O 1
ATOM 9836 N N . ASP B 1 434 ? 64.37332 63.23662 82.30546 1.000 70.28884 434 ASP B N 1
ATOM 9837 C CA . ASP B 1 434 ? 63.34200 64.00688 82.98609 1.000 73.33649 434 ASP B CA 1
ATOM 9838 C C . ASP B 1 434 ? 63.98952 65.16596 83.72996 1.000 74.23901 434 ASP B C 1
ATOM 9839 O O . ASP B 1 434 ? 65.00788 64.98302 84.40606 1.000 72.77012 434 ASP B O 1
ATOM 9844 N N . ALA B 1 435 ? 63.39628 66.35601 83.60531 1.000 78.76086 435 ALA B N 1
ATOM 9845 C CA . ALA B 1 435 ? 63.93251 67.51986 84.30298 1.000 77.56432 435 ALA B CA 1
ATOM 9846 C C . ALA B 1 435 ? 63.86485 67.34606 85.81367 1.000 71.32298 435 ALA B C 1
ATOM 9847 O O . ALA B 1 435 ? 64.72269 67.86593 86.53771 1.000 74.49643 435 ALA B O 1
ATOM 9849 N N . SER B 1 436 ? 62.85948 66.61646 86.30423 1.000 72.54758 436 SER B N 1
ATOM 9850 C CA . SER B 1 436 ? 62.73598 66.38788 87.74000 1.000 68.93854 436 SER B CA 1
ATOM 9851 C C . SER B 1 436 ? 63.93634 65.62452 88.28653 1.000 75.61377 436 SER B C 1
ATOM 9852 O O . SER B 1 436 ? 64.43032 65.93087 89.37741 1.000 71.62555 436 SER B O 1
ATOM 9855 N N . TYR B 1 437 ? 64.42271 64.62771 87.54311 1.000 70.29302 437 TYR B N 1
ATOM 9856 C CA . TYR B 1 437 ? 65.57917 63.86709 88.00666 1.000 67.64777 437 TYR B CA 1
ATOM 9857 C C . TYR B 1 437 ? 66.83277 64.73311 88.03817 1.000 65.89707 437 TYR B C 1
ATOM 9858 O O . TYR B 1 437 ? 67.65061 64.61765 88.95855 1.000 65.56662 437 TYR B O 1
ATOM 9867 N N . VAL B 1 438 ? 67.00571 65.60014 87.03904 1.000 66.71427 438 VAL B N 1
ATOM 9868 C CA . VAL B 1 438 ? 68.17234 66.47596 87.01668 1.000 71.07398 438 VAL B CA 1
ATOM 9869 C C . VAL B 1 438 ? 68.11372 67.47047 88.16934 1.000 71.59358 438 VAL B C 1
ATOM 9870 O O . VAL B 1 438 ? 69.12094 67.72352 88.84059 1.000 64.02676 438 VAL B O 1
ATOM 9874 N N . LYS B 1 439 ? 66.93322 68.04090 88.42492 1.000 76.65692 439 LYS B N 1
ATOM 9875 C CA . LYS B 1 439 ? 66.78232 68.97231 89.53852 1.000 81.29824 439 LYS B CA 1
ATOM 9876 C C . LYS B 1 439 ? 66.96623 68.27822 90.88297 1.000 83.15372 439 LYS B C 1
ATOM 9877 O O . LYS B 1 439 ? 67.48026 68.88555 91.82930 1.000 91.29695 439 LYS B O 1
ATOM 9883 N N . GLU B 1 440 ? 66.57214 67.00822 90.98080 1.000 80.60212 440 GLU B N 1
ATOM 9884 C CA . GLU B 1 440 ? 66.60054 66.30223 92.25649 1.000 78.97429 440 GLU B CA 1
ATOM 9885 C C . GLU B 1 440 ? 67.98838 65.75063 92.56432 1.000 77.08166 440 GLU B C 1
ATOM 9886 O O . GLU B 1 440 ? 68.50061 65.92444 93.67555 1.000 82.71320 440 GLU B O 1
ATOM 9892 N N . THR B 1 441 ? 68.61110 65.08398 91.59306 1.000 68.94256 441 THR B N 1
ATOM 9893 C CA . THR B 1 441 ? 69.89223 64.42689 91.82035 1.000 68.93382 441 THR B CA 1
ATOM 9894 C C . THR B 1 441 ? 71.08317 65.29038 91.43701 1.000 66.65371 441 THR B C 1
ATOM 9895 O O . THR B 1 441 ? 72.16185 65.13655 92.02062 1.000 70.93222 441 THR B O 1
ATOM 9899 N N . GLY B 1 442 ? 70.92085 66.18364 90.46786 1.000 66.46890 442 GLY B N 1
ATOM 9900 C CA . GLY B 1 442 ? 72.02720 66.97302 89.97580 1.000 67.27959 442 GLY B CA 1
ATOM 9901 C C . GLY B 1 442 ? 72.86229 66.31274 88.90307 1.000 71.20536 442 GLY B C 1
ATOM 9902 O O . GLY B 1 442 ? 73.92418 66.84339 88.55660 1.000 74.59546 442 GLY B O 1
ATOM 9903 N N . HIS B 1 443 ? 72.42676 65.17069 88.37000 1.000 69.18778 443 HIS B N 1
ATOM 9904 C CA . HIS B 1 443 ? 73.13330 64.52283 87.27596 1.000 65.12154 443 HIS B CA 1
ATOM 9905 C C . HIS B 1 443 ? 72.37401 64.77636 85.98406 1.000 66.73110 443 HIS B C 1
ATOM 9906 O O . HIS B 1 443 ? 71.24810 64.27845 85.83120 1.000 62.28330 443 HIS B O 1
ATOM 9913 N N . PRO B 1 444 ? 72.93610 65.52880 85.03223 1.000 67.78073 444 PRO B N 1
ATOM 9914 C CA . PRO B 1 444 ? 72.12969 66.00038 83.89638 1.000 68.94512 444 PRO B CA 1
ATOM 9915 C C . PRO B 1 444 ? 71.92701 64.98537 82.78493 1.000 63.15053 444 PRO B C 1
ATOM 9916 O O . PRO B 1 444 ? 70.96288 65.12829 82.02041 1.000 67.52337 444 PRO B O 1
ATOM 9920 N N . ALA B 1 445 ? 72.78698 63.97884 82.65434 1.000 59.13794 445 ALA B N 1
ATOM 9921 C CA . ALA B 1 445 ? 72.70568 63.08251 81.51155 1.000 51.33876 445 ALA B CA 1
ATOM 9922 C C . ALA B 1 445 ? 73.18211 61.69299 81.90501 1.000 59.93082 445 ALA B C 1
ATOM 9923 O O . ALA B 1 445 ? 73.78570 61.49008 82.96153 1.000 56.43475 445 ALA B O 1
ATOM 9925 N N . TYR B 1 446 ? 72.89210 60.73134 81.03308 1.000 56.10330 446 TYR B N 1
ATOM 9926 C CA . TYR B 1 446 ? 73.46464 59.40408 81.16056 1.000 60.55751 446 TYR B CA 1
ATOM 9927 C C . TYR B 1 446 ? 74.96619 59.45344 80.89866 1.000 53.76841 446 TYR B C 1
ATOM 9928 O O . TYR B 1 446 ? 75.48002 60.34766 80.22166 1.000 58.43040 446 TYR B O 1
ATOM 9937 N N . ARG B 1 447 ? 75.67085 58.47008 81.44172 1.000 48.86817 447 ARG B N 1
ATOM 9938 C CA . ARG B 1 447 ? 77.08977 58.29733 81.18892 1.000 48.55666 447 ARG B CA 1
ATOM 9939 C C . ARG B 1 447 ? 77.30331 56.99692 80.42620 1.000 53.41334 447 ARG B C 1
ATOM 9940 O O . ARG B 1 447 ? 76.57104 56.02169 80.61246 1.000 63.59867 447 ARG B O 1
ATOM 9948 N N . ALA B 1 448 ? 78.31045 56.99637 79.55241 1.000 53.89699 448 ALA B N 1
ATOM 9949 C CA . ALA B 1 448 ? 78.46169 55.91343 78.58723 1.000 56.82448 448 ALA B CA 1
ATOM 9950 C C . ALA B 1 448 ? 78.88142 54.59203 79.22064 1.000 53.85613 448 ALA B C 1
ATOM 9951 O O . ALA B 1 448 ? 78.61068 53.53389 78.64206 1.000 54.47102 448 ALA B O 1
ATOM 9953 N N . ASP B 1 449 ? 79.52167 54.61898 80.38985 1.000 47.95516 449 ASP B N 1
ATOM 9954 C CA . ASP B 1 449 ? 80.20002 53.43475 80.90364 1.000 50.55179 449 ASP B CA 1
ATOM 9955 C C . ASP B 1 449 ? 79.42376 52.67558 81.97037 1.000 55.92298 449 ASP B C 1
ATOM 9956 O O . ASP B 1 449 ? 79.70862 51.49229 82.18111 1.000 53.93343 449 ASP B O 1
ATOM 9961 N N . ASP B 1 450 ? 78.46706 53.31739 82.64378 1.000 49.49865 450 ASP B N 1
ATOM 9962 C CA . ASP B 1 450 ? 77.83443 52.76357 83.83840 1.000 47.55122 450 ASP B CA 1
ATOM 9963 C C . ASP B 1 450 ? 77.36235 51.32493 83.64936 1.000 55.01853 450 ASP B C 1
ATOM 9964 O O . ASP B 1 450 ? 77.90988 50.40043 84.26609 1.000 52.98738 450 ASP B O 1
ATOM 9969 N N . ALA B 1 451 ? 76.36820 51.12853 82.77699 1.000 48.98050 451 ALA B N 1
ATOM 9970 C CA . ALA B 1 451 ? 75.76343 49.80904 82.61504 1.000 56.56228 451 ALA B CA 1
ATOM 9971 C C . ALA B 1 451 ? 76.78465 48.74896 82.21583 1.000 49.83473 451 ALA B C 1
ATOM 9972 O O . ALA B 1 451 ? 76.60888 47.56752 82.53856 1.000 51.77631 451 ALA B O 1
ATOM 9974 N N . LEU B 1 452 ? 77.85727 49.14599 81.52663 1.000 48.95348 452 LEU B N 1
ATOM 9975 C CA . LEU B 1 452 ? 78.84542 48.17090 81.07804 1.000 48.69128 452 LEU B CA 1
ATOM 9976 C C . LEU B 1 452 ? 79.51907 47.47454 82.25267 1.000 51.38503 452 LEU B C 1
ATOM 9977 O O . LEU B 1 452 ? 79.88165 46.29332 82.15165 1.000 53.48055 452 LEU B O 1
ATOM 9982 N N . TRP B 1 453 ? 79.65842 48.16877 83.38616 1.000 47.38269 453 TRP B N 1
ATOM 9983 C CA . TRP B 1 453 ? 80.25356 47.53449 84.55627 1.000 48.67796 453 TRP B CA 1
ATOM 9984 C C . TRP B 1 453 ? 79.42941 46.35442 85.04619 1.000 52.35688 453 TRP B C 1
ATOM 9985 O O . TRP B 1 453 ? 79.95599 45.50077 85.76902 1.000 54.07147 453 TRP B O 1
ATOM 9996 N N . LEU B 1 454 ? 78.15276 46.28446 84.66168 1.000 45.95268 454 LEU B N 1
ATOM 9997 C CA . LEU B 1 454 ? 77.32732 45.14668 85.04229 1.000 48.71595 454 LEU B CA 1
ATOM 9998 C C . LEU B 1 454 ? 77.88474 43.83828 84.50044 1.000 55.92391 454 LEU B C 1
ATOM 9999 O O . LEU B 1 454 ? 77.63041 42.77364 85.07507 1.000 53.61940 454 LEU B O 1
ATOM 10004 N N . PHE B 1 455 ? 78.64784 43.88686 83.40181 1.000 49.49761 455 PHE B N 1
ATOM 10005 C CA . PHE B 1 455 ? 79.02065 42.63136 82.75214 1.000 50.14168 455 PHE B CA 1
ATOM 10006 C C . PHE B 1 455 ? 80.08947 41.87023 83.52902 1.000 52.11668 455 PHE B C 1
ATOM 10007 O O . PHE B 1 455 ? 79.86137 40.68937 83.84513 1.000 47.04886 455 PHE B O 1
ATOM 10015 N N . PRO B 1 456 ? 81.24462 42.45147 83.88135 1.000 51.06352 456 PRO B N 1
ATOM 10016 C CA . PRO B 1 456 ? 82.17798 41.69475 84.73470 1.000 49.65747 456 PRO B CA 1
ATOM 10017 C C . PRO B 1 456 ? 81.58909 41.33389 86.08797 1.000 56.85630 456 PRO B C 1
ATOM 10018 O O . PRO B 1 456 ? 81.86662 40.24764 86.61102 1.000 51.25698 456 PRO B O 1
ATOM 10022 N N . THR B 1 457 ? 80.76686 42.21171 86.66424 1.000 48.18442 457 THR B N 1
ATOM 10023 C CA . THR B 1 457 ? 80.19574 41.94817 87.98106 1.000 50.92108 457 THR B CA 1
ATOM 10024 C C . THR B 1 457 ? 79.25352 40.74844 87.94557 1.000 51.75273 457 THR B C 1
ATOM 10025 O O . THR B 1 457 ? 79.51146 39.72323 88.58937 1.000 53.61536 457 THR B O 1
ATOM 10029 N N . VAL B 1 458 ? 78.16124 40.85589 87.17996 1.000 48.29689 458 VAL B N 1
ATOM 10030 C CA . VAL B 1 458 ? 77.16200 39.78752 87.12673 1.000 51.67266 458 VAL B CA 1
ATOM 10031 C C . VAL B 1 458 ? 77.82333 38.45331 86.80391 1.000 53.38867 458 VAL B C 1
ATOM 10032 O O . VAL B 1 458 ? 77.64693 37.45989 87.52362 1.000 47.37555 458 VAL B O 1
ATOM 10036 N N . TYR B 1 459 ? 78.61939 38.42131 85.73069 1.000 47.71005 459 TYR B N 1
ATOM 10037 C CA . TYR B 1 459 ? 79.33629 37.20052 85.37765 1.000 56.86066 459 TYR B CA 1
ATOM 10038 C C . TYR B 1 459 ? 80.10972 36.65693 86.56980 1.000 56.35243 459 TYR B C 1
ATOM 10039 O O . TYR B 1 459 ? 79.95170 35.48822 86.94914 1.000 51.43267 459 TYR B O 1
ATOM 10048 N N . LYS B 1 460 ? 80.92720 37.50888 87.19819 1.000 45.18973 460 LYS B N 1
ATOM 10049 C CA . LYS B 1 460 ? 81.75996 37.03155 88.29430 1.000 44.94191 460 LYS B CA 1
ATOM 10050 C C . LYS B 1 460 ? 80.91118 36.48884 89.43241 1.000 46.26404 460 LYS B C 1
ATOM 10051 O O . LYS B 1 460 ? 81.32982 35.55305 90.12331 1.000 50.96923 460 LYS B O 1
ATOM 10057 N N . TYR B 1 461 ? 79.70587 37.03175 89.62489 1.000 49.74085 461 TYR B N 1
ATOM 10058 C CA . TYR B 1 461 ? 78.81611 36.44970 90.62131 1.000 47.70595 461 TYR B CA 1
ATOM 10059 C C . TYR B 1 461 ? 78.36487 35.06146 90.18987 1.000 52.31971 461 TYR B C 1
ATOM 10060 O O . TYR B 1 461 ? 78.49468 34.09057 90.94660 1.000 56.47677 461 TYR B O 1
ATOM 10069 N N . ILE B 1 462 ? 77.84687 34.94611 88.96399 1.000 45.99753 462 ILE B N 1
ATOM 10070 C CA . ILE B 1 462 ? 77.28679 33.67328 88.52341 1.000 48.96551 462 ILE B CA 1
ATOM 10071 C C . ILE B 1 462 ? 78.37817 32.61640 88.43181 1.000 53.42997 462 ILE B C 1
ATOM 10072 O O . ILE B 1 462 ? 78.16174 31.44966 88.78044 1.000 52.09425 462 ILE B O 1
ATOM 10077 N N . ALA B 1 463 ? 79.57502 33.01096 87.99144 1.000 48.67734 463 ALA B N 1
ATOM 10078 C CA . ALA B 1 463 ? 80.69491 32.07768 87.97782 1.000 46.63782 463 ALA B CA 1
ATOM 10079 C C . ALA B 1 463 ? 81.05984 31.63736 89.39068 1.000 58.50648 463 ALA B C 1
ATOM 10080 O O . ALA B 1 463 ? 81.44777 30.48316 89.60840 1.000 51.83785 463 ALA B O 1
ATOM 10082 N N . GLU B 1 464 ? 80.92558 32.53862 90.36899 1.000 55.16834 464 GLU B N 1
ATOM 10083 C CA . GLU B 1 464 ? 81.30563 32.19689 91.73596 1.000 45.90987 464 GLU B CA 1
ATOM 10084 C C . GLU B 1 464 ? 80.33339 31.20095 92.35208 1.000 55.60394 464 GLU B C 1
ATOM 10085 O O . GLU B 1 464 ? 80.74609 30.29453 93.08556 1.000 49.30718 464 GLU B O 1
ATOM 10091 N N . THR B 1 465 ? 79.03863 31.35146 92.06593 1.000 46.53284 465 THR B N 1
ATOM 10092 C CA . THR B 1 465 ? 78.00820 30.57236 92.73306 1.000 51.15710 465 THR B CA 1
ATOM 10093 C C . THR B 1 465 ? 77.39763 29.47568 91.87376 1.000 47.64104 465 THR B C 1
ATOM 10094 O O . THR B 1 465 ? 76.79278 28.55212 92.42668 1.000 48.28431 465 THR B O 1
ATOM 10098 N N . GLY B 1 466 ? 77.53810 29.54568 90.55257 1.000 50.45396 466 GLY B N 1
ATOM 10099 C CA . GLY B 1 466 ? 76.80612 28.63412 89.69836 1.000 48.40947 466 GLY B CA 1
ATOM 10100 C C . GLY B 1 466 ? 75.31054 28.85564 89.70102 1.000 52.06000 466 GLY B C 1
ATOM 10101 O O . GLY B 1 466 ? 74.55503 27.94355 89.35933 1.000 51.29826 466 GLY B O 1
ATOM 10102 N N . ASN B 1 467 ? 74.85897 30.05198 90.08020 1.000 49.64981 467 ASN B N 1
ATOM 10103 C CA . ASN B 1 467 ? 73.43375 30.37098 90.15719 1.000 48.56144 467 ASN B CA 1
ATOM 10104 C C . ASN B 1 467 ? 72.91284 30.69758 88.75576 1.000 56.11535 467 ASN B C 1
ATOM 10105 O O . ASN B 1 467 ? 72.59450 31.83905 88.41540 1.000 55.55641 467 ASN B O 1
ATOM 10110 N N . MET B 1 468 ? 72.82967 29.64830 87.93122 1.000 56.64111 468 MET B N 1
ATOM 10111 C CA . MET B 1 468 ? 72.34126 29.80848 86.56428 1.000 57.06913 468 MET B CA 1
ATOM 10112 C C . MET B 1 468 ? 70.89946 30.30354 86.53648 1.000 54.99226 468 MET B C 1
ATOM 10113 O O . MET B 1 468 ? 70.51203 31.03396 85.61639 1.000 61.94845 468 MET B O 1
ATOM 10118 N N . ASP B 1 469 ? 70.09349 29.91782 87.53164 1.000 50.44869 469 ASP B N 1
ATOM 10119 C CA . ASP B 1 469 ? 68.70047 30.35395 87.57981 1.000 57.95013 469 ASP B CA 1
ATOM 10120 C C . ASP B 1 469 ? 68.58284 31.87082 87.57474 1.000 53.67308 469 ASP B C 1
ATOM 10121 O O . ASP B 1 469 ? 67.63079 32.41801 87.00456 1.000 58.45415 469 ASP B O 1
ATOM 10126 N N . PHE B 1 470 ? 69.54053 32.56210 88.19875 1.000 55.78708 470 PHE B N 1
ATOM 10127 C CA . PHE B 1 470 ? 69.51082 34.01973 88.24259 1.000 57.05859 470 PHE B CA 1
ATOM 10128 C C . PHE B 1 470 ? 69.47971 34.62941 86.84672 1.000 56.34547 470 PHE B C 1
ATOM 10129 O O . PHE B 1 470 ? 68.98721 35.75018 86.67404 1.000 52.25501 470 PHE B O 1
ATOM 10137 N N . ILE B 1 471 ? 69.98709 33.90906 85.84085 1.000 49.52375 471 ILE B N 1
ATOM 10138 C CA . ILE B 1 471 ? 69.97178 34.42444 84.47433 1.000 50.99392 471 ILE B CA 1
ATOM 10139 C C . ILE B 1 471 ? 68.54547 34.68884 84.01113 1.000 54.35277 471 ILE B C 1
ATOM 10140 O O . ILE B 1 471 ? 68.29753 35.62200 83.23593 1.000 50.70584 471 ILE B O 1
ATOM 10145 N N . ASP B 1 472 ? 67.58587 33.89837 84.49038 1.000 52.03259 472 ASP B N 1
ATOM 10146 C CA . ASP B 1 472 ? 66.19474 34.02519 84.08159 1.000 51.79893 472 ASP B CA 1
ATOM 10147 C C . ASP B 1 472 ? 65.34264 34.79192 85.08471 1.000 51.72641 472 ASP B C 1
ATOM 10148 O O . ASP B 1 472 ? 64.13477 34.93538 84.86674 1.000 53.84742 472 ASP B O 1
ATOM 10153 N N . GLU B 1 473 ? 65.93014 35.28106 86.17340 1.000 51.11045 473 GLU B N 1
ATOM 10154 C CA . GLU B 1 473 ? 65.15326 35.99445 87.17916 1.000 53.24015 473 GLU B CA 1
ATOM 10155 C C . GLU B 1 473 ? 64.65374 37.31931 86.61544 1.000 51.06329 473 GLU B C 1
ATOM 10156 O O . GLU B 1 473 ? 65.41958 38.07857 86.01410 1.000 55.83843 473 GLU B O 1
ATOM 10162 N N . VAL B 1 474 ? 63.36646 37.59159 86.80497 1.000 51.70598 474 VAL B N 1
ATOM 10163 C CA . VAL B 1 474 ? 62.73757 38.79944 86.28135 1.000 51.99279 474 VAL B CA 1
ATOM 10164 C C . VAL B 1 474 ? 62.94232 39.93137 87.28098 1.000 54.76842 474 VAL B C 1
ATOM 10165 O O . VAL B 1 474 ? 62.57543 39.81083 88.45478 1.000 54.00178 474 VAL B O 1
ATOM 10169 N N . ILE B 1 475 ? 63.53144 41.02829 86.81478 1.000 51.01846 475 ILE B N 1
ATOM 10170 C CA . ILE B 1 475 ? 63.80189 42.20370 87.63956 1.000 50.50469 475 ILE B CA 1
ATOM 10171 C C . ILE B 1 475 ? 63.26659 43.42909 86.90786 1.000 56.55360 475 ILE B C 1
ATOM 10172 O O . ILE B 1 475 ? 63.51291 43.58435 85.70217 1.000 51.52226 475 ILE B O 1
ATOM 10177 N N . PRO B 1 476 ? 62.53562 44.31548 87.57852 1.000 53.34698 476 PRO B N 1
ATOM 10178 C CA . PRO B 1 476 ? 62.00744 45.50001 86.89621 1.000 53.06822 476 PRO B CA 1
ATOM 10179 C C . PRO B 1 476 ? 63.10650 46.49029 86.54790 1.000 51.67531 476 PRO B C 1
ATOM 10180 O O . PRO B 1 476 ? 64.19889 46.48645 87.11849 1.000 51.25165 476 PRO B O 1
ATOM 10184 N N . PHE B 1 477 ? 62.79514 47.35021 85.58383 1.000 53.53997 477 PHE B N 1
ATOM 10185 C CA . PHE B 1 477 ? 63.65087 48.48428 85.28657 1.000 53.07831 477 PHE B CA 1
ATOM 10186 C C . PHE B 1 477 ? 63.31360 49.64870 86.21617 1.000 55.16398 477 PHE B C 1
ATOM 10187 O O . PHE B 1 477 ? 62.32568 49.62490 86.95566 1.000 51.45200 477 PHE B O 1
ATOM 10195 N N . ALA B 1 478 ? 64.15332 50.68424 86.17115 1.000 59.80160 478 ALA B N 1
ATOM 10196 C CA . ALA B 1 478 ? 63.97828 51.81820 87.07439 1.000 59.54243 478 ALA B CA 1
ATOM 10197 C C . ALA B 1 478 ? 62.68814 52.57435 86.77776 1.000 59.90264 478 ALA B C 1
ATOM 10198 O O . ALA B 1 478 ? 61.89683 52.85122 87.68635 1.000 56.04822 478 ALA B O 1
ATOM 10200 N N . ASN B 1 479 ? 62.45554 52.91317 85.51085 1.000 54.73169 479 ASN B N 1
ATOM 10201 C CA . ASN B 1 479 ? 61.33733 53.77789 85.15802 1.000 53.85034 479 ASN B CA 1
ATOM 10202 C C . ASN B 1 479 ? 60.09187 52.98765 84.76481 1.000 60.36607 479 ASN B C 1
ATOM 10203 O O . ASN B 1 479 ? 58.99236 53.28456 85.24374 1.000 54.70035 479 ASN B O 1
ATOM 10208 N N . ARG B 1 480 ? 60.24150 51.98588 83.90077 1.000 54.10859 480 ARG B N 1
ATOM 10209 C CA . ARG B 1 480 ? 59.10072 51.19313 83.46474 1.000 56.94033 480 ARG B CA 1
ATOM 10210 C C . ARG B 1 480 ? 59.59960 49.88579 82.86962 1.000 55.89494 480 ARG B C 1
ATOM 10211 O O . ARG B 1 480 ? 60.73850 49.78553 82.40741 1.000 57.99913 480 ARG B O 1
ATOM 10219 N N . GLY B 1 481 ? 58.72633 48.88321 82.89220 1.000 61.21946 481 GLY B N 1
ATOM 10220 C CA . GLY B 1 481 ? 59.02074 47.59917 82.29558 1.000 59.21458 481 GLY B CA 1
ATOM 10221 C C . GLY B 1 481 ? 59.80248 46.67770 83.21437 1.000 56.09011 481 GLY B C 1
ATOM 10222 O O . GLY B 1 481 ? 60.27556 47.05249 84.28855 1.000 53.56711 481 GLY B O 1
ATOM 10223 N N . LYS B 1 482 ? 59.93119 45.43023 82.76726 1.000 59.91183 482 LYS B N 1
ATOM 10224 C CA . LYS B 1 482 ? 60.67876 44.41594 83.49414 1.000 53.60838 482 LYS B CA 1
ATOM 10225 C C . LYS B 1 482 ? 61.35309 43.49648 82.48869 1.000 53.58957 482 LYS B C 1
ATOM 10226 O O . LYS B 1 482 ? 60.98252 43.45148 81.31355 1.000 57.24553 482 LYS B O 1
ATOM 10232 N N . ALA B 1 483 ? 62.34962 42.75641 82.96482 1.000 55.27193 483 ALA B N 1
ATOM 10233 C CA . ALA B 1 483 ? 63.12079 41.89149 82.08542 1.000 55.93912 483 ALA B CA 1
ATOM 10234 C C . ALA B 1 483 ? 63.88306 40.87386 82.91770 1.000 53.50188 483 ALA B C 1
ATOM 10235 O O . ALA B 1 483 ? 64.14618 41.08276 84.10488 1.000 51.47817 483 ALA B O 1
ATOM 10237 N N . THR B 1 484 ? 64.23385 39.76571 82.27322 1.000 53.51821 484 THR B N 1
ATOM 10238 C CA . THR B 1 484 ? 65.17864 38.83827 82.86854 1.000 56.08697 484 THR B CA 1
ATOM 10239 C C . THR B 1 484 ? 66.55738 39.48803 82.94637 1.000 56.96474 484 THR B C 1
ATOM 10240 O O . THR B 1 484 ? 66.85027 40.46831 82.25508 1.000 59.77755 484 THR B O 1
ATOM 10244 N N . VAL B 1 485 ? 67.40595 38.93283 83.81585 1.000 52.87136 485 VAL B N 1
ATOM 10245 C CA . VAL B 1 485 ? 68.77458 39.42852 83.95127 1.000 49.73058 485 VAL B CA 1
ATOM 10246 C C . VAL B 1 485 ? 69.49197 39.37876 82.60735 1.000 56.39283 485 VAL B C 1
ATOM 10247 O O . VAL B 1 485 ? 70.18443 40.32969 82.21288 1.000 53.54149 485 VAL B O 1
ATOM 10251 N N . TYR B 1 486 ? 69.32746 38.27030 81.88274 1.000 50.09254 486 TYR B N 1
ATOM 10252 C CA . TYR B 1 486 ? 69.87205 38.15021 80.53599 1.000 57.16022 486 TYR B CA 1
ATOM 10253 C C . TYR B 1 486 ? 69.40508 39.30242 79.65150 1.000 54.56319 486 TYR B C 1
ATOM 10254 O O . TYR B 1 486 ? 70.21075 39.95065 78.96788 1.000 56.13689 486 TYR B O 1
ATOM 10263 N N A GLU B 1 487 ? 68.09944 39.57722 79.65448 0.477 54.50912 487 GLU B N 1
ATOM 10264 N N B GLU B 1 487 ? 68.09770 39.58046 79.66520 0.523 54.65729 487 GLU B N 1
ATOM 10265 C CA A GLU B 1 487 ? 67.59221 40.68292 78.85384 0.477 52.93207 487 GLU B CA 1
ATOM 10266 C CA B GLU B 1 487 ? 67.56286 40.68389 78.87341 0.523 52.93532 487 GLU B CA 1
ATOM 10267 C C A GLU B 1 487 ? 68.01688 42.03730 79.40816 0.477 53.48140 487 GLU B C 1
ATOM 10268 C C B GLU B 1 487 ? 68.02149 42.03520 79.40859 0.523 55.58846 487 GLU B C 1
ATOM 10269 O O A GLU B 1 487 ? 68.10747 42.99835 78.64173 0.477 52.17028 487 GLU B O 1
ATOM 10270 O O B GLU B 1 487 ? 68.13474 42.99292 78.64005 0.523 52.14720 487 GLU B O 1
ATOM 10281 N N . HIS B 1 488 ? 68.30697 42.13192 80.70902 1.000 52.03913 488 HIS B N 1
ATOM 10282 C CA . HIS B 1 488 ? 68.87757 43.36515 81.25175 1.000 54.96966 488 HIS B CA 1
ATOM 10283 C C . HIS B 1 488 ? 70.24395 43.64409 80.63195 1.000 54.67280 488 HIS B C 1
ATOM 10284 O O . HIS B 1 488 ? 70.55254 44.77912 80.23721 1.000 52.30580 488 HIS B O 1
ATOM 10291 N N . LEU B 1 489 ? 71.07816 42.60556 80.53360 1.000 51.41662 489 LEU B N 1
ATOM 10292 C CA . LEU B 1 489 ? 72.38319 42.76561 79.89752 1.000 51.25038 489 LEU B CA 1
ATOM 10293 C C . LEU B 1 489 ? 72.23751 43.08630 78.41259 1.000 58.52951 489 LEU B C 1
ATOM 10294 O O . LEU B 1 489 ? 72.97692 43.92125 77.86702 1.000 56.36681 489 LEU B O 1
ATOM 10299 N N . LYS B 1 490 ? 71.28671 42.43021 77.74188 1.000 50.66309 490 LYS B N 1
ATOM 10300 C CA . LYS B 1 490 ? 71.02725 42.74797 76.34023 1.000 56.19901 490 LYS B CA 1
ATOM 10301 C C . LYS B 1 490 ? 70.59285 44.20172 76.17240 1.000 54.48749 490 LYS B C 1
ATOM 10302 O O . LYS B 1 490 ? 70.97609 44.86428 75.20276 1.000 58.16191 490 LYS B O 1
ATOM 10308 N N . ARG B 1 491 ? 69.79999 44.71642 77.11371 1.000 52.84176 491 ARG B N 1
ATOM 10309 C CA . ARG B 1 491 ? 69.35798 46.10427 77.05012 1.000 52.17249 491 ARG B CA 1
ATOM 10310 C C . ARG B 1 491 ? 70.52081 47.06215 77.27534 1.000 55.77065 491 ARG B C 1
ATOM 10311 O O . ARG B 1 491 ? 70.57815 48.12770 76.65562 1.000 51.48969 491 ARG B O 1
ATOM 10319 N N . ALA B 1 492 ? 71.46040 46.70072 78.15349 1.000 50.24726 492 ALA B N 1
ATOM 10320 C CA . ALA B 1 492 ? 72.66488 47.51870 78.30466 1.000 57.77476 492 ALA B CA 1
ATOM 10321 C C . ALA B 1 492 ? 73.46955 47.56590 77.00587 1.000 57.22975 492 ALA B C 1
ATOM 10322 O O . ALA B 1 492 ? 73.93466 48.63870 76.58285 1.000 51.12366 492 ALA B O 1
ATOM 10324 N N . VAL B 1 493 ? 73.64532 46.40969 76.35818 1.000 52.98270 493 VAL B N 1
ATOM 10325 C CA . VAL B 1 493 ? 74.35920 46.38685 75.08088 1.000 51.31232 493 VAL B CA 1
ATOM 10326 C C . VAL B 1 493 ? 73.62277 47.23247 74.04518 1.000 58.24177 493 VAL B C 1
ATOM 10327 O O . VAL B 1 493 ? 74.23957 47.98724 73.28115 1.000 56.13085 493 VAL B O 1
ATOM 10331 N N . LYS B 1 494 ? 72.29139 47.13682 74.02093 1.000 52.39655 494 LYS B N 1
ATOM 10332 C CA . LYS B 1 494 ? 71.49661 47.94357 73.10054 1.000 53.35128 494 LYS B CA 1
ATOM 10333 C C . LYS B 1 494 ? 71.66088 49.43313 73.38328 1.000 55.42239 494 LYS B C 1
ATOM 10334 O O . LYS B 1 494 ? 71.71373 50.24673 72.45424 1.000 53.92254 494 LYS B O 1
ATOM 10340 N N . PHE B 1 495 ? 71.73373 49.80951 74.66143 1.000 53.13163 495 PHE B N 1
ATOM 10341 C CA . PHE B 1 495 ? 71.98129 51.20375 75.01313 1.000 57.08921 495 PHE B CA 1
ATOM 10342 C C . PHE B 1 495 ? 73.30471 51.67497 74.43277 1.000 54.89152 495 PHE B C 1
ATOM 10343 O O . PHE B 1 495 ? 73.38971 52.75878 73.84355 1.000 56.45351 495 PHE B O 1
ATOM 10351 N N . SER B 1 496 ? 74.35236 50.86304 74.58740 1.000 61.36237 496 SER B N 1
ATOM 10352 C CA . SER B 1 496 ? 75.64079 51.22626 74.00184 1.000 51.67391 496 SER B CA 1
ATOM 10353 C C . SER B 1 496 ? 75.54352 51.35576 72.48407 1.000 56.70621 496 SER B C 1
ATOM 10354 O O . SER B 1 496 ? 76.12428 52.27367 71.89308 1.000 53.16724 496 SER B O 1
ATOM 10357 N N . MET B 1 497 ? 74.80276 50.45753 71.83437 1.000 53.33117 497 MET B N 1
ATOM 10358 C CA . MET B 1 497 ? 74.69632 50.51234 70.38094 1.000 57.33325 497 MET B CA 1
ATOM 10359 C C . MET B 1 497 ? 73.74284 51.59590 69.89775 1.000 65.45992 497 MET B C 1
ATOM 10360 O O . MET B 1 497 ? 73.81996 51.99187 68.73022 1.000 67.43426 497 MET B O 1
ATOM 10365 N N . ASP B 1 498 ? 72.84814 52.07802 70.75688 1.000 65.69197 498 ASP B N 1
ATOM 10366 C CA . ASP B 1 498 ? 71.94371 53.15956 70.39190 1.000 57.40929 498 ASP B CA 1
ATOM 10367 C C . ASP B 1 498 ? 72.59282 54.53293 70.49724 1.000 61.02065 498 ASP B C 1
ATOM 10368 O O . ASP B 1 498 ? 71.94036 55.53192 70.17691 1.000 61.66173 498 ASP B O 1
ATOM 10373 N N . HIS B 1 499 ? 73.85700 54.61168 70.94407 1.000 58.07352 499 HIS B N 1
ATOM 10374 C CA . HIS B 1 499 ? 74.55523 55.88784 71.13727 1.000 65.69414 499 HIS B CA 1
ATOM 10375 C C . HIS B 1 499 ? 75.99984 55.71031 70.66544 1.000 59.26550 499 HIS B C 1
ATOM 10376 O O . HIS B 1 499 ? 76.92620 55.55895 71.46512 1.000 66.64639 499 HIS B O 1
ATOM 10383 N N . LEU B 1 500 ? 76.18915 55.73589 69.34996 1.000 62.21569 500 LEU B N 1
ATOM 10384 C CA . LEU B 1 500 ? 77.49954 55.57434 68.74065 1.000 63.80173 500 LEU B CA 1
ATOM 10385 C C . LEU B 1 500 ? 77.99288 56.90515 68.18885 1.000 65.56888 500 LEU B C 1
ATOM 10386 O O . LEU B 1 500 ? 77.20343 57.74455 67.74650 1.000 61.87622 500 LEU B O 1
ATOM 10391 N N . GLY B 1 501 ? 79.31031 57.08861 68.22320 1.000 72.14273 501 GLY B N 1
ATOM 10392 C CA . GLY B 1 501 ? 79.93541 58.28049 67.69419 1.000 63.51478 501 GLY B CA 1
ATOM 10393 C C . GLY B 1 501 ? 80.14262 58.19536 66.19377 1.000 64.87781 501 GLY B C 1
ATOM 10394 O O . GLY B 1 501 ? 79.60142 57.33325 65.50010 1.000 66.66936 501 GLY B O 1
ATOM 10395 N N . ARG B 1 502 ? 80.96261 59.11637 65.68853 1.000 77.49804 502 ARG B N 1
ATOM 10396 C CA . ARG B 1 502 ? 81.17187 59.22253 64.25009 1.000 71.52037 502 ARG B CA 1
ATOM 10397 C C . ARG B 1 502 ? 82.09425 58.14378 63.69299 1.000 70.22918 502 ARG B C 1
ATOM 10398 O O . ARG B 1 502 ? 82.15858 57.98540 62.46980 1.000 75.13521 502 ARG B O 1
ATOM 10406 N N . HIS B 1 503 ? 82.80710 57.40473 64.54171 1.000 70.21621 503 HIS B N 1
ATOM 10407 C CA . HIS B 1 503 ? 83.57215 56.24722 64.09923 1.000 66.75182 503 HIS B CA 1
ATOM 10408 C C . HIS B 1 503 ? 82.83931 54.93660 64.35226 1.000 66.01702 503 HIS B C 1
ATOM 10409 O O . HIS B 1 503 ? 83.45705 53.87005 64.27678 1.000 76.66884 503 HIS B O 1
ATOM 10416 N N . GLY B 1 504 ? 81.54305 54.98943 64.65429 1.000 60.01612 504 GLY B N 1
ATOM 10417 C CA . GLY B 1 504 ? 80.79587 53.78314 64.95011 1.000 65.97391 504 GLY B CA 1
ATOM 10418 C C . GLY B 1 504 ? 81.07465 53.17409 66.30413 1.000 63.14215 504 GLY B C 1
ATOM 10419 O O . GLY B 1 504 ? 80.62025 52.05838 66.57271 1.000 61.77639 504 GLY B O 1
ATOM 10420 N N . MET B 1 505 ? 81.80527 53.86550 67.15848 1.000 63.79002 505 MET B N 1
ATOM 10421 C CA . MET B 1 505 ? 82.13635 53.42298 68.49962 1.000 63.45999 505 MET B CA 1
ATOM 10422 C C . MET B 1 505 ? 81.27242 54.15682 69.51559 1.000 61.76765 505 MET B C 1
ATOM 10423 O O . MET B 1 505 ? 80.70402 55.20796 69.20772 1.000 60.30238 505 MET B O 1
ATOM 10428 N N . PRO B 1 506 ? 81.12394 53.61886 70.72874 1.000 61.34740 506 PRO B N 1
ATOM 10429 C CA . PRO B 1 506 ? 80.18949 54.21499 71.69569 1.000 61.68612 506 PRO B CA 1
ATOM 10430 C C . PRO B 1 506 ? 80.43788 55.70076 71.91732 1.000 57.83400 506 PRO B C 1
ATOM 10431 O O . PRO B 1 506 ? 81.56661 56.13538 72.15916 1.000 53.55897 506 PRO B O 1
ATOM 10435 N N . ALA B 1 507 ? 79.36469 56.48190 71.82427 1.000 64.74271 507 ALA B N 1
ATOM 10436 C CA . ALA B 1 507 ? 79.45706 57.92107 72.01401 1.000 60.03399 507 ALA B CA 1
ATOM 10437 C C . ALA B 1 507 ? 79.83591 58.24820 73.45180 1.000 59.74784 507 ALA B C 1
ATOM 10438 O O . ALA B 1 507 ? 79.54716 57.49182 74.38277 1.000 56.79846 507 ALA B O 1
ATOM 10440 N N . GLY B 1 508 ? 80.49073 59.39762 73.62545 1.000 61.41604 508 GLY B N 1
ATOM 10441 C CA . GLY B 1 508 ? 80.95538 59.78271 74.94534 1.000 51.82463 508 GLY B CA 1
ATOM 10442 C C . GLY B 1 508 ? 79.83720 60.12500 75.90799 1.000 60.53684 508 GLY B C 1
ATOM 10443 O O . GLY B 1 508 ? 79.96508 59.89408 77.11533 1.000 50.63533 508 GLY B O 1
ATOM 10444 N N . LEU B 1 509 ? 78.72864 60.66346 75.39351 1.000 60.75418 509 LEU B N 1
ATOM 10445 C CA . LEU B 1 509 ? 77.64010 61.16698 76.22441 1.000 52.09781 509 LEU B CA 1
ATOM 10446 C C . LEU B 1 509 ? 78.18919 62.15765 77.24671 1.000 59.37992 509 LEU B C 1
ATOM 10447 O O . LEU B 1 509 ? 79.04868 62.97990 76.91288 1.000 61.12043 509 LEU B O 1
ATOM 10452 N N . TYR B 1 510 ? 77.71701 62.09280 78.49139 1.000 58.40327 510 TYR B N 1
ATOM 10453 C CA . TYR B 1 510 ? 78.18808 63.04051 79.49708 1.000 55.70779 510 TYR B CA 1
ATOM 10454 C C . TYR B 1 510 ? 79.66506 62.82503 79.80891 1.000 57.13968 510 TYR B C 1
ATOM 10455 O O . TYR B 1 510 ? 80.48110 63.74569 79.68202 1.000 66.54549 510 TYR B O 1
ATOM 10464 N N . ALA B 1 511 ? 80.02728 61.61492 80.21636 1.000 57.79193 511 ALA B N 1
ATOM 10465 C CA . ALA B 1 511 ? 81.40739 61.29255 80.56214 1.000 57.97314 511 ALA B CA 1
ATOM 10466 C C . ALA B 1 511 ? 81.53638 59.77724 80.63793 1.000 55.08501 511 ALA B C 1
ATOM 10467 O O . ALA B 1 511 ? 80.55793 59.04001 80.47819 1.000 54.21574 511 ALA B O 1
ATOM 10469 N N . ASP B 1 512 ? 82.76440 59.31853 80.87562 1.000 55.20071 512 ASP B N 1
ATOM 10470 C CA . ASP B 1 512 ? 83.01175 57.91956 81.19520 1.000 49.73100 512 ASP B CA 1
ATOM 10471 C C . ASP B 1 512 ? 83.55573 57.82108 82.61432 1.000 54.06144 512 ASP B C 1
ATOM 10472 O O . ASP B 1 512 ? 83.21207 58.64895 83.46337 1.000 57.95706 512 ASP B O 1
ATOM 10477 N N . TRP B 1 513 ? 84.40011 56.82155 82.88365 1.000 56.45961 513 TRP B N 1
ATOM 10478 C CA . TRP B 1 513 ? 84.93371 56.64590 84.23162 1.000 46.45581 513 TRP B CA 1
ATOM 10479 C C . TRP B 1 513 ? 85.69901 57.87712 84.70787 1.000 53.92574 513 TRP B C 1
ATOM 10480 O O . TRP B 1 513 ? 85.69168 58.18554 85.90471 1.000 51.92989 513 TRP B O 1
ATOM 10491 N N . ASN B 1 514 ? 86.35235 58.59344 83.79425 1.000 52.29089 514 ASN B N 1
ATOM 10492 C CA . ASN B 1 514 ? 87.15684 59.76797 84.13280 1.000 52.94993 514 ASN B CA 1
ATOM 10493 C C . ASN B 1 514 ? 86.24803 60.99241 84.16147 1.000 52.89504 514 ASN B C 1
ATOM 10494 O O . ASN B 1 514 ? 85.84729 61.50667 83.11495 1.000 53.62669 514 ASN B O 1
ATOM 10499 N N . ASP B 1 515 ? 85.93212 61.47352 85.36772 1.000 56.15231 515 ASP B N 1
ATOM 10500 C CA . ASP B 1 515 ? 85.08319 62.65441 85.50383 1.000 59.61821 515 ASP B CA 1
ATOM 10501 C C . ASP B 1 515 ? 85.69452 63.89753 84.87039 1.000 57.55756 515 ASP B C 1
ATOM 10502 O O . ASP B 1 515 ? 84.95852 64.83253 84.53735 1.000 53.46134 515 ASP B O 1
ATOM 10507 N N . CYS B 1 516 ? 87.01496 63.93772 84.70406 1.000 53.76288 516 CYS B N 1
ATOM 10508 C CA . CYS B 1 516 ? 87.70443 65.13621 84.24763 1.000 55.88712 516 CYS B CA 1
ATOM 10509 C C . CYS B 1 516 ? 88.00111 65.13134 82.75584 1.000 53.30276 516 CYS B C 1
ATOM 10510 O O . CYS B 1 516 ? 88.58292 66.09770 82.25266 1.000 65.59417 516 CYS B O 1
ATOM 10513 N N . LEU B 1 517 ? 87.62505 64.07826 82.03989 1.000 55.49012 517 LEU B N 1
ATOM 10514 C CA . LEU B 1 517 ? 87.86675 63.96968 80.60354 1.000 53.66657 517 LEU B CA 1
ATOM 10515 C C . LEU B 1 517 ? 86.52709 64.13647 79.88940 1.000 56.21621 517 LEU B C 1
ATOM 10516 O O . LEU B 1 517 ? 85.77515 63.17706 79.71048 1.000 58.88987 517 LEU B O 1
ATOM 10521 N N . ARG B 1 518 ? 86.23384 65.36626 79.48157 1.000 50.68249 518 ARG B N 1
ATOM 10522 C CA . ARG B 1 518 ? 84.99237 65.68976 78.78340 1.000 60.17178 518 ARG B CA 1
ATOM 10523 C C . ARG B 1 518 ? 85.28247 65.68325 77.28647 1.000 62.01386 518 ARG B C 1
ATOM 10524 O O . ARG B 1 518 ? 85.81297 66.65227 76.73736 1.000 60.95655 518 ARG B O 1
ATOM 10532 N N . LEU B 1 519 ? 84.94165 64.58122 76.62895 1.000 65.37043 519 LEU B N 1
ATOM 10533 C CA . LEU B 1 519 ? 85.14434 64.44411 75.19507 1.000 59.12773 519 LEU B CA 1
ATOM 10534 C C . LEU B 1 519 ? 83.97438 64.97439 74.37966 1.000 62.93741 519 LEU B C 1
ATOM 10535 O O . LEU B 1 519 ? 84.03798 64.95014 73.14604 1.000 57.47206 519 LEU B O 1
ATOM 10540 N N . GLY B 1 520 ? 82.92331 65.45840 75.03197 1.000 60.66050 520 GLY B N 1
ATOM 10541 C CA . GLY B 1 520 ? 81.70555 65.84013 74.35158 1.000 55.90836 520 GLY B CA 1
ATOM 10542 C C . GLY B 1 520 ? 80.73984 64.67541 74.20992 1.000 61.78858 520 GLY B C 1
ATOM 10543 O O . GLY B 1 520 ? 81.11652 63.50432 74.23458 1.000 62.54628 520 GLY B O 1
ATOM 10544 N N . LYS B 1 521 ? 79.45745 65.01779 74.06271 1.000 67.83857 521 LYS B N 1
ATOM 10545 C CA . LYS B 1 521 ? 78.42927 63.99114 73.93019 1.000 60.44137 521 LYS B CA 1
ATOM 10546 C C . LYS B 1 521 ? 78.58536 63.17726 72.65298 1.000 61.54704 521 LYS B C 1
ATOM 10547 O O . LYS B 1 521 ? 78.09989 62.04290 72.59342 1.000 74.39416 521 LYS B O 1
ATOM 10553 N N . ASP B 1 522 ? 79.25539 63.72230 71.63877 1.000 63.89563 522 ASP B N 1
ATOM 10554 C CA . ASP B 1 522 ? 79.47581 63.02483 70.38006 1.000 64.05905 522 ASP B CA 1
ATOM 10555 C C . ASP B 1 522 ? 80.91429 62.54572 70.22543 1.000 67.17886 522 ASP B C 1
ATOM 10556 O O . ASP B 1 522 ? 81.29694 62.10040 69.13897 1.000 61.84656 522 ASP B O 1
ATOM 10561 N N . GLY B 1 523 ? 81.71901 62.62889 71.28120 1.000 62.02305 523 GLY B N 1
ATOM 10562 C CA . GLY B 1 523 ? 83.04254 62.04743 71.28167 1.000 62.85981 523 GLY B CA 1
ATOM 10563 C C . GLY B 1 523 ? 82.98438 60.53729 71.41350 1.000 61.56695 523 GLY B C 1
ATOM 10564 O O . GLY B 1 523 ? 81.91882 59.91959 71.42041 1.000 58.40934 523 GLY B O 1
ATOM 10565 N N . GLU B 1 524 ? 84.16756 59.93447 71.52421 1.000 53.99299 524 GLU B N 1
ATOM 10566 C CA . GLU B 1 524 ? 84.27616 58.48208 71.63391 1.000 59.56993 524 GLU B CA 1
ATOM 10567 C C . GLU B 1 524 ? 85.44259 58.14075 72.54734 1.000 52.61592 524 GLU B C 1
ATOM 10568 O O . GLU B 1 524 ? 86.58303 58.51160 72.25670 1.000 55.69788 524 GLU B O 1
ATOM 10574 N N . SER B 1 525 ? 85.16034 57.43449 73.63924 1.000 53.61950 525 SER B N 1
ATOM 10575 C CA . SER B 1 525 ? 86.17364 57.04258 74.60989 1.000 50.85757 525 SER B CA 1
ATOM 10576 C C . SER B 1 525 ? 86.64020 55.61990 74.32444 1.000 55.30979 525 SER B C 1
ATOM 10577 O O . SER B 1 525 ? 85.81912 54.70551 74.19350 1.000 56.13110 525 SER B O 1
ATOM 10580 N N . THR B 1 526 ? 87.96040 55.43864 74.22928 1.000 51.40553 526 THR B N 1
ATOM 10581 C CA . THR B 1 526 ? 88.51174 54.10955 73.97602 1.000 53.44509 526 THR B CA 1
ATOM 10582 C C . THR B 1 526 ? 88.28553 53.18532 75.16761 1.000 53.45203 526 THR B C 1
ATOM 10583 O O . THR B 1 526 ? 88.06368 51.97736 74.99666 1.000 60.97093 526 THR B O 1
ATOM 10587 N N . PHE B 1 527 ? 88.34868 53.74077 76.38145 1.000 57.81604 527 PHE B N 1
ATOM 10588 C CA . PHE B 1 527 ? 87.95500 53.01107 77.58357 1.000 54.21229 527 PHE B CA 1
ATOM 10589 C C . PHE B 1 527 ? 86.57973 52.37566 77.40642 1.000 53.40804 527 PHE B C 1
ATOM 10590 O O . PHE B 1 527 ? 86.40247 51.16945 77.62130 1.000 55.66551 527 PHE B O 1
ATOM 10598 N N . VAL B 1 528 ? 85.59651 53.18082 76.99672 1.000 57.87805 528 VAL B N 1
ATOM 10599 C CA . VAL B 1 528 ? 84.23428 52.68530 76.83727 1.000 55.66447 528 VAL B CA 1
ATOM 10600 C C . VAL B 1 528 ? 84.15802 51.66598 75.70879 1.000 55.62143 528 VAL B C 1
ATOM 10601 O O . VAL B 1 528 ? 83.43223 50.67262 75.80788 1.000 57.79140 528 VAL B O 1
ATOM 10605 N N . ALA B 1 529 ? 84.89049 51.89506 74.61595 1.000 50.61433 529 ALA B N 1
ATOM 10606 C CA . ALA B 1 529 ? 84.85459 50.95234 73.50098 1.000 56.30404 529 ALA B CA 1
ATOM 10607 C C . ALA B 1 529 ? 85.34361 49.57374 73.93060 1.000 54.73296 529 ALA B C 1
ATOM 10608 O O . ALA B 1 529 ? 84.76160 48.54545 73.55553 1.000 57.49888 529 ALA B O 1
ATOM 10610 N N . MET B 1 530 ? 86.39844 49.53241 74.74147 1.000 49.52859 530 MET B N 1
ATOM 10611 C CA . MET B 1 530 ? 86.90810 48.24614 75.20010 1.000 60.39172 530 MET B CA 1
ATOM 10612 C C . MET B 1 530 ? 86.01051 47.62416 76.26573 1.000 56.26625 530 MET B C 1
ATOM 10613 O O . MET B 1 530 ? 85.84764 46.39449 76.29574 1.000 62.91918 530 MET B O 1
ATOM 10618 N N . GLN B 1 531 ? 85.39540 48.44920 77.11998 1.000 48.91508 531 GLN B N 1
ATOM 10619 C CA . GLN B 1 531 ? 84.33710 47.95070 77.99603 1.000 48.39080 531 GLN B CA 1
ATOM 10620 C C . GLN B 1 531 ? 83.21838 47.29360 77.19427 1.000 53.82967 531 GLN B C 1
ATOM 10621 O O . GLN B 1 531 ? 82.69420 46.24672 77.58541 1.000 56.85004 531 GLN B O 1
ATOM 10627 N N . PHE B 1 532 ? 82.83563 47.90916 76.07334 1.000 54.75383 532 PHE B N 1
ATOM 10628 C CA . PHE B 1 532 ? 81.76723 47.38925 75.22441 1.000 49.35567 532 PHE B CA 1
ATOM 10629 C C . PHE B 1 532 ? 82.16013 46.05176 74.60317 1.000 52.84034 532 PHE B C 1
ATOM 10630 O O . PHE B 1 532 ? 81.35642 45.10857 74.57320 1.000 57.12867 532 PHE B O 1
ATOM 10638 N N . TYR B 1 533 ? 83.38915 45.95968 74.08913 1.000 49.90462 533 TYR B N 1
ATOM 10639 C CA . TYR B 1 533 ? 83.87532 44.69287 73.54497 1.000 56.65642 533 TYR B CA 1
ATOM 10640 C C . TYR B 1 533 ? 83.83622 43.58845 74.60180 1.000 53.44133 533 TYR B C 1
ATOM 10641 O O . TYR B 1 533 ? 83.36378 42.46889 74.34166 1.000 56.72555 533 TYR B O 1
ATOM 10650 N N . TYR B 1 534 ? 84.31538 43.89153 75.81305 1.000 48.82762 534 TYR B N 1
ATOM 10651 C CA . TYR B 1 534 ? 84.29243 42.88851 76.87480 1.000 55.42342 534 TYR B CA 1
ATOM 10652 C C . TYR B 1 534 ? 82.86379 42.51442 77.25453 1.000 52.05239 534 TYR B C 1
ATOM 10653 O O . TYR B 1 534 ? 82.57143 41.34514 77.54679 1.000 48.98312 534 TYR B O 1
ATOM 10662 N N . ALA B 1 535 ? 81.96397 43.49963 77.27102 1.000 53.58161 535 ALA B N 1
ATOM 10663 C CA . ALA B 1 535 ? 80.56551 43.22202 77.56569 1.000 48.72233 535 ALA B CA 1
ATOM 10664 C C . ALA B 1 535 ? 79.98386 42.25458 76.54978 1.000 54.01017 535 ALA B C 1
ATOM 10665 O O . ALA B 1 535 ? 79.22701 41.34547 76.90661 1.000 51.02920 535 ALA B O 1
ATOM 10667 N N . MET B 1 536 ? 80.33611 42.42885 75.27651 1.000 54.46474 536 MET B N 1
ATOM 10668 C CA . MET B 1 536 ? 79.83933 41.50515 74.26459 1.000 58.49006 536 MET B CA 1
ATOM 10669 C C . MET B 1 536 ? 80.43335 40.11101 74.43392 1.000 60.76883 536 MET B C 1
ATOM 10670 O O . MET B 1 536 ? 79.74898 39.11919 74.17013 1.000 55.35352 536 MET B O 1
ATOM 10675 N N . THR B 1 537 ? 81.68023 40.00648 74.90167 1.000 53.12682 537 THR B N 1
ATOM 10676 C CA . THR B 1 537 ? 82.23317 38.68210 75.20798 1.000 57.43887 537 THR B CA 1
ATOM 10677 C C . THR B 1 537 ? 81.44244 37.99027 76.32421 1.000 53.15547 537 THR B C 1
ATOM 10678 O O . THR B 1 537 ? 81.05817 36.80978 76.21278 1.000 61.37703 537 THR B O 1
ATOM 10682 N N . ILE B 1 538 ? 81.19043 38.71918 77.41394 1.000 51.45509 538 ILE B N 1
ATOM 10683 C CA . ILE B 1 538 ? 80.42909 38.16217 78.53359 1.000 48.91777 538 ILE B CA 1
ATOM 10684 C C . ILE B 1 538 ? 79.03297 37.74657 78.07649 1.000 50.82108 538 ILE B C 1
ATOM 10685 O O . ILE B 1 538 ? 78.54034 36.65261 78.39959 1.000 53.42792 538 ILE B O 1
ATOM 10690 N N . LEU B 1 539 ? 78.37065 38.62027 77.31766 1.000 54.32421 539 LEU B N 1
ATOM 10691 C CA . LEU B 1 539 ? 77.02819 38.31175 76.84861 1.000 57.17445 539 LEU B CA 1
ATOM 10692 C C . LEU B 1 539 ? 77.03784 37.16341 75.84964 1.000 59.68345 539 LEU B C 1
ATOM 10693 O O . LEU B 1 539 ? 76.03837 36.45415 75.72420 1.000 57.40539 539 LEU B O 1
ATOM 10698 N N . LYS B 1 540 ? 78.14982 36.95970 75.13791 1.000 59.40322 540 LYS B N 1
ATOM 10699 C CA . LYS B 1 540 ? 78.28404 35.76854 74.30708 1.000 57.03774 540 LYS B CA 1
ATOM 10700 C C . LYS B 1 540 ? 78.25254 34.51337 75.16181 1.000 60.36621 540 LYS B C 1
ATOM 10701 O O . LYS B 1 540 ? 77.60299 33.52387 74.80334 1.000 53.20667 540 LYS B O 1
ATOM 10707 N N . LYS B 1 541 ? 78.96424 34.53059 76.29122 1.000 59.91030 541 LYS B N 1
ATOM 10708 C CA . LYS B 1 541 ? 78.87135 33.39970 77.21747 1.000 54.11823 541 LYS B CA 1
ATOM 10709 C C . LYS B 1 541 ? 77.42186 33.15751 77.63658 1.000 62.50911 541 LYS B C 1
ATOM 10710 O O . LYS B 1 541 ? 76.91439 32.02345 77.58032 1.000 64.69791 541 LYS B O 1
ATOM 10716 N N . PHE B 1 542 ? 76.73706 34.22767 78.04992 1.000 58.32982 542 PHE B N 1
ATOM 10717 C CA . PHE B 1 542 ? 75.35091 34.09170 78.50030 1.000 50.81112 542 PHE B CA 1
ATOM 10718 C C . PHE B 1 542 ? 74.45169 33.54435 77.39515 1.000 57.11392 542 PHE B C 1
ATOM 10719 O O . PHE B 1 542 ? 73.60352 32.67869 77.64288 1.000 57.37189 542 PHE B O 1
ATOM 10727 N N . ALA B 1 543 ? 74.61899 34.04211 76.16987 1.000 53.96607 543 ALA B N 1
ATOM 10728 C CA . ALA B 1 543 ? 73.78488 33.60338 75.05965 1.000 56.10687 543 ALA B CA 1
ATOM 10729 C C . ALA B 1 543 ? 74.07730 32.16106 74.67871 1.000 71.43354 543 ALA B C 1
ATOM 10730 O O . ALA B 1 543 ? 73.16933 31.43787 74.24997 1.000 62.52155 543 ALA B O 1
ATOM 10732 N N . LYS B 1 544 ? 75.33308 31.72909 74.81761 1.000 64.48294 544 LYS B N 1
ATOM 10733 C CA . LYS B 1 544 ? 75.64976 30.32436 74.59973 1.000 61.43066 544 LYS B CA 1
ATOM 10734 C C . LYS B 1 544 ? 74.92323 29.44751 75.60644 1.000 57.59066 544 LYS B C 1
ATOM 10735 O O . LYS B 1 544 ? 74.36871 28.40381 75.24320 1.000 66.07575 544 LYS B O 1
ATOM 10741 N N . TYR B 1 545 ? 74.89957 29.85876 76.87753 1.000 65.41958 545 TYR B N 1
ATOM 10742 C CA . TYR B 1 545 ? 74.15613 29.07063 77.85761 1.000 57.80636 545 TYR B CA 1
ATOM 10743 C C . TYR B 1 545 ? 72.66942 29.02185 77.51961 1.000 58.43087 545 TYR B C 1
ATOM 10744 O O . TYR B 1 545 ? 72.03292 27.96761 77.63520 1.000 64.78080 545 TYR B O 1
ATOM 10753 N N . LYS B 1 546 ? 72.09790 30.14994 77.10131 1.000 60.03848 546 LYS B N 1
ATOM 10754 C CA . LYS B 1 546 ? 70.66660 30.23159 76.83237 1.000 64.38902 546 LYS B CA 1
ATOM 10755 C C . LYS B 1 546 ? 70.27497 29.67054 75.47014 1.000 60.99646 546 LYS B C 1
ATOM 10756 O O . LYS B 1 546 ? 69.08609 29.69844 75.13166 1.000 63.15632 546 LYS B O 1
ATOM 10762 N N . LYS B 1 547 ? 71.23331 29.16446 74.68985 1.000 63.80502 547 LYS B N 1
ATOM 10763 C CA . LYS B 1 547 ? 70.97040 28.64183 73.34523 1.000 69.03131 547 LYS B CA 1
ATOM 10764 C C . LYS B 1 547 ? 70.31582 29.69789 72.45547 1.000 64.70262 547 LYS B C 1
ATOM 10765 O O . LYS B 1 547 ? 69.46128 29.39320 71.62240 1.000 66.91725 547 LYS B O 1
ATOM 10771 N N . ASP B 1 548 ? 70.72272 30.95489 72.63634 1.000 74.32736 548 ASP B N 1
ATOM 10772 C CA . ASP B 1 548 ? 70.21199 32.06957 71.83791 1.000 62.25791 548 ASP B CA 1
ATOM 10773 C C . ASP B 1 548 ? 71.13362 32.25032 70.63300 1.000 79.73068 548 ASP B C 1
ATOM 10774 O O . ASP B 1 548 ? 72.02796 33.09971 70.60800 1.000 77.99568 548 ASP B O 1
ATOM 10779 N N . VAL B 1 549 ? 70.89192 31.42771 69.60748 1.000 84.44228 549 VAL B N 1
ATOM 10780 C CA . VAL B 1 549 ? 71.82161 31.32435 68.48410 1.000 82.10121 549 VAL B CA 1
ATOM 10781 C C . VAL B 1 549 ? 71.80682 32.59333 67.63711 1.000 76.03638 549 VAL B C 1
ATOM 10782 O O . VAL B 1 549 ? 72.86335 33.08183 67.21164 1.000 79.57502 549 VAL B O 1
ATOM 10786 N N . GLU B 1 550 ? 70.61789 33.14198 67.37002 1.000 70.72597 550 GLU B N 1
ATOM 10787 C CA . GLU B 1 550 ? 70.52105 34.34624 66.54959 1.000 75.22677 550 GLU B CA 1
ATOM 10788 C C . GLU B 1 550 ? 71.24598 35.51349 67.20864 1.000 75.56800 550 GLU B C 1
ATOM 10789 O O . GLU B 1 550 ? 72.05913 36.20045 66.57308 1.000 74.78462 550 GLU B O 1
ATOM 10795 N N . TYR B 1 551 ? 70.97113 35.74501 68.49492 1.000 71.10317 551 TYR B N 1
ATOM 10796 C CA . TYR B 1 551 ? 71.67861 36.79695 69.21094 1.000 74.96536 551 TYR B CA 1
ATOM 10797 C C . TYR B 1 551 ? 73.16960 36.50527 69.29341 1.000 72.29066 551 TYR B C 1
ATOM 10798 O O . TYR B 1 551 ? 73.97943 37.43619 69.31478 1.000 69.24003 551 TYR B O 1
ATOM 10807 N N . MET B 1 552 ? 73.55633 35.22691 69.31657 1.000 68.06692 552 MET B N 1
ATOM 10808 C CA . MET B 1 552 ? 74.97733 34.90093 69.39166 1.000 69.23704 552 MET B CA 1
ATOM 10809 C C . MET B 1 552 ? 75.70482 35.26999 68.10409 1.000 64.75834 552 MET B C 1
ATOM 10810 O O . MET B 1 552 ? 76.80201 35.83897 68.15050 1.000 61.11295 552 MET B O 1
ATOM 10815 N N . GLU B 1 553 ? 75.12387 34.95352 66.94242 1.000 59.58987 553 GLU B N 1
ATOM 10816 C CA . GLU B 1 553 ? 75.77602 35.37623 65.70506 1.000 73.98149 553 GLU B CA 1
ATOM 10817 C C . GLU B 1 553 ? 75.73663 36.89140 65.55257 1.000 65.85988 553 GLU B C 1
ATOM 10818 O O . GLU B 1 553 ? 76.68374 37.48611 65.01465 1.000 72.54701 553 GLU B O 1
ATOM 10824 N N . PHE B 1 554 ? 74.66262 37.53136 66.02635 1.000 58.18775 554 PHE B N 1
ATOM 10825 C CA . PHE B 1 554 ? 74.63418 38.99031 66.06530 1.000 65.11512 554 PHE B CA 1
ATOM 10826 C C . PHE B 1 554 ? 75.81386 39.52876 66.86819 1.000 63.35833 554 PHE B C 1
ATOM 10827 O O . PHE B 1 554 ? 76.52261 40.44022 66.42342 1.000 61.21668 554 PHE B O 1
ATOM 10835 N N . LEU B 1 555 ? 76.04901 38.95275 68.04935 1.000 59.61387 555 LEU B N 1
ATOM 10836 C CA . LEU B 1 555 ? 77.14947 39.39098 68.89954 1.000 57.64756 555 LEU B CA 1
ATOM 10837 C C . LEU B 1 555 ? 78.49539 39.14346 68.23324 1.000 67.98749 555 LEU B C 1
ATOM 10838 O O . LEU B 1 555 ? 79.40234 39.97476 68.32909 1.000 68.87947 555 LEU B O 1
ATOM 10843 N N A CYS B 1 556 ? 78.64680 37.99913 67.56242 0.517 60.84762 556 CYS B N 1
ATOM 10844 N N B CYS B 1 556 ? 78.64407 38.00066 67.56051 0.483 60.85841 556 CYS B N 1
ATOM 10845 C CA A CYS B 1 556 ? 79.90157 37.70061 66.87669 0.517 64.73853 556 CYS B CA 1
ATOM 10846 C CA B CYS B 1 556 ? 79.89704 37.69633 66.87511 0.483 64.74150 556 CYS B CA 1
ATOM 10847 C C A CYS B 1 556 ? 80.19909 38.74271 65.80495 0.517 67.08828 556 CYS B C 1
ATOM 10848 C C B CYS B 1 556 ? 80.19872 38.73823 65.80373 0.483 67.07779 556 CYS B C 1
ATOM 10849 O O A CYS B 1 556 ? 81.31861 39.26630 65.72099 0.517 66.43668 556 CYS B O 1
ATOM 10850 O O B CYS B 1 556 ? 81.31897 39.26104 65.72203 0.483 66.43811 556 CYS B O 1
ATOM 10855 N N . GLU B 1 557 ? 79.19779 39.06615 64.98102 1.000 57.83397 557 GLU B N 1
ATOM 10856 C CA . GLU B 1 557 ? 79.40103 40.06209 63.93180 1.000 66.81503 557 GLU B CA 1
ATOM 10857 C C . GLU B 1 557 ? 79.68708 41.44355 64.51612 1.000 68.96843 557 GLU B C 1
ATOM 10858 O O . GLU B 1 557 ? 80.59324 42.14759 64.04652 1.000 69.57191 557 GLU B O 1
ATOM 10864 N N . ARG B 1 558 ? 78.93294 41.85108 65.54335 1.000 60.54325 558 ARG B N 1
ATOM 10865 C CA . ARG B 1 558 ? 79.16720 43.16762 66.13051 1.000 62.01686 558 ARG B CA 1
ATOM 10866 C C . ARG B 1 558 ? 80.53389 43.24499 66.79845 1.000 62.46645 558 ARG B C 1
ATOM 10867 O O . ARG B 1 558 ? 81.20217 44.28129 66.72894 1.000 68.12338 558 ARG B O 1
ATOM 10875 N N . GLN B 1 559 ? 80.97516 42.16052 67.43818 1.000 61.24613 559 GLN B N 1
ATOM 10876 C CA . GLN B 1 559 ? 82.29327 42.16045 68.05986 1.000 64.79309 559 GLN B CA 1
ATOM 10877 C C . GLN B 1 559 ? 83.39171 42.22666 67.01242 1.000 65.60804 559 GLN B C 1
ATOM 10878 O O . GLN B 1 559 ? 84.38099 42.94379 67.19471 1.000 64.35850 559 GLN B O 1
ATOM 10884 N N . LYS B 1 560 ? 83.24092 41.48633 65.91023 1.000 64.88031 560 LYS B N 1
ATOM 10885 C CA . LYS B 1 560 ? 84.21703 41.58353 64.82939 1.000 69.24390 560 LYS B CA 1
ATOM 10886 C C . LYS B 1 560 ? 84.30332 43.01278 64.30422 1.000 65.05559 560 LYS B C 1
ATOM 10887 O O . LYS B 1 560 ? 85.40087 43.56388 64.12991 1.000 68.44829 560 LYS B O 1
ATOM 10893 N N . LYS B 1 561 ? 83.14595 43.63868 64.07023 1.000 65.03627 561 LYS B N 1
ATOM 10894 C CA . LYS B 1 561 ? 83.13754 45.00401 63.55413 1.000 69.13979 561 LYS B CA 1
ATOM 10895 C C . LYS B 1 561 ? 83.77352 45.97719 64.54032 1.000 61.58103 561 LYS B C 1
ATOM 10896 O O . LYS B 1 561 ? 84.57163 46.83744 64.14731 1.000 60.98649 561 LYS B O 1
ATOM 10902 N N . LEU B 1 562 ? 83.43784 45.85470 65.82713 1.000 58.01557 562 LEU B N 1
ATOM 10903 C CA . LEU B 1 562 ? 83.97727 46.77695 66.81963 1.000 62.93387 562 LEU B CA 1
ATOM 10904 C C . LEU B 1 562 ? 85.47668 46.58149 66.99692 1.000 63.06184 562 LEU B C 1
ATOM 10905 O O . LEU B 1 562 ? 86.21166 47.55249 67.20185 1.000 66.09090 562 LEU B O 1
ATOM 10910 N N . GLU B 1 563 ? 85.95189 45.33654 66.92115 1.000 61.82927 563 GLU B N 1
ATOM 10911 C CA . GLU B 1 563 ? 87.38728 45.09530 67.00381 1.000 63.24792 563 GLU B CA 1
ATOM 10912 C C . GLU B 1 563 ? 88.10994 45.72300 65.82112 1.000 56.23822 563 GLU B C 1
ATOM 10913 O O . GLU B 1 563 ? 89.16619 46.34749 65.98865 1.000 62.22611 563 GLU B O 1
ATOM 10919 N N . GLU B 1 564 ? 87.55080 45.57504 64.61578 1.000 59.78771 564 GLU B N 1
ATOM 10920 C CA . GLU B 1 564 ? 88.13057 46.24895 63.45787 1.000 63.04632 564 GLU B CA 1
ATOM 10921 C C . GLU B 1 564 ? 88.17076 47.75700 63.66499 1.000 66.06398 564 GLU B C 1
ATOM 10922 O O . GLU B 1 564 ? 89.18411 48.40369 63.37794 1.000 58.71621 564 GLU B O 1
ATOM 10928 N N . LEU B 1 565 ? 87.07715 48.33080 64.17300 1.000 63.96317 565 LEU B N 1
ATOM 10929 C CA . LEU B 1 565 ? 87.01633 49.77557 64.37708 1.000 65.74371 565 LEU B CA 1
ATOM 10930 C C . LEU B 1 565 ? 88.05606 50.23810 65.39091 1.000 62.94158 565 LEU B C 1
ATOM 10931 O O . LEU B 1 565 ? 88.72893 51.25715 65.18440 1.000 57.54792 565 LEU B O 1
ATOM 10936 N N . ILE B 1 566 ? 88.19645 49.50221 66.49564 1.000 62.26333 566 ILE B N 1
ATOM 10937 C CA . ILE B 1 566 ? 89.15220 49.88106 67.53267 1.000 65.01068 566 ILE B CA 1
ATOM 10938 C C . ILE B 1 566 ? 90.57284 49.79978 66.99308 1.000 61.56507 566 ILE B C 1
ATOM 10939 O O . ILE B 1 566 ? 91.37799 50.71956 67.17713 1.000 65.08119 566 ILE B O 1
ATOM 10944 N N . GLN B 1 567 ? 90.89981 48.70143 66.30462 1.000 63.03587 567 GLN B N 1
ATOM 10945 C CA . GLN B 1 567 ? 92.24280 48.56604 65.75060 1.000 59.91251 567 GLN B CA 1
ATOM 10946 C C . GLN B 1 567 ? 92.52106 49.62088 64.68892 1.000 66.24074 567 GLN B C 1
ATOM 10947 O O . GLN B 1 567 ? 93.66223 50.07686 64.55138 1.000 73.16500 567 GLN B O 1
ATOM 10953 N N . LYS B 1 568 ? 91.49548 50.03262 63.94178 1.000 62.92518 568 LYS B N 1
ATOM 10954 C CA . LYS B 1 568 ? 91.70326 50.98601 62.86057 1.000 63.22737 568 LYS B CA 1
ATOM 10955 C C . LYS B 1 568 ? 91.87527 52.40741 63.38061 1.000 61.75031 568 LYS B C 1
ATOM 10956 O O . LYS B 1 568 ? 92.75818 53.13430 62.91260 1.000 62.07968 568 LYS B O 1
ATOM 10962 N N . PHE B 1 569 ? 91.05809 52.82117 64.35391 1.000 64.62936 569 PHE B N 1
ATOM 10963 C CA . PHE B 1 569 ? 91.01546 54.22109 64.75395 1.000 65.15195 569 PHE B CA 1
ATOM 10964 C C . PHE B 1 569 ? 91.69071 54.52799 66.08363 1.000 67.61416 569 PHE B C 1
ATOM 10965 O O . PHE B 1 569 ? 91.93953 55.70397 66.36766 1.000 62.83181 569 PHE B O 1
ATOM 10973 N N . CYS B 1 570 ? 91.99945 53.52139 66.90139 1.000 67.00913 570 CYS B N 1
ATOM 10974 C CA . CYS B 1 570 ? 92.54461 53.77306 68.22561 1.000 63.59541 570 CYS B CA 1
ATOM 10975 C C . CYS B 1 570 ? 93.96464 53.26457 68.41421 1.000 69.78825 570 CYS B C 1
ATOM 10976 O O . CYS B 1 570 ? 94.62848 53.68409 69.36764 1.000 63.77424 570 CYS B O 1
ATOM 10979 N N . TRP B 1 571 ? 94.44517 52.38402 67.54054 1.000 56.20622 571 TRP B N 1
ATOM 10980 C CA . TRP B 1 571 ? 95.80053 51.86818 67.65833 1.000 60.53062 571 TRP B CA 1
ATOM 10981 C C . TRP B 1 571 ? 96.80179 52.92390 67.20710 1.000 68.02547 571 TRP B C 1
ATOM 10982 O O . TRP B 1 571 ? 96.67553 53.48754 66.11491 1.000 60.60689 571 TRP B O 1
ATOM 10993 N N . ASP B 1 572 ? 97.80144 53.18467 68.04980 1.000 62.62203 572 ASP B N 1
ATOM 10994 C CA . ASP B 1 572 ? 98.76755 54.24487 67.78811 1.000 69.26032 572 ASP B CA 1
ATOM 10995 C C . ASP B 1 572 ? 100.18543 53.69189 67.71597 1.000 65.86693 572 ASP B C 1
ATOM 10996 O O . ASP B 1 572 ? 100.44000 52.70468 67.01859 1.000 76.77110 572 ASP B O 1
ATOM 11001 N N . GLU B 1 573 ? 101.11167 54.32186 68.43589 1.000 71.20187 573 GLU B N 1
ATOM 11002 C CA . GLU B 1 573 ? 102.52403 53.94076 68.43189 1.000 76.89347 573 GLU B CA 1
ATOM 11003 C C . GLU B 1 573 ? 102.78192 53.08274 69.66615 1.000 79.89424 573 GLU B C 1
ATOM 11004 O O . GLU B 1 573 ? 103.16875 53.58269 70.72363 1.000 69.87767 573 GLU B O 1
ATOM 11010 N N . GLY B 1 574 ? 102.56892 51.77523 69.52415 1.000 77.53571 574 GLY B N 1
ATOM 11011 C CA . GLY B 1 574 ? 102.72108 50.87205 70.64985 1.000 64.04262 574 GLY B CA 1
ATOM 11012 C C . GLY B 1 574 ? 101.75462 51.12715 71.78152 1.000 71.48661 574 GLY B C 1
ATOM 11013 O O . GLY B 1 574 ? 102.03019 50.74795 72.92343 1.000 68.61237 574 GLY B O 1
ATOM 11014 N N . ARG B 1 575 ? 100.62011 51.75931 71.49396 1.000 64.46036 575 ARG B N 1
ATOM 11015 C CA . ARG B 1 575 ? 99.67026 52.15349 72.52259 1.000 62.39473 575 ARG B CA 1
ATOM 11016 C C . ARG B 1 575 ? 98.32434 52.41520 71.86592 1.000 60.36170 575 ARG B C 1
ATOM 11017 O O . ARG B 1 575 ? 98.23860 52.66969 70.66154 1.000 55.56978 575 ARG B O 1
ATOM 11025 N N . PHE B 1 576 ? 97.27343 52.34803 72.67472 1.000 52.87184 576 PHE B N 1
ATOM 11026 C CA . PHE B 1 576 ? 95.94345 52.75632 72.25131 1.000 53.23335 576 PHE B CA 1
ATOM 11027 C C . PHE B 1 576 ? 95.69399 54.18990 72.69991 1.000 64.06330 576 PHE B C 1
ATOM 11028 O O . PHE B 1 576 ? 96.05312 54.57230 73.81813 1.000 59.55889 576 PHE B O 1
ATOM 11036 N N . ILE B 1 577 ? 95.09062 54.98454 71.81639 1.000 58.28764 577 ILE B N 1
ATOM 11037 C CA . ILE B 1 577 ? 94.78517 56.37831 72.11914 1.000 56.10503 577 ILE B CA 1
ATOM 11038 C C . ILE B 1 577 ? 93.74006 56.43625 73.22389 1.000 61.94612 577 ILE B C 1
ATOM 11039 O O . ILE B 1 577 ? 93.14329 55.41552 73.58728 1.000 56.52514 577 ILE B O 1
ATOM 11044 N N . ARG B 1 578 ? 93.51399 57.63352 73.76670 1.000 52.98710 578 ARG B N 1
ATOM 11045 C CA . ARG B 1 578 ? 92.52369 57.79171 74.82461 1.000 55.49079 578 ARG B CA 1
ATOM 11046 C C . ARG B 1 578 ? 91.11574 57.91994 74.25690 1.000 52.52793 578 ARG B C 1
ATOM 11047 O O . ARG B 1 578 ? 90.15962 57.40518 74.84752 1.000 58.69783 578 ARG B O 1
ATOM 11055 N N . GLY B 1 579 ? 90.96755 58.59497 73.12517 1.000 55.72717 579 GLY B N 1
ATOM 11056 C CA . GLY B 1 579 ? 89.66892 58.72710 72.50032 1.000 52.94143 579 GLY B CA 1
ATOM 11057 C C . GLY B 1 579 ? 89.63339 59.90353 71.54292 1.000 54.70031 579 GLY B C 1
ATOM 11058 O O . GLY B 1 579 ? 90.65284 60.52943 71.25220 1.000 57.76241 579 GLY B O 1
ATOM 11059 N N . PHE B 1 580 ? 88.42506 60.18147 71.05705 1.000 54.41235 580 PHE B N 1
ATOM 11060 C CA . PHE B 1 580 ? 88.16498 61.27999 70.13563 1.000 55.51756 580 PHE B CA 1
ATOM 11061 C C . PHE B 1 580 ? 87.24220 62.28901 70.80338 1.000 59.22835 580 PHE B C 1
ATOM 11062 O O . PHE B 1 580 ? 86.23818 61.90633 71.41228 1.000 62.45667 580 PHE B O 1
ATOM 11070 N N . THR B 1 581 ? 87.57908 63.57049 70.69262 1.000 60.13261 581 THR B N 1
ATOM 11071 C CA . THR B 1 581 ? 86.62912 64.59599 71.08752 1.000 61.62352 581 THR B CA 1
ATOM 11072 C C . THR B 1 581 ? 85.59663 64.78974 69.98343 1.000 66.45747 581 THR B C 1
ATOM 11073 O O . THR B 1 581 ? 85.79854 64.39529 68.83147 1.000 68.08141 581 THR B O 1
ATOM 11077 N N . GLU B 1 582 ? 84.47304 65.40825 70.34665 1.000 68.58438 582 GLU B N 1
ATOM 11078 C CA . GLU B 1 582 ? 83.42195 65.62903 69.36210 1.000 72.10907 582 GLU B CA 1
ATOM 11079 C C . GLU B 1 582 ? 83.81482 66.65089 68.30237 1.000 75.92344 582 GLU B C 1
ATOM 11080 O O . GLU B 1 582 ? 83.09289 66.79564 67.31032 1.000 82.90344 582 GLU B O 1
ATOM 11086 N N . ASN B 1 583 ? 84.93559 67.34895 68.47830 1.000 74.74666 583 ASN B N 1
ATOM 11087 C CA . ASN B 1 583 ? 85.45770 68.26273 67.47241 1.000 80.19735 583 ASN B CA 1
ATOM 11088 C C . ASN B 1 583 ? 86.56499 67.63819 66.63078 1.000 83.17836 583 ASN B C 1
ATOM 11089 O O . ASN B 1 583 ? 87.26264 68.35916 65.91030 1.000 78.65708 583 ASN B O 1
ATOM 11094 N N . GLY B 1 584 ? 86.74413 66.31962 66.70722 1.000 72.83276 584 GLY B N 1
ATOM 11095 C CA . GLY B 1 584 ? 87.70080 65.62351 65.87396 1.000 64.01060 584 GLY B CA 1
ATOM 11096 C C . GLY B 1 584 ? 89.09125 65.47302 66.45196 1.000 73.48961 584 GLY B C 1
ATOM 11097 O O . GLY B 1 584 ? 89.94682 64.85756 65.80329 1.000 81.90657 584 GLY B O 1
ATOM 11098 N N . GLU B 1 585 ? 89.34748 66.00553 67.64347 1.000 70.90269 585 GLU B N 1
ATOM 11099 C CA . GLU B 1 585 ? 90.67147 65.90592 68.23901 1.000 60.87054 585 GLU B CA 1
ATOM 11100 C C . GLU B 1 585 ? 90.95391 64.48153 68.70218 1.000 65.39439 585 GLU B C 1
ATOM 11101 O O . GLU B 1 585 ? 90.06337 63.76534 69.16697 1.000 63.89353 585 GLU B O 1
ATOM 11107 N N . ILE B 1 586 ? 92.21570 64.07991 68.58548 1.000 63.84548 586 ILE B N 1
ATOM 11108 C CA . ILE B 1 586 ? 92.67536 62.77217 69.03821 1.000 57.49090 586 ILE B CA 1
ATOM 11109 C C . ILE B 1 586 ? 93.40215 62.95581 70.36278 1.000 62.24234 586 ILE B C 1
ATOM 11110 O O . ILE B 1 586 ? 94.45448 63.60337 70.41806 1.000 66.58171 586 ILE B O 1
ATOM 11115 N N . ILE B 1 587 ? 92.84786 62.38439 71.42759 1.000 56.22283 587 ILE B N 1
ATOM 11116 C CA . ILE B 1 587 ? 93.43167 62.46392 72.76134 1.000 54.49674 587 ILE B CA 1
ATOM 11117 C C . ILE B 1 587 ? 94.22946 61.19444 73.01538 1.000 56.70732 587 ILE B C 1
ATOM 11118 O O . ILE B 1 587 ? 93.74238 60.08462 72.76401 1.000 64.28866 587 ILE B O 1
ATOM 11123 N N . GLY B 1 588 ? 95.45382 61.35439 73.50913 1.000 54.86664 588 GLY B N 1
ATOM 11124 C CA . GLY B 1 588 ? 96.32043 60.22911 73.78227 1.000 57.52480 588 GLY B CA 1
ATOM 11125 C C . GLY B 1 588 ? 97.24300 59.83258 72.65347 1.000 61.42636 588 GLY B C 1
ATOM 11126 O O . GLY B 1 588 ? 97.84618 58.75484 72.72217 1.000 59.47918 588 GLY B O 1
ATOM 11127 N N . LYS B 1 589 ? 97.36624 60.65774 71.61601 1.000 64.65688 589 LYS B N 1
ATOM 11128 C CA . LYS B 1 589 ? 98.29423 60.37045 70.53074 1.000 61.30242 589 LYS B CA 1
ATOM 11129 C C . LYS B 1 589 ? 99.73080 60.50919 71.01950 1.000 65.56171 589 LYS B C 1
ATOM 11130 O O . LYS B 1 589 ? 100.04992 61.40624 71.80312 1.000 61.62277 589 LYS B O 1
ATOM 11136 N N . SER B 1 590 ? 100.60375 59.61832 70.53843 1.000 63.91582 590 SER B N 1
ATOM 11137 C CA . SER B 1 590 ? 101.96833 59.53908 71.05398 1.000 63.70123 590 SER B CA 1
ATOM 11138 C C . SER B 1 590 ? 102.77013 60.81352 70.82029 1.000 62.07568 590 SER B C 1
ATOM 11139 O O . SER B 1 590 ? 103.73843 61.06215 71.54687 1.000 60.48401 590 SER B O 1
ATOM 11142 N N . THR B 1 591 ? 102.40031 61.61956 69.82982 1.000 59.19776 591 THR B N 1
ATOM 11143 C CA . THR B 1 591 ? 103.14649 62.82358 69.49132 1.000 61.57313 591 THR B CA 1
ATOM 11144 C C . THR B 1 591 ? 102.64068 64.06845 70.20972 1.000 61.85827 591 THR B C 1
ATOM 11145 O O . THR B 1 591 ? 103.19524 65.15225 69.99932 1.000 60.79609 591 THR B O 1
ATOM 11149 N N . ASP B 1 592 ? 101.61121 63.94643 71.04145 1.000 58.77231 592 ASP B N 1
ATOM 11150 C CA . ASP B 1 592 ? 101.08512 65.10981 71.73973 1.000 60.21874 592 ASP B CA 1
ATOM 11151 C C . ASP B 1 592 ? 102.06625 65.56668 72.81846 1.000 58.25338 592 ASP B C 1
ATOM 11152 O O . ASP B 1 592 ? 102.72069 64.73659 73.45721 1.000 57.69462 592 ASP B O 1
ATOM 11157 N N . PRO B 1 593 ? 102.18977 66.87658 73.04773 1.000 58.72261 593 PRO B N 1
ATOM 11158 C CA . PRO B 1 593 ? 103.14261 67.34533 74.06639 1.000 58.58924 593 PRO B CA 1
ATOM 11159 C C . PRO B 1 593 ? 102.74988 66.96109 75.48129 1.000 57.24105 593 PRO B C 1
ATOM 11160 O O . PRO B 1 593 ? 103.63365 66.79790 76.33195 1.000 60.38367 593 PRO B O 1
ATOM 11164 N N . GLU B 1 594 ? 101.45751 66.81257 75.76230 1.000 56.45689 594 GLU B N 1
ATOM 11165 C CA . GLU B 1 594 ? 100.98498 66.41009 77.07817 1.000 61.76320 594 GLU B CA 1
ATOM 11166 C C . GLU B 1 594 ? 99.94687 65.30673 76.93597 1.000 58.40591 594 GLU B C 1
ATOM 11167 O O . GLU B 1 594 ? 99.18288 65.27219 75.96674 1.000 54.82419 594 GLU B O 1
ATOM 11173 N N . ALA B 1 595 ? 99.93227 64.40339 77.91612 1.000 57.39254 595 ALA B N 1
ATOM 11174 C CA . ALA B 1 595 ? 98.98445 63.28915 77.95695 1.000 56.81344 595 ALA B CA 1
ATOM 11175 C C . ALA B 1 595 ? 99.02493 62.47997 76.66099 1.000 55.01775 595 ALA B C 1
ATOM 11176 O O . ALA B 1 595 ? 98.00446 62.24343 76.01028 1.000 56.47654 595 ALA B O 1
ATOM 11178 N N . ASN B 1 596 ? 100.22977 62.05832 76.28093 1.000 53.73916 596 ASN B N 1
ATOM 11179 C CA . ASN B 1 596 ? 100.42497 61.24261 75.09099 1.000 59.33883 596 ASN B CA 1
ATOM 11180 C C . ASN B 1 596 ? 100.46359 59.75096 75.39730 1.000 53.66028 596 ASN B C 1
ATOM 11181 O O . ASN B 1 596 ? 100.67403 58.94927 74.48285 1.000 61.12363 596 ASN B O 1
ATOM 11186 N N . MET B 1 597 ? 100.26260 59.36476 76.65514 1.000 53.54611 597 MET B N 1
ATOM 11187 C CA . MET B 1 597 ? 100.31933 57.96714 77.07286 1.000 52.04753 597 MET B CA 1
ATOM 11188 C C . MET B 1 597 ? 99.33940 57.78226 78.21974 1.000 60.03420 597 MET B C 1
ATOM 11189 O O . MET B 1 597 ? 99.52625 58.37719 79.28477 1.000 52.99749 597 MET B O 1
ATOM 11194 N N . TRP B 1 598 ? 98.30510 56.96853 78.01051 1.000 51.05661 598 TRP B N 1
ATOM 11195 C CA . TRP B 1 598 ? 97.28215 56.73500 79.02028 1.000 50.95020 598 TRP B CA 1
ATOM 11196 C C . TRP B 1 598 ? 97.29430 55.27270 79.45090 1.000 49.10526 598 TRP B C 1
ATOM 11197 O O . TRP B 1 598 ? 97.55504 54.37379 78.64653 1.000 57.54845 598 TRP B O 1
ATOM 11208 N N . LEU B 1 599 ? 96.99626 55.04370 80.73259 1.000 48.31699 599 LEU B N 1
ATOM 11209 C CA . LEU B 1 599 ? 97.10162 53.70775 81.31641 1.000 58.04193 599 LEU B CA 1
ATOM 11210 C C . LEU B 1 599 ? 95.86027 52.86093 81.04409 1.000 52.38826 599 LEU B C 1
ATOM 11211 O O . LEU B 1 599 ? 95.96531 51.70326 80.61050 1.000 57.68226 599 LEU B O 1
ATOM 11216 N N . ASN B 1 600 ? 94.68069 53.42194 81.30497 1.000 47.20477 600 ASN B N 1
ATOM 11217 C CA . ASN B 1 600 ? 93.45092 52.63722 81.23149 1.000 56.68940 600 ASN B CA 1
ATOM 11218 C C . ASN B 1 600 ? 93.16502 52.06417 79.84818 1.000 51.39360 600 ASN B C 1
ATOM 11219 O O . ASN B 1 600 ? 92.68640 50.91717 79.77989 1.000 52.73944 600 ASN B O 1
ATOM 11224 N N . PRO B 1 601 ? 93.39408 52.77592 78.73495 1.000 55.72523 601 PRO B N 1
ATOM 11225 C CA . PRO B 1 601 ? 93.17235 52.13542 77.42756 1.000 52.91714 601 PRO B CA 1
ATOM 11226 C C . PRO B 1 601 ? 93.97017 50.85788 77.23948 1.000 55.44618 601 PRO B C 1
ATOM 11227 O O . PRO B 1 601 ? 93.43025 49.87766 76.71909 1.000 56.03663 601 PRO B O 1
ATOM 11231 N N . GLN B 1 602 ? 95.22826 50.81890 77.68262 1.000 51.49511 602 GLN B N 1
ATOM 11232 C CA . GLN B 1 602 ? 96.02809 49.60782 77.50861 1.000 58.42030 602 GLN B CA 1
ATOM 11233 C C . GLN B 1 602 ? 95.60819 48.51724 78.48872 1.000 51.54065 602 GLN B C 1
ATOM 11234 O O . GLN B 1 602 ? 95.51140 47.33441 78.11463 1.000 56.43549 602 GLN B O 1
ATOM 11240 N N . SER B 1 603 ? 95.34942 48.90619 79.74219 1.000 53.65059 603 SER B N 1
ATOM 11241 C CA . SER B 1 603 ? 94.80778 47.96838 80.72020 1.000 47.08936 603 SER B CA 1
ATOM 11242 C C . SER B 1 603 ? 93.59282 47.24206 80.16086 1.000 54.11749 603 SER B C 1
ATOM 11243 O O . SER B 1 603 ? 93.50872 46.00847 80.19929 1.000 48.94128 603 SER B O 1
ATOM 11246 N N . TRP B 1 604 ? 92.64620 47.99568 79.61132 1.000 50.08520 604 TRP B N 1
ATOM 11247 C CA . TRP B 1 604 ? 91.40239 47.39858 79.15710 1.000 56.27515 604 TRP B CA 1
ATOM 11248 C C . TRP B 1 604 ? 91.48231 46.84479 77.74297 1.000 53.91804 604 TRP B C 1
ATOM 11249 O O . TRP B 1 604 ? 90.60682 46.06685 77.35589 1.000 55.78516 604 TRP B O 1
ATOM 11260 N N . ALA B 1 605 ? 92.52237 47.18615 76.98038 1.000 51.62428 605 ALA B N 1
ATOM 11261 C CA . ALA B 1 605 ? 92.81023 46.42923 75.76949 1.000 61.24466 605 ALA B CA 1
ATOM 11262 C C . ALA B 1 605 ? 93.22382 45.01138 76.11663 1.000 55.29749 605 ALA B C 1
ATOM 11263 O O . ALA B 1 605 ? 92.83503 44.05616 75.43385 1.000 59.31926 605 ALA B O 1
ATOM 11265 N N . VAL B 1 606 ? 94.00753 44.85235 77.18381 1.000 54.89969 606 VAL B N 1
ATOM 11266 C CA . VAL B 1 606 ? 94.37819 43.50398 77.60540 1.000 56.78488 606 VAL B CA 1
ATOM 11267 C C . VAL B 1 606 ? 93.18536 42.79884 78.24518 1.000 59.07859 606 VAL B C 1
ATOM 11268 O O . VAL B 1 606 ? 92.89229 41.63808 77.93511 1.000 55.83541 606 VAL B O 1
ATOM 11272 N N . ILE B 1 607 ? 92.47071 43.49430 79.13492 1.000 56.73718 607 ILE B N 1
ATOM 11273 C CA . ILE B 1 607 ? 91.35349 42.87416 79.84952 1.000 49.16931 607 ILE B CA 1
ATOM 11274 C C . ILE B 1 607 ? 90.25852 42.44691 78.87856 1.000 53.04614 607 ILE B C 1
ATOM 11275 O O . ILE B 1 607 ? 89.72866 41.33295 78.96507 1.000 60.56206 607 ILE B O 1
ATOM 11280 N N . SER B 1 608 ? 89.89829 43.32714 77.94124 1.000 55.24024 608 SER B N 1
ATOM 11281 C CA . SER B 1 608 ? 88.79466 43.04670 77.03006 1.000 56.60276 608 SER B CA 1
ATOM 11282 C C . SER B 1 608 ? 89.14510 42.00524 75.97627 1.000 61.85396 608 SER B C 1
ATOM 11283 O O . SER B 1 608 ? 88.23732 41.38630 75.41030 1.000 55.42636 608 SER B O 1
ATOM 11286 N N . GLY B 1 609 ? 90.42689 41.80637 75.68895 1.000 56.88816 609 GLY B N 1
ATOM 11287 C CA . GLY B 1 609 ? 90.82710 40.90833 74.62744 1.000 60.73568 609 GLY B CA 1
ATOM 11288 C C . GLY B 1 609 ? 90.89802 41.53033 73.25137 1.000 56.53456 609 GLY B C 1
ATOM 11289 O O . GLY B 1 609 ? 91.11462 40.80410 72.27472 1.000 61.17800 609 GLY B O 1
ATOM 11290 N N . VAL B 1 610 ? 90.71252 42.84780 73.13884 1.000 60.35232 610 VAL B N 1
ATOM 11291 C CA . VAL B 1 610 ? 90.85426 43.51255 71.84610 1.000 61.80182 610 VAL B CA 1
ATOM 11292 C C . VAL B 1 610 ? 92.27697 43.35777 71.32640 1.000 54.32055 610 VAL B C 1
ATOM 11293 O O . VAL B 1 610 ? 92.49741 43.07587 70.14199 1.000 66.29161 610 VAL B O 1
ATOM 11297 N N . ALA B 1 611 ? 93.26115 43.52965 72.20228 1.000 59.92560 611 ALA B N 1
ATOM 11298 C CA . ALA B 1 611 ? 94.65331 43.35469 71.82216 1.000 69.25153 611 ALA B CA 1
ATOM 11299 C C . ALA B 1 611 ? 95.00423 41.87417 71.76238 1.000 69.56378 611 ALA B C 1
ATOM 11300 O O . ALA B 1 611 ? 94.55180 41.07884 72.59142 1.000 66.32682 611 ALA B O 1
ATOM 11302 N N . ASN B 1 612 ? 95.81176 41.50515 70.77180 1.000 76.48412 612 ASN B N 1
ATOM 11303 C CA . ASN B 1 612 ? 96.29932 40.13708 70.66534 1.000 84.65886 612 ASN B CA 1
ATOM 11304 C C . ASN B 1 612 ? 97.42631 39.93666 71.67777 1.000 79.69995 612 ASN B C 1
ATOM 11305 O O . ASN B 1 612 ? 97.68697 40.78844 72.53062 1.000 82.56681 612 ASN B O 1
ATOM 11310 N N A GLU B 1 613 ? 98.11461 38.79701 71.59012 0.495 84.27815 613 GLU B N 1
ATOM 11311 N N B GLU B 1 613 ? 98.11465 38.79845 71.58608 0.505 84.27985 613 GLU B N 1
ATOM 11312 C CA A GLU B 1 613 ? 99.18088 38.49700 72.54128 0.495 81.17355 613 GLU B CA 1
ATOM 11313 C CA B GLU B 1 613 ? 99.18005 38.49256 72.53538 0.505 81.16376 613 GLU B CA 1
ATOM 11314 C C A GLU B 1 613 ? 100.33901 39.47931 72.40153 0.495 75.95467 613 GLU B C 1
ATOM 11315 C C B GLU B 1 613 ? 100.33858 39.47528 72.40069 0.505 75.96098 613 GLU B C 1
ATOM 11316 O O A GLU B 1 613 ? 100.75240 40.11354 73.38139 0.495 75.68759 613 GLU B O 1
ATOM 11317 O O B GLU B 1 613 ? 100.74929 40.10841 73.38261 0.505 75.71779 613 GLU B O 1
ATOM 11328 N N . GLU B 1 614 ? 100.87347 39.62075 71.18577 1.000 72.55435 614 GLU B N 1
ATOM 11329 C CA . GLU B 1 614 ? 102.00594 40.51681 70.97650 1.000 82.15657 614 GLU B CA 1
ATOM 11330 C C . GLU B 1 614 ? 101.61887 41.96841 71.22504 1.000 70.92894 614 GLU B C 1
ATOM 11331 O O . GLU B 1 614 ? 102.40220 42.73334 71.79765 1.000 66.98494 614 GLU B O 1
ATOM 11337 N N . GLN B 1 615 ? 100.41139 42.36210 70.81406 1.000 78.48315 615 GLN B N 1
ATOM 11338 C CA . GLN B 1 615 ? 99.95791 43.72927 71.05081 1.000 68.12376 615 GLN B CA 1
ATOM 11339 C C . GLN B 1 615 ? 99.80369 44.00948 72.53987 1.000 66.40545 615 GLN B C 1
ATOM 11340 O O . GLN B 1 615 ? 100.18526 45.08604 73.01930 1.000 64.15513 615 GLN B O 1
ATOM 11346 N N . ALA B 1 616 ? 99.23984 43.05379 73.28430 1.000 62.53433 616 ALA B N 1
ATOM 11347 C CA . ALA B 1 616 ? 99.11524 43.21689 74.72829 1.000 65.19812 616 ALA B CA 1
ATOM 11348 C C . ALA B 1 616 ? 100.48300 43.33433 75.38512 1.000 65.54436 616 ALA B C 1
ATOM 11349 O O . ALA B 1 616 ? 100.69457 44.19807 76.24650 1.000 67.17608 616 ALA B O 1
ATOM 11351 N N . ASP B 1 617 ? 101.42878 42.47788 74.98726 1.000 59.83857 617 ASP B N 1
ATOM 11352 C CA . ASP B 1 617 ? 102.77402 42.56910 75.54825 1.000 64.87637 617 ASP B CA 1
ATOM 11353 C C . ASP B 1 617 ? 103.41335 43.91837 75.23315 1.000 62.85984 617 ASP B C 1
ATOM 11354 O O . ASP B 1 617 ? 104.06283 44.52463 76.09526 1.000 63.22594 617 ASP B O 1
ATOM 11359 N N . ARG B 1 618 ? 103.21512 44.41631 74.00988 1.000 59.18195 618 ARG B N 1
ATOM 11360 C CA . ARG B 1 618 ? 103.80558 45.69045 73.61094 1.000 61.28818 618 ARG B CA 1
ATOM 11361 C C . ARG B 1 618 ? 103.23160 46.84744 74.42405 1.000 61.30294 618 ARG B C 1
ATOM 11362 O O . ARG B 1 618 ? 103.97574 47.70844 74.91804 1.000 57.39854 618 ARG B O 1
ATOM 11370 N N . VAL B 1 619 ? 101.90378 46.88721 74.57419 1.000 58.88945 619 VAL B N 1
ATOM 11371 C CA . VAL B 1 619 ? 101.30584 47.99777 75.31015 1.000 62.79574 619 VAL B CA 1
ATOM 11372 C C . VAL B 1 619 ? 101.65810 47.91536 76.78954 1.000 61.60809 619 VAL B C 1
ATOM 11373 O O . VAL B 1 619 ? 101.84212 48.94873 77.44145 1.000 61.88377 619 VAL B O 1
ATOM 11377 N N . LEU B 1 620 ? 101.79938 46.70474 77.34081 1.000 59.91701 620 LEU B N 1
ATOM 11378 C CA . LEU B 1 620 ? 102.22317 46.58924 78.73390 1.000 59.84238 620 LEU B CA 1
ATOM 11379 C C . LEU B 1 620 ? 103.66515 47.05395 78.91299 1.000 57.44317 620 LEU B C 1
ATOM 11380 O O . LEU B 1 620 ? 103.99380 47.70719 79.91189 1.000 60.11131 620 LEU B O 1
ATOM 11385 N N . ASP B 1 621 ? 104.53727 46.73343 77.95263 1.000 61.62464 621 ASP B N 1
ATOM 11386 C CA . ASP B 1 621 ? 105.91108 47.22872 77.99695 1.000 60.34143 621 ASP B CA 1
ATOM 11387 C C . ASP B 1 621 ? 105.94474 48.75151 77.98740 1.000 60.43383 621 ASP B C 1
ATOM 11388 O O . ASP B 1 621 ? 106.65282 49.37640 78.78861 1.000 57.78457 621 ASP B O 1
ATOM 11393 N N . VAL B 1 622 ? 105.19158 49.36691 77.07122 1.000 62.27762 622 VAL B N 1
ATOM 11394 C CA . VAL B 1 622 ? 105.18684 50.82663 76.98501 1.000 58.72719 622 VAL B CA 1
ATOM 11395 C C . VAL B 1 622 ? 104.59927 51.43475 78.25426 1.000 53.45809 622 VAL B C 1
ATOM 11396 O O . VAL B 1 622 ? 105.07136 52.47160 78.74048 1.000 56.67633 622 VAL B O 1
ATOM 11400 N N . VAL B 1 623 ? 103.57363 50.79122 78.81935 1.000 55.67571 623 VAL B N 1
ATOM 11401 C CA . VAL B 1 623 ? 102.98533 51.25696 80.07293 1.000 55.11575 623 VAL B CA 1
ATOM 11402 C C . VAL B 1 623 ? 104.03346 51.26455 81.17642 1.000 61.53538 623 VAL B C 1
ATOM 11403 O O . VAL B 1 623 ? 104.19283 52.25349 81.90197 1.000 54.30908 623 VAL B O 1
ATOM 11407 N N . GLU B 1 624 ? 104.76882 50.15949 81.31493 1.000 55.30348 624 GLU B N 1
ATOM 11408 C CA . GLU B 1 624 ? 105.78111 50.08226 82.36190 1.000 53.74396 624 GLU B CA 1
ATOM 11409 C C . GLU B 1 624 ? 106.87624 51.11744 82.14384 1.000 65.33495 624 GLU B C 1
ATOM 11410 O O . GLU B 1 624 ? 107.34987 51.74340 83.10013 1.000 61.44988 624 GLU B O 1
ATOM 11416 N N . LYS B 1 625 ? 107.28027 51.32460 80.88861 1.000 56.12964 625 LYS B N 1
ATOM 11417 C CA . LYS B 1 625 ? 108.37782 52.24723 80.61922 1.000 56.59841 625 LYS B CA 1
ATOM 11418 C C . LYS B 1 625 ? 107.97733 53.69395 80.88541 1.000 53.84519 625 LYS B C 1
ATOM 11419 O O . LYS B 1 625 ? 108.76403 54.46544 81.44495 1.000 54.25840 625 LYS B O 1
ATOM 11425 N N . ARG B 1 626 ? 106.76399 54.08351 80.50066 1.000 56.50660 626 ARG B N 1
ATOM 11426 C CA . ARG B 1 626 ? 106.39416 55.49235 80.52200 1.000 59.19703 626 ARG B CA 1
ATOM 11427 C C . ARG B 1 626 ? 105.62457 55.91675 81.76579 1.000 59.41097 626 ARG B C 1
ATOM 11428 O O . ARG B 1 626 ? 105.73598 57.07721 82.17426 1.000 59.25687 626 ARG B O 1
ATOM 11436 N N . LEU B 1 627 ? 104.85849 55.01833 82.39018 1.000 56.81235 627 LEU B N 1
ATOM 11437 C CA . LEU B 1 627 ? 103.92911 55.40973 83.44077 1.000 58.66518 627 LEU B CA 1
ATOM 11438 C C . LEU B 1 627 ? 104.27620 54.88759 84.82741 1.000 53.82332 627 LEU B C 1
ATOM 11439 O O . LEU B 1 627 ? 103.74360 55.41310 85.80929 1.000 53.52273 627 LEU B O 1
ATOM 11444 N N . ASN B 1 628 ? 105.13443 53.87719 84.94157 1.000 51.32071 628 ASN B N 1
ATOM 11445 C CA . ASN B 1 628 ? 105.37409 53.25087 86.23452 1.000 53.74544 628 ASN B CA 1
ATOM 11446 C C . ASN B 1 628 ? 106.34480 54.07087 87.07111 1.000 55.63917 628 ASN B C 1
ATOM 11447 O O . ASN B 1 628 ? 107.34112 54.59386 86.56515 1.000 53.72805 628 ASN B O 1
ATOM 11452 N N . THR B 1 629 ? 106.03787 54.18367 88.36093 1.000 50.80121 629 THR B N 1
ATOM 11453 C CA . THR B 1 629 ? 106.89471 54.82795 89.34357 1.000 50.12557 629 THR B CA 1
ATOM 11454 C C . THR B 1 629 ? 107.05640 53.89565 90.53890 1.000 52.85443 629 THR B C 1
ATOM 11455 O O . THR B 1 629 ? 106.48328 52.80385 90.58801 1.000 53.90773 629 THR B O 1
ATOM 11459 N N . GLU B 1 630 ? 107.83748 54.34889 91.52126 1.000 57.26917 630 GLU B N 1
ATOM 11460 C CA . GLU B 1 630 ? 108.04447 53.56707 92.73560 1.000 54.08299 630 GLU B CA 1
ATOM 11461 C C . GLU B 1 630 ? 106.73937 53.35278 93.49924 1.000 56.98580 630 GLU B C 1
ATOM 11462 O O . GLU B 1 630 ? 106.59139 52.34969 94.20700 1.000 60.53613 630 GLU B O 1
ATOM 11468 N N . TYR B 1 631 ? 105.77405 54.26009 93.35203 1.000 51.86153 631 TYR B N 1
ATOM 11469 C CA . TYR B 1 631 ? 104.52433 54.18936 94.09900 1.000 50.29378 631 TYR B CA 1
ATOM 11470 C C . TYR B 1 631 ? 103.33050 53.80035 93.23586 1.000 48.05824 631 TYR B C 1
ATOM 11471 O O . TYR B 1 631 ? 102.18837 53.90759 93.69614 1.000 50.91247 631 TYR B O 1
ATOM 11480 N N . GLY B 1 632 ? 103.55838 53.34626 92.01015 1.000 46.67667 632 GLY B N 1
ATOM 11481 C CA . GLY B 1 632 ? 102.49036 52.93276 91.12155 1.000 50.36525 632 GLY B CA 1
ATOM 11482 C C . GLY B 1 632 ? 102.54120 53.67272 89.80061 1.000 53.72750 632 GLY B C 1
ATOM 11483 O O . GLY B 1 632 ? 103.45538 54.45558 89.52427 1.000 49.71756 632 GLY B O 1
ATOM 11484 N N . LEU B 1 633 ? 101.52406 53.42603 88.97789 1.000 46.48679 633 LEU B N 1
ATOM 11485 C CA . LEU B 1 633 ? 101.48598 53.91160 87.60426 1.000 47.85347 633 LEU B CA 1
ATOM 11486 C C . LEU B 1 633 ? 100.60305 55.14804 87.49264 1.000 46.78166 633 LEU B C 1
ATOM 11487 O O . LEU B 1 633 ? 99.45027 55.13884 87.93746 1.000 46.83079 633 LEU B O 1
ATOM 11492 N N . VAL B 1 634 ? 101.14812 56.20706 86.88968 1.000 50.13097 634 VAL B N 1
ATOM 11493 C CA . VAL B 1 634 ? 100.39848 57.44604 86.72465 1.000 56.41119 634 VAL B CA 1
ATOM 11494 C C . VAL B 1 634 ? 99.28600 57.25011 85.70005 1.000 48.77807 634 VAL B C 1
ATOM 11495 O O . VAL B 1 634 ? 99.40537 56.45862 84.75453 1.000 51.82704 634 VAL B O 1
ATOM 11499 N N . LEU B 1 635 ? 98.18774 57.98592 85.89244 1.000 50.21835 635 LEU B N 1
ATOM 11500 C CA . LEU B 1 635 ? 97.02493 57.84810 85.01890 1.000 52.39789 635 LEU B CA 1
ATOM 11501 C C . LEU B 1 635 ? 97.37114 58.17656 83.57062 1.000 54.32064 635 LEU B C 1
ATOM 11502 O O . LEU B 1 635 ? 96.91389 57.49602 82.64506 1.000 56.67195 635 LEU B O 1
ATOM 11507 N N . MET B 1 636 ? 98.16967 59.21759 83.35475 1.000 56.25525 636 MET B N 1
ATOM 11508 C CA . MET B 1 636 ? 98.65271 59.56056 82.02354 1.000 53.55765 636 MET B CA 1
ATOM 11509 C C . MET B 1 636 ? 99.89985 60.41850 82.18382 1.000 49.78353 636 MET B C 1
ATOM 11510 O O . MET B 1 636 ? 100.24169 60.84591 83.28773 1.000 55.86291 636 MET B O 1
ATOM 11515 N N . ASP B 1 637 ? 100.58637 60.66125 81.06274 1.000 58.41253 637 ASP B N 1
ATOM 11516 C CA . ASP B 1 637 ? 101.85206 61.38118 81.11624 1.000 55.19138 637 ASP B CA 1
ATOM 11517 C C . ASP B 1 637 ? 102.14499 61.99870 79.76128 1.000 61.05026 637 ASP B C 1
ATOM 11518 O O . ASP B 1 637 ? 101.88417 61.35287 78.73668 1.000 61.53425 637 ASP B O 1
ATOM 11523 N N . PRO B 1 638 ? 102.66799 63.23522 79.70379 1.000 58.99552 638 PRO B N 1
ATOM 11524 C CA . PRO B 1 638 ? 102.89534 64.15843 80.82522 1.000 53.06703 638 PRO B CA 1
ATOM 11525 C C . PRO B 1 638 ? 101.58292 64.71234 81.38376 1.000 56.66415 638 PRO B C 1
ATOM 11526 O O . PRO B 1 638 ? 100.54348 64.51623 80.75698 1.000 55.88147 638 PRO B O 1
ATOM 11530 N N . PRO B 1 639 ? 101.62168 65.37154 82.54088 1.000 60.65942 639 PRO B N 1
ATOM 11531 C CA . PRO B 1 639 ? 100.40152 65.98878 83.07158 1.000 58.52217 639 PRO B CA 1
ATOM 11532 C C . PRO B 1 639 ? 99.91250 67.11423 82.17448 1.000 53.80212 639 PRO B C 1
ATOM 11533 O O . PRO B 1 639 ? 100.65125 67.66810 81.35741 1.000 53.61535 639 PRO B O 1
ATOM 11537 N N . TYR B 1 640 ? 98.63696 67.44907 82.34204 1.000 51.91420 640 TYR B N 1
ATOM 11538 C CA . TYR B 1 640 ? 98.07586 68.60470 81.65826 1.000 52.63116 640 TYR B CA 1
ATOM 11539 C C . TYR B 1 640 ? 98.56198 69.88979 82.31593 1.000 53.08207 640 TYR B C 1
ATOM 11540 O O . TYR B 1 640 ? 98.64129 69.98758 83.54425 1.000 53.71456 640 TYR B O 1
ATOM 11549 N N . HIS B 1 641 ? 98.89322 70.87925 81.48813 1.000 54.12765 641 HIS B N 1
ATOM 11550 C CA . HIS B 1 641 ? 99.31179 72.18180 81.99026 1.000 57.79749 641 HIS B CA 1
ATOM 11551 C C . HIS B 1 641 ? 99.15299 73.25799 80.92240 1.000 55.85587 641 HIS B C 1
ATOM 11552 O O . HIS B 1 641 ? 98.28790 74.13103 81.03981 1.000 62.32891 641 HIS B O 1
ATOM 11559 N N . ALA B 1 642 ? 99.97898 73.20639 79.87789 1.000 56.68820 642 ALA B N 1
ATOM 11560 C CA . ALA B 1 642 ? 99.97023 74.22807 78.84044 1.000 64.52986 642 ALA B CA 1
ATOM 11561 C C . ALA B 1 642 ? 99.30615 73.77856 77.54547 1.000 69.96393 642 ALA B C 1
ATOM 11562 O O . ALA B 1 642 ? 99.12775 74.60578 76.64441 1.000 65.67662 642 ALA B O 1
ATOM 11564 N N . HIS B 1 643 ? 98.93362 72.50610 77.42648 1.000 59.29558 643 HIS B N 1
ATOM 11565 C CA . HIS B 1 643 ? 98.38284 71.97042 76.18743 1.000 57.77803 643 HIS B CA 1
ATOM 11566 C C . HIS B 1 643 ? 97.14736 71.12981 76.46270 1.000 58.26893 643 HIS B C 1
ATOM 11567 O O . HIS B 1 643 ? 96.96350 70.05064 75.89223 1.000 61.05907 643 HIS B O 1
ATOM 11574 N N . ALA B 1 644 ? 96.27702 71.62045 77.34042 1.000 65.29639 644 ALA B N 1
ATOM 11575 C CA . ALA B 1 644 ? 95.02656 70.94677 77.65736 1.000 65.52517 644 ALA B CA 1
ATOM 11576 C C . ALA B 1 644 ? 93.91565 71.49732 76.77319 1.000 58.25080 644 ALA B C 1
ATOM 11577 O O . ALA B 1 644 ? 93.74763 72.71612 76.66648 1.000 63.23341 644 ALA B O 1
ATOM 11579 N N . PHE B 1 645 ? 93.16123 70.60018 76.14285 1.000 58.69035 645 PHE B N 1
ATOM 11580 C CA . PHE B 1 645 ? 92.08759 71.00162 75.24301 1.000 56.50264 645 PHE B CA 1
ATOM 11581 C C . PHE B 1 645 ? 90.86277 71.41984 76.05776 1.000 56.03337 645 PHE B C 1
ATOM 11582 O O . PHE B 1 645 ? 90.90499 71.51268 77.28729 1.000 67.59298 645 PHE B O 1
ATOM 11590 N N . ASP B 1 646 ? 89.74648 71.66202 75.36485 1.000 75.81733 646 ASP B N 1
ATOM 11591 C CA . ASP B 1 646 ? 88.56015 72.22903 76.00323 1.000 76.60373 646 ASP B CA 1
ATOM 11592 C C . ASP B 1 646 ? 88.05962 71.35288 77.14737 1.000 73.73241 646 ASP B C 1
ATOM 11593 O O . ASP B 1 646 ? 87.76522 71.84891 78.24104 1.000 78.27018 646 ASP B O 1
ATOM 11598 N N . GLY B 1 647 ? 87.95723 70.04958 76.91667 1.000 66.55190 647 GLY B N 1
ATOM 11599 C CA . GLY B 1 647 ? 87.40938 69.14026 77.89934 1.000 60.01317 647 GLY B CA 1
ATOM 11600 C C . GLY B 1 647 ? 88.40722 68.47917 78.82399 1.000 57.70286 647 GLY B C 1
ATOM 11601 O O . GLY B 1 647 ? 88.02600 67.57550 79.57486 1.000 60.26287 647 GLY B O 1
ATOM 11602 N N . ALA B 1 648 ? 89.67495 68.89220 78.79932 1.000 59.31748 648 ALA B N 1
ATOM 11603 C CA . ALA B 1 648 ? 90.68332 68.34680 79.70816 1.000 52.99276 648 ALA B CA 1
ATOM 11604 C C . ALA B 1 648 ? 90.56679 69.05268 81.06016 1.000 58.40702 648 ALA B C 1
ATOM 11605 O O . ALA B 1 648 ? 91.38372 69.89114 81.44482 1.000 58.26142 648 ALA B O 1
ATOM 11607 N N . LEU B 1 649 ? 89.51329 68.68587 81.79467 1.000 62.05572 649 LEU B N 1
ATOM 11608 C CA . LEU B 1 649 ? 89.20755 69.37579 83.04458 1.000 59.33975 649 LEU B CA 1
ATOM 11609 C C . LEU B 1 649 ? 90.24539 69.08905 84.12468 1.000 55.45717 649 LEU B C 1
ATOM 11610 O O . LEU B 1 649 ? 90.45234 69.91919 85.02076 1.000 53.60051 649 LEU B O 1
ATOM 11615 N N . ALA B 1 650 ? 90.92460 67.94077 84.04415 1.000 54.51370 650 ALA B N 1
ATOM 11616 C CA . ALA B 1 650 ? 91.93134 67.58361 85.03863 1.000 50.25306 650 ALA B CA 1
ATOM 11617 C C . ALA B 1 650 ? 93.01260 68.64635 85.18435 1.000 53.33449 650 ALA B C 1
ATOM 11618 O O . ALA B 1 650 ? 93.72549 68.65749 86.19473 1.000 50.55087 650 ALA B O 1
ATOM 11620 N N . VAL B 1 651 ? 93.13954 69.54932 84.20806 1.000 50.75286 651 VAL B N 1
ATOM 11621 C CA . VAL B 1 651 ? 94.14936 70.59758 84.27025 1.000 54.90904 651 VAL B CA 1
ATOM 11622 C C . VAL B 1 651 ? 93.92708 71.53456 85.45090 1.000 60.24414 651 VAL B C 1
ATOM 11623 O O . VAL B 1 651 ? 94.86097 72.22858 85.86982 1.000 52.24936 651 VAL B O 1
ATOM 11627 N N . ILE B 1 652 ? 92.71492 71.57532 86.01356 1.000 54.14314 652 ILE B N 1
ATOM 11628 C CA . ILE B 1 652 ? 92.51905 72.44504 87.16851 1.000 59.50945 652 ILE B CA 1
ATOM 11629 C C . ILE B 1 652 ? 93.28591 71.94222 88.38631 1.000 51.66377 652 ILE B C 1
ATOM 11630 O O . ILE B 1 652 ? 93.62171 72.73861 89.26984 1.000 50.61805 652 ILE B O 1
ATOM 11635 N N . TYR B 1 653 ? 93.59673 70.65063 88.45013 1.000 49.75402 653 TYR B N 1
ATOM 11636 C CA . TYR B 1 653 ? 94.30837 70.09206 89.59056 1.000 50.66729 653 TYR B CA 1
ATOM 11637 C C . TYR B 1 653 ? 95.81478 70.23872 89.41618 1.000 52.08513 653 TYR B C 1
ATOM 11638 O O . TYR B 1 653 ? 96.33001 70.30312 88.29605 1.000 52.33584 653 TYR B O 1
ATOM 11647 N N . ASN B 1 654 ? 96.51637 70.29224 90.54628 1.000 49.55758 654 ASN B N 1
ATOM 11648 C CA . ASN B 1 654 ? 97.96695 70.35999 90.52637 1.000 52.21956 654 ASN B CA 1
ATOM 11649 C C . ASN B 1 654 ? 98.54321 69.13235 89.81918 1.000 49.75507 654 ASN B C 1
ATOM 11650 O O . ASN B 1 654 ? 97.95350 68.04808 89.85999 1.000 50.93163 654 ASN B O 1
ATOM 11655 N N . PRO B 1 655 ? 99.67746 69.28453 89.13549 1.000 53.67447 655 PRO B N 1
ATOM 11656 C CA . PRO B 1 655 ? 100.27652 68.14120 88.43366 1.000 50.28629 655 PRO B CA 1
ATOM 11657 C C . PRO B 1 655 ? 100.56641 66.98213 89.37734 1.000 53.06984 655 PRO B C 1
ATOM 11658 O O . PRO B 1 655 ? 100.92653 67.17466 90.54037 1.000 53.01585 655 PRO B O 1
ATOM 11662 N N . GLY B 1 656 ? 100.40119 65.76628 88.86036 1.000 49.19516 656 GLY B N 1
ATOM 11663 C CA . GLY B 1 656 ? 100.60656 64.58163 89.66793 1.000 48.58593 656 GLY B CA 1
ATOM 11664 C C . GLY B 1 656 ? 99.57606 64.37682 90.75119 1.000 49.48694 656 GLY B C 1
ATOM 11665 O O . GLY B 1 656 ? 99.80944 63.59424 91.67422 1.000 56.76307 656 GLY B O 1
ATOM 11666 N N . THR B 1 657 ? 98.43553 65.05737 90.66408 1.000 47.77726 657 THR B N 1
ATOM 11667 C CA . THR B 1 657 ? 97.40742 65.01061 91.69173 1.000 47.22150 657 THR B CA 1
ATOM 11668 C C . THR B 1 657 ? 96.05987 64.71390 91.05381 1.000 47.85775 657 THR B C 1
ATOM 11669 O O . THR B 1 657 ? 95.73855 65.24629 89.98556 1.000 47.69909 657 THR B O 1
ATOM 11673 N N . LYS B 1 658 ? 95.28362 63.85991 91.71169 1.000 46.27845 658 LYS B N 1
ATOM 11674 C CA . LYS B 1 658 ? 93.92100 63.50882 91.27543 1.000 51.42221 658 LYS B CA 1
ATOM 11675 C C . LYS B 1 658 ? 94.01693 62.97522 89.84195 1.000 46.90447 658 LYS B C 1
ATOM 11676 O O . LYS B 1 658 ? 94.96767 62.24869 89.51610 1.000 47.35278 658 LYS B O 1
ATOM 11682 N N . GLU B 1 659 ? 93.07643 63.32382 88.96478 1.000 47.10722 659 GLU B N 1
ATOM 11683 C CA . GLU B 1 659 ? 93.09051 62.83241 87.59263 1.000 48.27428 659 GLU B CA 1
ATOM 11684 C C . GLU B 1 659 ? 94.16350 63.48748 86.73247 1.000 54.82562 659 GLU B C 1
ATOM 11685 O O . GLU B 1 659 ? 94.31696 63.09523 85.57052 1.000 56.21612 659 GLU B O 1
ATOM 11691 N N . ASN B 1 660 ? 94.90844 64.46328 87.25497 1.000 50.24774 660 ASN B N 1
ATOM 11692 C CA . ASN B 1 660 ? 95.96508 65.11163 86.47879 1.000 51.60801 660 ASN B CA 1
ATOM 11693 C C . ASN B 1 660 ? 97.28007 64.37676 86.72180 1.000 48.38655 660 ASN B C 1
ATOM 11694 O O . ASN B 1 660 ? 98.15627 64.82224 87.46608 1.000 50.68697 660 ASN B O 1
ATOM 11699 N N . ALA B 1 661 ? 97.40785 63.22025 86.07004 1.000 50.26061 661 ALA B N 1
ATOM 11700 C CA . ALA B 1 661 ? 98.62443 62.40731 86.11225 1.000 51.64669 661 ALA B CA 1
ATOM 11701 C C . ALA B 1 661 ? 98.96694 61.96147 87.52972 1.000 51.42996 661 ALA B C 1
ATOM 11702 O O . ALA B 1 661 ? 100.13494 61.73894 87.85679 1.000 53.78159 661 ALA B O 1
ATOM 11704 N N . GLY B 1 662 ? 97.95959 61.84527 88.38884 1.000 47.16932 662 GLY B N 1
ATOM 11705 C CA . GLY B 1 662 ? 98.16300 61.18913 89.65706 1.000 50.70112 662 GLY B CA 1
ATOM 11706 C C . GLY B 1 662 ? 98.17138 59.67958 89.50983 1.000 54.35573 662 GLY B C 1
ATOM 11707 O O . GLY B 1 662 ? 97.73183 59.12159 88.50444 1.000 52.64222 662 GLY B O 1
ATOM 11708 N N . ILE B 1 663 ? 98.70634 59.00642 90.52438 1.000 53.80585 663 ILE B N 1
ATOM 11709 C CA . ILE B 1 663 ? 98.62610 57.55244 90.58296 1.000 45.69775 663 ILE B CA 1
ATOM 11710 C C . ILE B 1 663 ? 97.24287 57.19924 91.10817 1.000 45.84344 663 ILE B C 1
ATOM 11711 O O . ILE B 1 663 ? 97.04033 57.08607 92.32271 1.000 51.96630 663 ILE B O 1
ATOM 11716 N N . PHE B 1 664 ? 96.27328 57.05262 90.20611 1.000 45.01594 664 PHE B N 1
ATOM 11717 C CA . PHE B 1 664 ? 94.89753 56.79959 90.62020 1.000 45.94401 664 PHE B CA 1
ATOM 11718 C C . PHE B 1 664 ? 94.77581 55.34023 91.03636 1.000 50.33924 664 PHE B C 1
ATOM 11719 O O . PHE B 1 664 ? 94.89355 54.43187 90.20579 1.000 52.15067 664 PHE B O 1
ATOM 11727 N N . SER B 1 665 ? 94.52379 55.12227 92.32827 1.000 44.82147 665 SER B N 1
ATOM 11728 C CA . SER B 1 665 ? 94.71059 53.80088 92.91450 1.000 50.43863 665 SER B CA 1
ATOM 11729 C C . SER B 1 665 ? 93.74959 52.77007 92.33255 1.000 49.59105 665 SER B C 1
ATOM 11730 O O . SER B 1 665 ? 94.10471 51.59218 92.21723 1.000 50.78969 665 SER B O 1
ATOM 11733 N N . GLN B 1 666 ? 92.54263 53.18776 91.94686 1.000 45.45186 666 GLN B N 1
ATOM 11734 C CA . GLN B 1 666 ? 91.58898 52.24774 91.36614 1.000 44.23217 666 GLN B CA 1
ATOM 11735 C C . GLN B 1 666 ? 92.13702 51.63761 90.07918 1.000 55.01703 666 GLN B C 1
ATOM 11736 O O . GLN B 1 666 ? 92.08202 50.41575 89.88261 1.000 52.93958 666 GLN B O 1
ATOM 11742 N N . SER B 1 667 ? 92.69688 52.47628 89.19968 1.000 43.85258 667 SER B N 1
ATOM 11743 C CA . SER B 1 667 ? 93.24918 51.97779 87.94309 1.000 45.18213 667 SER B CA 1
ATOM 11744 C C . SER B 1 667 ? 94.36854 50.97016 88.17550 1.000 44.31537 667 SER B C 1
ATOM 11745 O O . SER B 1 667 ? 94.56798 50.06642 87.35187 1.000 53.12437 667 SER B O 1
ATOM 11748 N N . GLN B 1 668 ? 95.09131 51.09270 89.29539 1.000 44.19241 668 GLN B N 1
ATOM 11749 C CA . GLN B 1 668 ? 96.14565 50.13204 89.60666 1.000 44.95829 668 GLN B CA 1
ATOM 11750 C C . GLN B 1 668 ? 95.61175 48.70555 89.64100 1.000 51.44830 668 GLN B C 1
ATOM 11751 O O . GLN B 1 668 ? 96.32615 47.76883 89.26536 1.000 44.43320 668 GLN B O 1
ATOM 11757 N N . GLY B 1 669 ? 94.36239 48.51700 90.07419 1.000 43.77722 669 GLY B N 1
ATOM 11758 C CA . GLY B 1 669 ? 93.78054 47.18618 90.01352 1.000 46.17859 669 GLY B CA 1
ATOM 11759 C C . GLY B 1 669 ? 93.76505 46.64240 88.59873 1.000 54.31275 669 GLY B C 1
ATOM 11760 O O . GLY B 1 669 ? 94.28084 45.55106 88.32725 1.000 44.79645 669 GLY B O 1
ATOM 11761 N N . TRP B 1 670 ? 93.23682 47.43533 87.66389 1.000 45.79888 670 TRP B N 1
ATOM 11762 C CA . TRP B 1 670 ? 93.04460 46.94960 86.30322 1.000 44.52969 670 TRP B CA 1
ATOM 11763 C C . TRP B 1 670 ? 94.36350 46.49398 85.69269 1.000 53.32727 670 TRP B C 1
ATOM 11764 O O . TRP B 1 670 ? 94.48805 45.34294 85.25066 1.000 51.61576 670 TRP B O 1
ATOM 11775 N N . ILE B 1 671 ? 95.37974 47.36368 85.71515 1.000 46.24880 671 ILE B N 1
ATOM 11776 C CA . ILE B 1 671 ? 96.67091 46.99681 85.13883 1.000 45.74355 671 ILE B CA 1
ATOM 11777 C C . ILE B 1 671 ? 97.20633 45.72951 85.79223 1.000 50.11505 671 ILE B C 1
ATOM 11778 O O . ILE B 1 671 ? 97.69540 44.82448 85.10102 1.000 53.03688 671 ILE B O 1
ATOM 11783 N N . ILE B 1 672 ? 97.05655 45.60502 87.11681 1.000 45.28096 672 ILE B N 1
ATOM 11784 C CA . ILE B 1 672 ? 97.51579 44.38849 87.78118 1.000 48.55352 672 ILE B CA 1
ATOM 11785 C C . ILE B 1 672 ? 96.83214 43.18221 87.15988 1.000 53.66015 672 ILE B C 1
ATOM 11786 O O . ILE B 1 672 ? 97.49092 42.25770 86.65960 1.000 56.73070 672 ILE B O 1
ATOM 11791 N N . LEU B 1 673 ? 95.49624 43.22211 87.10551 1.000 45.98181 673 LEU B N 1
ATOM 11792 C CA . LEU B 1 673 ? 94.74196 42.13989 86.48954 1.000 50.52137 673 LEU B CA 1
ATOM 11793 C C . LEU B 1 673 ? 95.24253 41.88687 85.07744 1.000 50.42481 673 LEU B C 1
ATOM 11794 O O . LEU B 1 673 ? 95.50679 40.73991 84.69314 1.000 55.54324 673 LEU B O 1
ATOM 11799 N N . ALA B 1 674 ? 95.44972 42.96473 84.31345 1.000 52.32921 674 ALA B N 1
ATOM 11800 C CA . ALA B 1 674 ? 95.90324 42.80701 82.93801 1.000 52.48946 674 ALA B CA 1
ATOM 11801 C C . ALA B 1 674 ? 97.22422 42.05673 82.89969 1.000 54.53131 674 ALA B C 1
ATOM 11802 O O . ALA B 1 674 ? 97.36800 41.06306 82.17345 1.000 54.48611 674 ALA B O 1
ATOM 11804 N N . GLU B 1 675 ? 98.18056 42.47835 83.73429 1.000 48.62684 675 GLU B N 1
ATOM 11805 C CA . GLU B 1 675 ? 99.47513 41.81073 83.74564 1.000 55.15298 675 GLU B CA 1
ATOM 11806 C C . GLU B 1 675 ? 99.31702 40.34483 84.11221 1.000 50.87038 675 GLU B C 1
ATOM 11807 O O . GLU B 1 675 ? 99.99870 39.47719 83.55314 1.000 53.13452 675 GLU B O 1
ATOM 11813 N N . ALA B 1 676 ? 98.38590 40.04521 85.01944 1.000 48.61243 676 ALA B N 1
ATOM 11814 C CA . ALA B 1 676 ? 98.20146 38.66293 85.43102 1.000 47.10445 676 ALA B CA 1
ATOM 11815 C C . ALA B 1 676 ? 97.46984 37.85763 84.36786 1.000 58.93277 676 ALA B C 1
ATOM 11816 O O . ALA B 1 676 ? 97.65538 36.63766 84.28234 1.000 49.60529 676 ALA B O 1
ATOM 11818 N N . LEU B 1 677 ? 96.64885 38.51434 83.54171 1.000 57.53241 677 LEU B N 1
ATOM 11819 C CA . LEU B 1 677 ? 95.97678 37.78093 82.47509 1.000 57.09046 677 LEU B CA 1
ATOM 11820 C C . LEU B 1 677 ? 96.96768 37.33086 81.41069 1.000 53.92322 677 LEU B C 1
ATOM 11821 O O . LEU B 1 677 ? 96.73440 36.32608 80.72952 1.000 59.07253 677 LEU B O 1
ATOM 11826 N N . ARG B 1 678 ? 98.07753 38.04879 81.26625 1.000 52.77242 678 ARG B N 1
ATOM 11827 C CA . ARG B 1 678 ? 99.14043 37.68496 80.34202 1.000 57.14859 678 ARG B CA 1
ATOM 11828 C C . ARG B 1 678 ? 100.16347 36.74143 80.96062 1.000 52.17639 678 ARG B C 1
ATOM 11829 O O . ARG B 1 678 ? 101.15473 36.41030 80.30336 1.000 53.67908 678 ARG B O 1
ATOM 11837 N N . GLY B 1 679 ? 99.95340 36.30742 82.20180 1.000 57.70721 679 GLY B N 1
ATOM 11838 C CA . GLY B 1 679 ? 100.91454 35.46910 82.88635 1.000 49.77585 679 GLY B CA 1
ATOM 11839 C C . GLY B 1 679 ? 102.14799 36.18301 83.38928 1.000 57.51193 679 GLY B C 1
ATOM 11840 O O . GLY B 1 679 ? 103.12058 35.51503 83.75817 1.000 61.12675 679 GLY B O 1
ATOM 11841 N N . HIS B 1 680 ? 102.14179 37.51826 83.42048 1.000 54.25642 680 HIS B N 1
ATOM 11842 C CA . HIS B 1 680 ? 103.29963 38.29899 83.86108 1.000 56.88528 680 HIS B CA 1
ATOM 11843 C C . HIS B 1 680 ? 103.25111 38.43815 85.37987 1.000 55.39392 680 HIS B C 1
ATOM 11844 O O . HIS B 1 680 ? 102.81896 39.45045 85.93537 1.000 54.65298 680 HIS B O 1
ATOM 11851 N N . GLY B 1 681 ? 103.72305 37.39368 86.06125 1.000 54.53227 681 GLY B N 1
ATOM 11852 C CA . GLY B 1 681 ? 103.66650 37.38694 87.51392 1.000 52.30772 681 GLY B CA 1
ATOM 11853 C C . GLY B 1 681 ? 104.57937 38.41667 88.15300 1.000 56.36754 681 GLY B C 1
ATOM 11854 O O . GLY B 1 681 ? 104.22287 39.03054 89.16286 1.000 60.88738 681 GLY B O 1
ATOM 11855 N N . GLU B 1 682 ? 105.76691 38.62259 87.57722 1.000 55.77709 682 GLU B N 1
ATOM 11856 C CA . GLU B 1 682 ? 106.71803 39.56328 88.16329 1.000 50.56610 682 GLU B CA 1
ATOM 11857 C C . GLU B 1 682 ? 106.19489 40.99293 88.11373 1.000 53.84270 682 GLU B C 1
ATOM 11858 O O . GLU B 1 682 ? 106.33520 41.74371 89.08619 1.000 54.03428 682 GLU B O 1
ATOM 11864 N N . ARG B 1 683 ? 105.59631 41.39235 86.99073 1.000 49.24364 683 ARG B N 1
ATOM 11865 C CA . ARG B 1 683 ? 105.12175 42.76527 86.86692 1.000 50.01271 683 ARG B CA 1
ATOM 11866 C C . ARG B 1 683 ? 103.83783 42.98952 87.656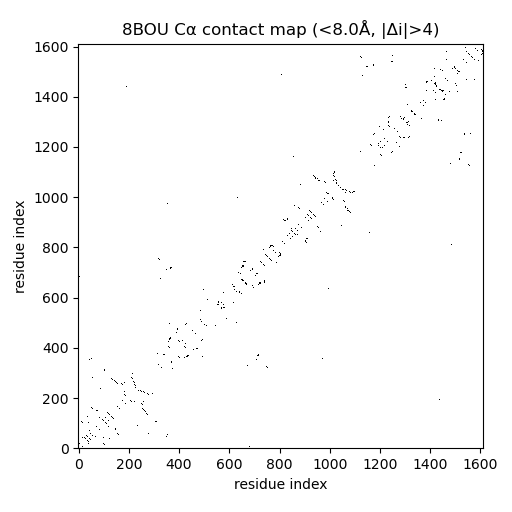64 1.000 55.03221 683 ARG B C 1
ATOM 11867 O O . ARG B 1 683 ? 103.67073 44.04157 88.28504 1.000 57.79793 683 ARG B O 1
ATOM 11875 N N . ALA B 1 684 ? 102.92178 42.01684 87.63311 1.000 54.03932 684 ALA B N 1
ATOM 11876 C CA . ALA B 1 684 ? 101.70699 42.12360 88.43500 1.000 51.54479 684 ALA B CA 1
ATOM 11877 C C . ALA B 1 684 ? 102.03621 42.25695 89.91664 1.000 49.62160 684 ALA B C 1
ATOM 11878 O O . ALA B 1 684 ? 101.46420 43.10277 90.61838 1.000 55.53173 684 ALA B O 1
ATOM 11880 N N . PHE B 1 685 ? 102.97010 41.43946 90.40948 1.000 51.48605 685 PHE B N 1
ATOM 11881 C CA . PHE B 1 685 ? 103.31532 41.50587 91.82333 1.000 52.58682 685 PHE B CA 1
ATOM 11882 C C . PHE B 1 685 ? 104.08316 42.77853 92.14674 1.000 52.85417 685 PHE B C 1
ATOM 11883 O O . PHE B 1 685 ? 103.91425 43.34902 93.23004 1.000 51.23032 685 PHE B O 1
ATOM 11891 N N . THR B 1 686 ? 104.93801 43.23435 91.22783 1.000 50.99398 686 THR B N 1
ATOM 11892 C CA . THR B 1 686 ? 105.62960 44.50038 91.44254 1.000 47.83459 686 THR B CA 1
ATOM 11893 C C . THR B 1 686 ? 104.63629 45.64905 91.55376 1.000 52.78210 686 THR B C 1
ATOM 11894 O O . THR B 1 686 ? 104.77780 46.51758 92.42044 1.000 50.99932 686 THR B O 1
ATOM 11898 N N . TYR B 1 687 ? 103.61227 45.66029 90.69710 1.000 46.87499 687 TYR B N 1
ATOM 11899 C CA . TYR B 1 687 ? 102.60636 46.71662 90.76248 1.000 51.93710 687 TYR B CA 1
ATOM 11900 C C . TYR B 1 687 ? 101.81954 46.64105 92.06634 1.000 52.00101 687 TYR B C 1
ATOM 11901 O O . TYR B 1 687 ? 101.59207 47.66459 92.73257 1.000 54.67129 687 TYR B O 1
ATOM 11910 N N . PHE B 1 688 ? 101.39895 45.43088 92.45079 1.000 48.22896 688 PHE B N 1
ATOM 11911 C CA . PHE B 1 688 ? 100.71873 45.26912 93.73179 1.000 51.12728 688 PHE B CA 1
ATOM 11912 C C . PHE B 1 688 ? 101.57179 45.81021 94.87457 1.000 45.51662 688 PHE B C 1
ATOM 11913 O O . PHE B 1 688 ? 101.08189 46.55867 95.72797 1.000 51.99791 688 PHE B O 1
ATOM 11921 N N . MET B 1 689 ? 102.85779 45.44024 94.90310 1.000 46.00720 689 MET B N 1
ATOM 11922 C CA . MET B 1 689 ? 103.74576 45.88600 95.97443 1.000 46.67309 689 MET B CA 1
ATOM 11923 C C . MET B 1 689 ? 103.91116 47.40129 95.96422 1.000 55.24299 689 MET B C 1
ATOM 11924 O O . MET B 1 689 ? 103.90733 48.04128 97.02343 1.000 60.26721 689 MET B O 1
ATOM 11929 N N . GLU B 1 690 ? 104.07136 47.99095 94.77509 1.000 51.26075 690 GLU B N 1
ATOM 11930 C CA . GLU B 1 690 ? 104.17729 49.44191 94.66770 1.000 49.19343 690 GLU B CA 1
ATOM 11931 C C . GLU B 1 690 ? 102.94308 50.12825 95.22900 1.000 51.65306 690 GLU B C 1
ATOM 11932 O O . GLU B 1 690 ? 103.03797 51.24373 95.75237 1.000 47.31746 690 GLU B O 1
ATOM 11938 N N . ASN B 1 691 ? 101.78159 49.48327 95.13795 1.000 50.46734 691 ASN B N 1
ATOM 11939 C CA . ASN B 1 691 ? 100.55352 50.08844 95.63335 1.000 50.55259 691 ASN B CA 1
ATOM 11940 C C . ASN B 1 691 ? 100.07962 49.51718 96.96618 1.000 47.58068 691 ASN B C 1
ATOM 11941 O O . ASN B 1 691 ? 99.07934 49.99812 97.50543 1.000 53.13013 691 ASN B O 1
ATOM 11946 N N . ALA B 1 692 ? 100.77000 48.53166 97.52029 1.000 53.59937 692 ALA B N 1
ATOM 11947 C CA . ALA B 1 692 ? 100.29530 47.88967 98.74466 1.000 44.80717 692 ALA B CA 1
ATOM 11948 C C . ALA B 1 692 ? 100.51083 48.79840 99.94838 1.000 49.71737 692 ALA B C 1
ATOM 11949 O O . ALA B 1 692 ? 101.65716 49.17483 100.23177 1.000 49.69063 692 ALA B O 1
ATOM 11951 N N . PRO B 1 693 ? 99.45716 49.16892 100.68318 1.000 44.49535 693 PRO B N 1
ATOM 11952 C CA . PRO B 1 693 ? 99.66490 50.00793 101.87577 1.000 48.62653 693 PRO B CA 1
ATOM 11953 C C . PRO B 1 693 ? 100.54195 49.34366 102.92094 1.000 57.13772 693 PRO B C 1
ATOM 11954 O O . PRO B 1 693 ? 101.36207 50.01864 103.55740 1.000 46.18571 693 PRO B O 1
ATOM 11958 N N . ALA B 1 694 ? 100.39063 48.02996 103.11219 1.000 49.08366 694 ALA B N 1
ATOM 11959 C CA . ALA B 1 694 ? 101.25831 47.30819 104.03701 1.000 46.81158 694 ALA B CA 1
ATOM 11960 C C . ALA B 1 694 ? 102.72322 47.43494 103.63258 1.000 46.21653 694 ALA B C 1
ATOM 11961 O O . ALA B 1 694 ? 103.59415 47.66228 104.48172 1.000 46.73787 694 ALA B O 1
ATOM 11963 N N . ALA B 1 695 ? 103.01151 47.31320 102.33439 1.000 47.99806 695 ALA B N 1
ATOM 11964 C CA . ALA B 1 695 ? 104.38231 47.45340 101.85649 1.000 50.51945 695 ALA B CA 1
ATOM 11965 C C . ALA B 1 695 ? 104.94611 48.84391 102.11453 1.000 50.73500 695 ALA B C 1
ATOM 11966 O O . ALA B 1 695 ? 106.16920 49.01928 102.09681 1.000 55.76683 695 ALA B O 1
ATOM 11968 N N . GLN B 1 696 ? 104.08955 49.83460 102.34914 1.000 49.57387 696 GLN B N 1
ATOM 11969 C CA . GLN B 1 696 ? 104.53361 51.18733 102.64285 1.000 50.36354 696 GLN B CA 1
ATOM 11970 C C . GLN B 1 696 ? 104.54128 51.48460 104.13439 1.000 53.79078 696 GLN B C 1
ATOM 11971 O O . GLN B 1 696 ? 104.70359 52.64595 104.52099 1.000 47.30702 696 GLN B O 1
ATOM 11977 N N . ASN B 1 697 ? 104.38228 50.45894 104.97930 1.000 53.51973 697 ASN B N 1
ATOM 11978 C CA . ASN B 1 697 ? 104.37385 50.68051 106.42255 1.000 52.22801 697 ASN B CA 1
ATOM 11979 C C . ASN B 1 697 ? 105.66534 51.32938 106.90836 1.000 53.64842 697 ASN B C 1
ATOM 11980 O O . ASN B 1 697 ? 105.65268 52.05789 107.90726 1.000 56.39009 697 ASN B O 1
ATOM 11985 N N . ASP B 1 698 ? 106.78364 51.08384 106.22192 1.000 54.20079 698 ASP B N 1
ATOM 11986 C CA . ASP B 1 698 ? 108.06070 51.67168 106.60965 1.000 56.15394 698 ASP B CA 1
ATOM 11987 C C . ASP B 1 698 ? 108.27469 53.06614 106.03495 1.000 59.68253 698 ASP B C 1
ATOM 11988 O O . ASP B 1 698 ? 109.27628 53.70790 106.36874 1.000 67.50988 698 ASP B O 1
ATOM 11993 N N . ARG B 1 699 ? 107.37046 53.54660 105.18663 1.000 58.19769 699 ARG B N 1
ATOM 11994 C CA . ARG B 1 699 ? 107.46232 54.86619 104.57425 1.000 49.55225 699 ARG B CA 1
ATOM 11995 C C . ARG B 1 699 ? 106.21526 55.69001 104.87447 1.000 51.73357 699 ARG B C 1
ATOM 11996 O O . ARG B 1 699 ? 105.78325 56.51524 104.06616 1.000 47.94670 699 ARG B O 1
ATOM 12004 N N . ALA B 1 700 ? 105.63453 55.47239 106.06067 1.000 51.64716 700 ALA B N 1
ATOM 12005 C CA . ALA B 1 700 ? 104.38451 56.13242 106.43103 1.000 61.15570 700 ALA B CA 1
ATOM 12006 C C . ALA B 1 700 ? 104.48244 57.64100 106.25245 1.000 56.72745 700 ALA B C 1
ATOM 12007 O O . ALA B 1 700 ? 103.52113 58.29175 105.81392 1.000 56.32428 700 ALA B O 1
ATOM 12009 N N . ASP B 1 701 ? 105.66098 58.20021 106.56124 1.000 48.59160 701 ASP B N 1
ATOM 12010 C CA . ASP B 1 701 ? 105.86483 59.64729 106.55159 1.000 55.04493 701 ASP B CA 1
ATOM 12011 C C . ASP B 1 701 ? 105.71545 60.20775 105.14112 1.000 57.58208 701 ASP B C 1
ATOM 12012 O O . ASP B 1 701 ? 105.23537 61.33330 104.95178 1.000 52.48347 701 ASP B O 1
ATOM 12017 N N . ILE B 1 702 ? 106.11567 59.43001 104.13539 1.000 48.59496 702 ILE B N 1
ATOM 12018 C CA . ILE B 1 702 ? 105.82805 59.79334 102.75499 1.000 55.09786 702 ILE B CA 1
ATOM 12019 C C . ILE B 1 702 ? 104.36112 59.53665 102.44120 1.000 58.45165 702 ILE B C 1
ATOM 12020 O O . ILE B 1 702 ? 103.67192 60.38973 101.87066 1.000 51.27528 702 ILE B O 1
ATOM 12025 N N . ARG B 1 703 ? 103.85120 58.37478 102.86049 1.000 50.04361 703 ARG B N 1
ATOM 12026 C CA . ARG B 1 703 ? 102.50149 57.98073 102.47468 1.000 54.04598 703 ARG B CA 1
ATOM 12027 C C . ARG B 1 703 ? 101.45297 58.81949 103.19245 1.000 51.09907 703 ARG B C 1
ATOM 12028 O O . ARG B 1 703 ? 100.42055 59.16131 102.60244 1.000 45.88872 703 ARG B O 1
ATOM 12036 N N . LYS B 1 704 ? 101.70840 59.16411 104.46053 1.000 48.44331 704 LYS B N 1
ATOM 12037 C CA . LYS B 1 704 ? 100.78142 59.88677 105.33168 1.000 46.97072 704 LYS B CA 1
ATOM 12038 C C . LYS B 1 704 ? 99.53729 59.05897 105.63749 1.000 46.15940 704 LYS B C 1
ATOM 12039 O O . LYS B 1 704 ? 99.22598 58.80669 106.80614 1.000 46.64891 704 LYS B O 1
ATOM 12045 N N . LEU B 1 705 ? 98.82822 58.63221 104.59423 1.000 45.52334 705 LEU B N 1
ATOM 12046 C CA . LEU B 1 705 ? 97.57075 57.91683 104.75012 1.000 46.55014 705 LEU B CA 1
ATOM 12047 C C . LEU B 1 705 ? 97.77584 56.59134 105.48652 1.000 50.43775 705 LEU B C 1
ATOM 12048 O O . LEU B 1 705 ? 98.89416 56.08915 105.62703 1.000 48.33093 705 LEU B O 1
ATOM 12053 N N . GLU B 1 706 ? 96.66506 56.03564 105.96418 1.000 51.16861 706 GLU B N 1
ATOM 12054 C CA . GLU B 1 706 ? 96.67645 54.79490 106.72500 1.000 46.97144 706 GLU B CA 1
ATOM 12055 C C . GLU B 1 706 ? 97.45266 53.70762 105.97975 1.000 49.98144 706 GLU B C 1
ATOM 12056 O O . GLU B 1 706 ? 97.25932 53.53350 104.76760 1.000 50.13075 706 GLU B O 1
ATOM 12062 N N . PRO B 1 707 ? 98.32969 52.96344 106.65787 1.000 47.42163 707 PRO B N 1
ATOM 12063 C CA . PRO B 1 707 ? 99.03331 51.85426 106.00313 1.000 50.05806 707 PRO B CA 1
ATOM 12064 C C . PRO B 1 707 ? 98.22710 50.56844 105.92412 1.000 49.61549 707 PRO B C 1
ATOM 12065 O O . PRO B 1 707 ? 98.75729 49.55677 105.45265 1.000 47.51529 707 PRO B O 1
ATOM 12069 N N . TYR B 1 708 ? 96.97299 50.57216 106.37082 1.000 45.42256 708 TYR B N 1
ATOM 12070 C CA . TYR B 1 708 ? 96.16545 49.36414 106.40827 1.000 44.45471 708 TYR B CA 1
ATOM 12071 C C . TYR B 1 708 ? 94.91386 49.45125 105.55136 1.000 44.55349 708 TYR B C 1
ATOM 12072 O O . TYR B 1 708 ? 94.10492 48.51701 105.57099 1.000 45.52156 708 TYR B O 1
ATOM 12081 N N . CYS B 1 709 ? 94.72388 50.54032 104.81091 1.000 44.75800 709 CYS B N 1
ATOM 12082 C CA . CYS B 1 709 ? 93.60474 50.66209 103.89016 1.000 45.78621 709 CYS B CA 1
ATOM 12083 C C . CYS B 1 709 ? 94.06272 51.41032 102.64813 1.000 49.18524 709 CYS B C 1
ATOM 12084 O O . CYS B 1 709 ? 95.09753 52.08133 102.64605 1.000 43.87159 709 CYS B O 1
ATOM 12087 N N . TYR B 1 710 ? 93.27506 51.28268 101.58689 1.000 46.68737 710 TYR B N 1
ATOM 12088 C CA . TYR B 1 710 ? 93.57291 51.92239 100.31579 1.000 48.25649 710 TYR B CA 1
ATOM 12089 C C . TYR B 1 710 ? 93.02179 53.34258 100.28370 1.000 56.08308 710 TYR B C 1
ATOM 12090 O O . TYR B 1 710 ? 91.99079 53.64500 100.89163 1.000 52.78303 710 TYR B O 1
ATOM 12099 N N . GLY B 1 711 ? 93.73204 54.21761 99.57046 1.000 54.04044 711 GLY B N 1
ATOM 12100 C CA . GLY B 1 711 ? 93.27635 55.55926 99.29488 1.000 48.49023 711 GLY B CA 1
ATOM 12101 C C . GLY B 1 711 ? 92.78915 55.69926 97.85992 1.000 50.96860 711 GLY B C 1
ATOM 12102 O O . GLY B 1 711 ? 92.78611 54.75492 97.07475 1.000 46.61448 711 GLY B O 1
ATOM 12103 N N . GLN B 1 712 ? 92.37119 56.92324 97.52716 1.000 47.98596 712 GLN B N 1
ATOM 12104 C CA . GLN B 1 712 ? 91.87292 57.17999 96.17780 1.000 45.72750 712 GLN B CA 1
ATOM 12105 C C . GLN B 1 712 ? 93.00908 57.35345 95.17522 1.000 45.27183 712 GLN B C 1
ATOM 12106 O O . GLN B 1 712 ? 92.91407 56.87472 94.03954 1.000 46.57916 712 GLN B O 1
ATOM 12112 N N . PHE B 1 713 ? 94.08790 58.02486 95.56651 1.000 44.71755 713 PHE B N 1
ATOM 12113 C CA . PHE B 1 713 ? 95.20337 58.22333 94.65229 1.000 49.52786 713 PHE B CA 1
ATOM 12114 C C . PHE B 1 713 ? 96.47580 58.45851 95.45268 1.000 46.63579 713 PHE B C 1
ATOM 12115 O O . PHE B 1 713 ? 96.44479 58.71532 96.65840 1.000 53.35265 713 PHE B O 1
ATOM 12123 N N . THR B 1 714 ? 97.60105 58.35284 94.75642 1.000 45.61219 714 THR B N 1
ATOM 12124 C CA . THR B 1 714 ? 98.90410 58.72213 95.28209 1.000 48.54815 714 THR B CA 1
ATOM 12125 C C . THR B 1 714 ? 99.47238 59.83115 94.40948 1.000 50.09653 714 THR B C 1
ATOM 12126 O O . THR B 1 714 ? 99.38258 59.76609 93.17905 1.000 45.92873 714 THR B O 1
ATOM 12130 N N . GLU B 1 715 ? 100.03252 60.85826 95.04718 1.000 46.16914 715 GLU B N 1
ATOM 12131 C CA . GLU B 1 715 ? 100.65198 61.94849 94.30221 1.000 54.48111 715 GLU B CA 1
ATOM 12132 C C . GLU B 1 715 ? 101.77498 61.41310 93.42074 1.000 53.90568 715 GLU B C 1
ATOM 12133 O O . GLU B 1 715 ? 102.64816 60.67218 93.88274 1.000 47.27398 715 GLU B O 1
ATOM 12139 N N . GLY B 1 716 ? 101.73678 61.78195 92.14306 1.000 49.22520 716 GLY B N 1
ATOM 12140 C CA . GLY B 1 716 ? 102.61414 61.20790 91.14764 1.000 49.03701 716 GLY B CA 1
ATOM 12141 C C . GLY B 1 716 ? 104.01179 61.79498 91.17330 1.000 50.85103 716 GLY B C 1
ATOM 12142 O O . GLY B 1 716 ? 104.38386 62.58767 92.04006 1.000 53.55851 716 GLY B O 1
ATOM 12143 N N . LYS B 1 717 ? 104.80368 61.37905 90.18131 1.000 55.11990 717 LYS B N 1
ATOM 12144 C CA . LYS B 1 717 ? 106.19621 61.80807 90.10590 1.000 59.62167 717 LYS B CA 1
ATOM 12145 C C . LYS B 1 717 ? 106.31594 63.29906 89.81872 1.000 51.80979 717 LYS B C 1
ATOM 12146 O O . LYS B 1 717 ? 107.30205 63.92704 90.21926 1.000 58.87417 717 LYS B O 1
ATOM 12152 N N . ASP B 1 718 ? 105.33089 63.88128 89.13917 1.000 53.49771 718 ASP B N 1
ATOM 12153 C CA . ASP B 1 718 ? 105.36590 65.29267 88.78078 1.000 61.59959 718 ASP B CA 1
ATOM 12154 C C . ASP B 1 718 ? 104.98207 66.20886 89.93524 1.000 66.18946 718 ASP B C 1
ATOM 12155 O O . ASP B 1 718 ? 104.85777 67.42092 89.72878 1.000 58.51759 718 ASP B O 1
ATOM 12160 N N . SER B 1 719 ? 104.79645 65.66316 91.13849 1.000 58.39598 719 SER B N 1
ATOM 12161 C CA . SER B 1 719 ? 104.49612 66.45627 92.31541 1.000 54.90776 719 SER B CA 1
ATOM 12162 C C . SER B 1 719 ? 105.66702 66.42288 93.28919 1.000 57.98111 719 SER B C 1
ATOM 12163 O O . SER B 1 719 ? 106.34243 65.39424 93.40576 1.000 54.61691 719 SER B O 1
ATOM 12166 N N . PRO B 1 720 ? 105.93957 67.52572 93.99506 1.000 55.87392 720 PRO B N 1
ATOM 12167 C CA . PRO B 1 720 ? 106.99279 67.49856 95.02275 1.000 51.43861 720 PRO B CA 1
ATOM 12168 C C . PRO B 1 720 ? 106.66985 66.59004 96.19321 1.000 53.14076 720 PRO B C 1
ATOM 12169 O O . PRO B 1 720 ? 107.57619 66.26970 96.97289 1.000 69.50107 720 PRO B O 1
ATOM 12173 N N . ASN B 1 721 ? 105.41480 66.17232 96.34384 1.000 59.48742 721 ASN B N 1
ATOM 12174 C CA . ASN B 1 721 ? 104.99978 65.23955 97.38831 1.000 51.41841 721 ASN B CA 1
ATOM 12175 C C . ASN B 1 721 ? 104.76480 63.84531 96.82450 1.000 53.22269 721 ASN B C 1
ATOM 12176 O O . ASN B 1 721 ? 103.81405 63.15573 97.20398 1.000 57.55198 721 ASN B O 1
ATOM 12181 N N . PHE B 1 722 ? 105.62999 63.42845 95.90119 1.000 56.63822 722 PHE B N 1
ATOM 12182 C CA . PHE B 1 722 ? 105.56573 62.10092 95.30285 1.000 53.45444 722 PHE B CA 1
ATOM 12183 C C . PHE B 1 722 ? 105.52797 61.01888 96.37624 1.000 54.58342 722 PHE B C 1
ATOM 12184 O O . PHE B 1 722 ? 106.39188 60.96767 97.25627 1.000 51.92217 722 PHE B O 1
ATOM 12192 N N . GLY B 1 723 ? 104.50680 60.16364 96.30956 1.000 49.30454 723 GLY B N 1
ATOM 12193 C CA . GLY B 1 723 ? 104.35096 59.06502 97.23922 1.000 53.53276 723 GLY B CA 1
ATOM 12194 C C . GLY B 1 723 ? 103.29616 59.26648 98.30903 1.000 53.41918 723 GLY B C 1
ATOM 12195 O O . GLY B 1 723 ? 103.00509 58.31980 99.05186 1.000 53.20760 723 GLY B O 1
ATOM 12196 N N . ARG B 1 724 ? 102.71347 60.45824 98.40966 1.000 50.91789 724 ARG B N 1
ATOM 12197 C CA . ARG B 1 724 ? 101.71209 60.74616 99.42789 1.000 46.53747 724 ARG B CA 1
ATOM 12198 C C . ARG B 1 724 ? 100.32551 60.36893 98.92292 1.000 51.29877 724 ARG B C 1
ATOM 12199 O O . ARG B 1 724 ? 99.92001 60.79031 97.83520 1.000 54.59621 724 ARG B O 1
ATOM 12207 N N . SER B 1 725 ? 99.60211 59.58467 99.71858 1.000 51.30907 725 SER B N 1
ATOM 12208 C CA . SER B 1 725 ? 98.26877 59.11278 99.37388 1.000 45.15030 725 SER B CA 1
ATOM 12209 C C . SER B 1 725 ? 97.20105 59.96029 100.06059 1.000 54.39691 725 SER B C 1
ATOM 12210 O O . SER B 1 725 ? 97.43792 60.57225 101.10458 1.000 48.10693 725 SER B O 1
ATOM 12213 N N . HIS B 1 726 ? 96.01001 59.98480 99.45812 1.000 56.03674 726 HIS B N 1
ATOM 12214 C CA . HIS B 1 726 ? 94.91675 60.82264 99.93556 1.000 51.38978 726 HIS B CA 1
ATOM 12215 C C . HIS B 1 726 ? 93.58757 60.08471 99.81175 1.000 51.40275 726 HIS B C 1
ATOM 12216 O O . HIS B 1 726 ? 93.43883 59.15323 99.01574 1.000 43.83542 726 HIS B O 1
ATOM 12223 N N . VAL B 1 727 ? 92.61674 60.53730 100.61321 1.000 44.06818 727 VAL B N 1
ATOM 12224 C CA . VAL B 1 727 ? 91.23244 60.06352 100.61148 1.000 47.80610 727 VAL B CA 1
ATOM 12225 C C . VAL B 1 727 ? 91.16774 58.60868 101.06032 1.000 51.34199 727 VAL B C 1
ATOM 12226 O O . VAL B 1 727 ? 91.18623 57.68900 100.23528 1.000 54.45818 727 VAL B O 1
ATOM 12230 N N . HIS B 1 728 ? 91.04843 58.39534 102.36737 1.000 45.41968 728 HIS B N 1
ATOM 12231 C CA . HIS B 1 728 ? 91.19521 57.06520 102.94024 1.000 47.29514 728 HIS B CA 1
ATOM 12232 C C . HIS B 1 728 ? 89.90973 56.24622 102.85029 1.000 48.33219 728 HIS B C 1
ATOM 12233 O O . HIS B 1 728 ? 88.80080 56.78396 102.75982 1.000 43.12228 728 HIS B O 1
ATOM 12240 N N . TRP B 1 729 ? 90.08840 54.92168 102.85326 1.000 45.36322 729 TRP B N 1
ATOM 12241 C CA . TRP B 1 729 ? 89.03416 53.93299 103.06618 1.000 47.54292 729 TRP B CA 1
ATOM 12242 C C . TRP B 1 729 ? 88.02864 53.84093 101.92357 1.000 42.62978 729 TRP B C 1
ATOM 12243 O O . TRP B 1 729 ? 88.03809 52.86641 101.16624 1.000 48.49053 729 TRP B O 1
ATOM 12254 N N . LEU B 1 730 ? 87.14892 54.83549 101.79732 1.000 46.66866 730 LEU B N 1
ATOM 12255 C CA . LEU B 1 730 ? 85.97289 54.72359 100.93211 1.000 42.98162 730 LEU B CA 1
ATOM 12256 C C . LEU B 1 730 ? 86.31316 55.21149 99.52733 1.000 46.03574 730 LEU B C 1
ATOM 12257 O O . LEU B 1 730 ? 86.03416 56.34668 99.13634 1.000 49.28507 730 LEU B O 1
ATOM 12262 N N . THR B 1 731 ? 86.94610 54.32490 98.75985 1.000 44.06042 731 THR B N 1
ATOM 12263 C CA . THR B 1 731 ? 87.24283 54.56256 97.35385 1.000 50.75449 731 THR B CA 1
ATOM 12264 C C . THR B 1 731 ? 87.00788 53.27168 96.58069 1.000 52.49116 731 THR B C 1
ATOM 12265 O O . THR B 1 731 ? 86.86300 52.19154 97.15957 1.000 48.44742 731 THR B O 1
ATOM 12269 N N . GLY B 1 732 ? 86.97947 53.38743 95.25453 1.000 52.73975 732 GLY B N 1
ATOM 12270 C CA . GLY B 1 732 ? 86.83473 52.21034 94.41663 1.000 46.91905 732 GLY B CA 1
ATOM 12271 C C . GLY B 1 732 ? 88.06630 51.33760 94.32091 1.000 47.07865 732 GLY B C 1
ATOM 12272 O O . GLY B 1 732 ? 88.03883 50.32201 93.61918 1.000 53.20282 732 GLY B O 1
ATOM 12273 N N . THR B 1 733 ? 89.14080 51.69921 95.02307 1.000 49.94542 733 THR B N 1
ATOM 12274 C CA . THR B 1 733 ? 90.40676 50.98795 94.88516 1.000 46.95238 733 THR B CA 1
ATOM 12275 C C . THR B 1 733 ? 90.33020 49.57497 95.45061 1.000 49.70289 733 THR B C 1
ATOM 12276 O O . THR B 1 733 ? 90.89223 48.63871 94.86829 1.000 53.15665 733 THR B O 1
ATOM 12280 N N . ALA B 1 734 ? 89.64961 49.40372 96.58690 1.000 45.63934 734 ALA B N 1
ATOM 12281 C CA . ALA B 1 734 ? 89.66028 48.11536 97.27242 1.000 49.32128 734 ALA B CA 1
ATOM 12282 C C . ALA B 1 734 ? 89.19071 46.98958 96.35753 1.000 49.53972 734 ALA B C 1
ATOM 12283 O O . ALA B 1 734 ? 89.80687 45.91714 96.31735 1.000 48.31434 734 ALA B O 1
ATOM 12285 N N . SER B 1 735 ? 88.12954 47.23111 95.58223 1.000 46.49831 735 SER B N 1
ATOM 12286 C CA . SER B 1 735 ? 87.54367 46.17271 94.76265 1.000 51.17686 735 SER B CA 1
ATOM 12287 C C . SER B 1 735 ? 88.45468 45.77974 93.60463 1.000 44.11571 735 SER B C 1
ATOM 12288 O O . SER B 1 735 ? 88.69462 44.58991 93.37295 1.000 50.15885 735 SER B O 1
ATOM 12291 N N . THR B 1 736 ? 88.94859 46.76049 92.84435 1.000 42.58759 736 THR B N 1
ATOM 12292 C CA . THR B 1 736 ? 89.74904 46.42979 91.66811 1.000 43.94830 736 THR B CA 1
ATOM 12293 C C . THR B 1 736 ? 91.05998 45.76111 92.06092 1.000 49.45677 736 THR B C 1
ATOM 12294 O O . THR B 1 736 ? 91.49507 44.80823 91.40588 1.000 50.32833 736 THR B O 1
ATOM 12298 N N . ILE B 1 737 ? 91.69602 46.23007 93.13608 1.000 45.67018 737 ILE B N 1
ATOM 12299 C CA . ILE B 1 737 ? 92.93525 45.60106 93.57773 1.000 43.05992 737 ILE B CA 1
ATOM 12300 C C . ILE B 1 737 ? 92.65923 44.22075 94.16569 1.000 43.08689 737 ILE B C 1
ATOM 12301 O O . ILE B 1 737 ? 93.44610 43.28500 93.97445 1.000 50.82856 737 ILE B O 1
ATOM 12306 N N . MET B 1 738 ? 91.53843 44.05922 94.87724 1.000 47.30675 738 MET B N 1
ATOM 12307 C CA . MET B 1 738 ? 91.16963 42.72623 95.34669 1.000 45.09798 738 MET B CA 1
ATOM 12308 C C . MET B 1 738 ? 90.98460 41.76472 94.18064 1.000 45.97286 738 MET B C 1
ATOM 12309 O O . MET B 1 738 ? 91.43245 40.61448 94.23866 1.000 46.55763 738 MET B O 1
ATOM 12314 N N . VAL B 1 739 ? 90.33201 42.21996 93.11011 1.000 47.17955 739 VAL B N 1
ATOM 12315 C CA . VAL B 1 739 ? 90.13500 41.36213 91.94576 1.000 47.35592 739 VAL B CA 1
ATOM 12316 C C . VAL B 1 739 ? 91.46943 41.05740 91.27536 1.000 48.11847 739 VAL B C 1
ATOM 12317 O O . VAL B 1 739 ? 91.72317 39.92212 90.85329 1.000 49.03390 739 VAL B O 1
ATOM 12321 N N . GLY B 1 740 ? 92.34583 42.05974 91.17381 1.000 43.67981 740 GLY B N 1
ATOM 12322 C CA . GLY B 1 740 ? 93.66428 41.82428 90.61328 1.000 44.05042 740 GLY B CA 1
ATOM 12323 C C . GLY B 1 740 ? 94.47276 40.82354 91.41348 1.000 49.36637 740 GLY B C 1
ATOM 12324 O O . GLY B 1 740 ? 95.27055 40.07027 90.84923 1.000 48.99099 740 GLY B O 1
ATOM 12325 N N . CYS B 1 741 ? 94.27346 40.79352 92.73240 1.000 44.04683 741 CYS B N 1
ATOM 12326 C CA . CYS B 1 741 ? 94.99705 39.84509 93.57223 1.000 47.99386 741 CYS B CA 1
ATOM 12327 C C . CYS B 1 741 ? 94.39403 38.44656 93.49691 1.000 50.85712 741 CYS B C 1
ATOM 12328 O O . CYS B 1 741 ? 95.12862 37.45583 93.40649 1.000 47.45877 741 CYS B O 1
ATOM 12331 N N . VAL B 1 742 ? 93.06532 38.34763 93.53114 1.000 44.25143 742 VAL B N 1
ATOM 12332 C CA . VAL B 1 742 ? 92.38274 37.06283 93.62600 1.000 48.48458 742 VAL B CA 1
ATOM 12333 C C . VAL B 1 742 ? 92.20069 36.46251 92.23726 1.000 50.18996 742 VAL B C 1
ATOM 12334 O O . VAL B 1 742 ? 92.70450 35.37032 91.95331 1.000 45.16304 742 VAL B O 1
ATOM 12338 N N . GLU B 1 743 ? 91.47728 37.16570 91.36191 1.000 46.88232 743 GLU B N 1
ATOM 12339 C CA . GLU B 1 743 ? 91.27299 36.65105 90.01151 1.000 50.19526 743 GLU B CA 1
ATOM 12340 C C . GLU B 1 743 ? 92.56804 36.67763 89.21113 1.000 46.87820 743 GLU B C 1
ATOM 12341 O O . GLU B 1 743 ? 92.83733 35.76501 88.42023 1.000 51.80273 743 GLU B O 1
ATOM 12347 N N . GLY B 1 744 ? 93.38562 37.70516 89.41065 1.000 50.76867 744 GLY B N 1
ATOM 12348 C CA . GLY B 1 744 ? 94.59222 37.86207 88.62689 1.000 49.85426 744 GLY B CA 1
ATOM 12349 C C . GLY B 1 744 ? 95.78126 37.06526 89.12382 1.000 52.74741 744 GLY B C 1
ATOM 12350 O O . GLY B 1 744 ? 96.07339 35.98491 88.59985 1.000 54.46304 744 GLY B O 1
ATOM 12351 N N . ILE B 1 745 ? 96.47949 37.60069 90.12954 1.000 52.96525 745 ILE B N 1
ATOM 12352 C CA . ILE B 1 745 ? 97.73858 37.00729 90.57754 1.000 49.58729 745 ILE B CA 1
ATOM 12353 C C . ILE B 1 745 ? 97.52016 35.57393 91.04490 1.000 46.39877 745 ILE B C 1
ATOM 12354 O O . ILE B 1 745 ? 98.20219 34.64567 90.59635 1.000 51.14013 745 ILE B O 1
ATOM 12359 N N . LEU B 1 746 ? 96.56123 35.36870 91.94827 1.000 47.03452 746 LEU B N 1
ATOM 12360 C CA . LEU B 1 746 ? 96.32068 34.02815 92.46723 1.000 50.22790 746 LEU B CA 1
ATOM 12361 C C . LEU B 1 746 ? 95.60770 33.12648 91.46744 1.000 46.61024 746 LEU B C 1
ATOM 12362 O O . LEU B 1 746 ? 95.44094 31.93576 91.74738 1.000 49.27405 746 LEU B O 1
ATOM 12367 N N . GLY B 1 747 ? 95.18611 33.65786 90.32152 1.000 52.03925 747 GLY B N 1
ATOM 12368 C CA . GLY B 1 747 ? 94.61505 32.83308 89.27547 1.000 48.72266 747 GLY B CA 1
ATOM 12369 C C . GLY B 1 747 ? 93.28641 32.19955 89.60692 1.000 53.45676 747 GLY B C 1
ATOM 12370 O O . GLY B 1 747 ? 92.88684 31.23958 88.94346 1.000 47.66295 747 GLY B O 1
ATOM 12371 N N . ILE B 1 748 ? 92.58833 32.70464 90.62108 1.000 48.66003 748 ILE B N 1
ATOM 12372 C CA . ILE B 1 748 ? 91.27824 32.18209 90.98634 1.000 46.14034 748 ILE B CA 1
ATOM 12373 C C . ILE B 1 748 ? 90.26386 32.65071 89.95306 1.000 53.15322 748 ILE B C 1
ATOM 12374 O O . ILE B 1 748 ? 89.68726 33.73602 90.08179 1.000 52.71551 748 ILE B O 1
ATOM 12379 N N . ARG B 1 749 ? 90.03712 31.83414 88.91991 1.000 52.72616 749 ARG B N 1
ATOM 12380 C CA . ARG B 1 749 ? 89.25261 32.22359 87.75012 1.000 49.11139 749 ARG B CA 1
ATOM 12381 C C . ARG B 1 749 ? 88.11898 31.22768 87.53137 1.000 48.11931 749 ARG B C 1
ATOM 12382 O O . ARG B 1 749 ? 88.23394 30.30685 86.70882 1.000 53.53778 749 ARG B O 1
ATOM 12390 N N . PRO B 1 750 ? 87.00537 31.38726 88.23804 1.000 55.39977 750 PRO B N 1
ATOM 12391 C CA . PRO B 1 750 ? 85.84742 30.51986 88.00962 1.000 52.83924 750 PRO B CA 1
ATOM 12392 C C . PRO B 1 750 ? 85.10878 30.88817 86.73066 1.000 56.29309 750 PRO B C 1
ATOM 12393 O O . PRO B 1 750 ? 85.20028 32.00602 86.21972 1.000 50.11130 750 PRO B O 1
ATOM 12397 N N . ASP B 1 751 ? 84.36667 29.91420 86.21568 1.000 48.29317 751 ASP B N 1
ATOM 12398 C CA . ASP B 1 751 ? 83.45988 30.14957 85.09919 1.000 49.45523 751 ASP B CA 1
ATOM 12399 C C . ASP B 1 751 ? 82.09810 29.57065 85.48116 1.000 53.23609 751 ASP B C 1
ATOM 12400 O O . ASP B 1 751 ? 81.80721 29.30493 86.65448 1.000 55.24794 751 ASP B O 1
ATOM 12405 N N . PHE B 1 752 ? 81.23894 29.36799 84.48024 1.000 58.59176 752 PHE B N 1
ATOM 12406 C CA . PHE B 1 752 ? 79.87380 28.92995 84.75495 1.000 48.80020 752 PHE B CA 1
ATOM 12407 C C . PHE B 1 752 ? 79.84194 27.55082 85.40606 1.000 58.25594 752 PHE B C 1
ATOM 12408 O O . PHE B 1 752 ? 79.02855 27.29990 86.30331 1.000 57.03594 752 PHE B O 1
ATOM 12416 N N . TYR B 1 753 ? 80.72356 26.64466 84.97810 1.000 49.76518 753 TYR B N 1
ATOM 12417 C CA . TYR B 1 753 ? 80.60063 25.23222 85.32403 1.000 62.44834 753 TYR B CA 1
ATOM 12418 C C . TYR B 1 753 ? 81.81051 24.69395 86.07809 1.000 57.82232 753 TYR B C 1
ATOM 12419 O O . TYR B 1 753 ? 82.03155 23.47804 86.09326 1.000 54.83918 753 TYR B O 1
ATOM 12428 N N . GLY B 1 754 ? 82.59261 25.56058 86.70757 1.000 49.75726 754 GLY B N 1
ATOM 12429 C CA . GLY B 1 754 ? 83.78014 25.10655 87.40571 1.000 51.21464 754 GLY B CA 1
ATOM 12430 C C . GLY B 1 754 ? 84.69403 26.27757 87.71476 1.000 55.48624 754 GLY B C 1
ATOM 12431 O O . GLY B 1 754 ? 84.25542 27.42390 87.77659 1.000 54.16005 754 GLY B O 1
ATOM 12432 N N . ILE B 1 755 ? 85.97190 25.95876 87.90256 1.000 53.32048 755 ILE B N 1
ATOM 12433 C CA . ILE B 1 755 ? 86.96593 26.96203 88.26437 1.000 54.44872 755 ILE B CA 1
ATOM 12434 C C . ILE B 1 755 ? 88.29010 26.61973 87.59748 1.000 53.26226 755 ILE B C 1
ATOM 12435 O O . ILE B 1 755 ? 88.75919 25.47871 87.67734 1.000 49.40171 755 ILE B O 1
ATOM 12440 N N A ARG B 1 756 ? 88.88388 27.60344 86.92820 0.512 53.08441 756 ARG B N 1
ATOM 12441 N N B ARG B 1 756 ? 88.88553 27.60484 86.93199 0.488 52.73969 756 ARG B N 1
ATOM 12442 C CA A ARG B 1 756 ? 90.19714 27.46574 86.31723 0.512 49.41902 756 ARG B CA 1
ATOM 12443 C CA B ARG B 1 756 ? 90.19662 27.46845 86.31622 0.488 51.56084 756 ARG B CA 1
ATOM 12444 C C A ARG B 1 756 ? 91.24527 28.10800 87.21595 0.512 52.55243 756 ARG B C 1
ATOM 12445 C C B ARG B 1 756 ? 91.24749 28.11181 87.21131 0.488 52.79712 756 ARG B C 1
ATOM 12446 O O A ARG B 1 756 ? 91.00868 29.16752 87.80373 0.512 54.66526 756 ARG B O 1
ATOM 12447 O O B ARG B 1 756 ? 91.01516 29.17610 87.79217 0.488 54.53999 756 ARG B O 1
ATOM 12462 N N . LEU B 1 757 ? 92.39948 27.45812 87.32630 1.000 53.43838 757 LEU B N 1
ATOM 12463 C CA . LEU B 1 757 ? 93.50106 27.93181 88.16045 1.000 52.75490 757 LEU B CA 1
ATOM 12464 C C . LEU B 1 757 ? 94.66571 28.28723 87.24396 1.000 55.86590 757 LEU B C 1
ATOM 12465 O O . LEU B 1 757 ? 95.35523 27.40304 86.72839 1.000 56.80746 757 LEU B O 1
ATOM 12470 N N . ALA B 1 758 ? 94.88045 29.58485 87.04219 1.000 52.23469 758 ALA B N 1
ATOM 12471 C CA . ALA B 1 758 ? 95.94938 30.09167 86.18384 1.000 51.79651 758 ALA B CA 1
ATOM 12472 C C . ALA B 1 758 ? 96.64959 31.22978 86.91266 1.000 55.23854 758 ALA B C 1
ATOM 12473 O O . ALA B 1 758 ? 96.44977 32.40839 86.58852 1.000 55.65131 758 ALA B O 1
ATOM 12475 N N . PRO B 1 759 ? 97.48122 30.91521 87.90287 1.000 52.96338 759 PRO B N 1
ATOM 12476 C CA . PRO B 1 759 ? 98.12959 31.97627 88.67861 1.000 53.81106 759 PRO B CA 1
ATOM 12477 C C . PRO B 1 759 ? 99.23126 32.66837 87.89222 1.000 51.65383 759 PRO B C 1
ATOM 12478 O O . PRO B 1 759 ? 99.82755 32.10209 86.97331 1.000 51.90862 759 PRO B O 1
ATOM 12482 N N . ALA B 1 760 ? 99.49292 33.91907 88.26991 1.000 48.10079 760 ALA B N 1
ATOM 12483 C CA . ALA B 1 760 ? 100.61795 34.69750 87.75266 1.000 53.97848 760 ALA B CA 1
ATOM 12484 C C . ALA B 1 760 ? 101.33894 35.27899 88.96540 1.000 52.23862 760 ALA B C 1
ATOM 12485 O O . ALA B 1 760 ? 100.87117 36.25042 89.56689 1.000 50.17085 760 ALA B O 1
ATOM 12487 N N . ILE B 1 761 ? 102.47373 34.68366 89.31945 1.000 56.70518 761 ILE B N 1
ATOM 12488 C CA . ILE B 1 761 ? 103.12209 34.94207 90.60379 1.000 60.06595 761 ILE B CA 1
ATOM 12489 C C . ILE B 1 761 ? 104.56761 35.34791 90.34852 1.000 50.94058 761 ILE B C 1
ATOM 12490 O O . ILE B 1 761 ? 105.10969 35.11690 89.25693 1.000 50.07769 761 ILE B O 1
ATOM 12495 N N . PRO B 1 762 ? 105.21770 35.96670 91.33510 1.000 60.01535 762 PRO B N 1
ATOM 12496 C CA . PRO B 1 762 ? 106.65918 36.21262 91.21798 1.000 51.76170 762 PRO B CA 1
ATOM 12497 C C . PRO B 1 762 ? 107.44409 34.91153 91.24173 1.000 56.58330 762 PRO B C 1
ATOM 12498 O O . PRO B 1 762 ? 107.05979 33.93683 91.89311 1.000 61.41952 762 PRO B O 1
ATOM 12502 N N . LYS B 1 763 ? 108.56980 34.91167 90.52236 1.000 56.07066 763 LYS B N 1
ATOM 12503 C CA . LYS B 1 763 ? 109.33638 33.68170 90.34608 1.000 56.17878 763 LYS B CA 1
ATOM 12504 C C . LYS B 1 763 ? 109.89489 33.15598 91.66326 1.000 62.86793 763 LYS B C 1
ATOM 12505 O O . LYS B 1 763 ? 110.14064 31.95004 91.79126 1.000 57.83516 763 LYS B O 1
ATOM 12511 N N . GLU B 1 764 ? 110.09736 34.03348 92.65129 1.000 54.43149 764 GLU B N 1
ATOM 12512 C CA . GLU B 1 764 ? 110.73972 33.60942 93.89249 1.000 61.22627 764 GLU B CA 1
ATOM 12513 C C . GLU B 1 764 ? 109.87378 32.63141 94.67600 1.000 58.23366 764 GLU B C 1
ATOM 12514 O O . GLU B 1 764 ? 110.40408 31.79628 95.41756 1.000 61.05585 764 GLU B O 1
ATOM 12520 N N . TRP B 1 765 ? 108.55268 32.71539 94.52770 1.000 52.09731 765 TRP B N 1
ATOM 12521 C CA . TRP B 1 765 ? 107.64109 31.86546 95.28406 1.000 56.86505 765 TRP B CA 1
ATOM 12522 C C . TRP B 1 765 ? 107.82910 30.39514 94.93332 1.000 59.21212 765 TRP B C 1
ATOM 12523 O O . TRP B 1 765 ? 107.53277 29.97740 93.80943 1.000 56.11834 765 TRP B O 1
ATOM 12534 N N . GLU B 1 766 ? 108.31817 29.60201 95.88998 1.000 55.52572 766 GLU B N 1
ATOM 12535 C CA . GLU B 1 766 ? 108.44759 28.16742 95.65683 1.000 56.62403 766 GLU B CA 1
ATOM 12536 C C . GLU B 1 766 ? 107.09343 27.47537 95.71139 1.000 60.91359 766 GLU B C 1
ATOM 12537 O O . GLU B 1 766 ? 106.83800 26.53856 94.94579 1.000 59.83876 766 GLU B O 1
ATOM 12543 N N . GLU B 1 767 ? 106.21804 27.91658 96.61021 1.000 59.15602 767 GLU B N 1
ATOM 12544 C CA . GLU B 1 767 ? 104.89355 27.32819 96.75314 1.000 62.29301 767 GLU B CA 1
ATOM 12545 C C . GLU B 1 767 ? 104.03173 28.27160 97.57696 1.000 63.49755 767 GLU B C 1
ATOM 12546 O O . GLU B 1 767 ? 104.53615 29.18184 98.24035 1.000 66.65138 767 GLU B O 1
ATOM 12552 N N . TYR B 1 768 ? 102.72346 28.04203 97.52095 1.000 59.91007 768 TYR B N 1
ATOM 12553 C CA . TYR B 1 768 ? 101.79226 28.76538 98.37714 1.000 58.64632 768 TYR B CA 1
ATOM 12554 C C . TYR B 1 768 ? 100.50941 27.95408 98.50465 1.000 60.56763 768 TYR B C 1
ATOM 12555 O O . TYR B 1 768 ? 100.29838 26.96494 97.79769 1.000 58.30814 768 TYR B O 1
ATOM 12564 N N . GLU B 1 769 ? 99.66035 28.37864 99.43781 1.000 55.18732 769 GLU B N 1
ATOM 12565 C CA . GLU B 1 769 ? 98.41540 27.68606 99.73494 1.000 55.87500 769 GLU B CA 1
ATOM 12566 C C . GLU B 1 769 ? 97.24735 28.65953 99.68250 1.000 58.78471 769 GLU B C 1
ATOM 12567 O O . GLU B 1 769 ? 97.39587 29.85142 99.96708 1.000 53.98945 769 GLU B O 1
ATOM 12573 N N . VAL B 1 770 ? 96.07830 28.13185 99.32386 1.000 57.60376 770 VAL B N 1
ATOM 12574 C CA . VAL B 1 770 ? 94.83739 28.90062 99.29392 1.000 52.02723 770 VAL B CA 1
ATOM 12575 C C . VAL B 1 770 ? 93.71871 28.05133 99.88491 1.000 57.39225 770 VAL B C 1
ATOM 12576 O O . VAL B 1 770 ? 93.50544 26.91127 99.46109 1.000 54.98394 770 VAL B O 1
ATOM 12580 N N . GLU B 1 771 ? 93.01264 28.60032 100.86888 1.000 55.95828 771 GLU B N 1
ATOM 12581 C CA . GLU B 1 771 ? 91.78305 28.02093 101.39144 1.000 49.00638 771 GLU B CA 1
ATOM 12582 C C . GLU B 1 771 ? 90.62403 28.84117 100.84530 1.000 52.44293 771 GLU B C 1
ATOM 12583 O O . GLU B 1 771 ? 90.52448 30.04139 101.13138 1.000 56.81134 771 GLU B O 1
ATOM 12589 N N . LYS B 1 772 ? 89.76135 28.20786 100.05215 1.000 47.68034 772 LYS B N 1
ATOM 12590 C CA . LYS B 1 772 ? 88.68843 28.93316 99.38262 1.000 49.79691 772 LYS B CA 1
ATOM 12591 C C . LYS B 1 772 ? 87.37373 28.18162 99.51014 1.000 48.86612 772 LYS B C 1
ATOM 12592 O O . LYS B 1 772 ? 87.29527 26.99932 99.17407 1.000 47.99880 772 LYS B O 1
ATOM 12598 N N . ASP B 1 773 ? 86.33962 28.86862 99.98044 1.000 48.80335 773 ASP B N 1
ATOM 12599 C CA . ASP B 1 773 ? 84.99775 28.30841 99.93626 1.000 49.08842 773 ASP B CA 1
ATOM 12600 C C . ASP B 1 773 ? 84.39205 28.57219 98.56230 1.000 49.71256 773 ASP B C 1
ATOM 12601 O O . ASP B 1 773 ? 84.39919 29.70893 98.07750 1.000 50.88696 773 ASP B O 1
ATOM 12606 N N . PHE B 1 774 ? 83.88341 27.51592 97.93019 1.000 52.07797 774 PHE B N 1
ATOM 12607 C CA . PHE B 1 774 ? 83.44235 27.58901 96.53870 1.000 53.06391 774 PHE B CA 1
ATOM 12608 C C . PHE B 1 774 ? 82.33063 26.57005 96.33247 1.000 52.20635 774 PHE B C 1
ATOM 12609 O O . PHE B 1 774 ? 82.58528 25.36285 96.37046 1.000 56.23957 774 PHE B O 1
ATOM 12617 N N . ARG B 1 775 ? 81.10704 27.06113 96.12159 1.000 49.14610 775 ARG B N 1
ATOM 12618 C CA . ARG B 1 775 ? 79.93976 26.22340 95.83242 1.000 58.64857 775 ARG B CA 1
ATOM 12619 C C . ARG B 1 775 ? 79.71537 25.16630 96.91435 1.000 55.56917 775 ARG B C 1
ATOM 12620 O O . ARG B 1 775 ? 79.60807 23.97049 96.63606 1.000 53.83875 775 ARG B O 1
ATOM 12628 N N . GLY B 1 776 ? 79.62922 25.62215 98.16238 1.000 54.68313 776 GLY B N 1
ATOM 12629 C CA . GLY B 1 776 ? 79.38085 24.72189 99.27094 1.000 52.38263 776 GLY B CA 1
ATOM 12630 C C . GLY B 1 776 ? 80.51251 23.77713 99.59814 1.000 51.27751 776 GLY B C 1
ATOM 12631 O O . GLY B 1 776 ? 80.32314 22.86265 100.40575 1.000 58.96298 776 GLY B O 1
ATOM 12632 N N . CYS B 1 777 ? 81.68494 23.97132 99.00314 1.000 49.81292 777 CYS B N 1
ATOM 12633 C CA . CYS B 1 777 ? 82.83018 23.10099 99.20788 1.000 52.50917 777 CYS B CA 1
ATOM 12634 C C . CYS B 1 777 ? 84.02341 23.91844 99.67944 1.000 51.72154 777 CYS B C 1
ATOM 12635 O O . CYS B 1 777 ? 84.17954 25.08719 99.31403 1.000 63.20403 777 CYS B O 1
ATOM 12638 N N A HIS B 1 778 ? 84.85740 23.30135 100.51158 0.575 52.60663 778 HIS B N 1
ATOM 12639 N N B HIS B 1 778 ? 84.87373 23.28548 100.48152 0.425 53.08564 778 HIS B N 1
ATOM 12640 C CA A HIS B 1 778 ? 86.09461 23.91716 100.97138 0.575 53.20029 778 HIS B CA 1
ATOM 12641 C CA B HIS B 1 778 ? 86.09492 23.90325 100.98394 0.425 54.86707 778 HIS B CA 1
ATOM 12642 C C A HIS B 1 778 ? 87.25057 23.36809 100.14777 0.575 59.04114 778 HIS B C 1
ATOM 12643 C C B HIS B 1 778 ? 87.27083 23.36765 100.17286 0.425 59.66027 778 HIS B C 1
ATOM 12644 O O A HIS B 1 778 ? 87.53160 22.16512 100.18752 0.575 59.28056 778 HIS B O 1
ATOM 12645 O O B HIS B 1 778 ? 87.58012 22.17210 100.23008 0.425 59.53485 778 HIS B O 1
ATOM 12658 N N . LEU B 1 779 ? 87.91814 24.25075 99.41333 1.000 55.63427 779 LEU B N 1
ATOM 12659 C CA . LEU B 1 779 ? 89.03520 23.89958 98.55329 1.000 55.99482 779 LEU B CA 1
ATOM 12660 C C . LEU B 1 779 ? 90.32557 24.21330 99.29578 1.000 51.30715 779 LEU B C 1
ATOM 12661 O O . LEU B 1 779 ? 90.55575 25.36741 99.68397 1.000 54.04139 779 LEU B O 1
ATOM 12666 N N . HIS B 1 780 ? 91.14745 23.18638 99.50780 1.000 50.64536 780 HIS B N 1
ATOM 12667 C CA . HIS B 1 780 ? 92.49837 23.34143 100.03319 1.000 60.24040 780 HIS B CA 1
ATOM 12668 C C . HIS B 1 780 ? 93.45181 23.18213 98.85700 1.000 55.90246 780 HIS B C 1
ATOM 12669 O O . HIS B 1 780 ? 93.63906 22.07141 98.35133 1.000 63.16973 780 HIS B O 1
ATOM 12676 N N . ILE B 1 781 ? 94.04319 24.29020 98.41882 1.000 59.74809 781 ILE B N 1
ATOM 12677 C CA . ILE B 1 781 ? 94.82080 24.35515 97.18974 1.000 63.95455 781 ILE B CA 1
ATOM 12678 C C . ILE B 1 781 ? 96.28221 24.53832 97.56437 1.000 58.06874 781 ILE B C 1
ATOM 12679 O O . ILE B 1 781 ? 96.63328 25.50393 98.25163 1.000 59.74340 781 ILE B O 1
ATOM 12684 N N . LYS B 1 782 ? 97.13059 23.61502 97.12008 1.000 64.97132 782 LYS B N 1
ATOM 12685 C CA . LYS B 1 782 ? 98.57810 23.77324 97.17948 1.000 67.05454 782 LYS B CA 1
ATOM 12686 C C . LYS B 1 782 ? 99.08229 24.04283 95.76969 1.000 58.96237 782 LYS B C 1
ATOM 12687 O O . LYS B 1 782 ? 98.94010 23.19115 94.88735 1.000 64.60084 782 LYS B O 1
ATOM 12693 N N . VAL B 1 783 ? 99.66339 25.21707 95.55597 1.000 58.56895 783 VAL B N 1
ATOM 12694 C CA . VAL B 1 783 ? 100.31366 25.54705 94.29623 1.000 57.16890 783 VAL B CA 1
ATOM 12695 C C . VAL B 1 783 ? 101.81577 25.42041 94.49912 1.000 57.46368 783 VAL B C 1
ATOM 12696 O O . VAL B 1 783 ? 102.37500 25.99264 95.44576 1.000 55.00596 783 VAL B O 1
ATOM 12700 N N . LYS B 1 784 ? 102.46332 24.65492 93.62474 1.000 54.27621 784 LYS B N 1
ATOM 12701 C CA . LYS B 1 784 ? 103.88819 24.37427 93.70691 1.000 53.62490 784 LYS B CA 1
ATOM 12702 C C . LYS B 1 784 ? 104.58992 24.90697 92.46723 1.000 55.52091 784 LYS B C 1
ATOM 12703 O O . LYS B 1 784 ? 104.10707 24.73534 91.34286 1.000 53.69924 784 LYS B O 1
ATOM 12709 N N . ASN B 1 785 ? 105.73256 25.55226 92.68346 1.000 58.34800 785 ASN B N 1
ATOM 12710 C CA . ASN B 1 785 ? 106.51186 26.17694 91.61438 1.000 54.14822 785 ASN B CA 1
ATOM 12711 C C . ASN B 1 785 ? 107.98123 25.79377 91.75921 1.000 58.43387 785 ASN B C 1
ATOM 12712 O O . ASN B 1 785 ? 108.83869 26.64304 92.02046 1.000 57.61146 785 ASN B O 1
ATOM 12717 N N . PRO B 1 786 ? 108.31042 24.50913 91.59754 1.000 56.11664 786 PRO B N 1
ATOM 12718 C CA . PRO B 1 786 ? 109.71651 24.10452 91.75204 1.000 57.21485 786 PRO B CA 1
ATOM 12719 C C . PRO B 1 786 ? 110.63067 24.71208 90.70402 1.000 58.94994 786 PRO B C 1
ATOM 12720 O O . PRO B 1 786 ? 111.81914 24.92331 90.97736 1.000 58.24335 786 PRO B O 1
ATOM 12724 N N . GLY B 1 787 ? 110.11354 25.00314 89.51063 1.000 57.25069 787 GLY B N 1
ATOM 12725 C CA . GLY B 1 787 ? 110.92119 25.62675 88.47999 1.000 57.88855 787 GLY B CA 1
ATOM 12726 C C . GLY B 1 787 ? 111.07753 27.12433 88.60902 1.000 57.59925 787 GLY B C 1
ATOM 12727 O O . GLY B 1 787 ? 111.85863 27.71679 87.85821 1.000 57.52532 787 GLY B O 1
ATOM 12728 N N . HIS B 1 788 ? 110.34804 27.74394 89.53851 1.000 55.96355 788 HIS B N 1
ATOM 12729 C CA . HIS B 1 788 ? 110.43100 29.17939 89.80573 1.000 56.63662 788 HIS B CA 1
ATOM 12730 C C . HIS B 1 788 ? 110.14995 29.99492 88.54166 1.000 58.28009 788 HIS B C 1
ATOM 12731 O O . HIS B 1 788 ? 110.97180 30.78542 88.07352 1.000 55.27899 788 HIS B O 1
ATOM 12738 N N . VAL B 1 789 ? 108.95421 29.78370 87.99628 1.000 58.15306 789 VAL B N 1
ATOM 12739 C CA . VAL B 1 789 ? 108.49675 30.50680 86.81655 1.000 54.10998 789 VAL B CA 1
ATOM 12740 C C . VAL B 1 789 ? 107.38566 31.46291 87.23019 1.000 58.85987 789 VAL B C 1
ATOM 12741 O O . VAL B 1 789 ? 107.01714 31.53023 88.40820 1.000 59.30200 789 VAL B O 1
ATOM 12745 N N . GLU B 1 790 ? 106.84862 32.21125 86.26689 1.000 55.38727 790 GLU B N 1
ATOM 12746 C CA . GLU B 1 790 ? 105.76338 33.14927 86.53195 1.000 59.28642 790 GLU B CA 1
ATOM 12747 C C . GLU B 1 790 ? 104.39407 32.49201 86.42200 1.000 58.51938 790 GLU B C 1
ATOM 12748 O O . GLU B 1 790 ? 103.48842 32.81275 87.20011 1.000 61.40290 790 GLU B O 1
ATOM 12754 N N . SER B 1 791 ? 104.22456 31.58840 85.45887 1.000 53.00366 791 SER B N 1
ATOM 12755 C CA . SER B 1 791 ? 102.95445 30.91067 85.24933 1.000 51.41672 791 SER B CA 1
ATOM 12756 C C . SER B 1 791 ? 103.21410 29.61785 84.49538 1.000 56.15742 791 SER B C 1
ATOM 12757 O O . SER B 1 791 ? 104.28138 29.42183 83.90801 1.000 62.57733 791 SER B O 1
ATOM 12760 N N . GLY B 1 792 ? 102.22324 28.74298 84.51850 1.000 52.22454 792 GLY B N 1
ATOM 12761 C CA . GLY B 1 792 ? 102.33363 27.47155 83.83702 1.000 53.07555 792 GLY B CA 1
ATOM 12762 C C . GLY B 1 792 ? 101.32769 26.48347 84.38262 1.000 56.46088 792 GLY B C 1
ATOM 12763 O O . GLY B 1 792 ? 100.55040 26.78036 85.28976 1.000 56.17962 792 GLY B O 1
ATOM 12764 N N . CYS B 1 793 ? 101.35962 25.28810 83.79633 1.000 56.53153 793 CYS B N 1
ATOM 12765 C CA . CYS B 1 793 ? 100.45165 24.21981 84.21298 1.000 57.62670 793 CYS B CA 1
ATOM 12766 C C . CYS B 1 793 ? 101.10769 22.89259 83.82107 1.000 64.07045 793 CYS B C 1
ATOM 12767 O O . CYS B 1 793 ? 100.89025 22.38515 82.72068 1.000 63.16300 793 CYS B O 1
ATOM 12770 N N . GLU B 1 794 ? 101.91207 22.35257 84.73281 1.000 62.72854 794 GLU B N 1
ATOM 12771 C CA . GLU B 1 794 ? 102.56168 21.07304 84.48952 1.000 56.48355 794 GLU B CA 1
ATOM 12772 C C . GLU B 1 794 ? 101.73207 19.90352 85.00224 1.000 56.71112 794 GLU B C 1
ATOM 12773 O O . GLU B 1 794 ? 101.67827 18.85417 84.35270 1.000 63.49740 794 GLU B O 1
ATOM 12779 N N . LYS B 1 795 ? 101.07220 20.05970 86.14832 1.000 59.15037 795 LYS B N 1
ATOM 12780 C CA . LYS B 1 795 ? 100.29808 18.96035 86.70737 1.000 65.92436 795 LYS B CA 1
ATOM 12781 C C . LYS B 1 795 ? 99.15389 19.51726 87.54049 1.000 57.58917 795 LYS B C 1
ATOM 12782 O O . LYS B 1 795 ? 99.28029 20.57134 88.16377 1.000 62.04995 795 LYS B O 1
ATOM 12788 N N . LEU B 1 796 ? 98.03488 18.79712 87.54908 1.000 59.99894 796 LEU B N 1
ATOM 12789 C CA . LEU B 1 796 ? 96.87863 19.17526 88.35354 1.000 54.63571 796 LEU B CA 1
ATOM 12790 C C . LEU B 1 796 ? 96.26289 17.91360 88.93425 1.000 62.80217 796 LEU B C 1
ATOM 12791 O O . LEU B 1 796 ? 95.87934 17.00932 88.18634 1.000 66.45379 796 LEU B O 1
ATOM 12796 N N . VAL B 1 797 ? 96.17220 17.85340 90.26036 1.000 56.94096 797 VAL B N 1
ATOM 12797 C CA . VAL B 1 797 ? 95.65642 16.69097 90.97479 1.000 60.98048 797 VAL B CA 1
ATOM 12798 C C . VAL B 1 797 ? 94.48271 17.14899 91.82874 1.000 66.89715 797 VAL B C 1
ATOM 12799 O O . VAL B 1 797 ? 94.63655 18.03138 92.68286 1.000 60.15730 797 VAL B O 1
ATOM 12803 N N . VAL B 1 798 ? 93.31445 16.55623 91.59667 1.000 66.19326 798 VAL B N 1
ATOM 12804 C CA . VAL B 1 798 ? 92.09367 16.89411 92.32023 1.000 58.71963 798 VAL B CA 1
ATOM 12805 C C . VAL B 1 798 ? 91.63405 15.65208 93.06705 1.000 60.75143 798 VAL B C 1
ATOM 12806 O O . VAL B 1 798 ? 91.28189 14.64230 92.44325 1.000 63.62503 798 VAL B O 1
ATOM 12810 N N . ASN B 1 799 ? 91.63666 15.72957 94.39842 1.000 60.22246 799 ASN B N 1
ATOM 12811 C CA . ASN B 1 799 ? 91.26976 14.60364 95.25867 1.000 58.12078 799 ASN B CA 1
ATOM 12812 C C . ASN B 1 799 ? 92.06778 13.35251 94.90185 1.000 59.80195 799 ASN B C 1
ATOM 12813 O O . ASN B 1 799 ? 91.52802 12.24815 94.80942 1.000 63.61510 799 ASN B O 1
ATOM 12818 N N . GLY B 1 800 ? 93.37029 13.53181 94.68871 1.000 57.59348 800 GLY B N 1
ATOM 12819 C CA . GLY B 1 800 ? 94.25804 12.42494 94.41003 1.000 58.57868 800 GLY B CA 1
ATOM 12820 C C . GLY B 1 800 ? 94.22238 11.90068 92.99207 1.000 63.86389 800 GLY B C 1
ATOM 12821 O O . GLY B 1 800 ? 95.00388 10.99829 92.66663 1.000 70.41831 800 GLY B O 1
ATOM 12822 N N . ASN B 1 801 ? 93.34861 12.42653 92.13947 1.000 67.93674 801 ASN B N 1
ATOM 12823 C CA . ASN B 1 801 ? 93.25190 12.00948 90.74708 1.000 64.78328 801 ASN B CA 1
ATOM 12824 C C . ASN B 1 801 ? 93.79247 13.11330 89.84938 1.000 74.38216 801 ASN B C 1
ATOM 12825 O O . ASN B 1 801 ? 93.46831 14.29153 90.04091 1.000 66.95577 801 ASN B O 1
ATOM 12830 N N . VAL B 1 802 ? 94.61332 12.72733 88.87277 1.000 70.12549 802 VAL B N 1
ATOM 12831 C CA . VAL B 1 802 ? 95.16888 13.68920 87.92977 1.000 60.89247 802 VAL B CA 1
ATOM 12832 C C . VAL B 1 802 ? 94.07669 14.15716 86.97876 1.000 61.83052 802 VAL B C 1
ATOM 12833 O O . VAL B 1 802 ? 93.30758 13.35028 86.43966 1.000 67.27938 802 VAL B O 1
ATOM 12837 N N . VAL B 1 803 ? 94.00303 15.46767 86.77092 1.000 61.78330 803 VAL B N 1
ATOM 12838 C CA . VAL B 1 803 ? 93.06017 16.08012 85.84542 1.000 59.14394 803 VAL B CA 1
ATOM 12839 C C . VAL B 1 803 ? 93.86276 16.85386 84.81126 1.000 63.10543 803 VAL B C 1
ATOM 12840 O O . VAL B 1 803 ? 94.75836 17.62843 85.16820 1.000 66.37897 803 VAL B O 1
ATOM 12844 N N . THR B 1 804 ? 93.55438 16.63586 83.53658 1.000 57.43962 804 THR B N 1
ATOM 12845 C CA . THR B 1 804 ? 94.28430 17.31548 82.47711 1.000 68.63667 804 THR B CA 1
ATOM 12846 C C . THR B 1 804 ? 93.94368 18.80101 82.46030 1.000 63.32618 804 THR B C 1
ATOM 12847 O O . THR B 1 804 ? 92.86313 19.22128 82.88207 1.000 57.15175 804 THR B O 1
ATOM 12851 N N . GLY B 1 805 ? 94.88508 19.59842 81.96649 1.000 67.48587 805 GLY B N 1
ATOM 12852 C CA . GLY B 1 805 ? 94.65615 21.02295 81.90136 1.000 63.65229 805 GLY B CA 1
ATOM 12853 C C . GLY B 1 805 ? 94.75720 21.68073 83.26980 1.000 65.77456 805 GLY B C 1
ATOM 12854 O O . GLY B 1 805 ? 95.32364 21.14061 84.22418 1.000 56.68728 805 GLY B O 1
ATOM 12855 N N . SER B 1 806 ? 94.18547 22.88324 83.34775 1.000 58.06181 806 SER B N 1
ATOM 12856 C CA . SER B 1 806 ? 94.16508 23.67323 84.57298 1.000 54.20227 806 SER B CA 1
ATOM 12857 C C . SER B 1 806 ? 92.74286 23.96652 85.03266 1.000 56.78453 806 SER B C 1
ATOM 12858 O O . SER B 1 806 ? 92.51692 24.94163 85.75637 1.000 51.85669 806 SER B O 1
ATOM 12861 N N . TYR B 1 807 ? 91.78003 23.14404 84.62430 1.000 56.38188 807 TYR B N 1
ATOM 12862 C CA . TYR B 1 807 ? 90.36702 23.39542 84.86693 1.000 54.09604 807 TYR B CA 1
ATOM 12863 C C . TYR B 1 807 ? 89.79446 22.30304 85.75651 1.000 60.76931 807 TYR B C 1
ATOM 12864 O O . TYR B 1 807 ? 90.00527 21.11176 85.50148 1.000 58.88750 807 TYR B O 1
ATOM 12873 N N . ILE B 1 808 ? 89.06306 22.71176 86.78690 1.000 56.66256 808 ILE B N 1
ATOM 12874 C CA . ILE B 1 808 ? 88.40834 21.80287 87.71897 1.000 60.56076 808 ILE B CA 1
ATOM 12875 C C . ILE B 1 808 ? 86.89989 21.95029 87.53085 1.000 54.81029 808 ILE B C 1
ATOM 12876 O O . ILE B 1 808 ? 86.32242 22.96767 87.94396 1.000 58.48819 808 ILE B O 1
ATOM 12881 N N . PRO B 1 809 ? 86.22500 20.98299 86.91436 1.000 60.74692 809 PRO B N 1
ATOM 12882 C CA . PRO B 1 809 ? 84.76500 21.05975 86.81192 1.000 62.28245 809 PRO B CA 1
ATOM 12883 C C . PRO B 1 809 ? 84.11810 20.96565 88.18316 1.000 59.81709 809 PRO B C 1
ATOM 12884 O O . PRO B 1 809 ? 84.64704 20.33844 89.10451 1.000 60.99714 809 PRO B O 1
ATOM 12888 N N . ALA B 1 810 ? 82.95601 21.60971 88.31335 1.000 57.94649 810 ALA B N 1
ATOM 12889 C CA . ALA B 1 810 ? 82.22109 21.55022 89.57113 1.000 61.61006 810 ALA B CA 1
ATOM 12890 C C . ALA B 1 810 ? 81.82750 20.12658 89.94200 1.000 62.49947 810 ALA B C 1
ATOM 12891 O O . ALA B 1 810 ? 81.63819 19.83956 91.12955 1.000 65.85134 810 ALA B O 1
ATOM 12893 N N . ASP B 1 811 ? 81.71381 19.23048 88.95526 1.000 66.40986 811 ASP B N 1
ATOM 12894 C CA . ASP B 1 811 ? 81.35867 17.84237 89.23677 1.000 66.82291 811 ASP B CA 1
ATOM 12895 C C . ASP B 1 811 ? 82.40250 17.15450 90.10563 1.000 67.14750 811 ASP B C 1
ATOM 12896 O O . ASP B 1 811 ? 82.07973 16.20389 90.82876 1.000 66.48080 811 ASP B O 1
ATOM 12901 N N . LEU B 1 812 ? 83.65329 17.61150 90.04541 1.000 62.37225 812 LEU B N 1
ATOM 12902 C CA . LEU B 1 812 ? 84.73327 17.00497 90.81194 1.000 57.77861 812 LEU B CA 1
ATOM 12903 C C . LEU B 1 812 ? 84.79014 17.48722 92.25460 1.000 63.23065 812 LEU B C 1
ATOM 12904 O O . LEU B 1 812 ? 85.51799 16.89195 93.05642 1.000 65.64992 812 LEU B O 1
ATOM 12909 N N . LEU B 1 813 ? 84.04506 18.53357 92.60534 1.000 57.04156 813 LEU B N 1
ATOM 12910 C CA . LEU B 1 813 ? 84.17885 19.15861 93.91409 1.000 52.37839 813 LEU B CA 1
ATOM 12911 C C . LEU B 1 813 ? 83.48231 18.33434 94.98965 1.000 64.95354 813 LEU B C 1
ATOM 12912 O O . LEU B 1 813 ? 82.31437 17.96000 94.84452 1.000 61.32448 813 LEU B O 1
ATOM 12917 N N . THR B 1 814 ? 84.20289 18.06361 96.07135 1.000 59.00734 814 THR B N 1
ATOM 12918 C CA . THR B 1 814 ? 83.67053 17.40948 97.25573 1.000 57.20199 814 THR B CA 1
ATOM 12919 C C . THR B 1 814 ? 83.65843 18.39751 98.41501 1.000 59.11016 814 THR B C 1
ATOM 12920 O O . THR B 1 814 ? 84.28004 19.46032 98.35450 1.000 56.42530 814 THR B O 1
ATOM 12924 N N . GLU B 1 815 ? 82.94377 18.02691 99.48367 1.000 60.45991 815 GLU B N 1
ATOM 12925 C CA . GLU B 1 815 ? 82.78371 18.92330 100.62804 1.000 61.88647 815 GLU B CA 1
ATOM 12926 C C . GLU B 1 815 ? 84.13042 19.42837 101.13599 1.000 63.62690 815 GLU B C 1
ATOM 12927 O O . GLU B 1 815 ? 84.26391 20.59781 101.51492 1.000 53.27059 815 GLU B O 1
ATOM 12933 N N . GLN B 1 816 ? 85.13978 18.56188 101.14551 1.000 65.22055 816 GLN B N 1
ATOM 12934 C CA . GLN B 1 816 ? 86.53074 18.95436 101.34788 1.000 58.63686 816 GLN B CA 1
ATOM 12935 C C . GLN B 1 816 ? 87.30283 18.48026 100.12480 1.000 62.58513 816 GLN B C 1
ATOM 12936 O O . GLN B 1 816 ? 87.45927 17.27237 99.91848 1.000 68.15099 816 GLN B O 1
ATOM 12942 N N . THR B 1 817 ? 87.76560 19.41911 99.30338 1.000 61.44276 817 THR B N 1
ATOM 12943 C CA . THR B 1 817 ? 88.44799 19.10412 98.05508 1.000 58.51746 817 THR B CA 1
ATOM 12944 C C . THR B 1 817 ? 89.91407 19.49779 98.17034 1.000 64.79364 817 THR B C 1
ATOM 12945 O O . THR B 1 817 ? 90.22760 20.67371 98.38464 1.000 60.93677 817 THR B O 1
ATOM 12949 N N A ASP B 1 818 ? 90.80293 18.51771 98.02663 0.532 61.01810 818 ASP B N 1
ATOM 12950 N N B ASP B 1 818 ? 90.80517 18.52016 98.02409 0.468 61.03397 818 ASP B N 1
ATOM 12951 C CA A ASP B 1 818 ? 92.23755 18.76781 97.99766 0.532 64.74473 818 ASP B CA 1
ATOM 12952 C CA B ASP B 1 818 ? 92.23846 18.77963 98.00355 0.468 64.72187 818 ASP B CA 1
ATOM 12953 C C A ASP B 1 818 ? 92.68605 18.95715 96.55428 0.532 60.02856 818 ASP B C 1
ATOM 12954 C C B ASP B 1 818 ? 92.70031 18.95082 96.56239 0.468 60.04644 818 ASP B C 1
ATOM 12955 O O A ASP B 1 818 ? 92.39175 18.12170 95.69310 0.532 59.68785 818 ASP B O 1
ATOM 12956 O O B ASP B 1 818 ? 92.42996 18.09660 95.71194 0.468 59.69797 818 ASP B O 1
ATOM 12965 N N . ILE B 1 819 ? 93.39282 20.05487 96.29222 1.000 56.13474 819 ILE B N 1
ATOM 12966 C CA . ILE B 1 819 ? 93.88226 20.38042 94.95986 1.000 58.08911 819 ILE B CA 1
ATOM 12967 C C . ILE B 1 819 ? 95.38158 20.62760 95.04507 1.000 65.42788 819 ILE B C 1
ATOM 12968 O O . ILE B 1 819 ? 95.85989 21.29072 95.97207 1.000 57.51199 819 ILE B O 1
ATOM 12973 N N . GLU B 1 820 ? 96.12309 20.08125 94.08376 1.000 62.19382 820 GLU B N 1
ATOM 12974 C CA . GLU B 1 820 ? 97.56280 20.28611 93.98280 1.000 58.17665 820 GLU B CA 1
ATOM 12975 C C . GLU B 1 820 ? 97.89168 20.67962 92.55166 1.000 54.44649 820 GLU B C 1
ATOM 12976 O O . GLU B 1 820 ? 97.69421 19.88488 91.62798 1.000 58.10872 820 GLU B O 1
ATOM 12982 N N . LEU B 1 821 ? 98.39156 21.89958 92.37012 1.000 56.33970 821 LEU B N 1
ATOM 12983 C CA . LEU B 1 821 ? 98.68327 22.45218 91.05087 1.000 57.51177 821 LEU B CA 1
ATOM 12984 C C . LEU B 1 821 ? 100.17836 22.71835 90.93828 1.000 54.09499 821 LEU B C 1
ATOM 12985 O O . LEU B 1 821 ? 100.70445 23.61431 91.60627 1.000 57.18575 821 LEU B O 1
ATOM 12990 N N . PHE B 1 822 ? 100.85675 21.93871 90.09982 1.000 58.94457 822 PHE B N 1
ATOM 12991 C CA . PHE B 1 822 ? 102.24334 22.19071 89.73029 1.000 58.18455 822 PHE B CA 1
ATOM 12992 C C . PHE B 1 822 ? 102.26065 23.06834 88.48472 1.000 56.92100 822 PHE B C 1
ATOM 12993 O O . PHE B 1 822 ? 101.82111 22.63491 87.41064 1.000 60.90633 822 PHE B O 1
ATOM 13001 N N . ILE B 1 823 ? 102.77394 24.29684 88.62708 1.000 57.48526 823 ILE B N 1
ATOM 13002 C CA . ILE B 1 823 ? 102.89293 25.21150 87.49512 1.000 54.91470 823 ILE B CA 1
ATOM 13003 C C . ILE B 1 823 ? 104.24947 25.12809 86.80745 1.000 54.33270 823 ILE B C 1
ATOM 13004 O O . ILE B 1 823 ? 104.44778 25.78726 85.77829 1.000 63.05232 823 ILE B O 1
ATOM 13009 N N . SER B 1 824 ? 105.18837 24.34584 87.33716 1.000 55.12282 824 SER B N 1
ATOM 13010 C CA . SER B 1 824 ? 106.49898 24.19099 86.70547 1.000 60.94942 824 SER B CA 1
ATOM 13011 C C . SER B 1 824 ? 107.10576 22.81618 86.98255 1.000 57.14298 824 SER B C 1
ATOM 13012 O O . SER B 1 824 ? 106.68303 22.11666 87.90068 1.000 58.78783 824 SER B O 1
#

Organism: NCBI:txid33035

B-factor: mean 63.41, std 15.86, range [40.56, 159.38]

Foldseek 3Di:
DLVLVQWAADVVLLWIKGFHQPFLAFFWAWADFLQWIWIQTLQQAGWIAHNFQQQGTWFDADFPDDSDDGFWKKKAFPVVLDIATLHCPDQNPPCVQKTWMWIHHQNKIWIWIAHPQKIKIWIWHDFVPHFKIKTKIKIWRQDQFKTKMKMKTKTWTFLHRHNCCRPPVLVPSLAFWKWDDDFFKIKIWGNVVQPPPDPPDDDPPDHIWIKMKGKAQFGFPAWEFAPCQQQDPPGDPSGRPCSSVSHGPNDMDHGGTTMTMTMGMDIAHNGRMGMMMIMIGTDDPVVVVVVRVVCNVPPVVVVVSVVVSSCVVLLLLVQKAWFFPDPLLRSCLRHQLLSLLVLCQRCVPRDDSVPNHGDFFHAQQSNLLSLQQSLQRCLVSSVVSLLVSLLQAADQLAGARGAGPPQDRQQADHLVDPVCCVRRVDNWTFLARRLSSLVRVQSNLLQALPLCQQQDKHGHRHHGIGGPLVSLVSNLSSQQVAAAPLRGRFRMQHYPDPQFPLDRRWHFLLSLLSSLLSLVSSLVVCVVVVVVVVNVVSVVVSVVSLVSQCVPFDADLEGWGTHHNVGDTHLHCPQPWFVAFQSSLLSCLVSVSADLVSNVSNLVVQCVAAQDLQAGWGTPDFDEPRADPRNRCNVDDDQDDNRRPAFLQVLLSNLQSCQSSLQAAVSVSNCLSHQLSNCSSVCSLQVHHSSWHAGTARPPNDPSGNYGDHTSNYSNSSSNSCSSQCGQQVFAGGSFWTFGWHFHALVIQKMWMWHQGNQATETEIEGENPSGGTAFDWKAKPNRTDPDRIDGPVSTDNYIYIYTYRD/DPFQWAADPVQLKTKGFHQPFLAFAWAWADFLQWIWIQTLQQATWIAGNFLQQGTWFDADFPDDSDDGWWKKKAFPVVLDIAILHCPDQNDDCVAKGWMWIHHQRWIWIWIAHPQKIKIWIWHAFVPHFKIKTKIKIWRQDQFKTKMKMKTKTWTFLGSHNCCRPPVLVPSLAQWKWDDDFFKIKIWGNVVQPPPDPPDDDPPDHIWIKMKGKAQFGFPAWEFAPCQQQDPPGDPNDTPCSSVSHGPNDMDGGGTTMTMTMGMDIAHNGRMGMMMIMIGTDDDVVVVVVRVVCNPPDPVVVVSVVVSCCVVLLLLQQKAKFFPDPLLRSCLSHQLLSLLVLCQRCVLRDDSVPRHGAFAHAQQSNLLSLLSRLQRCLVSSVVSLLVQLQQAAQQLFGARGQGPPQDRQQDDHLVDPVCCVRHVDNWTFLARSLSSLVRVQSNCLQALPLVQQQDWHGHRHHGIGRVLVSLVSNLSSQQVAAAPLSGGFGQQHYPDNQFGLDRRKHFLLSLLSSLLSLVSSLVVCVVVVVVVVNVVSVVVSVVSLVSQCVPQDADLEGWGIHHNVGDTHLPCPDPWQVAFQSSLLSCLVSVSADLVSNVSNLVVQCVAAQDLQAGWRTPDFDEPDADDRNRCNVDDDQDDNRRWAFLQSLLSNLQSCLSSLAAVVSVSRCLSNQLSNCSVVCSLQVHHSSWHAGTARPPNDPSGNYGDHTSNYSNSSSNSCSSQCGQQVFAGGSFFTFGWHFHALVIQKMWMFHDGNQATETEIEGENVSGGTAFDWKAKQNRTDPDRTDGPVSTDNYIYMYTYRD

Radius of gyration: 36.98 Å; Cα contacts (8 Å, |Δi|>4): 4185; chains: 2; bounding box: 84×124×84 Å